Protein 6ESB (pdb70)

Foldseek 3Di:
DDDDDDDDDDDDDDDDDALVVLADDDDAFDKDKHKDKWFWAQQPPDPVDPFKAFFDDDDDDLQEAEDALRFFTWWTKDKRQHDQPPPDCPVAWHKWKFFWKKFKFFPDPCVQVPQQPQAAAPDDPHTHDTFFFKKKWKKKKALFFQWKFFAAARQNHDYYDQADHFPDDDPCSNDGDPRRIDGDDDTSHHTPRTIDGDPVPQPLMDMDMDIDGDGGHADDHDGDRVDMGTQADPVGGHRINPDSIMMMIIHIWGGWRQGHVRTTITGGTMMMIITIMHMDTHHDCVVPPPDADADSVPHRPDDPPQACDDPSHDPDDDDDDDDDDPDDPDPPKDWDQDPHHIDTDDD/DDDDDDDDDDDDDDDDDALVVLPDDDDAWDKDKDKDKWFWQQQCPDPVRPQWAPFDDDDDDLQAAEDALRFFTFKTKDKRFGDAPDDDDPPFKGKFKFQFWKDKFFPDPCVQVPFQDQAAAPDDPHTHDTFFFKKKKKKKKAQDFQKKFFAAASLNYHYDDQADAFDPDDPCSNDGDPSRIDTPPDGSHHGPRTIGGDPPPPPQMDMDMDIDGDPGDDQDGDGDRPDMGGQADPVGTHHTNPRRMMMMMIHIWRGWGQGHVRTIITGGTMMMMMTMMHMDIDGRPDDCCVVVVVVCVVPPDDDPDDACDDPRHDDDDDDDDDDDDPDDPDPPWDWDQDPHDIDTHD/DDDDDDDDPDDDDDDALVVQPDQDDQFDKDKDKDKWFWLQQPPDDVGPQWADFDDDDQDLQDAEDAQRAFTFKTKDKRFHDAHDDDAPAWKGKFKFWWWKDKFFPDPCVQVPQQPQAAAPDDPHTGDTFFFKKKKKKKKFLFFQKKFWAAASPNYDYDPQADAFPDDDNCSNDGDPSRIDGPPDGSHHGPRTIDGDPPPPPTMDMDMDTDGDGGDAQDGDGDRPDMDTQQDPVGTHRTNLDSIMMMMIHTWRGWGQGNVRRIITGGTMMMIITMMHMDMGTDPCHVVNVVVVVVVVVDDDDPDDACDDDNHDDDDDDDDDDDDDDDPDPPDDDDPDDPDPDDD/DDDDDDDDDDDDDDALVVLADDDDQFDKDKHKDKWFWLQQPPDDVDPQKADFDDDDADLQGAEDAQRQFTFKIKDKRFHDDQDDCDDQWKDKWKFWWKKDKFFPDPCVQVPFVPQAAAPDVVHTGDTFAFKKKKKKKKFLFFQKKFFAAPSQNYHYDPQADAFPPDDPCSNDGDPSRIDGPPDGSHHTPRTIDGDPPPPPTMDMDMDTDGDGGDAFDGDDDRPDMDTQADPVGTHRTNPDSIMMIMIHTWRGWRQGHVGTIITGGTMMMIITMMHIDIDTDPDDPVCVVVVVVVVVDDDDDDQACDDPRHPDDDDDDD/DDDDPDDDDLCVLVDDDDQFDKDKDKDKWFWQQQPPDDVDPQWAPFDDDDQDLQRAEDALRFFTFKTKDKRQGDADPPDDDQAWGKWKFQFWKDKFFPDPCVQVPQQPQAAAPDDHHTHDTFFFKKKKKKKKALFFQKKAWAAPSQNYDYDPQADAFPDDDPCSNDGDPRRIDGDDDGSHHTPRTIDGDPPPPPTMDMDMDIDGDGGHAQDGDDDDPDMGTQADPVGTHHTNPNRIMMIMIHTWRGWRQGRVRRTMTGGTMMMMITMMHMDTGHDPDDPVVVVVVVVVVVDDDDPDDACDDPNHPPDDDDDDDDDDPDDPDPQKDWDDDDHDIDIDHD/DDDDDDDDDDDDDDDDALVVQPDQDDAWDKDKDKDKWQWLQQQPDPVRGFWAPFDDDDDDLLGAEDELRFFTFKTKDKRFHDAHPDPDDPQWHKFKFWWWKDKFFPDPCVQVPQQPQAAADDDDHTHDTFFFKKKKKKKKALDFFKKFFAAPSQNYHYDPQADAFPDDDNCSNDGDPNRIDTPDDGSHHTPRTIDGDPPPPPGMDMDMDIDGDGGDAQDGDGDDPDMDTQADPVGTHHTNPRSIMMMMIHTWHGWGAGHVRRIITGGTMMMIITMMHMGIDGDPADVVNVVVVVVVVVDDDDDDDACDDDRHDPDDDDDDDDDDDDDPCPPPDDDPDDPNPPDDD/DDDPVCVCVVVVVD

Sequence (2051 aa):
PKKPKEPVQVPKLLIKGGVEVLEVKTGVDAITEVECFLNPEMGDPDENLRGFSLKLSAENDFSSDSPERKMLPCYSTARIPLPNLNEDLTCGNLLMWEAVTVQTEVIGITSMLNLHAGSQKVHEHGGGKPIQGSNFHFFAVGGDPLEMQGVLMNYRTKYPDGTITPKNPTAQSQVMNTDHKAYLDKNNAYPVECWVPDPSRNENTRYFGTFTGGENVPPVLHVTNTATTVLLDEQGVGPLCKADSLYVSAADICGLFTNSSGTQQWRGLARYFKIRLRKRSVKNPYPISFLLSDLINRRTQRVDGQPMYGMESQVEEVRVFDGTERLPGDPDMIRYIDKQGQLQTKMPKKPKEPVQVPKLLIKGGVEVLEVKTGVDAITEVECFLNPEMGDPDENLRGFSLKLSAENDFSSDSPERKMLPCYSTARIPLPNLNEDLTCGNLLMWEAVTVQTEVIGITSMLNLHAGSQKVHEHGGGKPIQGSNFHFFAVGGDPLEMQGVLMNYRTKYPDGTITPKNPTAQSQVMNTDHKAYLDKNNAYPVECWVPDPSRNENTRYFGTFTGGENVPPVLHVTNTATTVLLDEQGVGPLCKADSLYVSAADICGLFTNSSGTQQWRGLARYFKIRLRKRSVKNPYPISFLLSDLINRRTQRVDGQPMYGMESQVEEVRVFDGTERLPGDPDMIRYIDKQGQLQTKKPKEPVQVPKLLIKGGVEVLEVKTGVDAITEVECFLNPEMGDPDENLRGFSLKLSAENDFSSDSPERKMLPCYSTARIPLPNLNEDLTCGNLLMWEAVTVQTEVIGITSMLNLHAGSQKVHEHGGGKPIQGSNFHFFAVGGDPLEMQGVLMNYRTKYPDGTITPKNPTAQSQVMNTDHKAYLDKNNAYPVECWVPDPSRNENTRYFGTFTGGENVPPVLHVTNTATTVLLDEQGVGPLCKADSLYVSAADICGLFTNSSGTQQWRGLARYFKIRLRKRSVKNPYPISFLLSDLINRRTQRVDGQPMYGMESQVEEVRVFDGTERLPGDPDMIRYIDKQGQLQTPKEPVQVPKLLIKGGVEVLEVKTGVDAITEVECFLNPEMGDPDENLRGFSLKLSAENDFSSDSPERKMLPCYSTARIPLPNLNEDLTCGNLLMWEAVTVQTEVIGITSMLNLHAGSQKVHEHGGGKPIQGSNFHFFAVGGDPLEMQGVLMNYRTKYPDGTITPKNPTAQSQVMNTDHKAYLDKNNAYPVECWVPDPSRNENTRYFGTFTGGENVPPVLHVTNTATTVLLDEQGVGPLCKADSLYVSAADICGLFTNSSGTQQWRGLARYFKIRLRKRSVKNPYPISFLLSDLINRRTQRVDGQPMYGMESQVEEVRVFVPKLLIKGGVEVLEVKTGVDAITEVECFLNPEMGDPDENLRGFSLKLSAENDFSSDSPERKMLPCYSTARIPLPNLNEDLTCGNLLMWEAVTVQTEVIGITSMLNLHAGSQKVHEHGGGKPIQGSNFHFFAVGGDPLEMQGVLMNYRTKYPDGTITPKNPTAQSQVMNTDHKAYLDKNNAYPVECWVPDPSRNENTRYFGTFTGGENVPPVLHVTNTATTVLLDEQGVGPLCKADSLYVSAADICGLFTNSSGTQQWRGLARYFKIRLRKRSVKNPYPISFLLSDLINRRTQRVDGQPMYGMESQVEEVRVFDGTERLPGDPDMIRYIDKQGQLQTKMKKPKEPVQVPKLLIKGGVEVLEVKTGVDAITEVECFLNPEMGDPDENLRGFSLKLSAENDFSSDSPERKMLPCYSTARIPLPNLNEDLTCGNLLMWEAVTVQTEVIGITSMLNLHAGSQKVHEHGGGKPIQGSNFHFFAVGGDPLEMQGVLMNYRTKYPDGTITPKNPTAQSQVMNTDHKAYLDKNNAYPVECWVPDPSRNENTRYFGTFTGGENVPPVLHVTNTATTVLLDEQGVGPLCKADSLYVSAADICGLFTNSSGTQQWRGLARYFKIRLRKRSVKNPYPISFLLSDLINRRTQRVDGQPMYGMESQVEEVRVFDGTERLPGDPDMIRYIDKQGQLQTKTAPQWMLPLLLGLY

Structure (mmCIF, N/CA/C/O backbone):
data_6ESB
#
_entry.id   6ESB
#
loop_
_entity.id
_entity.type
_entity.pdbx_description
1 polymer 'Capsid protein VP1'
2 polymer 'Minor capsid protein VP2'
3 branched 'N-acetyl-alpha-neuraminic acid-(2-8)-N-acetyl-alpha-neuraminic acid'
4 non-polymer 'CALCIUM ION'
#
loop_
_atom_site.group_PDB
_atom_site.id
_atom_site.type_symbol
_atom_site.label_atom_id
_atom_site.label_alt_id
_atom_site.label_comp_id
_atom_site.label_asym_id
_atom_site.label_entity_id
_atom_site.label_seq_id
_atom_site.pdbx_PDB_ins_code
_atom_site.Cartn_x
_atom_site.Cartn_y
_atom_site.Cartn_z
_atom_site.occupancy
_atom_site.B_iso_or_equiv
_atom_site.auth_seq_id
_atom_site.auth_comp_id
_atom_site.auth_asym_id
_atom_site.auth_atom_id
_atom_site.pdbx_PDB_model_num
ATOM 1 N N . PRO A 1 14 ? 442.077 454.027 338.107 1.00 76.94 14 PRO 1 N 1
ATOM 2 C CA . PRO A 1 14 ? 443.334 453.793 337.388 1.00 76.94 14 PRO 1 CA 1
ATOM 3 C C . PRO A 1 14 ? 444.049 452.533 337.867 1.00 76.94 14 PRO 1 C 1
ATOM 4 O O . PRO A 1 14 ? 443.445 451.463 337.918 1.00 76.94 14 PRO 1 O 1
ATOM 8 N N . LYS A 1 15 ? 445.325 452.666 338.211 1.00 70.52 15 LYS 1 N 1
ATOM 9 C CA . LYS A 1 15 ? 446.115 451.581 338.773 1.00 70.52 15 LYS 1 CA 1
ATOM 10 C C . LYS A 1 15 ? 446.425 451.899 340.228 1.00 70.52 15 LYS 1 C 1
ATOM 11 O O . LYS A 1 15 ? 446.862 453.010 340.544 1.00 70.52 15 LYS 1 O 1
ATOM 17 N N . LYS A 1 16 ? 446.186 450.933 341.108 1.00 64.07 16 LYS 1 N 1
ATOM 18 C CA . LYS A 1 16 ? 446.503 451.233 342.497 1.00 64.07 16 LYS 1 CA 1
ATOM 19 C C . LYS A 1 16 ? 447.804 450.559 342.909 1.00 64.07 16 LYS 1 C 1
ATOM 20 O O . LYS A 1 16 ? 448.083 449.436 342.477 1.00 64.07 16 LYS 1 O 1
ATOM 26 N N . PRO A 1 17 ? 448.621 451.225 343.723 1.00 56.52 17 PRO 1 N 1
ATOM 27 C CA . PRO A 1 17 ? 449.854 450.598 344.205 1.00 56.52 17 PRO 1 CA 1
ATOM 28 C C . PRO A 1 17 ? 449.566 449.466 345.175 1.00 56.52 17 PRO 1 C 1
ATOM 29 O O . PRO A 1 17 ? 448.498 449.381 345.786 1.00 56.52 17 PRO 1 O 1
ATOM 33 N N . LYS A 1 18 ? 450.552 448.587 345.313 1.00 51.70 18 LYS 1 N 1
ATOM 34 C CA . LYS A 1 18 ? 450.385 447.378 346.099 1.00 51.70 18 LYS 1 CA 1
ATOM 35 C C . LYS A 1 18 ? 450.474 447.691 347.590 1.00 51.70 18 LYS 1 C 1
ATOM 36 O O . LYS A 1 18 ? 450.663 448.834 348.008 1.00 51.70 18 LYS 1 O 1
ATOM 42 N N . GLU A 1 19 ? 450.318 446.657 348.404 1.00 47.69 19 GLU 1 N 1
ATOM 43 C CA . GLU A 1 19 ? 450.552 446.804 349.826 1.00 47.69 19 GLU 1 CA 1
ATOM 44 C C . GLU A 1 19 ? 452.053 446.905 350.083 1.00 47.69 19 GLU 1 C 1
ATOM 45 O O . GLU A 1 19 ? 452.857 446.452 349.266 1.00 47.69 19 GLU 1 O 1
ATOM 51 N N . PRO A 1 20 ? 452.458 447.530 351.185 1.00 39.11 20 PRO 1 N 1
ATOM 52 C CA . PRO A 1 20 ? 453.881 447.558 351.529 1.00 39.11 20 PRO 1 CA 1
ATOM 53 C C . PRO A 1 20 ? 454.414 446.178 351.883 1.00 39.11 20 PRO 1 C 1
ATOM 54 O O . PRO A 1 20 ? 453.677 445.253 352.227 1.00 39.11 20 PRO 1 O 1
ATOM 58 N N . VAL A 1 21 ? 455.724 446.058 351.781 1.00 35.17 21 VAL 1 N 1
ATOM 59 C CA . VAL A 1 21 ? 456.409 444.792 351.991 1.00 35.17 21 VAL 1 CA 1
ATOM 60 C C . VAL A 1 21 ? 456.578 444.570 353.486 1.00 35.17 21 VAL 1 C 1
ATOM 61 O O . VAL A 1 21 ? 456.843 445.512 354.240 1.00 35.17 21 VAL 1 O 1
ATOM 65 N N . GLN A 1 22 ? 456.400 443.329 353.929 1.00 34.82 22 GLN 1 N 1
ATOM 66 C CA . GLN A 1 22 ? 456.565 442.990 355.337 1.00 34.82 22 GLN 1 CA 1
ATOM 67 C C . GLN A 1 22 ? 458.045 443.002 355.701 1.00 34.82 22 GLN 1 C 1
ATOM 68 O O . GLN A 1 22 ? 458.824 442.187 355.201 1.00 34.82 22 GLN 1 O 1
ATOM 74 N N . VAL A 1 23 ? 458.433 443.924 356.575 1.00 29.97 23 VAL 1 N 1
ATOM 75 C CA . VAL A 1 23 ? 459.805 444.039 357.057 1.00 29.97 23 VAL 1 CA 1
ATOM 76 C C . VAL A 1 23 ? 459.787 443.652 358.532 1.00 29.97 23 VAL 1 C 1
ATOM 77 O O . VAL A 1 23 ? 458.703 443.645 359.127 1.00 29.97 23 VAL 1 O 1
ATOM 81 N N . PRO A 1 24 ? 460.911 443.286 359.160 1.00 27.19 24 PRO 1 N 1
ATOM 82 C CA . PRO A 1 24 ? 460.870 442.971 360.594 1.00 27.19 24 PRO 1 CA 1
ATOM 83 C C . PRO A 1 24 ? 460.598 444.207 361.437 1.00 27.19 24 PRO 1 C 1
ATOM 84 O O . PRO A 1 24 ? 461.154 445.280 361.197 1.00 27.19 24 PRO 1 O 1
ATOM 88 N N . LYS A 1 25 ? 459.728 444.041 362.427 1.00 24.76 25 LYS 1 N 1
ATOM 89 C CA . LYS A 1 25 ? 459.236 445.151 363.233 1.00 24.76 25 LYS 1 CA 1
ATOM 90 C C . LYS A 1 25 ? 460.288 445.571 364.247 1.00 24.76 25 LYS 1 C 1
ATOM 91 O O . LYS A 1 25 ? 460.697 444.769 365.087 1.00 24.76 25 LYS 1 O 1
ATOM 97 N N . LEU A 1 26 ? 460.722 446.824 364.176 1.00 21.13 26 LEU 1 N 1
ATOM 98 C CA . LEU A 1 26 ? 461.545 447.380 365.238 1.00 21.13 26 LEU 1 CA 1
ATOM 99 C C . LEU A 1 26 ? 460.707 447.540 366.498 1.00 21.13 26 LEU 1 C 1
ATOM 100 O O . LEU A 1 26 ? 459.553 447.966 366.441 1.00 21.13 26 LEU 1 O 1
ATOM 105 N N . LEU A 1 27 ? 461.280 447.171 367.638 1.00 22.19 27 LEU 1 N 1
ATOM 106 C CA . LEU A 1 27 ? 460.587 447.276 368.914 1.00 22.19 27 LEU 1 CA 1
ATOM 107 C C . LEU A 1 27 ? 461.140 448.384 369.789 1.00 22.19 27 LEU 1 C 1
ATOM 108 O O . LEU A 1 27 ? 460.382 449.246 370.241 1.00 22.19 27 LEU 1 O 1
ATOM 113 N N . ILE A 1 28 ? 462.445 448.396 370.033 1.00 23.90 28 ILE 1 N 1
ATOM 114 C CA . ILE A 1 28 ? 463.041 449.346 370.957 1.00 23.90 28 ILE 1 CA 1
ATOM 115 C C . ILE A 1 28 ? 464.440 449.681 370.467 1.00 23.90 28 ILE 1 C 1
ATOM 116 O O . ILE A 1 28 ? 465.171 448.818 369.980 1.00 23.90 28 ILE 1 O 1
ATOM 121 N N . LYS A 1 29 ? 464.792 450.959 370.553 1.00 26.99 29 LYS 1 N 1
ATOM 122 C CA . LYS A 1 29 ? 466.110 451.414 370.142 1.00 26.99 29 LYS 1 CA 1
ATOM 123 C C . LYS A 1 29 ? 466.699 452.289 371.234 1.00 26.99 29 LYS 1 C 1
ATOM 124 O O . LYS A 1 29 ? 466.030 453.199 371.728 1.00 26.99 29 LYS 1 O 1
ATOM 130 N N . GLY A 1 30 ? 467.944 452.015 371.606 1.00 32.27 30 GLY 1 N 1
ATOM 131 C CA . GLY A 1 30 ? 468.631 452.834 372.579 1.00 32.27 30 GLY 1 CA 1
ATOM 132 C C . GLY A 1 30 ? 470.057 452.389 372.801 1.00 32.27 30 GLY 1 C 1
ATOM 133 O O . GLY A 1 30 ? 470.650 451.749 371.931 1.00 32.27 30 GLY 1 O 1
ATOM 134 N N . GLY A 1 31 ? 470.617 452.710 373.962 1.00 37.72 31 GLY 1 N 1
ATOM 135 C CA . GLY A 1 31 ? 472.005 452.400 374.234 1.00 37.72 31 GLY 1 CA 1
ATOM 136 C C . GLY A 1 31 ? 472.205 451.069 374.921 1.00 37.72 31 GLY 1 C 1
ATOM 137 O O . GLY A 1 31 ? 471.628 450.060 374.511 1.00 37.72 31 GLY 1 O 1
ATOM 138 N N . VAL A 1 32 ? 473.025 451.059 375.976 1.00 42.08 32 VAL 1 N 1
ATOM 139 C CA . VAL A 1 32 ? 473.323 449.831 376.701 1.00 42.08 32 VAL 1 CA 1
ATOM 140 C C . VAL A 1 32 ? 472.107 449.321 377.471 1.00 42.08 32 VAL 1 C 1
ATOM 141 O O . VAL A 1 32 ? 471.978 448.111 377.687 1.00 42.08 32 VAL 1 O 1
ATOM 145 N N . GLU A 1 33 ? 471.166 450.203 377.819 1.00 44.18 33 GLU 1 N 1
ATOM 146 C CA . GLU A 1 33 ? 470.037 449.850 378.670 1.00 44.18 33 GLU 1 CA 1
ATOM 147 C C . GLU A 1 33 ? 469.022 448.949 377.980 1.00 44.18 33 GLU 1 C 1
ATOM 148 O O . GLU A 1 33 ? 468.163 448.383 378.661 1.00 44.18 33 GLU 1 O 1
ATOM 154 N N . VAL A 1 34 ? 469.099 448.799 376.658 1.00 38.69 34 VAL 1 N 1
ATOM 155 C CA . VAL A 1 34 ? 468.225 447.867 375.959 1.00 38.69 34 VAL 1 CA 1
ATOM 156 C C . VAL A 1 34 ? 468.697 446.432 376.168 1.00 38.69 34 VAL 1 C 1
ATOM 157 O O . VAL A 1 34 ? 467.894 445.494 376.086 1.00 38.69 34 VAL 1 O 1
ATOM 161 N N . LEU A 1 35 ? 469.965 446.239 376.537 1.00 40.41 35 LEU 1 N 1
ATOM 162 C CA . LEU A 1 35 ? 470.505 444.925 376.870 1.00 40.41 35 LEU 1 CA 1
ATOM 163 C C . LEU A 1 35 ? 470.126 444.454 378.274 1.00 40.41 35 LEU 1 C 1
ATOM 164 O O . LEU A 1 35 ? 470.786 443.559 378.813 1.00 40.41 35 LEU 1 O 1
ATOM 169 N N . GLU A 1 36 ? 469.117 445.066 378.891 1.00 45.45 36 GLU 1 N 1
ATOM 170 C CA . GLU A 1 36 ? 468.486 444.564 380.098 1.00 45.45 36 GLU 1 CA 1
ATOM 171 C C . GLU A 1 36 ? 467.050 444.127 379.856 1.00 45.45 36 GLU 1 C 1
ATOM 172 O O . GLU A 1 36 ? 466.545 443.282 380.600 1.00 45.45 36 GLU 1 O 1
ATOM 178 N N . VAL A 1 37 ? 466.411 444.636 378.802 1.00 46.43 37 VAL 1 N 1
ATOM 179 C CA . VAL A 1 37 ? 464.989 444.419 378.560 1.00 46.43 37 VAL 1 CA 1
ATOM 180 C C . VAL A 1 37 ? 464.740 442.974 378.151 1.00 46.43 37 VAL 1 C 1
ATOM 181 O O . VAL A 1 37 ? 465.429 442.431 377.279 1.00 46.43 37 VAL 1 O 1
ATOM 185 N N . LYS A 1 38 ? 463.766 442.338 378.796 1.00 45.70 38 LYS 1 N 1
ATOM 186 C CA . LYS A 1 38 ? 463.342 441.008 378.389 1.00 45.70 38 LYS 1 CA 1
ATOM 187 C C . LYS A 1 38 ? 462.570 441.091 377.082 1.00 45.70 38 LYS 1 C 1
ATOM 188 O O . LYS A 1 38 ? 461.627 441.876 376.954 1.00 45.70 38 LYS 1 O 1
ATOM 194 N N . THR A 1 39 ? 462.970 440.282 376.114 1.00 45.16 39 THR 1 N 1
ATOM 195 C CA . THR A 1 39 ? 462.358 440.255 374.798 1.00 45.16 39 THR 1 CA 1
ATOM 196 C C . THR A 1 39 ? 461.710 438.896 374.566 1.00 45.16 39 THR 1 C 1
ATOM 197 O O . THR A 1 39 ? 461.738 438.013 375.425 1.00 45.16 39 THR 1 O 1
ATOM 201 N N . GLY A 1 40 ? 461.126 438.730 373.383 1.00 42.79 40 GLY 1 N 1
ATOM 202 C CA . GLY A 1 40 ? 460.491 437.484 373.022 1.00 42.79 40 GLY 1 CA 1
ATOM 203 C C . GLY A 1 40 ? 461.493 436.418 372.635 1.00 42.79 40 GLY 1 C 1
ATOM 204 O O . GLY A 1 40 ? 462.707 436.604 372.692 1.00 42.79 40 GLY 1 O 1
ATOM 205 N N . VAL A 1 41 ? 460.959 435.267 372.230 1.00 43.02 41 VAL 1 N 1
ATOM 206 C CA . VAL A 1 41 ? 461.815 434.160 371.818 1.00 43.02 41 VAL 1 CA 1
ATOM 207 C C . VAL A 1 41 ? 462.454 434.457 370.469 1.00 43.02 41 VAL 1 C 1
ATOM 208 O O . VAL A 1 41 ? 463.671 434.334 370.298 1.00 43.02 41 VAL 1 O 1
ATOM 212 N N . ASP A 1 42 ? 461.647 434.873 369.499 1.00 42.72 42 ASP 1 N 1
ATOM 213 C CA . ASP A 1 42 ? 462.131 435.150 368.149 1.00 42.72 42 ASP 1 CA 1
ATOM 214 C C . ASP A 1 42 ? 462.531 436.611 367.985 1.00 42.72 42 ASP 1 C 1
ATOM 215 O O . ASP A 1 42 ? 462.126 437.284 367.042 1.00 42.72 42 ASP 1 O 1
ATOM 220 N N . ALA A 1 43 ? 463.351 437.108 368.901 1.00 36.72 43 ALA 1 N 1
ATOM 221 C CA . ALA A 1 43 ? 463.798 438.492 368.883 1.00 36.72 43 ALA 1 CA 1
ATOM 222 C C . ALA A 1 43 ? 465.224 438.556 368.361 1.00 36.72 43 ALA 1 C 1
ATOM 223 O O . ALA A 1 43 ? 466.086 437.788 368.798 1.00 36.72 43 ALA 1 O 1
ATOM 225 N N . ILE A 1 44 ? 465.467 439.476 367.440 1.00 28.10 44 ILE 1 N 1
ATOM 226 C CA . ILE A 1 44 ? 466.741 439.592 366.749 1.00 28.10 44 ILE 1 CA 1
ATOM 227 C C . ILE A 1 44 ? 467.333 440.936 367.139 1.00 28.10 44 ILE 1 C 1
ATOM 228 O O . ILE A 1 44 ? 466.824 441.986 366.737 1.00 28.10 44 ILE 1 O 1
ATOM 233 N N . THR A 1 45 ? 468.401 440.918 367.924 1.00 24.96 45 THR 1 N 1
ATOM 234 C CA . THR A 1 45 ? 469.018 442.155 368.367 1.00 24.96 45 THR 1 CA 1
ATOM 235 C C . THR A 1 45 ? 470.249 442.469 367.530 1.00 24.96 45 THR 1 C 1
ATOM 236 O O . THR A 1 45 ? 470.871 441.580 366.948 1.00 24.96 45 THR 1 O 1
ATOM 240 N N . GLU A 1 46 ? 470.588 443.754 367.461 1.00 23.23 46 GLU 1 N 1
ATOM 241 C CA . GLU A 1 46 ? 471.760 444.226 366.733 1.00 23.23 46 GLU 1 CA 1
ATOM 242 C C . GLU A 1 46 ? 472.542 445.148 367.650 1.00 23.23 46 GLU 1 C 1
ATOM 243 O O . GLU A 1 46 ? 472.126 446.282 367.895 1.00 23.23 46 GLU 1 O 1
ATOM 249 N N . VAL A 1 47 ? 473.672 444.669 368.145 1.00 22.74 47 VAL 1 N 1
ATOM 250 C CA . VAL A 1 47 ? 474.512 445.420 369.063 1.00 22.74 47 VAL 1 CA 1
ATOM 251 C C . VAL A 1 47 ? 475.562 446.149 368.246 1.00 22.74 47 VAL 1 C 1
ATOM 252 O O . VAL A 1 47 ? 476.347 445.517 367.533 1.00 22.74 47 VAL 1 O 1
ATOM 256 N N . GLU A 1 48 ? 475.587 447.472 368.346 1.00 23.51 48 GLU 1 N 1
ATOM 257 C CA . GLU A 1 48 ? 476.540 448.295 367.620 1.00 23.51 48 GLU 1 CA 1
ATOM 258 C C . GLU A 1 48 ? 477.494 448.924 368.621 1.00 23.51 48 GLU 1 C 1
ATOM 259 O O . GLU A 1 48 ? 477.053 449.567 369.575 1.00 23.51 48 GLU 1 O 1
ATOM 265 N N . CYS A 1 49 ? 478.792 448.742 368.410 1.00 23.53 49 CYS 1 N 1
ATOM 266 C CA . CYS A 1 49 ? 479.775 449.173 369.392 1.00 23.53 49 CYS 1 CA 1
ATOM 267 C C . CYS A 1 49 ? 481.080 449.505 368.686 1.00 23.53 49 CYS 1 C 1
ATOM 268 O O . CYS A 1 49 ? 481.161 449.483 367.456 1.00 23.53 49 CYS 1 O 1
ATOM 271 N N . PHE A 1 50 ? 482.109 449.812 369.472 1.00 25.39 50 PHE 1 N 1
ATOM 272 C CA . PHE A 1 50 ? 483.428 450.096 368.931 1.00 25.39 50 PHE 1 CA 1
ATOM 273 C C . PHE A 1 50 ? 484.480 449.714 369.961 1.00 25.39 50 PHE 1 C 1
ATOM 274 O O . PHE A 1 50 ? 484.170 449.454 371.123 1.00 25.39 50 PHE 1 O 1
ATOM 282 N N . LEU A 1 51 ? 485.735 449.673 369.516 1.00 24.68 51 LEU 1 N 1
ATOM 283 C CA . LEU A 1 51 ? 486.882 449.433 370.386 1.00 24.68 51 LEU 1 CA 1
ATOM 284 C C . LEU A 1 51 ? 487.954 450.452 370.056 1.00 24.68 51 LEU 1 C 1
ATOM 285 O O . LEU A 1 51 ? 488.400 450.524 368.912 1.00 24.68 51 LEU 1 O 1
ATOM 290 N N . ASN A 1 52 ? 488.374 451.225 371.050 1.00 31.01 52 ASN 1 N 1
ATOM 291 C CA . ASN A 1 52 ? 489.443 452.186 370.840 1.00 31.01 52 ASN 1 CA 1
ATOM 292 C C . ASN A 1 52 ? 490.784 451.471 370.693 1.00 31.01 52 ASN 1 C 1
ATOM 293 O O . ASN A 1 52 ? 491.001 450.419 371.297 1.00 31.01 52 ASN 1 O 1
ATOM 298 N N . PRO A 1 53 ? 491.699 452.015 369.897 1.00 33.53 53 PRO 1 N 1
ATOM 299 C CA . PRO A 1 53 ? 493.017 451.397 369.775 1.00 33.53 53 PRO 1 CA 1
ATOM 300 C C . PRO A 1 53 ? 493.890 451.723 370.970 1.00 33.53 53 PRO 1 C 1
ATOM 301 O O . PRO A 1 53 ? 493.769 452.777 371.597 1.00 33.53 53 PRO 1 O 1
ATOM 305 N N . GLU A 1 54 ? 494.788 450.793 371.278 1.00 40.87 54 GLU 1 N 1
ATOM 306 C CA . GLU A 1 54 ? 495.670 450.888 372.437 1.00 40.87 54 GLU 1 CA 1
ATOM 307 C C . GLU A 1 54 ? 497.094 450.750 371.923 1.00 40.87 54 GLU 1 C 1
ATOM 308 O O . GLU A 1 54 ? 497.656 449.653 371.901 1.00 40.87 54 GLU 1 O 1
ATOM 314 N N . MET A 1 55 ? 497.669 451.875 371.514 1.00 41.22 55 MET 1 N 1
ATOM 315 C CA . MET A 1 55 ? 498.937 451.908 370.809 1.00 41.22 55 MET 1 CA 1
ATOM 316 C C . MET A 1 55 ? 500.091 452.299 371.715 1.00 41.22 55 MET 1 C 1
ATOM 317 O O . MET A 1 55 ? 501.191 452.562 371.226 1.00 41.22 55 MET 1 O 1
ATOM 322 N N . GLY A 1 56 ? 499.862 452.354 373.019 1.00 45.72 56 GLY 1 N 1
ATOM 323 C CA . GLY A 1 56 ? 500.909 452.679 373.960 1.00 45.72 56 GLY 1 CA 1
ATOM 324 C C . GLY A 1 56 ? 500.640 453.953 374.728 1.00 45.72 56 GLY 1 C 1
ATOM 325 O O . GLY A 1 56 ? 500.779 453.965 375.954 1.00 45.72 56 GLY 1 O 1
ATOM 326 N N . ASP A 1 57 ? 500.204 455.011 374.018 1.00 48.08 57 ASP 1 N 1
ATOM 327 C CA . ASP A 1 57 ? 499.821 456.319 374.547 1.00 48.08 57 ASP 1 CA 1
ATOM 328 C C . ASP A 1 57 ? 500.917 456.940 375.406 1.00 48.08 57 ASP 1 C 1
ATOM 329 O O . ASP A 1 57 ? 500.811 456.917 376.637 1.00 48.08 57 ASP 1 O 1
ATOM 334 N N . PRO A 1 58 ? 501.986 457.474 374.803 1.00 51.26 58 PRO 1 N 1
ATOM 335 C CA . PRO A 1 58 ? 503.160 457.884 375.596 1.00 51.26 58 PRO 1 CA 1
ATOM 336 C C . PRO A 1 58 ? 502.924 459.068 376.520 1.00 51.26 58 PRO 1 C 1
ATOM 337 O O . PRO A 1 58 ? 503.698 459.245 377.469 1.00 51.26 58 PRO 1 O 1
ATOM 341 N N . ASP A 1 59 ? 501.894 459.873 376.280 1.00 56.11 59 ASP 1 N 1
ATOM 342 C CA . ASP A 1 59 ? 501.446 460.871 377.240 1.00 56.11 59 ASP 1 CA 1
ATOM 343 C C . ASP A 1 59 ? 499.959 461.121 377.029 1.00 56.11 59 ASP 1 C 1
ATOM 344 O O . ASP A 1 59 ? 499.367 460.682 376.042 1.00 56.11 59 ASP 1 O 1
ATOM 349 N N . GLU A 1 60 ? 499.359 461.836 377.981 1.00 61.03 60 GLU 1 N 1
ATOM 350 C CA . GLU A 1 60 ? 497.917 462.042 377.981 1.00 61.03 60 GLU 1 CA 1
ATOM 351 C C . GLU A 1 60 ? 497.454 463.015 376.906 1.00 61.03 60 GLU 1 C 1
ATOM 352 O O . GLU A 1 60 ? 496.270 463.012 376.559 1.00 61.03 60 GLU 1 O 1
ATOM 358 N N . ASN A 1 61 ? 498.353 463.836 376.371 1.00 57.17 61 ASN 1 N 1
ATOM 359 C CA . ASN A 1 61 ? 498.005 464.835 375.373 1.00 57.17 61 ASN 1 CA 1
ATOM 360 C C . ASN A 1 61 ? 498.122 464.306 373.955 1.00 57.17 61 ASN 1 C 1
ATOM 361 O O . ASN A 1 61 ? 498.046 465.089 373.005 1.00 57.17 61 ASN 1 O 1
ATOM 366 N N . LEU A 1 62 ? 498.311 462.999 373.793 1.00 49.80 62 LEU 1 N 1
ATOM 367 C CA . LEU A 1 62 ? 498.594 462.415 372.483 1.00 49.80 62 LEU 1 CA 1
ATOM 368 C C . LEU A 1 62 ? 498.144 460.952 372.524 1.00 49.80 62 LEU 1 C 1
ATOM 369 O O . LEU A 1 62 ? 498.858 460.076 373.013 1.00 49.80 62 LEU 1 O 1
ATOM 374 N N . ARG A 1 63 ? 496.947 460.709 372.007 1.00 44.58 63 ARG 1 N 1
ATOM 375 C CA . ARG A 1 63 ? 496.256 459.437 372.135 1.00 44.58 63 ARG 1 CA 1
ATOM 376 C C . ARG A 1 63 ? 496.208 458.742 370.786 1.00 44.58 63 ARG 1 C 1
ATOM 377 O O . ARG A 1 63 ? 495.724 459.311 369.805 1.00 44.58 63 ARG 1 O 1
ATOM 385 N N . GLY A 1 64 ? 496.698 457.512 370.736 1.00 42.06 64 GLY 1 N 1
ATOM 386 C CA . GLY A 1 64 ? 496.668 456.743 369.514 1.00 42.06 64 GLY 1 CA 1
ATOM 387 C C . GLY A 1 64 ? 498.002 456.555 368.833 1.00 42.06 64 GLY 1 C 1
ATOM 388 O O . GLY A 1 64 ? 498.078 455.779 367.875 1.00 42.06 64 GLY 1 O 1
ATOM 389 N N . PHE A 1 65 ? 499.048 457.235 369.282 1.00 42.49 65 PHE 1 N 1
ATOM 390 C CA . PHE A 1 65 ? 500.394 456.985 368.796 1.00 42.49 65 PHE 1 CA 1
ATOM 391 C C . PHE A 1 65 ? 501.097 456.030 369.750 1.00 42.49 65 PHE 1 C 1
ATOM 392 O O . PHE A 1 65 ? 500.525 455.556 370.733 1.00 42.49 65 PHE 1 O 1
ATOM 400 N N . SER A 1 66 ? 502.359 455.761 369.455 1.00 45.31 66 SER 1 N 1
ATOM 401 C CA . SER A 1 66 ? 503.274 455.086 370.360 1.00 45.31 66 SER 1 CA 1
ATOM 402 C C . SER A 1 66 ? 504.391 456.055 370.719 1.00 45.31 66 SER 1 C 1
ATOM 403 O O . SER A 1 66 ? 504.361 457.230 370.355 1.00 45.31 66 SER 1 O 1
ATOM 406 N N . LEU A 1 67 ? 505.381 455.561 371.446 1.00 48.94 67 LEU 1 N 1
ATOM 407 C CA . LEU A 1 67 ? 506.565 456.355 371.708 1.00 48.94 67 LEU 1 CA 1
ATOM 408 C C . LEU A 1 67 ? 507.534 456.146 370.543 1.00 48.94 67 LEU 1 C 1
ATOM 409 O O . LEU A 1 67 ? 507.281 455.343 369.641 1.00 48.94 67 LEU 1 O 1
ATOM 414 N N . LYS A 1 68 ? 508.598 456.949 370.519 1.00 50.83 68 LYS 1 N 1
ATOM 415 C CA . LYS A 1 68 ? 509.718 456.764 369.604 1.00 50.83 68 LYS 1 CA 1
ATOM 416 C C . LYS A 1 68 ? 510.247 455.336 369.633 1.00 50.83 68 LYS 1 C 1
ATOM 417 O O . LYS A 1 68 ? 510.570 454.795 370.693 1.00 50.83 68 LYS 1 O 1
ATOM 423 N N . LEU A 1 69 ? 510.320 454.723 368.456 1.00 49.58 69 LEU 1 N 1
ATOM 424 C CA . LEU A 1 69 ? 510.817 453.362 368.347 1.00 49.58 69 LEU 1 CA 1
ATOM 425 C C . LEU A 1 69 ? 512.334 453.349 368.455 1.00 49.58 69 LEU 1 C 1
ATOM 426 O O . LEU A 1 69 ? 513.021 454.097 367.755 1.00 49.58 69 LEU 1 O 1
ATOM 431 N N . SER A 1 70 ? 512.853 452.504 369.339 1.00 54.94 70 SER 1 N 1
ATOM 432 C CA . SER A 1 70 ? 514.280 452.232 369.343 1.00 54.94 70 SER 1 CA 1
ATOM 433 C C . SER A 1 70 ? 514.631 451.360 368.145 1.00 54.94 70 SER 1 C 1
ATOM 434 O O . SER A 1 70 ? 513.843 450.519 367.710 1.00 54.94 70 SER 1 O 1
ATOM 437 N N . ALA A 1 71 ? 515.828 451.570 367.605 1.00 56.17 71 ALA 1 N 1
ATOM 438 C CA . ALA A 1 71 ? 516.166 451.050 366.286 1.00 56.17 71 ALA 1 CA 1
ATOM 439 C C . ALA A 1 71 ? 517.012 449.782 366.328 1.00 56.17 71 ALA 1 C 1
ATOM 440 O O . ALA A 1 71 ? 516.606 448.745 365.798 1.00 56.17 71 ALA 1 O 1
ATOM 442 N N . GLU A 1 72 ? 518.185 449.846 366.950 1.00 61.02 72 GLU 1 N 1
ATOM 443 C CA . GLU A 1 72 ? 519.223 448.838 366.771 1.00 61.02 72 GLU 1 CA 1
ATOM 444 C C . GLU A 1 72 ? 519.695 448.291 368.107 1.00 61.02 72 GLU 1 C 1
ATOM 445 O O . GLU A 1 72 ? 520.893 448.239 368.392 1.00 61.02 72 GLU 1 O 1
ATOM 451 N N . ASN A 1 73 ? 518.757 447.890 368.959 1.00 61.49 73 ASN 1 N 1
ATOM 452 C CA . ASN A 1 73 ? 519.133 447.182 370.172 1.00 61.49 73 ASN 1 CA 1
ATOM 453 C C . ASN A 1 73 ? 519.672 445.801 369.828 1.00 61.49 73 ASN 1 C 1
ATOM 454 O O . ASN A 1 73 ? 519.269 445.182 368.843 1.00 61.49 73 ASN 1 O 1
ATOM 459 N N . ASP A 1 74 ? 520.602 445.326 370.650 1.00 64.12 74 ASP 1 N 1
ATOM 460 C CA . ASP A 1 74 ? 521.163 443.996 370.481 1.00 64.12 74 ASP 1 CA 1
ATOM 461 C C . ASP A 1 74 ? 520.102 442.942 370.796 1.00 64.12 74 ASP 1 C 1
ATOM 462 O O . ASP A 1 74 ? 519.111 443.212 371.476 1.00 64.12 74 ASP 1 O 1
ATOM 467 N N . PHE A 1 75 ? 520.326 441.730 370.312 1.00 61.24 75 PHE 1 N 1
ATOM 468 C CA . PHE A 1 75 ? 519.379 440.662 370.562 1.00 61.24 75 PHE 1 CA 1
ATOM 469 C C . PHE A 1 75 ? 519.388 440.249 372.029 1.00 61.24 75 PHE 1 C 1
ATOM 470 O O . PHE A 1 75 ? 518.355 439.849 372.562 1.00 61.24 75 PHE 1 O 1
ATOM 478 N N . SER A 1 76 ? 520.540 440.345 372.691 1.00 63.23 76 SER 1 N 1
ATOM 479 C CA . SER A 1 76 ? 520.578 439.981 374.101 1.00 63.23 76 SER 1 CA 1
ATOM 480 C C . SER A 1 76 ? 520.140 441.141 374.985 1.00 63.23 76 SER 1 C 1
ATOM 481 O O . SER A 1 76 ? 519.315 440.966 375.887 1.00 63.23 76 SER 1 O 1
ATOM 484 N N . SER A 1 77 ? 520.677 442.332 374.739 1.00 64.42 77 SER 1 N 1
ATOM 485 C CA . SER A 1 77 ? 520.363 443.504 375.551 1.00 64.42 77 SER 1 CA 1
ATOM 486 C C . SER A 1 77 ? 519.248 444.310 374.886 1.00 64.42 77 SER 1 C 1
ATOM 487 O O . SER A 1 77 ? 519.435 445.430 374.414 1.00 64.42 77 SER 1 O 1
ATOM 490 N N . ASP A 1 78 ? 518.063 443.707 374.862 1.00 60.80 78 ASP 1 N 1
ATOM 491 C CA . ASP A 1 78 ? 516.880 444.312 374.262 1.00 60.80 78 ASP 1 CA 1
ATOM 492 C C . ASP A 1 78 ? 515.846 444.526 375.355 1.00 60.80 78 ASP 1 C 1
ATOM 493 O O . ASP A 1 78 ? 515.470 443.577 376.051 1.00 60.80 78 ASP 1 O 1
ATOM 498 N N . SER A 1 79 ? 515.378 445.761 375.497 1.00 58.20 79 SER 1 N 1
ATOM 499 C CA . SER A 1 79 ? 514.387 446.098 376.517 1.00 58.20 79 SER 1 CA 1
ATOM 500 C C . SER A 1 79 ? 513.577 447.298 376.048 1.00 58.20 79 SER 1 C 1
ATOM 501 O O . SER A 1 79 ? 514.021 448.446 376.178 1.00 58.20 79 SER 1 O 1
ATOM 504 N N . PRO A 1 80 ? 512.395 447.071 375.495 1.00 55.33 80 PRO 1 N 1
ATOM 505 C CA . PRO A 1 80 ? 511.477 448.174 375.204 1.00 55.33 80 PRO 1 CA 1
ATOM 506 C C . PRO A 1 80 ? 510.692 448.544 376.458 1.00 55.33 80 PRO 1 C 1
ATOM 507 O O . PRO A 1 80 ? 510.894 447.989 377.536 1.00 55.33 80 PRO 1 O 1
ATOM 511 N N . GLU A 1 81 ? 509.780 449.493 376.299 1.00 54.08 81 GLU 1 N 1
ATOM 512 C CA . GLU A 1 81 ? 508.864 449.892 377.358 1.00 54.08 81 GLU 1 CA 1
ATOM 513 C C . GLU A 1 81 ? 507.429 449.787 376.858 1.00 54.08 81 GLU 1 C 1
ATOM 514 O O . GLU A 1 81 ? 507.176 449.411 375.714 1.00 54.08 81 GLU 1 O 1
ATOM 520 N N . ARG A 1 82 ? 506.482 450.104 377.745 1.00 53.40 82 ARG 1 N 1
ATOM 521 C CA . ARG A 1 82 ? 505.070 449.923 377.422 1.00 53.40 82 ARG 1 CA 1
ATOM 522 C C . ARG A 1 82 ? 504.589 450.925 376.388 1.00 53.40 82 ARG 1 C 1
ATOM 523 O O . ARG A 1 82 ? 503.676 450.624 375.612 1.00 53.40 82 ARG 1 O 1
ATOM 531 N N . LYS A 1 83 ? 505.186 452.110 376.357 1.00 50.72 83 LYS 1 N 1
ATOM 532 C CA . LYS A 1 83 ? 504.660 453.190 375.541 1.00 50.72 83 LYS 1 CA 1
ATOM 533 C C . LYS A 1 83 ? 505.037 453.068 374.072 1.00 50.72 83 LYS 1 C 1
ATOM 534 O O . LYS A 1 83 ? 504.579 453.884 373.267 1.00 50.72 83 LYS 1 O 1
ATOM 540 N N . MET A 1 84 ? 505.852 452.083 373.699 1.00 50.46 84 MET 1 N 1
ATOM 541 C CA . MET A 1 84 ? 506.187 451.847 372.304 1.00 50.46 84 MET 1 CA 1
ATOM 542 C C . MET A 1 84 ? 505.697 450.503 371.793 1.00 50.46 84 MET 1 C 1
ATOM 543 O O . MET A 1 84 ? 506.023 450.132 370.663 1.00 50.46 84 MET 1 O 1
ATOM 548 N N . LEU A 1 85 ? 504.925 449.767 372.583 1.00 45.24 85 LEU 1 N 1
ATOM 549 C CA . LEU A 1 85 ? 504.425 448.466 372.158 1.00 45.24 85 LEU 1 CA 1
ATOM 550 C C . LEU A 1 85 ? 502.917 448.524 371.988 1.00 45.24 85 LEU 1 C 1
ATOM 551 O O . LEU A 1 85 ? 502.194 448.669 372.986 1.00 45.24 85 LEU 1 O 1
ATOM 556 N N . PRO A 1 86 ? 502.398 448.436 370.765 1.00 40.42 86 PRO 1 N 1
ATOM 557 C CA . PRO A 1 86 ? 500.947 448.334 370.586 1.00 40.42 86 PRO 1 CA 1
ATOM 558 C C . PRO A 1 86 ? 500.422 447.015 371.119 1.00 40.42 86 PRO 1 C 1
ATOM 559 O O . PRO A 1 86 ? 501.070 445.975 371.002 1.00 40.42 86 PRO 1 O 1
ATOM 563 N N . CYS A 1 87 ? 499.235 447.068 371.708 1.00 38.77 87 CYS 1 N 1
ATOM 564 C CA . CYS A 1 87 ? 498.643 445.922 372.370 1.00 38.77 87 CYS 1 CA 1
ATOM 565 C C . CYS A 1 87 ? 497.268 445.637 371.787 1.00 38.77 87 CYS 1 C 1
ATOM 566 O O . CYS A 1 87 ? 496.652 446.491 371.148 1.00 38.77 87 CYS 1 O 1
ATOM 569 N N . TYR A 1 88 ? 496.795 444.418 372.014 1.00 33.75 88 TYR 1 N 1
ATOM 570 C CA . TYR A 1 88 ? 495.464 444.032 371.572 1.00 33.75 88 TYR 1 CA 1
ATOM 571 C C . TYR A 1 88 ? 494.393 444.754 372.374 1.00 33.75 88 TYR 1 C 1
ATOM 572 O O . TYR A 1 88 ? 494.571 445.069 373.551 1.00 33.75 88 TYR 1 O 1
ATOM 581 N N . SER A 1 89 ? 493.269 445.011 371.719 1.00 30.37 89 SER 1 N 1
ATOM 582 C CA . SER A 1 89 ? 492.089 445.573 372.352 1.00 30.37 89 SER 1 CA 1
ATOM 583 C C . SER A 1 89 ? 491.037 444.484 372.472 1.00 30.37 89 SER 1 C 1
ATOM 584 O O . SER A 1 89 ? 490.889 443.659 371.569 1.00 30.37 89 SER 1 O 1
ATOM 587 N N . THR A 1 90 ? 490.312 444.481 373.584 1.00 29.63 90 THR 1 N 1
ATOM 588 C CA . THR A 1 90 ? 489.271 443.491 373.807 1.00 29.63 90 THR 1 CA 1
ATOM 589 C C . THR A 1 90 ? 488.239 444.072 374.755 1.00 29.63 90 THR 1 C 1
ATOM 590 O O . THR A 1 90 ? 488.506 445.048 375.455 1.00 29.63 90 THR 1 O 1
ATOM 594 N N . ALA A 1 91 ? 487.055 443.460 374.759 1.00 26.77 91 ALA 1 N 1
ATOM 595 C CA . ALA A 1 91 ? 485.937 443.848 375.610 1.00 26.77 91 ALA 1 CA 1
ATOM 596 C C . ALA A 1 91 ? 484.893 442.748 375.566 1.00 26.77 91 ALA 1 C 1
ATOM 597 O O . ALA A 1 91 ? 484.833 441.971 374.612 1.00 26.77 91 ALA 1 O 1
ATOM 599 N N . ARG A 1 92 ? 484.062 442.695 376.601 1.00 27.35 92 ARG 1 N 1
ATOM 600 C CA . ARG A 1 92 ? 482.917 441.801 376.613 1.00 27.35 92 ARG 1 CA 1
ATOM 601 C C . ARG A 1 92 ? 481.633 442.613 376.694 1.00 27.35 92 ARG 1 C 1
ATOM 602 O O . ARG A 1 92 ? 481.601 443.703 377.268 1.00 27.35 92 ARG 1 O 1
ATOM 610 N N . ILE A 1 93 ? 480.579 442.079 376.094 1.00 28.06 93 ILE 1 N 1
ATOM 611 C CA . ILE A 1 93 ? 479.292 442.756 375.991 1.00 28.06 93 ILE 1 CA 1
ATOM 612 C C . ILE A 1 93 ? 478.299 441.987 376.855 1.00 28.06 93 ILE 1 C 1
ATOM 613 O O . ILE A 1 93 ? 477.922 440.861 376.505 1.00 28.06 93 ILE 1 O 1
ATOM 618 N N . PRO A 1 94 ? 477.861 442.534 377.983 1.00 29.90 94 PRO 1 N 1
ATOM 619 C CA . PRO A 1 94 ? 476.979 441.776 378.875 1.00 29.90 94 PRO 1 CA 1
ATOM 620 C C . PRO A 1 94 ? 475.574 441.628 378.323 1.00 29.90 94 PRO 1 C 1
ATOM 621 O O . PRO A 1 94 ? 474.794 442.582 378.303 1.00 29.90 94 PRO 1 O 1
ATOM 625 N N . LEU A 1 95 ? 475.257 440.447 377.880 1.00 31.51 95 LEU 1 N 1
ATOM 626 C CA . LEU A 1 95 ? 473.954 440.104 377.349 1.00 31.51 95 LEU 1 CA 1
ATOM 627 C C . LEU A 1 95 ? 473.014 439.720 378.483 1.00 31.51 95 LEU 1 C 1
ATOM 628 O O . LEU A 1 95 ? 473.464 439.436 379.596 1.00 31.51 95 LEU 1 O 1
ATOM 633 N N . PRO A 1 96 ? 471.697 439.750 378.257 1.00 34.99 96 PRO 1 N 1
ATOM 634 C CA . PRO A 1 96 ? 470.771 439.269 379.286 1.00 34.99 96 PRO 1 CA 1
ATOM 635 C C . PRO A 1 96 ? 470.923 437.781 379.550 1.00 34.99 96 PRO 1 C 1
ATOM 636 O O . PRO A 1 96 ? 471.335 437.007 378.685 1.00 34.99 96 PRO 1 O 1
ATOM 640 N N . ASN A 1 97 ? 470.598 437.392 380.776 1.00 39.05 97 ASN 1 N 1
ATOM 641 C CA . ASN A 1 97 ? 470.523 435.983 381.140 1.00 39.05 97 ASN 1 CA 1
ATOM 642 C C . ASN A 1 97 ? 469.202 435.456 380.605 1.00 39.05 97 ASN 1 C 1
ATOM 643 O O . ASN A 1 97 ? 468.139 435.731 381.161 1.00 39.05 97 ASN 1 O 1
ATOM 648 N N . LEU A 1 98 ? 469.263 434.693 379.518 1.00 37.09 98 LEU 1 N 1
ATOM 649 C CA . LEU A 1 98 ? 468.057 434.141 378.922 1.00 37.09 98 LEU 1 CA 1
ATOM 650 C C . LEU A 1 98 ? 467.515 432.946 379.685 1.00 37.09 98 LEU 1 C 1
ATOM 651 O O . LEU A 1 98 ? 466.428 432.463 379.355 1.00 37.09 98 LEU 1 O 1
ATOM 656 N N . ASN A 1 99 ? 468.245 432.457 380.682 1.00 42.71 99 ASN 1 N 1
ATOM 657 C CA . ASN A 1 99 ? 467.892 431.250 381.416 1.00 42.71 99 ASN 1 CA 1
ATOM 658 C C . ASN A 1 99 ? 467.552 431.654 382.846 1.00 42.71 99 ASN 1 C 1
ATOM 659 O O . ASN A 1 99 ? 468.391 431.627 383.745 1.00 42.71 99 ASN 1 O 1
ATOM 664 N N . GLU A 1 100 ? 466.297 432.042 383.044 1.00 46.96 100 GLU 1 N 1
ATOM 665 C CA . GLU A 1 100 ? 465.776 432.386 384.352 1.00 46.96 100 GLU 1 CA 1
ATOM 666 C C . GLU A 1 100 ? 464.613 431.505 384.765 1.00 46.96 100 GLU 1 C 1
ATOM 667 O O . GLU A 1 100 ? 464.159 431.604 385.908 1.00 46.96 100 GLU 1 O 1
ATOM 673 N N . ASP A 1 101 ? 464.121 430.655 383.869 1.00 53.99 101 ASP 1 N 1
ATOM 674 C CA . ASP A 1 101 ? 462.984 429.775 384.118 1.00 53.99 101 ASP 1 CA 1
ATOM 675 C C . ASP A 1 101 ? 463.422 428.371 383.726 1.00 53.99 101 ASP 1 C 1
ATOM 676 O O . ASP A 1 101 ? 463.173 427.928 382.604 1.00 53.99 101 ASP 1 O 1
ATOM 681 N N . LEU A 1 102 ? 464.068 427.668 384.649 1.00 53.35 102 LEU 1 N 1
ATOM 682 C CA . LEU A 1 102 ? 464.523 426.308 384.371 1.00 53.35 102 LEU 1 CA 1
ATOM 683 C C . LEU A 1 102 ? 463.487 425.275 384.794 1.00 53.35 102 LEU 1 C 1
ATOM 684 O O . LEU A 1 102 ? 463.780 424.311 385.494 1.00 53.35 102 LEU 1 O 1
ATOM 689 N N . THR A 1 103 ? 462.255 425.481 384.345 1.00 57.10 103 THR 1 N 1
ATOM 690 C CA . THR A 1 103 ? 461.163 424.543 384.546 1.00 57.10 103 THR 1 CA 1
ATOM 691 C C . THR A 1 103 ? 460.891 423.717 383.299 1.00 57.10 103 THR 1 C 1
ATOM 692 O O . THR A 1 103 ? 460.697 422.501 383.388 1.00 57.10 103 THR 1 O 1
ATOM 696 N N . CYS A 1 104 ? 460.917 424.354 382.131 1.00 61.80 104 CYS 1 N 1
ATOM 697 C CA . CYS A 1 104 ? 460.659 423.694 380.860 1.00 61.80 104 CYS 1 CA 1
ATOM 698 C C . CYS A 1 104 ? 461.828 422.850 380.366 1.00 61.80 104 CYS 1 C 1
ATOM 699 O O . CYS A 1 104 ? 461.679 422.150 379.360 1.00 61.80 104 CYS 1 O 1
ATOM 702 N N . GLY A 1 105 ? 462.978 422.896 381.032 1.00 58.52 105 GLY 1 N 1
ATOM 703 C CA . GLY A 1 105 ? 464.018 421.919 380.778 1.00 58.52 105 GLY 1 CA 1
ATOM 704 C C . GLY A 1 105 ? 465.164 422.347 379.886 1.00 58.52 105 GLY 1 C 1
ATOM 705 O O . GLY A 1 105 ? 466.318 422.023 380.178 1.00 58.52 105 GLY 1 O 1
ATOM 706 N N . ASN A 1 106 ? 464.878 423.075 378.807 1.00 54.77 106 ASN 1 N 1
ATOM 707 C CA . ASN A 1 106 ? 465.893 423.388 377.807 1.00 54.77 106 ASN 1 CA 1
ATOM 708 C C . ASN A 1 106 ? 466.772 424.550 378.270 1.00 54.77 106 ASN 1 C 1
ATOM 709 O O . ASN A 1 106 ? 466.774 424.943 379.439 1.00 54.77 106 ASN 1 O 1
ATOM 714 N N . LEU A 1 107 ? 467.537 425.116 377.345 1.00 43.94 107 LEU 1 N 1
ATOM 715 C CA . LEU A 1 107 ? 468.510 426.146 377.685 1.00 43.94 107 LEU 1 CA 1
ATOM 716 C C . LEU A 1 107 ? 468.562 427.125 376.522 1.00 43.94 107 LEU 1 C 1
ATOM 717 O O . LEU A 1 107 ? 469.013 426.766 375.433 1.00 43.94 107 LEU 1 O 1
ATOM 722 N N . LEU A 1 108 ? 468.079 428.345 376.731 1.00 38.27 108 LEU 1 N 1
ATOM 723 C CA . LEU A 1 108 ? 468.214 429.370 375.709 1.00 38.27 108 LEU 1 CA 1
ATOM 724 C C . LEU A 1 108 ? 469.594 430.003 375.781 1.00 38.27 108 LEU 1 C 1
ATOM 725 O O . LEU A 1 108 ? 470.180 430.138 376.858 1.00 38.27 108 LEU 1 O 1
ATOM 730 N N . MET A 1 109 ? 470.110 430.401 374.621 1.00 35.31 109 MET 1 N 1
ATOM 731 C CA . MET A 1 109 ? 471.473 430.904 374.559 1.00 35.31 109 MET 1 CA 1
ATOM 732 C C . MET A 1 109 ? 471.636 431.793 373.334 1.00 35.31 109 MET 1 C 1
ATOM 733 O O . MET A 1 109 ? 471.096 431.490 372.269 1.00 35.31 109 MET 1 O 1
ATOM 738 N N . TRP A 1 110 ? 472.376 432.888 373.499 1.00 31.22 110 TRP 1 N 1
ATOM 739 C CA . TRP A 1 110 ? 472.590 433.835 372.417 1.00 31.22 110 TRP 1 CA 1
ATOM 740 C C . TRP A 1 110 ? 473.513 433.254 371.354 1.00 31.22 110 TRP 1 C 1
ATOM 741 O O . TRP A 1 110 ? 474.349 432.392 371.622 1.00 31.22 110 TRP 1 O 1
ATOM 752 N N . GLU A 1 111 ? 473.370 433.763 370.133 1.00 29.09 111 GLU 1 N 1
ATOM 753 C CA . GLU A 1 111 ? 474.199 433.334 369.014 1.00 29.09 111 GLU 1 CA 1
ATOM 754 C C . GLU A 1 111 ? 474.570 434.539 368.172 1.00 29.09 111 GLU 1 C 1
ATOM 755 O O . GLU A 1 111 ? 473.686 435.211 367.642 1.00 29.09 111 GLU 1 O 1
ATOM 761 N N . ALA A 1 112 ? 475.862 434.796 368.019 1.00 25.90 112 ALA 1 N 1
ATOM 762 C CA . ALA A 1 112 ? 476.319 435.805 367.075 1.00 25.90 112 ALA 1 CA 1
ATOM 763 C C . ALA A 1 112 ? 476.181 435.253 365.664 1.00 25.90 112 ALA 1 C 1
ATOM 764 O O . ALA A 1 112 ? 476.732 434.197 365.349 1.00 25.90 112 ALA 1 O 1
ATOM 766 N N . VAL A 1 113 ? 475.442 435.954 364.814 1.00 25.20 113 VAL 1 N 1
ATOM 767 C CA . VAL A 1 113 ? 475.083 435.453 363.499 1.00 25.20 113 VAL 1 CA 1
ATOM 768 C C . VAL A 1 113 ? 475.834 436.183 362.395 1.00 25.20 113 VAL 1 C 1
ATOM 769 O O . VAL A 1 113 ? 476.292 435.563 361.434 1.00 25.20 113 VAL 1 O 1
ATOM 773 N N . THR A 1 114 ? 476.011 437.489 362.539 1.00 24.23 114 THR 1 N 1
ATOM 774 C CA . THR A 1 114 ? 476.479 438.339 361.456 1.00 24.23 114 THR 1 CA 1
ATOM 775 C C . THR A 1 114 ? 477.222 439.523 362.043 1.00 24.23 114 THR 1 C 1
ATOM 776 O O . THR A 1 114 ? 476.657 440.264 362.848 1.00 24.23 114 THR 1 O 1
ATOM 780 N N . VAL A 1 115 ? 478.471 439.704 361.653 1.00 21.58 115 VAL 1 N 1
ATOM 781 C CA . VAL A 1 115 ? 479.226 440.883 362.049 1.00 21.58 115 VAL 1 CA 1
ATOM 782 C C . VAL A 1 115 ? 479.339 441.790 360.833 1.00 21.58 115 VAL 1 C 1
ATOM 783 O O . VAL A 1 115 ? 479.306 441.339 359.684 1.00 21.58 115 VAL 1 O 1
ATOM 787 N N . GLN A 1 116 ? 479.402 443.091 361.086 1.00 22.00 116 GLN 1 N 1
ATOM 788 C CA . GLN A 1 116 ? 479.524 444.108 360.046 1.00 22.00 116 GLN 1 CA 1
ATOM 789 C C . GLN A 1 116 ? 480.468 445.164 360.610 1.00 22.00 116 GLN 1 C 1
ATOM 790 O O . GLN A 1 116 ? 480.045 446.074 361.322 1.00 22.00 116 GLN 1 O 1
ATOM 796 N N . THR A 1 117 ? 481.750 445.022 360.305 1.00 21.26 117 THR 1 N 1
ATOM 797 C CA . THR A 1 117 ? 482.799 445.794 360.945 1.00 21.26 117 THR 1 CA 1
ATOM 798 C C . THR A 1 117 ? 483.397 446.810 359.984 1.00 21.26 117 THR 1 C 1
ATOM 799 O O . THR A 1 117 ? 483.257 446.702 358.763 1.00 21.26 117 THR 1 O 1
ATOM 803 N N . GLU A 1 118 ? 484.091 447.792 360.560 1.00 22.67 118 GLU 1 N 1
ATOM 804 C CA . GLU A 1 118 ? 484.514 448.990 359.850 1.00 22.67 118 GLU 1 CA 1
ATOM 805 C C . GLU A 1 118 ? 485.461 449.784 360.737 1.00 22.67 118 GLU 1 C 1
ATOM 806 O O . GLU A 1 118 ? 485.269 449.839 361.950 1.00 22.67 118 GLU 1 O 1
ATOM 812 N N . VAL A 1 119 ? 486.474 450.393 360.131 1.00 23.10 119 VAL 1 N 1
ATOM 813 C CA . VAL A 1 119 ? 487.493 451.152 360.849 1.00 23.10 119 VAL 1 CA 1
ATOM 814 C C . VAL A 1 119 ? 487.121 452.627 360.820 1.00 23.10 119 VAL 1 C 1
ATOM 815 O O . VAL A 1 119 ? 486.929 453.202 359.743 1.00 23.10 119 VAL 1 O 1
ATOM 819 N N . ILE A 1 120 ? 487.032 453.250 361.992 1.00 24.29 120 ILE 1 N 1
ATOM 820 C CA . ILE A 1 120 ? 486.654 454.656 362.080 1.00 24.29 120 ILE 1 CA 1
ATOM 821 C C . ILE A 1 120 ? 487.905 455.512 361.995 1.00 24.29 120 ILE 1 C 1
ATOM 822 O O . ILE A 1 120 ? 488.853 455.318 362.759 1.00 24.29 120 ILE 1 O 1
ATOM 827 N N . GLY A 1 121 ? 487.903 456.468 361.080 1.00 28.49 121 GLY 1 N 1
ATOM 828 C CA . GLY A 1 121 ? 488.914 457.493 361.046 1.00 28.49 121 GLY 1 CA 1
ATOM 829 C C . GLY A 1 121 ? 489.971 457.348 359.983 1.00 28.49 121 GLY 1 C 1
ATOM 830 O O . GLY A 1 121 ? 491.109 457.766 360.215 1.00 28.49 121 GLY 1 O 1
ATOM 831 N N . ILE A 1 122 ? 489.637 456.783 358.823 1.00 28.34 122 ILE 1 N 1
ATOM 832 C CA . ILE A 1 122 ? 490.674 456.479 357.848 1.00 28.34 122 ILE 1 CA 1
ATOM 833 C C . ILE A 1 122 ? 491.143 457.716 357.102 1.00 28.34 122 ILE 1 C 1
ATOM 834 O O . ILE A 1 122 ? 492.267 457.728 356.591 1.00 28.34 122 ILE 1 O 1
ATOM 839 N N . THR A 1 123 ? 490.336 458.768 357.041 1.00 31.10 123 THR 1 N 1
ATOM 840 C CA . THR A 1 123 ? 490.723 459.968 356.322 1.00 31.10 123 THR 1 CA 1
ATOM 841 C C . THR A 1 123 ? 491.450 460.953 357.212 1.00 31.10 123 THR 1 C 1
ATOM 842 O O . THR A 1 123 ? 491.840 462.022 356.739 1.00 31.10 123 THR 1 O 1
ATOM 846 N N . SER A 1 124 ? 491.647 460.612 358.486 1.00 34.67 124 SER 1 N 1
ATOM 847 C CA . SER A 1 124 ? 492.514 461.372 359.373 1.00 34.67 124 SER 1 CA 1
ATOM 848 C C . SER A 1 124 ? 493.969 461.339 358.939 1.00 34.67 124 SER 1 C 1
ATOM 849 O O . SER A 1 124 ? 494.746 462.196 359.367 1.00 34.67 124 SER 1 O 1
ATOM 852 N N . MET A 1 125 ? 494.345 460.373 358.104 1.00 34.12 125 MET 1 N 1
ATOM 853 C CA . MET A 1 125 ? 495.685 460.233 357.561 1.00 34.12 125 MET 1 CA 1
ATOM 854 C C . MET A 1 125 ? 495.988 461.243 356.465 1.00 34.12 125 MET 1 C 1
ATOM 855 O O . MET A 1 125 ? 497.131 461.303 356.005 1.00 34.12 125 MET 1 O 1
ATOM 860 N N . LEU A 1 126 ? 495.003 462.028 356.036 1.00 34.57 126 LEU 1 N 1
ATOM 861 C CA . LEU A 1 126 ? 495.214 463.113 355.090 1.00 34.57 126 LEU 1 CA 1
ATOM 862 C C . LEU A 1 126 ? 495.718 464.385 355.754 1.00 34.57 126 LEU 1 C 1
ATOM 863 O O . LEU A 1 126 ? 495.897 465.394 355.067 1.00 34.57 126 LEU 1 O 1
ATOM 868 N N . ASN A 1 127 ? 495.938 464.365 357.063 1.00 41.94 127 ASN 1 N 1
ATOM 869 C CA . ASN A 1 127 ? 496.544 465.480 357.782 1.00 41.94 127 ASN 1 CA 1
ATOM 870 C C . ASN A 1 127 ? 498.040 465.435 357.503 1.00 41.94 127 ASN 1 C 1
ATOM 871 O O . ASN A 1 127 ? 498.809 464.784 358.209 1.00 41.94 127 ASN 1 O 1
ATOM 876 N N . LEU A 1 128 ? 498.459 466.133 356.453 1.00 44.16 128 LEU 1 N 1
ATOM 877 C CA . LEU A 1 128 ? 499.863 466.196 356.081 1.00 44.16 128 LEU 1 CA 1
ATOM 878 C C . LEU A 1 128 ? 500.532 467.481 356.542 1.00 44.16 128 LEU 1 C 1
ATOM 879 O O . LEU A 1 128 ? 501.751 467.610 356.418 1.00 44.16 128 LEU 1 O 1
ATOM 884 N N . HIS A 1 129 ? 499.765 468.428 357.066 1.00 48.92 129 HIS 1 N 1
ATOM 885 C CA . HIS A 1 129 ? 500.297 469.668 357.606 1.00 48.92 129 HIS 1 CA 1
ATOM 886 C C . HIS A 1 129 ? 500.627 469.569 359.086 1.00 48.92 129 HIS 1 C 1
ATOM 887 O O . HIS A 1 129 ? 501.014 470.572 359.690 1.00 48.92 129 HIS 1 O 1
ATOM 894 N N . ALA A 1 130 ? 500.487 468.386 359.681 1.00 51.62 130 ALA 1 N 1
ATOM 895 C CA . ALA A 1 130 ? 500.838 468.151 361.075 1.00 51.62 130 ALA 1 CA 1
ATOM 896 C C . ALA A 1 130 ? 502.338 467.932 361.213 1.00 51.62 130 ALA 1 C 1
ATOM 897 O O . ALA A 1 130 ? 503.101 468.221 360.288 1.00 51.62 130 ALA 1 O 1
ATOM 899 N N . GLY A 1 131 ? 502.778 467.412 362.355 1.00 52.28 131 GLY 1 N 1
ATOM 900 C CA . GLY A 1 131 ? 504.198 467.242 362.617 1.00 52.28 131 GLY 1 CA 1
ATOM 901 C C . GLY A 1 131 ? 504.937 466.157 361.854 1.00 52.28 131 GLY 1 C 1
ATOM 902 O O . GLY A 1 131 ? 506.006 465.723 362.291 1.00 52.28 131 GLY 1 O 1
ATOM 903 N N . SER A 1 132 ? 504.396 465.711 360.723 1.00 50.93 132 SER 1 N 1
ATOM 904 C CA . SER A 1 132 ? 505.048 464.711 359.898 1.00 50.93 132 SER 1 CA 1
ATOM 905 C C . SER A 1 132 ? 506.242 465.311 359.162 1.00 50.93 132 SER 1 C 1
ATOM 906 O O . SER A 1 132 ? 506.398 466.530 359.066 1.00 50.93 132 SER 1 O 1
ATOM 909 N N . GLN A 1 133 ? 507.087 464.432 358.633 1.00 52.31 133 GLN 1 N 1
ATOM 910 C CA . GLN A 1 133 ? 508.339 464.856 358.026 1.00 52.31 133 GLN 1 CA 1
ATOM 911 C C . GLN A 1 133 ? 508.089 465.473 356.659 1.00 52.31 133 GLN 1 C 1
ATOM 912 O O . GLN A 1 133 ? 507.205 465.037 355.917 1.00 52.31 133 GLN 1 O 1
ATOM 918 N N . LYS A 1 134 ? 508.862 466.508 356.343 1.00 53.88 134 LYS 1 N 1
ATOM 919 C CA . LYS A 1 134 ? 508.852 467.120 355.023 1.00 53.88 134 LYS 1 CA 1
ATOM 920 C C . LYS A 1 134 ? 509.366 466.108 354.004 1.00 53.88 134 LYS 1 C 1
ATOM 921 O O . LYS A 1 134 ? 510.472 465.579 354.156 1.00 53.88 134 LYS 1 O 1
ATOM 927 N N . VAL A 1 135 ? 508.569 465.827 352.972 1.00 52.16 135 VAL 1 N 1
ATOM 928 C CA . VAL A 1 135 ? 508.856 464.678 352.115 1.00 52.16 135 VAL 1 CA 1
ATOM 929 C C . VAL A 1 135 ? 510.009 464.961 351.142 1.00 52.16 135 VAL 1 C 1
ATOM 930 O O . VAL A 1 135 ? 510.810 464.066 350.851 1.00 52.16 135 VAL 1 O 1
ATOM 934 N N . HIS A 1 136 ? 510.148 466.193 350.670 1.00 56.88 136 HIS 1 N 1
ATOM 935 C CA . HIS A 1 136 ? 511.294 466.620 349.873 1.00 56.88 136 HIS 1 CA 1
ATOM 936 C C . HIS A 1 136 ? 511.518 468.094 350.194 1.00 56.88 136 HIS 1 C 1
ATOM 937 O O . HIS A 1 136 ? 511.157 468.543 351.283 1.00 56.88 136 HIS 1 O 1
ATOM 944 N N . GLU A 1 137 ? 512.180 468.822 349.287 1.00 60.45 137 GLU 1 N 1
ATOM 945 C CA . GLU A 1 137 ? 512.743 470.137 349.612 1.00 60.45 137 GLU 1 CA 1
ATOM 946 C C . GLU A 1 137 ? 511.677 471.159 350.008 1.00 60.45 137 GLU 1 C 1
ATOM 947 O O . GLU A 1 137 ? 511.807 471.832 351.036 1.00 60.45 137 GLU 1 O 1
ATOM 953 N N . HIS A 1 138 ? 510.614 471.290 349.216 1.00 58.66 138 HIS 1 N 1
ATOM 954 C CA . HIS A 1 138 ? 509.546 472.224 349.555 1.00 58.66 138 HIS 1 CA 1
ATOM 955 C C . HIS A 1 138 ? 508.180 471.558 349.644 1.00 58.66 138 HIS 1 C 1
ATOM 956 O O . HIS A 1 138 ? 507.168 472.263 349.714 1.00 58.66 138 HIS 1 O 1
ATOM 963 N N . GLY A 1 139 ? 508.118 470.233 349.650 1.00 54.37 139 GLY 1 N 1
ATOM 964 C CA . GLY A 1 139 ? 506.858 469.530 349.569 1.00 54.37 139 GLY 1 CA 1
ATOM 965 C C . GLY A 1 139 ? 506.095 469.523 350.876 1.00 54.37 139 GLY 1 C 1
ATOM 966 O O . GLY A 1 139 ? 506.427 470.209 351.842 1.00 54.37 139 GLY 1 O 1
ATOM 967 N N . GLY A 1 140 ? 505.041 468.715 350.894 1.00 49.99 140 GLY 1 N 1
ATOM 968 C CA . GLY A 1 140 ? 504.189 468.584 352.058 1.00 49.99 140 GLY 1 CA 1
ATOM 969 C C . GLY A 1 140 ? 504.739 467.608 353.072 1.00 49.99 140 GLY 1 C 1
ATOM 970 O O . GLY A 1 140 ? 505.952 467.410 353.192 1.00 49.99 140 GLY 1 O 1
ATOM 971 N N . GLY A 1 141 ? 503.834 466.983 353.811 1.00 46.19 141 GLY 1 N 1
ATOM 972 C CA . GLY A 1 141 ? 504.223 466.044 354.837 1.00 46.19 141 GLY 1 CA 1
ATOM 973 C C . GLY A 1 141 ? 504.258 464.610 354.342 1.00 46.19 141 GLY 1 C 1
ATOM 974 O O . GLY A 1 141 ? 503.498 464.214 353.467 1.00 46.19 141 GLY 1 O 1
ATOM 975 N N . LYS A 1 142 ? 505.163 463.840 354.916 1.00 46.19 142 LYS 1 N 1
ATOM 976 C CA . LYS A 1 142 ? 505.261 462.424 354.603 1.00 46.19 142 LYS 1 CA 1
ATOM 977 C C . LYS A 1 142 ? 504.123 461.680 355.287 1.00 46.19 142 LYS 1 C 1
ATOM 978 O O . LYS A 1 142 ? 504.012 461.740 356.517 1.00 46.19 142 LYS 1 O 1
ATOM 984 N N . PRO A 1 143 ? 503.266 460.978 354.551 1.00 42.01 143 PRO 1 N 1
ATOM 985 C CA . PRO A 1 143 ? 502.091 460.359 355.175 1.00 42.01 143 PRO 1 CA 1
ATOM 986 C C . PRO A 1 143 ? 502.405 459.129 356.006 1.00 42.01 143 PRO 1 C 1
ATOM 987 O O . PRO A 1 143 ? 503.559 458.707 356.115 1.00 42.01 143 PRO 1 O 1
ATOM 991 N N . ILE A 1 144 ? 501.370 458.551 356.601 1.00 38.17 144 ILE 1 N 1
ATOM 992 C CA . ILE A 1 144 ? 501.508 457.367 357.438 1.00 38.17 144 ILE 1 CA 1
ATOM 993 C C . ILE A 1 144 ? 501.552 456.142 356.538 1.00 38.17 144 ILE 1 C 1
ATOM 994 O O . ILE A 1 144 ? 500.596 455.857 355.811 1.00 38.17 144 ILE 1 O 1
ATOM 999 N N . GLN A 1 145 ? 502.663 455.414 356.592 1.00 39.94 145 GLN 1 N 1
ATOM 1000 C CA . GLN A 1 145 ? 502.866 454.242 355.759 1.00 39.94 145 GLN 1 CA 1
ATOM 1001 C C . GLN A 1 145 ? 503.886 453.338 356.429 1.00 39.94 145 GLN 1 C 1
ATOM 1002 O O . GLN A 1 145 ? 504.722 453.788 357.214 1.00 39.94 145 GLN 1 O 1
ATOM 1008 N N . GLY A 1 146 ? 503.804 452.059 356.117 1.00 37.65 146 GLY 1 N 1
ATOM 1009 C CA . GLY A 1 146 ? 504.694 451.080 356.690 1.00 37.65 146 GLY 1 CA 1
ATOM 1010 C C . GLY A 1 146 ? 503.940 449.815 357.012 1.00 37.65 146 GLY 1 C 1
ATOM 1011 O O . GLY A 1 146 ? 502.900 449.537 356.421 1.00 37.65 146 GLY 1 O 1
ATOM 1012 N N . SER A 1 147 ? 504.482 449.055 357.959 1.00 34.31 147 SER 1 N 1
ATOM 1013 C CA . SER A 1 147 ? 503.855 447.810 358.376 1.00 34.31 147 SER 1 CA 1
ATOM 1014 C C . SER A 1 147 ? 502.537 448.091 359.078 1.00 34.31 147 SER 1 C 1
ATOM 1015 O O . SER A 1 147 ? 502.411 449.059 359.829 1.00 34.31 147 SER 1 O 1
ATOM 1018 N N . ASN A 1 148 ? 501.545 447.249 358.817 1.00 31.05 148 ASN 1 N 1
ATOM 1019 C CA . ASN A 1 148 ? 500.231 447.456 359.397 1.00 31.05 148 ASN 1 CA 1
ATOM 1020 C C . ASN A 1 148 ? 499.553 446.115 359.614 1.00 31.05 148 ASN 1 C 1
ATOM 1021 O O . ASN A 1 148 ? 499.900 445.113 358.991 1.00 31.05 148 ASN 1 O 1
ATOM 1026 N N . PHE A 1 149 ? 498.576 446.115 360.512 1.00 26.54 149 PHE 1 N 1
ATOM 1027 C CA . PHE A 1 149 ? 497.903 444.889 360.918 1.00 26.54 149 PHE 1 CA 1
ATOM 1028 C C . PHE A 1 149 ? 496.491 445.241 361.344 1.00 26.54 149 PHE 1 C 1
ATOM 1029 O O . PHE A 1 149 ? 496.304 445.992 362.303 1.00 26.54 149 PHE 1 O 1
ATOM 1037 N N . HIS A 1 150 ? 495.506 444.716 360.624 1.00 25.49 150 HIS 1 N 1
ATOM 1038 C CA . HIS A 1 150 ? 494.098 444.975 360.888 1.00 25.49 150 HIS 1 CA 1
ATOM 1039 C C . HIS A 1 150 ? 493.430 443.659 361.254 1.00 25.49 150 HIS 1 C 1
ATOM 1040 O O . HIS A 1 150 ? 493.397 442.733 360.442 1.00 25.49 150 HIS 1 O 1
ATOM 1047 N N . PHE A 1 151 ? 492.882 443.586 362.464 1.00 23.32 151 PHE 1 N 1
ATOM 1048 C CA . PHE A 1 151 ? 492.403 442.339 363.041 1.00 23.32 151 PHE 1 CA 1
ATOM 1049 C C . PHE A 1 151 ? 491.112 442.590 363.799 1.00 23.32 151 PHE 1 C 1
ATOM 1050 O O . PHE A 1 151 ? 490.931 443.653 364.392 1.00 23.32 151 PHE 1 O 1
ATOM 1058 N N . PHE A 1 152 ? 490.212 441.609 363.773 1.00 22.22 152 PHE 1 N 1
ATOM 1059 C CA . PHE A 1 152 ? 489.057 441.621 364.657 1.00 22.22 152 PHE 1 CA 1
ATOM 1060 C C . PHE A 1 152 ? 488.626 440.191 364.932 1.00 22.22 152 PHE 1 C 1
ATOM 1061 O O . PHE A 1 152 ? 488.978 439.265 364.202 1.00 22.22 152 PHE 1 O 1
ATOM 1069 N N . ALA A 1 153 ? 487.856 440.025 366.002 1.00 22.08 153 ALA 1 N 1
ATOM 1070 C CA . ALA A 1 153 ? 487.395 438.714 366.424 1.00 22.08 153 ALA 1 CA 1
ATOM 1071 C C . ALA A 1 153 ? 486.110 438.875 367.212 1.00 22.08 153 ALA 1 C 1
ATOM 1072 O O . ALA A 1 153 ? 486.001 439.771 368.049 1.00 22.08 153 ALA 1 O 1
ATOM 1074 N N . VAL A 1 154 ? 485.141 438.010 366.935 1.00 22.46 154 VAL 1 N 1
ATOM 1075 C CA . VAL A 1 154 ? 483.844 438.020 367.601 1.00 22.46 154 VAL 1 CA 1
ATOM 1076 C C . VAL A 1 154 ? 483.565 436.610 368.089 1.00 22.46 154 VAL 1 C 1
ATOM 1077 O O . VAL A 1 154 ? 483.485 435.680 367.281 1.00 22.46 154 VAL 1 O 1
ATOM 1081 N N . GLY A 1 155 ? 483.406 436.446 369.396 1.00 25.21 155 GLY 1 N 1
ATOM 1082 C CA . GLY A 1 155 ? 483.157 435.112 369.908 1.00 25.21 155 GLY 1 CA 1
ATOM 1083 C C . GLY A 1 155 ? 482.493 435.125 371.264 1.00 25.21 155 GLY 1 C 1
ATOM 1084 O O . GLY A 1 155 ? 482.419 436.152 371.941 1.00 25.21 155 GLY 1 O 1
ATOM 1085 N N . GLY A 1 156 ? 482.002 433.949 371.650 1.00 28.09 156 GLY 1 N 1
ATOM 1086 C CA . GLY A 1 156 ? 481.433 433.747 372.967 1.00 28.09 156 GLY 1 CA 1
ATOM 1087 C C . GLY A 1 156 ? 482.437 433.438 374.052 1.00 28.09 156 GLY 1 C 1
ATOM 1088 O O . GLY A 1 156 ? 482.063 433.363 375.224 1.00 28.09 156 GLY 1 O 1
ATOM 1089 N N . ASP A 1 157 ? 483.695 433.255 373.686 1.00 30.50 157 ASP 1 N 1
ATOM 1090 C CA . ASP A 1 157 ? 484.812 433.041 374.587 1.00 30.50 157 ASP 1 CA 1
ATOM 1091 C C . ASP A 1 157 ? 485.857 434.117 374.330 1.00 30.50 157 ASP 1 C 1
ATOM 1092 O O . ASP A 1 157 ? 485.828 434.768 373.280 1.00 30.50 157 ASP 1 O 1
ATOM 1097 N N . PRO A 1 158 ? 486.781 434.352 375.264 1.00 29.96 158 PRO 1 N 1
ATOM 1098 C CA . PRO A 1 158 ? 487.903 435.246 374.966 1.00 29.96 158 PRO 1 CA 1
ATOM 1099 C C . PRO A 1 158 ? 488.804 434.678 373.880 1.00 29.96 158 PRO 1 C 1
ATOM 1100 O O . PRO A 1 158 ? 488.760 433.491 373.547 1.00 29.96 158 PRO 1 O 1
ATOM 1104 N N . LEU A 1 159 ? 489.623 435.557 373.314 1.00 33.21 159 LEU 1 N 1
ATOM 1105 C CA . LEU A 1 159 ? 490.464 435.191 372.180 1.00 33.21 159 LEU 1 CA 1
ATOM 1106 C C . LEU A 1 159 ? 491.588 434.298 372.675 1.00 33.21 159 LEU 1 C 1
ATOM 1107 O O . LEU A 1 159 ? 492.589 434.770 373.214 1.00 33.21 159 LEU 1 O 1
ATOM 1112 N N . GLU A 1 160 ? 491.402 432.995 372.510 1.00 36.17 160 GLU 1 N 1
ATOM 1113 C CA . GLU A 1 160 ? 492.411 432.023 372.891 1.00 36.17 160 GLU 1 CA 1
ATOM 1114 C C . GLU A 1 160 ? 493.576 432.123 371.923 1.00 36.17 160 GLU 1 C 1
ATOM 1115 O O . GLU A 1 160 ? 493.449 431.775 370.747 1.00 36.17 160 GLU 1 O 1
ATOM 1121 N N . MET A 1 161 ? 494.706 432.625 372.411 1.00 36.62 161 MET 1 N 1
ATOM 1122 C CA . MET A 1 161 ? 495.809 432.979 371.529 1.00 36.62 161 MET 1 CA 1
ATOM 1123 C C . MET A 1 161 ? 497.081 432.179 371.777 1.00 36.62 161 MET 1 C 1
ATOM 1124 O O . MET A 1 161 ? 497.084 431.224 372.555 1.00 36.62 161 MET 1 O 1
ATOM 1129 N N . GLN A 1 162 ? 498.159 432.568 371.100 1.00 37.42 162 GLN 1 N 1
ATOM 1130 C CA . GLN A 1 162 ? 499.382 431.784 370.996 1.00 37.42 162 GLN 1 CA 1
ATOM 1131 C C . GLN A 1 162 ? 500.588 432.701 371.099 1.00 37.42 162 GLN 1 C 1
ATOM 1132 O O . GLN A 1 162 ? 500.646 433.727 370.417 1.00 37.42 162 GLN 1 O 1
ATOM 1138 N N . GLY A 1 163 ? 501.548 432.335 371.940 1.00 39.16 163 GLY 1 N 1
ATOM 1139 C CA . GLY A 1 163 ? 502.734 433.149 372.102 1.00 39.16 163 GLY 1 CA 1
ATOM 1140 C C . GLY A 1 163 ? 503.883 432.735 371.210 1.00 39.16 163 GLY 1 C 1
ATOM 1141 O O . GLY A 1 163 ? 504.597 431.775 371.507 1.00 39.16 163 GLY 1 O 1
ATOM 1142 N N . VAL A 1 164 ? 504.067 433.444 370.102 1.00 39.97 164 VAL 1 N 1
ATOM 1143 C CA . VAL A 1 164 ? 505.184 433.228 369.189 1.00 39.97 164 VAL 1 CA 1
ATOM 1144 C C . VAL A 1 164 ? 505.829 434.576 368.942 1.00 39.97 164 VAL 1 C 1
ATOM 1145 O O . VAL A 1 164 ? 505.168 435.500 368.458 1.00 39.97 164 VAL 1 O 1
ATOM 1149 N N . LEU A 1 165 ? 507.109 434.698 369.271 1.00 42.94 165 LEU 1 N 1
ATOM 1150 C CA . LEU A 1 165 ? 507.709 436.015 369.335 1.00 42.94 165 LEU 1 CA 1
ATOM 1151 C C . LEU A 1 165 ? 509.124 436.003 368.783 1.00 42.94 165 LEU 1 C 1
ATOM 1152 O O . LEU A 1 165 ? 509.852 435.018 368.896 1.00 42.94 165 LEU 1 O 1
ATOM 1157 N N . MET A 1 166 ? 509.485 437.123 368.170 1.00 47.93 166 MET 1 N 1
ATOM 1158 C CA . MET A 1 166 ? 510.862 437.403 367.800 1.00 47.93 166 MET 1 CA 1
ATOM 1159 C C . MET A 1 166 ? 511.698 437.633 369.051 1.00 47.93 166 MET 1 C 1
ATOM 1160 O O . MET A 1 166 ? 511.243 438.300 369.985 1.00 47.93 166 MET 1 O 1
ATOM 1165 N N . ASN A 1 167 ? 512.924 437.088 369.058 1.00 55.41 167 ASN 1 N 1
ATOM 1166 C CA . ASN A 1 167 ? 513.986 437.441 370.010 1.00 55.41 167 ASN 1 CA 1
ATOM 1167 C C . ASN A 1 167 ? 513.570 437.167 371.459 1.00 55.41 167 ASN 1 C 1
ATOM 1168 O O . ASN A 1 167 ? 513.251 438.081 372.215 1.00 55.41 167 ASN 1 O 1
ATOM 1173 N N . TYR A 1 168 ? 513.538 435.875 371.809 1.00 55.00 168 TYR 1 N 1
ATOM 1174 C CA . TYR A 1 168 ? 513.123 435.440 373.146 1.00 55.00 168 TYR 1 CA 1
ATOM 1175 C C . TYR A 1 168 ? 513.973 436.017 374.279 1.00 55.00 168 TYR 1 C 1
ATOM 1176 O O . TYR A 1 168 ? 513.525 436.016 375.429 1.00 55.00 168 TYR 1 O 1
ATOM 1185 N N . ARG A 1 169 ? 515.180 436.496 373.995 1.00 58.89 169 ARG 1 N 1
ATOM 1186 C CA . ARG A 1 169 ? 516.044 437.073 375.013 1.00 58.89 169 ARG 1 CA 1
ATOM 1187 C C . ARG A 1 169 ? 515.723 438.527 375.335 1.00 58.89 169 ARG 1 C 1
ATOM 1188 O O . ARG A 1 169 ? 516.501 439.162 376.054 1.00 58.89 169 ARG 1 O 1
ATOM 1196 N N . THR A 1 170 ? 514.624 439.079 374.834 1.00 58.80 170 THR 1 N 1
ATOM 1197 C CA . THR A 1 170 ? 514.325 440.464 375.156 1.00 58.80 170 THR 1 CA 1
ATOM 1198 C C . THR A 1 170 ? 513.646 440.558 376.519 1.00 58.80 170 THR 1 C 1
ATOM 1199 O O . THR A 1 170 ? 513.100 439.584 377.044 1.00 58.80 170 THR 1 O 1
ATOM 1203 N N . LYS A 1 171 ? 513.707 441.750 377.102 1.00 58.29 171 LYS 1 N 1
ATOM 1204 C CA . LYS A 1 171 ? 513.161 442.010 378.427 1.00 58.29 171 LYS 1 CA 1
ATOM 1205 C C . LYS A 1 171 ? 511.936 442.896 378.276 1.00 58.29 171 LYS 1 C 1
ATOM 1206 O O . LYS A 1 171 ? 512.044 444.039 377.821 1.00 58.29 171 LYS 1 O 1
ATOM 1212 N N . TYR A 1 172 ? 510.822 442.391 378.647 1.00 53.01 172 TYR 1 N 1
ATOM 1213 C CA . TYR A 1 172 ? 509.588 443.135 378.482 1.00 53.01 172 TYR 1 CA 1
ATOM 1214 C C . TYR A 1 172 ? 509.304 444.004 379.702 1.00 53.01 172 TYR 1 C 1
ATOM 1215 O O . TYR A 1 172 ? 509.740 443.686 380.813 1.00 53.01 172 TYR 1 O 1
ATOM 1224 N N . PRO A 1 173 ? 508.578 445.119 379.527 1.00 53.66 173 PRO 1 N 1
ATOM 1225 C CA . PRO A 1 173 ? 508.216 445.952 380.681 1.00 53.66 173 PRO 1 CA 1
ATOM 1226 C C . PRO A 1 173 ? 507.178 445.321 381.596 1.00 53.66 173 PRO 1 C 1
ATOM 1227 O O . PRO A 1 173 ? 506.734 444.189 381.380 1.00 53.66 173 PRO 1 O 1
ATOM 1231 N N . ASP A 1 174 ? 506.771 446.073 382.620 1.00 55.72 174 ASP 1 N 1
ATOM 1232 C CA . ASP A 1 174 ? 506.030 445.498 383.737 1.00 55.72 174 ASP 1 CA 1
ATOM 1233 C C . ASP A 1 174 ? 504.565 445.267 383.387 1.00 55.72 174 ASP 1 C 1
ATOM 1234 O O . ASP A 1 174 ? 504.041 444.167 383.592 1.00 55.72 174 ASP 1 O 1
ATOM 1239 N N . GLY A 1 175 ? 503.884 446.293 382.873 1.00 52.49 175 GLY 1 N 1
ATOM 1240 C CA . GLY A 1 175 ? 502.450 446.200 382.659 1.00 52.49 175 GLY 1 CA 1
ATOM 1241 C C . GLY A 1 175 ? 502.041 445.293 381.520 1.00 52.49 175 GLY 1 C 1
ATOM 1242 O O . GLY A 1 175 ? 500.944 444.729 381.558 1.00 52.49 175 GLY 1 O 1
ATOM 1243 N N . THR A 1 176 ? 502.894 445.134 380.512 1.00 49.30 176 THR 1 N 1
ATOM 1244 C CA . THR A 1 176 ? 502.582 444.268 379.385 1.00 49.30 176 THR 1 CA 1
ATOM 1245 C C . THR A 1 176 ? 502.808 442.821 379.786 1.00 49.30 176 THR 1 C 1
ATOM 1246 O O . THR A 1 176 ? 503.925 442.446 380.152 1.00 49.30 176 THR 1 O 1
ATOM 1250 N N . ILE A 1 177 ? 501.763 442.007 379.718 1.00 45.37 177 ILE 1 N 1
ATOM 1251 C CA . ILE A 1 177 ? 501.899 440.592 380.024 1.00 45.37 177 ILE 1 CA 1
ATOM 1252 C C . ILE A 1 177 ? 502.297 439.847 378.753 1.00 45.37 177 ILE 1 C 1
ATOM 1253 O O . ILE A 1 177 ? 501.767 440.099 377.665 1.00 45.37 177 ILE 1 O 1
ATOM 1258 N N . THR A 1 178 ? 503.308 438.999 378.882 1.00 47.30 178 THR 1 N 1
ATOM 1259 C CA . THR A 1 178 ? 504.062 438.329 377.839 1.00 47.30 178 THR 1 CA 1
ATOM 1260 C C . THR A 1 178 ? 504.260 436.883 378.270 1.00 47.30 178 THR 1 C 1
ATOM 1261 O O . THR A 1 178 ? 504.198 436.603 379.471 1.00 47.30 178 THR 1 O 1
ATOM 1265 N N . PRO A 1 179 ? 504.452 435.933 377.337 1.00 46.38 179 PRO 1 N 1
ATOM 1266 C CA . PRO A 1 179 ? 504.325 434.522 377.723 1.00 46.38 179 PRO 1 CA 1
ATOM 1267 C C . PRO A 1 179 ? 505.496 434.034 378.563 1.00 46.38 179 PRO 1 C 1
ATOM 1268 O O . PRO A 1 179 ? 506.647 434.424 378.356 1.00 46.38 179 PRO 1 O 1
ATOM 1272 N N . LYS A 1 180 ? 505.175 433.169 379.523 1.00 52.97 180 LYS 1 N 1
ATOM 1273 C CA . LYS A 1 180 ? 506.101 432.837 380.596 1.00 52.97 180 LYS 1 CA 1
ATOM 1274 C C . LYS A 1 180 ? 507.191 431.893 380.116 1.00 52.97 180 LYS 1 C 1
ATOM 1275 O O . LYS A 1 180 ? 506.927 430.959 379.353 1.00 52.97 180 LYS 1 O 1
ATOM 1281 N N . ASN A 1 181 ? 508.417 432.145 380.588 1.00 55.14 181 ASN 1 N 1
ATOM 1282 C CA . ASN A 1 181 ? 509.621 431.343 380.388 1.00 55.14 181 ASN 1 CA 1
ATOM 1283 C C . ASN A 1 181 ? 509.950 431.140 378.914 1.00 55.14 181 ASN 1 C 1
ATOM 1284 O O . ASN A 1 181 ? 509.755 430.035 378.394 1.00 55.14 181 ASN 1 O 1
ATOM 1289 N N . PRO A 1 182 ? 510.422 432.164 378.203 1.00 51.96 182 PRO 1 N 1
ATOM 1290 C CA . PRO A 1 182 ? 510.762 431.967 376.792 1.00 51.96 182 PRO 1 CA 1
ATOM 1291 C C . PRO A 1 182 ? 512.041 431.159 376.640 1.00 51.96 182 PRO 1 C 1
ATOM 1292 O O . PRO A 1 182 ? 513.024 431.366 377.354 1.00 51.96 182 PRO 1 O 1
ATOM 1296 N N . THR A 1 183 ? 512.012 430.218 375.709 1.00 50.60 183 THR 1 N 1
ATOM 1297 C CA . THR A 1 183 ? 513.141 429.351 375.421 1.00 50.60 183 THR 1 CA 1
ATOM 1298 C C . THR A 1 183 ? 513.611 429.610 373.996 1.00 50.60 183 THR 1 C 1
ATOM 1299 O O . THR A 1 183 ? 513.154 430.540 373.330 1.00 50.60 183 THR 1 O 1
ATOM 1303 N N . ALA A 1 184 ? 514.539 428.774 373.532 1.00 51.12 184 ALA 1 N 1
ATOM 1304 C CA . ALA A 1 184 ? 515.033 428.901 372.167 1.00 51.12 184 ALA 1 CA 1
ATOM 1305 C C . ALA A 1 184 ? 513.969 428.532 371.145 1.00 51.12 184 ALA 1 C 1
ATOM 1306 O O . ALA A 1 184 ? 513.961 429.077 370.040 1.00 51.12 184 ALA 1 O 1
ATOM 1308 N N . GLN A 1 185 ? 513.070 427.618 371.489 1.00 49.32 185 GLN 1 N 1
ATOM 1309 C CA . GLN A 1 185 ? 511.971 427.259 370.609 1.00 49.32 185 GLN 1 CA 1
ATOM 1310 C C . GLN A 1 185 ? 510.744 428.130 370.822 1.00 49.32 185 GLN 1 C 1
ATOM 1311 O O . GLN A 1 185 ? 509.725 427.901 370.168 1.00 49.32 185 GLN 1 O 1
ATOM 1317 N N . SER A 1 186 ? 510.806 429.102 371.736 1.00 48.03 186 SER 1 N 1
ATOM 1318 C CA . SER A 1 186 ? 509.790 430.146 371.813 1.00 48.03 186 SER 1 CA 1
ATOM 1319 C C . SER A 1 186 ? 509.949 431.159 370.700 1.00 48.03 186 SER 1 C 1
ATOM 1320 O O . SER A 1 186 ? 509.005 431.897 370.404 1.00 48.03 186 SER 1 O 1
ATOM 1323 N N . GLN A 1 187 ? 511.137 431.193 370.092 1.00 46.14 187 GLN 1 N 1
ATOM 1324 C CA . GLN A 1 187 ? 511.412 431.973 368.892 1.00 46.14 187 GLN 1 CA 1
ATOM 1325 C C . GLN A 1 187 ? 510.505 431.563 367.741 1.00 46.14 187 GLN 1 C 1
ATOM 1326 O O . GLN A 1 187 ? 510.216 432.370 366.856 1.00 46.14 187 GLN 1 O 1
ATOM 1332 N N . VAL A 1 188 ? 510.045 430.319 367.749 1.00 43.62 188 VAL 1 N 1
ATOM 1333 C CA . VAL A 1 188 ? 509.177 429.742 366.738 1.00 43.62 188 VAL 1 CA 1
ATOM 1334 C C . VAL A 1 188 ? 507.994 429.176 367.526 1.00 43.62 188 VAL 1 C 1
ATOM 1335 O O . VAL A 1 188 ? 507.850 429.498 368.711 1.00 43.62 188 VAL 1 O 1
ATOM 1339 N N . MET A 1 189 ? 507.091 428.430 366.877 1.00 41.92 189 MET 1 N 1
ATOM 1340 C CA . MET A 1 189 ? 505.948 427.794 367.529 1.00 41.92 189 MET 1 CA 1
ATOM 1341 C C . MET A 1 189 ? 506.302 426.917 368.721 1.00 41.92 189 MET 1 C 1
ATOM 1342 O O . MET A 1 189 ? 506.962 425.886 368.578 1.00 41.92 189 MET 1 O 1
ATOM 1347 N N . ASN A 1 190 ? 505.845 427.329 369.899 1.00 45.83 190 ASN 1 N 1
ATOM 1348 C CA . ASN A 1 190 ? 506.036 426.607 371.147 1.00 45.83 190 ASN 1 CA 1
ATOM 1349 C C . ASN A 1 190 ? 504.674 426.455 371.801 1.00 45.83 190 ASN 1 C 1
ATOM 1350 O O . ASN A 1 190 ? 503.953 427.441 371.973 1.00 45.83 190 ASN 1 O 1
ATOM 1355 N N . THR A 1 191 ? 504.328 425.224 372.168 1.00 48.46 191 THR 1 N 1
ATOM 1356 C CA . THR A 1 191 ? 502.989 424.924 372.654 1.00 48.46 191 THR 1 CA 1
ATOM 1357 C C . THR A 1 191 ? 502.772 425.422 374.082 1.00 48.46 191 THR 1 C 1
ATOM 1358 O O . THR A 1 191 ? 501.625 425.580 374.515 1.00 48.46 191 THR 1 O 1
ATOM 1362 N N . ASP A 1 192 ? 503.844 425.736 374.804 1.00 49.06 192 ASP 1 N 1
ATOM 1363 C CA . ASP A 1 192 ? 503.735 426.139 376.200 1.00 49.06 192 ASP 1 CA 1
ATOM 1364 C C . ASP A 1 192 ? 503.275 427.578 376.393 1.00 49.06 192 ASP 1 C 1
ATOM 1365 O O . ASP A 1 192 ? 503.096 427.995 377.541 1.00 49.06 192 ASP 1 O 1
ATOM 1370 N N . HIS A 1 193 ? 503.071 428.344 375.323 1.00 44.27 193 HIS 1 N 1
ATOM 1371 C CA . HIS A 1 193 ? 502.781 429.769 375.424 1.00 44.27 193 HIS 1 CA 1
ATOM 1372 C C . HIS A 1 193 ? 501.343 430.097 375.037 1.00 44.27 193 HIS 1 C 1
ATOM 1373 O O . HIS A 1 193 ? 501.084 431.060 374.316 1.00 44.27 193 HIS 1 O 1
ATOM 1380 N N . LYS A 1 194 ? 500.395 429.293 375.502 1.00 39.15 194 LYS 1 N 1
ATOM 1381 C CA . LYS A 1 194 ? 498.985 429.598 375.330 1.00 39.15 194 LYS 1 CA 1
ATOM 1382 C C . LYS A 1 194 ? 498.546 430.644 376.348 1.00 39.15 194 LYS 1 C 1
ATOM 1383 O O . LYS A 1 194 ? 499.133 430.769 377.425 1.00 39.15 194 LYS 1 O 1
ATOM 1389 N N . ALA A 1 195 ? 497.492 431.386 376.009 1.00 37.69 195 ALA 1 N 1
ATOM 1390 C CA . ALA A 1 195 ? 496.863 432.313 376.945 1.00 37.69 195 ALA 1 CA 1
ATOM 1391 C C . ALA A 1 195 ? 495.432 432.579 376.504 1.00 37.69 195 ALA 1 C 1
ATOM 1392 O O . ALA A 1 195 ? 494.936 431.997 375.539 1.00 37.69 195 ALA 1 O 1
ATOM 1394 N N . TYR A 1 196 ? 494.776 433.468 377.239 1.00 37.97 196 TYR 1 N 1
ATOM 1395 C CA . TYR A 1 196 ? 493.506 434.065 376.868 1.00 37.97 196 TYR 1 CA 1
ATOM 1396 C C . TYR A 1 196 ? 493.699 435.569 376.770 1.00 37.97 196 TYR 1 C 1
ATOM 1397 O O . TYR A 1 196 ? 494.572 436.143 377.423 1.00 37.97 196 TYR 1 O 1
ATOM 1406 N N . LEU A 1 197 ? 492.882 436.213 375.948 1.00 35.87 197 LEU 1 N 1
ATOM 1407 C CA . LEU A 1 197 ? 492.900 437.668 375.836 1.00 35.87 197 LEU 1 CA 1
ATOM 1408 C C . LEU A 1 197 ? 491.887 438.189 376.846 1.00 35.87 197 LEU 1 C 1
ATOM 1409 O O . LEU A 1 197 ? 490.692 438.277 376.566 1.00 35.87 197 LEU 1 O 1
ATOM 1414 N N . ASP A 1 198 ? 492.373 438.523 378.039 1.00 39.15 198 ASP 1 N 1
ATOM 1415 C CA . ASP A 1 198 ? 491.513 438.886 379.153 1.00 39.15 198 ASP 1 CA 1
ATOM 1416 C C . ASP A 1 198 ? 491.857 440.221 379.797 1.00 39.15 198 ASP 1 C 1
ATOM 1417 O O . ASP A 1 198 ? 491.243 440.576 380.808 1.00 39.15 198 ASP 1 O 1
ATOM 1422 N N . LYS A 1 199 ? 492.809 440.968 379.249 1.00 40.56 199 LYS 1 N 1
ATOM 1423 C CA . LYS A 1 199 ? 493.153 442.275 379.801 1.00 40.56 199 LYS 1 CA 1
ATOM 1424 C C . LYS A 1 199 ? 493.724 443.122 378.676 1.00 40.56 199 LYS 1 C 1
ATOM 1425 O O . LYS A 1 199 ? 494.841 442.861 378.221 1.00 40.56 199 LYS 1 O 1
ATOM 1431 N N . ASN A 1 200 ? 492.973 444.125 378.230 1.00 39.37 200 ASN 1 N 1
ATOM 1432 C CA . ASN A 1 200 ? 493.467 444.953 377.143 1.00 39.37 200 ASN 1 CA 1
ATOM 1433 C C . ASN A 1 200 ? 494.568 445.891 377.631 1.00 39.37 200 ASN 1 C 1
ATOM 1434 O O . ASN A 1 200 ? 494.715 446.145 378.830 1.00 39.37 200 ASN 1 O 1
ATOM 1439 N N . ASN A 1 201 ? 495.356 446.382 376.667 1.00 42.86 201 ASN 1 N 1
ATOM 1440 C CA . ASN A 1 201 ? 496.583 447.158 376.888 1.00 42.86 201 ASN 1 CA 1
ATOM 1441 C C . ASN A 1 201 ? 497.584 446.386 377.754 1.00 42.86 201 ASN 1 C 1
ATOM 1442 O O . ASN A 1 201 ? 498.341 446.967 378.534 1.00 42.86 201 ASN 1 O 1
ATOM 1447 N N . ALA A 1 202 ? 497.585 445.058 377.622 1.00 42.47 202 ALA 1 N 1
ATOM 1448 C CA . ALA A 1 202 ? 498.528 444.198 378.328 1.00 42.47 202 ALA 1 CA 1
ATOM 1449 C C . ALA A 1 202 ? 499.147 443.117 377.460 1.00 42.47 202 ALA 1 C 1
ATOM 1450 O O . ALA A 1 202 ? 500.227 442.628 377.803 1.00 42.47 202 ALA 1 O 1
ATOM 1452 N N . TYR A 1 203 ? 498.519 442.719 376.361 1.00 38.68 203 TYR 1 N 1
ATOM 1453 C CA . TYR A 1 203 ? 499.049 441.694 375.471 1.00 38.68 203 TYR 1 CA 1
ATOM 1454 C C . TYR A 1 203 ? 499.576 442.372 374.221 1.00 38.68 203 TYR 1 C 1
ATOM 1455 O O . TYR A 1 203 ? 498.780 442.773 373.359 1.00 38.68 203 TYR 1 O 1
ATOM 1464 N N . PRO A 1 204 ? 500.888 442.535 374.071 1.00 37.68 204 PRO 1 N 1
ATOM 1465 C CA . PRO A 1 204 ? 501.414 443.252 372.908 1.00 37.68 204 PRO 1 CA 1
ATOM 1466 C C . PRO A 1 204 ? 501.247 442.441 371.636 1.00 37.68 204 PRO 1 C 1
ATOM 1467 O O . PRO A 1 204 ? 501.137 441.215 371.666 1.00 37.68 204 PRO 1 O 1
ATOM 1471 N N . VAL A 1 205 ? 501.192 443.146 370.506 1.00 37.54 205 VAL 1 N 1
ATOM 1472 C CA . VAL A 1 205 ? 500.966 442.448 369.249 1.00 37.54 205 VAL 1 CA 1
ATOM 1473 C C . VAL A 1 205 ? 502.218 441.753 368.746 1.00 37.54 205 VAL 1 C 1
ATOM 1474 O O . VAL A 1 205 ? 502.105 440.756 368.032 1.00 37.54 205 VAL 1 O 1
ATOM 1478 N N . GLU A 1 206 ? 503.411 442.192 369.146 1.00 42.70 206 GLU 1 N 1
ATOM 1479 C CA . GLU A 1 206 ? 504.631 441.577 368.635 1.00 42.70 206 GLU 1 CA 1
ATOM 1480 C C . GLU A 1 206 ? 504.917 440.210 369.248 1.00 42.70 206 GLU 1 C 1
ATOM 1481 O O . GLU A 1 206 ? 505.939 439.604 368.914 1.00 42.70 206 GLU 1 O 1
ATOM 1487 N N . CYS A 1 207 ? 504.047 439.711 370.125 1.00 40.04 207 CYS 1 N 1
ATOM 1488 C CA . CYS A 1 207 ? 504.248 438.448 370.805 1.00 40.04 207 CYS 1 CA 1
ATOM 1489 C C . CYS A 1 207 ? 503.121 437.456 370.604 1.00 40.04 207 CYS 1 C 1
ATOM 1490 O O . CYS A 1 207 ? 503.343 436.257 370.787 1.00 40.04 207 CYS 1 O 1
ATOM 1493 N N . TRP A 1 208 ? 501.930 437.909 370.233 1.00 37.08 208 TRP 1 N 1
ATOM 1494 C CA . TRP A 1 208 ? 500.731 437.098 370.364 1.00 37.08 208 TRP 1 CA 1
ATOM 1495 C C . TRP A 1 208 ? 499.965 437.056 369.057 1.00 37.08 208 TRP 1 C 1
ATOM 1496 O O . TRP A 1 208 ? 499.598 438.100 368.513 1.00 37.08 208 TRP 1 O 1
ATOM 1507 N N . VAL A 1 209 ? 499.714 435.849 368.568 1.00 33.60 209 VAL 1 N 1
ATOM 1508 C CA . VAL A 1 209 ? 498.814 435.637 367.442 1.00 33.60 209 VAL 1 CA 1
ATOM 1509 C C . VAL A 1 209 ? 497.659 434.796 367.961 1.00 33.60 209 VAL 1 C 1
ATOM 1510 O O . VAL A 1 209 ? 497.840 434.070 368.946 1.00 33.60 209 VAL 1 O 1
ATOM 1514 N N . PRO A 1 210 ? 496.464 434.879 367.377 1.00 30.76 210 PRO 1 N 1
ATOM 1515 C CA . PRO A 1 210 ? 495.387 433.984 367.803 1.00 30.76 210 PRO 1 CA 1
ATOM 1516 C C . PRO A 1 210 ? 495.694 432.542 367.446 1.00 30.76 210 PRO 1 C 1
ATOM 1517 O O . PRO A 1 210 ? 496.280 432.250 366.403 1.00 30.76 210 PRO 1 O 1
ATOM 1521 N N . ASP A 1 211 ? 495.317 431.647 368.342 1.00 33.76 211 ASP 1 N 1
ATOM 1522 C CA . ASP A 1 211 ? 495.680 430.247 368.216 1.00 33.76 211 ASP 1 CA 1
ATOM 1523 C C . ASP A 1 211 ? 494.682 429.550 367.305 1.00 33.76 211 ASP 1 C 1
ATOM 1524 O O . ASP A 1 211 ? 493.499 429.485 367.645 1.00 33.76 211 ASP 1 O 1
ATOM 1529 N N . PRO A 1 212 ? 495.108 429.016 366.157 1.00 29.05 212 PRO 1 N 1
ATOM 1530 C CA . PRO A 1 212 ? 494.147 428.382 365.248 1.00 29.05 212 PRO 1 CA 1
ATOM 1531 C C . PRO A 1 212 ? 493.628 427.046 365.732 1.00 29.05 212 PRO 1 C 1
ATOM 1532 O O . PRO A 1 212 ? 492.590 426.591 365.239 1.00 29.05 212 PRO 1 O 1
ATOM 1536 N N . SER A 1 213 ? 494.297 426.404 366.681 1.00 30.90 213 SER 1 N 1
ATOM 1537 C CA . SER A 1 213 ? 493.823 425.134 367.204 1.00 30.90 213 SER 1 CA 1
ATOM 1538 C C . SER A 1 213 ? 492.785 425.291 368.302 1.00 30.90 213 SER 1 C 1
ATOM 1539 O O . SER A 1 213 ? 492.269 424.282 368.790 1.00 30.90 213 SER 1 O 1
ATOM 1542 N N . ARG A 1 214 ? 492.462 426.517 368.705 1.00 39.64 214 ARG 1 N 1
ATOM 1543 C CA . ARG A 1 214 ? 491.662 426.691 369.906 1.00 39.64 214 ARG 1 CA 1
ATOM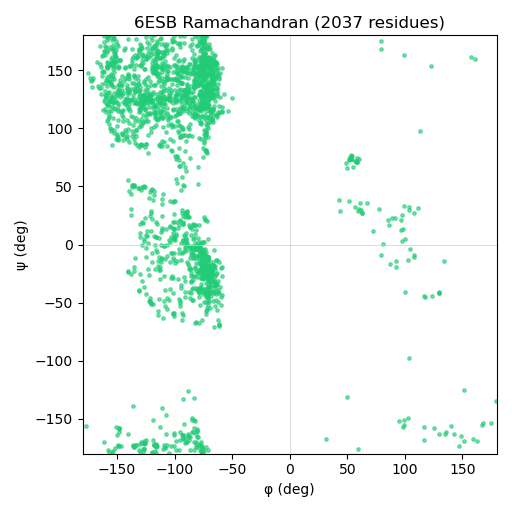 1544 C C . ARG A 1 214 ? 490.419 427.548 369.707 1.00 39.64 214 ARG 1 C 1
ATOM 1545 O O . ARG A 1 214 ? 489.381 427.270 370.311 1.00 39.64 214 ARG 1 O 1
ATOM 1553 N N . ASN A 1 215 ? 490.499 428.587 368.879 1.00 32.81 215 ASN 1 N 1
ATOM 1554 C CA . ASN A 1 215 ? 489.421 429.573 368.775 1.00 32.81 215 ASN 1 CA 1
ATOM 1555 C C . ASN A 1 215 ? 488.238 428.955 368.040 1.00 32.81 215 ASN 1 C 1
ATOM 1556 O O . ASN A 1 215 ? 487.998 429.192 366.855 1.00 32.81 215 ASN 1 O 1
ATOM 1561 N N . GLU A 1 216 ? 487.473 428.158 368.779 1.00 31.79 216 GLU 1 N 1
ATOM 1562 C CA . GLU A 1 216 ? 486.413 427.328 368.228 1.00 31.79 216 GLU 1 CA 1
ATOM 1563 C C . GLU A 1 216 ? 485.030 427.912 368.428 1.00 31.79 216 GLU 1 C 1
ATOM 1564 O O . GLU A 1 216 ? 484.134 427.640 367.626 1.00 31.79 216 GLU 1 O 1
ATOM 1570 N N . ASN A 1 217 ? 484.832 428.692 369.487 1.00 27.52 217 ASN 1 N 1
ATOM 1571 C CA . ASN A 1 217 ? 483.617 429.466 369.671 1.00 27.52 217 ASN 1 CA 1
ATOM 1572 C C . ASN A 1 217 ? 483.831 430.921 369.273 1.00 27.52 217 ASN 1 C 1
ATOM 1573 O O . ASN A 1 217 ? 483.145 431.811 369.777 1.00 27.52 217 ASN 1 O 1
ATOM 1578 N N . THR A 1 218 ? 484.783 431.174 368.380 1.00 26.11 218 THR 1 N 1
ATOM 1579 C CA . THR A 1 218 ? 485.242 432.512 368.046 1.00 26.11 218 THR 1 CA 1
ATOM 1580 C C . THR A 1 218 ? 485.599 432.536 366.570 1.00 26.11 218 THR 1 C 1
ATOM 1581 O O . THR A 1 218 ? 486.209 431.594 366.063 1.00 26.11 218 THR 1 O 1
ATOM 1585 N N . ARG A 1 219 ? 485.198 433.599 365.880 1.00 23.87 219 ARG 1 N 1
ATOM 1586 C CA . ARG A 1 219 ? 485.521 433.801 364.475 1.00 23.87 219 ARG 1 CA 1
ATOM 1587 C C . ARG A 1 219 ? 486.456 434.996 364.396 1.00 23.87 219 ARG 1 C 1
ATOM 1588 O O . ARG A 1 219 ? 486.059 436.115 364.731 1.00 23.87 219 ARG 1 O 1
ATOM 1596 N N . TYR A 1 220 ? 487.691 434.779 363.963 1.00 23.50 220 TYR 1 N 1
ATOM 1597 C CA . TYR A 1 220 ? 488.628 435.884 363.852 1.00 23.50 220 TYR 1 CA 1
ATOM 1598 C C . TYR A 1 220 ? 489.069 436.075 362.409 1.00 23.50 220 TYR 1 C 1
ATOM 1599 O O . TYR A 1 220 ? 489.093 435.133 361.617 1.00 23.50 220 TYR 1 O 1
ATOM 1608 N N . PHE A 1 221 ? 489.399 437.319 362.078 1.00 23.01 221 PHE 1 N 1
ATOM 1609 C CA . PHE A 1 221 ? 489.808 437.713 360.740 1.00 23.01 221 PHE 1 CA 1
ATOM 1610 C C . PHE A 1 221 ? 490.923 438.728 360.888 1.00 23.01 221 PHE 1 C 1
ATOM 1611 O O . PHE A 1 221 ? 490.787 439.675 361.664 1.00 23.01 221 PHE 1 O 1
ATOM 1619 N N . GLY A 1 222 ? 492.012 438.544 360.162 1.00 24.60 222 GLY 1 N 1
ATOM 1620 C CA . GLY A 1 222 ? 493.129 439.464 360.263 1.00 24.60 222 GLY 1 CA 1
ATOM 1621 C C . GLY A 1 222 ? 493.993 439.431 359.027 1.00 24.60 222 GLY 1 C 1
ATOM 1622 O O . GLY A 1 222 ? 494.159 438.386 358.393 1.00 24.60 222 GLY 1 O 1
ATOM 1623 N N . THR A 1 223 ? 494.534 440.595 358.669 1.00 27.88 223 THR 1 N 1
ATOM 1624 C CA . THR A 1 223 ? 495.461 440.729 357.555 1.00 27.88 223 THR 1 CA 1
ATOM 1625 C C . THR A 1 223 ? 496.714 441.432 358.045 1.00 27.88 223 THR 1 C 1
ATOM 1626 O O . THR A 1 223 ? 496.633 442.393 358.812 1.00 27.88 223 THR 1 O 1
ATOM 1630 N N . PHE A 1 224 ? 497.870 440.964 357.593 1.00 30.32 224 PHE 1 N 1
ATOM 1631 C CA . PHE A 1 224 ? 499.144 441.594 357.896 1.00 30.32 224 PHE 1 CA 1
ATOM 1632 C C . PHE A 1 224 ? 499.823 441.992 356.598 1.00 30.32 224 PHE 1 C 1
ATOM 1633 O O . PHE A 1 224 ? 499.762 441.261 355.609 1.00 30.32 224 PHE 1 O 1
ATOM 1641 N N . THR A 1 225 ? 500.466 443.155 356.598 1.00 32.77 225 THR 1 N 1
ATOM 1642 C CA . THR A 1 225 ? 501.224 443.619 355.436 1.00 32.77 225 THR 1 CA 1
ATOM 1643 C C . THR A 1 225 ? 502.474 444.308 355.972 1.00 32.77 225 THR 1 C 1
ATOM 1644 O O . THR A 1 225 ? 502.459 445.499 356.285 1.00 32.77 225 THR 1 O 1
ATOM 1648 N N . GLY A 1 226 ? 503.550 443.543 356.098 1.00 35.80 226 GLY 1 N 1
ATOM 1649 C CA . GLY A 1 226 ? 504.802 444.111 356.533 1.00 35.80 226 GLY 1 CA 1
ATOM 1650 C C . GLY A 1 226 ? 505.555 444.736 355.380 1.00 35.80 226 GLY 1 C 1
ATOM 1651 O O . GLY A 1 226 ? 505.400 444.355 354.226 1.00 35.80 226 GLY 1 O 1
ATOM 1652 N N . GLY A 1 227 ? 506.376 445.715 355.698 1.00 41.44 227 GLY 1 N 1
ATOM 1653 C CA . GLY A 1 227 ? 507.103 446.414 354.666 1.00 41.44 227 GLY 1 CA 1
ATOM 1654 C C . GLY A 1 227 ? 507.603 447.742 355.163 1.00 41.44 227 GLY 1 C 1
ATOM 1655 O O . GLY A 1 227 ? 507.121 448.294 356.151 1.00 41.44 227 GLY 1 O 1
ATOM 1656 N N . GLU A 1 228 ? 508.608 448.255 354.461 1.00 46.39 228 GLU 1 N 1
ATOM 1657 C CA . GLU A 1 228 ? 509.230 449.509 354.861 1.00 46.39 228 GLU 1 CA 1
ATOM 1658 C C . GLU A 1 228 ? 508.300 450.685 354.604 1.00 46.39 228 GLU 1 C 1
ATOM 1659 O O . GLU A 1 228 ? 508.033 451.490 355.503 1.00 46.39 228 GLU 1 O 1
ATOM 1665 N N . ASN A 1 229 ? 507.789 450.797 353.381 1.00 43.00 229 ASN 1 N 1
ATOM 1666 C CA . ASN A 1 229 ? 506.974 451.937 352.987 1.00 43.00 229 ASN 1 CA 1
ATOM 1667 C C . ASN A 1 229 ? 505.802 451.506 352.114 1.00 43.00 229 ASN 1 C 1
ATOM 1668 O O . ASN A 1 229 ? 505.522 452.117 351.079 1.00 43.00 229 ASN 1 O 1
ATOM 1673 N N . VAL A 1 230 ? 505.097 450.455 352.514 1.00 38.53 230 VAL 1 N 1
ATOM 1674 C CA . VAL A 1 230 ? 503.919 450.020 351.769 1.00 38.53 230 VAL 1 CA 1
ATOM 1675 C C . VAL A 1 230 ? 502.750 450.911 352.174 1.00 38.53 230 VAL 1 C 1
ATOM 1676 O O . VAL A 1 230 ? 502.767 451.484 353.272 1.00 38.53 230 VAL 1 O 1
ATOM 1680 N N . PRO A 1 231 ? 501.750 451.107 351.320 1.00 34.65 231 PRO 1 N 1
ATOM 1681 C CA . PRO A 1 231 ? 500.614 451.938 351.700 1.00 34.65 231 PRO 1 CA 1
ATOM 1682 C C . PRO A 1 231 ? 499.517 451.111 352.342 1.00 34.65 231 PRO 1 C 1
ATOM 1683 O O . PRO A 1 231 ? 499.344 449.927 352.016 1.00 34.65 231 PRO 1 O 1
ATOM 1687 N N . PRO A 1 232 ? 498.764 451.693 353.271 1.00 30.42 232 PRO 1 N 1
ATOM 1688 C CA . PRO A 1 232 ? 497.542 451.039 353.743 1.00 30.42 232 PRO 1 CA 1
ATOM 1689 C C . PRO A 1 232 ? 496.373 451.297 352.809 1.00 30.42 232 PRO 1 C 1
ATOM 1690 O O . PRO A 1 232 ? 496.182 452.404 352.302 1.00 30.42 232 PRO 1 O 1
ATOM 1694 N N . VAL A 1 233 ? 495.589 450.248 352.583 1.00 27.30 233 VAL 1 N 1
ATOM 1695 C CA . VAL A 1 233 ? 494.450 450.273 351.676 1.00 27.30 233 VAL 1 CA 1
ATOM 1696 C C . VAL A 1 233 ? 493.213 450.001 352.514 1.00 27.30 233 VAL 1 C 1
ATOM 1697 O O . VAL A 1 233 ? 493.005 448.874 352.976 1.00 27.30 233 VAL 1 O 1
ATOM 1701 N N . LEU A 1 234 ? 492.388 451.024 352.709 1.00 24.34 234 LEU 1 N 1
ATOM 1702 C CA . LEU A 1 234 ? 491.265 450.963 353.636 1.00 24.34 234 LEU 1 CA 1
ATOM 1703 C C . LEU A 1 234 ? 489.971 451.244 352.888 1.00 24.34 234 LEU 1 C 1
ATOM 1704 O O . LEU A 1 234 ? 489.744 452.366 352.429 1.00 24.34 234 LEU 1 O 1
ATOM 1709 N N . HIS A 1 235 ? 489.123 450.228 352.779 1.00 22.45 235 HIS 1 N 1
ATOM 1710 C CA . HIS A 1 235 ? 487.831 450.338 352.120 1.00 22.45 235 HIS 1 CA 1
ATOM 1711 C C . HIS A 1 235 ? 486.750 450.563 353.167 1.00 22.45 235 HIS 1 C 1
ATOM 1712 O O . HIS A 1 235 ? 486.683 449.834 354.158 1.00 22.45 235 HIS 1 O 1
ATOM 1719 N N . VAL A 1 236 ? 485.909 451.569 352.948 1.00 21.33 236 VAL 1 N 1
ATOM 1720 C CA . VAL A 1 236 ? 484.868 451.956 353.893 1.00 21.33 236 VAL 1 CA 1
ATOM 1721 C C . VAL A 1 236 ? 483.509 451.854 353.202 1.00 21.33 236 VAL 1 C 1
ATOM 1722 O O . VAL A 1 236 ? 483.325 452.371 352.095 1.00 21.33 236 VAL 1 O 1
ATOM 1726 N N . THR A 1 237 ? 482.579 451.127 353.828 1.00 22.62 237 THR 1 N 1
ATOM 1727 C CA . THR A 1 237 ? 481.347 450.660 353.192 1.00 22.62 237 THR 1 CA 1
ATOM 1728 C C . THR A 1 237 ? 480.367 450.169 354.252 1.00 22.62 237 THR 1 C 1
ATOM 1729 O O . THR A 1 237 ? 480.773 449.446 355.166 1.00 22.62 237 THR 1 O 1
ATOM 1733 N N . ASN A 1 238 ? 479.087 450.539 354.168 1.00 21.60 238 ASN 1 N 1
ATOM 1734 C CA . ASN A 1 238 ? 478.105 450.021 355.111 1.00 21.60 238 ASN 1 CA 1
ATOM 1735 C C . ASN A 1 238 ? 477.252 448.885 354.558 1.00 21.60 238 ASN 1 C 1
ATOM 1736 O O . ASN A 1 238 ? 476.329 448.439 355.242 1.00 21.60 238 ASN 1 O 1
ATOM 1741 N N . THR A 1 239 ? 477.523 448.412 353.348 1.00 23.34 239 THR 1 N 1
ATOM 1742 C CA . THR A 1 239 ? 476.800 447.271 352.809 1.00 23.34 239 THR 1 CA 1
ATOM 1743 C C . THR A 1 239 ? 477.588 445.975 352.898 1.00 23.34 239 THR 1 C 1
ATOM 1744 O O . THR A 1 239 ? 477.017 444.906 352.666 1.00 23.34 239 THR 1 O 1
ATOM 1748 N N . ALA A 1 240 ? 478.877 446.043 353.219 1.00 25.36 240 ALA 1 N 1
ATOM 1749 C CA . ALA A 1 240 ? 479.685 444.842 353.357 1.00 25.36 240 ALA 1 CA 1
ATOM 1750 C C . ALA A 1 240 ? 479.335 444.130 354.654 1.00 25.36 240 ALA 1 C 1
ATOM 1751 O O . ALA A 1 240 ? 479.201 444.765 355.702 1.00 25.36 240 ALA 1 O 1
ATOM 1753 N N . THR A 1 241 ? 479.205 442.809 354.586 1.00 26.75 241 THR 1 N 1
ATOM 1754 C CA . THR A 1 241 ? 478.567 442.028 355.640 1.00 26.75 241 THR 1 CA 1
ATOM 1755 C C . THR A 1 241 ? 479.222 440.661 355.729 1.00 26.75 241 THR 1 C 1
ATOM 1756 O O . THR A 1 241 ? 479.316 439.956 354.722 1.00 26.75 241 THR 1 O 1
ATOM 1760 N N . THR A 1 242 ? 479.663 440.282 356.926 1.00 24.00 242 THR 1 N 1
ATOM 1761 C CA . THR A 1 242 ? 480.331 439.007 357.156 1.00 24.00 242 THR 1 CA 1
ATOM 1762 C C . THR A 1 242 ? 479.397 438.077 357.916 1.00 24.00 242 THR 1 C 1
ATOM 1763 O O . THR A 1 242 ? 478.777 438.487 358.900 1.00 24.00 242 THR 1 O 1
ATOM 1767 N N . VAL A 1 243 ? 479.286 436.838 357.455 1.00 23.85 243 VAL 1 N 1
ATOM 1768 C CA . VAL A 1 243 ? 478.471 435.829 358.118 1.00 23.85 243 VAL 1 CA 1
ATOM 1769 C C . VAL A 1 243 ? 479.352 435.033 359.069 1.00 23.85 243 VAL 1 C 1
ATOM 1770 O O . VAL A 1 243 ? 480.406 434.525 358.673 1.00 23.85 243 VAL 1 O 1
ATOM 1774 N N . LEU A 1 244 ? 478.929 434.932 360.326 1.00 24.89 244 LEU 1 N 1
ATOM 1775 C CA . LEU A 1 244 ? 479.689 434.228 361.346 1.00 24.89 244 LEU 1 CA 1
ATOM 1776 C C . LEU A 1 244 ? 479.281 432.771 361.492 1.00 24.89 244 LEU 1 C 1
ATOM 1777 O O . LEU A 1 244 ? 479.797 432.086 362.378 1.00 24.89 244 LEU 1 O 1
ATOM 1782 N N . LEU A 1 245 ? 478.373 432.283 360.658 1.00 30.63 245 LEU 1 N 1
ATOM 1783 C CA . LEU A 1 245 ? 477.957 430.893 360.732 1.00 30.63 245 LEU 1 CA 1
ATOM 1784 C C . LEU A 1 245 ? 479.045 429.970 360.199 1.00 30.63 245 LEU 1 C 1
ATOM 1785 O O . LEU A 1 245 ? 479.806 430.325 359.297 1.00 30.63 245 LEU 1 O 1
ATOM 1790 N N . ASP A 1 246 ? 479.112 428.775 360.770 1.00 39.28 246 ASP 1 N 1
ATOM 1791 C CA . ASP A 1 246 ? 480.068 427.771 360.337 1.00 39.28 246 ASP 1 CA 1
ATOM 1792 C C . ASP A 1 246 ? 479.426 426.875 359.279 1.00 39.28 246 ASP 1 C 1
ATOM 1793 O O . ASP A 1 246 ? 478.361 427.184 358.740 1.00 39.28 246 ASP 1 O 1
ATOM 1798 N N . GLU A 1 247 ? 480.074 425.748 358.974 1.00 46.92 247 GLU 1 N 1
ATOM 1799 C CA . GLU A 1 247 ? 479.530 424.821 357.989 1.00 46.92 247 GLU 1 CA 1
ATOM 1800 C C . GLU A 1 247 ? 478.290 424.109 358.509 1.00 46.92 247 GLU 1 C 1
ATOM 1801 O O . GLU A 1 247 ? 477.418 423.727 357.722 1.00 46.92 247 GLU 1 O 1
ATOM 1807 N N . GLN A 1 248 ? 478.193 423.924 359.820 1.00 47.38 248 GLN 1 N 1
ATOM 1808 C CA . GLN A 1 248 ? 477.039 423.277 360.421 1.00 47.38 248 GLN 1 CA 1
ATOM 1809 C C . GLN A 1 248 ? 475.876 424.230 360.636 1.00 47.38 248 GLN 1 C 1
ATOM 1810 O O . GLN A 1 248 ? 474.770 423.772 360.937 1.00 47.38 248 GLN 1 O 1
ATOM 1816 N N . GLY A 1 249 ? 476.096 425.530 360.495 1.00 40.92 249 GLY 1 N 1
ATOM 1817 C CA . GLY A 1 249 ? 475.036 426.503 360.608 1.00 40.92 249 GLY 1 CA 1
ATOM 1818 C C . GLY A 1 249 ? 474.885 427.174 361.953 1.00 40.92 249 GLY 1 C 1
ATOM 1819 O O . GLY A 1 249 ? 473.800 427.685 362.241 1.00 40.92 249 GLY 1 O 1
ATOM 1820 N N . VAL A 1 250 ? 475.924 427.187 362.785 1.00 35.38 250 VAL 1 N 1
ATOM 1821 C CA . VAL A 1 250 ? 475.854 427.826 364.092 1.00 35.38 250 VAL 1 CA 1
ATOM 1822 C C . VAL A 1 250 ? 476.950 428.878 364.201 1.00 35.38 250 VAL 1 C 1
ATOM 1823 O O . VAL A 1 250 ? 478.052 428.725 363.665 1.00 35.38 250 VAL 1 O 1
ATOM 1827 N N . GLY A 1 251 ? 476.631 429.971 364.883 1.00 27.92 251 GLY 1 N 1
ATOM 1828 C CA . GLY A 1 251 ? 477.584 431.034 365.078 1.00 27.92 251 GLY 1 CA 1
ATOM 1829 C C . GLY A 1 251 ? 478.293 430.877 366.400 1.00 27.92 251 GLY 1 C 1
ATOM 1830 O O . GLY A 1 251 ? 478.207 429.829 367.044 1.00 27.92 251 GLY 1 O 1
ATOM 1831 N N . PRO A 1 252 ? 479.025 431.897 366.823 1.00 25.05 252 PRO 1 N 1
ATOM 1832 C CA . PRO A 1 252 ? 479.584 431.873 368.175 1.00 25.05 252 PRO 1 CA 1
ATOM 1833 C C . PRO A 1 252 ? 478.514 431.962 369.247 1.00 25.05 252 PRO 1 C 1
ATOM 1834 O O . PRO A 1 252 ? 477.917 433.020 369.451 1.00 25.05 252 PRO 1 O 1
ATOM 1838 N N . LEU A 1 253 ? 478.268 430.854 369.938 1.00 26.97 253 LEU 1 N 1
ATOM 1839 C CA . LEU A 1 253 ? 477.316 430.842 371.037 1.00 26.97 253 LEU 1 CA 1
ATOM 1840 C C . LEU A 1 253 ? 477.914 431.521 372.256 1.00 26.97 253 LEU 1 C 1
ATOM 1841 O O . LEU A 1 253 ? 479.106 431.385 372.540 1.00 26.97 253 LEU 1 O 1
ATOM 1846 N N . CYS A 1 254 ? 477.076 432.253 372.978 1.00 30.08 254 CYS 1 N 1
ATOM 1847 C CA . CYS A 1 254 ? 477.514 432.998 374.152 1.00 30.08 254 CYS 1 CA 1
ATOM 1848 C C . CYS A 1 254 ? 477.287 432.109 375.362 1.00 30.08 254 CYS 1 C 1
ATOM 1849 O O . CYS A 1 254 ? 476.202 432.076 375.940 1.00 30.08 254 CYS 1 O 1
ATOM 1852 N N . LYS A 1 255 ? 478.335 431.376 375.743 1.00 33.02 255 LYS 1 N 1
ATOM 1853 C CA . LYS A 1 255 ? 478.207 430.367 376.790 1.00 33.02 255 LYS 1 CA 1
ATOM 1854 C C . LYS A 1 255 ? 478.059 431.013 378.160 1.00 33.02 255 LYS 1 C 1
ATOM 1855 O O . LYS A 1 255 ? 477.195 430.621 378.952 1.00 33.02 255 LYS 1 O 1
ATOM 1861 N N . ALA A 1 256 ? 478.878 432.016 378.451 1.00 35.41 256 ALA 1 N 1
ATOM 1862 C CA . ALA A 1 256 ? 478.596 432.884 379.579 1.00 35.41 256 ALA 1 CA 1
ATOM 1863 C C . ALA A 1 256 ? 477.572 433.930 379.153 1.00 35.41 256 ALA 1 C 1
ATOM 1864 O O . ALA A 1 256 ? 477.039 433.901 378.042 1.00 35.41 256 ALA 1 O 1
ATOM 1866 N N . ASP A 1 257 ? 477.293 434.884 380.027 1.00 36.58 257 ASP 1 N 1
ATOM 1867 C CA . ASP A 1 257 ? 476.431 435.998 379.643 1.00 36.58 257 ASP 1 CA 1
ATOM 1868 C C . ASP A 1 257 ? 477.284 437.164 379.145 1.00 36.58 257 ASP 1 C 1
ATOM 1869 O O . ASP A 1 257 ? 477.246 438.277 379.664 1.00 36.58 257 ASP 1 O 1
ATOM 1874 N N . SER A 1 258 ? 478.074 436.877 378.114 1.00 30.57 258 SER 1 N 1
ATOM 1875 C CA . SER A 1 258 ? 478.975 437.858 377.538 1.00 30.57 258 SER 1 CA 1
ATOM 1876 C C . SER A 1 258 ? 479.214 437.523 376.075 1.00 30.57 258 SER 1 C 1
ATOM 1877 O O . SER A 1 258 ? 479.047 436.382 375.640 1.00 30.57 258 SER 1 O 1
ATOM 1880 N N . LEU A 1 259 ? 479.600 438.547 375.322 1.00 27.39 259 LEU 1 N 1
ATOM 1881 C CA . LEU A 1 259 ? 479.975 438.428 373.919 1.00 27.39 259 LEU 1 CA 1
ATOM 1882 C C . LEU A 1 259 ? 481.320 439.115 373.768 1.00 27.39 259 LEU 1 C 1
ATOM 1883 O O . LEU A 1 259 ? 481.400 440.343 373.833 1.00 27.39 259 LEU 1 O 1
ATOM 1888 N N . TYR A 1 260 ? 482.373 438.332 373.579 1.00 27.31 260 TYR 1 N 1
ATOM 1889 C CA . TYR A 1 260 ? 483.736 438.841 373.650 1.00 27.31 260 TYR 1 CA 1
ATOM 1890 C C . TYR A 1 260 ? 484.143 439.353 372.278 1.00 27.31 260 TYR 1 C 1
ATOM 1891 O O . TYR A 1 260 ? 484.275 438.576 371.330 1.00 27.31 260 TYR 1 O 1
ATOM 1900 N N . VAL A 1 261 ? 484.344 440.659 372.177 1.00 25.99 261 VAL 1 N 1
ATOM 1901 C CA . VAL A 1 261 ? 484.664 441.326 370.925 1.00 25.99 261 VAL 1 CA 1
ATOM 1902 C C . VAL A 1 261 ? 486.049 441.935 371.063 1.00 25.99 261 VAL 1 C 1
ATOM 1903 O O . VAL A 1 261 ? 486.275 442.788 371.927 1.00 25.99 261 VAL 1 O 1
ATOM 1907 N N . SER A 1 262 ? 486.976 441.504 370.216 1.00 25.08 262 SER 1 N 1
ATOM 1908 C CA . SER A 1 262 ? 488.364 441.917 370.320 1.00 25.08 262 SER 1 CA 1
ATOM 1909 C C . SER A 1 262 ? 488.908 442.278 368.948 1.00 25.08 262 SER 1 C 1
ATOM 1910 O O . SER A 1 262 ? 488.475 441.734 367.932 1.00 25.08 262 SER 1 O 1
ATOM 1913 N N . ALA A 1 263 ? 489.872 443.194 368.929 1.00 24.92 263 ALA 1 N 1
ATOM 1914 C CA . ALA A 1 263 ? 490.373 443.749 367.679 1.00 24.92 263 ALA 1 CA 1
ATOM 1915 C C . ALA A 1 263 ? 491.754 444.340 367.910 1.00 24.92 263 ALA 1 C 1
ATOM 1916 O O . ALA A 1 263 ? 492.178 444.554 369.045 1.00 24.92 263 ALA 1 O 1
ATOM 1918 N N . ALA A 1 264 ? 492.446 444.612 366.808 1.00 24.85 264 ALA 1 N 1
ATOM 1919 C CA . ALA A 1 264 ? 493.757 445.255 366.848 1.00 24.85 264 ALA 1 CA 1
ATOM 1920 C C . ALA A 1 264 ? 493.981 445.934 365.512 1.00 24.85 264 ALA 1 C 1
ATOM 1921 O O . ALA A 1 264 ? 493.919 445.275 364.472 1.00 24.85 264 ALA 1 O 1
ATOM 1923 N N . ASP A 1 265 ? 494.236 447.237 365.532 1.00 27.74 265 ASP 1 N 1
ATOM 1924 C CA . ASP A 1 265 ? 494.423 448.019 364.318 1.00 27.74 265 ASP 1 CA 1
ATOM 1925 C C . ASP A 1 265 ? 495.730 448.784 364.410 1.00 27.74 265 ASP 1 C 1
ATOM 1926 O O . ASP A 1 265 ? 495.854 449.706 365.218 1.00 27.74 265 ASP 1 O 1
ATOM 1931 N N . ILE A 1 266 ? 496.696 448.399 363.592 1.00 30.28 266 ILE 1 N 1
ATOM 1932 C CA . ILE A 1 266 ? 497.899 449.181 363.356 1.00 30.28 266 ILE 1 CA 1
ATOM 1933 C C . ILE A 1 266 ? 497.789 449.702 361.934 1.00 30.28 266 ILE 1 C 1
ATOM 1934 O O . ILE A 1 266 ? 497.438 448.943 361.027 1.00 30.28 266 ILE 1 O 1
ATOM 1939 N N . CYS A 1 267 ? 498.035 450.996 361.737 1.00 33.47 267 CYS 1 N 1
ATOM 1940 C CA . CYS A 1 267 ? 497.885 451.568 360.409 1.00 33.47 267 CYS 1 CA 1
ATOM 1941 C C . CYS A 1 267 ? 499.191 451.998 359.761 1.00 33.47 267 CYS 1 C 1
ATOM 1942 O O . CYS A 1 267 ? 499.207 452.223 358.550 1.00 33.47 267 CYS 1 O 1
ATOM 1945 N N . GLY A 1 268 ? 500.268 452.113 360.511 1.00 35.48 268 GLY 1 N 1
ATOM 1946 C CA . GLY A 1 268 ? 501.549 452.436 359.923 1.00 35.48 268 GLY 1 CA 1
ATOM 1947 C C . GLY A 1 268 ? 502.401 453.240 360.880 1.00 35.48 268 GLY 1 C 1
ATOM 1948 O O . GLY A 1 268 ? 502.125 453.325 362.070 1.00 35.48 268 GLY 1 O 1
ATOM 1949 N N . LEU A 1 269 ? 503.446 453.836 360.321 1.00 39.53 269 LEU 1 N 1
ATOM 1950 C CA . LEU A 1 269 ? 504.459 454.552 361.082 1.00 39.53 269 LEU 1 CA 1
ATOM 1951 C C . LEU A 1 269 ? 504.365 456.039 360.782 1.00 39.53 269 LEU 1 C 1
ATOM 1952 O O . LEU A 1 269 ? 504.620 456.466 359.652 1.00 39.53 269 LEU 1 O 1
ATOM 1957 N N . PHE A 1 270 ? 504.017 456.823 361.795 1.00 44.40 270 PHE 1 N 1
ATOM 1958 C CA . PHE A 1 270 ? 503.984 458.273 361.676 1.00 44.40 270 PHE 1 CA 1
ATOM 1959 C C . PHE A 1 270 ? 505.396 458.795 361.891 1.00 44.40 270 PHE 1 C 1
ATOM 1960 O O . PHE A 1 270 ? 505.918 458.745 363.006 1.00 44.40 270 PHE 1 O 1
ATOM 1968 N N . THR A 1 271 ? 506.018 459.284 360.828 1.00 48.98 271 THR 1 N 1
ATOM 1969 C CA . THR A 1 271 ? 507.388 459.773 360.897 1.00 48.98 271 THR 1 CA 1
ATOM 1970 C C . THR A 1 271 ? 507.378 461.255 361.241 1.00 48.98 271 THR 1 C 1
ATOM 1971 O O . THR A 1 271 ? 506.879 462.068 360.462 1.00 48.98 271 THR 1 O 1
ATOM 1975 N N . ASN A 1 272 ? 507.953 461.607 362.390 1.00 51.26 272 ASN 1 N 1
ATOM 1976 C CA . ASN A 1 272 ? 507.979 462.986 362.852 1.00 51.26 272 ASN 1 CA 1
ATOM 1977 C C . ASN A 1 272 ? 508.965 463.815 362.033 1.00 51.26 272 ASN 1 C 1
ATOM 1978 O O . ASN A 1 272 ? 509.658 463.315 361.145 1.00 51.26 272 ASN 1 O 1
ATOM 1983 N N . SER A 1 273 ? 509.040 465.108 362.355 1.00 54.22 273 SER 1 N 1
ATOM 1984 C CA . SER A 1 273 ? 509.890 466.024 361.605 1.00 54.22 273 SER 1 CA 1
ATOM 1985 C C . SER A 1 273 ? 511.370 465.779 361.854 1.00 54.22 273 SER 1 C 1
ATOM 1986 O O . SER A 1 273 ? 512.199 466.128 361.007 1.00 54.22 273 SER 1 O 1
ATOM 1989 N N . SER A 1 274 ? 511.720 465.188 362.993 1.00 55.50 274 SER 1 N 1
ATOM 1990 C CA . SER A 1 274 ? 513.102 464.890 363.329 1.00 55.50 274 SER 1 CA 1
ATOM 1991 C C . SER A 1 274 ? 513.515 463.484 362.918 1.00 55.50 274 SER 1 C 1
ATOM 1992 O O . SER A 1 274 ? 514.528 462.977 363.412 1.00 55.50 274 SER 1 O 1
ATOM 1995 N N . GLY A 1 275 ? 512.759 462.843 362.031 1.00 55.38 275 GLY 1 N 1
ATOM 1996 C CA . GLY A 1 275 ? 513.018 461.469 361.661 1.00 55.38 275 GLY 1 CA 1
ATOM 1997 C C . GLY A 1 275 ? 512.491 460.438 362.632 1.00 55.38 275 GLY 1 C 1
ATOM 1998 O O . GLY A 1 275 ? 512.668 459.239 362.393 1.00 55.38 275 GLY 1 O 1
ATOM 1999 N N . THR A 1 276 ? 511.847 460.868 363.711 1.00 53.39 276 THR 1 N 1
ATOM 2000 C CA . THR A 1 276 ? 511.328 459.974 364.736 1.00 53.39 276 THR 1 CA 1
ATOM 2001 C C . THR A 1 276 ? 510.066 459.275 364.246 1.00 53.39 276 THR 1 C 1
ATOM 2002 O O . THR A 1 276 ? 509.132 459.926 363.773 1.00 53.39 276 THR 1 O 1
ATOM 2006 N N . GLN A 1 277 ? 510.036 457.952 364.356 1.00 49.33 277 GLN 1 N 1
ATOM 2007 C CA . GLN A 1 277 ? 508.869 457.181 363.964 1.00 49.33 277 GLN 1 CA 1
ATOM 2008 C C . GLN A 1 277 ? 508.112 456.684 365.185 1.00 49.33 277 GLN 1 C 1
ATOM 2009 O O . GLN A 1 277 ? 508.686 456.485 366.257 1.00 49.33 277 GLN 1 O 1
ATOM 2015 N N . GLN A 1 278 ? 506.812 456.474 364.997 1.00 43.03 278 GLN 1 N 1
ATOM 2016 C CA . GLN A 1 278 ? 505.912 455.998 366.036 1.00 43.03 278 GLN 1 CA 1
ATOM 2017 C C . GLN A 1 278 ? 504.639 455.503 365.368 1.00 43.03 278 GLN 1 C 1
ATOM 2018 O O . GLN A 1 278 ? 504.280 455.957 364.281 1.00 43.03 278 GLN 1 O 1
ATOM 2024 N N . TRP A 1 279 ? 503.970 454.561 366.026 1.00 39.37 279 TRP 1 N 1
ATOM 2025 C CA . TRP A 1 279 ? 502.851 453.854 365.424 1.00 39.37 279 TRP 1 CA 1
ATOM 2026 C C . TRP A 1 279 ? 501.606 454.736 365.381 1.00 39.37 279 TRP 1 C 1
ATOM 2027 O O . TRP A 1 279 ? 501.583 455.856 365.893 1.00 39.37 279 TRP 1 O 1
ATOM 2038 N N . ARG A 1 280 ? 500.551 454.219 364.752 1.00 38.46 280 ARG 1 N 1
ATOM 2039 C CA . ARG A 1 280 ? 499.239 454.856 364.776 1.00 38.46 280 ARG 1 CA 1
ATOM 2040 C C . ARG A 1 280 ? 498.134 453.834 364.556 1.00 38.46 280 ARG 1 C 1
ATOM 2041 O O . ARG A 1 280 ? 498.157 453.086 363.577 1.00 38.46 280 ARG 1 O 1
ATOM 2049 N N . GLY A 1 281 ? 497.158 453.810 365.459 1.00 34.28 281 GLY 1 N 1
ATOM 2050 C CA . GLY A 1 281 ? 496.005 452.953 365.324 1.00 34.28 281 GLY 1 CA 1
ATOM 2051 C C . GLY A 1 281 ? 494.702 453.731 365.257 1.00 34.28 281 GLY 1 C 1
ATOM 2052 O O . GLY A 1 281 ? 494.643 454.930 365.508 1.00 34.28 281 GLY 1 O 1
ATOM 2053 N N . LEU A 1 282 ? 493.643 453.011 364.906 1.00 28.63 282 LEU 1 N 1
ATOM 2054 C CA . LEU A 1 282 ? 492.314 453.580 364.761 1.00 28.63 282 LEU 1 CA 1
ATOM 2055 C C . LEU A 1 282 ? 491.301 452.672 365.439 1.00 28.63 282 LEU 1 C 1
ATOM 2056 O O . LEU A 1 282 ? 491.571 451.503 365.716 1.00 28.63 282 LEU 1 O 1
ATOM 2061 N N . ALA A 1 283 ? 490.122 453.221 365.701 1.00 24.73 283 ALA 1 N 1
ATOM 2062 C CA . ALA A 1 283 ? 489.072 452.432 366.314 1.00 24.73 283 ALA 1 CA 1
ATOM 2063 C C . ALA A 1 283 ? 488.444 451.497 365.290 1.00 24.73 283 ALA 1 C 1
ATOM 2064 O O . ALA A 1 283 ? 488.725 451.562 364.095 1.00 24.73 283 ALA 1 O 1
ATOM 2066 N N . ARG A 1 284 ? 487.573 450.615 365.764 1.00 22.08 284 ARG 1 N 1
ATOM 2067 C CA . ARG A 1 284 ? 486.941 449.650 364.878 1.00 22.08 284 ARG 1 CA 1
ATOM 2068 C C . ARG A 1 284 ? 485.498 449.428 365.287 1.00 22.08 284 ARG 1 C 1
ATOM 2069 O O . ARG A 1 284 ? 485.226 449.003 366.410 1.00 22.08 284 ARG 1 O 1
ATOM 2077 N N . TYR A 1 285 ? 484.589 449.690 364.359 1.00 21.88 285 TYR 1 N 1
ATOM 2078 C CA . TYR A 1 285 ? 483.160 449.546 364.569 1.00 21.88 285 TYR 1 CA 1
ATOM 2079 C C . TYR A 1 285 ? 482.770 448.078 364.512 1.00 21.88 285 TYR 1 C 1
ATOM 2080 O O . TYR A 1 285 ? 483.394 447.280 363.818 1.00 21.88 285 TYR 1 O 1
ATOM 2089 N N . PHE A 1 286 ? 481.745 447.719 365.272 1.00 20.96 286 PHE 1 N 1
ATOM 2090 C CA . PHE A 1 286 ? 481.212 446.367 365.262 1.00 20.96 286 PHE 1 CA 1
ATOM 2091 C C . PHE A 1 286 ? 479.699 446.448 365.220 1.00 20.96 286 PHE 1 C 1
ATOM 2092 O O . PHE A 1 286 ? 479.109 447.352 365.810 1.00 20.96 286 PHE 1 O 1
ATOM 2100 N N . LYS A 1 287 ? 479.072 445.507 364.523 1.00 21.63 287 LYS 1 N 1
ATOM 2101 C CA . LYS A 1 287 ? 477.611 445.445 364.475 1.00 21.63 287 LYS 1 CA 1
ATOM 2102 C C . LYS A 1 287 ? 477.225 443.969 364.411 1.00 21.63 287 LYS 1 C 1
ATOM 2103 O O . LYS A 1 287 ? 477.191 443.371 363.336 1.00 21.63 287 LYS 1 O 1
ATOM 2109 N N . ILE A 1 288 ? 476.928 443.397 365.569 1.00 22.36 288 ILE 1 N 1
ATOM 2110 C CA . ILE A 1 288 ? 476.721 441.963 365.699 1.00 22.36 288 ILE 1 CA 1
ATOM 2111 C C . ILE A 1 288 ? 475.228 441.690 365.760 1.00 22.36 288 ILE 1 C 1
ATOM 2112 O O . ILE A 1 288 ? 474.553 442.101 366.708 1.00 22.36 288 ILE 1 O 1
ATOM 2117 N N . ARG A 1 289 ? 474.710 440.992 364.760 1.00 24.86 289 ARG 1 N 1
ATOM 2118 C CA . ARG A 1 289 ? 473.344 440.498 364.795 1.00 24.86 289 ARG 1 CA 1
ATOM 2119 C C . ARG A 1 289 ? 473.291 439.261 365.678 1.00 24.86 289 ARG 1 C 1
ATOM 2120 O O . ARG A 1 289 ? 474.117 438.358 365.532 1.00 24.86 289 ARG 1 O 1
ATOM 2128 N N . LEU A 1 290 ? 472.323 439.218 366.588 1.00 25.13 290 LEU 1 N 1
ATOM 2129 C CA . LEU A 1 290 ? 472.214 438.136 367.550 1.00 25.13 290 LEU 1 CA 1
ATOM 2130 C C . LEU A 1 290 ? 470.910 437.378 367.353 1.00 25.13 290 LEU 1 C 1
ATOM 2131 O O . LEU A 1 290 ? 469.958 437.880 366.756 1.00 25.13 290 LEU 1 O 1
ATOM 2136 N N . ARG A 1 291 ? 470.882 436.152 367.862 1.00 31.87 291 ARG 1 N 1
ATOM 2137 C CA . ARG A 1 291 ? 469.721 435.284 367.751 1.00 31.87 291 ARG 1 CA 1
ATOM 2138 C C . ARG A 1 291 ? 469.699 434.385 368.982 1.00 31.87 291 ARG 1 C 1
ATOM 2139 O O . ARG A 1 291 ? 470.735 434.119 369.595 1.00 31.87 291 ARG 1 O 1
ATOM 2147 N N . LYS A 1 292 ? 468.506 433.930 369.360 1.00 35.42 292 LYS 1 N 1
ATOM 2148 C CA . LYS A 1 292 ? 468.312 433.083 370.531 1.00 35.42 292 LYS 1 CA 1
ATOM 2149 C C . LYS A 1 292 ? 468.207 431.635 370.074 1.00 35.42 292 LYS 1 C 1
ATOM 2150 O O . LYS A 1 292 ? 467.345 431.299 369.257 1.00 35.42 292 LYS 1 O 1
ATOM 2156 N N . ARG A 1 293 ? 469.077 430.782 370.600 1.00 38.01 293 ARG 1 N 1
ATOM 2157 C CA . ARG A 1 293 ? 469.083 429.365 370.272 1.00 38.01 293 ARG 1 CA 1
ATOM 2158 C C . ARG A 1 293 ? 468.637 428.532 371.459 1.00 38.01 293 ARG 1 C 1
ATOM 2159 O O . ARG A 1 293 ? 469.011 428.809 372.599 1.00 38.01 293 ARG 1 O 1
ATOM 2167 N N . SER A 1 294 ? 467.852 427.498 371.181 1.00 40.73 294 SER 1 N 1
ATOM 2168 C CA . SER A 1 294 ? 467.430 426.544 372.200 1.00 40.73 294 SER 1 CA 1
ATOM 2169 C C . SER A 1 294 ? 468.372 425.353 372.128 1.00 40.73 294 SER 1 C 1
ATOM 2170 O O . SER A 1 294 ? 468.291 424.539 371.207 1.00 40.73 294 SER 1 O 1
ATOM 2173 N N . VAL A 1 295 ? 469.272 425.247 373.102 1.00 41.07 295 VAL 1 N 1
ATOM 2174 C CA . VAL A 1 295 ? 470.272 424.188 373.099 1.00 41.07 295 VAL 1 CA 1
ATOM 2175 C C . VAL A 1 295 ? 469.985 423.235 374.249 1.00 41.07 295 VAL 1 C 1
ATOM 2176 O O . VAL A 1 295 ? 469.061 423.458 375.036 1.00 41.07 295 VAL 1 O 1
ATOM 2180 N N . LYS A 1 296 ? 470.767 422.163 374.351 1.00 45.83 296 LYS 1 N 1
ATOM 2181 C CA . LYS A 1 296 ? 470.599 421.204 375.435 1.00 45.83 296 LYS 1 CA 1
ATOM 2182 C C . LYS A 1 296 ? 471.262 421.713 376.705 1.00 45.83 296 LYS 1 C 1
ATOM 2183 O O . LYS A 1 296 ? 471.876 422.783 376.706 1.00 45.83 296 LYS 1 O 1
ATOM 2189 N N . ASN A 1 297 ? 471.166 420.951 377.780 1.00 46.86 297 ASN 1 N 1
ATOM 2190 C CA . ASN A 1 297 ? 471.732 421.389 379.045 1.00 46.86 297 ASN 1 CA 1
ATOM 2191 C C . ASN A 1 297 ? 472.992 420.576 379.314 1.00 46.86 297 ASN 1 C 1
ATOM 2192 O O . ASN A 1 297 ? 472.927 419.347 379.430 1.00 46.86 297 ASN 1 O 1
ATOM 2197 N N . PRO A 1 298 ? 474.161 421.217 379.382 1.00 47.98 298 PRO 1 N 1
ATOM 2198 C CA . PRO A 1 298 ? 475.404 420.464 379.597 1.00 47.98 298 PRO 1 CA 1
ATOM 2199 C C . PRO A 1 298 ? 475.635 420.058 381.038 1.00 47.98 298 PRO 1 C 1
ATOM 2200 O O . PRO A 1 298 ? 476.397 419.116 381.281 1.00 47.98 298 PRO 1 O 1
ATOM 2204 N N . TYR A 1 299 ? 475.015 420.738 381.992 1.00 47.34 299 TYR 1 N 1
ATOM 2205 C CA . TYR A 1 299 ? 475.175 420.483 383.421 1.00 47.34 299 TYR 1 CA 1
ATOM 2206 C C . TYR A 1 299 ? 474.743 419.113 383.960 1.00 47.34 299 TYR 1 C 1
ATOM 2207 O O . TYR A 1 299 ? 475.335 418.691 384.962 1.00 47.34 299 TYR 1 O 1
ATOM 2216 N N . PRO A 1 300 ? 473.722 418.406 383.419 1.00 47.39 300 PRO 1 N 1
ATOM 2217 C CA . PRO A 1 300 ? 473.482 417.037 383.919 1.00 47.39 300 PRO 1 CA 1
ATOM 2218 C C . PRO A 1 300 ? 474.642 416.076 383.714 1.00 47.39 300 PRO 1 C 1
ATOM 2219 O O . PRO A 1 300 ? 474.958 415.303 384.627 1.00 47.39 300 PRO 1 O 1
ATOM 2223 N N . ILE A 1 301 ? 475.296 416.103 382.557 1.00 51.65 301 ILE 1 N 1
ATOM 2224 C CA . ILE A 1 301 ? 476.531 415.347 382.402 1.00 51.65 301 ILE 1 CA 1
ATOM 2225 C C . ILE A 1 301 ? 477.721 416.301 382.334 1.00 51.65 301 ILE 1 C 1
ATOM 2226 O O . ILE A 1 301 ? 478.157 416.732 381.261 1.00 51.65 301 ILE 1 O 1
ATOM 2231 N N . SER A 1 302 ? 478.263 416.624 383.499 1.00 58.40 302 SER 1 N 1
ATOM 2232 C CA . SER A 1 302 ? 479.442 417.463 383.634 1.00 58.40 302 SER 1 CA 1
ATOM 2233 C C . SER A 1 302 ? 480.558 416.668 384.288 1.00 58.40 302 SER 1 C 1
ATOM 2234 O O . SER A 1 302 ? 481.260 417.147 385.181 1.00 58.40 302 SER 1 O 1
ATOM 2237 N N . PHE A 1 303 ? 480.713 415.422 383.850 1.00 64.84 303 PHE 1 N 1
ATOM 2238 C CA . PHE A 1 303 ? 481.691 414.502 384.425 1.00 64.84 303 PHE 1 CA 1
ATOM 2239 C C . PHE A 1 303 ? 482.982 414.605 383.618 1.00 64.84 303 PHE 1 C 1
ATOM 2240 O O . PHE A 1 303 ? 483.379 413.712 382.870 1.00 64.84 303 PHE 1 O 1
ATOM 2248 N N . LEU A 1 304 ? 483.632 415.749 383.793 1.00 74.77 304 LEU 1 N 1
ATOM 2249 C CA . LEU A 1 304 ? 484.807 416.143 383.039 1.00 74.77 304 LEU 1 CA 1
ATOM 2250 C C . LEU A 1 304 ? 485.933 416.481 384.005 1.00 74.77 304 LEU 1 C 1
ATOM 2251 O O . LEU A 1 304 ? 485.693 416.925 385.132 1.00 74.77 304 LEU 1 O 1
ATOM 2256 N N . LEU A 1 305 ? 487.164 416.271 383.554 1.00 88.94 305 LEU 1 N 1
ATOM 2257 C CA . LEU A 1 305 ? 488.335 416.448 384.398 1.00 88.94 305 LEU 1 CA 1
ATOM 2258 C C . LEU A 1 305 ? 488.835 417.886 384.340 1.00 88.94 305 LEU 1 C 1
ATOM 2259 O O . LEU A 1 305 ? 488.798 418.530 383.288 1.00 88.94 305 LEU 1 O 1
ATOM 2264 N N . SER A 1 306 ? 489.306 418.380 385.482 1.00 95.33 306 SER 1 N 1
ATOM 2265 C CA . SER A 1 306 ? 489.820 419.744 385.597 1.00 95.33 306 SER 1 CA 1
ATOM 2266 C C . SER A 1 306 ? 491.173 419.823 384.903 1.00 95.33 306 SER 1 C 1
ATOM 2267 O O . SER A 1 306 ? 492.207 419.489 385.485 1.00 95.33 306 SER 1 O 1
ATOM 2270 N N . ASP A 1 307 ? 491.170 420.273 383.655 1.00 95.62 307 ASP 1 N 1
ATOM 2271 C CA . ASP A 1 307 ? 492.367 420.341 382.830 1.00 95.62 307 ASP 1 CA 1
ATOM 2272 C C . ASP A 1 307 ? 492.964 421.746 382.836 1.00 95.62 307 ASP 1 C 1
ATOM 2273 O O . ASP A 1 307 ? 492.263 422.739 383.042 1.00 95.62 307 ASP 1 O 1
ATOM 2278 N N . LEU A 1 308 ? 494.277 421.819 382.614 1.00 94.17 308 LEU 1 N 1
ATOM 2279 C CA . LEU A 1 308 ? 495.014 423.050 382.886 1.00 94.17 308 LEU 1 CA 1
ATOM 2280 C C . LEU A 1 308 ? 495.115 423.933 381.640 1.00 94.17 308 LEU 1 C 1
ATOM 2281 O O . LEU A 1 308 ? 494.651 425.077 381.646 1.00 94.17 308 LEU 1 O 1
ATOM 2286 N N . ILE A 1 309 ? 495.735 423.424 380.573 1.00 86.03 309 ILE 1 N 1
ATOM 2287 C CA . ILE A 1 309 ? 495.698 424.075 379.264 1.00 86.03 309 ILE 1 CA 1
ATOM 2288 C C . ILE A 1 309 ? 495.102 423.044 378.309 1.00 86.03 309 ILE 1 C 1
ATOM 2289 O O . ILE A 1 309 ? 495.637 422.792 377.224 1.00 86.03 309 ILE 1 O 1
ATOM 2294 N N . ASN A 1 310 ? 494.091 422.327 378.812 1.00 87.75 310 ASN 1 N 1
ATOM 2295 C CA . ASN A 1 310 ? 493.218 421.330 378.179 1.00 87.75 310 ASN 1 CA 1
ATOM 2296 C C . ASN A 1 310 ? 493.905 420.314 377.268 1.00 87.75 310 ASN 1 C 1
ATOM 2297 O O . ASN A 1 310 ? 493.286 419.805 376.329 1.00 87.75 310 ASN 1 O 1
ATOM 2302 N N . ARG A 1 311 ? 495.172 420.006 377.542 1.00 94.48 311 ARG 1 N 1
ATOM 2303 C CA . ARG A 1 311 ? 495.818 418.850 376.935 1.00 94.48 311 ARG 1 CA 1
ATOM 2304 C C . ARG A 1 311 ? 496.438 418.019 378.048 1.00 94.48 311 ARG 1 C 1
ATOM 2305 O O . ARG A 1 311 ? 496.513 416.788 377.956 1.00 94.48 311 ARG 1 O 1
ATOM 2313 N N . ARG A 1 312 ? 496.863 418.688 379.114 1.00 98.28 312 ARG 1 N 1
ATOM 2314 C CA . ARG A 1 312 ? 497.292 418.022 380.332 1.00 98.28 312 ARG 1 CA 1
ATOM 2315 C C . ARG A 1 312 ? 496.108 417.889 381.281 1.00 98.28 312 ARG 1 C 1
ATOM 2316 O O . ARG A 1 312 ? 495.189 418.713 381.279 1.00 98.28 312 ARG 1 O 1
ATOM 2324 N N . THR A 1 313 ? 496.132 416.832 382.085 1.00 99.85 313 THR 1 N 1
ATOM 2325 C CA . THR A 1 313 ? 494.996 416.439 382.909 1.00 99.85 313 THR 1 CA 1
ATOM 2326 C C . THR A 1 313 ? 495.271 416.664 384.390 1.00 99.85 313 THR 1 C 1
ATOM 2327 O O . THR A 1 313 ? 494.863 415.857 385.230 1.00 99.85 313 THR 1 O 1
ATOM 2331 N N . GLN A 1 314 ? 495.949 417.774 384.705 1.00 98.68 314 GLN 1 N 1
ATOM 2332 C CA . GLN A 1 314 ? 496.453 418.107 386.043 1.00 98.68 314 GLN 1 CA 1
ATOM 2333 C C . GLN A 1 314 ? 497.327 416.966 386.568 1.00 98.68 314 GLN 1 C 1
ATOM 2334 O O . GLN A 1 314 ? 496.972 416.229 387.491 1.00 98.68 314 GLN 1 O 1
ATOM 2340 N N . ARG A 1 315 ? 498.461 416.786 385.895 1.00 95.06 315 ARG 1 N 1
ATOM 2341 C CA . ARG A 1 315 ? 499.314 415.635 386.153 1.00 95.06 315 ARG 1 CA 1
ATOM 2342 C C . ARG A 1 315 ? 500.003 415.736 387.503 1.00 95.06 315 ARG 1 C 1
ATOM 2343 O O . ARG A 1 315 ? 500.523 416.788 387.883 1.00 95.06 315 ARG 1 O 1
ATOM 2351 N N . VAL A 1 316 ? 500.004 414.622 388.220 1.00 83.83 316 VAL 1 N 1
ATOM 2352 C CA . VAL A 1 316 ? 500.701 414.487 389.487 1.00 83.83 316 VAL 1 CA 1
ATOM 2353 C C . VAL A 1 316 ? 501.972 413.696 389.228 1.00 83.83 316 VAL 1 C 1
ATOM 2354 O O . VAL A 1 316 ? 501.930 412.646 388.574 1.00 83.83 316 VAL 1 O 1
ATOM 2358 N N . ASP A 1 317 ? 503.106 414.200 389.713 1.00 79.41 317 ASP 1 N 1
ATOM 2359 C CA . ASP A 1 317 ? 504.312 413.381 389.692 1.00 79.41 317 ASP 1 CA 1
ATOM 2360 C C . ASP A 1 317 ? 504.204 412.237 390.698 1.00 79.41 317 ASP 1 C 1
ATOM 2361 O O . ASP A 1 317 ? 504.440 411.073 390.356 1.00 79.41 317 ASP 1 O 1
ATOM 2366 N N . GLY A 1 318 ? 503.814 412.549 391.932 1.00 69.55 318 GLY 1 N 1
ATOM 2367 C CA . GLY A 1 318 ? 503.518 411.616 392.992 1.00 69.55 318 GLY 1 CA 1
ATOM 2368 C C . GLY A 1 318 ? 504.650 410.686 393.403 1.00 69.55 318 GLY 1 C 1
ATOM 2369 O O . GLY A 1 318 ? 505.788 410.783 392.952 1.00 69.55 318 GLY 1 O 1
ATOM 2370 N N . GLN A 1 319 ? 504.306 409.786 394.318 1.00 59.08 319 GLN 1 N 1
ATOM 2371 C CA . GLN A 1 319 ? 505.124 408.602 394.505 1.00 59.08 319 GLN 1 CA 1
ATOM 2372 C C . GLN A 1 319 ? 505.065 407.752 393.239 1.00 59.08 319 GLN 1 C 1
ATOM 2373 O O . GLN A 1 319 ? 504.012 407.672 392.597 1.00 59.08 319 GLN 1 O 1
ATOM 2379 N N . PRO A 1 320 ? 506.167 407.117 392.845 1.00 57.56 320 PRO 1 N 1
ATOM 2380 C CA . PRO A 1 320 ? 506.213 406.443 391.540 1.00 57.56 320 PRO 1 CA 1
ATOM 2381 C C . PRO A 1 320 ? 505.430 405.144 391.481 1.00 57.56 320 PRO 1 C 1
ATOM 2382 O O . PRO A 1 320 ? 505.963 404.090 391.815 1.00 57.56 320 PRO 1 O 1
ATOM 2386 N N . MET A 1 321 ? 504.165 405.196 391.077 1.00 57.01 321 MET 1 N 1
ATOM 2387 C CA . MET A 1 321 ? 503.285 404.034 391.116 1.00 57.01 321 MET 1 CA 1
ATOM 2388 C C . MET A 1 321 ? 503.431 403.101 389.917 1.00 57.01 321 MET 1 C 1
ATOM 2389 O O . MET A 1 321 ? 502.527 402.295 389.680 1.00 57.01 321 MET 1 O 1
ATOM 2394 N N . TYR A 1 322 ? 504.513 403.190 389.148 1.00 63.46 322 TYR 1 N 1
ATOM 2395 C CA . TYR A 1 322 ? 504.771 402.229 388.085 1.00 63.46 322 TYR 1 CA 1
ATOM 2396 C C . TYR A 1 322 ? 506.272 402.121 387.870 1.00 63.46 322 TYR 1 C 1
ATOM 2397 O O . TYR A 1 322 ? 507.051 402.955 388.336 1.00 63.46 322 TYR 1 O 1
ATOM 2406 N N . GLY A 1 323 ? 506.672 401.074 387.159 1.00 63.53 323 GLY 1 N 1
ATOM 2407 C CA . GLY A 1 323 ? 508.078 400.850 386.899 1.00 63.53 323 GLY 1 CA 1
ATOM 2408 C C . GLY A 1 323 ? 508.694 399.843 387.843 1.00 63.53 323 GLY 1 C 1
ATOM 2409 O O . GLY A 1 323 ? 507.990 399.003 388.410 1.00 63.53 323 GLY 1 O 1
ATOM 2410 N N . MET A 1 324 ? 510.013 399.910 388.018 1.00 67.97 324 MET 1 N 1
ATOM 2411 C CA . MET A 1 324 ? 510.674 398.978 388.922 1.00 67.97 324 MET 1 CA 1
ATOM 2412 C C . MET A 1 324 ? 510.647 399.481 390.360 1.00 67.97 324 MET 1 C 1
ATOM 2413 O O . MET A 1 324 ? 510.715 398.683 391.300 1.00 67.97 324 MET 1 O 1
ATOM 2418 N N . GLU A 1 325 ? 510.532 400.794 390.552 1.00 64.51 325 GLU 1 N 1
ATOM 2419 C CA . GLU A 1 325 ? 510.423 401.381 391.881 1.00 64.51 325 GLU 1 CA 1
ATOM 2420 C C . GLU A 1 325 ? 508.971 401.556 392.318 1.00 64.51 325 GLU 1 C 1
ATOM 2421 O O . GLU A 1 325 ? 508.677 402.381 393.195 1.00 64.51 325 GLU 1 O 1
ATOM 2427 N N . SER A 1 326 ? 508.067 400.756 391.757 1.00 55.91 326 SER 1 N 1
ATOM 2428 C CA . SER A 1 326 ? 506.634 400.937 391.912 1.00 55.91 326 SER 1 CA 1
ATOM 2429 C C . SER A 1 326 ? 506.174 400.615 393.328 1.00 55.91 326 SER 1 C 1
ATOM 2430 O O . SER A 1 326 ? 506.858 399.938 394.098 1.00 55.91 326 SER 1 O 1
ATOM 2433 N N . GLN A 1 327 ? 504.990 401.121 393.669 1.00 51.12 327 GLN 1 N 1
ATOM 2434 C CA . GLN A 1 327 ? 504.446 400.963 395.008 1.00 51.12 327 GLN 1 CA 1
ATOM 2435 C C . GLN A 1 327 ? 503.117 400.231 395.058 1.00 51.12 327 GLN 1 C 1
ATOM 2436 O O . GLN A 1 327 ? 502.713 399.816 396.146 1.00 51.12 327 GLN 1 O 1
ATOM 2442 N N . VAL A 1 328 ? 502.419 400.076 393.937 1.00 47.97 328 VAL 1 N 1
ATOM 2443 C CA . VAL A 1 328 ? 501.335 399.103 393.878 1.00 47.97 328 VAL 1 CA 1
ATOM 2444 C C . VAL A 1 328 ? 501.955 397.711 393.961 1.00 47.97 328 VAL 1 C 1
ATOM 2445 O O . VAL A 1 328 ? 502.748 397.314 393.104 1.00 47.97 328 VAL 1 O 1
ATOM 2449 N N . GLU A 1 329 ? 501.624 396.978 395.016 1.00 45.84 329 GLU 1 N 1
ATOM 2450 C CA . GLU A 1 329 ? 502.340 395.756 395.335 1.00 45.84 329 GLU 1 CA 1
ATOM 2451 C C . GLU A 1 329 ? 501.519 394.489 395.153 1.00 45.84 329 GLU 1 C 1
ATOM 2452 O O . GLU A 1 329 ? 502.104 393.402 395.147 1.00 45.84 329 GLU 1 O 1
ATOM 2458 N N . GLU A 1 330 ? 500.203 394.592 394.978 1.00 38.05 330 GLU 1 N 1
ATOM 2459 C CA . GLU A 1 330 ? 499.385 393.420 394.692 1.00 38.05 330 GLU 1 CA 1
ATOM 2460 C C . GLU A 1 330 ? 498.097 393.866 394.024 1.00 38.05 330 GLU 1 C 1
ATOM 2461 O O . GLU A 1 330 ? 497.431 394.779 394.513 1.00 38.05 330 GLU 1 O 1
ATOM 2467 N N . VAL A 1 331 ? 497.758 393.231 392.906 1.00 31.16 331 VAL 1 N 1
ATOM 2468 C CA . VAL A 1 331 ? 496.530 393.501 392.170 1.00 31.16 331 VAL 1 CA 1
ATOM 2469 C C . VAL A 1 331 ? 495.827 392.175 391.930 1.00 31.16 331 VAL 1 C 1
ATOM 2470 O O . VAL A 1 331 ? 496.424 391.246 391.379 1.00 31.16 331 VAL 1 O 1
ATOM 2474 N N . ARG A 1 332 ? 494.570 392.081 392.347 1.00 30.19 332 ARG 1 N 1
ATOM 2475 C CA . ARG A 1 332 ? 493.769 390.873 392.202 1.00 30.19 332 ARG 1 CA 1
ATOM 2476 C C . ARG A 1 332 ? 492.569 391.192 391.331 1.00 30.19 332 ARG 1 C 1
ATOM 2477 O O . ARG A 1 332 ? 491.873 392.173 391.584 1.00 30.19 332 ARG 1 O 1
ATOM 2485 N N . VAL A 1 333 ? 492.316 390.363 390.326 1.00 26.82 333 VAL 1 N 1
ATOM 2486 C CA . VAL A 1 333 ? 491.197 390.560 389.412 1.00 26.82 333 VAL 1 CA 1
ATOM 2487 C C . VAL A 1 333 ? 490.206 389.424 389.596 1.00 26.82 333 VAL 1 C 1
ATOM 2488 O O . VAL A 1 333 ? 490.559 388.252 389.435 1.00 26.82 333 VAL 1 O 1
ATOM 2492 N N . PHE A 1 334 ? 488.964 389.767 389.922 1.00 29.22 334 PHE 1 N 1
ATOM 2493 C CA . PHE A 1 334 ? 487.914 388.794 390.187 1.00 29.22 334 PHE 1 CA 1
ATOM 2494 C C . PHE A 1 334 ? 486.858 388.888 389.099 1.00 29.22 334 PHE 1 C 1
ATOM 2495 O O . PHE A 1 334 ? 486.389 389.984 388.785 1.00 29.22 334 PHE 1 O 1
ATOM 2503 N N . ASP A 1 335 ? 486.480 387.748 388.530 1.00 36.51 335 ASP 1 N 1
ATOM 2504 C CA . ASP A 1 335 ? 485.474 387.735 387.477 1.00 36.51 335 ASP 1 CA 1
ATOM 2505 C C . ASP A 1 335 ? 484.787 386.380 387.480 1.00 36.51 335 ASP 1 C 1
ATOM 2506 O O . ASP A 1 335 ? 485.447 385.350 387.341 1.00 36.51 335 ASP 1 O 1
ATOM 2511 N N . GLY A 1 336 ? 483.469 386.383 387.633 1.00 38.54 336 GLY 1 N 1
ATOM 2512 C CA . GLY A 1 336 ? 482.710 385.154 387.699 1.00 38.54 336 GLY 1 CA 1
ATOM 2513 C C . GLY A 1 336 ? 482.792 384.506 389.067 1.00 38.54 336 GLY 1 C 1
ATOM 2514 O O . GLY A 1 336 ? 483.510 384.946 389.962 1.00 38.54 336 GLY 1 O 1
ATOM 2515 N N . THR A 1 337 ? 482.032 383.427 389.228 1.00 40.90 337 THR 1 N 1
ATOM 2516 C CA . THR A 1 337 ? 481.941 382.718 390.496 1.00 40.90 337 THR 1 CA 1
ATOM 2517 C C . THR A 1 337 ? 482.384 381.275 390.324 1.00 40.90 337 THR 1 C 1
ATOM 2518 O O . THR A 1 337 ? 481.895 380.573 389.435 1.00 40.90 337 THR 1 O 1
ATOM 2522 N N . GLU A 1 338 ? 483.305 380.841 391.176 1.00 40.96 338 GLU 1 N 1
ATOM 2523 C CA . GLU A 1 338 ? 483.677 379.444 391.323 1.00 40.96 338 GLU 1 CA 1
ATOM 2524 C C . GLU A 1 338 ? 483.279 378.982 392.714 1.00 40.96 338 GLU 1 C 1
ATOM 2525 O O . GLU A 1 338 ? 482.985 379.791 393.593 1.00 40.96 338 GLU 1 O 1
ATOM 2531 N N . ARG A 1 339 ? 483.282 377.673 392.930 1.00 38.60 339 ARG 1 N 1
ATOM 2532 C CA . ARG A 1 339 ? 483.061 377.217 394.290 1.00 38.60 339 ARG 1 CA 1
ATOM 2533 C C . ARG A 1 339 ? 484.349 377.381 395.094 1.00 38.60 339 ARG 1 C 1
ATOM 2534 O O . ARG A 1 339 ? 485.423 377.623 394.541 1.00 38.60 339 ARG 1 O 1
ATOM 2542 N N . LEU A 1 340 ? 484.225 377.274 396.414 1.00 37.89 340 LEU 1 N 1
ATOM 2543 C CA . LEU A 1 340 ? 485.256 377.741 397.346 1.00 37.89 340 LEU 1 CA 1
ATOM 2544 C C . LEU A 1 340 ? 486.548 376.942 397.245 1.00 37.89 340 LEU 1 C 1
ATOM 2545 O O . LEU A 1 340 ? 486.551 375.745 397.554 1.00 37.89 340 LEU 1 O 1
ATOM 2550 N N . PRO A 1 341 ? 487.656 377.550 396.830 1.00 41.35 341 PRO 1 N 1
ATOM 2551 C CA . PRO A 1 341 ? 488.903 376.797 396.700 1.00 41.35 341 PRO 1 CA 1
ATOM 2552 C C . PRO A 1 341 ? 489.532 376.533 398.054 1.00 41.35 341 PRO 1 C 1
ATOM 2553 O O . PRO A 1 341 ? 489.404 377.319 398.994 1.00 41.35 341 PRO 1 O 1
ATOM 2557 N N . GLY A 1 342 ? 490.229 375.407 398.144 1.00 46.42 342 GLY 1 N 1
ATOM 2558 C CA . GLY A 1 342 ? 490.850 375.025 399.393 1.00 46.42 342 GLY 1 CA 1
ATOM 2559 C C . GLY A 1 342 ? 492.123 375.757 399.736 1.00 46.42 342 GLY 1 C 1
ATOM 2560 O O . GLY A 1 342 ? 492.673 375.536 400.817 1.00 46.42 342 GLY 1 O 1
ATOM 2561 N N . ASP A 1 343 ? 492.610 376.614 398.848 1.00 51.54 343 ASP 1 N 1
ATOM 2562 C CA . ASP A 1 343 ? 493.850 377.354 399.066 1.00 51.54 343 ASP 1 CA 1
ATOM 2563 C C . ASP A 1 343 ? 493.546 378.840 398.942 1.00 51.54 343 ASP 1 C 1
ATOM 2564 O O . ASP A 1 343 ? 493.205 379.310 397.837 1.00 51.54 343 ASP 1 O 1
ATOM 2569 N N . PRO A 1 344 ? 493.628 379.604 400.034 1.00 51.02 344 PRO 1 N 1
ATOM 2570 C CA . PRO A 1 344 ? 493.503 381.062 399.919 1.00 51.02 344 PRO 1 CA 1
ATOM 2571 C C . PRO A 1 344 ? 494.790 381.746 399.504 1.00 51.02 344 PRO 1 C 1
ATOM 2572 O O . PRO A 1 344 ? 494.736 382.891 399.036 1.00 51.02 344 PRO 1 O 1
ATOM 2576 N N . ASP A 1 345 ? 495.939 381.090 399.660 1.00 52.18 345 ASP 1 N 1
ATOM 2577 C CA . ASP A 1 345 ? 497.194 381.572 399.102 1.00 52.18 345 ASP 1 CA 1
ATOM 2578 C C . ASP A 1 345 ? 497.456 381.017 397.710 1.00 52.18 345 ASP 1 C 1
ATOM 2579 O O . ASP A 1 345 ? 498.615 380.926 397.292 1.00 52.18 345 ASP 1 O 1
ATOM 2584 N N . MET A 1 346 ? 496.400 380.620 397.008 1.00 49.36 346 MET 1 N 1
ATOM 2585 C CA . MET A 1 346 ? 496.484 380.217 395.614 1.00 49.36 346 MET 1 CA 1
ATOM 2586 C C . MET A 1 346 ? 496.898 381.391 394.742 1.00 49.36 346 MET 1 C 1
ATOM 2587 O O . MET A 1 346 ? 496.390 382.504 394.902 1.00 49.36 346 MET 1 O 1
ATOM 2592 N N . ILE A 1 347 ? 497.825 381.144 393.822 1.00 48.21 347 ILE 1 N 1
ATOM 2593 C CA . ILE A 1 347 ? 498.250 382.135 392.844 1.00 48.21 347 ILE 1 CA 1
ATOM 2594 C C . ILE A 1 347 ? 497.731 381.710 391.480 1.00 48.21 347 ILE 1 C 1
ATOM 2595 O O . ILE A 1 347 ? 498.038 380.610 391.006 1.00 48.21 347 ILE 1 O 1
ATOM 2600 N N . ARG A 1 348 ? 496.940 382.575 390.860 1.00 44.57 348 ARG 1 N 1
ATOM 2601 C CA . ARG A 1 348 ? 496.475 382.397 389.497 1.00 44.57 348 ARG 1 CA 1
ATOM 2602 C C . ARG A 1 348 ? 496.997 383.527 388.624 1.00 44.57 348 ARG 1 C 1
ATOM 2603 O O . ARG A 1 348 ? 497.344 384.606 389.109 1.00 44.57 348 ARG 1 O 1
ATOM 2611 N N . TYR A 1 349 ? 497.053 383.261 387.327 1.00 45.66 349 TYR 1 N 1
ATOM 2612 C CA . TYR A 1 349 ? 497.504 384.231 386.333 1.00 45.66 349 TYR 1 CA 1
ATOM 2613 C C . TYR A 1 349 ? 497.000 383.771 384.972 1.00 45.66 349 TYR 1 C 1
ATOM 2614 O O . TYR A 1 349 ? 496.326 382.741 384.854 1.00 45.66 349 TYR 1 O 1
ATOM 2623 N N . ILE A 1 350 ? 497.316 384.552 383.945 1.00 48.67 350 ILE 1 N 1
ATOM 2624 C CA . ILE A 1 350 ? 497.007 384.235 382.556 1.00 48.67 350 ILE 1 CA 1
ATOM 2625 C C . ILE A 1 350 ? 498.354 384.251 381.847 1.00 48.67 350 ILE 1 C 1
ATOM 2626 O O . ILE A 1 350 ? 498.939 385.324 381.660 1.00 48.67 350 ILE 1 O 1
ATOM 2631 N N . ASP A 1 351 ? 498.877 383.070 381.498 1.00 51.89 351 ASP 1 N 1
ATOM 2632 C CA . ASP A 1 351 ? 500.244 382.986 380.991 1.00 51.89 351 ASP 1 CA 1
ATOM 2633 C C . ASP A 1 351 ? 500.455 383.679 379.646 1.00 51.89 351 ASP 1 C 1
ATOM 2634 O O . ASP A 1 351 ? 501.064 384.749 379.603 1.00 51.89 351 ASP 1 O 1
ATOM 2639 N N . LYS A 1 352 ? 499.925 383.122 378.562 1.00 52.84 352 LYS 1 N 1
ATOM 2640 C CA . LYS A 1 352 ? 499.922 383.775 377.265 1.00 52.84 352 LYS 1 CA 1
ATOM 2641 C C . LYS A 1 352 ? 498.512 383.708 376.701 1.00 52.84 352 LYS 1 C 1
ATOM 2642 O O . LYS A 1 352 ? 498.042 384.670 376.098 1.00 52.84 352 LYS 1 O 1
ATOM 2648 N N . GLN A 1 353 ? 497.824 382.580 376.894 1.00 51.02 353 GLN 1 N 1
ATOM 2649 C CA . GLN A 1 353 ? 496.440 382.464 376.436 1.00 51.02 353 GLN 1 CA 1
ATOM 2650 C C . GLN A 1 353 ? 495.480 381.784 377.405 1.00 51.02 353 GLN 1 C 1
ATOM 2651 O O . GLN A 1 353 ? 494.278 382.055 377.323 1.00 51.02 353 GLN 1 O 1
ATOM 2657 N N . GLY A 1 354 ? 495.937 380.919 378.314 1.00 51.41 354 GLY 1 N 1
ATOM 2658 C CA . GLY A 1 354 ? 495.069 380.181 379.195 1.00 51.41 354 GLY 1 CA 1
ATOM 2659 C C . GLY A 1 354 ? 495.178 380.641 380.632 1.00 51.41 354 GLY 1 C 1
ATOM 2660 O O . GLY A 1 354 ? 495.902 381.589 380.958 1.00 51.41 354 GLY 1 O 1
ATOM 2661 N N . GLN A 1 355 ? 494.462 379.947 381.511 1.00 48.80 355 GLN 1 N 1
ATOM 2662 C CA . GLN A 1 355 ? 494.431 380.283 382.933 1.00 48.80 355 GLN 1 CA 1
ATOM 2663 C C . GLN A 1 355 ? 495.228 379.239 383.704 1.00 48.80 355 GLN 1 C 1
ATOM 2664 O O . GLN A 1 355 ? 494.719 378.166 384.035 1.00 48.80 355 GLN 1 O 1
ATOM 2670 N N . LEU A 1 356 ? 496.483 379.558 383.989 1.00 46.51 356 LEU 1 N 1
ATOM 2671 C CA . LEU A 1 356 ? 497.306 378.670 384.787 1.00 46.51 356 LEU 1 CA 1
ATOM 2672 C C . LEU A 1 356 ? 497.210 379.033 386.263 1.00 46.51 356 LEU 1 C 1
ATOM 2673 O O . LEU A 1 356 ? 496.606 380.031 386.657 1.00 46.51 356 LEU 1 O 1
ATOM 2678 N N . GLN A 1 357 ? 497.827 378.189 387.081 1.00 49.59 357 GLN 1 N 1
ATOM 2679 C CA . GLN A 1 357 ? 497.610 378.209 388.522 1.00 49.59 357 GLN 1 CA 1
ATOM 2680 C C . GLN A 1 357 ? 498.741 377.455 389.195 1.00 49.59 357 GLN 1 C 1
ATOM 2681 O O . GLN A 1 357 ? 498.878 376.245 388.994 1.00 49.59 357 GLN 1 O 1
ATOM 2687 N N . THR A 1 358 ? 499.534 378.155 389.990 1.00 55.69 358 THR 1 N 1
ATOM 2688 C CA . THR A 1 358 ? 500.643 377.569 390.719 1.00 55.69 358 THR 1 CA 1
ATOM 2689 C C . THR A 1 358 ? 500.303 377.516 392.206 1.00 55.69 358 THR 1 C 1
ATOM 2690 O O . THR A 1 358 ? 499.181 377.811 392.621 1.00 55.69 358 THR 1 O 1
ATOM 2694 N N . LYS A 1 359 ? 501.284 377.116 393.015 1.00 63.06 359 LYS 1 N 1
ATOM 2695 C CA . LYS A 1 359 ? 501.060 376.879 394.436 1.00 63.06 359 LYS 1 CA 1
ATOM 2696 C C . LYS A 1 359 ? 501.794 377.867 395.330 1.00 63.06 359 LYS 1 C 1
ATOM 2697 O O . LYS A 1 359 ? 501.205 378.392 396.278 1.00 63.06 359 LYS 1 O 1
ATOM 2703 N N . MET A 1 360 ? 503.073 378.114 395.055 1.00 72.29 360 MET 1 N 1
ATOM 2704 C CA . MET A 1 360 ? 503.915 378.952 395.908 1.00 72.29 360 MET 1 CA 1
ATOM 2705 C C . MET A 1 360 ? 503.487 380.413 395.933 1.00 72.29 360 MET 1 C 1
ATOM 2706 O O . MET A 1 360 ? 503.197 380.966 396.995 1.00 72.29 360 MET 1 O 1
ATOM 2711 N N . PRO B 1 14 ? 455.222 441.105 302.446 1.00 82.78 14 PRO 2 N 1
ATOM 2712 C CA . PRO B 1 14 ? 456.199 440.012 302.516 1.00 82.78 14 PRO 2 CA 1
ATOM 2713 C C . PRO B 1 14 ? 456.318 439.418 303.915 1.00 82.78 14 PRO 2 C 1
ATOM 2714 O O . PRO B 1 14 ? 455.364 439.466 304.690 1.00 82.78 14 PRO 2 O 1
ATOM 2718 N N . LYS B 1 15 ? 457.486 438.865 304.230 1.00 80.88 15 LYS 2 N 1
ATOM 2719 C CA . LYS B 1 15 ? 457.711 438.250 305.531 1.00 80.88 15 LYS 2 CA 1
ATOM 2720 C C . LYS B 1 15 ? 457.930 439.334 306.577 1.00 80.88 15 LYS 2 C 1
ATOM 2721 O O . LYS B 1 15 ? 458.901 440.094 306.498 1.00 80.88 15 LYS 2 O 1
ATOM 2727 N N . LYS B 1 16 ? 457.028 439.407 307.550 1.00 74.43 16 LYS 2 N 1
ATOM 2728 C CA . LYS B 1 16 ? 457.186 440.380 308.618 1.00 74.43 16 LYS 2 CA 1
ATOM 2729 C C . LYS B 1 16 ? 458.286 439.929 309.573 1.00 74.43 16 LYS 2 C 1
ATOM 2730 O O . LYS B 1 16 ? 458.443 438.730 309.813 1.00 74.43 16 LYS 2 O 1
ATOM 2736 N N . PRO B 1 17 ? 459.064 440.862 310.117 1.00 62.33 17 PRO 2 N 1
ATOM 2737 C CA . PRO B 1 17 ? 460.082 440.493 311.104 1.00 62.33 17 PRO 2 CA 1
ATOM 2738 C C . PRO B 1 17 ? 459.452 440.057 312.419 1.00 62.33 17 PRO 2 C 1
ATOM 2739 O O . PRO B 1 17 ? 458.251 440.198 312.657 1.00 62.33 17 PRO 2 O 1
ATOM 2743 N N . LYS B 1 18 ? 460.302 439.506 313.279 1.00 53.03 18 LYS 2 N 1
ATOM 2744 C CA . LY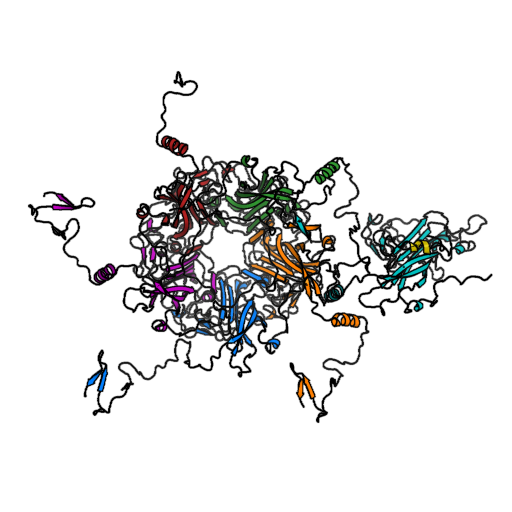S B 1 18 ? 459.896 439.117 314.619 1.00 53.03 18 LYS 2 CA 1
ATOM 2745 C C . LYS B 1 18 ? 459.553 440.365 315.432 1.00 53.03 18 LYS 2 C 1
ATOM 2746 O O . LYS B 1 18 ? 460.084 441.449 315.190 1.00 53.03 18 LYS 2 O 1
ATOM 2752 N N . GLU B 1 19 ? 458.612 440.219 316.359 1.00 49.62 19 GLU 2 N 1
ATOM 2753 C CA . GLU B 1 19 ? 458.139 441.362 317.128 1.00 49.62 19 GLU 2 CA 1
ATOM 2754 C C . GLU B 1 19 ? 459.225 441.851 318.082 1.00 49.62 19 GLU 2 C 1
ATOM 2755 O O . GLU B 1 19 ? 459.849 441.033 318.770 1.00 49.62 19 GLU 2 O 1
ATOM 2761 N N . PRO B 1 20 ? 459.493 443.154 318.139 1.00 40.04 20 PRO 2 N 1
ATOM 2762 C CA . PRO B 1 20 ? 460.546 443.659 319.025 1.00 40.04 20 PRO 2 CA 1
ATOM 2763 C C . PRO B 1 20 ? 460.186 443.495 320.491 1.00 40.04 20 PRO 2 C 1
ATOM 2764 O O . PRO B 1 20 ? 459.015 443.481 320.875 1.00 40.04 20 PRO 2 O 1
ATOM 2768 N N . VAL B 1 21 ? 461.225 443.352 321.311 1.00 37.13 21 VAL 2 N 1
ATOM 2769 C CA . VAL B 1 21 ? 461.042 443.078 322.728 1.00 37.13 21 VAL 2 CA 1
ATOM 2770 C C . VAL B 1 21 ? 460.556 444.342 323.422 1.00 37.13 21 VAL 2 C 1
ATOM 2771 O O . VAL B 1 21 ? 461.047 445.444 323.150 1.00 37.13 21 VAL 2 O 1
ATOM 2775 N N . GLN B 1 22 ? 459.553 444.187 324.286 1.00 34.89 22 GLN 2 N 1
ATOM 2776 C CA . GLN B 1 22 ? 458.964 445.310 325.001 1.00 34.89 22 GLN 2 CA 1
ATOM 2777 C C . GLN B 1 22 ? 459.960 445.895 325.993 1.00 34.89 22 GLN 2 C 1
ATOM 2778 O O . GLN B 1 22 ? 460.256 445.284 327.023 1.00 34.89 22 GLN 2 O 1
ATOM 2784 N N . VAL B 1 23 ? 460.475 447.077 325.679 1.00 30.52 23 VAL 2 N 1
ATOM 2785 C CA . VAL B 1 23 ? 461.374 447.814 326.558 1.00 30.52 23 VAL 2 CA 1
ATOM 2786 C C . VAL B 1 23 ? 460.527 448.853 327.284 1.00 30.52 23 VAL 2 C 1
ATOM 2787 O O . VAL B 1 23 ? 459.390 449.096 326.857 1.00 30.52 23 VAL 2 O 1
ATOM 2791 N N . PRO B 1 24 ? 460.986 449.448 328.392 1.00 29.05 24 PRO 2 N 1
ATOM 2792 C CA . PRO B 1 24 ? 460.205 450.525 329.011 1.00 29.05 24 PRO 2 CA 1
ATOM 2793 C C . PRO B 1 24 ? 460.114 451.764 328.134 1.00 29.05 24 PRO 2 C 1
ATOM 2794 O O . PRO B 1 24 ? 461.060 452.131 327.434 1.00 29.05 24 PRO 2 O 1
ATOM 2798 N N . LYS B 1 25 ? 458.952 452.406 328.188 1.00 27.77 25 LYS 2 N 1
ATOM 2799 C CA . LYS B 1 25 ? 458.591 453.482 327.277 1.00 27.77 25 LYS 2 CA 1
ATOM 2800 C C . LYS B 1 25 ? 459.052 454.820 327.833 1.00 27.77 25 LYS 2 C 1
ATOM 2801 O O . LYS B 1 25 ? 458.546 455.266 328.864 1.00 27.77 25 LYS 2 O 1
ATOM 2807 N N . LEU B 1 26 ? 459.990 455.464 327.144 1.00 23.93 26 LEU 2 N 1
ATOM 2808 C CA . LEU B 1 26 ? 460.445 456.788 327.549 1.00 23.93 26 LEU 2 CA 1
ATOM 2809 C C . LEU B 1 26 ? 459.332 457.800 327.345 1.00 23.93 26 LEU 2 C 1
ATOM 2810 O O . LEU B 1 26 ? 458.766 457.899 326.253 1.00 23.93 26 LEU 2 O 1
ATOM 2815 N N . LEU B 1 27 ? 459.013 458.544 328.399 1.00 24.18 27 LEU 2 N 1
ATOM 2816 C CA . LEU B 1 27 ? 457.931 459.515 328.343 1.00 24.18 27 LEU 2 CA 1
ATOM 2817 C C . LEU B 1 27 ? 458.478 460.889 327.970 1.00 24.18 27 LEU 2 C 1
ATOM 2818 O O . LEU B 1 27 ? 458.081 461.466 326.955 1.00 24.18 27 LEU 2 O 1
ATOM 2823 N N . ILE B 1 28 ? 459.403 461.412 328.767 1.00 23.83 28 ILE 2 N 1
ATOM 2824 C CA . ILE B 1 28 ? 460.095 462.653 328.434 1.00 23.83 28 ILE 2 CA 1
ATOM 2825 C C . ILE B 1 28 ? 461.511 462.613 328.993 1.00 23.83 28 ILE 2 C 1
ATOM 2826 O O . ILE B 1 28 ? 461.730 462.288 330.161 1.00 23.83 28 ILE 2 O 1
ATOM 2831 N N . LYS B 1 29 ? 462.474 462.914 328.130 1.00 24.32 29 LYS 2 N 1
ATOM 2832 C CA . LYS B 1 29 ? 463.851 463.177 328.509 1.00 24.32 29 LYS 2 CA 1
ATOM 2833 C C . LYS B 1 29 ? 464.029 464.679 328.670 1.00 24.32 29 LYS 2 C 1
ATOM 2834 O O . LYS B 1 29 ? 463.409 465.468 327.957 1.00 24.32 29 LYS 2 O 1
ATOM 2840 N N . GLY B 1 30 ? 464.863 465.077 329.615 1.00 24.27 30 GLY 2 N 1
ATOM 2841 C CA . GLY B 1 30 ? 465.195 466.487 329.721 1.00 24.27 30 GLY 2 CA 1
ATOM 2842 C C . GLY B 1 30 ? 465.893 466.776 331.035 1.00 24.27 30 GLY 2 C 1
ATOM 2843 O O . GLY B 1 30 ? 466.494 465.891 331.637 1.00 24.27 30 GLY 2 O 1
ATOM 2844 N N . GLY B 1 31 ? 465.786 468.026 331.462 1.00 25.16 31 GLY 2 N 1
ATOM 2845 C CA . GLY B 1 31 ? 466.450 468.490 332.663 1.00 25.16 31 GLY 2 CA 1
ATOM 2846 C C . GLY B 1 31 ? 465.654 468.223 333.919 1.00 25.16 31 GLY 2 C 1
ATOM 2847 O O . GLY B 1 31 ? 464.868 467.275 333.999 1.00 25.16 31 GLY 2 O 1
ATOM 2848 N N . VAL B 1 32 ? 465.855 469.082 334.920 1.00 27.68 32 VAL 2 N 1
ATOM 2849 C CA . VAL B 1 32 ? 465.234 468.871 336.223 1.00 27.68 32 VAL 2 CA 1
ATOM 2850 C C . VAL B 1 32 ? 463.748 469.220 336.207 1.00 27.68 32 VAL 2 C 1
ATOM 2851 O O . VAL B 1 32 ? 462.990 468.718 337.046 1.00 27.68 32 VAL 2 O 1
ATOM 2855 N N . GLU B 1 33 ? 463.293 470.007 335.228 1.00 30.32 33 GLU 2 N 1
ATOM 2856 C CA . GLU B 1 33 ? 461.888 470.376 335.095 1.00 30.32 33 GLU 2 CA 1
ATOM 2857 C C . GLU B 1 33 ? 461.012 469.221 334.631 1.00 30.32 33 GLU 2 C 1
ATOM 2858 O O . GLU B 1 33 ? 459.784 469.343 334.653 1.00 30.32 33 GLU 2 O 1
ATOM 2864 N N . VAL B 1 34 ? 461.620 468.114 334.212 1.00 27.70 34 VAL 2 N 1
ATOM 2865 C CA . VAL B 1 34 ? 460.914 466.957 333.692 1.00 27.70 34 VAL 2 CA 1
ATOM 2866 C C . VAL B 1 34 ? 460.304 466.112 334.805 1.00 27.70 34 VAL 2 C 1
ATOM 2867 O O . VAL B 1 34 ? 459.316 465.410 334.575 1.00 27.70 34 VAL 2 O 1
ATOM 2871 N N . LEU B 1 35 ? 460.806 466.245 336.034 1.00 29.57 35 LEU 2 N 1
ATOM 2872 C CA . LEU B 1 35 ? 460.359 465.425 337.158 1.00 29.57 35 LEU 2 CA 1
ATOM 2873 C C . LEU B 1 35 ? 458.897 465.656 337.535 1.00 29.57 35 LEU 2 C 1
ATOM 2874 O O . LEU B 1 35 ? 458.274 464.771 338.127 1.00 29.57 35 LEU 2 O 1
ATOM 2879 N N . GLU B 1 36 ? 458.328 466.795 337.157 1.00 34.47 36 GLU 2 N 1
ATOM 2880 C CA . GLU B 1 36 ? 456.995 467.249 337.526 1.00 34.47 36 GLU 2 CA 1
ATOM 2881 C C . GLU B 1 36 ? 455.863 466.490 336.811 1.00 34.47 36 GLU 2 C 1
ATOM 2882 O O . GLU B 1 36 ? 454.697 466.726 337.143 1.00 34.47 36 GLU 2 O 1
ATOM 2888 N N . VAL B 1 37 ? 456.162 465.570 335.886 1.00 32.78 37 VAL 2 N 1
ATOM 2889 C CA . VAL B 1 37 ? 455.129 464.907 335.085 1.00 32.78 37 VAL 2 CA 1
ATOM 2890 C C . VAL B 1 37 ? 454.265 464.017 335.966 1.00 32.78 37 VAL 2 C 1
ATOM 2891 O O . VAL B 1 37 ? 454.776 463.197 336.739 1.00 32.78 37 VAL 2 O 1
ATOM 2895 N N . LYS B 1 38 ? 452.950 464.180 335.857 1.00 35.14 38 LYS 2 N 1
ATOM 2896 C CA . LYS B 1 38 ? 452.017 463.256 336.485 1.00 35.14 38 LYS 2 CA 1
ATOM 2897 C C . LYS B 1 38 ? 452.036 461.938 335.723 1.00 35.14 38 LYS 2 C 1
ATOM 2898 O O . LYS B 1 38 ? 451.450 461.830 334.643 1.00 35.14 38 LYS 2 O 1
ATOM 2904 N N . THR B 1 39 ? 452.720 460.944 336.275 1.00 34.72 39 THR 2 N 1
ATOM 2905 C CA . THR B 1 39 ? 452.807 459.607 335.712 1.00 34.72 39 THR 2 CA 1
ATOM 2906 C C . THR B 1 39 ? 451.998 458.634 336.559 1.00 34.72 39 THR 2 C 1
ATOM 2907 O O . THR B 1 39 ? 451.316 459.021 337.512 1.00 34.72 39 THR 2 O 1
ATOM 2911 N N . GLY B 1 40 ? 452.083 457.359 336.214 1.00 34.18 40 GLY 2 N 1
ATOM 2912 C CA . GLY B 1 40 ? 451.356 456.328 336.919 1.00 34.18 40 GLY 2 CA 1
ATOM 2913 C C . GLY B 1 40 ? 452.093 455.846 338.148 1.00 34.18 40 GLY 2 C 1
ATOM 2914 O O . GLY B 1 40 ? 452.991 456.505 338.676 1.00 34.18 40 GLY 2 O 1
ATOM 2915 N N . VAL B 1 41 ? 451.697 454.662 338.608 1.00 39.51 41 VAL 2 N 1
ATOM 2916 C CA . VAL B 1 41 ? 452.304 454.076 339.796 1.00 39.51 41 VAL 2 CA 1
ATOM 2917 C C . VAL B 1 41 ? 453.650 453.448 339.463 1.00 39.51 41 VAL 2 C 1
ATOM 2918 O O . VAL B 1 41 ? 454.629 453.617 340.198 1.00 39.51 41 VAL 2 O 1
ATOM 2922 N N . ASP B 1 42 ? 453.737 452.755 338.329 1.00 36.41 42 ASP 2 N 1
ATOM 2923 C CA . ASP B 1 42 ? 454.916 451.980 337.969 1.00 36.41 42 ASP 2 CA 1
ATOM 2924 C C . ASP B 1 42 ? 455.936 452.789 337.183 1.00 36.41 42 ASP 2 C 1
ATOM 2925 O O . ASP B 1 42 ? 456.689 452.220 336.385 1.00 36.41 42 ASP 2 O 1
ATOM 2930 N N . ALA B 1 43 ? 455.976 454.100 337.376 1.00 29.00 43 ALA 2 N 1
ATOM 2931 C CA . ALA B 1 43 ? 456.956 454.924 336.696 1.00 29.00 43 ALA 2 CA 1
ATOM 2932 C C . ALA B 1 43 ? 458.312 454.825 337.375 1.00 29.00 43 ALA 2 C 1
ATOM 2933 O O . ALA B 1 43 ? 458.413 454.618 338.586 1.00 29.00 43 ALA 2 O 1
ATOM 2935 N N . ILE B 1 44 ? 459.362 454.971 336.575 1.00 22.09 44 ILE 2 N 1
ATOM 2936 C CA . ILE B 1 44 ? 460.735 454.975 337.058 1.00 22.09 44 ILE 2 CA 1
ATOM 2937 C C . ILE B 1 44 ? 461.479 456.126 336.400 1.00 22.09 44 ILE 2 C 1
ATOM 2938 O O . ILE B 1 44 ? 461.338 456.365 335.197 1.00 22.09 44 ILE 2 O 1
ATOM 2943 N N . THR B 1 45 ? 462.240 456.867 337.194 1.00 20.01 45 THR 2 N 1
ATOM 2944 C CA . THR B 1 45 ? 463.038 457.964 336.679 1.00 20.01 45 THR 2 CA 1
ATOM 2945 C C . THR B 1 45 ? 464.513 457.642 336.855 1.00 20.01 45 THR 2 C 1
ATOM 2946 O O . THR B 1 45 ? 464.887 456.770 337.639 1.00 20.01 45 THR 2 O 1
ATOM 2950 N N . GLU B 1 46 ? 465.353 458.350 336.104 1.00 19.27 46 GLU 2 N 1
ATOM 2951 C CA . GLU B 1 46 ? 466.804 458.179 336.160 1.00 19.27 46 GLU 2 CA 1
ATOM 2952 C C . GLU B 1 46 ? 467.451 459.557 336.159 1.00 19.27 46 GLU 2 C 1
ATOM 2953 O O . GLU B 1 46 ? 467.557 460.196 335.111 1.00 19.27 46 GLU 2 O 1
ATOM 2959 N N . VAL B 1 47 ? 467.904 460.000 337.322 1.00 17.71 47 VAL 2 N 1
ATOM 2960 C CA . VAL B 1 47 ? 468.510 461.315 337.476 1.00 17.71 47 VAL 2 CA 1
ATOM 2961 C C . VAL B 1 47 ? 470.007 461.190 337.236 1.00 17.71 47 VAL 2 C 1
ATOM 2962 O O . VAL B 1 47 ? 470.687 460.421 337.918 1.00 17.71 47 VAL 2 O 1
ATOM 2966 N N . GLU B 1 48 ? 470.526 461.949 336.276 1.00 20.72 48 GLU 2 N 1
ATOM 2967 C CA . GLU B 1 48 ? 471.949 461.962 335.964 1.00 20.72 48 GLU 2 CA 1
ATOM 2968 C C . GLU B 1 48 ? 472.503 463.324 336.342 1.00 20.72 48 GLU 2 C 1
ATOM 2969 O O . GLU B 1 48 ? 472.000 464.347 335.877 1.00 20.72 48 GLU 2 O 1
ATOM 2975 N N . CYS B 1 49 ? 473.534 463.341 337.175 1.00 18.85 49 CYS 2 N 1
ATOM 2976 C CA . CYS B 1 49 ? 474.027 464.594 337.716 1.00 18.85 49 CYS 2 CA 1
ATOM 2977 C C . CYS B 1 49 ? 475.523 464.469 337.958 1.00 18.85 49 CYS 2 C 1
ATOM 2978 O O . CYS B 1 49 ? 476.148 463.481 337.569 1.00 18.85 49 CYS 2 O 1
ATOM 2981 N N . PHE B 1 50 ? 476.103 465.481 338.599 1.00 20.58 50 PHE 2 N 1
ATOM 2982 C CA . PHE B 1 50 ? 477.514 465.448 338.945 1.00 20.58 50 PHE 2 CA 1
ATOM 2983 C C . PHE B 1 50 ? 477.753 466.326 340.162 1.00 20.58 50 PHE 2 C 1
ATOM 2984 O O . PHE B 1 50 ? 476.895 467.111 340.568 1.00 20.58 50 PHE 2 O 1
ATOM 2992 N N . LEU B 1 51 ? 478.939 466.181 340.745 1.00 20.45 51 LEU 2 N 1
ATOM 2993 C CA . LEU B 1 51 ? 479.383 467.017 341.848 1.00 20.45 51 LEU 2 CA 1
ATOM 2994 C C . LEU B 1 51 ? 480.788 467.511 341.570 1.00 20.45 51 LEU 2 C 1
ATOM 2995 O O . LEU B 1 51 ? 481.638 466.751 341.111 1.00 20.45 51 LEU 2 O 1
ATOM 3000 N N . ASN B 1 52 ? 481.027 468.775 341.858 1.00 26.29 52 ASN 2 N 1
ATOM 3001 C CA . ASN B 1 52 ? 482.390 469.251 341.697 1.00 26.29 52 ASN 2 CA 1
ATOM 3002 C C . ASN B 1 52 ? 483.157 469.074 343.001 1.00 26.29 52 ASN 2 C 1
ATOM 3003 O O . ASN B 1 52 ? 482.582 469.228 344.079 1.00 26.29 52 ASN 2 O 1
ATOM 3008 N N . PRO B 1 53 ? 484.439 468.739 342.940 1.00 29.55 53 PRO 2 N 1
ATOM 3009 C CA . PRO B 1 53 ? 485.227 468.643 344.165 1.00 29.55 53 PRO 2 CA 1
ATOM 3010 C C . PRO B 1 53 ? 485.521 470.015 344.730 1.00 29.55 53 PRO 2 C 1
ATOM 3011 O O . PRO B 1 53 ? 485.722 470.988 344.000 1.00 29.55 53 PRO 2 O 1
ATOM 3015 N N . GLU B 1 54 ? 485.547 470.082 346.048 1.00 33.90 54 GLU 2 N 1
ATOM 3016 C CA . GLU B 1 54 ? 485.833 471.315 346.759 1.00 33.90 54 GLU 2 CA 1
ATOM 3017 C C . GLU B 1 54 ? 487.199 471.125 347.406 1.00 33.90 54 GLU 2 C 1
ATOM 3018 O O . GLU B 1 54 ? 487.306 470.738 348.568 1.00 33.90 54 GLU 2 O 1
ATOM 3024 N N . MET B 1 55 ? 488.246 471.400 346.635 1.00 36.03 55 MET 2 N 1
ATOM 3025 C CA . MET B 1 55 ? 489.608 471.107 347.049 1.00 36.03 55 MET 2 CA 1
ATOM 3026 C C . MET B 1 55 ? 490.293 472.287 347.715 1.00 36.03 55 MET 2 C 1
ATOM 3027 O O . MET B 1 55 ? 491.401 472.127 348.232 1.00 36.03 55 MET 2 O 1
ATOM 3032 N N . GLY B 1 56 ? 489.670 473.457 347.713 1.00 42.26 56 GLY 2 N 1
ATOM 3033 C CA . GLY B 1 56 ? 490.209 474.611 348.401 1.00 42.26 56 GLY 2 CA 1
ATOM 3034 C C . GLY B 1 56 ? 490.254 475.843 347.525 1.00 42.26 56 GLY 2 C 1
ATOM 3035 O O . GLY B 1 56 ? 489.918 476.936 347.993 1.00 42.26 56 GLY 2 O 1
ATOM 3036 N N . ASP B 1 57 ? 490.632 475.662 346.248 1.00 43.47 57 ASP 2 N 1
ATOM 3037 C CA . ASP B 1 57 ? 490.615 476.655 345.177 1.00 43.47 57 ASP 2 CA 1
ATOM 3038 C C . ASP B 1 57 ? 491.357 477.934 345.548 1.00 43.47 57 ASP 2 C 1
ATOM 3039 O O . ASP B 1 57 ? 490.712 478.958 345.801 1.00 43.47 57 ASP 2 O 1
ATOM 3044 N N . PRO B 1 58 ? 492.695 477.916 345.581 1.00 46.06 58 PRO 2 N 1
ATOM 3045 C CA . PRO B 1 58 ? 493.444 479.002 346.243 1.00 46.06 58 PRO 2 CA 1
ATOM 3046 C C . PRO B 1 58 ? 493.352 480.362 345.565 1.00 46.06 58 PRO 2 C 1
ATOM 3047 O O . PRO B 1 58 ? 493.573 481.373 346.242 1.00 46.06 58 PRO 2 O 1
ATOM 3051 N N . ASP B 1 59 ? 493.049 480.429 344.271 1.00 51.40 59 ASP 2 N 1
ATOM 3052 C CA . ASP B 1 59 ? 492.611 481.676 343.654 1.00 51.40 59 ASP 2 CA 1
ATOM 3053 C C . ASP B 1 59 ? 491.663 481.341 342.507 1.00 51.40 59 ASP 2 C 1
ATOM 3054 O O . ASP B 1 59 ? 491.283 480.185 342.308 1.00 51.40 59 ASP 2 O 1
ATOM 3059 N N . GLU B 1 60 ? 491.275 482.367 341.749 1.00 55.56 60 GLU 2 N 1
ATOM 3060 C CA . GLU B 1 60 ? 490.261 482.206 340.716 1.00 55.56 60 GLU 2 CA 1
ATOM 3061 C C . GLU B 1 60 ? 490.775 481.477 339.484 1.00 55.56 60 GLU 2 C 1
ATOM 3062 O O . GLU B 1 60 ? 489.968 480.989 338.688 1.00 55.56 60 GLU 2 O 1
ATOM 3068 N N . ASN B 1 61 ? 492.089 481.386 339.310 1.00 51.53 61 ASN 2 N 1
ATOM 3069 C CA . ASN B 1 61 ? 492.671 480.761 338.134 1.00 51.53 61 ASN 2 CA 1
ATOM 3070 C C . ASN B 1 61 ? 492.926 479.276 338.307 1.00 51.53 61 ASN 2 C 1
ATOM 3071 O O . ASN B 1 61 ? 493.350 478.623 337.350 1.00 51.53 61 ASN 2 O 1
ATOM 3076 N N . LEU B 1 62 ? 492.685 478.727 339.490 1.00 44.65 62 LEU 2 N 1
ATOM 3077 C CA . LEU B 1 62 ? 493.264 477.446 339.857 1.00 44.65 62 LEU 2 CA 1
ATOM 3078 C C . LEU B 1 62 ? 492.216 476.560 340.520 1.00 44.65 62 LEU 2 C 1
ATOM 3079 O O . LEU B 1 62 ? 492.413 476.026 341.612 1.00 44.65 62 LEU 2 O 1
ATOM 3084 N N . ARG B 1 63 ? 491.063 476.435 339.865 1.00 39.78 63 ARG 2 N 1
ATOM 3085 C CA . ARG B 1 63 ? 489.969 475.598 340.346 1.00 39.78 63 ARG 2 CA 1
ATOM 3086 C C . ARG B 1 63 ? 490.364 474.127 340.325 1.00 39.78 63 ARG 2 C 1
ATOM 3087 O O . ARG B 1 63 ? 491.011 473.655 339.391 1.00 39.78 63 ARG 2 O 1
ATOM 3095 N N . GLY B 1 64 ? 489.965 473.396 341.359 1.00 37.70 64 GLY 2 N 1
ATOM 3096 C CA . GLY B 1 64 ? 490.264 471.983 341.431 1.00 37.70 64 GLY 2 CA 1
ATOM 3097 C C . GLY B 1 64 ? 491.534 471.634 342.165 1.00 37.70 64 GLY 2 C 1
ATOM 3098 O O . GLY B 1 64 ? 491.685 470.479 342.586 1.00 37.70 64 GLY 2 O 1
ATOM 3099 N N . PHE B 1 65 ? 492.450 472.582 342.334 1.00 40.21 65 PHE 2 N 1
ATOM 3100 C CA . PHE B 1 65 ? 493.643 472.373 343.137 1.00 40.21 65 PHE 2 CA 1
ATOM 3101 C C . PHE B 1 65 ? 493.403 472.895 344.542 1.00 40.21 65 PHE 2 C 1
ATOM 3102 O O . PHE B 1 65 ? 492.427 473.590 344.810 1.00 40.21 65 PHE 2 O 1
ATOM 3110 N N . SER B 1 66 ? 494.332 472.580 345.430 1.00 40.64 66 SER 2 N 1
ATOM 3111 C CA . SER B 1 66 ? 494.379 473.172 346.754 1.00 40.64 66 SER 2 CA 1
ATOM 3112 C C . SER B 1 66 ? 495.462 474.235 346.790 1.00 40.64 66 SER 2 C 1
ATOM 3113 O O . SER B 1 66 ? 496.187 474.454 345.819 1.00 40.64 66 SER 2 O 1
ATOM 3116 N N . LEU B 1 67 ? 495.567 474.905 347.928 1.00 43.86 67 LEU 2 N 1
ATOM 3117 C CA . LEU B 1 67 ? 496.753 475.704 348.162 1.00 43.86 67 LEU 2 CA 1
ATOM 3118 C C . LEU B 1 67 ? 497.891 474.765 348.550 1.00 43.86 67 LEU 2 C 1
ATOM 3119 O O . LEU B 1 67 ? 497.668 473.605 348.910 1.00 43.86 67 LEU 2 O 1
ATOM 3124 N N . LYS B 1 68 ? 499.117 475.262 348.419 1.00 45.55 68 LYS 2 N 1
ATOM 3125 C CA . LYS B 1 68 ? 500.308 474.473 348.687 1.00 45.55 68 LYS 2 CA 1
ATOM 3126 C C . LYS B 1 68 ? 500.374 474.038 350.148 1.00 45.55 68 LYS 2 C 1
ATOM 3127 O O . LYS B 1 68 ? 499.849 474.699 351.047 1.00 45.55 68 LYS 2 O 1
ATOM 3133 N N . LEU B 1 69 ? 501.004 472.892 350.378 1.00 45.64 69 LEU 2 N 1
ATOM 3134 C CA . LEU B 1 69 ? 500.939 472.261 351.685 1.00 45.64 69 LEU 2 CA 1
ATOM 3135 C C . LEU B 1 69 ? 501.957 472.860 352.642 1.00 45.64 69 LEU 2 C 1
ATOM 3136 O O . LEU B 1 69 ? 503.120 473.069 352.289 1.00 45.64 69 LEU 2 O 1
ATOM 3141 N N . SER B 1 70 ? 501.507 473.137 353.861 1.00 51.56 70 SER 2 N 1
ATOM 3142 C CA . SER B 1 70 ? 502.424 473.480 354.934 1.00 51.56 70 SER 2 CA 1
ATOM 3143 C C . SER B 1 70 ? 503.195 472.234 355.335 1.00 51.56 70 SER 2 C 1
ATOM 3144 O O . SER B 1 70 ? 502.605 471.179 355.580 1.00 51.56 70 SER 2 O 1
ATOM 3147 N N . ALA B 1 71 ? 504.518 472.351 355.396 1.00 53.47 71 ALA 2 N 1
ATOM 3148 C CA . ALA B 1 71 ? 505.358 471.161 355.412 1.00 53.47 71 ALA 2 CA 1
ATOM 3149 C C . ALA B 1 71 ? 505.462 470.545 356.801 1.00 53.47 71 ALA 2 C 1
ATOM 3150 O O . ALA B 1 71 ? 504.959 469.443 357.042 1.00 53.47 71 ALA 2 O 1
ATOM 3152 N N . GLU B 1 72 ? 506.101 471.248 357.732 1.00 57.20 72 GLU 2 N 1
ATOM 3153 C CA . GLU B 1 72 ? 506.362 470.725 359.071 1.00 57.20 72 GLU 2 CA 1
ATOM 3154 C C . GLU B 1 72 ? 505.913 471.766 360.085 1.00 57.20 72 GLU 2 C 1
ATOM 3155 O O . GLU B 1 72 ? 506.719 472.571 360.558 1.00 57.20 72 GLU 2 O 1
ATOM 3161 N N . ASN B 1 73 ? 504.634 471.744 360.426 1.00 57.65 73 ASN 2 N 1
ATOM 3162 C CA . ASN B 1 73 ? 504.176 472.514 361.566 1.00 57.65 73 ASN 2 CA 1
ATOM 3163 C C . ASN B 1 73 ? 504.439 471.723 362.834 1.00 57.65 73 ASN 2 C 1
ATOM 3164 O O . ASN B 1 73 ? 504.553 470.497 362.813 1.00 57.65 73 ASN 2 O 1
ATOM 3169 N N . ASP B 1 74 ? 504.563 472.445 363.941 1.00 61.78 74 ASP 2 N 1
ATOM 3170 C CA . ASP B 1 74 ? 504.694 471.791 365.227 1.00 61.78 74 ASP 2 CA 1
ATOM 3171 C C . ASP B 1 74 ? 503.378 471.109 365.579 1.00 61.78 74 ASP 2 C 1
ATOM 3172 O O . ASP B 1 74 ? 502.303 471.490 365.109 1.00 61.78 74 ASP 2 O 1
ATOM 3177 N N . PHE B 1 75 ? 503.452 470.060 366.382 1.00 57.43 75 PHE 2 N 1
ATOM 3178 C CA . PHE B 1 75 ? 502.230 469.360 366.732 1.00 57.43 75 PHE 2 CA 1
ATOM 3179 C C . PHE B 1 75 ? 501.347 470.191 367.647 1.00 57.43 75 PHE 2 C 1
ATOM 3180 O O . PHE B 1 75 ? 500.127 470.058 367.614 1.00 57.43 75 PHE 2 O 1
ATOM 3188 N N . SER B 1 76 ? 501.950 471.055 368.459 1.00 59.80 76 SER 2 N 1
ATOM 3189 C CA . SER B 1 76 ? 501.140 471.873 369.352 1.00 59.80 76 SER 2 CA 1
ATOM 3190 C C . SER B 1 76 ? 500.639 473.143 368.679 1.00 59.80 76 SER 2 C 1
ATOM 3191 O O . SER B 1 76 ? 499.480 473.524 368.866 1.00 59.80 76 SER 2 O 1
ATOM 3194 N N . SER B 1 77 ? 501.486 473.806 367.893 1.00 63.40 77 SER 2 N 1
ATOM 3195 C CA . SER B 1 77 ? 501.144 475.077 367.267 1.00 63.40 77 SER 2 CA 1
ATOM 3196 C C . SER B 1 77 ? 500.753 474.918 365.803 1.00 63.40 77 SER 2 C 1
ATOM 3197 O O . SER B 1 77 ? 501.094 475.770 364.975 1.00 63.40 77 SER 2 O 1
ATOM 3200 N N . ASP B 1 78 ? 500.056 473.840 365.460 1.00 57.96 78 ASP 2 N 1
ATOM 3201 C CA . ASP B 1 78 ? 499.606 473.633 364.090 1.00 57.96 78 ASP 2 CA 1
ATOM 3202 C C . ASP B 1 78 ? 498.387 474.507 363.828 1.00 57.96 78 ASP 2 C 1
ATOM 3203 O O . ASP B 1 78 ? 497.416 474.474 364.591 1.00 57.96 78 ASP 2 O 1
ATOM 3208 N N . SER B 1 79 ? 498.435 475.281 362.746 1.00 54.79 79 SER 2 N 1
ATOM 3209 C CA . SER B 1 79 ? 497.318 476.130 362.340 1.00 54.79 79 SER 2 CA 1
ATOM 3210 C C . SER B 1 79 ? 497.276 476.174 360.820 1.00 54.79 79 SER 2 C 1
ATOM 3211 O O . SER B 1 79 ? 497.986 476.980 360.197 1.00 54.79 79 SER 2 O 1
ATOM 3214 N N . PRO B 1 80 ? 496.471 475.330 360.189 1.00 50.74 80 PRO 2 N 1
ATOM 3215 C CA . PRO B 1 80 ? 496.340 475.362 358.732 1.00 50.74 80 PRO 2 CA 1
ATOM 3216 C C . PRO B 1 80 ? 495.464 476.532 358.302 1.00 50.74 80 PRO 2 C 1
ATOM 3217 O O . PRO B 1 80 ? 494.879 477.241 359.117 1.00 50.74 80 PRO 2 O 1
ATOM 3221 N N . GLU B 1 81 ? 495.384 476.723 356.991 1.00 49.45 81 GLU 2 N 1
ATOM 3222 C CA . GLU B 1 81 ? 494.518 477.727 356.400 1.00 49.45 81 GLU 2 CA 1
ATOM 3223 C C . GLU B 1 81 ? 493.444 477.038 355.574 1.00 49.45 81 GLU 2 C 1
ATOM 3224 O O . GLU B 1 81 ? 493.540 475.853 355.248 1.00 49.45 81 GLU 2 O 1
ATOM 3230 N N . ARG B 1 82 ? 492.407 477.805 355.245 1.00 46.77 82 ARG 2 N 1
ATOM 3231 C CA . ARG B 1 82 ? 491.178 477.268 354.680 1.00 46.77 82 ARG 2 CA 1
ATOM 3232 C C . ARG B 1 82 ? 491.337 476.816 353.238 1.00 46.77 82 ARG 2 C 1
ATOM 3233 O O . ARG B 1 82 ? 490.587 475.944 352.790 1.00 46.77 82 ARG 2 O 1
ATOM 3241 N N . LYS B 1 83 ? 492.308 477.354 352.515 1.00 45.81 83 LYS 2 N 1
ATOM 3242 C CA . LYS B 1 83 ? 492.416 477.094 351.092 1.00 45.81 83 LYS 2 CA 1
ATOM 3243 C C . LYS B 1 83 ? 493.166 475.810 350.780 1.00 45.81 83 LYS 2 C 1
ATOM 3244 O O . LYS B 1 83 ? 493.201 475.402 349.616 1.00 45.81 83 LYS 2 O 1
ATOM 3250 N N . MET B 1 84 ? 493.769 475.168 351.777 1.00 43.72 84 MET 2 N 1
ATOM 3251 C CA . MET B 1 84 ? 494.527 473.946 351.557 1.00 43.72 84 MET 2 CA 1
ATOM 3252 C C . MET B 1 84 ? 493.857 472.721 352.160 1.00 43.72 84 MET 2 C 1
ATOM 3253 O O . MET B 1 84 ? 494.490 471.667 352.252 1.00 43.72 84 MET 2 O 1
ATOM 3258 N N . LEU B 1 85 ? 492.598 472.826 352.570 1.00 38.26 85 LEU 2 N 1
ATOM 3259 C CA . LEU B 1 85 ? 491.891 471.684 353.123 1.00 38.26 85 LEU 2 CA 1
ATOM 3260 C C . LEU B 1 85 ? 490.833 471.218 352.140 1.00 38.26 85 LEU 2 C 1
ATOM 3261 O O . LEU B 1 85 ? 489.889 471.972 351.865 1.00 38.26 85 LEU 2 O 1
ATOM 3266 N N . PRO B 1 86 ? 490.956 470.020 351.572 1.00 33.50 86 PRO 2 N 1
ATOM 3267 C CA . PRO B 1 86 ? 489.861 469.477 350.764 1.00 33.50 86 PRO 2 CA 1
ATOM 3268 C C . PRO B 1 86 ? 488.654 469.174 351.631 1.00 33.50 86 PRO 2 C 1
ATOM 3269 O O . PRO B 1 86 ? 488.785 468.700 352.759 1.00 33.50 86 PRO 2 O 1
ATOM 3273 N N . CYS B 1 87 ? 487.475 469.465 351.100 1.00 31.17 87 CYS 2 N 1
ATOM 3274 C CA . CYS B 1 87 ? 486.237 469.299 351.837 1.00 31.17 87 CYS 2 CA 1
ATOM 3275 C C . CYS B 1 87 ? 485.331 468.314 351.113 1.00 31.17 87 CYS 2 C 1
ATOM 3276 O O . CYS B 1 87 ? 485.582 467.919 349.975 1.00 31.17 87 CYS 2 O 1
ATOM 3279 N N . TYR B 1 88 ? 484.271 467.904 351.795 1.00 26.49 88 TYR 2 N 1
ATOM 3280 C CA . TYR B 1 88 ? 483.269 467.059 351.173 1.00 26.49 88 TYR 2 CA 1
ATOM 3281 C C . TYR B 1 88 ? 482.361 467.875 350.271 1.00 26.49 88 TYR 2 C 1
ATOM 3282 O O . TYR B 1 88 ? 482.048 469.032 350.553 1.00 26.49 88 TYR 2 O 1
ATOM 3291 N N . SER B 1 89 ? 481.932 467.252 349.183 1.00 23.89 89 SER 2 N 1
ATOM 3292 C CA . SER B 1 89 ? 480.901 467.797 348.319 1.00 23.89 89 SER 2 CA 1
ATOM 3293 C C . SER B 1 89 ? 479.576 467.152 348.681 1.00 23.89 89 SER 2 C 1
ATOM 3294 O O . SER B 1 89 ? 479.527 465.966 349.007 1.00 23.89 89 SER 2 O 1
ATOM 3297 N N . THR B 1 90 ? 478.506 467.939 348.638 1.00 24.05 90 THR 2 N 1
ATOM 3298 C CA . THR B 1 90 ? 477.180 467.438 348.960 1.00 24.05 90 THR 2 CA 1
ATOM 3299 C C . THR B 1 90 ? 476.154 468.234 348.171 1.00 24.05 90 THR 2 C 1
ATOM 3300 O O . THR B 1 90 ? 476.417 469.357 347.735 1.00 24.05 90 THR 2 O 1
ATOM 3304 N N . ALA B 1 91 ? 474.984 467.630 347.977 1.00 21.96 91 ALA 2 N 1
ATOM 3305 C CA . ALA B 1 91 ? 473.919 468.247 347.203 1.00 21.96 91 ALA 2 CA 1
ATOM 3306 C C . ALA B 1 91 ? 472.599 467.563 347.506 1.00 21.96 91 ALA 2 C 1
ATOM 3307 O O . ALA B 1 91 ? 472.556 466.365 347.786 1.00 21.96 91 ALA 2 O 1
ATOM 3309 N N . ARG B 1 92 ? 471.522 468.335 347.422 1.00 22.40 92 ARG 2 N 1
ATOM 3310 C CA . ARG B 1 92 ? 470.167 467.829 347.578 1.00 22.40 92 ARG 2 CA 1
ATOM 3311 C C . ARG B 1 92 ? 469.421 467.993 346.269 1.00 22.40 92 ARG 2 C 1
ATOM 3312 O O . ARG B 1 92 ? 469.397 469.087 345.699 1.00 22.40 92 ARG 2 O 1
ATOM 3320 N N . ILE B 1 93 ? 468.795 466.916 345.808 1.00 21.45 93 ILE 2 N 1
ATOM 3321 C CA . ILE B 1 93 ? 468.018 466.928 344.576 1.00 21.45 93 ILE 2 CA 1
ATOM 3322 C C . ILE B 1 93 ? 466.541 466.966 344.971 1.00 21.45 93 ILE 2 C 1
ATOM 3323 O O . ILE B 1 93 ? 466.035 465.969 345.505 1.00 21.45 93 ILE 2 O 1
ATOM 3328 N N . PRO B 1 94 ? 465.840 468.078 344.761 1.00 22.87 94 PRO 2 N 1
ATOM 3329 C CA . PRO B 1 94 ? 464.420 468.141 345.133 1.00 22.87 94 PRO 2 CA 1
ATOM 3330 C C . PRO B 1 94 ? 463.582 467.274 344.209 1.00 22.87 94 PRO 2 C 1
ATOM 3331 O O . PRO B 1 94 ? 463.642 467.410 342.988 1.00 22.87 94 PRO 2 O 1
ATOM 3335 N N . LEU B 1 95 ? 462.820 466.376 344.793 1.00 24.11 95 LEU 2 N 1
ATOM 3336 C CA . LEU B 1 95 ? 461.921 465.528 344.041 1.00 24.11 95 LEU 2 CA 1
ATOM 3337 C C . LEU B 1 95 ? 460.481 465.989 344.240 1.00 24.11 95 LEU 2 C 1
ATOM 3338 O O . LEU B 1 95 ? 460.152 466.556 345.283 1.00 24.11 95 LEU 2 O 1
ATOM 3343 N N . PRO B 1 96 ? 459.605 465.807 343.259 1.00 29.02 96 PRO 2 N 1
ATOM 3344 C CA . PRO B 1 96 ? 458.204 466.172 343.462 1.00 29.02 96 PRO 2 CA 1
ATOM 3345 C C . PRO B 1 96 ? 457.503 465.161 344.347 1.00 29.02 96 PRO 2 C 1
ATOM 3346 O O . PRO B 1 96 ? 457.975 464.042 344.555 1.00 29.02 96 PRO 2 O 1
ATOM 3350 N N . ASN B 1 97 ? 456.353 465.567 344.870 1.00 34.75 97 ASN 2 N 1
ATOM 3351 C CA . ASN B 1 97 ? 455.607 464.691 345.752 1.00 34.75 97 ASN 2 CA 1
ATOM 3352 C C . ASN B 1 97 ? 454.732 463.750 344.941 1.00 34.75 97 ASN 2 C 1
ATOM 3353 O O . ASN B 1 97 ? 454.235 464.094 343.867 1.00 34.75 97 ASN 2 O 1
ATOM 3358 N N . LEU B 1 98 ? 454.551 462.547 345.478 1.00 36.63 98 LEU 2 N 1
ATOM 3359 C CA . LEU B 1 98 ? 453.701 461.533 344.868 1.00 36.63 98 LEU 2 CA 1
ATOM 3360 C C . LEU B 1 98 ? 452.296 461.709 345.434 1.00 36.63 98 LEU 2 C 1
ATOM 3361 O O . LEU B 1 98 ? 451.857 461.010 346.349 1.00 36.63 98 LEU 2 O 1
ATOM 3366 N N . ASN B 1 99 ? 451.586 462.682 344.874 1.00 48.64 99 ASN 2 N 1
ATOM 3367 C CA . ASN B 1 99 ? 450.288 463.107 345.384 1.00 48.64 99 ASN 2 CA 1
ATOM 3368 C C . ASN B 1 99 ? 449.234 462.071 345.018 1.00 48.64 99 ASN 2 C 1
ATOM 3369 O O . ASN B 1 99 ? 448.677 462.096 343.919 1.00 48.64 99 ASN 2 O 1
ATOM 3374 N N . GLU B 1 100 ? 448.951 461.153 345.940 1.00 56.85 100 GLU 2 N 1
ATOM 3375 C CA . GLU B 1 100 ? 447.996 460.089 345.660 1.00 56.85 100 GLU 2 CA 1
ATOM 3376 C C . GLU B 1 100 ? 446.900 460.019 346.713 1.00 56.85 100 GLU 2 C 1
ATOM 3377 O O . GLU B 1 100 ? 446.853 460.844 347.630 1.00 56.85 100 GLU 2 O 1
ATOM 3383 N N . ASP B 1 101 ? 446.027 459.022 346.597 1.00 61.80 101 ASP 2 N 1
ATOM 3384 C CA . ASP B 1 101 ? 444.828 458.885 347.417 1.00 61.80 101 ASP 2 CA 1
ATOM 3385 C C . ASP B 1 101 ? 444.788 457.514 348.074 1.00 61.80 101 ASP 2 C 1
ATOM 3386 O O . ASP B 1 101 ? 443.797 456.787 347.991 1.00 61.80 101 ASP 2 O 1
ATOM 3391 N N . LEU B 1 102 ? 445.887 457.135 348.721 1.00 57.60 102 LEU 2 N 1
ATOM 3392 C CA . LEU B 1 102 ? 445.991 455.813 349.321 1.00 57.60 102 LEU 2 CA 1
ATOM 3393 C C . LEU B 1 102 ? 445.114 455.695 350.561 1.00 57.60 102 LEU 2 C 1
ATOM 3394 O O . LEU B 1 102 ? 444.756 456.683 351.208 1.00 57.60 102 LEU 2 O 1
ATOM 3399 N N . THR B 1 103 ? 444.775 454.456 350.889 1.00 56.96 103 THR 2 N 1
ATOM 3400 C CA . THR B 1 103 ? 443.932 454.141 352.027 1.00 56.96 103 THR 2 CA 1
ATOM 3401 C C . THR B 1 103 ? 444.760 453.491 353.123 1.00 56.96 103 THR 2 C 1
ATOM 3402 O O . THR B 1 103 ? 445.926 453.145 352.924 1.00 56.96 103 THR 2 O 1
ATOM 3406 N N . CYS B 1 104 ? 444.114 453.344 354.287 1.00 54.78 104 CYS 2 N 1
ATOM 3407 C CA . CYS B 1 104 ? 444.614 452.762 355.535 1.00 54.78 104 CYS 2 CA 1
ATOM 3408 C C . CYS B 1 104 ? 446.031 453.188 355.910 1.00 54.78 104 CYS 2 C 1
ATOM 3409 O O . CYS B 1 104 ? 446.814 452.385 356.425 1.00 54.78 104 CYS 2 O 1
ATOM 3412 N N . GLY B 1 105 ? 446.359 454.454 355.671 1.00 47.94 105 GLY 2 N 1
ATOM 3413 C CA . GLY B 1 105 ? 447.635 454.985 356.098 1.00 47.94 105 GLY 2 CA 1
ATOM 3414 C C . GLY B 1 105 ? 448.815 454.602 355.240 1.00 47.94 105 GLY 2 C 1
ATOM 3415 O O . GLY B 1 105 ? 449.932 454.497 355.754 1.00 47.94 105 GLY 2 O 1
ATOM 3416 N N . ASN B 1 106 ? 448.609 454.390 353.946 1.00 45.58 106 ASN 2 N 1
ATOM 3417 C CA . ASN B 1 106 ? 449.711 454.129 353.036 1.00 45.58 106 ASN 2 CA 1
ATOM 3418 C C . ASN B 1 106 ? 450.135 455.410 352.334 1.00 45.58 106 ASN 2 C 1
ATOM 3419 O O . ASN B 1 106 ? 449.387 456.385 352.257 1.00 45.58 106 ASN 2 O 1
ATOM 3424 N N . LEU B 1 107 ? 451.365 455.396 351.831 1.00 38.56 107 LEU 2 N 1
ATOM 3425 C CA . LEU B 1 107 ? 451.948 456.539 351.150 1.00 38.56 107 LEU 2 CA 1
ATOM 3426 C C . LEU B 1 107 ? 452.595 456.046 349.865 1.00 38.56 107 LEU 2 C 1
ATOM 3427 O O . LEU B 1 107 ? 452.442 454.887 349.471 1.00 38.56 107 LEU 2 O 1
ATOM 3432 N N . LEU B 1 108 ? 453.312 456.949 349.204 1.00 32.18 108 LEU 2 N 1
ATOM 3433 C CA . LEU B 1 108 ? 454.290 456.602 348.187 1.00 32.18 108 LEU 2 CA 1
ATOM 3434 C C . LEU B 1 108 ? 455.487 457.516 348.365 1.00 32.18 108 LEU 2 C 1
ATOM 3435 O O . LEU B 1 108 ? 455.322 458.725 348.540 1.00 32.18 108 LEU 2 O 1
ATOM 3440 N N . MET B 1 109 ? 456.684 456.939 348.342 1.00 26.34 109 MET 2 N 1
ATOM 3441 C CA . MET B 1 109 ? 457.914 457.710 348.377 1.00 26.34 109 MET 2 CA 1
ATOM 3442 C C . MET B 1 109 ? 458.846 457.224 347.282 1.00 26.34 109 MET 2 C 1
ATOM 3443 O O . MET B 1 109 ? 458.660 456.152 346.705 1.00 26.34 109 MET 2 O 1
ATOM 3448 N N . TRP B 1 110 ? 459.866 458.024 347.010 1.00 23.35 110 TRP 2 N 1
ATOM 3449 C CA . TRP B 1 110 ? 460.872 457.639 346.042 1.00 23.35 110 TRP 2 CA 1
ATOM 3450 C C . TRP B 1 110 ? 461.878 456.695 346.679 1.00 23.35 110 TRP 2 C 1
ATOM 3451 O O . TRP B 1 110 ? 462.126 456.733 347.884 1.00 23.35 110 TRP 2 O 1
ATOM 3462 N N . GLU B 1 111 ? 462.472 455.844 345.852 1.00 21.12 111 GLU 2 N 1
ATOM 3463 C CA . GLU B 1 111 ? 463.428 454.858 346.340 1.00 21.12 111 GLU 2 CA 1
ATOM 3464 C C . GLU B 1 111 ? 464.642 454.877 345.430 1.00 21.12 111 GLU 2 C 1
ATOM 3465 O O . GLU B 1 111 ? 464.514 454.628 344.232 1.00 21.12 111 GLU 2 O 1
ATOM 3471 N N . ALA B 1 112 ? 465.816 455.136 345.988 1.00 17.32 112 ALA 2 N 1
ATOM 3472 C CA . ALA B 1 112 ? 467.031 455.036 345.196 1.00 17.32 112 ALA 2 CA 1
ATOM 3473 C C . ALA B 1 112 ? 467.375 453.573 344.966 1.00 17.32 112 ALA 2 C 1
ATOM 3474 O O . ALA B 1 112 ? 467.967 452.925 345.829 1.00 17.32 112 ALA 2 O 1
ATOM 3476 N N . VAL B 1 113 ? 467.012 453.040 343.806 1.00 17.36 113 VAL 2 N 1
ATOM 3477 C CA . VAL B 1 113 ? 467.200 451.617 343.551 1.00 17.36 113 VAL 2 CA 1
ATOM 3478 C C . VAL B 1 113 ? 468.645 451.314 343.186 1.00 17.36 113 VAL 2 C 1
ATOM 3479 O O . VAL B 1 113 ? 469.244 450.361 343.695 1.00 17.36 113 VAL 2 O 1
ATOM 3483 N N . THR B 1 114 ? 469.231 452.121 342.310 1.00 16.42 114 THR 2 N 1
ATOM 3484 C CA . THR B 1 114 ? 470.476 451.750 341.652 1.00 16.42 114 THR 2 CA 1
ATOM 3485 C C . THR B 1 114 ? 471.267 452.998 341.313 1.00 16.42 114 THR 2 C 1
ATOM 3486 O O . THR B 1 114 ? 470.759 453.875 340.613 1.00 16.42 114 THR 2 O 1
ATOM 3490 N N . VAL B 1 115 ? 472.503 453.075 341.792 1.00 15.59 115 VAL 2 N 1
ATOM 3491 C CA . VAL B 1 115 ? 473.404 454.162 341.438 1.00 15.59 115 VAL 2 CA 1
ATOM 3492 C C . VAL B 1 115 ? 474.409 453.627 340.430 1.00 15.59 115 VAL 2 C 1
ATOM 3493 O O . VAL B 1 115 ? 474.681 452.426 340.366 1.00 15.59 115 VAL 2 O 1
ATOM 3497 N N . GLN B 1 116 ? 474.925 454.521 339.594 1.00 16.32 116 GLN 2 N 1
ATOM 3498 C CA . GLN B 1 116 ? 475.915 454.193 338.573 1.00 16.32 116 GLN 2 CA 1
ATOM 3499 C C . GLN B 1 116 ? 476.848 455.396 338.480 1.00 16.32 116 GLN 2 C 1
ATOM 3500 O O . GLN B 1 116 ? 476.567 456.360 337.768 1.00 16.32 116 GLN 2 O 1
ATOM 3506 N N . THR B 1 117 ? 477.950 455.338 339.215 1.00 16.32 117 THR 2 N 1
ATOM 3507 C CA . THR B 1 117 ? 478.861 456.462 339.364 1.00 16.32 117 THR 2 CA 1
ATOM 3508 C C . THR B 1 117 ? 480.134 456.248 338.556 1.00 16.32 117 THR 2 C 1
ATOM 3509 O O . THR B 1 117 ? 480.421 455.144 338.090 1.00 16.32 117 THR 2 O 1
ATOM 3513 N N . GLU B 1 118 ? 480.907 457.326 338.424 1.00 18.67 118 GLU 2 N 1
ATOM 3514 C CA . GLU B 1 118 ? 482.069 457.409 337.549 1.00 18.67 118 GLU 2 CA 1
ATOM 3515 C C . GLU B 1 118 ? 482.787 458.724 337.811 1.00 18.67 118 GLU 2 C 1
ATOM 3516 O O . GLU B 1 118 ? 482.138 459.748 338.008 1.00 18.67 118 GLU 2 O 1
ATOM 3522 N N . VAL B 1 119 ? 484.114 458.698 337.809 1.00 19.76 119 VAL 2 N 1
ATOM 3523 C CA . VAL B 1 119 ? 484.905 459.907 338.020 1.00 19.76 119 VAL 2 CA 1
ATOM 3524 C C . VAL B 1 119 ? 485.123 460.577 336.671 1.00 19.76 119 VAL 2 C 1
ATOM 3525 O O . VAL B 1 119 ? 485.606 459.946 335.727 1.00 19.76 119 VAL 2 O 1
ATOM 3529 N N . ILE B 1 120 ? 484.772 461.853 336.577 1.00 21.54 120 ILE 2 N 1
ATOM 3530 C CA . ILE B 1 120 ? 484.856 462.592 335.324 1.00 21.54 120 ILE 2 CA 1
ATOM 3531 C C . ILE B 1 120 ? 486.206 463.288 335.248 1.00 21.54 120 ILE 2 C 1
ATOM 3532 O O . ILE B 1 120 ? 486.508 464.164 336.062 1.00 21.54 120 ILE 2 O 1
ATOM 3537 N N . GLY B 1 121 ? 487.015 462.902 334.269 1.00 25.88 121 GLY 2 N 1
ATOM 3538 C CA . GLY B 1 121 ? 488.205 463.657 333.951 1.00 25.88 121 GLY 2 CA 1
ATOM 3539 C C . GLY B 1 121 ? 489.498 462.957 334.282 1.00 25.88 121 GLY 2 C 1
ATOM 3540 O O . GLY B 1 121 ? 490.491 463.614 334.603 1.00 25.88 121 GLY 2 O 1
ATOM 3541 N N . ILE B 1 122 ? 489.512 461.627 334.190 1.00 27.12 122 ILE 2 N 1
ATOM 3542 C CA . ILE B 1 122 ? 490.649 460.879 334.708 1.00 27.12 122 ILE 2 CA 1
ATOM 3543 C C . ILE B 1 122 ? 491.860 460.947 333.790 1.00 27.12 122 ILE 2 C 1
ATOM 3544 O O . ILE B 1 122 ? 492.991 460.817 334.268 1.00 27.12 122 ILE 2 O 1
ATOM 3549 N N . THR B 1 123 ? 491.671 461.182 332.496 1.00 28.96 123 THR 2 N 1
ATOM 3550 C CA . THR B 1 123 ? 492.789 461.216 331.569 1.00 28.96 123 THR 2 CA 1
ATOM 3551 C C . THR B 1 123 ? 493.449 462.578 331.522 1.00 28.96 123 THR 2 C 1
ATOM 3552 O O . THR B 1 123 ? 494.424 462.755 330.790 1.00 28.96 123 THR 2 O 1
ATOM 3556 N N . SER B 1 124 ? 492.935 463.544 332.286 1.00 34.66 124 SER 2 N 1
ATOM 3557 C CA . SER B 1 124 ? 493.574 464.845 332.405 1.00 34.66 124 SER 2 CA 1
ATOM 3558 C C . SER B 1 124 ? 494.889 464.774 333.161 1.00 34.66 124 SER 2 C 1
ATOM 3559 O O . SER B 1 124 ? 495.692 465.708 333.076 1.00 34.66 124 SER 2 O 1
ATOM 3562 N N . MET B 1 125 ? 495.131 463.684 333.886 1.00 35.89 125 MET 2 N 1
ATOM 3563 C CA . MET B 1 125 ? 496.359 463.493 334.637 1.00 35.89 125 MET 2 CA 1
ATOM 3564 C C . MET B 1 125 ? 497.533 463.110 333.748 1.00 35.89 125 MET 2 C 1
ATOM 3565 O O . MET B 1 125 ? 498.652 462.990 334.254 1.00 35.89 125 MET 2 O 1
ATOM 3570 N N . LEU B 1 126 ? 497.307 462.912 332.448 1.00 34.48 126 LEU 2 N 1
ATOM 3571 C CA . LEU B 1 126 ? 498.381 462.698 331.489 1.00 34.48 126 LEU 2 CA 1
ATOM 3572 C C . LEU B 1 126 ? 499.034 463.994 331.034 1.00 34.48 126 LEU 2 C 1
ATOM 3573 O O . LEU B 1 126 ? 499.995 463.944 330.262 1.00 34.48 126 LEU 2 O 1
ATOM 3578 N N . ASN B 1 127 ? 498.535 465.143 331.478 1.00 42.29 127 ASN 2 N 1
ATOM 3579 C CA . ASN B 1 127 ? 499.176 466.419 331.187 1.00 42.29 127 ASN 2 CA 1
ATOM 3580 C C . ASN B 1 127 ? 500.444 466.527 332.023 1.00 42.29 127 ASN 2 C 1
ATOM 3581 O O . ASN B 1 127 ? 500.383 466.780 333.230 1.00 42.29 127 ASN 2 O 1
ATOM 3586 N N . LEU B 1 128 ? 501.598 466.334 331.386 1.00 45.49 128 LEU 2 N 1
ATOM 3587 C CA . LEU B 1 128 ? 502.870 466.350 332.087 1.00 45.49 128 LEU 2 CA 1
ATOM 3588 C C . LEU B 1 128 ? 503.715 467.575 331.787 1.00 45.49 128 LEU 2 C 1
ATOM 3589 O O . LEU B 1 128 ? 504.709 467.803 332.480 1.00 45.49 128 LEU 2 O 1
ATOM 3594 N N . HIS B 1 129 ? 503.360 468.350 330.771 1.00 48.40 129 HIS 2 N 1
ATOM 3595 C CA . HIS B 1 129 ? 504.062 469.584 330.430 1.00 48.40 129 HIS 2 CA 1
ATOM 3596 C C . HIS B 1 129 ? 503.415 470.813 331.064 1.00 48.40 129 HIS 2 C 1
ATOM 3597 O O . HIS B 1 129 ? 503.273 471.846 330.420 1.00 48.40 129 HIS 2 O 1
ATOM 3604 N N . ALA B 1 130 ? 503.088 470.756 332.350 1.00 51.04 130 ALA 2 N 1
ATOM 3605 C CA . ALA B 1 130 ? 502.223 471.764 332.958 1.00 51.04 130 ALA 2 CA 1
ATOM 3606 C C . ALA B 1 130 ? 502.767 472.212 334.303 1.00 51.04 130 ALA 2 C 1
ATOM 3607 O O . ALA B 1 130 ? 502.068 472.208 335.315 1.00 51.04 130 ALA 2 O 1
ATOM 3609 N N . GLY B 1 131 ? 504.038 472.596 334.337 1.00 53.20 131 GLY 2 N 1
ATOM 3610 C CA . GLY B 1 131 ? 504.637 473.068 335.568 1.00 53.20 131 GLY 2 CA 1
ATOM 3611 C C . GLY B 1 131 ? 504.890 472.000 336.601 1.00 53.20 131 GLY 2 C 1
ATOM 3612 O O . GLY B 1 131 ? 505.175 472.335 337.755 1.00 53.20 131 GLY 2 O 1
ATOM 3613 N N . SER B 1 132 ? 504.781 470.729 336.228 1.00 52.53 132 SER 2 N 1
ATOM 3614 C CA . SER B 1 132 ? 505.091 469.649 337.140 1.00 52.53 132 SER 2 CA 1
ATOM 3615 C C . SER B 1 132 ? 506.600 469.550 337.328 1.00 52.53 132 SER 2 C 1
ATOM 3616 O O . SER B 1 132 ? 507.384 470.103 336.554 1.00 52.53 132 SER 2 O 1
ATOM 3619 N N . GLN B 1 133 ? 507.005 468.843 338.379 1.00 54.94 133 GLN 2 N 1
ATOM 3620 C CA . GLN B 1 133 ? 508.425 468.700 338.663 1.00 54.94 133 GLN 2 CA 1
ATOM 3621 C C . GLN B 1 133 ? 509.072 467.812 337.611 1.00 54.94 133 GLN 2 C 1
ATOM 3622 O O . GLN B 1 133 ? 508.474 466.841 337.142 1.00 54.94 133 GLN 2 O 1
ATOM 3628 N N . LYS B 1 134 ? 510.285 468.176 337.213 1.00 56.73 134 LYS 2 N 1
ATOM 3629 C CA . LYS B 1 134 ? 510.998 467.420 336.198 1.00 56.73 134 LYS 2 CA 1
ATOM 3630 C C . LYS B 1 134 ? 511.449 466.090 336.792 1.00 56.73 134 LYS 2 C 1
ATOM 3631 O O . LYS B 1 134 ? 512.139 466.062 337.815 1.00 56.73 134 LYS 2 O 1
ATOM 3637 N N . VAL B 1 135 ? 511.042 464.990 336.151 1.00 54.95 135 VAL 2 N 1
ATOM 3638 C CA . VAL B 1 135 ? 511.131 463.663 336.759 1.00 54.95 135 VAL 2 CA 1
ATOM 3639 C C . VAL B 1 135 ? 512.582 463.195 336.898 1.00 54.95 135 VAL 2 C 1
ATOM 3640 O O . VAL B 1 135 ? 512.945 462.570 337.903 1.00 54.95 135 VAL 2 O 1
ATOM 3644 N N . HIS B 1 136 ? 513.439 463.530 335.942 1.00 58.12 136 HIS 2 N 1
ATOM 3645 C CA . HIS B 1 136 ? 514.880 463.337 336.061 1.00 58.12 136 HIS 2 CA 1
ATOM 3646 C C . HIS B 1 136 ? 515.535 464.461 335.269 1.00 58.12 136 HIS 2 C 1
ATOM 3647 O O . HIS B 1 136 ? 514.926 465.517 335.079 1.00 58.12 136 HIS 2 O 1
ATOM 3654 N N . GLU B 1 137 ? 516.795 464.261 334.866 1.00 63.63 137 GLU 2 N 1
ATOM 3655 C CA . GLU B 1 137 ? 517.630 465.358 334.373 1.00 63.63 137 GLU 2 CA 1
ATOM 3656 C C . GLU B 1 137 ? 517.081 465.978 333.091 1.00 63.63 137 GLU 2 C 1
ATOM 3657 O O . GLU B 1 137 ? 516.963 467.204 332.987 1.00 63.63 137 GLU 2 O 1
ATOM 3663 N N . HIS B 1 138 ? 516.724 465.154 332.109 1.00 60.99 138 HIS 2 N 1
ATOM 3664 C CA . HIS B 1 138 ? 516.125 465.644 330.873 1.00 60.99 138 HIS 2 CA 1
ATOM 3665 C C . HIS B 1 138 ? 514.739 465.050 330.649 1.00 60.99 138 HIS 2 C 1
ATOM 3666 O O . HIS B 1 138 ? 514.299 464.898 329.509 1.00 60.99 138 HIS 2 O 1
ATOM 3673 N N . GLY B 1 139 ? 514.037 464.719 331.727 1.00 58.24 139 GLY 2 N 1
ATOM 3674 C CA . GLY B 1 139 ? 512.772 464.026 331.635 1.00 58.24 139 GLY 2 CA 1
ATOM 3675 C C . GLY B 1 139 ? 511.606 464.955 331.375 1.00 58.24 139 GLY 2 C 1
ATOM 3676 O O . GLY B 1 139 ? 511.760 466.138 331.069 1.00 58.24 139 GLY 2 O 1
ATOM 3677 N N . GLY B 1 140 ? 510.409 464.390 331.501 1.00 54.34 140 GLY 2 N 1
ATOM 3678 C CA . GLY B 1 140 ? 509.187 465.150 331.336 1.00 54.34 140 GLY 2 CA 1
ATOM 3679 C C . GLY B 1 140 ? 508.724 465.779 332.632 1.00 54.34 140 GLY 2 C 1
ATOM 3680 O O . GLY B 1 140 ? 509.486 466.493 333.289 1.00 54.34 140 GLY 2 O 1
ATOM 3681 N N . GLY B 1 141 ? 507.478 465.524 333.013 1.00 51.01 141 GLY 2 N 1
ATOM 3682 C CA . GLY B 1 141 ? 506.930 466.043 334.249 1.00 51.01 141 GLY 2 CA 1
ATOM 3683 C C . GLY B 1 141 ? 506.512 464.914 335.168 1.00 51.01 141 GLY 2 C 1
ATOM 3684 O O . GLY B 1 141 ? 506.118 463.840 334.716 1.00 51.01 141 GLY 2 O 1
ATOM 3685 N N . LYS B 1 142 ? 506.609 465.164 336.462 1.00 49.05 142 LYS 2 N 1
ATOM 3686 C CA . LYS B 1 142 ? 506.213 464.162 337.439 1.00 49.05 142 LYS 2 CA 1
ATOM 3687 C C . LYS B 1 142 ? 504.694 464.085 337.507 1.00 49.05 142 LYS 2 C 1
ATOM 3688 O O . LYS B 1 142 ? 504.037 465.110 337.717 1.00 49.05 142 LYS 2 O 1
ATOM 3694 N N . PRO B 1 143 ? 504.101 462.910 337.331 1.00 44.11 143 PRO 2 N 1
ATOM 3695 C CA . PRO B 1 143 ? 502.641 462.804 337.323 1.00 44.11 143 PRO 2 CA 1
ATOM 3696 C C . PRO B 1 143 ? 502.059 462.875 338.728 1.00 44.11 143 PRO 2 C 1
ATOM 3697 O O . PRO B 1 143 ? 502.762 462.796 339.734 1.00 44.11 143 PRO 2 O 1
ATOM 3701 N N . ILE B 1 144 ? 500.740 463.027 338.773 1.00 39.10 144 ILE 2 N 1
ATOM 3702 C CA . ILE B 1 144 ? 500.021 463.195 340.031 1.00 39.10 144 ILE 2 CA 1
ATOM 3703 C C . ILE B 1 144 ? 499.913 461.846 340.726 1.00 39.10 144 ILE 2 C 1
ATOM 3704 O O . ILE B 1 144 ? 499.352 460.894 340.176 1.00 39.10 144 ILE 2 O 1
ATOM 3709 N N . GLN B 1 145 ? 500.447 461.769 341.941 1.00 40.14 145 GLN 2 N 1
ATOM 3710 C CA . GLN B 1 145 ? 500.461 460.542 342.718 1.00 40.14 145 GLN 2 CA 1
ATOM 3711 C C . GLN B 1 145 ? 500.632 460.903 344.184 1.00 40.14 145 GLN 2 C 1
ATOM 3712 O O . GLN B 1 145 ? 501.190 461.951 344.518 1.00 40.14 145 GLN 2 O 1
ATOM 3718 N N . GLY B 1 146 ? 500.138 460.037 345.049 1.00 35.74 146 GLY 2 N 1
ATOM 3719 C CA . GLY B 1 146 ? 500.137 460.279 346.471 1.00 35.74 146 GLY 2 CA 1
ATOM 3720 C C . GLY B 1 146 ? 498.865 459.746 347.080 1.00 35.74 146 GLY 2 C 1
ATOM 3721 O O . GLY B 1 146 ? 498.164 458.950 346.462 1.00 35.74 146 GLY 2 O 1
ATOM 3722 N N . SER B 1 147 ? 498.571 460.209 348.293 1.00 31.49 147 SER 2 N 1
ATOM 3723 C CA . SER B 1 147 ? 497.402 459.738 349.025 1.00 31.49 147 SER 2 CA 1
ATOM 3724 C C . SER B 1 147 ? 496.119 460.161 348.323 1.00 31.49 147 SER 2 C 1
ATOM 3725 O O . SER B 1 147 ? 495.924 461.341 348.020 1.00 31.49 147 SER 2 O 1
ATOM 3728 N N . ASN B 1 148 ? 495.253 459.194 348.050 1.00 27.90 148 ASN 2 N 1
ATOM 3729 C CA . ASN B 1 148 ? 494.014 459.450 347.339 1.00 27.90 148 ASN 2 CA 1
ATOM 3730 C C . ASN B 1 148 ? 492.838 458.857 348.101 1.00 27.90 148 ASN 2 C 1
ATOM 3731 O O . ASN B 1 148 ? 492.981 457.897 348.859 1.00 27.90 148 ASN 2 O 1
ATOM 3736 N N . PHE B 1 149 ? 491.669 459.453 347.896 1.00 22.58 149 PHE 2 N 1
ATOM 3737 C CA . PHE B 1 149 ? 490.461 459.048 348.603 1.00 22.58 149 PHE 2 CA 1
ATOM 3738 C C . PHE B 1 149 ? 489.270 459.294 347.698 1.00 22.58 149 PHE 2 C 1
ATOM 3739 O O . PHE B 1 149 ? 489.050 460.427 347.270 1.00 22.58 149 PHE 2 O 1
ATOM 3747 N N . HIS B 1 150 ? 488.513 458.243 347.402 1.00 21.10 150 HIS 2 N 1
ATOM 3748 C CA . HIS B 1 150 ? 487.390 458.317 346.479 1.00 21.10 150 HIS 2 CA 1
ATOM 3749 C C . HIS B 1 150 ? 486.133 457.849 347.191 1.00 21.10 150 HIS 2 C 1
ATOM 3750 O O . HIS B 1 150 ? 486.012 456.669 347.524 1.00 21.10 150 HIS 2 O 1
ATOM 3757 N N . PHE B 1 151 ? 485.194 458.765 347.398 1.00 18.25 151 PHE 2 N 1
ATOM 3758 C CA . PHE B 1 151 ? 484.024 458.525 348.227 1.00 18.25 151 PHE 2 CA 1
ATOM 3759 C C . PHE B 1 151 ? 482.772 458.978 347.498 1.00 18.25 151 PHE 2 C 1
ATOM 3760 O O . PHE B 1 151 ? 482.801 459.956 346.751 1.00 18.25 151 PHE 2 O 1
ATOM 3768 N N . PHE B 1 152 ? 481.675 458.250 347.704 1.00 17.06 152 PHE 2 N 1
ATOM 3769 C CA . PHE B 1 152 ? 480.366 458.716 347.271 1.00 17.06 152 PHE 2 CA 1
ATOM 3770 C C . PHE B 1 152 ? 479.296 458.100 348.153 1.00 17.06 152 PHE 2 C 1
ATOM 3771 O O . PHE B 1 152 ? 479.416 456.957 348.593 1.00 17.06 152 PHE 2 O 1
ATOM 3779 N N . ALA B 1 153 ? 478.242 458.872 348.400 1.00 17.23 153 ALA 2 N 1
ATOM 3780 C CA . ALA B 1 153 ? 477.166 458.464 349.289 1.00 17.23 153 ALA 2 CA 1
ATOM 3781 C C . ALA B 1 153 ? 475.842 458.911 348.703 1.00 17.23 153 ALA 2 C 1
ATOM 3782 O O . ALA B 1 153 ? 475.687 460.080 348.344 1.00 17.23 153 ALA 2 O 1
ATOM 3784 N N . VAL B 1 154 ? 474.892 457.986 348.611 1.00 17.49 154 VAL 2 N 1
ATOM 3785 C CA . VAL B 1 154 ? 473.584 458.237 348.020 1.00 17.49 154 VAL 2 CA 1
ATOM 3786 C C . VAL B 1 154 ? 472.524 457.802 349.016 1.00 17.49 154 VAL 2 C 1
ATOM 3787 O O . VAL B 1 154 ? 472.488 456.634 349.413 1.00 17.49 154 VAL 2 O 1
ATOM 3791 N N . GLY B 1 155 ? 471.659 458.729 349.416 1.00 19.66 155 GLY 2 N 1
ATOM 3792 C CA . GLY B 1 155 ? 470.617 458.376 350.362 1.00 19.66 155 GLY 2 CA 1
ATOM 3793 C C . GLY B 1 155 ? 469.529 459.419 350.418 1.00 19.66 155 GLY 2 C 1
ATOM 3794 O O . GLY B 1 155 ? 469.647 460.507 349.853 1.00 19.66 155 GLY 2 O 1
ATOM 3795 N N . GLY B 1 156 ? 468.458 459.067 351.117 1.00 21.04 156 GLY 2 N 1
ATOM 3796 C CA . GLY B 1 156 ? 467.309 459.927 351.285 1.00 21.04 156 GLY 2 CA 1
ATOM 3797 C C . GLY B 1 156 ? 467.390 460.891 352.440 1.00 21.04 156 GLY 2 C 1
ATOM 3798 O O . GLY B 1 156 ? 466.479 461.700 352.635 1.00 21.04 156 GLY 2 O 1
ATOM 3799 N N . ASP B 1 157 ? 468.462 460.831 353.210 1.00 24.06 157 ASP 2 N 1
ATOM 3800 C CA . ASP B 1 157 ? 468.741 461.701 354.338 1.00 24.06 157 ASP 2 CA 1
ATOM 3801 C C . ASP B 1 157 ? 470.138 462.258 354.138 1.00 24.06 157 ASP 2 C 1
ATOM 3802 O O . ASP B 1 157 ? 470.904 461.722 353.331 1.00 24.06 157 ASP 2 O 1
ATOM 3807 N N . PRO B 1 158 ? 470.493 463.357 354.814 1.00 23.16 158 PRO 2 N 1
ATOM 3808 C CA . PRO B 1 158 ? 471.872 463.848 354.719 1.00 23.16 158 PRO 2 CA 1
ATOM 3809 C C . PRO B 1 158 ? 472.865 462.857 355.306 1.00 23.16 158 PRO 2 C 1
ATOM 3810 O O . PRO B 1 158 ? 472.517 462.004 356.124 1.00 23.16 158 PRO 2 O 1
ATOM 3814 N N . LEU B 1 159 ? 474.108 462.958 354.848 1.00 23.57 159 LEU 2 N 1
ATOM 3815 C CA . LEU B 1 159 ? 475.151 462.032 355.269 1.00 23.57 159 LEU 2 CA 1
ATOM 3816 C C . LEU B 1 159 ? 475.522 462.316 356.714 1.00 23.57 159 LEU 2 C 1
ATOM 3817 O O . LEU B 1 159 ? 476.125 463.347 357.021 1.00 23.57 159 LEU 2 O 1
ATOM 3822 N N . GLU B 1 160 ? 475.156 461.407 357.602 1.00 27.93 160 GLU 2 N 1
ATOM 3823 C CA . GLU B 1 160 ? 475.462 461.544 359.014 1.00 27.93 160 GLU 2 CA 1
ATOM 3824 C C . GLU B 1 160 ? 476.868 461.012 359.226 1.00 27.93 160 GLU 2 C 1
ATOM 3825 O O . GLU B 1 160 ? 477.163 459.871 358.862 1.00 27.93 160 GLU 2 O 1
ATOM 3831 N N . MET B 1 161 ? 477.740 461.845 359.776 1.00 29.62 161 MET 2 N 1
ATOM 3832 C CA . MET B 1 161 ? 479.153 461.526 359.834 1.00 29.62 161 MET 2 CA 1
ATOM 3833 C C . MET B 1 161 ? 479.679 461.654 361.257 1.00 29.62 161 MET 2 C 1
ATOM 3834 O O . MET B 1 161 ? 478.940 461.937 362.200 1.00 29.62 161 MET 2 O 1
ATOM 3839 N N . GLN B 1 162 ? 480.980 461.415 361.390 1.00 32.26 162 GLN 2 N 1
ATOM 3840 C CA . GLN B 1 162 ? 481.659 461.246 362.665 1.00 32.26 162 GLN 2 CA 1
ATOM 3841 C C . GLN B 1 162 ? 482.945 462.049 362.657 1.00 32.26 162 GLN 2 C 1
ATOM 3842 O O . GLN B 1 162 ? 483.731 461.953 361.714 1.00 32.26 162 GLN 2 O 1
ATOM 3848 N N . GLY B 1 163 ? 483.159 462.832 363.705 1.00 35.44 163 GLY 2 N 1
ATOM 3849 C CA . GLY B 1 163 ? 484.367 463.620 363.799 1.00 35.44 163 GLY 2 CA 1
ATOM 3850 C C . GLY B 1 163 ? 485.502 462.860 364.441 1.00 35.44 163 GLY 2 C 1
ATOM 3851 O O . GLY B 1 163 ? 485.559 462.728 365.666 1.00 35.44 163 GLY 2 O 1
ATOM 3852 N N . VAL B 1 164 ? 486.405 462.330 363.626 1.00 35.24 164 VAL 2 N 1
ATOM 3853 C CA . VAL B 1 164 ? 487.611 461.677 364.115 1.00 35.24 164 VAL 2 CA 1
ATOM 3854 C C . VAL B 1 164 ? 488.787 462.272 363.369 1.00 35.24 164 VAL 2 C 1
ATOM 3855 O O . VAL B 1 164 ? 488.872 462.158 362.142 1.00 35.24 164 VAL 2 O 1
ATOM 3859 N N . LEU B 1 165 ? 489.684 462.910 364.104 1.00 38.60 165 LEU 2 N 1
ATOM 3860 C CA . LEU B 1 165 ? 490.824 463.561 363.488 1.00 38.60 165 LEU 2 CA 1
ATOM 3861 C C . LEU B 1 165 ? 492.115 463.102 364.145 1.00 38.60 165 LEU 2 C 1
ATOM 3862 O O . LEU B 1 165 ? 492.118 462.139 364.913 1.00 38.60 165 LEU 2 O 1
ATOM 3867 N N . MET B 1 166 ? 493.216 463.756 363.814 1.00 43.57 166 MET 2 N 1
ATOM 3868 C CA . MET B 1 166 ? 494.451 463.654 364.569 1.00 43.57 166 MET 2 CA 1
ATOM 3869 C C . MET B 1 166 ? 494.921 465.067 364.861 1.00 43.57 166 MET 2 C 1
ATOM 3870 O O . MET B 1 166 ? 494.566 466.001 364.132 1.00 43.57 166 MET 2 O 1
ATOM 3875 N N . ASN B 1 167 ? 495.697 465.213 365.941 1.00 51.03 167 ASN 2 N 1
ATOM 3876 C CA . ASN B 1 167 ? 496.176 466.503 366.444 1.00 51.03 167 ASN 2 CA 1
ATOM 3877 C C . ASN B 1 167 ? 494.998 467.427 366.767 1.00 51.03 167 ASN 2 C 1
ATOM 3878 O O . ASN B 1 167 ? 494.671 468.347 366.022 1.00 51.03 167 ASN 2 O 1
ATOM 3883 N N . TYR B 1 168 ? 494.331 467.113 367.883 1.00 50.58 168 TYR 2 N 1
ATOM 3884 C CA . TYR B 1 168 ? 493.214 467.930 368.356 1.00 50.58 168 TYR 2 CA 1
ATOM 3885 C C . TYR B 1 168 ? 493.602 469.377 368.654 1.00 50.58 168 TYR 2 C 1
ATOM 3886 O O . TYR B 1 168 ? 492.722 470.242 368.682 1.00 50.58 168 TYR 2 O 1
ATOM 3895 N N . ARG B 1 169 ? 494.884 469.668 368.860 1.00 54.38 169 ARG 2 N 1
ATOM 3896 C CA . ARG B 1 169 ? 495.345 471.031 369.071 1.00 54.38 169 ARG 2 CA 1
ATOM 3897 C C . ARG B 1 169 ? 495.576 471.807 367.775 1.00 54.38 169 ARG 2 C 1
ATOM 3898 O O . ARG B 1 169 ? 496.256 472.836 367.811 1.00 54.38 169 ARG 2 O 1
ATOM 3906 N N . THR B 1 170 ? 495.051 471.350 366.640 1.00 52.34 170 THR 2 N 1
ATOM 3907 C CA . THR B 1 170 ? 495.109 472.147 365.422 1.00 52.34 170 THR 2 CA 1
ATOM 3908 C C . THR B 1 170 ? 494.109 473.290 365.486 1.00 52.34 170 THR 2 C 1
ATOM 3909 O O . THR B 1 170 ? 492.957 473.105 365.886 1.00 52.34 170 THR 2 O 1
ATOM 3913 N N . LYS B 1 171 ? 494.554 474.470 365.073 1.00 52.94 171 LYS 2 N 1
ATOM 3914 C CA . LYS B 1 171 ? 493.720 475.667 365.070 1.00 52.94 171 LYS 2 CA 1
ATOM 3915 C C . LYS B 1 171 ? 493.165 475.834 363.663 1.00 52.94 171 LYS 2 C 1
ATOM 3916 O O . LYS B 1 171 ? 493.837 476.364 362.776 1.00 52.94 171 LYS 2 O 1
ATOM 3922 N N . TYR B 1 172 ? 491.944 475.374 363.455 1.00 47.57 172 TYR 2 N 1
ATOM 3923 C CA . TYR B 1 172 ? 491.331 475.476 362.145 1.00 47.57 172 TYR 2 CA 1
ATOM 3924 C C . TYR B 1 172 ? 490.840 476.896 361.886 1.00 47.57 172 TYR 2 C 1
ATOM 3925 O O . TYR B 1 172 ? 490.537 477.636 362.824 1.00 47.57 172 TYR 2 O 1
ATOM 3934 N N . PRO B 1 173 ? 490.762 477.306 360.618 1.00 49.33 173 PRO 2 N 1
ATOM 3935 C CA . PRO B 1 173 ? 490.187 478.621 360.312 1.00 49.33 173 PRO 2 CA 1
ATOM 3936 C C . PRO B 1 173 ? 488.672 478.658 360.436 1.00 49.33 173 PRO 2 C 1
ATOM 3937 O O . PRO B 1 173 ? 488.035 477.661 360.786 1.00 49.33 173 PRO 2 O 1
ATOM 3941 N N . ASP B 1 174 ? 488.085 479.815 360.129 1.00 53.04 174 ASP 2 N 1
ATOM 3942 C CA . ASP B 1 174 ? 486.682 480.059 360.438 1.00 53.04 174 ASP 2 CA 1
ATOM 3943 C C . ASP B 1 174 ? 485.723 479.438 359.428 1.00 53.04 174 ASP 2 C 1
ATOM 3944 O O . ASP B 1 174 ? 484.582 479.124 359.783 1.00 53.04 174 ASP 2 O 1
ATOM 3949 N N . GLY B 1 175 ? 486.150 479.272 358.175 1.00 49.26 175 GLY 2 N 1
ATOM 3950 C CA . GLY B 1 175 ? 485.237 478.788 357.154 1.00 49.26 175 GLY 2 CA 1
ATOM 3951 C C . GLY B 1 175 ? 484.900 477.317 357.287 1.00 49.26 175 GLY 2 C 1
ATOM 3952 O O . GLY B 1 175 ? 483.779 476.905 356.978 1.00 49.26 175 GLY 2 O 1
ATOM 3953 N N . THR B 1 176 ? 485.848 476.513 357.752 1.00 43.26 176 THR 2 N 1
ATOM 3954 C CA . THR B 1 176 ? 485.657 475.076 357.875 1.00 43.26 176 THR 2 CA 1
ATOM 3955 C C . THR B 1 176 ? 484.959 474.758 359.187 1.00 43.26 176 THR 2 C 1
ATOM 3956 O O . THR B 1 176 ? 485.365 475.245 360.245 1.00 43.26 176 THR 2 O 1
ATOM 3960 N N . ILE B 1 177 ? 483.918 473.937 359.120 1.00 38.55 177 ILE 2 N 1
ATOM 3961 C CA . ILE B 1 177 ? 483.222 473.514 360.328 1.00 38.55 177 ILE 2 CA 1
ATOM 3962 C C . ILE B 1 177 ? 483.841 472.211 360.827 1.00 38.55 177 ILE 2 C 1
ATOM 3963 O O . ILE B 1 177 ? 484.149 471.302 360.046 1.00 38.55 177 ILE 2 O 1
ATOM 3968 N N . THR B 1 178 ? 484.110 472.158 362.130 1.00 42.26 178 THR 2 N 1
ATOM 3969 C CA . THR B 1 178 ? 485.041 471.212 362.737 1.00 42.26 178 THR 2 CA 1
ATOM 3970 C C . THR B 1 178 ? 484.377 470.492 363.910 1.00 42.26 178 THR 2 C 1
ATOM 3971 O O . THR B 1 178 ? 483.268 470.878 364.304 1.00 42.26 178 THR 2 O 1
ATOM 3975 N N . PRO B 1 179 ? 484.974 469.429 364.462 1.00 39.98 179 PRO 2 N 1
ATOM 3976 C CA . PRO B 1 179 ? 484.450 468.870 365.718 1.00 39.98 179 PRO 2 CA 1
ATOM 3977 C C . PRO B 1 179 ? 484.542 469.857 366.873 1.00 39.98 179 PRO 2 C 1
ATOM 3978 O O . PRO B 1 179 ? 485.572 470.496 367.089 1.00 39.98 179 PRO 2 O 1
ATOM 3982 N N . LYS B 1 180 ? 483.444 469.971 367.618 1.00 44.48 180 LYS 2 N 1
ATOM 3983 C CA . LYS B 1 180 ? 483.345 470.957 368.685 1.00 44.48 180 LYS 2 CA 1
ATOM 3984 C C . LYS B 1 180 ? 484.081 470.484 369.926 1.00 44.48 180 LYS 2 C 1
ATOM 3985 O O . LYS B 1 180 ? 483.781 469.412 370.461 1.00 44.48 180 LYS 2 O 1
ATOM 3991 N N . ASN B 1 181 ? 485.025 471.309 370.392 1.00 47.80 181 ASN 2 N 1
ATOM 3992 C CA . ASN B 1 181 ? 485.856 471.117 371.580 1.00 47.80 181 ASN 2 CA 1
ATOM 3993 C C . ASN B 1 181 ? 486.552 469.762 371.595 1.00 47.80 181 ASN 2 C 1
ATOM 3994 O O . ASN B 1 181 ? 486.161 468.881 372.371 1.00 47.80 181 ASN 2 O 1
ATOM 3999 N N . PRO B 1 182 ? 487.564 469.547 370.762 1.00 46.95 182 PRO 2 N 1
ATOM 4000 C CA . PRO B 1 182 ? 488.210 468.238 370.728 1.00 46.95 182 PRO 2 CA 1
ATOM 4001 C C . PRO B 1 182 ? 489.114 468.028 371.929 1.00 46.95 182 PRO 2 C 1
ATOM 4002 O O . PRO B 1 182 ? 489.712 468.962 372.468 1.00 46.95 182 PRO 2 O 1
ATOM 4006 N N . THR B 1 183 ? 489.190 466.778 372.355 1.00 45.74 183 THR 2 N 1
ATOM 4007 C CA . THR B 1 183 ? 490.047 466.355 373.448 1.00 45.74 183 THR 2 CA 1
ATOM 4008 C C . THR B 1 183 ? 491.086 465.387 372.894 1.00 45.74 183 THR 2 C 1
ATOM 4009 O O . THR B 1 183 ? 491.200 465.203 371.682 1.00 45.74 183 THR 2 O 1
ATOM 4013 N N . ALA B 1 184 ? 491.854 464.772 373.795 1.00 45.36 184 ALA 2 N 1
ATOM 4014 C CA . ALA B 1 184 ? 492.738 463.690 373.380 1.00 45.36 184 ALA 2 CA 1
ATOM 4015 C C . ALA B 1 184 ? 491.946 462.487 372.897 1.00 45.36 184 ALA 2 C 1
ATOM 4016 O O . ALA B 1 184 ? 492.410 461.752 372.021 1.00 45.36 184 ALA 2 O 1
ATOM 4018 N N . GLN B 1 185 ? 490.745 462.290 373.441 1.00 42.08 185 GLN 2 N 1
ATOM 4019 C CA . GLN B 1 185 ? 489.834 461.251 372.982 1.00 42.08 185 GLN 2 CA 1
ATOM 4020 C C . GLN B 1 185 ? 489.392 461.466 371.538 1.00 42.08 185 GLN 2 C 1
ATOM 4021 O O . GLN B 1 185 ? 489.046 460.497 370.860 1.00 42.08 185 GLN 2 O 1
ATOM 4027 N N . SER B 1 186 ? 489.425 462.703 371.040 1.00 42.06 186 SER 2 N 1
ATOM 4028 C CA . SER B 1 186 ? 489.034 462.973 369.662 1.00 42.06 186 SER 2 CA 1
ATOM 4029 C C . SER B 1 186 ? 490.052 462.485 368.642 1.00 42.06 186 SER 2 C 1
ATOM 4030 O O . SER B 1 186 ? 489.717 462.410 367.458 1.00 42.06 186 SER 2 O 1
ATOM 4033 N N . GLN B 1 187 ? 491.276 462.151 369.057 1.00 42.28 187 GLN 2 N 1
ATOM 4034 C CA . GLN B 1 187 ? 492.230 461.543 368.139 1.00 42.28 187 GLN 2 CA 1
ATOM 4035 C C . GLN B 1 187 ? 491.921 460.080 367.857 1.00 42.28 187 GLN 2 C 1
ATOM 4036 O O . GLN B 1 187 ? 492.550 459.487 366.976 1.00 42.28 187 GLN 2 O 1
ATOM 4042 N N . VAL B 1 188 ? 490.984 459.491 368.595 1.00 39.10 188 VAL 2 N 1
ATOM 4043 C CA . VAL B 1 188 ? 490.392 458.190 368.317 1.00 39.10 188 VAL 2 CA 1
ATOM 4044 C C . VAL B 1 188 ? 488.889 458.431 368.312 1.00 39.10 188 VAL 2 C 1
ATOM 4045 O O . VAL B 1 188 ? 488.456 459.585 368.220 1.00 39.10 188 VAL 2 O 1
ATOM 4049 N N . MET B 1 189 ? 488.096 457.359 368.294 1.00 37.65 189 MET 2 N 1
ATOM 4050 C CA . MET B 1 189 ? 486.639 457.468 368.317 1.00 37.65 189 MET 2 CA 1
ATOM 4051 C C . MET B 1 189 ? 486.138 458.244 369.527 1.00 37.65 189 MET 2 C 1
ATOM 4052 O O . MET B 1 189 ? 486.524 457.969 370.665 1.00 37.65 189 MET 2 O 1
ATOM 4057 N N . ASN B 1 190 ? 485.284 459.230 369.267 1.00 39.66 190 ASN 2 N 1
ATOM 4058 C CA . ASN B 1 190 ? 484.660 460.042 370.303 1.00 39.66 190 ASN 2 CA 1
ATOM 4059 C C . ASN B 1 190 ? 483.208 460.241 369.908 1.00 39.66 190 ASN 2 C 1
ATOM 4060 O O . ASN B 1 190 ? 482.924 460.734 368.813 1.00 39.66 190 ASN 2 O 1
ATOM 4065 N N . THR B 1 191 ? 482.296 459.865 370.802 1.00 39.21 191 THR 2 N 1
ATOM 4066 C CA . THR B 1 191 ? 480.875 459.856 370.484 1.00 39.21 191 THR 2 CA 1
ATOM 4067 C C . THR B 1 191 ? 480.290 461.268 370.463 1.00 39.21 191 THR 2 C 1
ATOM 4068 O O . THR B 1 191 ? 479.220 461.484 369.885 1.00 39.21 191 THR 2 O 1
ATOM 4072 N N . ASP B 1 192 ? 480.991 462.245 371.036 1.00 40.97 192 ASP 2 N 1
ATOM 4073 C CA . ASP B 1 192 ? 480.473 463.605 371.103 1.00 40.97 192 ASP 2 CA 1
ATOM 4074 C C . ASP B 1 192 ? 480.500 464.337 369.769 1.00 40.97 192 ASP 2 C 1
ATOM 4075 O O . ASP B 1 192 ? 479.833 465.367 369.644 1.00 40.97 192 ASP 2 O 1
ATOM 4080 N N . HIS B 1 193 ? 481.236 463.846 368.775 1.00 38.20 193 HIS 2 N 1
ATOM 4081 C CA . HIS B 1 193 ? 481.457 464.596 367.541 1.00 38.20 193 HIS 2 CA 1
ATOM 4082 C C . HIS B 1 193 ? 480.547 464.149 366.406 1.00 38.20 193 HIS 2 C 1
ATOM 4083 O O . HIS B 1 193 ? 480.978 464.093 365.256 1.00 38.20 193 HIS 2 O 1
ATOM 4090 N N . LYS B 1 194 ? 479.295 463.814 366.692 1.00 31.59 194 LYS 2 N 1
ATOM 4091 C CA . LYS B 1 194 ? 478.344 463.524 365.630 1.00 31.59 194 LYS 2 CA 1
ATOM 4092 C C . LYS B 1 194 ? 477.937 464.817 364.939 1.00 31.59 194 LYS 2 C 1
ATOM 4093 O O . LYS B 1 194 ? 477.745 465.845 365.590 1.00 31.59 194 LYS 2 O 1
ATOM 4099 N N . ALA B 1 195 ? 477.798 464.761 363.617 1.00 30.58 195 ALA 2 N 1
ATOM 4100 C CA . ALA B 1 195 ? 477.270 465.880 362.846 1.00 30.58 195 ALA 2 CA 1
ATOM 4101 C C . ALA B 1 195 ? 476.684 465.342 361.554 1.00 30.58 195 ALA 2 C 1
ATOM 4102 O O . ALA B 1 195 ? 476.850 464.171 361.214 1.00 30.58 195 ALA 2 O 1
ATOM 4104 N N . TYR B 1 196 ? 475.986 466.217 360.840 1.00 30.23 196 TYR 2 N 1
ATOM 4105 C CA . TYR B 1 196 ? 475.476 465.933 359.510 1.00 30.23 196 TYR 2 CA 1
ATOM 4106 C C . TYR B 1 196 ? 476.457 466.459 358.471 1.00 30.23 196 TYR 2 C 1
ATOM 4107 O O . TYR B 1 196 ? 477.495 467.035 358.795 1.00 30.23 196 TYR 2 O 1
ATOM 4116 N N . LEU B 1 197 ? 476.127 466.251 357.206 1.00 28.05 197 LEU 2 N 1
ATOM 4117 C CA . LEU B 1 197 ? 476.812 466.902 356.097 1.00 28.05 197 LEU 2 CA 1
ATOM 4118 C C . LEU B 1 197 ? 475.775 467.837 355.495 1.00 28.05 197 LEU 2 C 1
ATOM 4119 O O . LEU B 1 197 ? 475.060 467.475 354.561 1.00 28.05 197 LEU 2 O 1
ATOM 4124 N N . ASP B 1 198 ? 475.684 469.043 356.054 1.00 32.50 198 ASP 2 N 1
ATOM 4125 C CA . ASP B 1 198 ? 474.614 469.980 355.734 1.00 32.50 198 ASP 2 CA 1
ATOM 4126 C C . ASP B 1 198 ? 475.129 471.253 355.078 1.00 32.50 198 ASP 2 C 1
ATOM 4127 O O . ASP B 1 198 ? 474.431 472.271 355.074 1.00 32.50 198 ASP 2 O 1
ATOM 4132 N N . LYS B 1 199 ? 476.334 471.215 354.523 1.00 31.96 199 LYS 2 N 1
ATOM 4133 C CA . LYS B 1 199 ? 476.948 472.401 353.950 1.00 31.96 199 LYS 2 CA 1
ATOM 4134 C C . LYS B 1 199 ? 478.029 471.951 352.985 1.00 31.96 199 LYS 2 C 1
ATOM 4135 O O . LYS B 1 199 ? 478.870 471.124 353.341 1.00 31.96 199 LYS 2 O 1
ATOM 4141 N N . ASN B 1 200 ? 477.994 472.474 351.768 1.00 32.48 200 ASN 2 N 1
ATOM 4142 C CA . ASN B 1 200 ? 479.061 472.214 350.821 1.00 32.48 200 ASN 2 CA 1
ATOM 4143 C C . ASN B 1 200 ? 480.305 472.995 351.214 1.00 32.48 200 ASN 2 C 1
ATOM 4144 O O . ASN B 1 200 ? 480.211 474.107 351.743 1.00 32.48 200 ASN 2 O 1
ATOM 4149 N N . ASN B 1 201 ? 481.471 472.388 350.960 1.00 34.18 201 ASN 2 N 1
ATOM 4150 C CA . ASN B 1 201 ? 482.786 473.034 351.036 1.00 34.18 201 ASN 2 CA 1
ATOM 4151 C C . ASN B 1 201 ? 483.092 473.532 352.452 1.00 34.18 201 ASN 2 C 1
ATOM 4152 O O . ASN B 1 201 ? 483.803 474.515 352.649 1.00 34.18 201 ASN 2 O 1
ATOM 4157 N N . ALA B 1 202 ? 482.548 472.871 353.465 1.00 33.01 202 ALA 2 N 1
ATOM 4158 C CA . ALA B 1 202 ? 482.825 473.256 354.840 1.00 33.01 202 ALA 2 CA 1
ATOM 4159 C C . ALA B 1 202 ? 483.503 472.152 355.626 1.00 33.01 202 ALA 2 C 1
ATOM 4160 O O . ALA B 1 202 ? 484.541 472.389 356.245 1.00 33.01 202 ALA 2 O 1
ATOM 4162 N N . TYR B 1 203 ? 482.943 470.958 355.611 1.00 30.50 203 TYR 2 N 1
ATOM 4163 C CA . TYR B 1 203 ? 483.424 469.805 356.354 1.00 30.50 203 TYR 2 CA 1
ATOM 4164 C C . TYR B 1 203 ? 484.670 469.246 355.691 1.00 30.50 203 TYR 2 C 1
ATOM 4165 O O . TYR B 1 203 ? 484.556 468.654 354.612 1.00 30.50 203 TYR 2 O 1
ATOM 4174 N N . PRO B 1 204 ? 485.857 469.392 356.275 1.00 30.79 204 PRO 2 N 1
ATOM 4175 C CA . PRO B 1 204 ? 487.062 468.882 355.621 1.00 30.79 204 PRO 2 CA 1
ATOM 4176 C C . PRO B 1 204 ? 487.117 467.368 355.700 1.00 30.79 204 PRO 2 C 1
ATOM 4177 O O . PRO B 1 204 ? 486.475 466.741 356.541 1.00 30.79 204 PRO 2 O 1
ATOM 4181 N N . VAL B 1 205 ? 487.879 466.775 354.784 1.00 31.10 205 VAL 2 N 1
ATOM 4182 C CA . VAL B 1 205 ? 487.956 465.322 354.765 1.00 31.10 205 VAL 2 CA 1
ATOM 4183 C C . VAL B 1 205 ? 488.834 464.807 355.894 1.00 31.10 205 VAL 2 C 1
ATOM 4184 O O . VAL B 1 205 ? 488.594 463.715 356.414 1.00 31.10 205 VAL 2 O 1
ATOM 4188 N N . GLU B 1 206 ? 489.820 465.589 356.333 1.00 36.49 206 GLU 2 N 1
ATOM 4189 C CA . GLU B 1 206 ? 490.770 465.109 357.325 1.00 36.49 206 GLU 2 CA 1
ATOM 4190 C C . GLU B 1 206 ? 490.187 465.047 358.727 1.00 36.49 206 GLU 2 C 1
ATOM 4191 O O . GLU B 1 206 ? 490.844 464.510 359.623 1.00 36.49 206 GLU 2 O 1
ATOM 4197 N N . CYS B 1 207 ? 488.985 465.581 358.942 1.00 34.52 207 CYS 2 N 1
ATOM 4198 C CA . CYS B 1 207 ? 488.357 465.595 360.251 1.00 34.52 207 CYS 2 CA 1
ATOM 4199 C C . CYS B 1 207 ? 487.121 464.723 360.342 1.00 34.52 207 CYS 2 C 1
ATOM 4200 O O . CYS B 1 207 ? 486.715 464.372 361.452 1.00 34.52 207 CYS 2 O 1
ATOM 4203 N N . TRP B 1 208 ? 486.519 464.366 359.216 1.00 30.29 208 TRP 2 N 1
ATOM 4204 C CA . TRP B 1 208 ? 485.166 463.837 359.198 1.00 30.29 208 TRP 2 CA 1
ATOM 4205 C C . TRP B 1 208 ? 485.132 462.558 358.383 1.00 30.29 208 TRP 2 C 1
ATOM 4206 O O . TRP B 1 208 ? 485.397 462.577 357.179 1.00 30.29 208 TRP 2 O 1
ATOM 4217 N N . VAL B 1 209 ? 484.811 461.451 359.036 1.00 28.20 209 VAL 2 N 1
ATOM 4218 C CA . VAL B 1 209 ? 484.549 460.203 358.334 1.00 28.20 209 VAL 2 CA 1
ATOM 4219 C C . VAL B 1 209 ? 483.056 459.949 358.460 1.00 28.20 209 VAL 2 C 1
ATOM 4220 O O . VAL B 1 209 ? 482.446 460.428 359.422 1.00 28.20 209 VAL 2 O 1
ATOM 4224 N N . PRO B 1 210 ? 482.421 459.263 357.511 1.00 24.81 210 PRO 2 N 1
ATOM 4225 C CA . PRO B 1 210 ? 480.996 458.962 357.662 1.00 24.81 210 PRO 2 CA 1
ATOM 4226 C C . PRO B 1 210 ? 480.751 457.994 358.804 1.00 24.81 210 PRO 2 C 1
ATOM 4227 O O . PRO B 1 210 ? 481.551 457.096 359.064 1.00 24.81 210 PRO 2 O 1
ATOM 4231 N N . ASP B 1 211 ? 479.640 458.204 359.491 1.00 27.07 211 ASP 2 N 1
ATOM 4232 C CA . ASP B 1 211 ? 479.370 457.532 360.750 1.00 27.07 211 ASP 2 CA 1
ATOM 4233 C C . ASP B 1 211 ? 478.897 456.115 360.472 1.00 27.07 211 ASP 2 C 1
ATOM 4234 O O . ASP B 1 211 ? 477.855 455.939 359.835 1.00 27.07 211 ASP 2 O 1
ATOM 4239 N N . PRO B 1 212 ? 479.614 455.084 360.926 1.00 24.68 212 PRO 2 N 1
ATOM 4240 C CA . PRO B 1 212 ? 479.170 453.713 360.658 1.00 24.68 212 PRO 2 CA 1
ATOM 4241 C C . PRO B 1 212 ? 477.969 453.289 361.471 1.00 24.68 212 PRO 2 C 1
ATOM 4242 O O . PRO B 1 212 ? 477.371 452.254 361.157 1.00 24.68 212 PRO 2 O 1
ATOM 4246 N N . SER B 1 213 ? 477.582 454.051 362.486 1.00 24.42 213 SER 2 N 1
ATOM 4247 C CA . SER B 1 213 ? 476.482 453.664 363.348 1.00 24.42 213 SER 2 CA 1
ATOM 4248 C C . SER B 1 213 ? 475.157 454.312 362.980 1.00 24.42 213 SER 2 C 1
ATOM 4249 O O . SER B 1 213 ? 474.119 453.858 363.462 1.00 24.42 213 SER 2 O 1
ATOM 4252 N N . ARG B 1 214 ? 475.150 455.347 362.138 1.00 26.89 214 ARG 2 N 1
ATOM 4253 C CA . ARG B 1 214 ? 473.944 456.145 361.980 1.00 26.89 214 ARG 2 CA 1
ATOM 4254 C C . ARG B 1 214 ? 473.459 456.355 360.553 1.00 26.89 214 ARG 2 C 1
ATOM 4255 O O . ARG B 1 214 ? 472.437 457.021 360.369 1.00 26.89 214 ARG 2 O 1
ATOM 4263 N N . ASN B 1 215 ? 474.131 455.822 359.541 1.00 23.52 215 ASN 2 N 1
ATOM 4264 C CA . ASN B 1 215 ? 473.659 456.020 358.172 1.00 23.52 215 ASN 2 CA 1
ATOM 4265 C C . ASN B 1 215 ? 472.717 454.881 357.787 1.00 23.52 215 ASN 2 C 1
ATOM 4266 O O . ASN B 1 215 ? 472.997 454.058 356.916 1.00 23.52 215 ASN 2 O 1
ATOM 4271 N N . GLU B 1 216 ? 471.565 454.852 358.461 1.00 25.52 216 GLU 2 N 1
ATOM 4272 C CA . GLU B 1 216 ? 470.594 453.797 358.205 1.00 25.52 216 GLU 2 CA 1
ATOM 4273 C C . GLU B 1 216 ? 469.855 453.975 356.892 1.00 25.52 216 GLU 2 C 1
ATOM 4274 O O . GLU B 1 216 ? 469.245 453.015 356.413 1.00 25.52 216 GLU 2 O 1
ATOM 4280 N N . ASN B 1 217 ? 469.892 455.166 356.300 1.00 21.45 217 ASN 2 N 1
ATOM 4281 C CA . ASN B 1 217 ? 469.139 455.435 355.086 1.00 21.45 217 ASN 2 CA 1
ATOM 4282 C C . ASN B 1 217 ? 470.029 455.699 353.882 1.00 21.45 217 ASN 2 C 1
ATOM 4283 O O . ASN B 1 217 ? 469.538 455.667 352.758 1.00 21.45 217 ASN 2 O 1
ATOM 4288 N N . THR B 1 218 ? 471.315 455.953 354.069 1.00 19.81 218 THR 2 N 1
ATOM 4289 C CA . THR B 1 218 ? 472.200 456.175 352.938 1.00 19.81 218 THR 2 CA 1
ATOM 4290 C C . THR B 1 218 ? 473.030 454.928 352.687 1.00 19.81 218 THR 2 C 1
ATOM 4291 O O . THR B 1 218 ? 473.056 453.994 353.488 1.00 19.81 218 THR 2 O 1
ATOM 4295 N N . ARG B 1 219 ? 473.703 454.922 351.544 1.00 18.43 219 ARG 2 N 1
ATOM 4296 C CA . ARG B 1 219 ? 474.594 453.838 351.143 1.00 18.43 219 ARG 2 CA 1
ATOM 4297 C C . ARG B 1 219 ? 475.899 454.512 350.748 1.00 18.43 219 ARG 2 C 1
ATOM 4298 O O . ARG B 1 219 ? 475.988 455.093 349.665 1.00 18.43 219 ARG 2 O 1
ATOM 4306 N N . TYR B 1 220 ? 476.903 454.470 351.613 1.00 19.31 220 TYR 2 N 1
ATOM 4307 C CA . TYR B 1 220 ? 478.151 455.166 351.346 1.00 19.31 220 TYR 2 CA 1
ATOM 4308 C C . TYR B 1 220 ? 479.254 454.165 351.045 1.00 19.31 220 TYR 2 C 1
ATOM 4309 O O . TYR B 1 220 ? 479.365 453.135 351.711 1.00 19.31 220 TYR 2 O 1
ATOM 4318 N N . PHE B 1 221 ? 480.067 454.488 350.048 1.00 19.07 221 PHE 2 N 1
ATOM 4319 C CA . PHE B 1 221 ? 481.110 453.633 349.511 1.00 19.07 221 PHE 2 CA 1
ATOM 4320 C C . PHE B 1 221 ? 482.374 454.464 349.399 1.00 19.07 221 PHE 2 C 1
ATOM 4321 O O . PHE B 1 221 ? 482.328 455.602 348.930 1.00 19.07 221 PHE 2 O 1
ATOM 4329 N N . GLY B 1 222 ? 483.496 453.912 349.826 1.00 19.36 222 GLY 2 N 1
ATOM 4330 C CA . GLY B 1 222 ? 484.729 454.668 349.771 1.00 19.36 222 GLY 2 CA 1
ATOM 4331 C C . GLY B 1 222 ? 485.932 453.775 349.939 1.00 19.36 222 GLY 2 C 1
ATOM 4332 O O . GLY B 1 222 ? 485.853 452.696 350.531 1.00 19.36 222 GLY 2 O 1
ATOM 4333 N N . THR B 1 223 ? 487.054 454.243 349.404 1.00 21.73 223 THR 2 N 1
ATOM 4334 C CA . THR B 1 223 ? 488.325 453.559 349.561 1.00 21.73 223 THR 2 CA 1
ATOM 4335 C C . THR B 1 223 ? 489.424 454.597 349.717 1.00 21.73 223 THR 2 C 1
ATOM 4336 O O . THR B 1 223 ? 489.308 455.729 349.245 1.00 21.73 223 THR 2 O 1
ATOM 4340 N N . PHE B 1 224 ? 490.476 454.211 350.424 1.00 26.21 224 PHE 2 N 1
ATOM 4341 C CA . PHE B 1 224 ? 491.562 455.111 350.765 1.00 26.21 224 PHE 2 CA 1
ATOM 4342 C C . PHE B 1 224 ? 492.875 454.382 350.561 1.00 26.21 224 PHE 2 C 1
ATOM 4343 O O . PHE B 1 224 ? 492.994 453.205 350.903 1.00 26.21 224 PHE 2 O 1
ATOM 4351 N N . THR B 1 225 ? 493.856 455.077 350.000 1.00 28.56 225 THR 2 N 1
ATOM 4352 C CA . THR B 1 225 ? 495.195 454.524 349.835 1.00 28.56 225 THR 2 CA 1
ATOM 4353 C C . THR B 1 225 ? 496.184 455.639 350.122 1.00 28.56 225 THR 2 C 1
ATOM 4354 O O . THR B 1 225 ? 496.203 456.647 349.413 1.00 28.56 225 THR 2 O 1
ATOM 4358 N N . GLY B 1 226 ? 496.991 455.465 351.161 1.00 33.76 226 GLY 2 N 1
ATOM 4359 C CA . GLY B 1 226 ? 497.878 456.522 351.592 1.00 33.76 226 GLY 2 CA 1
ATOM 4360 C C . GLY B 1 226 ? 499.341 456.168 351.477 1.00 33.76 226 GLY 2 C 1
ATOM 4361 O O . GLY B 1 226 ? 499.832 455.284 352.178 1.00 33.76 226 GLY 2 O 1
ATOM 4362 N N . GLY B 1 227 ? 500.055 456.859 350.602 1.00 39.45 227 GLY 2 N 1
ATOM 4363 C CA . GLY B 1 227 ? 501.473 456.599 350.467 1.00 39.45 227 GLY 2 CA 1
ATOM 4364 C C . GLY B 1 227 ? 502.182 457.818 349.934 1.00 39.45 227 GLY 2 C 1
ATOM 4365 O O . GLY B 1 227 ? 501.563 458.785 349.489 1.00 39.45 227 GLY 2 O 1
ATOM 4366 N N . GLU B 1 228 ? 503.510 457.759 350.017 1.00 46.93 228 GLU 2 N 1
ATOM 4367 C CA . GLU B 1 228 ? 504.346 458.810 349.457 1.00 46.93 228 GLU 2 CA 1
ATOM 4368 C C . GLU B 1 228 ? 504.195 458.879 347.944 1.00 46.93 228 GLU 2 C 1
ATOM 4369 O O . GLU B 1 228 ? 504.084 459.970 347.374 1.00 46.93 228 GLU 2 O 1
ATOM 4375 N N . ASN B 1 229 ? 504.173 457.724 347.280 1.00 43.71 229 ASN 2 N 1
ATOM 4376 C CA . ASN B 1 229 ? 503.962 457.665 345.833 1.00 43.71 229 ASN 2 CA 1
ATOM 4377 C C . ASN B 1 229 ? 503.261 456.346 345.489 1.00 43.71 229 ASN 2 C 1
ATOM 4378 O O . ASN B 1 229 ? 503.898 455.307 345.308 1.00 43.71 229 ASN 2 O 1
ATOM 4383 N N . VAL B 1 230 ? 501.937 456.404 345.386 1.00 39.11 230 VAL 2 N 1
ATOM 4384 C CA . VAL B 1 230 ? 501.163 455.229 344.990 1.00 39.11 230 VAL 2 CA 1
ATOM 4385 C C . VAL B 1 230 ? 500.496 455.542 343.655 1.00 39.11 230 VAL 2 C 1
ATOM 4386 O O . VAL B 1 230 ? 500.298 456.721 343.333 1.00 39.11 230 VAL 2 O 1
ATOM 4390 N N . PRO B 1 231 ? 500.173 454.549 342.831 1.00 37.29 231 PRO 2 N 1
ATOM 4391 C CA . PRO B 1 231 ? 499.498 454.834 341.571 1.00 37.29 231 PRO 2 CA 1
ATOM 4392 C C . PRO B 1 231 ? 498.019 455.096 341.780 1.00 37.29 231 PRO 2 C 1
ATOM 4393 O O . PRO B 1 231 ? 497.325 454.315 342.447 1.00 37.29 231 PRO 2 O 1
ATOM 4397 N N . PRO B 1 232 ? 497.497 456.185 341.239 1.00 34.23 232 PRO 2 N 1
ATOM 4398 C CA . PRO B 1 232 ? 496.040 456.330 341.177 1.00 34.23 232 PRO 2 CA 1
ATOM 4399 C C . PRO B 1 232 ? 495.441 455.486 340.065 1.00 34.23 232 PRO 2 C 1
ATOM 4400 O O . PRO B 1 232 ? 495.551 455.820 338.882 1.00 34.23 232 PRO 2 O 1
ATOM 4404 N N . VAL B 1 233 ? 494.803 454.382 340.435 1.00 30.49 233 VAL 2 N 1
ATOM 4405 C CA . VAL B 1 233 ? 494.189 453.464 339.484 1.00 30.49 233 VAL 2 CA 1
ATOM 4406 C C . VAL B 1 233 ? 492.719 453.823 339.358 1.00 30.49 233 VAL 2 C 1
ATOM 4407 O O . VAL B 1 233 ? 491.968 453.746 340.336 1.00 30.49 233 VAL 2 O 1
ATOM 4411 N N . LEU B 1 234 ? 492.304 454.215 338.158 1.00 26.27 234 LEU 2 N 1
ATOM 4412 C CA . LEU B 1 234 ? 490.948 454.681 337.911 1.00 26.27 234 LEU 2 CA 1
ATOM 4413 C C . LEU B 1 234 ? 490.368 453.945 336.715 1.00 26.27 234 LEU 2 C 1
ATOM 4414 O O . LEU B 1 234 ? 490.990 453.898 335.651 1.00 26.27 234 LEU 2 O 1
ATOM 4419 N N . HIS B 1 235 ? 489.181 453.382 336.891 1.00 22.73 235 HIS 2 N 1
ATOM 4420 C CA . HIS B 1 235 ? 488.485 452.642 335.851 1.00 22.73 235 HIS 2 CA 1
ATOM 4421 C C . HIS B 1 235 ? 487.316 453.475 335.344 1.00 22.73 235 HIS 2 C 1
ATOM 4422 O O . HIS B 1 235 ? 486.663 454.176 336.120 1.00 22.73 235 HIS 2 O 1
ATOM 4429 N N . VAL B 1 236 ? 487.057 453.409 334.041 1.00 20.58 236 VAL 2 N 1
ATOM 4430 C CA . VAL B 1 236 ? 486.028 454.223 333.403 1.00 20.58 236 VAL 2 CA 1
ATOM 4431 C C . VAL B 1 236 ? 485.197 453.329 332.482 1.00 20.58 236 VAL 2 C 1
ATOM 4432 O O . VAL B 1 236 ? 485.742 452.646 331.608 1.00 20.58 236 VAL 2 O 1
ATOM 4436 N N . THR B 1 237 ? 483.886 453.272 332.728 1.00 20.19 237 THR 2 N 1
ATOM 4437 C CA . THR B 1 237 ? 483.009 452.233 332.187 1.00 20.19 237 THR 2 CA 1
ATOM 4438 C C . THR B 1 237 ? 481.550 452.640 332.373 1.00 20.19 237 THR 2 C 1
ATOM 4439 O O . THR B 1 237 ? 481.189 453.143 333.438 1.00 20.19 237 THR 2 O 1
ATOM 4443 N N . ASN B 1 238 ? 480.706 452.443 331.354 1.00 18.48 238 ASN 2 N 1
ATOM 4444 C CA . ASN B 1 238 ? 479.281 452.718 331.487 1.00 18.48 238 ASN 2 CA 1
ATOM 4445 C C . ASN B 1 238 ? 478.420 451.468 331.631 1.00 18.48 238 ASN 2 C 1
ATOM 4446 O O . ASN B 1 238 ? 477.204 451.550 331.442 1.00 18.48 238 ASN 2 O 1
ATOM 4451 N N . THR B 1 239 ? 479.006 450.317 331.941 1.00 19.78 239 THR 2 N 1
ATOM 4452 C CA . THR B 1 239 ? 478.221 449.113 332.162 1.00 19.78 239 THR 2 CA 1
ATOM 4453 C C . THR B 1 239 ? 478.229 448.646 333.608 1.00 19.78 239 THR 2 C 1
ATOM 4454 O O . THR B 1 239 ? 477.443 447.759 333.953 1.00 19.78 239 THR 2 O 1
ATOM 4458 N N . ALA B 1 240 ? 479.097 449.200 334.450 1.00 18.81 240 ALA 2 N 1
ATOM 4459 C CA . ALA B 1 240 ? 479.086 448.864 335.865 1.00 18.81 240 ALA 2 CA 1
ATOM 4460 C C . ALA B 1 240 ? 477.859 449.466 336.529 1.00 18.81 240 ALA 2 C 1
ATOM 4461 O O . ALA B 1 240 ? 477.346 450.498 336.097 1.00 18.81 240 ALA 2 O 1
ATOM 4463 N N . THR B 1 241 ? 477.383 448.812 337.581 1.00 18.92 241 THR 2 N 1
ATOM 4464 C CA . THR B 1 241 ? 476.068 449.106 338.140 1.00 18.92 241 THR 2 CA 1
ATOM 4465 C C . THR B 1 241 ? 476.036 448.671 339.595 1.00 18.92 241 THR 2 C 1
ATOM 4466 O O . THR B 1 241 ? 476.282 447.500 339.895 1.00 18.92 241 THR 2 O 1
ATOM 4470 N N . THR B 1 242 ? 475.726 449.602 340.490 1.00 16.60 242 THR 2 N 1
ATOM 4471 C CA . THR B 1 242 ? 475.707 449.341 341.922 1.00 16.60 242 THR 2 CA 1
ATOM 4472 C C . THR B 1 242 ? 474.270 449.303 342.419 1.00 16.60 242 THR 2 C 1
ATOM 4473 O O . THR B 1 242 ? 473.512 450.252 342.209 1.00 16.60 242 THR 2 O 1
ATOM 4477 N N . VAL B 1 243 ? 473.903 448.213 343.079 1.00 16.59 243 VAL 2 N 1
ATOM 4478 C CA . VAL B 1 243 ? 472.557 448.037 343.607 1.00 16.59 243 VAL 2 CA 1
ATOM 4479 C C . VAL B 1 243 ? 472.516 448.580 345.028 1.00 16.59 243 VAL 2 C 1
ATOM 4480 O O . VAL B 1 243 ? 473.337 448.202 345.871 1.00 16.59 243 VAL 2 O 1
ATOM 4484 N N . LEU B 1 244 ? 471.561 449.468 345.297 1.00 16.81 244 LEU 2 N 1
ATOM 4485 C CA . LEU B 1 244 ? 471.471 450.166 346.570 1.00 16.81 244 LEU 2 CA 1
ATOM 4486 C C . LEU B 1 244 ? 470.488 449.517 347.534 1.00 16.81 244 LEU 2 C 1
ATOM 4487 O O . LEU B 1 244 ? 470.118 450.135 348.535 1.00 16.81 244 LEU 2 O 1
ATOM 4492 N N . LEU B 1 245 ? 470.065 448.289 347.266 1.00 22.59 245 LEU 2 N 1
ATOM 4493 C CA . LEU B 1 245 ? 469.073 447.634 348.102 1.00 22.59 245 LEU 2 CA 1
ATOM 4494 C C . LEU B 1 245 ? 469.734 446.973 349.306 1.00 22.59 245 LEU 2 C 1
ATOM 4495 O O . LEU B 1 245 ? 470.890 446.549 349.252 1.00 22.59 245 LEU 2 O 1
ATOM 4500 N N . ASP B 1 246 ? 468.985 446.887 350.400 1.00 29.98 246 ASP 2 N 1
ATOM 4501 C CA . ASP B 1 246 ? 469.476 446.287 351.633 1.00 29.98 246 ASP 2 CA 1
ATOM 4502 C C . ASP B 1 246 ? 469.100 444.803 351.665 1.00 29.98 246 ASP 2 C 1
ATOM 4503 O O . ASP B 1 246 ? 468.746 444.220 350.637 1.00 29.98 246 ASP 2 O 1
ATOM 4508 N N . GLU B 1 247 ? 469.181 444.177 352.843 1.00 37.52 247 GLU 2 N 1
ATOM 4509 C CA . GLU B 1 247 ? 468.787 442.781 352.996 1.00 37.52 247 GLU 2 CA 1
ATOM 4510 C C . GLU B 1 247 ? 467.295 442.564 352.790 1.00 37.52 247 GLU 2 C 1
ATOM 4511 O O . GLU B 1 247 ? 466.888 441.458 352.423 1.00 37.52 247 GLU 2 O 1
ATOM 4517 N N . GLN B 1 248 ? 466.476 443.582 353.018 1.00 34.22 248 GLN 2 N 1
ATOM 4518 C CA . GLN B 1 248 ? 465.034 443.464 352.876 1.00 34.22 248 GLN 2 CA 1
ATOM 4519 C C . GLN B 1 248 ? 464.547 443.810 351.481 1.00 34.22 248 GLN 2 C 1
ATOM 4520 O O . GLN B 1 248 ? 463.354 443.660 351.203 1.00 34.22 248 GLN 2 O 1
ATOM 4526 N N . GLY B 1 249 ? 465.430 444.270 350.605 1.00 29.35 249 GLY 2 N 1
ATOM 4527 C CA . GLY B 1 249 ? 465.032 444.635 349.266 1.00 29.35 249 GLY 2 CA 1
ATOM 4528 C C . GLY B 1 249 ? 464.528 446.046 349.106 1.00 29.35 249 GLY 2 C 1
ATOM 4529 O O . GLY B 1 249 ? 463.881 446.341 348.096 1.00 29.35 249 GLY 2 O 1
ATOM 4530 N N . VAL B 1 250 ? 464.791 446.930 350.064 1.00 26.28 250 VAL 2 N 1
ATOM 4531 C CA . VAL B 1 250 ? 464.429 448.334 349.940 1.00 26.28 250 VAL 2 CA 1
ATOM 4532 C C . VAL B 1 250 ? 465.707 449.150 349.805 1.00 26.28 250 VAL 2 C 1
ATOM 4533 O O . VAL B 1 250 ? 466.774 448.761 350.288 1.00 26.28 250 VAL 2 O 1
ATOM 4537 N N . GLY B 1 251 ? 465.605 450.274 349.112 1.00 21.03 251 GLY 2 N 1
ATOM 4538 C CA . GLY B 1 251 ? 466.742 451.141 348.937 1.00 21.03 251 GLY 2 CA 1
ATOM 4539 C C . GLY B 1 251 ? 466.681 452.317 349.882 1.00 21.03 251 GLY 2 C 1
ATOM 4540 O O . GLY B 1 251 ? 465.950 452.304 350.874 1.00 21.03 251 GLY 2 O 1
ATOM 4541 N N . PRO B 1 252 ? 467.472 453.340 349.614 1.00 18.25 252 PRO 2 N 1
ATOM 4542 C CA . PRO B 1 252 ? 467.275 454.620 350.297 1.00 18.25 252 PRO 2 CA 1
ATOM 4543 C C . PRO B 1 252 ? 465.926 455.250 350.002 1.00 18.25 252 PRO 2 C 1
ATOM 4544 O O . PRO B 1 252 ? 465.657 455.664 348.874 1.00 18.25 252 PRO 2 O 1
ATOM 4548 N N . LEU B 1 253 ? 465.069 455.321 351.014 1.00 21.24 253 LEU 2 N 1
ATOM 4549 C CA . LEU B 1 253 ? 463.787 455.995 350.885 1.00 21.24 253 LEU 2 CA 1
ATOM 4550 C C . LEU B 1 253 ? 463.970 457.485 351.098 1.00 21.24 253 LEU 2 C 1
ATOM 4551 O O . LEU B 1 253 ? 464.735 457.912 351.964 1.00 21.24 253 LEU 2 O 1
ATOM 4556 N N . CYS B 1 254 ? 463.259 458.279 350.308 1.00 24.09 254 CYS 2 N 1
ATOM 4557 C CA . CYS B 1 254 ? 463.348 459.732 350.393 1.00 24.09 254 CYS 2 CA 1
ATOM 4558 C C . CYS B 1 254 ? 462.199 460.216 351.266 1.00 24.09 254 CYS 2 C 1
ATOM 4559 O O . CYS B 1 254 ? 461.074 460.380 350.789 1.00 24.09 254 CYS 2 O 1
ATOM 4562 N N . LYS B 1 255 ? 462.486 460.431 352.555 1.00 26.20 255 LYS 2 N 1
ATOM 4563 C CA . LYS B 1 255 ? 461.498 460.807 353.564 1.00 26.20 255 LYS 2 CA 1
ATOM 4564 C C . LYS B 1 255 ? 460.829 462.132 353.249 1.00 26.20 255 LYS 2 C 1
ATOM 4565 O O . LYS B 1 255 ? 459.648 462.180 352.895 1.00 26.20 255 LYS 2 O 1
ATOM 4571 N N . ALA B 1 256 ? 461.590 463.209 353.375 1.00 27.77 256 ALA 2 N 1
ATOM 4572 C CA . ALA B 1 256 ? 461.271 464.417 352.652 1.00 27.77 256 ALA 2 CA 1
ATOM 4573 C C . ALA B 1 256 ? 461.606 464.158 351.199 1.00 27.77 256 ALA 2 C 1
ATOM 4574 O O . ALA B 1 256 ? 462.523 463.394 350.887 1.00 27.77 256 ALA 2 O 1
ATOM 4576 N N . ASP B 1 257 ? 460.847 464.778 350.304 1.00 27.96 257 ASP 2 N 1
ATOM 4577 C CA . ASP B 1 257 ? 460.998 464.514 348.876 1.00 27.96 257 ASP 2 CA 1
ATOM 4578 C C . ASP B 1 257 ? 462.290 465.173 348.406 1.00 27.96 257 ASP 2 C 1
ATOM 4579 O O . ASP B 1 257 ? 462.311 466.274 347.854 1.00 27.96 257 ASP 2 O 1
ATOM 4584 N N . SER B 1 258 ? 463.393 464.471 348.650 1.00 22.62 258 SER 2 N 1
ATOM 4585 C CA . SER B 1 258 ? 464.735 464.994 348.460 1.00 22.62 258 SER 2 CA 1
ATOM 4586 C C . SER B 1 258 ? 465.683 463.819 348.319 1.00 22.62 258 SER 2 C 1
ATOM 4587 O O . SER B 1 258 ? 465.531 462.813 349.009 1.00 22.62 258 SER 2 O 1
ATOM 4590 N N . LEU B 1 259 ? 466.653 463.955 347.427 1.00 20.89 259 LEU 2 N 1
ATOM 4591 C CA . LEU B 1 259 ? 467.666 462.936 347.198 1.00 20.89 259 LEU 2 CA 1
ATOM 4592 C C . LEU B 1 259 ? 469.014 463.560 347.511 1.00 20.89 259 LEU 2 C 1
ATOM 4593 O O . LEU B 1 259 ? 469.372 464.588 346.930 1.00 20.89 259 LEU 2 O 1
ATOM 4598 N N . TYR B 1 260 ? 469.745 462.961 348.439 1.00 20.54 260 TYR 2 N 1
ATOM 4599 C CA . TYR B 1 260 ? 470.974 463.546 348.950 1.00 20.54 260 TYR 2 CA 1
ATOM 4600 C C . TYR B 1 260 ? 472.158 462.800 348.364 1.00 20.54 260 TYR 2 C 1
ATOM 4601 O O . TYR B 1 260 ? 472.250 461.576 348.486 1.00 20.54 260 TYR 2 O 1
ATOM 4610 N N . VAL B 1 261 ? 473.056 463.543 347.732 1.00 19.22 261 VAL 2 N 1
ATOM 4611 C CA . VAL B 1 261 ? 474.175 462.990 346.988 1.00 19.22 261 VAL 2 CA 1
ATOM 4612 C C . VAL B 1 261 ? 475.446 463.644 347.504 1.00 19.22 261 VAL 2 C 1
ATOM 4613 O O . VAL B 1 261 ? 475.565 464.873 347.484 1.00 19.22 261 VAL 2 O 1
ATOM 4617 N N . SER B 1 262 ? 476.387 462.831 347.977 1.00 19.02 262 SER 2 N 1
ATOM 4618 C CA . SER B 1 262 ? 477.631 463.319 348.546 1.00 19.02 262 SER 2 CA 1
ATOM 4619 C C . SER B 1 262 ? 478.803 462.633 347.863 1.00 19.02 262 SER 2 C 1
ATOM 4620 O O . SER B 1 262 ? 478.663 461.538 347.319 1.00 19.02 262 SER 2 O 1
ATOM 4623 N N . ALA B 1 263 ? 479.966 463.284 347.903 1.00 19.80 263 ALA 2 N 1
ATOM 4624 C CA . ALA B 1 263 ? 481.164 462.744 347.273 1.00 19.80 263 ALA 2 CA 1
ATOM 4625 C C . ALA B 1 263 ? 482.401 463.425 347.833 1.00 19.80 263 ALA 2 C 1
ATOM 4626 O O . ALA B 1 263 ? 482.324 464.488 348.448 1.00 19.80 263 ALA 2 O 1
ATOM 4628 N N . ALA B 1 264 ? 483.544 462.785 347.600 1.00 20.71 264 ALA 2 N 1
ATOM 4629 C CA . ALA B 1 264 ? 484.863 463.341 347.896 1.00 20.71 264 ALA 2 CA 1
ATOM 4630 C C . ALA B 1 264 ? 485.870 462.563 347.072 1.00 20.71 264 ALA 2 C 1
ATOM 4631 O O . ALA B 1 264 ? 486.019 461.355 347.275 1.00 20.71 264 ALA 2 O 1
ATOM 4633 N N . ASP B 1 265 ? 486.558 463.235 346.151 1.00 23.29 265 ASP 2 N 1
ATOM 4634 C CA . ASP B 1 265 ? 487.513 462.576 345.258 1.00 23.29 265 ASP 2 CA 1
ATOM 4635 C C . ASP B 1 265 ? 488.852 463.302 345.278 1.00 23.29 265 ASP 2 C 1
ATOM 4636 O O . ASP B 1 265 ? 489.118 464.147 344.424 1.00 23.29 265 ASP 2 O 1
ATOM 4641 N N . ILE B 1 266 ? 489.703 462.954 346.232 1.00 27.13 266 ILE 2 N 1
ATOM 4642 C CA . ILE B 1 266 ? 491.109 463.332 346.191 1.00 27.13 266 ILE 2 CA 1
ATOM 4643 C C . ILE B 1 266 ? 491.825 462.335 345.295 1.00 27.13 266 ILE 2 C 1
ATOM 4644 O O . ILE B 1 266 ? 491.717 461.124 345.502 1.00 27.13 266 ILE 2 O 1
ATOM 4649 N N . CYS B 1 267 ? 492.549 462.830 344.295 1.00 31.06 267 CYS 2 N 1
ATOM 4650 C CA . CYS B 1 267 ? 493.244 461.945 343.369 1.00 31.06 267 CYS 2 CA 1
ATOM 4651 C C . CYS B 1 267 ? 494.737 461.839 343.632 1.00 31.06 267 CYS 2 C 1
ATOM 4652 O O . CYS B 1 267 ? 495.330 460.801 343.329 1.00 31.06 267 CYS 2 O 1
ATOM 4655 N N . GLY B 1 268 ? 495.361 462.866 344.183 1.00 35.40 268 GLY 2 N 1
ATOM 4656 C CA . GLY B 1 268 ? 496.770 462.787 344.501 1.00 35.40 268 GLY 2 CA 1
ATOM 4657 C C . GLY B 1 268 ? 497.351 464.169 344.718 1.00 35.40 268 GLY 2 C 1
ATOM 4658 O O . GLY B 1 268 ? 496.633 465.159 344.809 1.00 35.40 268 GLY 2 O 1
ATOM 4659 N N . LEU B 1 269 ? 498.674 464.205 344.796 1.00 39.16 269 LEU 2 N 1
ATOM 4660 C CA . LEU B 1 269 ? 499.414 465.439 344.996 1.00 39.16 269 LEU 2 CA 1
ATOM 4661 C C . LEU B 1 269 ? 500.068 465.874 343.696 1.00 39.16 269 LEU 2 C 1
ATOM 4662 O O . LEU B 1 269 ? 500.728 465.078 343.024 1.00 39.16 269 LEU 2 O 1
ATOM 4667 N N . PHE B 1 270 ? 499.886 467.140 343.352 1.00 45.09 270 PHE 2 N 1
ATOM 4668 C CA . PHE B 1 270 ? 500.492 467.739 342.172 1.00 45.09 270 PHE 2 CA 1
ATOM 4669 C C . PHE B 1 270 ? 501.752 468.465 342.618 1.00 45.09 270 PHE 2 C 1
ATOM 4670 O O . PHE B 1 270 ? 501.675 469.459 343.344 1.00 45.09 270 PHE 2 O 1
ATOM 4678 N N . THR B 1 271 ? 502.907 467.963 342.198 1.00 49.72 271 THR 2 N 1
ATOM 4679 C CA . THR B 1 271 ? 504.169 468.570 342.588 1.00 49.72 271 THR 2 CA 1
ATOM 4680 C C . THR B 1 271 ? 504.565 469.633 341.575 1.00 49.72 271 THR 2 C 1
ATOM 4681 O O . THR B 1 271 ? 504.692 469.344 340.384 1.00 49.72 271 THR 2 O 1
ATOM 4685 N N . ASN B 1 272 ? 504.772 470.858 342.049 1.00 51.88 272 ASN 2 N 1
ATOM 4686 C CA . ASN B 1 272 ? 505.110 471.964 341.168 1.00 51.88 272 ASN 2 CA 1
ATOM 4687 C C . ASN B 1 272 ? 506.571 471.882 340.735 1.00 51.88 272 ASN 2 C 1
ATOM 4688 O O . ASN B 1 272 ? 507.318 470.979 341.121 1.00 51.88 272 ASN 2 O 1
ATOM 4693 N N . SER B 1 273 ? 506.985 472.857 339.922 1.00 55.04 273 SER 2 N 1
ATOM 4694 C CA . SER B 1 273 ? 508.353 472.881 339.419 1.00 55.04 273 SER 2 CA 1
ATOM 4695 C C . SER B 1 273 ? 509.348 473.227 340.515 1.00 55.04 273 SER 2 C 1
ATOM 4696 O O . SER B 1 273 ? 510.492 472.763 340.481 1.00 55.04 273 SER 2 O 1
ATOM 4699 N N . SER B 1 274 ? 508.934 474.027 341.493 1.00 54.59 274 SER 2 N 1
ATOM 4700 C CA . SER B 1 274 ? 509.784 474.353 342.630 1.00 54.59 274 SER 2 CA 1
ATOM 4701 C C . SER B 1 274 ? 509.793 473.265 343.693 1.00 54.59 274 SER 2 C 1
ATOM 4702 O O . SER B 1 274 ? 510.482 473.417 344.705 1.00 54.59 274 SER 2 O 1
ATOM 4705 N N . GLY B 1 275 ? 509.051 472.180 343.492 1.00 53.71 275 GLY 2 N 1
ATOM 4706 C CA . GLY B 1 275 ? 509.004 471.112 344.462 1.00 53.71 275 GLY 2 CA 1
ATOM 4707 C C . GLY B 1 275 ? 507.943 471.276 345.519 1.00 53.71 275 GLY 2 C 1
ATOM 4708 O O . GLY B 1 275 ? 508.062 470.684 346.596 1.00 53.71 275 GLY 2 O 1
ATOM 4709 N N . THR B 1 276 ? 506.900 472.048 345.244 1.00 51.98 276 THR 2 N 1
ATOM 4710 C CA . THR B 1 276 ? 505.894 472.386 346.238 1.00 51.98 276 THR 2 CA 1
ATOM 4711 C C . THR B 1 276 ? 504.579 471.724 345.860 1.00 51.98 276 THR 2 C 1
ATOM 4712 O O . THR B 1 276 ? 504.044 471.970 344.776 1.00 51.98 276 THR 2 O 1
ATOM 4716 N N . GLN B 1 277 ? 504.056 470.906 346.761 1.00 48.09 277 GLN 2 N 1
ATOM 4717 C CA . GLN B 1 277 ? 502.945 470.017 346.473 1.00 48.09 277 GLN 2 CA 1
ATOM 4718 C C . GLN B 1 277 ? 501.608 470.660 346.808 1.00 48.09 277 GLN 2 C 1
ATOM 4719 O O . GLN B 1 277 ? 501.504 471.518 347.685 1.00 48.09 277 GLN 2 O 1
ATOM 4725 N N . GLN B 1 278 ? 500.578 470.210 346.098 1.00 41.42 278 GLN 2 N 1
ATOM 4726 C CA . GLN B 1 278 ? 499.209 470.645 346.323 1.00 41.42 278 GLN 2 CA 1
ATOM 4727 C C . GLN B 1 278 ? 498.280 469.588 345.750 1.00 41.42 278 GLN 2 C 1
ATOM 4728 O O . GLN B 1 278 ? 498.669 468.809 344.878 1.00 41.42 278 GLN 2 O 1
ATOM 4734 N N . TRP B 1 279 ? 497.048 469.568 346.253 1.00 36.81 279 TRP 2 N 1
ATOM 4735 C CA . TRP B 1 279 ? 496.137 468.470 345.973 1.00 36.81 279 TRP 2 CA 1
ATOM 4736 C C . TRP B 1 279 ? 495.550 468.581 344.566 1.00 36.81 279 TRP 2 C 1
ATOM 4737 O O . TRP B 1 279 ? 495.769 469.551 343.838 1.00 36.81 279 TRP 2 O 1
ATOM 4748 N N . ARG B 1 280 ? 494.790 467.553 344.190 1.00 33.39 280 ARG 2 N 1
ATOM 4749 C CA . ARG B 1 280 ? 494.099 467.482 342.910 1.00 33.39 280 ARG 2 CA 1
ATOM 4750 C C . ARG B 1 280 ? 492.816 466.685 343.069 1.00 33.39 280 ARG 2 C 1
ATOM 4751 O O . ARG B 1 280 ? 492.831 465.569 343.591 1.00 33.39 280 ARG 2 O 1
ATOM 4759 N N . GLY B 1 281 ? 491.716 467.257 342.606 1.00 30.00 281 GLY 2 N 1
ATOM 4760 C CA . GLY B 1 281 ? 490.431 466.593 342.682 1.00 30.00 281 GLY 2 CA 1
ATOM 4761 C C . GLY B 1 281 ? 489.730 466.617 341.344 1.00 30.00 281 GLY 2 C 1
ATOM 4762 O O . GLY B 1 281 ? 489.969 467.487 340.507 1.00 30.00 281 GLY 2 O 1
ATOM 4763 N N . LEU B 1 282 ? 488.858 465.634 341.148 1.00 26.16 282 LEU 2 N 1
ATOM 4764 C CA . LEU B 1 282 ? 488.076 465.503 339.931 1.00 26.16 282 LEU 2 CA 1
ATOM 4765 C C . LEU B 1 282 ? 486.605 465.385 340.294 1.00 26.16 282 LEU 2 C 1
ATOM 4766 O O . LEU B 1 282 ? 486.248 465.088 341.435 1.00 26.16 282 LEU 2 O 1
ATOM 4771 N N . ALA B 1 283 ? 485.749 465.613 339.304 1.00 21.39 283 ALA 2 N 1
ATOM 4772 C CA . ALA B 1 283 ? 484.315 465.561 339.520 1.00 21.39 283 ALA 2 CA 1
ATOM 4773 C C . ALA B 1 283 ? 483.843 464.120 339.644 1.00 21.39 283 ALA 2 C 1
ATOM 4774 O O . ALA B 1 283 ? 484.612 463.170 339.505 1.00 21.39 283 ALA 2 O 1
ATOM 4776 N N . ARG B 1 284 ? 482.554 463.943 339.905 1.00 17.56 284 ARG 2 N 1
ATOM 4777 C CA . ARG B 1 284 ? 482.008 462.605 340.065 1.00 17.56 284 ARG 2 CA 1
ATOM 4778 C C . ARG B 1 284 ? 480.601 462.548 339.504 1.00 17.56 284 ARG 2 C 1
ATOM 4779 O O . ARG B 1 284 ? 479.695 463.207 340.016 1.00 17.56 284 ARG 2 O 1
ATOM 4787 N N . TYR B 1 285 ? 480.434 461.753 338.456 1.00 16.84 285 TYR 2 N 1
ATOM 4788 C CA . TYR B 1 285 ? 479.138 461.508 337.851 1.00 16.84 285 TYR 2 CA 1
ATOM 4789 C C . TYR B 1 285 ? 478.286 460.624 338.750 1.00 16.84 285 TYR 2 C 1
ATOM 4790 O O . TYR B 1 285 ? 478.792 459.763 339.466 1.00 16.84 285 TYR 2 O 1
ATOM 4799 N N . PHE B 1 286 ? 476.978 460.857 338.722 1.00 15.58 286 PHE 2 N 1
ATOM 4800 C CA . PHE B 1 286 ? 476.011 460.052 339.452 1.00 15.58 286 PHE 2 CA 1
ATOM 4801 C C . PHE B 1 286 ? 474.845 459.734 338.536 1.00 15.58 286 PHE 2 C 1
ATOM 4802 O O . PHE B 1 286 ? 474.438 460.574 337.735 1.00 15.58 286 PHE 2 O 1
ATOM 4810 N N . LYS B 1 287 ? 474.302 458.529 338.662 1.00 15.68 287 LYS 2 N 1
ATOM 4811 C CA . LYS B 1 287 ? 473.108 458.157 337.909 1.00 15.68 287 LYS 2 CA 1
ATOM 4812 C C . LYS B 1 287 ? 472.243 457.291 338.816 1.00 15.68 287 LYS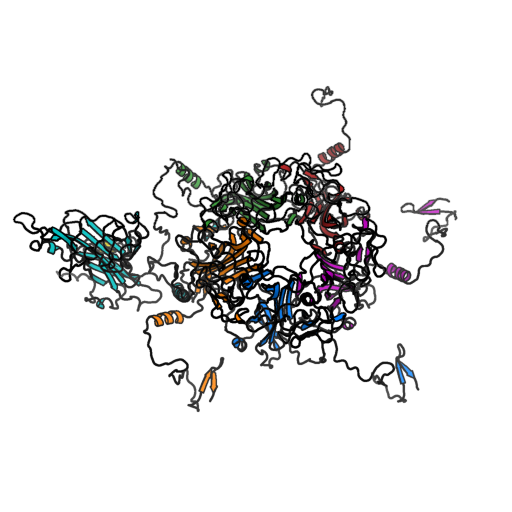 2 C 1
ATOM 4813 O O . LYS B 1 287 ? 472.463 456.084 338.912 1.00 15.68 287 LYS 2 O 1
ATOM 4819 N N . ILE B 1 288 ? 471.258 457.902 339.457 1.00 15.13 288 ILE 2 N 1
ATOM 4820 C CA . ILE B 1 288 ? 470.403 457.215 340.412 1.00 15.13 288 ILE 2 CA 1
ATOM 4821 C C . ILE B 1 288 ? 469.110 456.825 339.711 1.00 15.13 288 ILE 2 C 1
ATOM 4822 O O . ILE B 1 288 ? 468.470 457.658 339.063 1.00 15.13 288 ILE 2 O 1
ATOM 4827 N N . ARG B 1 289 ? 468.735 455.556 339.828 1.00 18.33 289 ARG 2 N 1
ATOM 4828 C CA . ARG B 1 289 ? 467.496 455.023 339.279 1.00 18.33 289 ARG 2 CA 1
ATOM 4829 C C . ARG B 1 289 ? 466.448 454.985 340.384 1.00 18.33 289 ARG 2 C 1
ATOM 4830 O O . ARG B 1 289 ? 466.675 454.369 341.427 1.00 18.33 289 ARG 2 O 1
ATOM 4838 N N . LEU B 1 290 ? 465.304 455.621 340.155 1.00 18.14 290 LEU 2 N 1
ATOM 4839 C CA . LEU B 1 290 ? 464.285 455.799 341.179 1.00 18.14 290 LEU 2 CA 1
ATOM 4840 C C . LEU B 1 290 ? 463.025 455.011 340.844 1.00 18.14 290 LEU 2 C 1
ATOM 4841 O O . LEU B 1 290 ? 462.799 454.628 339.697 1.00 18.14 290 LEU 2 O 1
ATOM 4846 N N . ARG B 1 291 ? 462.206 454.764 341.863 1.00 22.21 291 ARG 2 N 1
ATOM 4847 C CA . ARG B 1 291 ? 460.870 454.206 341.671 1.00 22.21 291 ARG 2 CA 1
ATOM 4848 C C . ARG B 1 291 ? 459.996 454.641 342.837 1.00 22.21 291 ARG 2 C 1
ATOM 4849 O O . ARG B 1 291 ? 460.448 455.324 343.755 1.00 22.21 291 ARG 2 O 1
ATOM 4857 N N . LYS B 1 292 ? 458.738 454.221 342.803 1.00 27.98 292 LYS 2 N 1
ATOM 4858 C CA . LYS B 1 292 ? 457.733 454.644 343.767 1.00 27.98 292 LYS 2 CA 1
ATOM 4859 C C . LYS B 1 292 ? 457.407 453.473 344.684 1.00 27.98 292 LYS 2 C 1
ATOM 4860 O O . LYS B 1 292 ? 456.952 452.427 344.213 1.00 27.98 292 LYS 2 O 1
ATOM 4866 N N . ARG B 1 293 ? 457.619 453.647 345.987 1.00 28.67 293 ARG 2 N 1
ATOM 4867 C CA . ARG B 1 293 ? 457.401 452.576 346.952 1.00 28.67 293 ARG 2 CA 1
ATOM 4868 C C . ARG B 1 293 ? 456.186 452.849 347.813 1.00 28.67 293 ARG 2 C 1
ATOM 4869 O O . ARG B 1 293 ? 456.097 453.900 348.451 1.00 28.67 293 ARG 2 O 1
ATOM 4877 N N . SER B 1 294 ? 455.284 451.880 347.872 1.00 35.13 294 SER 2 N 1
ATOM 4878 C CA . SER B 1 294 ? 454.198 451.934 348.832 1.00 35.13 294 SER 2 CA 1
ATOM 4879 C C . SER B 1 294 ? 454.744 451.623 350.215 1.00 35.13 294 SER 2 C 1
ATOM 4880 O O . SER B 1 294 ? 455.283 450.538 350.448 1.00 35.13 294 SER 2 O 1
ATOM 4883 N N . VAL B 1 295 ? 454.631 452.586 351.125 1.00 35.65 295 VAL 2 N 1
ATOM 4884 C CA . VAL B 1 295 ? 455.054 452.408 352.507 1.00 35.65 295 VAL 2 CA 1
ATOM 4885 C C . VAL B 1 295 ? 453.823 452.616 353.371 1.00 35.65 295 VAL 2 C 1
ATOM 4886 O O . VAL B 1 295 ? 452.730 452.833 352.844 1.00 35.65 295 VAL 2 O 1
ATOM 4890 N N . LYS B 1 296 ? 453.969 452.526 354.688 1.00 39.33 296 LYS 2 N 1
ATOM 4891 C CA . LYS B 1 296 ? 452.890 452.893 355.590 1.00 39.33 296 LYS 2 CA 1
ATOM 4892 C C . LYS B 1 296 ? 453.252 454.171 356.323 1.00 39.33 296 LYS 2 C 1
ATOM 4893 O O . LYS B 1 296 ? 454.412 454.586 356.344 1.00 39.33 296 LYS 2 O 1
ATOM 4899 N N . ASN B 1 297 ? 452.242 454.794 356.908 1.00 43.80 297 ASN 2 N 1
ATOM 4900 C CA . ASN B 1 297 ? 452.425 455.910 357.821 1.00 43.80 297 ASN 2 CA 1
ATOM 4901 C C . ASN B 1 297 ? 452.780 455.336 359.185 1.00 43.80 297 ASN 2 C 1
ATOM 4902 O O . ASN B 1 297 ? 451.931 454.721 359.840 1.00 43.80 297 ASN 2 O 1
ATOM 4907 N N . PRO B 1 298 ? 454.016 455.517 359.652 1.00 44.19 298 PRO 2 N 1
ATOM 4908 C CA . PRO B 1 298 ? 454.402 454.942 360.944 1.00 44.19 298 PRO 2 CA 1
ATOM 4909 C C . PRO B 1 298 ? 453.877 455.721 362.131 1.00 44.19 298 PRO 2 C 1
ATOM 4910 O O . PRO B 1 298 ? 453.904 455.201 363.253 1.00 44.19 298 PRO 2 O 1
ATOM 4914 N N . TYR B 1 299 ? 453.385 456.923 361.915 1.00 46.39 299 TYR 2 N 1
ATOM 4915 C CA . TYR B 1 299 ? 453.048 457.921 362.904 1.00 46.39 299 TYR 2 CA 1
ATOM 4916 C C . TYR B 1 299 ? 451.543 458.114 362.983 1.00 46.39 299 TYR 2 C 1
ATOM 4917 O O . TYR B 1 299 ? 450.862 458.065 361.953 1.00 46.39 299 TYR 2 O 1
ATOM 4926 N N . PRO B 1 300 ? 450.994 458.337 364.173 1.00 48.34 300 PRO 2 N 1
ATOM 4927 C CA . PRO B 1 300 ? 449.549 458.544 364.289 1.00 48.34 300 PRO 2 CA 1
ATOM 4928 C C . PRO B 1 300 ? 449.150 459.929 363.804 1.00 48.34 300 PRO 2 C 1
ATOM 4929 O O . PRO B 1 300 ? 449.982 460.785 363.499 1.00 48.34 300 PRO 2 O 1
ATOM 4933 N N . ILE B 1 301 ? 447.832 460.140 363.745 1.00 49.90 301 ILE 2 N 1
ATOM 4934 C CA . ILE B 1 301 ? 447.280 461.430 363.346 1.00 49.90 301 ILE 2 CA 1
ATOM 4935 C C . ILE B 1 301 ? 447.554 462.486 364.408 1.00 49.90 301 ILE 2 C 1
ATOM 4936 O O . ILE B 1 301 ? 447.651 463.678 364.095 1.00 49.90 301 ILE 2 O 1
ATOM 4941 N N . SER B 1 302 ? 447.781 462.067 365.653 1.00 48.14 302 SER 2 N 1
ATOM 4942 C CA . SER B 1 302 ? 448.078 462.960 366.765 1.00 48.14 302 SER 2 CA 1
ATOM 4943 C C . SER B 1 302 ? 449.459 463.608 366.692 1.00 48.14 302 SER 2 C 1
ATOM 4944 O O . SER B 1 302 ? 449.839 464.276 367.653 1.00 48.14 302 SER 2 O 1
ATOM 4947 N N . PHE B 1 303 ? 450.229 463.414 365.621 1.00 48.36 303 PHE 2 N 1
ATOM 4948 C CA . PHE B 1 303 ? 451.420 464.218 365.378 1.00 48.36 303 PHE 2 CA 1
ATOM 4949 C C . PHE B 1 303 ? 451.143 465.356 364.410 1.00 48.36 303 PHE 2 C 1
ATOM 4950 O O . PHE B 1 303 ? 451.792 466.403 364.487 1.00 48.36 303 PHE 2 O 1
ATOM 4958 N N . LEU B 1 304 ? 450.196 465.163 363.488 1.00 50.44 304 LEU 2 N 1
ATOM 4959 C CA . LEU B 1 304 ? 449.725 466.267 362.659 1.00 50.44 304 LEU 2 CA 1
ATOM 4960 C C . LEU B 1 304 ? 448.995 467.308 363.491 1.00 50.44 304 LEU 2 C 1
ATOM 4961 O O . LEU B 1 304 ? 449.274 468.507 363.382 1.00 50.44 304 LEU 2 O 1
ATOM 4966 N N . LEU B 1 305 ? 448.057 466.866 364.327 1.00 50.16 305 LEU 2 N 1
ATOM 4967 C CA . LEU B 1 305 ? 447.258 467.788 365.116 1.00 50.16 305 LEU 2 CA 1
ATOM 4968 C C . LEU B 1 305 ? 448.028 468.406 366.268 1.00 50.16 305 LEU 2 C 1
ATOM 4969 O O . LEU B 1 305 ? 447.705 469.525 366.668 1.00 50.16 305 LEU 2 O 1
ATOM 4974 N N . SER B 1 306 ? 449.036 467.720 366.807 1.00 51.19 306 SER 2 N 1
ATOM 4975 C CA . SER B 1 306 ? 449.832 468.327 367.866 1.00 51.19 306 SER 2 CA 1
ATOM 4976 C C . SER B 1 306 ? 450.710 469.445 367.330 1.00 51.19 306 SER 2 C 1
ATOM 4977 O O . SER B 1 306 ? 451.039 470.377 368.067 1.00 51.19 306 SER 2 O 1
ATOM 4980 N N . ASP B 1 307 ? 451.091 469.377 366.055 1.00 52.65 307 ASP 2 N 1
ATOM 4981 C CA . ASP B 1 307 ? 451.874 470.454 365.466 1.00 52.65 307 ASP 2 CA 1
ATOM 4982 C C . ASP B 1 307 ? 450.994 471.611 365.020 1.00 52.65 307 ASP 2 C 1
ATOM 4983 O O . ASP B 1 307 ? 451.456 472.755 364.990 1.00 52.65 307 ASP 2 O 1
ATOM 4988 N N . LEU B 1 308 ? 449.733 471.339 364.680 1.00 51.31 308 LEU 2 N 1
ATOM 4989 C CA . LEU B 1 308 ? 448.808 472.415 364.342 1.00 51.31 308 LEU 2 CA 1
ATOM 4990 C C . LEU B 1 308 ? 448.440 473.228 365.573 1.00 51.31 308 LEU 2 C 1
ATOM 4991 O O . LEU B 1 308 ? 448.390 474.461 365.519 1.00 51.31 308 LEU 2 O 1
ATOM 4996 N N . ILE B 1 309 ? 448.178 472.546 366.688 1.00 52.50 309 ILE 2 N 1
ATOM 4997 C CA . ILE B 1 309 ? 447.796 473.212 367.928 1.00 52.50 309 ILE 2 CA 1
ATOM 4998 C C . ILE B 1 309 ? 448.958 474.019 368.491 1.00 52.50 309 ILE 2 C 1
ATOM 4999 O O . ILE B 1 309 ? 448.784 475.165 368.922 1.00 52.50 309 ILE 2 O 1
ATOM 5004 N N . ASN B 1 310 ? 450.171 473.469 368.436 1.00 54.17 310 ASN 2 N 1
ATOM 5005 C CA . ASN B 1 310 ? 451.332 474.135 369.017 1.00 54.17 310 ASN 2 CA 1
ATOM 5006 C C . ASN B 1 310 ? 451.834 475.321 368.204 1.00 54.17 310 ASN 2 C 1
ATOM 5007 O O . ASN B 1 310 ? 452.843 475.915 368.594 1.00 54.17 310 ASN 2 O 1
ATOM 5012 N N . ARG B 1 311 ? 451.184 475.685 367.099 1.00 56.12 311 ARG 2 N 1
ATOM 5013 C CA . ARG B 1 311 ? 451.514 476.910 366.383 1.00 56.12 311 ARG 2 CA 1
ATOM 5014 C C . ARG B 1 311 ? 450.302 477.811 366.192 1.00 56.12 311 ARG 2 C 1
ATOM 5015 O O . ARG B 1 311 ? 450.391 478.808 365.468 1.00 56.12 311 ARG 2 O 1
ATOM 5023 N N . ARG B 1 312 ? 449.175 477.484 366.817 1.00 55.85 312 ARG 2 N 1
ATOM 5024 C CA . ARG B 1 312 ? 448.017 478.371 366.862 1.00 55.85 312 ARG 2 CA 1
ATOM 5025 C C . ARG B 1 312 ? 447.571 478.723 368.274 1.00 55.85 312 ARG 2 C 1
ATOM 5026 O O . ARG B 1 312 ? 446.977 479.789 368.461 1.00 55.85 312 ARG 2 O 1
ATOM 5034 N N . THR B 1 313 ? 447.835 477.884 369.269 1.00 57.97 313 THR 2 N 1
ATOM 5035 C CA . THR B 1 313 ? 447.525 478.206 370.652 1.00 57.97 313 THR 2 CA 1
ATOM 5036 C C . THR B 1 313 ? 448.635 479.090 371.211 1.00 57.97 313 THR 2 C 1
ATOM 5037 O O . THR B 1 313 ? 449.797 478.968 370.813 1.00 57.97 313 THR 2 O 1
ATOM 5041 N N . GLN B 1 314 ? 448.272 480.005 372.109 1.00 60.11 314 GLN 2 N 1
ATOM 5042 C CA . GLN B 1 314 ? 449.243 480.942 372.659 1.00 60.11 314 GLN 2 CA 1
ATOM 5043 C C . GLN B 1 314 ? 450.183 480.254 373.638 1.00 60.11 314 GLN 2 C 1
ATOM 5044 O O . GLN B 1 314 ? 449.786 479.341 374.367 1.00 60.11 314 GLN 2 O 1
ATOM 5050 N N . ARG B 1 315 ? 451.430 480.711 373.663 1.00 59.32 315 ARG 2 N 1
ATOM 5051 C CA . ARG B 1 315 ? 452.419 480.183 374.592 1.00 59.32 315 ARG 2 CA 1
ATOM 5052 C C . ARG B 1 315 ? 452.183 480.811 375.960 1.00 59.32 315 ARG 2 C 1
ATOM 5053 O O . ARG B 1 315 ? 452.273 482.032 376.116 1.00 59.32 315 ARG 2 O 1
ATOM 5061 N N . VAL B 1 316 ? 451.877 479.982 376.953 1.00 55.50 316 VAL 2 N 1
ATOM 5062 C CA . VAL B 1 316 ? 451.561 480.440 378.301 1.00 55.50 316 VAL 2 CA 1
ATOM 5063 C C . VAL B 1 316 ? 452.761 480.176 379.199 1.00 55.50 316 VAL 2 C 1
ATOM 5064 O O . VAL B 1 316 ? 453.230 479.037 379.304 1.00 55.50 316 VAL 2 O 1
ATOM 5068 N N . ASP B 1 317 ? 453.259 481.228 379.843 1.00 55.20 317 ASP 2 N 1
ATOM 5069 C CA . ASP B 1 317 ? 454.378 481.124 380.779 1.00 55.20 317 ASP 2 CA 1
ATOM 5070 C C . ASP B 1 317 ? 453.870 480.862 382.194 1.00 55.20 317 ASP 2 C 1
ATOM 5071 O O . ASP B 1 317 ? 454.063 481.654 383.113 1.00 55.20 317 ASP 2 O 1
ATOM 5076 N N . GLY B 1 318 ? 453.227 479.721 382.367 1.00 47.14 318 GLY 2 N 1
ATOM 5077 C CA . GLY B 1 318 ? 452.617 479.389 383.633 1.00 47.14 318 GLY 2 CA 1
ATOM 5078 C C . GLY B 1 318 ? 453.617 478.918 384.667 1.00 47.14 318 GLY 2 C 1
ATOM 5079 O O . GLY B 1 318 ? 454.834 478.988 384.489 1.00 47.14 318 GLY 2 O 1
ATOM 5080 N N . GLN B 1 319 ? 453.076 478.446 385.780 1.00 40.31 319 GLN 2 N 1
ATOM 5081 C CA . GLN B 1 319 ? 453.885 477.794 386.786 1.00 40.31 319 GLN 2 CA 1
ATOM 5082 C C . GLN B 1 319 ? 454.220 476.381 386.311 1.00 40.31 319 GLN 2 C 1
ATOM 5083 O O . GLN B 1 319 ? 453.461 475.797 385.536 1.00 40.31 319 GLN 2 O 1
ATOM 5089 N N . PRO B 1 320 ? 455.366 475.827 386.723 1.00 38.46 320 PRO 2 N 1
ATOM 5090 C CA . PRO B 1 320 ? 455.808 474.547 386.149 1.00 38.46 320 PRO 2 CA 1
ATOM 5091 C C . PRO B 1 320 ? 454.927 473.383 386.574 1.00 38.46 320 PRO 2 C 1
ATOM 5092 O O . PRO B 1 320 ? 454.837 473.047 387.754 1.00 38.46 320 PRO 2 O 1
ATOM 5096 N N . MET B 1 321 ? 454.265 472.779 385.591 1.00 38.41 321 MET 2 N 1
ATOM 5097 C CA . MET B 1 321 ? 453.432 471.606 385.810 1.00 38.41 321 MET 2 CA 1
ATOM 5098 C C . MET B 1 321 ? 454.024 470.345 385.196 1.00 38.41 321 MET 2 C 1
ATOM 5099 O O . MET B 1 321 ? 453.311 469.347 385.066 1.00 38.41 321 MET 2 O 1
ATOM 5104 N N . TYR B 1 322 ? 455.299 470.365 384.811 1.00 44.86 322 TYR 2 N 1
ATOM 5105 C CA . TYR B 1 322 ? 455.993 469.165 384.365 1.00 44.86 322 TYR 2 CA 1
ATOM 5106 C C . TYR B 1 322 ? 457.486 469.355 384.583 1.00 44.86 322 TYR 2 C 1
ATOM 5107 O O . TYR B 1 322 ? 458.005 470.468 384.478 1.00 44.86 322 TYR 2 O 1
ATOM 5116 N N . GLY B 1 323 ? 458.171 468.254 384.893 1.00 48.69 323 GLY 2 N 1
ATOM 5117 C CA . GLY B 1 323 ? 459.602 468.270 385.114 1.00 48.69 323 GLY 2 CA 1
ATOM 5118 C C . GLY B 1 323 ? 459.952 467.875 386.538 1.00 48.69 323 GLY 2 C 1
ATOM 5119 O O . GLY B 1 323 ? 459.179 467.192 387.220 1.00 48.69 323 GLY 2 O 1
ATOM 5120 N N . MET B 1 324 ? 461.132 468.307 386.977 1.00 57.43 324 MET 2 N 1
ATOM 5121 C CA . MET B 1 324 ? 461.573 468.032 388.336 1.00 57.43 324 MET 2 CA 1
ATOM 5122 C C . MET B 1 324 ? 461.007 469.014 389.348 1.00 57.43 324 MET 2 C 1
ATOM 5123 O O . MET B 1 324 ? 460.981 468.704 390.544 1.00 57.43 324 MET 2 O 1
ATOM 5128 N N . GLU B 1 325 ? 460.557 470.182 388.901 1.00 50.62 325 GLU 2 N 1
ATOM 5129 C CA . GLU B 1 325 ? 459.906 471.156 389.764 1.00 50.62 325 GLU 2 CA 1
ATOM 5130 C C . GLU B 1 325 ? 458.427 471.281 389.434 1.00 50.62 325 GLU 2 C 1
ATOM 5131 O O . GLU B 1 325 ? 457.856 472.370 389.514 1.00 50.62 325 GLU 2 O 1
ATOM 5137 N N . SER B 1 326 ? 457.808 470.168 389.053 1.00 39.80 326 SER 2 N 1
ATOM 5138 C CA . SER B 1 326 ? 456.400 470.132 388.706 1.00 39.80 326 SER 2 CA 1
ATOM 5139 C C . SER B 1 326 ? 455.537 470.404 389.928 1.00 39.80 326 SER 2 C 1
ATOM 5140 O O . SER B 1 326 ? 455.948 470.202 391.073 1.00 39.80 326 SER 2 O 1
ATOM 5143 N N . GLN B 1 327 ? 454.322 470.876 389.672 1.00 34.36 327 GLN 2 N 1
ATOM 5144 C CA . GLN B 1 327 ? 453.380 471.168 390.740 1.00 34.36 327 GLN 2 CA 1
ATOM 5145 C C . GLN B 1 327 ? 452.142 470.292 390.679 1.00 34.36 327 GLN 2 C 1
ATOM 5146 O O . GLN B 1 327 ? 451.211 470.507 391.456 1.00 34.36 327 GLN 2 O 1
ATOM 5152 N N . VAL B 1 328 ? 452.105 469.310 389.788 1.00 32.54 328 VAL 2 N 1
ATOM 5153 C CA . VAL B 1 328 ? 451.060 468.296 389.800 1.00 32.54 328 VAL 2 CA 1
ATOM 5154 C C . VAL B 1 328 ? 451.486 467.215 390.779 1.00 32.54 328 VAL 2 C 1
ATOM 5155 O O . VAL B 1 328 ? 452.543 466.598 390.615 1.00 32.54 328 VAL 2 O 1
ATOM 5159 N N . GLU B 1 329 ? 450.663 466.980 391.794 1.00 34.08 329 GLU 2 N 1
ATOM 5160 C CA . GLU B 1 329 ? 451.046 466.124 392.906 1.00 34.08 329 GLU 2 CA 1
ATOM 5161 C C . GLU B 1 329 ? 450.571 464.689 392.737 1.00 34.08 329 GLU 2 C 1
ATOM 5162 O O . GLU B 1 329 ? 451.370 463.755 392.840 1.00 34.08 329 GLU 2 O 1
ATOM 5168 N N . GLU B 1 330 ? 449.283 464.489 392.491 1.00 31.65 330 GLU 2 N 1
ATOM 5169 C CA . GLU B 1 330 ? 448.757 463.149 392.291 1.00 31.65 330 GLU 2 CA 1
ATOM 5170 C C . GLU B 1 330 ? 447.904 463.134 391.037 1.00 31.65 330 GLU 2 C 1
ATOM 5171 O O . GLU B 1 330 ? 447.144 464.072 390.792 1.00 31.65 330 GLU 2 O 1
ATOM 5177 N N . VAL B 1 331 ? 448.048 462.083 390.239 1.00 26.19 331 VAL 2 N 1
ATOM 5178 C CA . VAL B 1 331 ? 447.148 461.796 389.132 1.00 26.19 331 VAL 2 CA 1
ATOM 5179 C C . VAL B 1 331 ? 446.645 460.378 389.332 1.00 26.19 331 VAL 2 C 1
ATOM 5180 O O . VAL B 1 331 ? 447.446 459.457 389.518 1.00 26.19 331 VAL 2 O 1
ATOM 5184 N N . ARG B 1 332 ? 445.330 460.201 389.317 1.00 25.68 332 ARG 2 N 1
ATOM 5185 C CA . ARG B 1 332 ? 444.716 458.893 389.468 1.00 25.68 332 ARG 2 CA 1
ATOM 5186 C C . ARG B 1 332 ? 443.823 458.615 388.274 1.00 25.68 332 ARG 2 C 1
ATOM 5187 O O . ARG B 1 332 ? 443.052 459.481 387.861 1.00 25.68 332 ARG 2 O 1
ATOM 5195 N N . VAL B 1 333 ? 443.916 457.406 387.735 1.00 26.37 333 VAL 2 N 1
ATOM 5196 C CA . VAL B 1 333 ? 443.134 456.992 386.579 1.00 26.37 333 VAL 2 CA 1
ATOM 5197 C C . VAL B 1 333 ? 442.166 455.909 387.026 1.00 26.37 333 VAL 2 C 1
ATOM 5198 O O . VAL B 1 333 ? 442.584 454.881 387.567 1.00 26.37 333 VAL 2 O 1
ATOM 5202 N N . PHE B 1 334 ? 440.878 456.133 386.796 1.00 30.48 334 PHE 2 N 1
ATOM 5203 C CA . PHE B 1 334 ? 439.821 455.218 387.212 1.00 30.48 334 PHE 2 CA 1
ATOM 5204 C C . PHE B 1 334 ? 439.136 454.665 385.971 1.00 30.48 334 PHE 2 C 1
ATOM 5205 O O . PHE B 1 334 ? 438.519 455.419 385.216 1.00 30.48 334 PHE 2 O 1
ATOM 5213 N N . ASP B 1 335 ? 439.220 453.355 385.764 1.00 37.97 335 ASP 2 N 1
ATOM 5214 C CA . ASP B 1 335 ? 438.556 452.730 384.628 1.00 37.97 335 ASP 2 CA 1
ATOM 5215 C C . ASP B 1 335 ? 437.980 451.392 385.056 1.00 37.97 335 ASP 2 C 1
ATOM 5216 O O . ASP B 1 335 ? 438.701 450.541 385.579 1.00 37.97 335 ASP 2 O 1
ATOM 5221 N N . GLY B 1 336 ? 436.686 451.207 384.823 1.00 42.36 336 GLY 2 N 1
ATOM 5222 C CA . GLY B 1 336 ? 436.012 449.979 385.183 1.00 42.36 336 GLY 2 CA 1
ATOM 5223 C C . GLY B 1 336 ? 435.674 449.916 386.660 1.00 42.36 336 GLY 2 C 1
ATOM 5224 O O . GLY B 1 336 ? 436.140 450.707 387.477 1.00 42.36 336 GLY 2 O 1
ATOM 5225 N N . THR B 1 337 ? 434.845 448.939 387.006 1.00 44.16 337 THR 2 N 1
ATOM 5226 C CA . THR B 1 337 ? 434.387 448.755 388.374 1.00 44.16 337 THR 2 CA 1
ATOM 5227 C C . THR B 1 337 ? 435.062 447.547 389.005 1.00 44.16 337 THR 2 C 1
ATOM 5228 O O . THR B 1 337 ? 435.355 446.560 388.326 1.00 44.16 337 THR 2 O 1
ATOM 5232 N N . GLU B 1 338 ? 435.310 447.638 390.307 1.00 42.12 338 GLU 2 N 1
ATOM 5233 C CA . GLU B 1 338 ? 435.836 446.543 391.101 1.00 42.12 338 GLU 2 CA 1
ATOM 5234 C C . GLU B 1 338 ? 435.086 446.491 392.420 1.00 42.12 338 GLU 2 C 1
ATOM 5235 O O . GLU B 1 338 ? 434.351 447.414 392.774 1.00 42.12 338 GLU 2 O 1
ATOM 5241 N N . ARG B 1 339 ? 435.288 445.402 393.158 1.00 41.02 339 ARG 2 N 1
ATOM 5242 C CA . ARG B 1 339 ? 434.767 445.302 394.514 1.00 41.02 339 ARG 2 CA 1
ATOM 5243 C C . ARG B 1 339 ? 435.516 446.272 395.413 1.00 41.02 339 ARG 2 C 1
ATOM 5244 O O . ARG B 1 339 ? 436.634 446.674 395.087 1.00 41.02 339 ARG 2 O 1
ATOM 5252 N N . LEU B 1 340 ? 434.921 446.643 396.535 1.00 36.01 340 LEU 2 N 1
ATOM 5253 C CA . LEU B 1 340 ? 435.480 447.682 397.391 1.00 36.01 340 LEU 2 CA 1
ATOM 5254 C C . LEU B 1 340 ? 436.752 447.196 398.074 1.00 36.01 340 LEU 2 C 1
ATOM 5255 O O . LEU B 1 340 ? 436.708 446.197 398.797 1.00 36.01 340 LEU 2 O 1
ATOM 5260 N N . PRO B 1 341 ? 437.890 447.847 397.866 1.00 37.41 341 PRO 2 N 1
ATOM 5261 C CA . PRO B 1 341 ? 439.118 447.408 398.527 1.00 37.41 341 PRO 2 CA 1
ATOM 5262 C C . PRO B 1 341 ? 439.228 447.958 399.938 1.00 37.41 341 PRO 2 C 1
ATOM 5263 O O . PRO B 1 341 ? 438.743 449.046 400.253 1.00 37.41 341 PRO 2 O 1
ATOM 5267 N N . GLY B 1 342 ? 439.890 447.185 400.793 1.00 42.23 342 GLY 2 N 1
ATOM 5268 C CA . GLY B 1 342 ? 440.038 447.559 402.184 1.00 42.23 342 GLY 2 CA 1
ATOM 5269 C C . GLY B 1 342 ? 441.097 448.594 402.466 1.00 42.23 342 GLY 2 C 1
ATOM 5270 O O . GLY B 1 342 ? 441.157 449.107 403.586 1.00 42.23 342 GLY 2 O 1
ATOM 5271 N N . ASP B 1 343 ? 441.929 448.923 401.484 1.00 47.13 343 ASP 2 N 1
ATOM 5272 C CA . ASP B 1 343 ? 443.001 449.902 401.657 1.00 47.13 343 ASP 2 CA 1
ATOM 5273 C C . ASP B 1 343 ? 442.722 451.083 400.740 1.00 47.13 343 ASP 2 C 1
ATOM 5274 O O . ASP B 1 343 ? 442.920 450.984 399.517 1.00 47.13 343 ASP 2 O 1
ATOM 5279 N N . PRO B 1 344 ? 442.226 452.204 401.271 1.00 48.27 344 PRO 2 N 1
ATOM 5280 C CA . PRO B 1 344 ? 442.064 453.397 400.429 1.00 48.27 344 PRO 2 CA 1
ATOM 5281 C C . PRO B 1 344 ? 443.375 454.081 400.101 1.00 48.27 344 PRO 2 C 1
ATOM 5282 O O . PRO B 1 344 ? 443.473 454.733 399.054 1.00 48.27 344 PRO 2 O 1
ATOM 5286 N N . ASP B 1 345 ? 444.390 453.952 400.955 1.00 52.54 345 ASP 2 N 1
ATOM 5287 C CA . ASP B 1 345 ? 445.698 454.539 400.705 1.00 52.54 345 ASP 2 CA 1
ATOM 5288 C C . ASP B 1 345 ? 446.631 453.600 399.954 1.00 52.54 345 ASP 2 C 1
ATOM 5289 O O . ASP B 1 345 ? 447.851 453.708 400.099 1.00 52.54 345 ASP 2 O 1
ATOM 5294 N N . MET B 1 346 ? 446.086 452.684 399.165 1.00 50.40 346 MET 2 N 1
ATOM 5295 C CA . MET B 1 346 ? 446.878 451.756 398.382 1.00 50.40 346 MET 2 CA 1
ATOM 5296 C C . MET B 1 346 ? 447.564 452.473 397.223 1.00 50.40 346 MET 2 C 1
ATOM 5297 O O . MET B 1 346 ? 447.181 453.572 396.816 1.00 50.40 346 MET 2 O 1
ATOM 5302 N N . ILE B 1 347 ? 448.599 451.830 396.690 1.00 50.20 347 ILE 2 N 1
ATOM 5303 C CA . ILE B 1 347 ? 449.352 452.329 395.548 1.00 50.20 347 ILE 2 CA 1
ATOM 5304 C C . ILE B 1 347 ? 449.294 451.265 394.466 1.00 50.20 347 ILE 2 C 1
ATOM 5305 O O . ILE B 1 347 ? 449.558 450.089 394.736 1.00 50.20 347 ILE 2 O 1
ATOM 5310 N N . ARG B 1 348 ? 448.939 451.665 393.253 1.00 46.83 348 ARG 2 N 1
ATOM 5311 C CA . ARG B 1 348 ? 448.739 450.725 392.165 1.00 46.83 348 ARG 2 CA 1
ATOM 5312 C C . ARG B 1 348 ? 449.320 451.313 390.888 1.00 46.83 348 ARG 2 C 1
ATOM 5313 O O . ARG B 1 348 ? 449.245 452.524 390.681 1.00 46.83 348 ARG 2 O 1
ATOM 5321 N N . TYR B 1 349 ? 449.925 450.461 390.054 1.00 54.99 349 TYR 2 N 1
ATOM 5322 C CA . TYR B 1 349 ? 450.521 450.879 388.788 1.00 54.99 349 TYR 2 CA 1
ATOM 5323 C C . TYR B 1 349 ? 450.697 449.662 387.886 1.00 54.99 349 TYR 2 C 1
ATOM 5324 O O . TYR B 1 349 ? 450.175 448.579 388.159 1.00 54.99 349 TYR 2 O 1
ATOM 5333 N N . ILE B 1 350 ? 451.425 449.855 386.787 1.00 58.56 350 ILE 2 N 1
ATOM 5334 C CA . ILE B 1 350 ? 451.793 448.784 385.864 1.00 58.56 350 ILE 2 CA 1
ATOM 5335 C C . ILE B 1 350 ? 453.299 448.856 385.648 1.00 58.56 350 ILE 2 C 1
ATOM 5336 O O . ILE B 1 350 ? 453.816 449.899 385.233 1.00 58.56 350 ILE 2 O 1
ATOM 5341 N N . ASP B 1 351 ? 454.005 447.756 385.927 1.00 64.55 351 ASP 2 N 1
ATOM 5342 C CA . ASP B 1 351 ? 455.464 447.838 385.962 1.00 64.55 351 ASP 2 CA 1
ATOM 5343 C C . ASP B 1 351 ? 456.094 447.738 384.571 1.00 64.55 351 ASP 2 C 1
ATOM 5344 O O . ASP B 1 351 ? 456.657 448.715 384.069 1.00 64.55 351 ASP 2 O 1
ATOM 5349 N N . LYS B 1 352 ? 455.996 446.575 383.927 1.00 65.71 352 LYS 2 N 1
ATOM 5350 C CA . LYS B 1 352 ? 456.633 446.323 382.644 1.00 65.71 352 LYS 2 CA 1
ATOM 5351 C C . LYS B 1 352 ? 455.586 445.872 381.640 1.00 65.71 352 LYS 2 C 1
ATOM 5352 O O . LYS B 1 352 ? 455.614 446.284 380.480 1.00 65.71 352 LYS 2 O 1
ATOM 5358 N N . GLN B 1 353 ? 454.677 445.000 382.069 1.00 65.27 353 GLN 2 N 1
ATOM 5359 C CA . GLN B 1 353 ? 453.513 444.654 381.266 1.00 65.27 353 GLN 2 CA 1
ATOM 5360 C C . GLN B 1 353 ? 452.219 444.502 382.055 1.00 65.27 353 GLN 2 C 1
ATOM 5361 O O . GLN B 1 353 ? 451.144 444.645 381.459 1.00 65.27 353 GLN 2 O 1
ATOM 5367 N N . GLY B 1 354 ? 452.273 444.235 383.363 1.00 61.47 354 GLY 2 N 1
ATOM 5368 C CA . GLY B 1 354 ? 451.102 443.820 384.099 1.00 61.47 354 GLY 2 CA 1
ATOM 5369 C C . GLY B 1 354 ? 450.829 444.715 385.291 1.00 61.47 354 GLY 2 C 1
ATOM 5370 O O . GLY B 1 354 ? 451.708 445.409 385.798 1.00 61.47 354 GLY 2 O 1
ATOM 5371 N N . GLN B 1 355 ? 449.582 444.658 385.748 1.00 56.62 355 GLN 2 N 1
ATOM 5372 C CA . GLN B 1 355 ? 449.087 445.566 386.775 1.00 56.62 355 GLN 2 CA 1
ATOM 5373 C C . GLN B 1 355 ? 449.590 445.145 388.150 1.00 56.62 355 GLN 2 C 1
ATOM 5374 O O . GLN B 1 355 ? 449.262 444.056 388.633 1.00 56.62 355 GLN 2 O 1
ATOM 5380 N N . LEU B 1 356 ? 450.373 446.010 388.784 1.00 55.19 356 LEU 2 N 1
ATOM 5381 C CA . LEU B 1 356 ? 451.022 445.701 390.047 1.00 55.19 356 LEU 2 CA 1
ATOM 5382 C C . LEU B 1 356 ? 450.476 446.624 391.131 1.00 55.19 356 LEU 2 C 1
ATOM 5383 O O . LEU B 1 356 ? 449.852 447.648 390.851 1.00 55.19 356 LEU 2 O 1
ATOM 5388 N N . GLN B 1 357 ? 450.699 446.240 392.385 1.00 52.81 357 GLN 2 N 1
ATOM 5389 C CA . GLN B 1 357 ? 449.917 446.781 393.492 1.00 52.81 357 GLN 2 CA 1
ATOM 5390 C C . GLN B 1 357 ? 450.776 446.786 394.759 1.00 52.81 357 GLN 2 C 1
ATOM 5391 O O . GLN B 1 357 ? 450.794 445.812 395.511 1.00 52.81 357 GLN 2 O 1
ATOM 5397 N N . THR B 1 358 ? 451.471 447.896 394.993 1.00 52.84 358 THR 2 N 1
ATOM 5398 C CA . THR B 1 358 ? 452.308 448.049 396.173 1.00 52.84 358 THR 2 CA 1
ATOM 5399 C C . THR B 1 358 ? 451.489 448.631 397.321 1.00 52.84 358 THR 2 C 1
ATOM 5400 O O . THR B 1 358 ? 450.264 448.740 397.249 1.00 52.84 358 THR 2 O 1
ATOM 5404 N N . LYS B 1 359 ? 452.175 449.024 398.391 1.00 53.64 359 LYS 2 N 1
ATOM 5405 C CA . LYS B 1 359 ? 451.531 449.470 399.616 1.00 53.64 359 LYS 2 CA 1
ATOM 5406 C C . LYS B 1 359 ? 452.231 450.716 400.135 1.00 53.64 359 LYS 2 C 1
ATOM 5407 O O . LYS B 1 359 ? 453.451 450.853 400.005 1.00 53.64 359 LYS 2 O 1
ATOM 5413 N N . LYS C 1 16 ? 480.390 402.261 319.499 1.00 68.28 16 LYS 3 N 1
ATOM 5414 C CA . LYS C 1 16 ? 479.903 403.010 318.348 1.00 68.28 16 LYS 3 CA 1
ATOM 5415 C C . LYS C 1 16 ? 479.843 404.502 318.665 1.00 68.28 16 LYS 3 C 1
ATOM 5416 O O . LYS C 1 16 ? 479.174 404.910 319.614 1.00 68.28 16 LYS 3 O 1
ATOM 5422 N N . PRO C 1 17 ? 480.543 405.315 317.877 1.00 64.00 17 PRO 3 N 1
ATOM 5423 C CA . PRO C 1 17 ? 480.548 406.760 318.120 1.00 64.00 17 PRO 3 CA 1
ATOM 5424 C C . PRO C 1 17 ? 479.267 407.422 317.646 1.00 64.00 17 PRO 3 C 1
ATOM 5425 O O . PRO C 1 17 ? 478.549 406.911 316.785 1.00 64.00 17 PRO 3 O 1
ATOM 5429 N N . LYS C 1 18 ? 478.995 408.589 318.219 1.00 57.88 18 LYS 3 N 1
ATOM 5430 C CA . LYS C 1 18 ? 477.763 409.306 317.949 1.00 57.88 18 LYS 3 CA 1
ATOM 5431 C C . LYS C 1 18 ? 477.899 410.162 316.692 1.00 57.88 18 LYS 3 C 1
ATOM 5432 O O . LYS C 1 18 ? 478.954 410.235 316.061 1.00 57.88 18 LYS 3 O 1
ATOM 5438 N N . GLU C 1 19 ? 476.802 410.816 316.324 1.00 52.85 19 GLU 3 N 1
ATOM 5439 C CA . GLU C 1 19 ? 476.820 411.798 315.260 1.00 52.85 19 GLU 3 CA 1
ATOM 5440 C C . GLU C 1 19 ? 477.573 413.043 315.721 1.00 52.85 19 GLU 3 C 1
ATOM 5441 O O . GLU C 1 19 ? 477.705 413.284 316.923 1.00 52.85 19 GLU 3 O 1
ATOM 5447 N N . PRO C 1 20 ? 478.098 413.837 314.790 1.00 45.40 20 PRO 3 N 1
ATOM 5448 C CA . PRO C 1 20 ? 478.687 415.121 315.176 1.00 45.40 20 PRO 3 CA 1
ATOM 5449 C C . PRO C 1 20 ? 477.640 416.084 315.712 1.00 45.40 20 PRO 3 C 1
ATOM 5450 O O . PRO C 1 20 ? 476.448 415.972 315.420 1.00 45.40 20 PRO 3 O 1
ATOM 5454 N N . VAL C 1 21 ? 478.101 417.029 316.523 1.00 41.16 21 VAL 3 N 1
ATOM 5455 C CA . VAL C 1 21 ? 477.199 417.999 317.120 1.00 41.16 21 VAL 3 CA 1
ATOM 5456 C C . VAL C 1 21 ? 476.820 419.055 316.089 1.00 41.16 21 VAL 3 C 1
ATOM 5457 O O . VAL C 1 21 ? 477.497 419.255 315.080 1.00 41.16 21 VAL 3 O 1
ATOM 5461 N N . GLN C 1 22 ? 475.711 419.737 316.349 1.00 39.54 22 GLN 3 N 1
ATOM 5462 C CA . GLN C 1 22 ? 475.270 420.816 315.481 1.00 39.54 22 GLN 3 CA 1
ATOM 5463 C C . GLN C 1 22 ? 476.044 422.084 315.812 1.00 39.54 22 GLN 3 C 1
ATOM 5464 O O . GLN C 1 22 ? 475.947 422.612 316.923 1.00 39.54 22 GLN 3 O 1
ATOM 5470 N N . VAL C 1 23 ? 476.814 422.560 314.845 1.00 35.81 23 VAL 3 N 1
ATOM 5471 C CA . VAL C 1 23 ? 477.643 423.752 314.962 1.00 35.81 23 VAL 3 CA 1
ATOM 5472 C C . VAL C 1 23 ? 477.049 424.768 313.994 1.00 35.81 23 VAL 3 C 1
ATOM 5473 O O . VAL C 1 23 ? 476.552 424.359 312.936 1.00 35.81 23 VAL 3 O 1
ATOM 5477 N N . PRO C 1 24 ? 476.997 426.062 314.330 1.00 31.76 24 PRO 3 N 1
ATOM 5478 C CA . PRO C 1 24 ? 476.520 427.062 313.366 1.00 31.76 24 PRO 3 CA 1
ATOM 5479 C C . PRO C 1 24 ? 477.381 427.118 312.112 1.00 31.76 24 PRO 3 C 1
ATOM 5480 O O . PRO C 1 24 ? 478.602 427.264 312.177 1.00 31.76 24 PRO 3 O 1
ATOM 5484 N N . LYS C 1 25 ? 476.718 427.000 310.966 1.00 28.29 25 LYS 3 N 1
ATOM 5485 C CA . LYS C 1 25 ? 477.382 426.777 309.690 1.00 28.29 25 LYS 3 CA 1
ATOM 5486 C C . LYS C 1 25 ? 478.014 428.060 309.179 1.00 28.29 25 LYS 3 C 1
ATOM 5487 O O . LYS C 1 25 ? 477.322 429.062 308.989 1.00 28.29 25 LYS 3 O 1
ATOM 5493 N N . LEU C 1 26 ? 479.321 428.022 308.949 1.00 24.92 26 LEU 3 N 1
ATOM 5494 C CA . LEU C 1 26 ? 479.989 429.100 308.239 1.00 24.92 26 LEU 3 CA 1
ATOM 5495 C C . LEU C 1 26 ? 479.494 429.148 306.803 1.00 24.92 26 LEU 3 C 1
ATOM 5496 O O . LEU C 1 26 ? 479.297 428.113 306.169 1.00 24.92 26 LEU 3 O 1
ATOM 5501 N N . LEU C 1 27 ? 479.250 430.354 306.300 1.00 25.97 27 LEU 3 N 1
ATOM 5502 C CA . LEU C 1 27 ? 478.858 430.541 304.910 1.00 25.97 27 LEU 3 CA 1
ATOM 5503 C C . LEU C 1 27 ? 479.969 431.124 304.061 1.00 25.97 27 LEU 3 C 1
ATOM 5504 O O . LEU C 1 27 ? 480.347 430.537 303.044 1.00 25.97 27 LEU 3 O 1
ATOM 5509 N N . ILE C 1 28 ? 480.508 432.267 304.454 1.00 27.51 28 ILE 3 N 1
ATOM 5510 C CA . ILE C 1 28 ? 481.520 432.926 303.649 1.00 27.51 28 ILE 3 CA 1
ATOM 5511 C C . ILE C 1 28 ? 482.503 433.631 304.568 1.00 27.51 28 ILE 3 C 1
ATOM 5512 O O . ILE C 1 28 ? 482.116 434.356 305.486 1.00 27.51 28 ILE 3 O 1
ATOM 5517 N N . LYS C 1 29 ? 483.784 433.369 304.338 1.00 29.24 29 LYS 3 N 1
ATOM 5518 C CA . LYS C 1 29 ? 484.876 433.998 305.058 1.00 29.24 29 LYS 3 CA 1
ATOM 5519 C C . LYS C 1 29 ? 485.645 434.855 304.067 1.00 29.24 29 LYS 3 C 1
ATOM 5520 O O . LYS C 1 29 ? 485.774 434.490 302.897 1.00 29.24 29 LYS 3 O 1
ATOM 5526 N N . GLY C 1 30 ? 486.136 435.999 304.524 1.00 32.78 30 GLY 3 N 1
ATOM 5527 C CA . GLY C 1 30 ? 486.938 436.838 303.649 1.00 32.78 30 GLY 3 CA 1
ATOM 5528 C C . GLY C 1 30 ? 487.155 438.207 304.246 1.00 32.78 30 GLY 3 C 1
ATOM 5529 O O . GLY C 1 30 ? 487.121 438.379 305.465 1.00 32.78 30 GLY 3 O 1
ATOM 5530 N N . GLY C 1 31 ? 487.370 439.181 303.369 1.00 36.34 31 GLY 3 N 1
ATOM 5531 C CA . GLY C 1 31 ? 487.663 440.540 303.781 1.00 36.34 31 GLY 3 CA 1
ATOM 5532 C C . GLY C 1 31 ? 486.420 441.335 304.111 1.00 36.34 31 GLY 3 C 1
ATOM 5533 O O . GLY C 1 31 ? 485.386 440.787 304.503 1.00 36.34 31 GLY 3 O 1
ATOM 5534 N N . VAL C 1 32 ? 486.517 442.654 303.931 1.00 38.34 32 VAL 3 N 1
ATOM 5535 C CA . VAL C 1 32 ? 485.422 443.550 304.283 1.00 38.34 32 VAL 3 CA 1
ATOM 5536 C C . VAL C 1 32 ? 484.254 443.427 303.304 1.00 38.34 32 VAL 3 C 1
ATOM 5537 O O . VAL C 1 32 ? 483.113 443.750 303.653 1.00 38.34 32 VAL 3 O 1
ATOM 5541 N N . GLU C 1 33 ? 484.488 442.886 302.108 1.00 39.79 33 GLU 3 N 1
ATOM 5542 C CA . GLU C 1 33 ? 483.448 442.785 301.090 1.00 39.79 33 GLU 3 CA 1
ATOM 5543 C C . GLU C 1 33 ? 482.434 441.687 301.375 1.00 39.79 33 GLU 3 C 1
ATOM 5544 O O . GLU C 1 33 ? 481.459 441.558 300.631 1.00 39.79 33 GLU 3 O 1
ATOM 5550 N N . VAL C 1 34 ? 482.645 440.892 302.424 1.00 36.81 34 VAL 3 N 1
ATOM 5551 C CA . VAL C 1 34 ? 481.685 439.878 302.832 1.00 36.81 34 VAL 3 CA 1
ATOM 5552 C C . VAL C 1 34 ? 480.461 440.525 303.469 1.00 36.81 34 VAL 3 C 1
ATOM 5553 O O . VAL C 1 34 ? 479.368 439.942 303.457 1.00 36.81 34 VAL 3 O 1
ATOM 5557 N N . LEU C 1 35 ? 480.616 441.754 303.976 1.00 37.36 35 LEU 3 N 1
ATOM 5558 C CA . LEU C 1 35 ? 479.537 442.463 304.659 1.00 37.36 35 LEU 3 CA 1
ATOM 5559 C C . LEU C 1 35 ? 478.349 442.732 303.747 1.00 37.36 35 LEU 3 C 1
ATOM 5560 O O . LEU C 1 35 ? 477.201 442.557 304.166 1.00 37.36 35 LEU 3 O 1
ATOM 5565 N N . GLU C 1 36 ? 478.600 443.086 302.485 1.00 43.50 36 GLU 3 N 1
ATOM 5566 C CA . GLU C 1 36 ? 477.529 443.473 301.575 1.00 43.50 36 GLU 3 CA 1
ATOM 5567 C C . GLU C 1 36 ? 476.739 442.290 301.023 1.00 43.50 36 GLU 3 C 1
ATOM 5568 O O . GLU C 1 36 ? 475.836 442.503 300.210 1.00 43.50 36 GLU 3 O 1
ATOM 5574 N N . VAL C 1 37 ? 477.050 441.065 301.429 1.00 42.92 37 VAL 3 N 1
ATOM 5575 C CA . VAL C 1 37 ? 476.288 439.895 301.008 1.00 42.92 37 VAL 3 CA 1
ATOM 5576 C C . VAL C 1 37 ? 474.954 439.893 301.743 1.00 42.92 37 VAL 3 C 1
ATOM 5577 O O . VAL C 1 37 ? 474.912 440.001 302.972 1.00 42.92 37 VAL 3 O 1
ATOM 5581 N N . LYS C 1 38 ? 473.860 439.783 300.995 1.00 45.15 38 LYS 3 N 1
ATOM 5582 C CA . LYS C 1 38 ? 472.547 439.670 301.613 1.00 45.15 38 LYS 3 CA 1
ATOM 5583 C C . LYS C 1 38 ? 472.355 438.256 302.134 1.00 45.15 38 LYS 3 C 1
ATOM 5584 O O . LYS C 1 38 ? 472.401 437.291 301.366 1.00 45.15 38 LYS 3 O 1
ATOM 5590 N N . THR C 1 39 ? 472.139 438.131 303.436 1.00 42.14 39 THR 3 N 1
ATOM 5591 C CA . THR C 1 39 ? 472.076 436.846 304.113 1.00 42.14 39 THR 3 CA 1
ATOM 5592 C C . THR C 1 39 ? 470.680 436.642 304.696 1.00 42.14 39 THR 3 C 1
ATOM 5593 O O . THR C 1 39 ? 469.766 437.435 304.469 1.00 42.14 39 THR 3 O 1
ATOM 5597 N N . GLY C 1 40 ? 470.523 435.564 305.453 1.00 38.95 40 GLY 3 N 1
ATOM 5598 C CA . GLY C 1 40 ? 469.267 435.302 306.118 1.00 38.95 40 GLY 3 CA 1
ATOM 5599 C C . GLY C 1 40 ? 469.061 436.206 307.316 1.00 38.95 40 GLY 3 C 1
ATOM 5600 O O . GLY C 1 40 ? 469.941 436.956 307.735 1.00 38.95 40 GLY 3 O 1
ATOM 5601 N N . VAL C 1 41 ? 467.858 436.126 307.885 1.00 39.34 41 VAL 3 N 1
ATOM 5602 C CA . VAL C 1 41 ? 467.535 436.993 309.012 1.00 39.34 41 VAL 3 CA 1
ATOM 5603 C C . VAL C 1 41 ? 468.182 436.475 310.296 1.00 39.34 41 VAL 3 C 1
ATOM 5604 O O . VAL C 1 41 ? 468.521 437.261 311.189 1.00 39.34 41 VAL 3 O 1
ATOM 5608 N N . ASP C 1 42 ? 468.403 435.169 310.404 1.00 39.21 42 ASP 3 N 1
ATOM 5609 C CA . ASP C 1 42 ? 469.070 434.594 311.571 1.00 39.21 42 ASP 3 CA 1
ATOM 5610 C C . ASP C 1 42 ? 470.546 434.333 311.276 1.00 39.21 42 ASP 3 C 1
ATOM 5611 O O . ASP C 1 42 ? 471.049 433.222 311.420 1.00 39.21 42 ASP 3 O 1
ATOM 5616 N N . ALA C 1 43 ? 471.252 435.383 310.875 1.00 31.11 43 ALA 3 N 1
ATOM 5617 C CA . ALA C 1 43 ? 472.644 435.272 310.469 1.00 31.11 43 ALA 3 CA 1
ATOM 5618 C C . ALA C 1 43 ? 473.534 436.026 311.442 1.00 31.11 43 ALA 3 C 1
ATOM 5619 O O . ALA C 1 43 ? 473.191 437.120 311.895 1.00 31.11 43 ALA 3 O 1
ATOM 5621 N N . ILE C 1 44 ? 474.683 435.435 311.749 1.00 23.76 44 ILE 3 N 1
ATOM 5622 C CA . ILE C 1 44 ? 475.642 435.976 312.701 1.00 23.76 44 ILE 3 CA 1
ATOM 5623 C C . ILE C 1 44 ? 476.882 436.400 311.932 1.00 23.76 44 ILE 3 C 1
ATOM 5624 O O . ILE C 1 44 ? 477.450 435.603 311.180 1.00 23.76 44 ILE 3 O 1
ATOM 5629 N N . THR C 1 45 ? 477.308 437.642 312.123 1.00 22.13 45 THR 3 N 1
ATOM 5630 C CA . THR C 1 45 ? 478.452 438.198 311.417 1.00 22.13 45 THR 3 CA 1
ATOM 5631 C C . THR C 1 45 ? 479.525 438.583 312.423 1.00 22.13 45 THR 3 C 1
ATOM 5632 O O . THR C 1 45 ? 479.236 439.264 313.409 1.00 22.13 45 THR 3 O 1
ATOM 5636 N N . GLU C 1 46 ? 480.755 438.144 312.183 1.00 22.14 46 GLU 3 N 1
ATOM 5637 C CA . GLU C 1 46 ? 481.873 438.381 313.090 1.00 22.14 46 GLU 3 CA 1
ATOM 5638 C C . GLU C 1 46 ? 482.927 439.202 312.358 1.00 22.14 46 GLU 3 C 1
ATOM 5639 O O . GLU C 1 46 ? 483.709 438.662 311.573 1.00 22.14 46 GLU 3 O 1
ATOM 5645 N N . VAL C 1 47 ? 482.959 440.499 312.625 1.00 20.05 47 VAL 3 N 1
ATOM 5646 C CA . VAL C 1 47 ? 483.881 441.413 311.966 1.00 20.05 47 VAL 3 CA 1
ATOM 5647 C C . VAL C 1 47 ? 485.130 441.539 312.824 1.00 20.05 47 VAL 3 C 1
ATOM 5648 O O . VAL C 1 47 ? 485.037 441.711 314.042 1.00 20.05 47 VAL 3 O 1
ATOM 5652 N N . GLU C 1 48 ? 486.299 441.439 312.198 1.00 21.09 48 GLU 3 N 1
ATOM 5653 C CA . GLU C 1 48 ? 487.573 441.527 312.895 1.00 21.09 48 GLU 3 CA 1
ATOM 5654 C C . GLU C 1 48 ? 488.376 442.675 312.309 1.00 21.09 48 GLU 3 C 1
ATOM 5655 O O . GLU C 1 48 ? 488.609 442.712 311.099 1.00 21.09 48 GLU 3 O 1
ATOM 5661 N N . CYS C 1 49 ? 488.806 443.602 313.157 1.00 19.32 49 CYS 3 N 1
ATOM 5662 C CA . CYS C 1 49 ? 489.518 444.781 312.685 1.00 19.32 49 CYS 3 CA 1
ATOM 5663 C C . CYS C 1 49 ? 490.548 445.183 313.730 1.00 19.32 49 CYS 3 C 1
ATOM 5664 O O . CYS C 1 49 ? 490.760 444.476 314.716 1.00 19.32 49 CYS 3 O 1
ATOM 5667 N N . PHE C 1 50 ? 491.196 446.324 313.510 1.00 21.81 50 PHE 3 N 1
ATOM 5668 C CA . PHE C 1 50 ? 492.169 446.844 314.458 1.00 21.81 50 PHE 3 CA 1
ATOM 5669 C C . PHE C 1 50 ? 492.245 448.358 314.324 1.00 21.81 50 PHE 3 C 1
ATOM 5670 O O . PHE C 1 50 ? 491.674 448.950 313.409 1.00 21.81 50 PHE 3 O 1
ATOM 5678 N N . LEU C 1 51 ? 492.963 448.985 315.254 1.00 23.12 51 LEU 3 N 1
ATOM 5679 C CA . LEU C 1 51 ? 493.158 450.430 315.245 1.00 23.12 51 LEU 3 CA 1
ATOM 5680 C C . LEU C 1 51 ? 494.601 450.739 315.589 1.00 23.12 51 LEU 3 C 1
ATOM 5681 O O . LEU C 1 51 ? 495.078 450.341 316.650 1.00 23.12 51 LEU 3 O 1
ATOM 5686 N N . ASN C 1 52 ? 495.274 451.462 314.726 1.00 29.97 52 ASN 3 N 1
ATOM 5687 C CA . ASN C 1 52 ? 496.647 451.855 315.001 1.00 29.97 52 ASN 3 CA 1
ATOM 5688 C C . ASN C 1 52 ? 496.668 453.041 315.962 1.00 29.97 52 ASN 3 C 1
ATOM 5689 O O . ASN C 1 52 ? 495.788 453.901 315.900 1.00 29.97 52 ASN 3 O 1
ATOM 5694 N N . PRO C 1 53 ? 497.652 453.115 316.854 1.00 31.08 53 PRO 3 N 1
ATOM 5695 C CA . PRO C 1 53 ? 497.703 454.232 317.799 1.00 31.08 53 PRO 3 CA 1
ATOM 5696 C C . PRO C 1 53 ? 498.166 455.517 317.137 1.00 31.08 53 PRO 3 C 1
ATOM 5697 O O . PRO C 1 53 ? 499.138 455.540 316.380 1.00 31.08 53 PRO 3 O 1
ATOM 5701 N N . GLU C 1 54 ? 497.448 456.598 317.429 1.00 35.29 54 GLU 3 N 1
ATOM 5702 C CA . GLU C 1 54 ? 497.823 457.923 316.952 1.00 35.29 54 GLU 3 CA 1
ATOM 5703 C C . GLU C 1 54 ? 498.531 458.642 318.094 1.00 35.29 54 GLU 3 C 1
ATOM 5704 O O . GLU C 1 54 ? 497.984 459.523 318.752 1.00 35.29 54 GLU 3 O 1
ATOM 5710 N N . MET C 1 55 ? 499.781 458.251 318.320 1.00 38.06 55 MET 3 N 1
ATOM 5711 C CA . MET C 1 55 ? 500.548 458.731 319.457 1.00 38.06 55 MET 3 CA 1
ATOM 5712 C C . MET C 1 55 ? 501.260 460.043 319.184 1.00 38.06 55 MET 3 C 1
ATOM 5713 O O . MET C 1 55 ? 501.848 460.613 320.106 1.00 38.06 55 MET 3 O 1
ATOM 5718 N N . GLY C 1 56 ? 501.226 460.528 317.953 1.00 44.35 56 GLY 3 N 1
ATOM 5719 C CA . GLY C 1 56 ? 501.844 461.793 317.623 1.00 44.35 56 GLY 3 CA 1
ATOM 5720 C C . GLY C 1 56 ? 502.752 461.702 316.419 1.00 44.35 56 GLY 3 C 1
ATOM 5721 O O . GLY C 1 56 ? 502.710 462.588 315.560 1.00 44.35 56 GLY 3 O 1
ATOM 5722 N N . ASP C 1 57 ? 503.539 460.611 316.329 1.00 46.04 57 ASP 3 N 1
ATOM 5723 C CA . ASP C 1 57 ? 504.432 460.272 315.221 1.00 46.04 57 ASP 3 CA 1
ATOM 5724 C C . ASP C 1 57 ? 505.396 461.407 314.890 1.00 46.04 57 ASP 3 C 1
ATOM 5725 O O . ASP C 1 57 ? 505.163 462.137 313.920 1.00 46.04 57 ASP 3 O 1
ATOM 5730 N N . PRO C 1 58 ? 506.454 461.606 315.690 1.00 49.35 58 PRO 3 N 1
ATOM 5731 C CA . PRO C 1 58 ? 507.256 462.840 315.580 1.00 49.35 58 PRO 3 CA 1
ATOM 5732 C C . PRO C 1 58 ? 508.001 463.012 314.263 1.00 49.35 58 PRO 3 C 1
ATOM 5733 O O . PRO C 1 58 ? 508.268 464.155 313.875 1.00 49.35 58 PRO 3 O 1
ATOM 5737 N N . ASP C 1 59 ? 508.344 461.934 313.568 1.00 54.77 59 ASP 3 N 1
ATOM 5738 C CA . ASP C 1 59 ? 508.759 462.032 312.171 1.00 54.77 59 ASP 3 CA 1
ATOM 5739 C C . ASP C 1 59 ? 508.330 460.756 311.454 1.00 54.77 59 ASP 3 C 1
ATOM 5740 O O . ASP C 1 59 ? 507.639 459.906 312.024 1.00 54.77 59 ASP 3 O 1
ATOM 5745 N N . GLU C 1 60 ? 508.746 460.622 310.196 1.00 58.13 60 GLU 3 N 1
ATOM 5746 C CA . GLU C 1 60 ? 508.262 459.535 309.356 1.00 58.13 60 GLU 3 CA 1
ATOM 5747 C C . GLU C 1 60 ? 508.901 458.197 309.691 1.00 58.13 60 GLU 3 C 1
ATOM 5748 O O . GLU C 1 60 ? 508.345 457.153 309.334 1.00 58.13 60 GLU 3 O 1
ATOM 5754 N N . ASN C 1 61 ? 510.044 458.200 310.373 1.00 54.74 61 ASN 3 N 1
ATOM 5755 C CA . ASN C 1 61 ? 510.785 456.982 310.662 1.00 54.74 61 ASN 3 CA 1
ATOM 5756 C C . ASN C 1 61 ? 510.553 456.494 312.083 1.00 54.74 61 ASN 3 C 1
ATOM 5757 O O . ASN C 1 61 ? 511.295 455.637 312.570 1.00 54.74 61 ASN 3 O 1
ATOM 5762 N N . LEU C 1 62 ? 509.543 457.028 312.765 1.00 48.67 62 LEU 3 N 1
ATOM 5763 C CA . LEU C 1 62 ? 509.366 456.707 314.178 1.00 48.67 62 LEU 3 CA 1
ATOM 5764 C C . LEU C 1 62 ? 507.863 456.775 314.469 1.00 48.67 62 LEU 3 C 1
ATOM 5765 O O . LEU C 1 62 ? 507.344 457.828 314.835 1.00 48.67 62 LEU 3 O 1
ATOM 5770 N N . ARG C 1 63 ? 507.193 455.640 314.325 1.00 43.38 63 ARG 3 N 1
ATOM 5771 C CA . ARG C 1 63 ? 505.746 455.567 314.441 1.00 43.38 63 ARG 3 CA 1
ATOM 5772 C C . ARG C 1 63 ? 505.361 454.845 315.725 1.00 43.38 63 ARG 3 C 1
ATOM 5773 O O . ARG C 1 63 ? 505.987 453.861 316.116 1.00 43.38 63 ARG 3 O 1
ATOM 5781 N N . GLY C 1 64 ? 504.324 455.344 316.388 1.00 40.94 64 GLY 3 N 1
ATOM 5782 C CA . GLY C 1 64 ? 503.936 454.810 317.665 1.00 40.94 64 GLY 3 CA 1
ATOM 5783 C C . GLY C 1 64 ? 504.564 455.510 318.838 1.00 40.94 64 GLY 3 C 1
ATOM 5784 O O . GLY C 1 64 ? 504.105 455.321 319.968 1.00 40.94 64 GLY 3 O 1
ATOM 5785 N N . PHE C 1 65 ? 505.594 456.314 318.619 1.00 43.39 65 PHE 3 N 1
ATOM 5786 C CA . PHE C 1 65 ? 506.125 457.135 319.687 1.00 43.39 65 PHE 3 CA 1
ATOM 5787 C C . PHE C 1 65 ? 505.428 458.486 319.639 1.00 43.39 65 PHE 3 C 1
ATOM 5788 O O . PHE C 1 65 ? 504.585 458.753 318.783 1.00 43.39 65 PHE 3 O 1
ATOM 5796 N N . SER C 1 66 ? 505.796 459.349 320.567 1.00 44.10 66 SER 3 N 1
ATOM 5797 C CA . SER C 1 66 ? 505.446 460.755 320.527 1.00 44.10 66 SER 3 CA 1
ATOM 5798 C C . SER C 1 66 ? 506.731 461.559 320.432 1.00 44.10 66 SER 3 C 1
ATOM 5799 O O . SER C 1 66 ? 507.830 461.008 320.399 1.00 44.10 66 SER 3 O 1
ATOM 5802 N N . LEU C 1 67 ? 506.591 462.874 320.383 1.00 46.80 67 LEU 3 N 1
ATOM 5803 C CA . LEU C 1 67 ? 507.763 463.716 320.508 1.00 46.80 67 LEU 3 CA 1
ATOM 5804 C C . LEU C 1 67 ? 508.162 463.771 321.981 1.00 46.80 67 LEU 3 C 1
ATOM 5805 O O . LEU C 1 67 ? 507.377 463.419 322.866 1.00 46.80 67 LEU 3 O 1
ATOM 5810 N N . LYS C 1 68 ? 509.408 464.166 322.232 1.00 49.07 68 LYS 3 N 1
ATOM 5811 C CA . LYS C 1 68 ? 509.922 464.233 323.594 1.00 49.07 68 LYS 3 CA 1
ATOM 5812 C C . LYS C 1 68 ? 509.164 465.273 324.415 1.00 49.07 68 LYS 3 C 1
ATOM 5813 O O . LYS C 1 68 ? 508.684 466.284 323.896 1.00 49.07 68 LYS 3 O 1
ATOM 5819 N N . LEU C 1 69 ? 509.022 464.994 325.706 1.00 47.92 69 LEU 3 N 1
ATOM 5820 C CA . LEU C 1 69 ? 508.127 465.774 326.547 1.00 47.92 69 LEU 3 CA 1
ATOM 5821 C C . LEU C 1 69 ? 508.797 467.041 327.048 1.00 47.92 69 LEU 3 C 1
ATOM 5822 O O . LEU C 1 69 ? 509.970 467.035 327.431 1.00 47.92 69 LEU 3 O 1
ATOM 5827 N N . SER C 1 70 ? 508.037 468.129 327.053 1.00 52.05 70 SER 3 N 1
ATOM 5828 C CA . SER C 1 70 ? 508.453 469.339 327.737 1.00 52.05 70 SER 3 CA 1
ATOM 5829 C C . SER C 1 70 ? 508.151 469.208 329.223 1.00 52.05 70 SER 3 C 1
ATOM 5830 O O . SER C 1 70 ? 507.183 468.561 329.626 1.00 52.05 70 SER 3 O 1
ATOM 5833 N N . ALA C 1 71 ? 508.994 469.830 330.045 1.00 54.96 71 ALA 3 N 1
ATOM 5834 C CA . ALA C 1 71 ? 509.049 469.490 331.461 1.00 54.96 71 ALA 3 CA 1
ATOM 5835 C C . ALA C 1 71 ? 508.293 470.463 332.359 1.00 54.96 71 ALA 3 C 1
ATOM 5836 O O . ALA C 1 71 ? 507.345 470.067 333.041 1.00 54.96 71 ALA 3 O 1
ATOM 5838 N N . GLU C 1 72 ? 508.689 471.732 332.374 1.00 58.51 72 GLU 3 N 1
ATOM 5839 C CA . GLU C 1 72 ? 508.268 472.651 333.429 1.00 58.51 72 GLU 3 CA 1
ATOM 5840 C C . GLU C 1 72 ? 507.694 473.935 332.849 1.00 58.51 72 GLU 3 C 1
ATOM 5841 O O . GLU C 1 72 ? 508.032 475.041 333.273 1.00 58.51 72 GLU 3 O 1
ATOM 5847 N N . ASN C 1 73 ? 506.806 473.811 331.870 1.00 57.47 73 ASN 3 N 1
ATOM 5848 C CA . ASN C 1 73 ? 506.076 474.971 331.377 1.00 57.47 73 ASN 3 CA 1
ATOM 5849 C C . ASN C 1 73 ? 505.013 475.352 332.395 1.00 57.47 73 ASN 3 C 1
ATOM 5850 O O . ASN C 1 73 ? 504.132 474.545 332.705 1.00 57.47 73 ASN 3 O 1
ATOM 5855 N N . ASP C 1 74 ? 505.082 476.582 332.900 1.00 59.14 74 ASP 3 N 1
ATOM 5856 C CA . ASP C 1 74 ? 504.165 477.020 333.940 1.00 59.14 74 ASP 3 CA 1
ATOM 5857 C C . ASP C 1 74 ? 502.755 477.222 333.385 1.00 59.14 74 ASP 3 C 1
ATOM 5858 O O . ASP C 1 74 ? 502.504 477.119 332.183 1.00 59.14 74 ASP 3 O 1
ATOM 5863 N N . PHE C 1 75 ? 501.804 477.438 334.276 1.00 54.92 75 PHE 3 N 1
ATOM 5864 C CA . PHE C 1 75 ? 500.429 477.565 333.833 1.00 54.92 75 PHE 3 CA 1
ATOM 5865 C C . PHE C 1 75 ? 500.132 478.783 332.966 1.00 54.92 75 PHE 3 C 1
ATOM 5866 O O . PHE C 1 75 ? 499.275 478.717 332.087 1.00 54.92 75 PHE 3 O 1
ATOM 5874 N N . SER C 1 76 ? 500.842 479.884 333.179 1.00 58.38 76 SER 3 N 1
ATOM 5875 C CA . SER C 1 76 ? 500.550 481.074 332.386 1.00 58.38 76 SER 3 CA 1
ATOM 5876 C C . SER C 1 76 ? 500.961 480.880 330.931 1.00 58.38 76 SER 3 C 1
ATOM 5877 O O . SER C 1 76 ? 500.149 481.051 330.015 1.00 58.38 76 SER 3 O 1
ATOM 5880 N N . SER C 1 77 ? 502.217 480.514 330.701 1.00 60.21 77 SER 3 N 1
ATOM 5881 C CA . SER C 1 77 ? 502.765 480.333 329.359 1.00 60.21 77 SER 3 CA 1
ATOM 5882 C C . SER C 1 77 ? 503.033 478.846 329.147 1.00 60.21 77 SER 3 C 1
ATOM 5883 O O . SER C 1 77 ? 504.126 478.351 329.425 1.00 60.21 77 SER 3 O 1
ATOM 5886 N N . ASP C 1 78 ? 502.027 478.136 328.644 1.00 56.23 78 ASP 3 N 1
ATOM 5887 C CA . ASP C 1 78 ? 502.124 476.706 328.376 1.00 56.23 78 ASP 3 CA 1
ATOM 5888 C C . ASP C 1 78 ? 501.619 476.466 326.963 1.00 56.23 78 ASP 3 C 1
ATOM 5889 O O . ASP C 1 78 ? 500.432 476.658 326.684 1.00 56.23 78 ASP 3 O 1
ATOM 5894 N N . SER C 1 79 ? 502.513 476.040 326.077 1.00 55.05 79 SER 3 N 1
ATOM 5895 C CA . SER C 1 79 ? 502.167 475.788 324.681 1.00 55.05 79 SER 3 CA 1
ATOM 5896 C C . SER C 1 79 ? 502.786 474.470 324.241 1.00 55.05 79 SER 3 C 1
ATOM 5897 O O . SER C 1 79 ? 503.964 474.437 323.844 1.00 55.05 79 SER 3 O 1
ATOM 5900 N N . PRO C 1 80 ? 502.040 473.371 324.301 1.00 52.11 80 PRO 3 N 1
ATOM 5901 C CA . PRO C 1 80 ? 502.541 472.106 323.761 1.00 52.11 80 PRO 3 CA 1
ATOM 5902 C C . PRO C 1 80 ? 502.552 472.128 322.242 1.00 52.11 80 PRO 3 C 1
ATOM 5903 O O . PRO C 1 80 ? 501.988 473.009 321.592 1.00 52.11 80 PRO 3 O 1
ATOM 5907 N N . GLU C 1 81 ? 503.210 471.126 321.678 1.00 50.09 81 GLU 3 N 1
ATOM 5908 C CA . GLU C 1 81 ? 503.337 470.981 320.239 1.00 50.09 81 GLU 3 CA 1
ATOM 5909 C C . GLU C 1 81 ? 502.470 469.835 319.740 1.00 50.09 81 GLU 3 C 1
ATOM 5910 O O . GLU C 1 81 ? 501.964 469.023 320.517 1.00 50.09 81 GLU 3 O 1
ATOM 5916 N N . ARG C 1 82 ? 502.308 469.793 318.417 1.00 46.81 82 ARG 3 N 1
ATOM 5917 C CA . ARG C 1 82 ? 501.321 468.916 317.795 1.00 46.81 82 ARG 3 CA 1
ATOM 5918 C C . ARG C 1 82 ? 501.723 467.451 317.890 1.00 46.81 82 ARG 3 C 1
ATOM 5919 O O . ARG C 1 82 ? 500.887 466.589 318.179 1.00 46.81 82 ARG 3 O 1
ATOM 5927 N N . LYS C 1 83 ? 503.001 467.154 317.676 1.00 45.28 83 LYS 3 N 1
ATOM 5928 C CA . LYS C 1 83 ? 503.478 465.782 317.612 1.00 45.28 83 LYS 3 CA 1
ATOM 5929 C C . LYS C 1 83 ? 503.633 465.135 318.979 1.00 45.28 83 LYS 3 C 1
ATOM 5930 O O . LYS C 1 83 ? 503.927 463.940 319.047 1.00 45.28 83 LYS 3 O 1
ATOM 5936 N N . MET C 1 84 ? 503.445 465.883 320.063 1.00 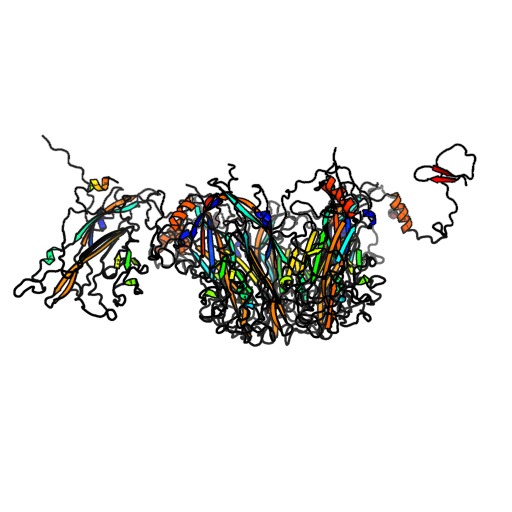44.69 84 MET 3 N 1
ATOM 5937 C CA . MET C 1 84 ? 503.685 465.369 321.403 1.00 44.69 84 MET 3 CA 1
ATOM 5938 C C . MET C 1 84 ? 502.442 464.766 322.039 1.00 44.69 84 MET 3 C 1
ATOM 5939 O O . MET C 1 84 ? 502.559 463.841 322.848 1.00 44.69 84 MET 3 O 1
ATOM 5944 N N . LEU C 1 85 ? 501.259 465.228 321.661 1.00 39.00 85 LEU 3 N 1
ATOM 5945 C CA . LEU C 1 85 ? 500.037 464.850 322.358 1.00 39.00 85 LEU 3 CA 1
ATOM 5946 C C . LEU C 1 85 ? 499.460 463.567 321.771 1.00 39.00 85 LEU 3 C 1
ATOM 5947 O O . LEU C 1 85 ? 499.165 463.521 320.575 1.00 39.00 85 LEU 3 O 1
ATOM 5952 N N . PRO C 1 86 ? 499.280 462.519 322.571 1.00 34.75 86 PRO 3 N 1
ATOM 5953 C CA . PRO C 1 86 ? 498.591 461.327 322.072 1.00 34.75 86 PRO 3 CA 1
ATOM 5954 C C . PRO C 1 86 ? 497.106 461.590 321.918 1.00 34.75 86 PRO 3 C 1
ATOM 5955 O O . PRO C 1 86 ? 496.472 462.188 322.788 1.00 34.75 86 PRO 3 O 1
ATOM 5959 N N . CYS C 1 87 ? 496.549 461.124 320.810 1.00 31.43 87 CYS 3 N 1
ATOM 5960 C CA . CYS C 1 87 ? 495.164 461.394 320.475 1.00 31.43 87 CYS 3 CA 1
ATOM 5961 C C . CYS C 1 87 ? 494.376 460.096 320.384 1.00 31.43 87 CYS 3 C 1
ATOM 5962 O O . CYS C 1 87 ? 494.940 459.004 320.309 1.00 31.43 87 CYS 3 O 1
ATOM 5965 N N . TYR C 1 88 ? 493.056 460.231 320.396 1.00 26.11 88 TYR 3 N 1
ATOM 5966 C CA . TYR C 1 88 ? 492.179 459.079 320.272 1.00 26.11 88 TYR 3 CA 1
ATOM 5967 C C . TYR C 1 88 ? 492.215 458.503 318.866 1.00 26.11 88 TYR 3 C 1
ATOM 5968 O O . TYR C 1 88 ? 492.375 459.219 317.878 1.00 26.11 88 TYR 3 O 1
ATOM 5977 N N . SER C 1 89 ? 492.056 457.189 318.787 1.00 24.57 89 SER 3 N 1
ATOM 5978 C CA . SER C 1 89 ? 491.878 456.497 317.523 1.00 24.57 89 SER 3 CA 1
ATOM 5979 C C . SER C 1 89 ? 490.408 456.165 317.347 1.00 24.57 89 SER 3 C 1
ATOM 5980 O O . SER C 1 89 ? 489.739 455.760 318.299 1.00 24.57 89 SER 3 O 1
ATOM 5983 N N . THR C 1 90 ? 489.904 456.346 316.131 1.00 23.69 90 THR 3 N 1
ATOM 5984 C CA . THR C 1 90 ? 488.522 456.010 315.835 1.00 23.69 90 THR 3 CA 1
ATOM 5985 C C . THR C 1 90 ? 488.424 455.548 314.393 1.00 23.69 90 THR 3 C 1
ATOM 5986 O O . THR C 1 90 ? 489.295 455.835 313.571 1.00 23.69 90 THR 3 O 1
ATOM 5990 N N . ALA C 1 91 ? 487.354 454.813 314.102 1.00 21.50 91 ALA 3 N 1
ATOM 5991 C CA . ALA C 1 91 ? 487.066 454.353 312.751 1.00 21.50 91 ALA 3 CA 1
ATOM 5992 C C . ALA C 1 91 ? 485.596 453.988 312.656 1.00 21.50 91 ALA 3 C 1
ATOM 5993 O O . ALA C 1 91 ? 484.888 453.906 313.659 1.00 21.50 91 ALA 3 O 1
ATOM 5995 N N . ARG C 1 92 ? 485.156 453.743 311.429 1.00 21.85 92 ARG 3 N 1
ATOM 5996 C CA . ARG C 1 92 ? 483.760 453.475 311.131 1.00 21.85 92 ARG 3 CA 1
ATOM 5997 C C . ARG C 1 92 ? 483.690 452.303 310.172 1.00 21.85 92 ARG 3 C 1
ATOM 5998 O O . ARG C 1 92 ? 484.364 452.310 309.139 1.00 21.85 92 ARG 3 O 1
ATOM 6006 N N . ILE C 1 93 ? 482.879 451.303 310.504 1.00 22.47 93 ILE 3 N 1
ATOM 6007 C CA . ILE C 1 93 ? 482.781 450.079 309.718 1.00 22.47 93 ILE 3 CA 1
ATOM 6008 C C . ILE C 1 93 ? 481.471 450.141 308.927 1.00 22.47 93 ILE 3 C 1
ATOM 6009 O O . ILE C 1 93 ? 480.398 450.031 309.533 1.00 22.47 93 ILE 3 O 1
ATOM 6014 N N . PRO C 1 94 ? 481.518 450.311 307.610 1.00 25.00 94 PRO 3 N 1
ATOM 6015 C CA . PRO C 1 94 ? 480.276 450.386 306.829 1.00 25.00 94 PRO 3 CA 1
ATOM 6016 C C . PRO C 1 94 ? 479.518 449.074 306.762 1.00 25.00 94 PRO 3 C 1
ATOM 6017 O O . PRO C 1 94 ? 479.982 448.106 306.155 1.00 25.00 94 PRO 3 O 1
ATOM 6021 N N . LEU C 1 95 ? 478.382 449.040 307.360 1.00 27.15 95 LEU 3 N 1
ATOM 6022 C CA . LEU C 1 95 ? 477.422 447.955 307.347 1.00 27.15 95 LEU 3 CA 1
ATOM 6023 C C . LEU C 1 95 ? 476.330 448.241 306.323 1.00 27.15 95 LEU 3 C 1
ATOM 6024 O O . LEU C 1 95 ? 476.065 449.401 306.008 1.00 27.15 95 LEU 3 O 1
ATOM 6029 N N . PRO C 1 96 ? 475.693 447.232 305.746 1.00 31.51 96 PRO 3 N 1
ATOM 6030 C CA . PRO C 1 96 ? 474.657 447.477 304.737 1.00 31.51 96 PRO 3 CA 1
ATOM 6031 C C . PRO C 1 96 ? 473.336 447.891 305.373 1.00 31.51 96 PRO 3 C 1
ATOM 6032 O O . PRO C 1 96 ? 473.171 447.888 306.587 1.00 31.51 96 PRO 3 O 1
ATOM 6036 N N . ASN C 1 97 ? 472.385 448.244 304.516 1.00 37.22 97 ASN 3 N 1
ATOM 6037 C CA . ASN C 1 97 ? 471.008 448.457 304.931 1.00 37.22 97 ASN 3 CA 1
ATOM 6038 C C . ASN C 1 97 ? 470.239 447.174 304.666 1.00 37.22 97 ASN 3 C 1
ATOM 6039 O O . ASN C 1 97 ? 470.463 446.504 303.655 1.00 37.22 97 ASN 3 O 1
ATOM 6044 N N . LEU C 1 98 ? 469.334 446.830 305.575 1.00 39.36 98 LEU 3 N 1
ATOM 6045 C CA . LEU C 1 98 ? 468.845 445.462 305.649 1.00 39.36 98 LEU 3 CA 1
ATOM 6046 C C . LEU C 1 98 ? 467.411 445.299 305.191 1.00 39.36 98 LEU 3 C 1
ATOM 6047 O O . LEU C 1 98 ? 467.044 444.211 304.745 1.00 39.36 98 LEU 3 O 1
ATOM 6052 N N . ASN C 1 99 ? 466.590 446.335 305.304 1.00 48.22 99 ASN 3 N 1
ATOM 6053 C CA . ASN C 1 99 ? 465.239 446.248 304.782 1.00 48.22 99 ASN 3 CA 1
ATOM 6054 C C . ASN C 1 99 ? 465.241 446.363 303.262 1.00 48.22 99 ASN 3 C 1
ATOM 6055 O O . ASN C 1 99 ? 466.124 446.980 302.664 1.00 48.22 99 ASN 3 O 1
ATOM 6060 N N . GLU C 1 100 ? 464.247 445.744 302.635 1.00 58.53 100 GLU 3 N 1
ATOM 6061 C CA . GLU C 1 100 ? 464.083 445.834 301.192 1.00 58.53 100 GLU 3 CA 1
ATOM 6062 C C . GLU C 1 100 ? 462.805 446.569 300.819 1.00 58.53 100 GLU 3 C 1
ATOM 6063 O O . GLU C 1 100 ? 462.854 447.576 300.109 1.00 58.53 100 GLU 3 O 1
ATOM 6069 N N . ASP C 1 101 ? 461.659 446.094 301.286 1.00 64.91 101 ASP 3 N 1
ATOM 6070 C CA . ASP C 1 101 ? 460.421 446.833 301.128 1.00 64.91 101 ASP 3 CA 1
ATOM 6071 C C . ASP C 1 101 ? 460.247 447.734 302.345 1.00 64.91 101 ASP 3 C 1
ATOM 6072 O O . ASP C 1 101 ? 461.165 447.902 303.152 1.00 64.91 101 ASP 3 O 1
ATOM 6077 N N . LEU C 1 102 ? 459.069 448.337 302.485 1.00 61.93 102 LEU 3 N 1
ATOM 6078 C CA . LEU C 1 102 ? 458.819 449.180 303.646 1.00 61.93 102 LEU 3 CA 1
ATOM 6079 C C . LEU C 1 102 ? 458.654 448.335 304.898 1.00 61.93 102 LEU 3 C 1
ATOM 6080 O O . LEU C 1 102 ? 459.457 448.441 305.833 1.00 61.93 102 LEU 3 O 1
ATOM 6085 N N . THR C 1 103 ? 457.654 447.446 304.891 1.00 63.31 103 THR 3 N 1
ATOM 6086 C CA . THR C 1 103 ? 457.212 446.645 306.040 1.00 63.31 103 THR 3 CA 1
ATOM 6087 C C . THR C 1 103 ? 457.008 447.538 307.260 1.00 63.31 103 THR 3 C 1
ATOM 6088 O O . THR C 1 103 ? 457.749 447.469 308.242 1.00 63.31 103 THR 3 O 1
ATOM 6092 N N . CYS C 1 104 ? 456.015 448.419 307.137 1.00 59.83 104 CYS 3 N 1
ATOM 6093 C CA . CYS C 1 104 ? 455.815 449.519 308.071 1.00 59.83 104 CYS 3 CA 1
ATOM 6094 C C . CYS C 1 104 ? 455.527 449.012 309.477 1.00 59.83 104 CYS 3 C 1
ATOM 6095 O O . CYS C 1 104 ? 454.919 447.957 309.673 1.00 59.83 104 CYS 3 O 1
ATOM 6098 N N . GLY C 1 105 ? 455.985 449.775 310.462 1.00 50.23 105 GLY 3 N 1
ATOM 6099 C CA . GLY C 1 105 ? 456.068 449.250 311.804 1.00 50.23 105 GLY 3 CA 1
ATOM 6100 C C . GLY C 1 105 ? 457.497 448.898 312.151 1.00 50.23 105 GLY 3 C 1
ATOM 6101 O O . GLY C 1 105 ? 458.276 449.763 312.557 1.00 50.23 105 GLY 3 O 1
ATOM 6102 N N . ASN C 1 106 ? 457.845 447.625 312.013 1.00 43.40 106 ASN 3 N 1
ATOM 6103 C CA . ASN C 1 106 ? 459.132 447.140 312.473 1.00 43.40 106 ASN 3 CA 1
ATOM 6104 C C . ASN C 1 106 ? 460.202 447.295 311.398 1.00 43.40 106 ASN 3 C 1
ATOM 6105 O O . ASN C 1 106 ? 459.924 447.333 310.200 1.00 43.40 106 ASN 3 O 1
ATOM 6110 N N . LEU C 1 107 ? 461.447 447.378 311.854 1.00 36.59 107 LEU 3 N 1
ATOM 6111 C CA . LEU C 1 107 ? 462.597 447.494 310.970 1.00 36.59 107 LEU 3 CA 1
ATOM 6112 C C . LEU C 1 107 ? 463.513 446.339 311.352 1.00 36.59 107 LEU 3 C 1
ATOM 6113 O O . LEU C 1 107 ? 463.081 445.440 312.076 1.00 36.59 107 LEU 3 O 1
ATOM 6118 N N . LEU C 1 108 ? 464.757 446.324 310.880 1.00 33.04 108 LEU 3 N 1
ATOM 6119 C CA . LEU C 1 108 ? 465.632 445.177 311.103 1.00 33.04 108 LEU 3 CA 1
ATOM 6120 C C . LEU C 1 108 ? 467.065 445.701 311.025 1.00 33.04 108 LEU 3 C 1
ATOM 6121 O O . LEU C 1 108 ? 467.592 445.896 309.929 1.00 33.04 108 LEU 3 O 1
ATOM 6126 N N . MET C 1 109 ? 467.679 445.942 312.183 1.00 30.87 109 MET 3 N 1
ATOM 6127 C CA . MET C 1 109 ? 468.995 446.563 312.283 1.00 30.87 109 MET 3 CA 1
ATOM 6128 C C . MET C 1 109 ? 470.047 445.556 312.724 1.00 30.87 109 MET 3 C 1
ATOM 6129 O O . MET C 1 109 ? 469.744 444.424 313.099 1.00 30.87 109 MET 3 O 1
ATOM 6134 N N . TRP C 1 110 ? 471.303 445.998 312.694 1.00 27.45 110 TRP 3 N 1
ATOM 6135 C CA . TRP C 1 110 ? 472.388 445.234 313.283 1.00 27.45 110 TRP 3 CA 1
ATOM 6136 C C . TRP C 1 110 ? 472.422 445.441 314.793 1.00 27.45 110 TRP 3 C 1
ATOM 6137 O O . TRP C 1 110 ? 471.746 446.309 315.346 1.00 27.45 110 TRP 3 O 1
ATOM 6148 N N . GLU C 1 111 ? 473.249 444.646 315.460 1.00 23.22 111 GLU 3 N 1
ATOM 6149 C CA . GLU C 1 111 ? 473.350 444.698 316.914 1.00 23.22 111 GLU 3 CA 1
ATOM 6150 C C . GLU C 1 111 ? 474.697 444.135 317.319 1.00 23.22 111 GLU 3 C 1
ATOM 6151 O O . GLU C 1 111 ? 474.945 442.945 317.117 1.00 23.22 111 GLU 3 O 1
ATOM 6157 N N . ALA C 1 112 ? 475.557 444.966 317.891 1.00 19.84 112 ALA 3 N 1
ATOM 6158 C CA . ALA C 1 112 ? 476.830 444.474 318.402 1.00 19.84 112 ALA 3 CA 1
ATOM 6159 C C . ALA C 1 112 ? 476.582 443.724 319.702 1.00 19.84 112 ALA 3 C 1
ATOM 6160 O O . ALA C 1 112 ? 476.225 444.325 320.715 1.00 19.84 112 ALA 3 O 1
ATOM 6162 N N . VAL C 1 113 ? 476.763 442.412 319.681 1.00 19.73 113 VAL 3 N 1
ATOM 6163 C CA . VAL C 1 113 ? 476.478 441.570 320.833 1.00 19.73 113 VAL 3 CA 1
ATOM 6164 C C . VAL C 1 113 ? 477.701 441.401 321.720 1.00 19.73 113 VAL 3 C 1
ATOM 6165 O O . VAL C 1 113 ? 477.618 441.525 322.941 1.00 19.73 113 VAL 3 O 1
ATOM 6169 N N . THR C 1 114 ? 478.856 441.146 321.118 1.00 18.85 114 THR 3 N 1
ATOM 6170 C CA . THR C 1 114 ? 480.030 440.705 321.853 1.00 18.85 114 THR 3 CA 1
ATOM 6171 C C . THR C 1 114 ? 481.279 441.283 321.217 1.00 18.85 114 THR 3 C 1
ATOM 6172 O O . THR C 1 114 ? 481.524 441.062 320.031 1.00 18.85 114 THR 3 O 1
ATOM 6176 N N . VAL C 1 115 ? 482.063 442.008 321.993 1.00 17.97 115 VAL 3 N 1
ATOM 6177 C CA . VAL C 1 115 ? 483.383 442.436 321.558 1.00 17.97 115 VAL 3 CA 1
ATOM 6178 C C . VAL C 1 115 ? 484.401 441.513 322.210 1.00 17.97 115 VAL 3 C 1
ATOM 6179 O O . VAL C 1 115 ? 484.176 440.959 323.290 1.00 17.97 115 VAL 3 O 1
ATOM 6183 N N . GLN C 1 116 ? 485.506 441.291 321.509 1.00 19.65 116 GLN 3 N 1
ATOM 6184 C CA . GLN C 1 116 ? 486.610 440.474 321.998 1.00 19.65 116 GLN 3 CA 1
ATOM 6185 C C . GLN C 1 116 ? 487.883 441.179 321.550 1.00 19.65 116 GLN 3 C 1
ATOM 6186 O O . GLN C 1 116 ? 488.289 441.059 320.394 1.00 19.65 116 GLN 3 O 1
ATOM 6192 N N . THR C 1 117 ? 488.493 441.928 322.458 1.00 18.33 117 THR 3 N 1
ATOM 6193 C CA . THR C 1 117 ? 489.566 442.848 322.126 1.00 18.33 117 THR 3 CA 1
ATOM 6194 C C . THR C 1 117 ? 490.876 442.417 322.771 1.00 18.33 117 THR 3 C 1
ATOM 6195 O O . THR C 1 117 ? 490.901 441.568 323.665 1.00 18.33 117 THR 3 O 1
ATOM 6199 N N . GLU C 1 118 ? 491.963 443.037 322.310 1.00 21.30 118 GLU 3 N 1
ATOM 6200 C CA . GLU C 1 118 ? 493.328 442.613 322.595 1.00 21.30 118 GLU 3 CA 1
ATOM 6201 C C . GLU C 1 118 ? 494.302 443.645 322.048 1.00 21.30 118 GLU 3 C 1
ATOM 6202 O O . GLU C 1 118 ? 494.068 444.213 320.985 1.00 21.30 118 GLU 3 O 1
ATOM 6208 N N . VAL C 1 119 ? 495.388 443.881 322.774 1.00 22.43 119 VAL 3 N 1
ATOM 6209 C CA . VAL C 1 119 ? 496.423 444.825 322.370 1.00 22.43 119 VAL 3 CA 1
ATOM 6210 C C . VAL C 1 119 ? 497.502 444.059 321.617 1.00 22.43 119 VAL 3 C 1
ATOM 6211 O O . VAL C 1 119 ? 498.063 443.092 322.143 1.00 22.43 119 VAL 3 O 1
ATOM 6215 N N . ILE C 1 120 ? 497.809 444.483 320.394 1.00 24.89 120 ILE 3 N 1
ATOM 6216 C CA . ILE C 1 120 ? 498.828 443.813 319.595 1.00 24.89 120 ILE 3 CA 1
ATOM 6217 C C . ILE C 1 120 ? 500.179 444.439 319.895 1.00 24.89 120 ILE 3 C 1
ATOM 6218 O O . ILE C 1 120 ? 500.336 445.662 319.830 1.00 24.89 120 ILE 3 O 1
ATOM 6223 N N . GLY C 1 121 ? 501.157 443.603 320.208 1.00 29.45 121 GLY 3 N 1
ATOM 6224 C CA . GLY C 1 121 ? 502.525 444.035 320.304 1.00 29.45 121 GLY 3 CA 1
ATOM 6225 C C . GLY C 1 121 ? 503.060 444.210 321.697 1.00 29.45 121 GLY 3 C 1
ATOM 6226 O O . GLY C 1 121 ? 503.953 445.040 321.893 1.00 29.45 121 GLY 3 O 1
ATOM 6227 N N . ILE C 1 122 ? 502.560 443.450 322.671 1.00 29.69 122 ILE 3 N 1
ATOM 6228 C CA . ILE C 1 122 ? 502.929 443.711 324.053 1.00 29.69 122 ILE 3 CA 1
ATOM 6229 C C . ILE C 1 122 ? 504.340 443.239 324.370 1.00 29.69 122 ILE 3 C 1
ATOM 6230 O O . ILE C 1 122 ? 504.981 443.798 325.266 1.00 29.69 122 ILE 3 O 1
ATOM 6235 N N . THR C 1 123 ? 504.862 442.262 323.636 1.00 32.85 123 THR 3 N 1
ATOM 6236 C CA . THR C 1 123 ? 506.198 441.751 323.884 1.00 32.85 123 THR 3 CA 1
ATOM 6237 C C . THR C 1 123 ? 507.257 442.547 323.148 1.00 32.85 123 THR 3 C 1
ATOM 6238 O O . THR C 1 123 ? 508.447 442.265 323.307 1.00 32.85 123 THR 3 O 1
ATOM 6242 N N . SER C 1 124 ? 506.851 443.540 322.356 1.00 36.77 124 SER 3 N 1
ATOM 6243 C CA . SER C 1 124 ? 507.788 444.498 321.786 1.00 36.77 124 SER 3 CA 1
ATOM 6244 C C . SER C 1 124 ? 508.453 445.359 322.846 1.00 36.77 124 SER 3 C 1
ATOM 6245 O O . SER C 1 124 ? 509.495 445.962 322.576 1.00 36.77 124 SER 3 O 1
ATOM 6248 N N . MET C 1 125 ? 507.870 445.432 324.038 1.00 35.87 125 MET 3 N 1
ATOM 6249 C CA . MET C 1 125 ? 508.405 446.200 325.145 1.00 35.87 125 MET 3 CA 1
ATOM 6250 C C . MET C 1 125 ? 509.540 445.482 325.856 1.00 35.87 125 MET 3 C 1
ATOM 6251 O O . MET C 1 125 ? 510.144 446.063 326.763 1.00 35.87 125 MET 3 O 1
ATOM 6256 N N . LEU C 1 126 ? 509.841 444.241 325.467 1.00 36.81 126 LEU 3 N 1
ATOM 6257 C CA . LEU C 1 126 ? 511.023 443.520 325.925 1.00 36.81 126 LEU 3 CA 1
ATOM 6258 C C . LEU C 1 126 ? 512.291 443.939 325.197 1.00 36.81 126 LEU 3 C 1
ATOM 6259 O O . LEU C 1 126 ? 513.369 443.444 325.536 1.00 36.81 126 LEU 3 O 1
ATOM 6264 N N . ASN C 1 127 ? 512.189 444.822 324.211 1.00 44.77 127 ASN 3 N 1
ATOM 6265 C CA . ASN C 1 127 ? 513.346 445.330 323.482 1.00 44.77 127 ASN 3 CA 1
ATOM 6266 C C . ASN C 1 127 ? 514.102 446.284 324.395 1.00 44.77 127 ASN 3 C 1
ATOM 6267 O O . ASN C 1 127 ? 513.771 447.466 324.492 1.00 44.77 127 ASN 3 O 1
ATOM 6272 N N . LEU C 1 128 ? 515.127 445.768 325.070 1.00 46.50 128 LEU 3 N 1
ATOM 6273 C CA . LEU C 1 128 ? 515.936 446.563 325.982 1.00 46.50 128 LEU 3 CA 1
ATOM 6274 C C . LEU C 1 128 ? 517.282 446.956 325.394 1.00 46.50 128 LEU 3 C 1
ATOM 6275 O O . LEU C 1 128 ? 518.008 447.734 326.017 1.00 46.50 128 LEU 3 O 1
ATOM 6280 N N . HIS C 1 129 ? 517.631 446.440 324.222 1.00 50.76 129 HIS 3 N 1
ATOM 6281 C CA . HIS C 1 129 ? 518.852 446.817 323.526 1.00 50.76 129 HIS 3 CA 1
ATOM 6282 C C . HIS C 1 129 ? 518.644 447.981 322.571 1.00 50.76 129 HIS 3 C 1
ATOM 6283 O O . HIS C 1 129 ? 519.560 448.324 321.818 1.00 50.76 129 HIS 3 O 1
ATOM 6290 N N . ALA C 1 130 ? 517.467 448.597 322.593 1.00 53.53 130 ALA 3 N 1
ATOM 6291 C CA . ALA C 1 130 ? 517.142 449.742 321.754 1.00 53.53 130 ALA 3 CA 1
ATOM 6292 C C . ALA C 1 130 ? 517.724 451.010 322.374 1.00 53.53 130 ALA 3 C 1
ATOM 6293 O O . ALA C 1 130 ? 518.635 450.970 323.204 1.00 53.53 130 ALA 3 O 1
ATOM 6295 N N . GLY C 1 131 ? 517.204 452.168 321.974 1.00 51.33 131 GLY 3 N 1
ATOM 6296 C CA . GLY C 1 131 ? 517.683 453.439 322.488 1.00 51.33 131 GLY 3 CA 1
ATOM 6297 C C . GLY C 1 131 ? 517.278 453.800 323.906 1.00 51.33 131 GLY 3 C 1
ATOM 6298 O O . GLY C 1 131 ? 517.255 454.983 324.253 1.00 51.33 131 GLY 3 O 1
ATOM 6299 N N . SER C 1 132 ? 516.954 452.803 324.727 1.00 51.27 132 SER 3 N 1
ATOM 6300 C CA . SER C 1 132 ? 516.613 453.010 326.123 1.00 51.27 132 SER 3 CA 1
ATOM 6301 C C . SER C 1 132 ? 517.822 453.509 326.904 1.00 51.27 132 SER 3 C 1
ATOM 6302 O O . SER C 1 132 ? 518.972 453.315 326.507 1.00 51.27 132 SER 3 O 1
ATOM 6305 N N . GLN C 1 133 ? 517.551 454.154 328.032 1.00 53.54 133 GLN 3 N 1
ATOM 6306 C CA . GLN C 1 133 ? 518.630 454.602 328.897 1.00 53.54 133 GLN 3 CA 1
ATOM 6307 C C . GLN C 1 133 ? 519.217 453.409 329.636 1.00 53.54 133 GLN 3 C 1
ATOM 6308 O O . GLN C 1 133 ? 518.501 452.472 329.999 1.00 53.54 133 GLN 3 O 1
ATOM 6314 N N . LYS C 1 134 ? 520.536 453.430 329.813 1.00 56.10 134 LYS 3 N 1
ATOM 6315 C CA . LYS C 1 134 ? 521.217 452.424 330.612 1.00 56.10 134 LYS 3 CA 1
ATOM 6316 C C . LYS C 1 134 ? 520.734 452.508 332.054 1.00 56.10 134 LYS 3 C 1
ATOM 6317 O O . LYS C 1 134 ? 520.741 453.582 332.659 1.00 56.10 134 LYS 3 O 1
ATOM 6323 N N . VAL C 1 135 ? 520.298 451.371 332.598 1.00 55.12 135 VAL 3 N 1
ATOM 6324 C CA . VAL C 1 135 ? 519.514 451.392 333.829 1.00 55.12 135 VAL 3 CA 1
ATOM 6325 C C . VAL C 1 135 ? 520.399 451.634 335.056 1.00 55.12 135 VAL 3 C 1
ATOM 6326 O O . VAL C 1 135 ? 520.005 452.349 335.984 1.00 55.12 135 VAL 3 O 1
ATOM 6330 N N . HIS C 1 136 ? 521.608 451.087 335.069 1.00 58.63 136 HIS 3 N 1
ATOM 6331 C CA . HIS C 1 136 ? 522.612 451.372 336.091 1.00 58.63 136 HIS 3 CA 1
ATOM 6332 C C . HIS C 1 136 ? 523.973 451.201 335.422 1.00 58.63 136 HIS 3 C 1
ATOM 6333 O O . HIS C 1 136 ? 524.078 451.359 334.205 1.00 58.63 136 HIS 3 O 1
ATOM 6340 N N . GLU C 1 137 ? 525.020 450.945 336.221 1.00 61.62 137 GLU 3 N 1
ATOM 6341 C CA . GLU C 1 137 ? 526.408 451.109 335.772 1.00 61.62 137 GLU 3 CA 1
ATOM 6342 C C . GLU C 1 137 ? 526.767 450.233 334.570 1.00 61.62 137 GLU 3 C 1
ATOM 6343 O O . GLU C 1 137 ? 527.388 450.713 333.615 1.00 61.62 137 GLU 3 O 1
ATOM 6349 N N . HIS C 1 138 ? 526.377 448.959 334.581 1.00 61.04 138 HIS 3 N 1
ATOM 6350 C CA . HIS C 1 138 ? 526.600 448.105 333.418 1.00 61.04 138 HIS 3 CA 1
ATOM 6351 C C . HIS C 1 138 ? 525.336 447.367 332.998 1.00 61.04 138 HIS 3 C 1
ATOM 6352 O O . HIS C 1 138 ? 525.419 446.383 332.258 1.00 61.04 138 HIS 3 O 1
ATOM 6359 N N . GLY C 1 139 ? 524.171 447.817 333.451 1.00 57.00 139 GLY 3 N 1
ATOM 6360 C CA . GLY C 1 139 ? 522.936 447.118 333.181 1.00 57.00 139 GLY 3 CA 1
ATOM 6361 C C . GLY C 1 139 ? 522.445 447.307 331.762 1.00 57.00 139 GLY 3 C 1
ATOM 6362 O O . GLY C 1 139 ? 523.085 447.929 330.915 1.00 57.00 139 GLY 3 O 1
ATOM 6363 N N . GLY C 1 140 ? 521.267 446.750 331.504 1.00 52.70 140 GLY 3 N 1
ATOM 6364 C CA . GLY C 1 140 ? 520.630 446.858 330.207 1.00 52.70 140 GLY 3 CA 1
ATOM 6365 C C . GLY C 1 140 ? 519.875 448.157 330.047 1.00 52.70 140 GLY 3 C 1
ATOM 6366 O O . GLY C 1 140 ? 520.143 449.153 330.726 1.00 52.70 140 GLY 3 O 1
ATOM 6367 N N . GLY C 1 141 ? 518.919 448.154 329.130 1.00 50.07 141 GLY 3 N 1
ATOM 6368 C CA . GLY C 1 141 ? 518.108 449.324 328.892 1.00 50.07 141 GLY 3 CA 1
ATOM 6369 C C . GLY C 1 141 ? 516.964 449.428 329.880 1.00 50.07 141 GLY 3 C 1
ATOM 6370 O O . GLY C 1 141 ? 516.544 448.446 330.482 1.00 50.07 141 GLY 3 O 1
ATOM 6371 N N . LYS C 1 142 ? 516.471 450.637 330.044 1.00 48.10 142 LYS 3 N 1
ATOM 6372 C CA . LYS C 1 142 ? 515.347 450.860 330.935 1.00 48.10 142 LYS 3 CA 1
ATOM 6373 C C . LYS C 1 142 ? 514.048 450.556 330.199 1.00 48.10 142 LYS 3 C 1
ATOM 6374 O O . LYS C 1 142 ? 513.823 451.092 329.111 1.00 48.10 142 LYS 3 O 1
ATOM 6380 N N . PRO C 1 143 ? 513.188 449.703 330.741 1.00 42.04 143 PRO 3 N 1
ATOM 6381 C CA . PRO C 1 143 ? 511.962 449.330 330.033 1.00 42.04 143 PRO 3 CA 1
ATOM 6382 C C . PRO C 1 143 ? 510.923 450.442 330.065 1.00 42.04 143 PRO 3 C 1
ATOM 6383 O O . PRO C 1 143 ? 511.039 451.431 330.786 1.00 42.04 143 PRO 3 O 1
ATOM 6387 N N . ILE C 1 144 ? 509.892 450.255 329.249 1.00 38.49 144 ILE 3 N 1
ATOM 6388 C CA . ILE C 1 144 ? 508.836 451.248 329.097 1.00 38.49 144 ILE 3 CA 1
ATOM 6389 C C . ILE C 1 144 ? 507.884 451.131 330.276 1.00 38.49 144 ILE 3 C 1
ATOM 6390 O O . ILE C 1 144 ? 507.217 450.108 330.452 1.00 38.49 144 ILE 3 O 1
ATOM 6395 N N . GLN C 1 145 ? 507.820 452.183 331.083 1.00 40.06 145 GLN 3 N 1
ATOM 6396 C CA . GLN C 1 145 ? 506.968 452.207 332.258 1.00 40.06 145 GLN 3 CA 1
ATOM 6397 C C . GLN C 1 145 ? 506.533 453.642 332.502 1.00 40.06 145 GLN 3 C 1
ATOM 6398 O O . GLN C 1 145 ? 507.031 454.578 331.873 1.00 40.06 145 GLN 3 O 1
ATOM 6404 N N . GLY C 1 146 ? 505.597 453.810 333.427 1.00 36.97 146 GLY 3 N 1
ATOM 6405 C CA . GLY C 1 146 ? 505.074 455.126 333.723 1.00 36.97 146 GLY 3 CA 1
ATOM 6406 C C . GLY C 1 146 ? 503.570 455.173 333.592 1.00 36.97 146 GLY 3 C 1
ATOM 6407 O O . GLY C 1 146 ? 502.915 454.132 333.661 1.00 36.97 146 GLY 3 O 1
ATOM 6408 N N . SER C 1 147 ? 503.014 456.363 333.384 1.00 32.85 147 SER 3 N 1
ATOM 6409 C CA . SER C 1 147 ? 501.569 456.516 333.294 1.00 32.85 147 SER 3 CA 1
ATOM 6410 C C . SER C 1 147 ? 501.047 455.898 332.006 1.00 32.85 147 SER 3 C 1
ATOM 6411 O O . SER C 1 147 ? 501.566 456.167 330.921 1.00 32.85 147 SER 3 O 1
ATOM 6414 N N . ASN C 1 148 ? 500.022 455.063 332.126 1.00 27.66 148 ASN 3 N 1
ATOM 6415 C CA . ASN C 1 148 ? 499.462 454.371 330.980 1.00 27.66 148 ASN 3 CA 1
ATOM 6416 C C . ASN C 1 148 ? 497.944 454.393 331.056 1.00 27.66 148 ASN 3 C 1
ATOM 6417 O O . ASN C 1 148 ? 497.359 454.586 332.121 1.00 27.66 148 ASN 3 O 1
ATOM 6422 N N . PHE C 1 149 ? 497.312 454.191 329.906 1.00 22.37 149 PHE 3 N 1
ATOM 6423 C CA . PHE C 1 149 ? 495.863 454.313 329.795 1.00 22.37 149 PHE 3 CA 1
ATOM 6424 C C . PHE C 1 149 ? 495.390 453.476 328.622 1.00 22.37 149 PHE 3 C 1
ATOM 6425 O O . PHE C 1 149 ? 495.735 453.773 327.477 1.00 22.37 149 PHE 3 O 1
ATOM 6433 N N . HIS C 1 150 ? 494.605 452.440 328.899 1.00 21.89 150 HIS 3 N 1
ATOM 6434 C CA . HIS C 1 150 ? 494.095 451.545 327.873 1.00 21.89 150 HIS 3 CA 1
ATOM 6435 C C . HIS C 1 150 ? 492.582 451.668 327.812 1.00 21.89 150 HIS 3 C 1
ATOM 6436 O O . HIS C 1 150 ? 491.904 451.493 328.825 1.00 21.89 150 HIS 3 O 1
ATOM 6443 N N . PHE C 1 151 ? 492.059 451.941 326.620 1.00 18.90 151 PHE 3 N 1
ATOM 6444 C CA . PHE C 1 151 ? 490.668 452.323 326.440 1.00 18.90 151 PHE 3 CA 1
ATOM 6445 C C . PHE C 1 151 ? 490.157 451.760 325.128 1.00 18.90 151 PHE 3 C 1
ATOM 6446 O O . PHE C 1 151 ? 490.897 451.693 324.147 1.00 18.90 151 PHE 3 O 1
ATOM 6454 N N . PHE C 1 152 ? 488.885 451.367 325.111 1.00 17.72 152 PHE 3 N 1
ATOM 6455 C CA . PHE C 1 152 ? 488.215 451.068 323.856 1.00 17.72 152 PHE 3 CA 1
ATOM 6456 C C . PHE C 1 152 ? 486.723 451.313 323.999 1.00 17.72 152 PHE 3 C 1
ATOM 6457 O O . PHE C 1 152 ? 486.178 451.322 325.103 1.00 17.72 152 PHE 3 O 1
ATOM 6465 N N . ALA C 1 153 ? 486.068 451.508 322.858 1.00 17.00 153 ALA 3 N 1
ATOM 6466 C CA . ALA C 1 153 ? 484.645 451.801 322.818 1.00 17.00 153 ALA 3 CA 1
ATOM 6467 C C . ALA C 1 153 ? 484.057 451.234 321.540 1.00 17.00 153 ALA 3 C 1
ATOM 6468 O O . ALA C 1 153 ? 484.658 451.354 320.474 1.00 17.00 153 ALA 3 O 1
ATOM 6470 N N . VAL C 1 154 ? 482.888 450.611 321.652 1.00 16.88 154 VAL 3 N 1
ATOM 6471 C CA . VAL C 1 154 ? 482.191 450.008 320.520 1.00 16.88 154 VAL 3 CA 1
ATOM 6472 C C . VAL C 1 154 ? 480.744 450.469 320.558 1.00 16.88 154 VAL 3 C 1
ATOM 6473 O O . VAL C 1 154 ? 480.041 450.220 321.542 1.00 16.88 154 VAL 3 O 1
ATOM 6477 N N . GLY C 1 155 ? 480.290 451.122 319.492 1.00 19.63 155 GLY 3 N 1
ATOM 6478 C CA . GLY C 1 155 ? 478.925 451.606 319.502 1.00 19.63 155 GLY 3 CA 1
ATOM 6479 C C . GLY C 1 155 ? 478.374 451.849 318.116 1.00 19.63 155 GLY 3 C 1
ATOM 6480 O O . GLY C 1 155 ? 479.057 451.671 317.107 1.00 19.63 155 GLY 3 O 1
ATOM 6481 N N . GLY C 1 156 ? 477.111 452.262 318.087 1.00 22.03 156 GLY 3 N 1
ATOM 6482 C CA . GLY C 1 156 ? 476.424 452.570 316.850 1.00 22.03 156 GLY 3 CA 1
ATOM 6483 C C . GLY C 1 156 ? 476.384 454.056 316.578 1.00 22.03 156 GLY 3 C 1
ATOM 6484 O O . GLY C 1 156 ? 475.764 454.511 315.615 1.00 22.03 156 GLY 3 O 1
ATOM 6485 N N . ASP C 1 157 ? 477.040 454.817 317.436 1.00 24.70 157 ASP 3 N 1
ATOM 6486 C CA . ASP C 1 157 ? 477.229 456.250 317.324 1.00 24.70 157 ASP 3 CA 1
ATOM 6487 C C . ASP C 1 157 ? 478.691 456.572 317.573 1.00 24.70 157 ASP 3 C 1
ATOM 6488 O O . ASP C 1 157 ? 479.424 455.740 318.120 1.00 24.70 157 ASP 3 O 1
ATOM 6493 N N . PRO C 1 158 ? 479.166 457.748 317.157 1.00 23.59 158 PRO 3 N 1
ATOM 6494 C CA . PRO C 1 158 ? 480.511 458.162 317.562 1.00 23.59 158 PRO 3 CA 1
ATOM 6495 C C . PRO C 1 158 ? 480.588 458.367 319.066 1.00 23.59 158 PRO 3 C 1
ATOM 6496 O O . PRO C 1 158 ? 479.584 458.620 319.735 1.00 23.59 158 PRO 3 O 1
ATOM 6500 N N . LEU C 1 159 ? 481.794 458.224 319.596 1.00 24.10 159 LEU 3 N 1
ATOM 6501 C CA . LEU C 1 159 ? 482.014 458.281 321.034 1.00 24.10 159 LEU 3 CA 1
ATOM 6502 C C . LEU C 1 159 ? 481.833 459.714 321.500 1.00 24.10 159 LEU 3 C 1
ATOM 6503 O O . LEU C 1 159 ? 482.692 460.568 321.281 1.00 24.10 159 LEU 3 O 1
ATOM 6508 N N . GLU C 1 160 ? 480.701 459.983 322.134 1.00 26.78 160 GLU 3 N 1
ATOM 6509 C CA . GLU C 1 160 ? 480.437 461.316 322.639 1.00 26.78 160 GLU 3 CA 1
ATOM 6510 C C . GLU C 1 160 ? 481.254 461.520 323.900 1.00 26.78 160 GLU 3 C 1
ATOM 6511 O O . GLU C 1 160 ? 481.261 460.668 324.790 1.00 26.78 160 GLU 3 O 1
ATOM 6517 N N . MET C 1 161 ? 481.974 462.634 323.967 1.00 27.43 161 MET 3 N 1
ATOM 6518 C CA . MET C 1 161 ? 482.979 462.775 325.006 1.00 27.43 161 MET 3 CA 1
ATOM 6519 C C . MET C 1 161 ? 482.948 464.164 325.623 1.00 27.43 161 MET 3 C 1
ATOM 6520 O O . MET C 1 161 ? 482.475 465.128 325.022 1.00 27.43 161 MET 3 O 1
ATOM 6525 N N . GLN C 1 162 ? 483.470 464.237 326.843 1.00 28.74 162 GLN 3 N 1
ATOM 6526 C CA . GLN C 1 162 ? 483.435 465.420 327.690 1.00 28.74 162 GLN 3 CA 1
ATOM 6527 C C . GLN C 1 162 ? 484.823 466.031 327.799 1.00 28.74 162 GLN 3 C 1
ATOM 6528 O O . GLN C 1 162 ? 485.808 465.322 328.009 1.00 28.74 162 GLN 3 O 1
ATOM 6534 N N . GLY C 1 163 ? 484.898 467.347 327.660 1.00 31.15 163 GLY 3 N 1
ATOM 6535 C CA . GLY C 1 163 ? 486.169 468.028 327.752 1.00 31.15 163 GLY 3 CA 1
ATOM 6536 C C . GLY C 1 163 ? 486.546 468.431 329.159 1.00 31.15 163 GLY 3 C 1
ATOM 6537 O O . GLY C 1 163 ? 486.046 469.429 329.683 1.00 31.15 163 GLY 3 O 1
ATOM 6538 N N . VAL C 1 164 ? 487.423 467.657 329.787 1.00 32.98 164 VAL 3 N 1
ATOM 6539 C CA . VAL C 1 164 ? 487.975 467.984 331.096 1.00 32.98 164 VAL 3 CA 1
ATOM 6540 C C . VAL C 1 164 ? 489.485 468.017 330.955 1.00 32.98 164 VAL 3 C 1
ATOM 6541 O O . VAL C 1 164 ? 490.088 467.056 330.465 1.00 32.98 164 VAL 3 O 1
ATOM 6545 N N . LEU C 1 165 ? 490.095 469.116 331.374 1.00 37.43 165 LEU 3 N 1
ATOM 6546 C CA . LEU C 1 165 ? 491.540 469.236 331.338 1.00 37.43 165 LEU 3 CA 1
ATOM 6547 C C . LEU C 1 165 ? 492.010 469.824 332.660 1.00 37.43 165 LEU 3 C 1
ATOM 6548 O O . LEU C 1 165 ? 491.234 469.976 333.606 1.00 37.43 165 LEU 3 O 1
ATOM 6553 N N . MET C 1 166 ? 493.302 470.110 332.735 1.00 41.03 166 MET 3 N 1
ATOM 6554 C CA . MET C 1 166 ? 493.844 471.045 333.703 1.00 41.03 166 MET 3 CA 1
ATOM 6555 C C . MET C 1 166 ? 494.613 472.096 332.924 1.00 41.03 166 MET 3 C 1
ATOM 6556 O O . MET C 1 166 ? 494.950 471.883 331.754 1.00 41.03 166 MET 3 O 1
ATOM 6561 N N . ASN C 1 167 ? 494.873 473.230 333.585 1.00 49.10 167 ASN 3 N 1
ATOM 6562 C CA . ASN C 1 167 ? 495.583 474.378 333.012 1.00 49.10 167 ASN 3 CA 1
ATOM 6563 C C . ASN C 1 167 ? 494.868 474.889 331.759 1.00 49.10 167 ASN 3 C 1
ATOM 6564 O O . ASN C 1 167 ? 495.310 474.675 330.634 1.00 49.10 167 ASN 3 O 1
ATOM 6569 N N . TYR C 1 168 ? 493.715 475.529 331.984 1.00 46.81 168 TYR 3 N 1
ATOM 6570 C CA . TYR C 1 168 ? 492.911 476.053 330.879 1.00 46.81 168 TYR 3 CA 1
ATOM 6571 C C . TYR C 1 168 ? 493.627 477.114 330.047 1.00 46.81 168 TYR 3 C 1
ATOM 6572 O O . TYR C 1 168 ? 493.166 477.421 328.944 1.00 46.81 168 TYR 3 O 1
ATOM 6581 N N . ARG C 1 169 ? 494.730 477.677 330.531 1.00 51.37 169 ARG 3 N 1
ATOM 6582 C CA . ARG C 1 169 ? 495.541 478.598 329.755 1.00 51.37 169 ARG 3 CA 1
ATOM 6583 C C . ARG C 1 169 ? 496.555 477.901 328.854 1.00 51.37 169 ARG 3 C 1
ATOM 6584 O O . ARG C 1 169 ? 497.467 478.569 328.360 1.00 51.37 169 ARG 3 O 1
ATOM 6592 N N . THR C 1 170 ? 496.444 476.593 328.641 1.00 51.38 170 THR 3 N 1
ATOM 6593 C CA . THR C 1 170 ? 497.301 475.925 327.670 1.00 51.38 170 THR 3 CA 1
ATOM 6594 C C . THR C 1 170 ? 496.902 476.304 326.253 1.00 51.38 170 THR 3 C 1
ATOM 6595 O O . THR C 1 170 ? 495.720 476.286 325.901 1.00 51.38 170 THR 3 O 1
ATOM 6599 N N . LYS C 1 171 ? 497.897 476.641 325.441 1.00 52.70 171 LYS 3 N 1
ATOM 6600 C CA . LYS C 1 171 ? 497.695 477.020 324.050 1.00 52.70 171 LYS 3 CA 1
ATOM 6601 C C . LYS C 1 171 ? 497.964 475.795 323.186 1.00 52.70 171 LYS 3 C 1
ATOM 6602 O O . LYS C 1 171 ? 499.118 475.398 323.005 1.00 52.70 171 LYS 3 O 1
ATOM 6608 N N . TYR C 1 172 ? 496.938 475.226 322.670 1.00 47.73 172 TYR 3 N 1
ATOM 6609 C CA . TYR C 1 172 ? 497.093 474.010 321.891 1.00 47.73 172 TYR 3 CA 1
ATOM 6610 C C . TYR C 1 172 ? 497.389 474.329 320.430 1.00 47.73 172 TYR 3 C 1
ATOM 6611 O O . TYR C 1 172 ? 497.057 475.416 319.947 1.00 47.73 172 TYR 3 O 1
ATOM 6620 N N . PRO C 1 173 ? 498.034 473.406 319.704 1.00 49.30 173 PRO 3 N 1
ATOM 6621 C CA . PRO C 1 173 ? 498.272 473.636 318.274 1.00 49.30 173 PRO 3 CA 1
ATOM 6622 C C . PRO C 1 173 ? 497.007 473.567 317.436 1.00 49.30 173 PRO 3 C 1
ATOM 6623 O O . PRO C 1 173 ? 495.938 473.190 317.925 1.00 49.30 173 PRO 3 O 1
ATOM 6627 N N . ASP C 1 174 ? 497.133 473.918 316.157 1.00 54.34 174 ASP 3 N 1
ATOM 6628 C CA . ASP C 1 174 ? 495.967 474.052 315.294 1.00 54.34 174 ASP 3 CA 1
ATOM 6629 C C . ASP C 1 174 ? 495.435 472.711 314.807 1.00 54.34 174 ASP 3 C 1
ATOM 6630 O O . ASP C 1 174 ? 494.260 472.617 314.439 1.00 54.34 174 ASP 3 O 1
ATOM 6635 N N . GLY C 1 175 ? 496.278 471.679 314.776 1.00 47.68 175 GLY 3 N 1
ATOM 6636 C CA . GLY C 1 175 ? 495.822 470.381 314.313 1.00 47.68 175 GLY 3 CA 1
ATOM 6637 C C . GLY C 1 175 ? 494.886 469.692 315.284 1.00 47.68 175 GLY 3 C 1
ATOM 6638 O O . GLY C 1 175 ? 494.029 468.907 314.872 1.00 47.68 175 GLY 3 O 1
ATOM 6639 N N . THR C 1 176 ? 495.028 469.977 316.575 1.00 42.12 176 THR 3 N 1
ATOM 6640 C CA . THR C 1 176 ? 494.218 469.322 317.589 1.00 42.12 176 THR 3 CA 1
ATOM 6641 C C . THR C 1 176 ? 492.931 470.095 317.818 1.00 42.12 176 THR 3 C 1
ATOM 6642 O O . THR C 1 176 ? 492.949 471.323 317.938 1.00 42.12 176 THR 3 O 1
ATOM 6646 N N . ILE C 1 177 ? 491.816 469.380 317.882 1.00 35.38 177 ILE 3 N 1
ATOM 6647 C CA . ILE C 1 177 ? 490.550 469.978 318.278 1.00 35.38 177 ILE 3 CA 1
ATOM 6648 C C . ILE C 1 177 ? 490.363 469.772 319.777 1.00 35.38 177 ILE 3 C 1
ATOM 6649 O O . ILE C 1 177 ? 490.511 468.661 320.299 1.00 35.38 177 ILE 3 O 1
ATOM 6654 N N . THR C 1 178 ? 490.112 470.866 320.478 1.00 37.76 178 THR 3 N 1
ATOM 6655 C CA . THR C 1 178 ? 490.183 470.967 321.929 1.00 37.76 178 THR 3 CA 1
ATOM 6656 C C . THR C 1 178 ? 488.842 471.473 322.453 1.00 37.76 178 THR 3 C 1
ATOM 6657 O O . THR C 1 178 ? 487.990 471.854 321.640 1.00 37.76 178 THR 3 O 1
ATOM 6661 N N . PRO C 1 179 ? 488.574 471.453 323.766 1.00 36.20 179 PRO 3 N 1
ATOM 6662 C CA . PRO C 1 179 ? 487.357 472.111 324.259 1.00 36.20 179 PRO 3 CA 1
ATOM 6663 C C . PRO C 1 179 ? 487.422 473.621 324.081 1.00 36.20 179 PRO 3 C 1
ATOM 6664 O O . PRO C 1 179 ? 488.397 474.270 324.467 1.00 36.20 179 PRO 3 O 1
ATOM 6668 N N . LYS C 1 180 ? 486.365 474.170 323.489 1.00 40.47 180 LYS 3 N 1
ATOM 6669 C CA . LYS C 1 180 ? 486.368 475.552 323.034 1.00 40.47 180 LYS 3 CA 1
ATOM 6670 C C . LYS C 1 180 ? 486.032 476.511 324.168 1.00 40.47 180 LYS 3 C 1
ATOM 6671 O O . LYS C 1 180 ? 485.087 476.288 324.929 1.00 40.47 180 LYS 3 O 1
ATOM 6677 N N . ASN C 1 181 ? 486.802 477.605 324.245 1.00 42.61 181 ASN 3 N 1
ATOM 6678 C CA . ASN C 1 181 ? 486.725 478.679 325.234 1.00 42.61 181 ASN 3 CA 1
ATOM 6679 C C . ASN C 1 181 ? 486.769 478.159 326.665 1.00 42.61 181 ASN 3 C 1
ATOM 6680 O O . ASN C 1 181 ? 485.739 478.162 327.349 1.00 42.61 181 ASN 3 O 1
ATOM 6685 N N . PRO C 1 182 ? 487.918 477.709 327.156 1.00 41.46 182 PRO 3 N 1
ATOM 6686 C CA . PRO C 1 182 ? 487.965 477.163 328.511 1.00 41.46 182 PRO 3 CA 1
ATOM 6687 C C . PRO C 1 182 ? 488.044 478.253 329.566 1.00 41.46 182 PRO 3 C 1
ATOM 6688 O O . PRO C 1 182 ? 488.613 479.325 329.356 1.00 41.46 182 PRO 3 O 1
ATOM 6692 N N . THR C 1 183 ? 487.446 477.961 330.712 1.00 40.47 183 THR 3 N 1
ATOM 6693 C CA . THR C 1 183 ? 487.526 478.796 331.901 1.00 40.47 183 THR 3 CA 1
ATOM 6694 C C . THR C 1 183 ? 488.195 477.992 333.011 1.00 40.47 183 THR 3 C 1
ATOM 6695 O O . THR C 1 183 ? 488.677 476.884 332.790 1.00 40.47 183 THR 3 O 1
ATOM 6699 N N . ALA C 1 184 ? 488.217 478.554 334.222 1.00 40.53 184 ALA 3 N 1
ATOM 6700 C CA . ALA C 1 184 ? 488.665 477.771 335.368 1.00 40.53 184 ALA 3 CA 1
ATOM 6701 C C . ALA C 1 184 ? 487.671 476.671 335.703 1.00 40.53 184 ALA 3 C 1
ATOM 6702 O O . ALA C 1 184 ? 488.049 475.643 336.270 1.00 40.53 184 ALA 3 O 1
ATOM 6704 N N . GLN C 1 185 ? 486.405 476.862 335.338 1.00 38.28 185 GLN 3 N 1
ATOM 6705 C CA . GLN C 1 185 ? 485.409 475.805 335.418 1.00 38.28 185 GLN 3 CA 1
ATOM 6706 C C . GLN C 1 185 ? 485.702 474.672 334.438 1.00 38.28 185 GLN 3 C 1
ATOM 6707 O O . GLN C 1 185 ? 485.232 473.552 334.644 1.00 38.28 185 GLN 3 O 1
ATOM 6713 N N . SER C 1 186 ? 486.488 474.924 333.389 1.00 37.52 186 SER 3 N 1
ATOM 6714 C CA . SER C 1 186 ? 486.887 473.858 332.480 1.00 37.52 186 SER 3 CA 1
ATOM 6715 C C . SER C 1 186 ? 488.011 472.995 333.029 1.00 37.52 186 SER 3 C 1
ATOM 6716 O O . SER C 1 186 ? 488.259 471.921 332.478 1.00 37.52 186 SER 3 O 1
ATOM 6719 N N . GLN C 1 187 ? 488.682 473.419 334.103 1.00 37.60 187 GLN 3 N 1
ATOM 6720 C CA . GLN C 1 187 ? 489.626 472.552 334.800 1.00 37.60 187 GLN 3 CA 1
ATOM 6721 C C . GLN C 1 187 ? 488.933 471.482 335.625 1.00 37.60 187 GLN 3 C 1
ATOM 6722 O O . GLN C 1 187 ? 489.604 470.608 336.179 1.00 37.60 187 GLN 3 O 1
ATOM 6728 N N . VAL C 1 188 ? 487.614 471.551 335.727 1.00 34.16 188 VAL 3 N 1
ATOM 6729 C CA . VAL C 1 188 ? 486.776 470.600 336.433 1.00 34.16 188 VAL 3 CA 1
ATOM 6730 C C . VAL C 1 188 ? 485.639 470.329 335.449 1.00 34.16 188 VAL 3 C 1
ATOM 6731 O O . VAL C 1 188 ? 485.744 470.722 334.283 1.00 34.16 188 VAL 3 O 1
ATOM 6735 N N . MET C 1 189 ? 484.601 469.595 335.853 1.00 30.33 189 MET 3 N 1
ATOM 6736 C CA . MET C 1 189 ? 483.437 469.368 335.000 1.00 30.33 189 MET 3 CA 1
ATOM 6737 C C . MET C 1 189 ? 482.739 470.652 334.566 1.00 30.33 189 MET 3 C 1
ATOM 6738 O O . MET C 1 189 ? 482.185 471.383 335.392 1.00 30.33 189 MET 3 O 1
ATOM 6743 N N . ASN C 1 190 ? 482.775 470.928 333.266 1.00 33.20 190 ASN 3 N 1
ATOM 6744 C CA . ASN C 1 190 ? 482.066 472.037 332.646 1.00 33.20 190 ASN 3 CA 1
ATOM 6745 C C . ASN C 1 190 ? 481.188 471.463 331.548 1.00 33.20 190 ASN 3 C 1
ATOM 6746 O O . ASN C 1 190 ? 481.682 470.766 330.657 1.00 33.20 190 ASN 3 O 1
ATOM 6751 N N . THR C 1 191 ? 479.890 471.761 331.609 1.00 31.95 191 THR 3 N 1
ATOM 6752 C CA . THR C 1 191 ? 478.917 471.126 330.728 1.00 31.95 191 THR 3 CA 1
ATOM 6753 C C . THR C 1 191 ? 479.018 471.648 329.295 1.00 31.95 191 THR 3 C 1
ATOM 6754 O O . THR C 1 191 ? 478.538 470.998 328.362 1.00 31.95 191 THR 3 O 1
ATOM 6758 N N . ASP C 1 192 ? 479.692 472.774 329.089 1.00 33.99 192 ASP 3 N 1
ATOM 6759 C CA . ASP C 1 192 ? 479.754 473.422 327.790 1.00 33.99 192 ASP 3 CA 1
ATOM 6760 C C . ASP C 1 192 ? 480.888 472.905 326.912 1.00 33.99 192 ASP 3 C 1
ATOM 6761 O O . ASP C 1 192 ? 481.335 473.626 326.014 1.00 33.99 192 ASP 3 O 1
ATOM 6766 N N . HIS C 1 193 ? 481.371 471.688 327.146 1.00 32.46 193 HIS 3 N 1
ATOM 6767 C CA . HIS C 1 193 ? 482.454 471.116 326.351 1.00 32.46 193 HIS 3 CA 1
ATOM 6768 C C . HIS C 1 193 ? 482.073 469.739 325.837 1.00 32.46 193 HIS 3 C 1
ATOM 6769 O O . HIS C 1 193 ? 482.822 468.770 325.964 1.00 32.46 193 HIS 3 O 1
ATOM 6776 N N . LYS C 1 194 ? 480.892 469.636 325.247 1.00 28.07 194 LYS 3 N 1
ATOM 6777 C CA . LYS C 1 194 ? 480.439 468.396 324.638 1.00 28.07 194 LYS 3 CA 1
ATOM 6778 C C . LYS C 1 194 ? 480.915 468.341 323.193 1.00 28.07 194 LYS 3 C 1
ATOM 6779 O O . LYS C 1 194 ? 480.780 469.322 322.456 1.00 28.07 194 LYS 3 O 1
ATOM 6785 N N . ALA C 1 195 ? 481.463 467.197 322.790 1.00 27.20 195 ALA 3 N 1
ATOM 6786 C CA . ALA C 1 195 ? 481.833 466.972 321.400 1.00 27.20 195 ALA 3 CA 1
ATOM 6787 C C . ALA C 1 195 ? 481.826 465.479 321.131 1.00 27.20 195 ALA 3 C 1
ATOM 6788 O O . ALA C 1 195 ? 481.918 464.666 322.051 1.00 27.20 195 ALA 3 O 1
ATOM 6790 N N . TYR C 1 196 ? 481.717 465.126 319.854 1.00 27.98 196 TYR 3 N 1
ATOM 6791 C CA . TYR C 1 196 ? 481.732 463.727 319.465 1.00 27.98 196 TYR 3 CA 1
ATOM 6792 C C . TYR C 1 196 ? 483.148 463.355 319.048 1.00 27.98 196 TYR 3 C 1
ATOM 6793 O O . TYR C 1 196 ? 484.031 464.206 318.944 1.00 27.98 196 TYR 3 O 1
ATOM 6802 N N . LEU C 1 197 ? 483.378 462.075 318.800 1.00 26.88 197 LEU 3 N 1
ATOM 6803 C CA . LEU C 1 197 ? 484.665 461.605 318.296 1.00 26.88 197 LEU 3 CA 1
ATOM 6804 C C . LEU C 1 197 ? 484.444 461.250 316.832 1.00 26.88 197 LEU 3 C 1
ATOM 6805 O O . LEU C 1 197 ? 484.179 460.098 316.491 1.00 26.88 197 LEU 3 O 1
ATOM 6810 N N . ASP C 1 198 ? 484.542 462.255 315.962 1.00 30.74 198 ASP 3 N 1
ATOM 6811 C CA . ASP C 1 198 ? 484.318 462.060 314.535 1.00 30.74 198 ASP 3 CA 1
ATOM 6812 C C . ASP C 1 198 ? 485.541 462.435 313.710 1.00 30.74 198 ASP 3 C 1
ATOM 6813 O O . ASP C 1 198 ? 485.406 462.811 312.543 1.00 30.74 198 ASP 3 O 1
ATOM 6818 N N . LYS C 1 199 ? 486.729 462.334 314.293 1.00 32.12 199 LYS 3 N 1
ATOM 6819 C CA . LYS C 1 199 ? 487.952 462.731 313.616 1.00 32.12 199 LYS 3 CA 1
ATOM 6820 C C . LYS C 1 199 ? 489.107 461.991 314.264 1.00 32.12 199 LYS 3 C 1
ATOM 6821 O O . LYS C 1 199 ? 489.267 462.048 315.485 1.00 32.12 199 LYS 3 O 1
ATOM 6827 N N . ASN C 1 200 ? 489.896 461.292 313.459 1.00 34.48 200 ASN 3 N 1
ATOM 6828 C CA . ASN C 1 200 ? 491.061 460.603 313.985 1.00 34.48 200 ASN 3 CA 1
ATOM 6829 C C . ASN C 1 200 ? 492.207 461.583 314.189 1.00 34.48 200 ASN 3 C 1
ATOM 6830 O O . ASN C 1 200 ? 492.367 462.533 313.417 1.00 34.48 200 ASN 3 O 1
ATOM 6835 N N . ASN C 1 201 ? 492.988 461.341 315.249 1.00 35.86 201 ASN 3 N 1
ATOM 6836 C CA . ASN C 1 201 ? 494.271 462.000 315.514 1.00 35.86 201 ASN 3 CA 1
ATOM 6837 C C . ASN C 1 201 ? 494.105 463.512 315.680 1.00 35.86 201 ASN 3 C 1
ATOM 6838 O O . ASN C 1 201 ? 494.951 464.306 315.266 1.00 35.86 201 ASN 3 O 1
ATOM 6843 N N . ALA C 1 202 ? 492.992 463.921 316.278 1.00 33.91 202 ALA 3 N 1
ATOM 6844 C CA . ALA C 1 202 ? 492.763 465.328 316.563 1.00 33.91 202 ALA 3 CA 1
ATOM 6845 C C . ALA C 1 202 ? 492.226 465.601 317.955 1.00 33.91 202 ALA 3 C 1
ATOM 6846 O O . ALA C 1 202 ? 492.326 466.742 318.414 1.00 33.91 202 ALA 3 O 1
ATOM 6848 N N . TYR C 1 203 ? 491.658 464.611 318.635 1.00 31.15 203 TYR 3 N 1
ATOM 6849 C CA . TYR C 1 203 ? 491.150 464.756 319.989 1.00 31.15 203 TYR 3 CA 1
ATOM 6850 C C . TYR C 1 203 ? 492.190 464.200 320.943 1.00 31.15 203 TYR 3 C 1
ATOM 6851 O O . TYR C 1 203 ? 492.291 462.974 321.084 1.00 31.15 203 TYR 3 O 1
ATOM 6860 N N . PRO C 1 204 ? 492.985 465.035 321.611 1.00 30.22 204 PRO 3 N 1
ATOM 6861 C CA . PRO C 1 204 ? 494.036 464.510 322.486 1.00 30.22 204 PRO 3 CA 1
ATOM 6862 C C . PRO C 1 204 ? 493.450 463.872 323.731 1.00 30.22 204 PRO 3 C 1
ATOM 6863 O O . PRO C 1 204 ? 492.343 464.200 324.160 1.00 30.22 204 PRO 3 O 1
ATOM 6867 N N . VAL C 1 205 ? 494.192 462.920 324.296 1.00 30.36 205 VAL 3 N 1
ATOM 6868 C CA . VAL C 1 205 ? 493.667 462.205 325.451 1.00 30.36 205 VAL 3 CA 1
ATOM 6869 C C . VAL C 1 205 ? 493.760 463.033 326.721 1.00 30.36 205 VAL 3 C 1
ATOM 6870 O O . VAL C 1 205 ? 492.997 462.792 327.658 1.00 30.36 205 VAL 3 O 1
ATOM 6874 N N . GLU C 1 206 ? 494.632 464.035 326.771 1.00 36.28 206 GLU 3 N 1
ATOM 6875 C CA . GLU C 1 206 ? 494.740 464.844 327.974 1.00 36.28 206 GLU 3 CA 1
ATOM 6876 C C . GLU C 1 206 ? 493.648 465.897 328.078 1.00 36.28 206 GLU 3 C 1
ATOM 6877 O O . GLU C 1 206 ? 493.657 466.681 329.032 1.00 36.28 206 GLU 3 O 1
ATOM 6883 N N . CYS C 1 207 ? 492.714 465.939 327.130 1.00 33.93 207 CYS 3 N 1
ATOM 6884 C CA . CYS C 1 207 ? 491.659 466.932 327.121 1.00 33.93 207 CYS 3 CA 1
ATOM 6885 C C . CYS C 1 207 ? 490.264 466.343 327.068 1.00 33.93 207 CYS 3 C 1
ATOM 6886 O O . CYS C 1 207 ? 489.298 467.083 327.262 1.00 33.93 207 CYS 3 O 1
ATOM 6889 N N . TRP C 1 208 ? 490.119 465.049 326.812 1.00 29.66 208 TRP 3 N 1
ATOM 6890 C CA . TRP C 1 208 ? 488.819 464.485 326.482 1.00 29.66 208 TRP 3 CA 1
ATOM 6891 C C . TRP C 1 208 ? 488.648 463.143 327.169 1.00 29.66 208 TRP 3 C 1
ATOM 6892 O O . TRP C 1 208 ? 489.402 462.205 326.898 1.00 29.66 208 TRP 3 O 1
ATOM 6903 N N . VAL C 1 209 ? 487.661 463.051 328.052 1.00 26.37 209 VAL 3 N 1
ATOM 6904 C CA . VAL C 1 209 ? 487.239 461.771 328.609 1.00 26.37 209 VAL 3 CA 1
ATOM 6905 C C . VAL C 1 209 ? 485.897 461.444 327.975 1.00 26.37 209 VAL 3 C 1
ATOM 6906 O O . VAL C 1 209 ? 485.183 462.369 327.571 1.00 26.37 209 VAL 3 O 1
ATOM 6910 N N . PRO C 1 210 ? 485.524 460.171 327.836 1.00 22.78 210 PRO 3 N 1
ATOM 6911 C CA . PRO C 1 210 ? 484.202 459.855 327.288 1.00 22.78 210 PRO 3 CA 1
ATOM 6912 C C . PRO C 1 210 ? 483.091 460.282 328.229 1.00 22.78 210 PRO 3 C 1
ATOM 6913 O O . PRO C 1 210 ? 483.214 460.184 329.451 1.00 22.78 210 PRO 3 O 1
ATOM 6917 N N . ASP C 1 211 ? 482.014 460.772 327.640 1.00 23.97 211 ASP 3 N 1
ATOM 6918 C CA . ASP C 1 211 ? 480.958 461.438 328.385 1.00 23.97 211 ASP 3 CA 1
ATOM 6919 C C . ASP C 1 211 ? 480.135 460.402 329.132 1.00 23.97 211 ASP 3 C 1
ATOM 6920 O O . ASP C 1 211 ? 479.522 459.540 328.491 1.00 23.97 211 ASP 3 O 1
ATOM 6925 N N . PRO C 1 212 ? 480.100 460.433 330.467 1.00 20.67 212 PRO 3 N 1
ATOM 6926 C CA . PRO C 1 212 ? 479.389 459.383 331.208 1.00 20.67 212 PRO 3 CA 1
ATOM 6927 C C . PRO C 1 212 ? 477.886 459.444 331.083 1.00 20.67 212 PRO 3 C 1
ATOM 6928 O O . PRO C 1 212 ? 477.223 458.446 331.379 1.00 20.67 212 PRO 3 O 1
ATOM 6932 N N . SER C 1 213 ? 477.325 460.566 330.648 1.00 22.04 213 SER 3 N 1
ATOM 6933 C CA . SER C 1 213 ? 475.885 460.712 330.505 1.00 22.04 213 SER 3 CA 1
ATOM 6934 C C . SER C 1 213 ? 475.396 460.445 329.090 1.00 22.04 213 SER 3 C 1
ATOM 6935 O O . SER C 1 213 ? 474.422 459.715 328.898 1.00 22.04 213 SER 3 O 1
ATOM 6938 N N . ARG C 1 214 ? 476.055 461.007 328.099 1.00 24.37 214 ARG 3 N 1
ATOM 6939 C CA . ARG C 1 214 ? 475.462 461.028 326.773 1.00 24.37 214 ARG 3 CA 1
ATOM 6940 C C . ARG C 1 214 ? 475.806 459.813 325.911 1.00 24.37 214 ARG 3 C 1
ATOM 6941 O O . ARG C 1 214 ? 475.393 459.815 324.749 1.00 24.37 214 ARG 3 O 1
ATOM 6949 N N . ASN C 1 215 ? 476.507 458.771 326.348 1.00 22.51 215 ASN 3 N 1
ATOM 6950 C CA . ASN C 1 215 ? 476.804 457.630 325.481 1.00 22.51 215 ASN 3 CA 1
ATOM 6951 C C . ASN C 1 215 ? 475.778 456.521 325.698 1.00 22.51 215 ASN 3 C 1
ATOM 6952 O O . ASN C 1 215 ? 476.059 455.477 326.277 1.00 22.51 215 ASN 3 O 1
ATOM 6957 N N . GLU C 1 216 ? 474.569 456.758 325.200 1.00 23.91 216 GLU 3 N 1
ATOM 6958 C CA . GLU C 1 216 ? 473.503 455.779 325.359 1.00 23.91 216 GLU 3 CA 1
ATOM 6959 C C . GLU C 1 216 ? 473.543 454.660 324.331 1.00 23.91 216 GLU 3 C 1
ATOM 6960 O O . GLU C 1 216 ? 472.731 453.735 324.423 1.00 23.91 216 GLU 3 O 1
ATOM 6966 N N . ASN C 1 217 ? 474.455 454.709 323.362 1.00 22.70 217 ASN 3 N 1
ATOM 6967 C CA . ASN C 1 217 ? 474.493 453.709 322.305 1.00 22.70 217 ASN 3 CA 1
ATOM 6968 C C . ASN C 1 217 ? 475.892 453.136 322.108 1.00 22.70 217 ASN 3 C 1
ATOM 6969 O O . ASN C 1 217 ? 476.113 452.373 321.168 1.00 22.70 217 ASN 3 O 1
ATOM 6974 N N . THR C 1 218 ? 476.849 453.485 322.954 1.00 20.11 218 THR 3 N 1
ATOM 6975 C CA . THR C 1 218 ? 478.159 452.859 322.914 1.00 20.11 218 THR 3 CA 1
ATOM 6976 C C . THR C 1 218 ? 478.380 452.097 324.206 1.00 20.11 218 THR 3 C 1
ATOM 6977 O O . THR C 1 218 ? 477.572 452.155 325.132 1.00 20.11 218 THR 3 O 1
ATOM 6981 N N . ARG C 1 219 ? 479.486 451.356 324.254 1.00 18.33 219 ARG 3 N 1
ATOM 6982 C CA . ARG C 1 219 ? 479.902 450.621 325.450 1.00 18.33 219 ARG 3 CA 1
ATOM 6983 C C . ARG C 1 219 ? 481.405 450.853 325.572 1.00 18.33 219 ARG 3 C 1
ATOM 6984 O O . ARG C 1 219 ? 482.196 450.131 324.965 1.00 18.33 219 ARG 3 O 1
ATOM 6992 N N . TYR C 1 220 ? 481.797 451.860 326.342 1.00 18.29 220 TYR 3 N 1
ATOM 6993 C CA . TYR C 1 220 ? 483.206 452.197 326.465 1.00 18.29 220 TYR 3 CA 1
ATOM 6994 C C . TYR C 1 220 ? 483.791 451.607 327.737 1.00 18.29 220 TYR 3 C 1
ATOM 6995 O O . TYR C 1 220 ? 483.147 451.604 328.786 1.00 18.29 220 TYR 3 O 1
ATOM 7004 N N . PHE C 1 221 ? 485.027 451.130 327.633 1.00 18.72 221 PHE 3 N 1
ATOM 7005 C CA . PHE C 1 221 ? 485.739 450.425 328.690 1.00 18.72 221 PHE 3 CA 1
ATOM 7006 C C . PHE C 1 221 ? 487.141 451.000 328.763 1.00 18.72 221 PHE 3 C 1
ATOM 7007 O O . PHE C 1 221 ? 487.795 451.147 327.730 1.00 18.72 221 PHE 3 O 1
ATOM 7015 N N . GLY C 1 222 ? 487.608 451.330 329.960 1.00 19.61 222 GLY 3 N 1
ATOM 7016 C CA . GLY C 1 222 ? 488.913 451.951 330.079 1.00 19.61 222 GLY 3 CA 1
ATOM 7017 C C . GLY C 1 222 ? 489.457 451.880 331.484 1.00 19.61 222 GLY 3 C 1
ATOM 7018 O O . GLY C 1 222 ? 488.708 451.951 332.460 1.00 19.61 222 GLY 3 O 1
ATOM 7019 N N . THR C 1 223 ? 490.778 451.728 331.584 1.00 22.88 223 THR 3 N 1
ATOM 7020 C CA . THR C 1 223 ? 491.494 451.739 332.853 1.00 22.88 223 THR 3 CA 1
ATOM 7021 C C . THR C 1 223 ? 492.611 452.762 332.769 1.00 22.88 223 THR 3 C 1
ATOM 7022 O O . THR C 1 223 ? 493.409 452.732 331.830 1.00 22.88 223 THR 3 O 1
ATOM 7026 N N . PHE C 1 224 ? 492.685 453.647 333.751 1.00 27.34 224 PHE 3 N 1
ATOM 7027 C CA . PHE C 1 224 ? 493.806 454.560 333.889 1.00 27.34 224 PHE 3 CA 1
ATOM 7028 C C . PHE C 1 224 ? 494.666 454.108 335.057 1.00 27.34 224 PHE 3 C 1
ATOM 7029 O O . PHE C 1 224 ? 494.149 453.631 336.069 1.00 27.34 224 PHE 3 O 1
ATOM 7037 N N . THR C 1 225 ? 495.979 454.247 334.912 1.00 30.92 225 THR 3 N 1
ATOM 7038 C CA . THR C 1 225 ? 496.910 453.914 335.988 1.00 30.92 225 THR 3 CA 1
ATOM 7039 C C . THR C 1 225 ? 498.038 454.935 335.936 1.00 30.92 225 THR 3 C 1
ATOM 7040 O O . THR C 1 225 ? 498.962 454.810 335.129 1.00 30.92 225 THR 3 O 1
ATOM 7044 N N . GLY C 1 226 ? 497.954 455.946 336.790 1.00 35.19 226 GLY 3 N 1
ATOM 7045 C CA . GLY C 1 226 ? 498.978 456.959 336.871 1.00 35.19 226 GLY 3 CA 1
ATOM 7046 C C . GLY C 1 226 ? 500.176 456.469 337.654 1.00 35.19 226 GLY 3 C 1
ATOM 7047 O O . GLY C 1 226 ? 500.285 455.303 338.031 1.00 35.19 226 GLY 3 O 1
ATOM 7048 N N . GLY C 1 227 ? 501.095 457.389 337.901 1.00 39.71 227 GLY 3 N 1
ATOM 7049 C CA . GLY C 1 227 ? 502.276 457.026 338.649 1.00 39.71 227 GLY 3 CA 1
ATOM 7050 C C . GLY C 1 227 ? 503.558 457.307 337.904 1.00 39.71 227 GLY 3 C 1
ATOM 7051 O O . GLY C 1 227 ? 503.580 457.342 336.672 1.00 39.71 227 GLY 3 O 1
ATOM 7052 N N . GLU C 1 228 ? 504.634 457.524 338.655 1.00 44.74 228 GLU 3 N 1
ATOM 7053 C CA . GLU C 1 228 ? 505.908 457.886 338.050 1.00 44.74 228 GLU 3 CA 1
ATOM 7054 C C . GLU C 1 228 ? 506.552 456.688 337.370 1.00 44.74 228 GLU 3 C 1
ATOM 7055 O O . GLU C 1 228 ? 507.092 456.813 336.265 1.00 44.74 228 GLU 3 O 1
ATOM 7061 N N . ASN C 1 229 ? 506.500 455.518 338.007 1.00 42.09 229 ASN 3 N 1
ATOM 7062 C CA . ASN C 1 229 ? 507.040 454.298 337.402 1.00 42.09 229 ASN 3 CA 1
ATOM 7063 C C . ASN C 1 229 ? 506.227 453.092 337.890 1.00 42.09 229 ASN 3 C 1
ATOM 7064 O O . ASN C 1 229 ? 506.530 452.486 338.920 1.00 42.09 229 ASN 3 O 1
ATOM 7069 N N . VAL C 1 230 ? 505.210 452.732 337.113 1.00 37.85 230 VAL 3 N 1
ATOM 7070 C CA . VAL C 1 230 ? 504.366 451.580 337.425 1.00 37.85 230 VAL 3 CA 1
ATOM 7071 C C . VAL C 1 230 ? 504.473 450.589 336.269 1.00 37.85 230 VAL 3 C 1
ATOM 7072 O O . VAL C 1 230 ? 504.736 451.003 335.132 1.00 37.85 230 VAL 3 O 1
ATOM 7076 N N . PRO C 1 231 ? 504.321 449.288 336.499 1.00 33.82 231 PRO 3 N 1
ATOM 7077 C CA . PRO C 1 231 ? 504.471 448.331 335.408 1.00 33.82 231 PRO 3 CA 1
ATOM 7078 C C . PRO C 1 231 ? 503.247 448.305 334.516 1.00 33.82 231 PRO 3 C 1
ATOM 7079 O O . PRO C 1 231 ? 502.108 448.405 334.993 1.00 33.82 231 PRO 3 O 1
ATOM 7083 N N . PRO C 1 232 ? 503.443 448.183 333.201 1.00 30.42 232 PRO 3 N 1
ATOM 7084 C CA . PRO C 1 232 ? 502.335 447.803 332.316 1.00 30.42 232 PRO 3 CA 1
ATOM 7085 C C . PRO C 1 232 ? 502.060 446.311 332.424 1.00 30.42 232 PRO 3 C 1
ATOM 7086 O O . PRO C 1 232 ? 502.942 445.485 332.183 1.00 30.42 232 PRO 3 O 1
ATOM 7090 N N . VAL C 1 233 ? 500.840 445.962 332.807 1.00 28.07 233 VAL 3 N 1
ATOM 7091 C CA . VAL C 1 233 ? 500.431 444.573 332.965 1.00 28.07 233 VAL 3 CA 1
ATOM 7092 C C . VAL C 1 233 ? 499.415 444.276 331.874 1.00 28.07 233 VAL 3 C 1
ATOM 7093 O O . VAL C 1 233 ? 498.277 444.759 331.922 1.00 28.07 233 VAL 3 O 1
ATOM 7097 N N . LEU C 1 234 ? 499.816 443.475 330.892 1.00 25.65 234 LEU 3 N 1
ATOM 7098 C CA . LEU C 1 234 ? 499.019 443.236 329.697 1.00 25.65 234 LEU 3 CA 1
ATOM 7099 C C . LEU C 1 234 ? 498.814 441.743 329.517 1.00 25.65 234 LEU 3 C 1
ATOM 7100 O O . LEU C 1 234 ? 499.780 441.004 329.317 1.00 25.65 234 LEU 3 O 1
ATOM 7105 N N . HIS C 1 235 ? 497.565 441.306 329.588 1.00 25.79 235 HIS 3 N 1
ATOM 7106 C CA . HIS C 1 235 ? 497.215 439.919 329.337 1.00 25.79 235 HIS 3 CA 1
ATOM 7107 C C . HIS C 1 235 ? 496.930 439.734 327.855 1.00 25.79 235 HIS 3 C 1
ATOM 7108 O O . HIS C 1 235 ? 496.473 440.655 327.177 1.00 25.79 235 HIS 3 O 1
ATOM 7115 N N . VAL C 1 236 ? 497.207 438.536 327.349 1.00 23.11 236 VAL 3 N 1
ATOM 7116 C CA . VAL C 1 236 ? 497.013 438.237 325.934 1.00 23.11 236 VAL 3 CA 1
ATOM 7117 C C . VAL C 1 236 ? 496.380 436.847 325.804 1.00 23.11 236 VAL 3 C 1
ATOM 7118 O O . VAL C 1 236 ? 496.992 435.837 326.169 1.00 23.11 236 VAL 3 O 1
ATOM 7122 N N . THR C 1 237 ? 495.119 436.802 325.374 1.00 22.85 237 THR 3 N 1
ATOM 7123 C CA . THR C 1 237 ? 494.318 435.586 325.446 1.00 22.85 237 THR 3 CA 1
ATOM 7124 C C . THR C 1 237 ? 493.230 435.659 324.381 1.00 22.85 237 THR 3 C 1
ATOM 7125 O O . THR C 1 237 ? 492.659 436.728 324.161 1.00 22.85 237 THR 3 O 1
ATOM 7129 N N . ASN C 1 238 ? 492.939 434.532 323.727 1.00 21.83 238 ASN 3 N 1
ATOM 7130 C CA . ASN C 1 238 ? 491.836 434.463 322.778 1.00 21.83 238 ASN 3 CA 1
ATOM 7131 C C . ASN C 1 238 ? 490.604 433.750 323.322 1.00 21.83 238 ASN 3 C 1
ATOM 7132 O O . ASN C 1 238 ? 489.741 433.355 322.534 1.00 21.83 238 ASN 3 O 1
ATOM 7137 N N . THR C 1 239 ? 490.506 433.546 324.632 1.00 22.67 239 THR 3 N 1
ATOM 7138 C CA . THR C 1 239 ? 489.303 432.969 325.215 1.00 22.67 239 THR 3 CA 1
ATOM 7139 C C . THR C 1 239 ? 488.506 433.978 326.023 1.00 22.67 239 THR 3 C 1
ATOM 7140 O O . THR C 1 239 ? 487.458 433.624 326.569 1.00 22.67 239 THR 3 O 1
ATOM 7144 N N . ALA C 1 240 ? 488.978 435.215 326.125 1.00 23.42 240 ALA 3 N 1
ATOM 7145 C CA . ALA C 1 240 ? 488.213 436.255 326.792 1.00 23.42 240 ALA 3 CA 1
ATOM 7146 C C . ALA C 1 240 ? 487.065 436.709 325.902 1.00 23.42 240 ALA 3 C 1
ATOM 7147 O O . ALA C 1 240 ? 487.111 436.582 324.679 1.00 23.42 240 ALA 3 O 1
ATOM 7149 N N . THR C 1 241 ? 486.023 437.241 326.533 1.00 24.37 241 THR 3 N 1
ATOM 7150 C CA . THR C 1 241 ? 484.777 437.566 325.847 1.00 24.37 241 THR 3 CA 1
ATOM 7151 C C . THR C 1 241 ? 484.048 438.624 326.653 1.00 24.37 241 THR 3 C 1
ATOM 7152 O O . THR C 1 241 ? 483.765 438.409 327.834 1.00 24.37 241 THR 3 O 1
ATOM 7156 N N . THR C 1 242 ? 483.739 439.755 326.029 1.00 20.98 242 THR 3 N 1
ATOM 7157 C CA . THR C 1 242 ? 483.053 440.853 326.698 1.00 20.98 242 THR 3 CA 1
ATOM 7158 C C . THR C 1 242 ? 481.662 441.014 326.105 1.00 20.98 242 THR 3 C 1
ATOM 7159 O O . THR C 1 242 ? 481.521 441.225 324.898 1.00 20.98 242 THR 3 O 1
ATOM 7163 N N . VAL C 1 243 ? 480.647 440.929 326.950 1.00 19.16 243 VAL 3 N 1
ATOM 7164 C CA . VAL C 1 243 ? 479.261 440.980 326.507 1.00 19.16 243 VAL 3 CA 1
ATOM 7165 C C . VAL C 1 243 ? 478.803 442.429 326.478 1.00 19.16 243 VAL 3 C 1
ATOM 7166 O O . VAL C 1 243 ? 478.875 443.133 327.490 1.00 19.16 243 VAL 3 O 1
ATOM 7170 N N . LEU C 1 244 ? 478.323 442.874 325.319 1.00 19.01 244 LEU 3 N 1
ATOM 7171 C CA . LEU C 1 244 ? 477.917 444.255 325.120 1.00 19.01 244 LEU 3 CA 1
ATOM 7172 C C . LEU C 1 244 ? 476.427 444.473 325.330 1.00 19.01 244 LEU 3 C 1
ATOM 7173 O O . LEU C 1 244 ? 475.887 445.470 324.848 1.00 19.01 244 LEU 3 O 1
ATOM 7178 N N . LEU C 1 245 ? 475.751 443.572 326.029 1.00 21.94 245 LEU 3 N 1
ATOM 7179 C CA . LEU C 1 245 ? 474.327 443.727 326.266 1.00 21.94 245 LEU 3 CA 1
ATOM 7180 C C . LEU C 1 245 ? 474.081 444.594 327.493 1.00 21.94 245 LEU 3 C 1
ATOM 7181 O O . LEU C 1 245 ? 474.854 444.582 328.454 1.00 21.94 245 LEU 3 O 1
ATOM 7186 N N . ASP C 1 246 ? 473.000 445.361 327.451 1.00 25.89 246 ASP 3 N 1
ATOM 7187 C CA . ASP C 1 246 ? 472.625 446.207 328.574 1.00 25.89 246 ASP 3 CA 1
ATOM 7188 C C . ASP C 1 246 ? 471.649 445.442 329.471 1.00 25.89 246 ASP 3 C 1
ATOM 7189 O O . ASP C 1 246 ? 471.482 444.229 329.329 1.00 25.89 246 ASP 3 O 1
ATOM 7194 N N . GLU C 1 247 ? 470.985 446.143 330.394 1.00 30.52 247 GLU 3 N 1
ATOM 7195 C CA . GLU C 1 247 ? 470.055 445.484 331.305 1.00 30.52 247 GLU 3 CA 1
ATOM 7196 C C . GLU C 1 247 ? 468.734 445.142 330.629 1.00 30.52 247 GLU 3 C 1
ATOM 7197 O O . GLU C 1 247 ? 467.906 444.439 331.215 1.00 30.52 247 GLU 3 O 1
ATOM 7203 N N . GLN C 1 248 ? 468.518 445.625 329.408 1.00 29.43 248 GLN 3 N 1
ATOM 7204 C CA . GLN C 1 248 ? 467.356 445.249 328.619 1.00 29.43 248 GLN 3 CA 1
ATOM 7205 C C . GLN C 1 248 ? 467.636 444.098 327.667 1.00 29.43 248 GLN 3 C 1
ATOM 7206 O O . GLN C 1 248 ? 466.690 443.523 327.122 1.00 29.43 248 GLN 3 O 1
ATOM 7212 N N . GLY C 1 249 ? 468.898 443.750 327.458 1.00 25.55 249 GLY 3 N 1
ATOM 7213 C CA . GLY C 1 249 ? 469.253 442.658 326.586 1.00 25.55 249 GLY 3 CA 1
ATOM 7214 C C . GLY C 1 249 ? 469.630 443.044 325.178 1.00 25.55 249 GLY 3 C 1
ATOM 7215 O O . GLY C 1 249 ? 469.712 442.162 324.319 1.00 25.55 249 GLY 3 O 1
ATOM 7216 N N . VAL C 1 250 ? 469.862 444.325 324.908 1.00 23.71 250 VAL 3 N 1
ATOM 7217 C CA . VAL C 1 250 ? 470.198 444.781 323.568 1.00 23.71 250 VAL 3 CA 1
ATOM 7218 C C . VAL C 1 250 ? 471.612 445.344 323.573 1.00 23.71 250 VAL 3 C 1
ATOM 7219 O O . VAL C 1 250 ? 472.088 445.890 324.571 1.00 23.71 250 VAL 3 O 1
ATOM 7223 N N . GLY C 1 251 ? 472.304 445.166 322.457 1.00 21.13 251 GLY 3 N 1
ATOM 7224 C CA . GLY C 1 251 ? 473.627 445.709 322.307 1.00 21.13 251 GLY 3 CA 1
ATOM 7225 C C . GLY C 1 251 ? 473.553 447.085 321.692 1.00 21.13 251 GLY 3 C 1
ATOM 7226 O O . GLY C 1 251 ? 472.474 447.668 321.577 1.00 21.13 251 GLY 3 O 1
ATOM 7227 N N . PRO C 1 252 ? 474.696 447.645 321.313 1.00 20.36 252 PRO 3 N 1
ATOM 7228 C CA . PRO C 1 252 ? 474.679 448.877 320.520 1.00 20.36 252 PRO 3 CA 1
ATOM 7229 C C . PRO C 1 252 ? 474.026 448.693 319.162 1.00 20.36 252 PRO 3 C 1
ATOM 7230 O O . PRO C 1 252 ? 474.580 448.031 318.283 1.00 20.36 252 PRO 3 O 1
ATOM 7234 N N . LEU C 1 253 ? 472.847 449.280 318.986 1.00 24.08 253 LEU 3 N 1
ATOM 7235 C CA . LEU C 1 253 ? 472.173 449.255 317.700 1.00 24.08 253 LEU 3 CA 1
ATOM 7236 C C . LEU C 1 253 ? 472.847 450.218 316.738 1.00 24.08 253 LEU 3 C 1
ATOM 7237 O O . LEU C 1 253 ? 473.289 451.303 317.119 1.00 24.08 253 LEU 3 O 1
ATOM 7242 N N . CYS C 1 254 ? 472.921 449.809 315.481 1.00 27.56 254 CYS 3 N 1
ATOM 7243 C CA . CYS C 1 254 ? 473.512 450.628 314.433 1.00 27.56 254 CYS 3 CA 1
ATOM 7244 C C . CYS C 1 254 ? 472.390 451.383 313.738 1.00 27.56 254 CYS 3 C 1
ATOM 7245 O O . CYS C 1 254 ? 471.770 450.861 312.806 1.00 27.56 254 CYS 3 O 1
ATOM 7248 N N . LYS C 1 255 ? 472.113 452.599 314.215 1.00 31.68 255 LYS 3 N 1
ATOM 7249 C CA . LYS C 1 255 ? 471.085 453.468 313.655 1.00 31.68 255 LYS 3 CA 1
ATOM 7250 C C . LYS C 1 255 ? 471.423 453.824 312.220 1.00 31.68 255 LYS 3 C 1
ATOM 7251 O O . LYS C 1 255 ? 470.714 453.446 311.283 1.00 31.68 255 LYS 3 O 1
ATOM 7257 N N . ALA C 1 256 ? 472.518 454.558 312.058 1.00 30.32 256 ALA 3 N 1
ATOM 7258 C CA . ALA C 1 256 ? 473.167 454.667 310.774 1.00 30.32 256 ALA 3 CA 1
ATOM 7259 C C . ALA C 1 256 ? 473.691 453.300 310.367 1.00 30.32 256 ALA 3 C 1
ATOM 7260 O O . ALA C 1 256 ? 473.950 452.429 311.198 1.00 30.32 256 ALA 3 O 1
ATOM 7262 N N . ASP C 1 257 ? 473.884 453.116 309.070 1.00 30.41 257 ASP 3 N 1
ATOM 7263 C CA . ASP C 1 257 ? 474.404 451.849 308.565 1.00 30.41 257 ASP 3 CA 1
ATOM 7264 C C . ASP C 1 257 ? 475.923 451.796 308.743 1.00 30.41 257 ASP 3 C 1
ATOM 7265 O O . ASP C 1 257 ? 476.696 451.796 307.788 1.00 30.41 257 ASP 3 O 1
ATOM 7270 N N . SER C 1 258 ? 476.339 451.753 310.007 1.00 24.72 258 SER 3 N 1
ATOM 7271 C CA . SER C 1 258 ? 477.733 451.918 310.383 1.00 24.72 258 SER 3 CA 1
ATOM 7272 C C . SER C 1 258 ? 477.938 451.411 311.798 1.00 24.72 258 SER 3 C 1
ATOM 7273 O O . SER C 1 258 ? 477.040 451.488 312.636 1.00 24.72 258 SER 3 O 1
ATOM 7276 N N . LEU C 1 259 ? 479.139 450.900 312.049 1.00 20.99 259 LEU 3 N 1
ATOM 7277 C CA . LEU C 1 259 ? 479.580 450.480 313.369 1.00 20.99 259 LEU 3 CA 1
ATOM 7278 C C . LEU C 1 259 ? 480.830 451.265 313.718 1.00 20.99 259 LEU 3 C 1
ATOM 7279 O O . LEU C 1 259 ? 481.776 451.311 312.928 1.00 20.99 259 LEU 3 O 1
ATOM 7284 N N . TYR C 1 260 ? 480.833 451.884 314.888 1.00 19.88 260 TYR 3 N 1
ATOM 7285 C CA . TYR C 1 260 ? 481.897 452.792 315.281 1.00 19.88 260 TYR 3 CA 1
ATOM 7286 C C . TYR C 1 260 ? 482.799 452.113 316.295 1.00 19.88 260 TYR 3 C 1
ATOM 7287 O O . TYR C 1 260 ? 482.319 451.476 317.234 1.00 19.88 260 TYR 3 O 1
ATOM 7296 N N . VAL C 1 261 ? 484.104 452.245 316.093 1.00 19.44 261 VAL 3 N 1
ATOM 7297 C CA . VAL C 1 261 ? 485.116 451.560 316.881 1.00 19.44 261 VAL 3 CA 1
ATOM 7298 C C . VAL C 1 261 ? 486.149 452.590 317.306 1.00 19.44 261 VAL 3 C 1
ATOM 7299 O O . VAL C 1 261 ? 486.770 453.232 316.454 1.00 19.44 261 VAL 3 O 1
ATOM 7303 N N . SER C 1 262 ? 486.332 452.752 318.611 1.00 19.87 262 SER 3 N 1
ATOM 7304 C CA . SER C 1 262 ? 487.264 453.729 319.151 1.00 19.87 262 SER 3 CA 1
ATOM 7305 C C . SER C 1 262 ? 488.214 453.044 320.115 1.00 19.87 262 SER 3 C 1
ATOM 7306 O O . SER C 1 262 ? 487.855 452.052 320.749 1.00 19.87 262 SER 3 O 1
ATOM 7309 N N . ALA C 1 263 ? 489.426 453.583 320.225 1.00 21.35 263 ALA 3 N 1
ATOM 7310 C CA . ALA C 1 263 ? 490.407 453.076 321.174 1.00 21.35 263 ALA 3 CA 1
ATOM 7311 C C . ALA C 1 263 ? 491.457 454.140 321.426 1.00 21.35 263 ALA 3 C 1
ATOM 7312 O O . ALA C 1 263 ? 491.600 455.092 320.657 1.00 21.35 263 ALA 3 O 1
ATOM 7314 N N . ALA C 1 264 ? 492.194 453.951 322.517 1.00 21.59 264 ALA 3 N 1
ATOM 7315 C CA . ALA C 1 264 ? 493.329 454.805 322.855 1.00 21.59 264 ALA 3 CA 1
ATOM 7316 C C . ALA C 1 264 ? 494.232 453.994 323.770 1.00 21.59 264 ALA 3 C 1
ATOM 7317 O O . ALA C 1 264 ? 493.865 453.729 324.916 1.00 21.59 264 ALA 3 O 1
ATOM 7319 N N . ASP C 1 265 ? 495.396 453.599 323.273 1.00 25.03 265 ASP 3 N 1
ATOM 7320 C CA . ASP C 1 265 ? 496.336 452.789 324.033 1.00 25.03 265 ASP 3 CA 1
ATOM 7321 C C . ASP C 1 265 ? 497.610 453.577 324.273 1.00 25.03 265 ASP 3 C 1
ATOM 7322 O O . ASP C 1 265 ? 498.388 453.802 323.345 1.00 25.03 265 ASP 3 O 1
ATOM 7327 N N . ILE C 1 266 ? 497.815 453.992 325.513 1.00 26.99 266 ILE 3 N 1
ATOM 7328 C CA . ILE C 1 266 ? 499.099 454.476 325.992 1.00 26.99 266 ILE 3 CA 1
ATOM 7329 C C . ILE C 1 266 ? 499.669 453.382 326.876 1.00 26.99 266 ILE 3 C 1
ATOM 7330 O O . ILE C 1 266 ? 498.993 452.922 327.801 1.00 26.99 266 ILE 3 O 1
ATOM 7335 N N . CYS C 1 267 ? 500.887 452.937 326.580 1.00 31.14 267 CYS 3 N 1
ATOM 7336 C CA . CYS C 1 267 ? 501.481 451.845 327.334 1.00 31.14 267 CYS 3 CA 1
ATOM 7337 C C . CYS C 1 267 ? 502.588 452.283 328.277 1.00 31.14 267 CYS 3 C 1
ATOM 7338 O O . CYS C 1 267 ? 503.032 451.473 329.095 1.00 31.14 267 CYS 3 O 1
ATOM 7341 N N . GLY C 1 268 ? 503.040 453.519 328.197 1.00 35.06 268 GLY 3 N 1
ATOM 7342 C CA . GLY C 1 268 ? 504.039 454.012 329.117 1.00 35.06 268 GLY 3 CA 1
ATOM 7343 C C . GLY C 1 268 ? 504.944 455.015 328.436 1.00 35.06 268 GLY 3 C 1
ATOM 7344 O O . GLY C 1 268 ? 504.723 455.408 327.297 1.00 35.06 268 GLY 3 O 1
ATOM 7345 N N . LEU C 1 269 ? 505.976 455.414 329.167 1.00 40.00 269 LEU 3 N 1
ATOM 7346 C CA . LEU C 1 269 ? 506.960 456.379 328.705 1.00 40.00 269 LEU 3 CA 1
ATOM 7347 C C . LEU C 1 269 ? 508.250 455.668 328.335 1.00 40.00 269 LEU 3 C 1
ATOM 7348 O O . LEU C 1 269 ? 508.784 454.888 329.128 1.00 40.00 269 LEU 3 O 1
ATOM 7353 N N . PHE C 1 270 ? 508.747 455.943 327.136 1.00 46.02 270 PHE 3 N 1
ATOM 7354 C CA . PHE C 1 270 ? 510.014 455.396 326.670 1.00 46.02 270 PHE 3 CA 1
ATOM 7355 C C . PHE C 1 270 ? 511.118 456.390 327.003 1.00 46.02 270 PHE 3 C 1
ATOM 7356 O O . PHE C 1 270 ? 511.142 457.500 326.467 1.00 46.02 270 PHE 3 O 1
ATOM 7364 N N . THR C 1 271 ? 512.031 455.995 327.882 1.00 49.85 271 THR 3 N 1
ATOM 7365 C CA . THR C 1 271 ? 513.121 456.865 328.302 1.00 49.85 271 THR 3 CA 1
ATOM 7366 C C . THR C 1 271 ? 514.292 456.709 327.342 1.00 49.85 271 THR 3 C 1
ATOM 7367 O O . THR C 1 271 ? 514.882 455.630 327.250 1.00 49.85 271 THR 3 O 1
ATOM 7371 N N . ASN C 1 272 ? 514.636 457.788 326.642 1.00 52.15 272 ASN 3 N 1
ATOM 7372 C CA . ASN C 1 272 ? 515.735 457.759 325.690 1.00 52.15 272 ASN 3 CA 1
ATOM 7373 C C . ASN C 1 272 ? 517.077 457.721 326.417 1.00 52.15 272 ASN 3 C 1
ATOM 7374 O O . ASN C 1 272 ? 517.159 457.840 327.641 1.00 52.15 272 ASN 3 O 1
ATOM 7379 N N . SER C 1 273 ? 518.145 457.561 325.632 1.00 54.93 273 SER 3 N 1
ATOM 7380 C CA . SER C 1 273 ? 519.488 457.534 326.202 1.00 54.93 273 SER 3 CA 1
ATOM 7381 C C . SER C 1 273 ? 519.900 458.898 326.734 1.00 54.93 273 SER 3 C 1
ATOM 7382 O O . SER C 1 273 ? 520.666 458.980 327.700 1.00 54.93 273 SER 3 O 1
ATOM 7385 N N . SER C 1 274 ? 519.403 459.973 326.127 1.00 56.12 274 SER 3 N 1
ATOM 7386 C CA . SER C 1 274 ? 519.653 461.309 326.646 1.00 56.12 274 SER 3 CA 1
ATOM 7387 C C . SER C 1 274 ? 518.805 461.624 327.868 1.00 56.12 274 SER 3 C 1
ATOM 7388 O O . SER C 1 274 ? 519.124 462.565 328.600 1.00 56.12 274 SER 3 O 1
ATOM 7391 N N . GLY C 1 275 ? 517.741 460.861 328.102 1.00 55.27 275 GLY 3 N 1
ATOM 7392 C CA . GLY C 1 275 ? 516.819 461.119 329.186 1.00 55.27 275 GLY 3 CA 1
ATOM 7393 C C . GLY C 1 275 ? 515.505 461.732 328.760 1.00 55.27 275 GLY 3 C 1
ATOM 7394 O O . GLY C 1 275 ? 514.629 461.924 329.609 1.00 55.27 275 GLY 3 O 1
ATOM 7395 N N . THR C 1 276 ? 515.336 462.043 327.478 1.00 53.27 276 THR 3 N 1
ATOM 7396 C CA . THR C 1 276 ? 514.112 462.663 326.984 1.00 53.27 276 THR 3 CA 1
ATOM 7397 C C . THR C 1 276 ? 513.039 461.595 326.840 1.00 53.27 276 THR 3 C 1
ATOM 7398 O O . THR C 1 276 ? 513.091 460.775 325.920 1.00 53.27 276 THR 3 O 1
ATOM 7402 N N . GLN C 1 277 ? 512.062 461.609 327.739 1.00 49.24 277 GLN 3 N 1
ATOM 7403 C CA . GLN C 1 277 ? 510.992 460.627 327.699 1.00 49.24 277 GLN 3 CA 1
ATOM 7404 C C . GLN C 1 277 ? 510.009 460.938 326.578 1.00 49.24 277 GLN 3 C 1
ATOM 7405 O O . GLN C 1 277 ? 509.840 462.089 326.171 1.00 49.24 277 GLN 3 O 1
ATOM 7411 N N . GLN C 1 278 ? 509.353 459.891 326.087 1.00 43.97 278 GLN 3 N 1
ATOM 7412 C CA . GLN C 1 278 ? 508.356 460.014 325.035 1.00 43.97 278 GLN 3 CA 1
ATOM 7413 C C . GLN C 1 278 ? 507.453 458.794 325.085 1.00 43.97 278 GLN 3 C 1
ATOM 7414 O O . GLN C 1 278 ? 507.863 457.726 325.542 1.00 43.97 278 GLN 3 O 1
ATOM 7420 N N . TRP C 1 279 ? 506.220 458.969 324.618 1.00 37.79 279 TRP 3 N 1
ATOM 7421 C CA . TRP C 1 279 ? 505.174 457.991 324.867 1.00 37.79 279 TRP 3 CA 1
ATOM 7422 C C . TRP C 1 279 ? 505.340 456.766 323.970 1.00 37.79 279 TRP 3 C 1
ATOM 7423 O O . TRP C 1 279 ? 506.123 456.750 323.020 1.00 37.79 279 TRP 3 O 1
ATOM 7434 N N . ARG C 1 280 ? 504.576 455.720 324.288 1.00 34.90 280 ARG 3 N 1
ATOM 7435 C CA . ARG C 1 280 ? 504.589 454.495 323.492 1.00 34.90 280 ARG 3 CA 1
ATOM 7436 C C . ARG C 1 280 ? 503.157 453.973 323.444 1.00 34.90 280 ARG 3 C 1
ATOM 7437 O O . ARG C 1 280 ? 502.540 453.767 324.491 1.00 34.90 280 ARG 3 O 1
ATOM 7445 N N . GLY C 1 281 ? 502.648 453.767 322.240 1.00 31.83 281 GLY 3 N 1
ATOM 7446 C CA . GLY C 1 281 ? 501.346 453.177 322.056 1.00 31.83 281 GLY 3 CA 1
ATOM 7447 C C . GLY C 1 281 ? 501.398 451.955 321.166 1.00 31.83 281 GLY 3 C 1
ATOM 7448 O O . GLY C 1 281 ? 502.323 451.753 320.389 1.00 31.83 281 GLY 3 O 1
ATOM 7449 N N . LEU C 1 282 ? 500.369 451.130 321.293 1.00 27.93 282 LEU 3 N 1
ATOM 7450 C CA . LEU C 1 282 ? 500.264 449.904 320.528 1.00 27.93 282 LEU 3 CA 1
ATOM 7451 C C . LEU C 1 282 ? 498.886 449.843 319.888 1.00 27.93 282 LEU 3 C 1
ATOM 7452 O O . LEU C 1 282 ? 497.987 450.617 320.221 1.00 27.93 282 LEU 3 O 1
ATOM 7457 N N . ALA C 1 283 ? 498.722 448.917 318.953 1.00 24.19 283 ALA 3 N 1
ATOM 7458 C CA . ALA C 1 283 ? 497.447 448.772 318.277 1.00 24.19 283 ALA 3 CA 1
ATOM 7459 C C . ALA C 1 283 ? 496.467 448.010 319.158 1.00 24.19 283 ALA 3 C 1
ATOM 7460 O O . ALA C 1 283 ? 496.807 447.534 320.241 1.00 24.19 283 ALA 3 O 1
ATOM 7462 N N . ARG C 1 284 ? 495.228 447.891 318.698 1.00 19.55 284 ARG 3 N 1
ATOM 7463 C CA . ARG C 1 284 ? 494.216 447.197 319.482 1.00 19.55 284 ARG 3 CA 1
ATOM 7464 C C . ARG C 1 284 ? 493.306 446.407 318.566 1.00 19.55 284 ARG 3 C 1
ATOM 7465 O O . ARG C 1 284 ? 492.668 446.977 317.683 1.00 19.55 284 ARG 3 O 1
ATOM 7473 N N . TYR C 1 285 ? 493.233 445.108 318.808 1.00 19.73 285 TYR 3 N 1
ATOM 7474 C CA . TYR C 1 285 ? 492.416 444.200 318.028 1.00 19.73 285 TYR 3 CA 1
ATOM 7475 C C . TYR C 1 285 ? 490.959 444.339 318.435 1.00 19.73 285 TYR 3 C 1
ATOM 7476 O O . TYR C 1 285 ? 490.644 444.674 319.575 1.00 19.73 285 TYR 3 O 1
ATOM 7485 N N . PHE C 1 286 ? 490.066 444.113 317.482 1.00 17.70 286 PHE 3 N 1
ATOM 7486 C CA . PHE C 1 286 ? 488.637 444.125 317.748 1.00 17.70 286 PHE 3 CA 1
ATOM 7487 C C . PHE C 1 286 ? 488.014 442.948 317.028 1.00 17.70 286 PHE 3 C 1
ATOM 7488 O O . PHE C 1 286 ? 488.318 442.712 315.860 1.00 17.70 286 PHE 3 O 1
ATOM 7496 N N . LYS C 1 287 ? 487.160 442.207 317.722 1.00 18.27 287 LYS 3 N 1
ATOM 7497 C CA . LYS C 1 287 ? 486.385 441.137 317.105 1.00 18.27 287 LYS 3 CA 1
ATOM 7498 C C . LYS C 1 287 ? 484.956 441.279 317.594 1.00 18.27 287 LYS 3 C 1
ATOM 7499 O O . LYS C 1 287 ? 484.662 440.955 318.745 1.00 18.27 287 LYS 3 O 1
ATOM 7505 N N . ILE C 1 288 ? 484.072 441.748 316.725 1.00 18.53 288 ILE 3 N 1
ATOM 7506 C CA . ILE C 1 288 ? 482.734 442.162 317.116 1.00 18.53 288 ILE 3 CA 1
ATOM 7507 C C . ILE C 1 288 ? 481.730 441.222 316.476 1.00 18.53 288 ILE 3 C 1
ATOM 7508 O O . ILE C 1 288 ? 481.758 441.011 315.261 1.00 18.53 288 ILE 3 O 1
ATOM 7513 N N . ARG C 1 289 ? 480.856 440.653 317.292 1.00 20.59 289 ARG 3 N 1
ATOM 7514 C CA . ARG C 1 289 ? 479.777 439.832 316.780 1.00 20.59 289 ARG 3 CA 1
ATOM 7515 C C . ARG C 1 289 ? 478.549 440.688 316.519 1.00 20.59 289 ARG 3 C 1
ATOM 7516 O O . ARG C 1 289 ? 478.144 441.497 317.354 1.00 20.59 289 ARG 3 O 1
ATOM 7524 N N . LEU C 1 290 ? 477.954 440.502 315.346 1.00 21.40 290 LEU 3 N 1
ATOM 7525 C CA . LEU C 1 290 ? 476.827 441.309 314.901 1.00 21.40 290 LEU 3 CA 1
ATOM 7526 C C . LEU C 1 290 ? 475.686 440.379 314.533 1.00 21.40 290 LEU 3 C 1
ATOM 7527 O O . LEU C 1 290 ? 475.865 439.487 313.703 1.00 21.40 290 LEU 3 O 1
ATOM 7532 N N . ARG C 1 291 ? 474.525 440.574 315.140 1.00 23.65 291 ARG 3 N 1
ATOM 7533 C CA . ARG C 1 291 ? 473.334 439.853 314.726 1.00 23.65 291 ARG 3 CA 1
ATOM 7534 C C . ARG C 1 291 ? 472.286 440.834 314.227 1.00 23.65 291 ARG 3 C 1
ATOM 7535 O O . ARG C 1 291 ? 472.418 442.050 314.366 1.00 23.65 291 ARG 3 O 1
ATOM 7543 N N . LYS C 1 292 ? 471.232 440.285 313.642 1.00 30.45 292 LYS 3 N 1
ATOM 7544 C CA . LYS C 1 292 ? 470.165 441.074 313.041 1.00 30.45 292 LYS 3 CA 1
ATOM 7545 C C . LYS C 1 292 ? 469.014 441.157 314.032 1.00 30.45 292 LYS 3 C 1
ATOM 7546 O O . LYS C 1 292 ? 468.407 440.137 314.370 1.00 30.45 292 LYS 3 O 1
ATOM 7552 N N . ARG C 1 293 ? 468.705 442.364 314.488 1.00 29.06 293 ARG 3 N 1
ATOM 7553 C CA . ARG C 1 293 ? 467.664 442.559 315.483 1.00 29.06 293 ARG 3 CA 1
ATOM 7554 C C . ARG C 1 293 ? 466.545 443.410 314.905 1.00 29.06 293 ARG 3 C 1
ATOM 7555 O O . ARG C 1 293 ? 466.797 444.406 314.223 1.00 29.06 293 ARG 3 O 1
ATOM 7563 N N . SER C 1 294 ? 465.311 443.008 315.187 1.00 34.29 294 SER 3 N 1
ATOM 7564 C CA . SER C 1 294 ? 464.128 443.712 314.719 1.00 34.29 294 SER 3 CA 1
ATOM 7565 C C . SER C 1 294 ? 463.761 444.815 315.700 1.00 34.29 294 SER 3 C 1
ATOM 7566 O O . SER C 1 294 ? 463.457 444.541 316.865 1.00 34.29 294 SER 3 O 1
ATOM 7569 N N . VAL C 1 295 ? 463.781 446.056 315.228 1.00 32.82 295 VAL 3 N 1
ATOM 7570 C CA . VAL C 1 295 ? 463.452 447.213 316.043 1.00 32.82 295 VAL 3 CA 1
ATOM 7571 C C . VAL C 1 295 ? 462.272 447.932 315.411 1.00 32.82 295 VAL 3 C 1
ATOM 7572 O O . VAL C 1 295 ? 461.933 447.716 314.248 1.00 32.82 295 VAL 3 O 1
ATOM 7576 N N . LYS C 1 296 ? 461.632 448.787 316.203 1.00 35.03 296 LYS 3 N 1
ATOM 7577 C CA . LYS C 1 296 ? 460.634 449.698 315.663 1.00 35.03 296 LYS 3 CA 1
ATOM 7578 C C . LYS C 1 296 ? 461.330 450.723 314.780 1.00 35.03 296 LYS 3 C 1
ATOM 7579 O O . LYS C 1 296 ? 462.404 451.217 315.130 1.00 35.03 296 LYS 3 O 1
ATOM 7585 N N . ASN C 1 297 ? 460.728 451.025 313.632 1.00 37.66 297 ASN 3 N 1
ATOM 7586 C CA . ASN C 1 297 ? 461.340 451.866 312.609 1.00 37.66 297 ASN 3 CA 1
ATOM 7587 C C . ASN C 1 297 ? 461.497 453.294 313.111 1.00 37.66 297 ASN 3 C 1
ATOM 7588 O O . ASN C 1 297 ? 460.489 453.959 313.382 1.00 37.66 297 ASN 3 O 1
ATOM 7593 N N . PRO C 1 298 ? 462.722 453.805 313.250 1.00 36.89 298 PRO 3 N 1
ATOM 7594 C CA . PRO C 1 298 ? 462.885 455.202 313.651 1.00 36.89 298 PRO 3 CA 1
ATOM 7595 C C . PRO C 1 298 ? 462.671 456.172 312.511 1.00 36.89 298 PRO 3 C 1
ATOM 7596 O O . PRO C 1 298 ? 462.484 457.368 312.765 1.00 36.89 298 PRO 3 O 1
ATOM 7600 N N . TYR C 1 299 ? 462.687 455.693 311.264 1.00 38.36 299 TYR 3 N 1
ATOM 7601 C CA . TYR C 1 299 ? 462.512 456.526 310.079 1.00 38.36 299 TYR 3 CA 1
ATOM 7602 C C . TYR C 1 299 ? 461.338 455.979 309.275 1.00 38.36 299 TYR 3 C 1
ATOM 7603 O O . TYR C 1 299 ? 461.543 455.286 308.270 1.00 38.36 299 TYR 3 O 1
ATOM 7612 N N . PRO C 1 300 ? 460.087 456.260 309.685 1.00 38.79 300 PRO 3 N 1
ATOM 7613 C CA . PRO C 1 300 ? 458.945 455.804 308.886 1.00 38.79 300 PRO 3 CA 1
ATOM 7614 C C . PRO C 1 300 ? 458.673 456.739 307.723 1.00 38.79 300 PRO 3 C 1
ATOM 7615 O O . PRO C 1 300 ? 459.490 457.614 307.421 1.00 38.79 300 PRO 3 O 1
ATOM 7619 N N . ILE C 1 301 ? 457.539 456.539 307.044 1.00 41.79 301 ILE 3 N 1
ATOM 7620 C CA . ILE C 1 301 ? 457.140 457.426 305.954 1.00 41.79 301 ILE 3 CA 1
ATOM 7621 C C . ILE C 1 301 ? 456.875 458.833 306.471 1.00 41.79 301 ILE 3 C 1
ATOM 7622 O O . ILE C 1 301 ? 457.189 459.823 305.797 1.00 41.79 301 ILE 3 O 1
ATOM 7627 N N . SER C 1 302 ? 456.342 458.945 307.688 1.00 41.47 302 SER 3 N 1
ATOM 7628 C CA . SER C 1 302 ? 456.039 460.250 308.259 1.00 41.47 302 SER 3 CA 1
ATOM 7629 C C . SER C 1 302 ? 457.293 461.047 308.583 1.00 41.47 302 SER 3 C 1
ATOM 7630 O O . SER C 1 302 ? 457.263 462.281 308.540 1.00 41.47 302 SER 3 O 1
ATOM 7633 N N . PHE C 1 303 ? 458.391 460.378 308.931 1.00 39.28 303 PHE 3 N 1
ATOM 7634 C CA . PHE C 1 303 ? 459.645 461.100 309.094 1.00 39.28 303 PHE 3 CA 1
ATOM 7635 C C . PHE C 1 303 ? 460.166 461.564 307.745 1.00 39.28 303 PHE 3 C 1
ATOM 7636 O O . PHE C 1 303 ? 460.739 462.651 307.631 1.00 39.28 303 PHE 3 O 1
ATOM 7644 N N . LEU C 1 304 ? 459.976 460.743 306.715 1.00 39.72 304 LEU 3 N 1
ATOM 7645 C CA . LEU C 1 304 ? 460.412 461.094 305.372 1.00 39.72 304 LEU 3 CA 1
ATOM 7646 C C . LEU C 1 304 ? 459.563 462.210 304.783 1.00 39.72 304 LEU 3 C 1
ATOM 7647 O O . LEU C 1 304 ? 460.061 463.010 303.984 1.00 39.72 304 LEU 3 O 1
ATOM 7652 N N . LEU C 1 305 ? 458.282 462.268 305.155 1.00 41.07 305 LEU 3 N 1
ATOM 7653 C CA . LEU C 1 305 ? 457.442 463.407 304.803 1.00 41.07 305 LEU 3 CA 1
ATOM 7654 C C . LEU C 1 305 ? 457.931 464.682 305.474 1.00 41.07 305 LEU 3 C 1
ATOM 7655 O O . LEU C 1 305 ? 458.149 465.700 304.810 1.00 41.07 305 LEU 3 O 1
ATOM 7660 N N . SER C 1 306 ? 458.109 464.638 306.794 1.00 39.65 306 SER 3 N 1
ATOM 7661 C CA . SER C 1 306 ? 458.386 465.848 307.553 1.00 39.65 306 SER 3 CA 1
ATOM 7662 C C . SER C 1 306 ? 459.797 466.363 307.309 1.00 39.65 306 SER 3 C 1
ATOM 7663 O O . SER C 1 306 ? 460.048 467.560 307.468 1.00 39.65 306 SER 3 O 1
ATOM 7666 N N . ASP C 1 307 ? 460.723 465.486 306.923 1.00 40.36 307 ASP 3 N 1
ATOM 7667 C CA . ASP C 1 307 ? 462.065 465.926 306.559 1.00 40.36 307 ASP 3 CA 1
ATOM 7668 C C . ASP C 1 307 ? 462.088 466.552 305.174 1.00 40.36 307 ASP 3 C 1
ATOM 7669 O O . ASP C 1 307 ? 462.953 467.383 304.882 1.00 40.36 307 ASP 3 O 1
ATOM 7674 N N . LEU C 1 308 ? 461.148 466.156 304.318 1.00 39.87 308 LEU 3 N 1
ATOM 7675 C CA . LEU C 1 308 ? 461.024 466.747 302.992 1.00 39.87 308 LEU 3 CA 1
ATOM 7676 C C . LEU C 1 308 ? 460.500 468.173 303.063 1.00 39.87 308 LEU 3 C 1
ATOM 7677 O O . LEU C 1 308 ? 461.029 469.069 302.398 1.00 39.87 308 LEU 3 O 1
ATOM 7682 N N . ILE C 1 309 ? 459.462 468.403 303.869 1.00 39.18 309 ILE 3 N 1
ATOM 7683 C CA . ILE C 1 309 ? 458.915 469.740 304.040 1.00 39.18 309 ILE 3 CA 1
ATOM 7684 C C . ILE C 1 309 ? 459.858 470.600 304.874 1.00 39.18 309 ILE 3 C 1
ATOM 7685 O O . ILE C 1 309 ? 459.823 471.833 304.786 1.00 39.18 309 ILE 3 O 1
ATOM 7690 N N . ASN C 1 310 ? 460.712 469.962 305.675 1.00 40.93 310 ASN 3 N 1
ATOM 7691 C CA . ASN C 1 310 ? 461.750 470.660 306.425 1.00 40.93 310 ASN 3 CA 1
ATOM 7692 C C . ASN C 1 310 ? 462.703 471.395 305.494 1.00 40.93 310 ASN 3 C 1
ATOM 7693 O O . ASN C 1 310 ? 462.945 472.595 305.655 1.00 40.93 310 ASN 3 O 1
ATOM 7698 N N . ARG C 1 311 ? 463.246 470.688 304.507 1.00 41.00 311 ARG 3 N 1
ATOM 7699 C CA . ARG C 1 311 ? 464.253 471.241 303.616 1.00 41.00 311 ARG 3 CA 1
ATOM 7700 C C . ARG C 1 311 ? 463.687 472.246 302.631 1.00 41.00 311 ARG 3 C 1
ATOM 7701 O O . ARG C 1 311 ? 464.452 473.031 302.065 1.00 41.00 311 ARG 3 O 1
ATOM 7709 N N . ARG C 1 312 ? 462.376 472.238 302.411 1.00 39.39 312 ARG 3 N 1
ATOM 7710 C CA . ARG C 1 312 ? 461.732 473.144 301.476 1.00 39.39 312 ARG 3 CA 1
ATOM 7711 C C . ARG C 1 312 ? 461.078 474.331 302.172 1.00 39.39 312 ARG 3 C 1
ATOM 7712 O O . ARG C 1 312 ? 460.297 475.053 301.548 1.00 39.39 312 ARG 3 O 1
ATOM 7720 N N . THR C 1 313 ? 461.389 474.547 303.445 1.00 39.11 313 THR 3 N 1
ATOM 7721 C CA . THR C 1 313 ? 460.836 475.635 304.234 1.00 39.11 313 THR 3 CA 1
ATOM 7722 C C . THR C 1 313 ? 461.904 476.708 304.399 1.00 39.11 313 THR 3 C 1
ATOM 7723 O O . THR C 1 313 ? 463.088 476.394 304.531 1.00 39.11 313 THR 3 O 1
ATOM 7727 N N . GLN C 1 314 ? 461.484 477.969 304.355 1.00 40.96 314 GLN 3 N 1
ATOM 7728 C CA . GLN C 1 314 ? 462.398 479.092 304.495 1.00 40.96 314 GLN 3 CA 1
ATOM 7729 C C . GLN C 1 314 ? 462.996 479.137 305.899 1.00 40.96 314 GLN 3 C 1
ATOM 7730 O O . GLN C 1 314 ? 462.282 478.996 306.894 1.00 40.96 314 GLN 3 O 1
ATOM 7736 N N . ARG C 1 315 ? 464.312 479.320 305.976 1.00 42.83 315 ARG 3 N 1
ATOM 7737 C CA . ARG C 1 315 ? 464.983 479.449 307.262 1.00 42.83 315 ARG 3 CA 1
ATOM 7738 C C . ARG C 1 315 ? 464.707 480.821 307.859 1.00 42.83 315 ARG 3 C 1
ATOM 7739 O O . ARG C 1 315 ? 464.901 481.845 307.199 1.00 42.83 315 ARG 3 O 1
ATOM 7747 N N . VAL C 1 316 ? 464.272 480.845 309.114 1.00 38.42 316 VAL 3 N 1
ATOM 7748 C CA . VAL C 1 316 ? 463.932 482.077 309.813 1.00 38.42 316 VAL 3 CA 1
ATOM 7749 C C . VAL C 1 316 ? 464.928 482.284 310.942 1.00 38.42 316 VAL 3 C 1
ATOM 7750 O O . VAL C 1 316 ? 465.026 481.454 311.853 1.00 38.42 316 VAL 3 O 1
ATOM 7754 N N . ASP C 1 317 ? 465.669 483.388 310.883 1.00 37.52 317 ASP 3 N 1
ATOM 7755 C CA . ASP C 1 317 ? 466.550 483.789 311.974 1.00 37.52 317 ASP 3 CA 1
ATOM 7756 C C . ASP C 1 317 ? 465.807 484.807 312.832 1.00 37.52 317 ASP 3 C 1
ATOM 7757 O O . ASP C 1 317 ? 465.966 486.018 312.698 1.00 37.52 317 ASP 3 O 1
ATOM 7762 N N . GLY C 1 318 ? 464.979 484.288 313.738 1.00 32.37 318 GLY 3 N 1
ATOM 7763 C CA . GLY C 1 318 ? 464.154 485.096 314.589 1.00 32.37 318 GLY 3 CA 1
ATOM 7764 C C . GLY C 1 318 ? 464.633 485.123 316.024 1.00 32.37 318 GLY 3 C 1
ATOM 7765 O O . GLY C 1 318 ? 465.777 484.770 316.338 1.00 32.37 318 GLY 3 O 1
ATOM 7766 N N . GLN C 1 319 ? 463.741 485.556 316.910 1.00 27.31 319 GLN 3 N 1
ATOM 7767 C CA . GLN C 1 319 ? 464.061 485.664 318.320 1.00 27.31 319 GLN 3 CA 1
ATOM 7768 C C . GLN C 1 319 ? 464.128 484.273 318.944 1.00 27.31 319 GLN 3 C 1
ATOM 7769 O O . GLN C 1 319 ? 463.428 483.361 318.502 1.00 27.31 319 GLN 3 O 1
ATOM 7775 N N . PRO C 1 320 ? 464.989 484.079 319.947 1.00 26.57 320 PRO 3 N 1
ATOM 7776 C CA . PRO C 1 320 ? 465.243 482.723 320.453 1.00 26.57 320 PRO 3 CA 1
ATOM 7777 C C . PRO C 1 320 ? 464.049 482.150 321.198 1.00 26.57 320 PRO 3 C 1
ATOM 7778 O O . PRO C 1 320 ? 463.541 482.751 322.144 1.00 26.57 320 PRO 3 O 1
ATOM 7782 N N . MET C 1 321 ? 463.606 480.976 320.757 1.00 26.80 321 MET 3 N 1
ATOM 7783 C CA . MET C 1 321 ? 462.504 480.268 321.392 1.00 26.80 321 MET 3 CA 1
ATOM 7784 C C . MET C 1 321 ? 462.931 478.904 321.914 1.00 26.80 321 MET 3 C 1
ATOM 7785 O O . MET C 1 321 ? 462.085 478.025 322.089 1.00 26.80 321 MET 3 O 1
ATOM 7790 N N . TYR C 1 322 ? 464.225 478.712 322.154 1.00 33.74 322 TYR 3 N 1
ATOM 7791 C CA . TYR C 1 322 ? 464.746 477.509 322.787 1.00 33.74 322 TYR 3 CA 1
ATOM 7792 C C . TYR C 1 322 ? 466.096 477.845 323.398 1.00 33.74 322 TYR 3 C 1
ATOM 7793 O O . TYR C 1 322 ? 466.767 478.792 322.980 1.00 33.74 322 TYR 3 O 1
ATOM 7802 N N . GLY C 1 323 ? 466.486 477.058 324.394 1.00 34.97 323 GLY 3 N 1
ATOM 7803 C CA . GLY C 1 323 ? 467.795 477.213 324.992 1.00 34.97 323 GLY 3 CA 1
ATOM 7804 C C . GLY C 1 323 ? 467.804 478.001 326.283 1.00 34.97 323 GLY 3 C 1
ATOM 7805 O O . GLY C 1 323 ? 466.823 477.998 327.028 1.00 34.97 323 GLY 3 O 1
ATOM 7806 N N . MET C 1 324 ? 468.918 478.678 326.560 1.00 39.19 324 MET 3 N 1
ATOM 7807 C CA . MET C 1 324 ? 469.036 479.431 327.802 1.00 39.19 324 MET 3 CA 1
ATOM 7808 C C . MET C 1 324 ? 468.404 480.809 327.677 1.00 39.19 324 MET 3 C 1
ATOM 7809 O O . MET C 1 324 ? 467.765 481.292 328.617 1.00 39.19 324 MET 3 O 1
ATOM 7814 N N . GLU C 1 325 ? 468.550 481.445 326.514 1.00 34.60 325 GLU 3 N 1
ATOM 7815 C CA . GLU C 1 325 ? 467.985 482.763 326.256 1.00 34.60 325 GLU 3 CA 1
ATOM 7816 C C . GLU C 1 325 ? 466.580 482.693 325.662 1.00 34.60 325 GLU 3 C 1
ATOM 7817 O O . GLU C 1 325 ? 466.151 483.630 324.976 1.00 34.60 325 GLU 3 O 1
ATOM 7823 N N . SER C 1 326 ? 465.846 481.618 325.950 1.00 28.70 326 SER 3 N 1
ATOM 7824 C CA . SER C 1 326 ? 464.546 481.344 325.358 1.00 28.70 326 SER 3 CA 1
ATOM 7825 C C . SER C 1 326 ? 463.508 482.371 325.785 1.00 28.70 326 SER 3 C 1
ATOM 7826 O O . SER C 1 326 ? 463.651 483.064 326.794 1.00 28.70 326 SER 3 O 1
ATOM 7829 N N . GLN C 1 327 ? 462.449 482.466 324.986 1.00 24.05 327 GLN 3 N 1
ATOM 7830 C CA . GLN C 1 327 ? 461.377 483.410 325.239 1.00 24.05 327 GLN 3 CA 1
ATOM 7831 C C . GLN C 1 327 ? 460.016 482.750 325.363 1.00 24.05 327 GLN 3 C 1
ATOM 7832 O O . GLN C 1 327 ? 459.023 483.456 325.556 1.00 24.05 327 GLN 3 O 1
ATOM 7838 N N . VAL C 1 328 ? 459.936 481.430 325.260 1.00 25.12 328 VAL 3 N 1
ATOM 7839 C CA . VAL C 1 328 ? 458.727 480.715 325.649 1.00 25.12 328 VAL 3 CA 1
ATOM 7840 C C . VAL C 1 328 ? 458.713 480.629 327.168 1.00 25.12 328 VAL 3 C 1
ATOM 7841 O O . VAL C 1 328 ? 459.650 480.107 327.779 1.00 25.12 328 VAL 3 O 1
ATOM 7845 N N . GLU C 1 329 ? 457.654 481.141 327.780 1.00 28.02 329 GLU 3 N 1
ATOM 7846 C CA . GLU C 1 329 ? 457.588 481.296 329.224 1.00 28.02 329 GLU 3 CA 1
ATOM 7847 C C . GLU C 1 329 ? 456.920 480.133 329.929 1.00 28.02 329 GLU 3 C 1
ATOM 7848 O O . GLU C 1 329 ? 457.341 479.754 331.025 1.00 28.02 329 GLU 3 O 1
ATOM 7854 N N . GLU C 1 330 ? 455.886 479.560 329.330 1.00 25.96 330 GLU 3 N 1
ATOM 7855 C CA . GLU C 1 330 ? 455.063 478.593 330.033 1.00 25.96 330 GLU 3 CA 1
ATOM 7856 C C . GLU C 1 330 ? 454.368 477.717 329.010 1.00 25.96 330 GLU 3 C 1
ATOM 7857 O O . GLU C 1 330 ? 453.790 478.229 328.051 1.00 25.96 330 GLU 3 O 1
ATOM 7863 N N . VAL C 1 331 ? 454.441 476.406 329.204 1.00 22.89 331 VAL 3 N 1
ATOM 7864 C CA . VAL C 1 331 ? 453.805 475.436 328.325 1.00 22.89 331 VAL 3 CA 1
ATOM 7865 C C . VAL C 1 331 ? 452.930 474.539 329.185 1.00 22.89 331 VAL 3 C 1
ATOM 7866 O O . VAL C 1 331 ? 453.430 473.833 330.068 1.00 22.89 331 VAL 3 O 1
ATOM 7870 N N . ARG C 1 332 ? 451.627 474.570 328.936 1.00 23.13 332 ARG 3 N 1
ATOM 7871 C CA . ARG C 1 332 ? 450.669 473.726 329.640 1.00 23.13 332 ARG 3 CA 1
ATOM 7872 C C . ARG C 1 332 ? 450.298 472.575 328.721 1.00 23.13 332 ARG 3 C 1
ATOM 7873 O O . ARG C 1 332 ? 449.478 472.734 327.821 1.00 23.13 332 ARG 3 O 1
ATOM 7881 N N . VAL C 1 333 ? 450.884 471.410 328.940 1.00 21.46 333 VAL 3 N 1
ATOM 7882 C CA . VAL C 1 333 ? 450.506 470.213 328.205 1.00 21.46 333 VAL 3 CA 1
ATOM 7883 C C . VAL C 1 333 ? 449.441 469.511 329.029 1.00 21.46 333 VAL 3 C 1
ATOM 7884 O O . VAL C 1 333 ? 449.697 469.112 330.167 1.00 21.46 333 VAL 3 O 1
ATOM 7888 N N . PHE C 1 334 ? 448.238 469.372 328.482 1.00 25.70 334 PHE 3 N 1
ATOM 7889 C CA . PHE C 1 334 ? 447.157 468.722 329.205 1.00 25.70 334 PHE 3 CA 1
ATOM 7890 C C . PHE C 1 334 ? 446.215 468.000 328.259 1.00 25.70 334 PHE 3 C 1
ATOM 7891 O O . PHE C 1 334 ? 445.785 468.546 327.244 1.00 25.70 334 PHE 3 O 1
ATOM 7899 N N . ASP C 1 335 ? 445.906 466.750 328.608 1.00 33.94 335 ASP 3 N 1
ATOM 7900 C CA . ASP C 1 335 ? 445.188 465.861 327.704 1.00 33.94 335 ASP 3 CA 1
ATOM 7901 C C . ASP C 1 335 ? 443.856 465.326 328.231 1.00 33.94 335 ASP 3 C 1
ATOM 7902 O O . ASP C 1 335 ? 442.837 465.425 327.541 1.00 33.94 335 ASP 3 O 1
ATOM 7907 N N . GLY C 1 336 ? 443.835 464.768 329.435 1.00 37.05 336 GLY 3 N 1
ATOM 7908 C CA . GLY C 1 336 ? 442.677 464.038 329.906 1.00 37.05 336 GLY 3 CA 1
ATOM 7909 C C . GLY C 1 336 ? 441.628 464.946 330.507 1.00 37.05 336 GLY 3 C 1
ATOM 7910 O O . GLY C 1 336 ? 441.596 466.154 330.269 1.00 37.05 336 GLY 3 O 1
ATOM 7911 N N . THR C 1 337 ? 440.742 464.341 331.291 1.00 42.24 337 THR 3 N 1
ATOM 7912 C CA . THR C 1 337 ? 439.794 465.077 332.112 1.00 42.24 337 THR 3 CA 1
ATOM 7913 C C . THR C 1 337 ? 440.077 464.792 333.578 1.00 42.24 337 THR 3 C 1
ATOM 7914 O O . THR C 1 337 ? 440.635 463.751 333.931 1.00 42.24 337 THR 3 O 1
ATOM 7918 N N . GLU C 1 338 ? 439.678 465.728 334.428 1.00 41.11 338 GLU 3 N 1
ATOM 7919 C CA . GLU C 1 338 ? 440.023 465.696 335.836 1.00 41.11 338 GLU 3 CA 1
ATOM 7920 C C . GLU C 1 338 ? 438.885 466.309 336.625 1.00 41.11 338 GLU 3 C 1
ATOM 7921 O O . GLU C 1 338 ? 438.267 467.277 336.182 1.00 41.11 338 GLU 3 O 1
ATOM 7927 N N . ARG C 1 339 ? 438.606 465.731 337.785 1.00 37.41 339 ARG 3 N 1
ATOM 7928 C CA . ARG C 1 339 ? 437.735 466.374 338.752 1.00 37.41 339 ARG 3 CA 1
ATOM 7929 C C . ARG 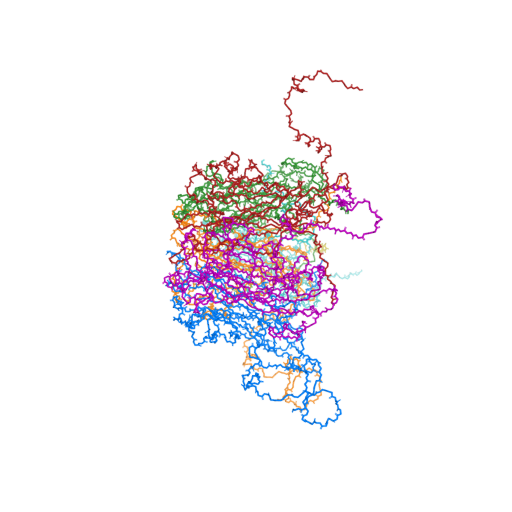C 1 339 ? 438.365 467.691 339.188 1.00 37.41 339 ARG 3 C 1
ATOM 7930 O O . ARG C 1 339 ? 439.581 467.775 339.370 1.00 37.41 339 ARG 3 O 1
ATOM 7938 N N . LEU C 1 340 ? 437.530 468.730 339.307 1.00 31.37 340 LEU 3 N 1
ATOM 7939 C CA . LEU C 1 340 ? 437.989 470.115 339.506 1.00 31.37 340 LEU 3 CA 1
ATOM 7940 C C . LEU C 1 340 ? 438.829 470.278 340.764 1.00 31.37 340 LEU 3 C 1
ATOM 7941 O O . LEU C 1 340 ? 438.332 470.024 341.866 1.00 31.37 340 LEU 3 O 1
ATOM 7946 N N . PRO C 1 341 ? 440.089 470.677 340.649 1.00 33.51 341 PRO 3 N 1
ATOM 7947 C CA . PRO C 1 341 ? 440.955 470.748 341.824 1.00 33.51 341 PRO 3 CA 1
ATOM 7948 C C . PRO C 1 341 ? 440.615 471.935 342.707 1.00 33.51 341 PRO 3 C 1
ATOM 7949 O O . PRO C 1 341 ? 440.055 472.940 342.271 1.00 33.51 341 PRO 3 O 1
ATOM 7953 N N . GLY C 1 342 ? 440.976 471.800 343.974 1.00 34.64 342 GLY 3 N 1
ATOM 7954 C CA . GLY C 1 342 ? 440.876 472.886 344.917 1.00 34.64 342 GLY 3 CA 1
ATOM 7955 C C . GLY C 1 342 ? 442.081 473.792 344.934 1.00 34.64 342 GLY 3 C 1
ATOM 7956 O O . GLY C 1 342 ? 442.247 474.577 345.872 1.00 34.64 342 GLY 3 O 1
ATOM 7957 N N . ASP C 1 343 ? 442.927 473.700 343.928 1.00 37.57 343 ASP 3 N 1
ATOM 7958 C CA . ASP C 1 343 ? 444.171 474.441 343.855 1.00 37.57 343 ASP 3 CA 1
ATOM 7959 C C . ASP C 1 343 ? 444.540 474.549 342.383 1.00 37.57 343 ASP 3 C 1
ATOM 7960 O O . ASP C 1 343 ? 445.019 473.571 341.797 1.00 37.57 343 ASP 3 O 1
ATOM 7965 N N . PRO C 1 344 ? 444.276 475.698 341.742 1.00 36.06 344 PRO 3 N 1
ATOM 7966 C CA . PRO C 1 344 ? 444.646 475.874 340.331 1.00 36.06 344 PRO 3 CA 1
ATOM 7967 C C . PRO C 1 344 ? 446.145 475.804 340.096 1.00 36.06 344 PRO 3 C 1
ATOM 7968 O O . PRO C 1 344 ? 446.616 474.980 339.307 1.00 36.06 344 PRO 3 O 1
ATOM 7972 N N . ASP C 1 345 ? 446.903 476.653 340.788 1.00 40.12 345 ASP 3 N 1
ATOM 7973 C CA . ASP C 1 345 ? 448.360 476.562 340.787 1.00 40.12 345 ASP 3 CA 1
ATOM 7974 C C . ASP C 1 345 ? 448.756 475.576 341.876 1.00 40.12 345 ASP 3 C 1
ATOM 7975 O O . ASP C 1 345 ? 449.221 475.948 342.954 1.00 40.12 345 ASP 3 O 1
ATOM 7980 N N . MET C 1 346 ? 448.541 474.294 341.586 1.00 41.52 346 MET 3 N 1
ATOM 7981 C CA . MET C 1 346 ? 448.847 473.224 342.524 1.00 41.52 346 MET 3 CA 1
ATOM 7982 C C . MET C 1 346 ? 450.352 473.125 342.688 1.00 41.52 346 MET 3 C 1
ATOM 7983 O O . MET C 1 346 ? 451.086 473.077 341.697 1.00 41.52 346 MET 3 O 1
ATOM 7988 N N . ILE C 1 347 ? 450.816 473.119 343.934 1.00 38.64 347 ILE 3 N 1
ATOM 7989 C CA . ILE C 1 347 ? 452.246 473.016 344.156 1.00 38.64 347 ILE 3 CA 1
ATOM 7990 C C . ILE C 1 347 ? 452.657 471.558 344.000 1.00 38.64 347 ILE 3 C 1
ATOM 7991 O O . ILE C 1 347 ? 451.891 470.631 344.302 1.00 38.64 347 ILE 3 O 1
ATOM 7996 N N . ARG C 1 348 ? 453.838 471.349 343.432 1.00 34.86 348 ARG 3 N 1
ATOM 7997 C CA . ARG C 1 348 ? 454.352 470.019 343.156 1.00 34.86 348 ARG 3 CA 1
ATOM 7998 C C . ARG C 1 348 ? 455.510 469.674 344.078 1.00 34.86 348 ARG 3 C 1
ATOM 7999 O O . ARG C 1 348 ? 455.530 468.603 344.687 1.00 34.86 348 ARG 3 O 1
ATOM 8007 N N . TYR C 1 349 ? 456.476 470.568 344.201 1.00 31.98 349 TYR 3 N 1
ATOM 8008 C CA . TYR C 1 349 ? 457.531 470.409 345.183 1.00 31.98 349 TYR 3 CA 1
ATOM 8009 C C . TYR C 1 349 ? 457.054 470.978 346.507 1.00 31.98 349 TYR 3 C 1
ATOM 8010 O O . TYR C 1 349 ? 456.610 472.126 346.565 1.00 31.98 349 TYR 3 O 1
ATOM 8019 N N . ILE C 1 350 ? 457.120 470.168 347.565 1.00 35.66 350 ILE 3 N 1
ATOM 8020 C CA . ILE C 1 350 ? 456.772 470.654 348.897 1.00 35.66 350 ILE 3 CA 1
ATOM 8021 C C . ILE C 1 350 ? 457.765 471.715 349.343 1.00 35.66 350 ILE 3 C 1
ATOM 8022 O O . ILE C 1 350 ? 457.394 472.717 349.965 1.00 35.66 350 ILE 3 O 1
ATOM 8027 N N . ASP C 1 351 ? 459.034 471.528 349.003 1.00 36.86 351 ASP 3 N 1
ATOM 8028 C CA . ASP C 1 351 ? 460.066 472.506 349.322 1.00 36.86 351 ASP 3 CA 1
ATOM 8029 C C . ASP C 1 351 ? 461.214 472.285 348.343 1.00 36.86 351 ASP 3 C 1
ATOM 8030 O O . ASP C 1 351 ? 461.992 471.343 348.508 1.00 36.86 351 ASP 3 O 1
ATOM 8035 N N . LYS C 1 352 ? 461.324 473.152 347.345 1.00 32.95 352 LYS 3 N 1
ATOM 8036 C CA . LYS C 1 352 ? 462.443 473.030 346.426 1.00 32.95 352 LYS 3 CA 1
ATOM 8037 C C . LYS C 1 352 ? 463.679 473.763 346.933 1.00 32.95 352 LYS 3 C 1
ATOM 8038 O O . LYS C 1 352 ? 464.781 473.213 346.912 1.00 32.95 352 LYS 3 O 1
ATOM 8044 N N . GLN C 1 353 ? 463.514 474.997 347.403 1.00 34.86 353 GLN 3 N 1
ATOM 8045 C CA . GLN C 1 353 ? 464.674 475.821 347.727 1.00 34.86 353 GLN 3 CA 1
ATOM 8046 C C . GLN C 1 353 ? 465.200 475.519 349.124 1.00 34.86 353 GLN 3 C 1
ATOM 8047 O O . GLN C 1 353 ? 466.398 475.657 349.389 1.00 34.86 353 GLN 3 O 1
ATOM 8053 N N . GLY C 1 354 ? 464.320 475.116 350.034 1.00 36.53 354 GLY 3 N 1
ATOM 8054 C CA . GLY C 1 354 ? 464.731 474.793 351.384 1.00 36.53 354 GLY 3 CA 1
ATOM 8055 C C . GLY C 1 354 ? 464.218 475.738 352.452 1.00 36.53 354 GLY 3 C 1
ATOM 8056 O O . GLY C 1 354 ? 464.786 476.806 352.697 1.00 36.53 354 GLY 3 O 1
ATOM 8057 N N . GLN C 1 355 ? 463.131 475.333 353.097 1.00 39.00 355 GLN 3 N 1
ATOM 8058 C CA . GLN C 1 355 ? 462.594 475.922 354.317 1.00 39.00 355 GLN 3 CA 1
ATOM 8059 C C . GLN C 1 355 ? 462.607 474.867 355.410 1.00 39.00 355 GLN 3 C 1
ATOM 8060 O O . GLN C 1 355 ? 461.689 474.754 356.227 1.00 39.00 355 GLN 3 O 1
ATOM 8066 N N . LEU C 1 356 ? 463.671 474.070 355.401 1.00 38.94 356 LEU 3 N 1
ATOM 8067 C CA . LEU C 1 356 ? 463.931 472.972 356.310 1.00 38.94 356 LEU 3 CA 1
ATOM 8068 C C . LEU C 1 356 ? 464.496 473.534 357.617 1.00 38.94 356 LEU 3 C 1
ATOM 8069 O O . LEU C 1 356 ? 464.592 474.748 357.807 1.00 38.94 356 LEU 3 O 1
ATOM 8074 N N . GLN C 1 357 ? 464.900 472.655 358.530 1.00 42.85 357 GLN 3 N 1
ATOM 8075 C CA . GLN C 1 357 ? 465.380 473.108 359.830 1.00 42.85 357 GLN 3 CA 1
ATOM 8076 C C . GLN C 1 357 ? 466.870 473.411 359.814 1.00 42.85 357 GLN 3 C 1
ATOM 8077 O O . GLN C 1 357 ? 467.648 472.756 359.118 1.00 42.85 357 GLN 3 O 1
ATOM 8083 N N . THR C 1 358 ? 467.251 474.401 360.623 1.00 45.68 358 THR 3 N 1
ATOM 8084 C CA . THR C 1 358 ? 468.628 474.873 360.827 1.00 45.68 358 THR 3 CA 1
ATOM 8085 C C . THR C 1 358 ? 469.318 475.282 359.528 1.00 45.68 358 THR 3 C 1
ATOM 8086 O O . THR C 1 358 ? 469.666 476.448 359.343 1.00 45.68 358 THR 3 O 1
ATOM 8090 N N . PRO D 1 17 ? 480.144 398.270 355.408 1.00 66.61 17 PRO 4 N 1
ATOM 8091 C CA . PRO D 1 17 ? 480.661 399.450 354.708 1.00 66.61 17 PRO 4 CA 1
ATOM 8092 C C . PRO D 1 17 ? 479.998 399.660 353.351 1.00 66.61 17 PRO 4 C 1
ATOM 8093 O O . PRO D 1 17 ? 479.231 398.811 352.899 1.00 66.61 17 PRO 4 O 1
ATOM 8097 N N . LYS D 1 18 ? 480.295 400.786 352.713 1.00 62.96 18 LYS 4 N 1
ATOM 8098 C CA . LYS D 1 18 ? 479.725 401.090 351.413 1.00 62.96 18 LYS 4 CA 1
ATOM 8099 C C . LYS D 1 18 ? 480.458 400.328 350.314 1.00 62.96 18 LYS 4 C 1
ATOM 8100 O O . LYS D 1 18 ? 481.494 399.698 350.534 1.00 62.96 18 LYS 4 O 1
ATOM 8106 N N . GLU D 1 19 ? 479.903 400.397 349.116 1.00 58.41 19 GLU 4 N 1
ATOM 8107 C CA . GLU D 1 19 ? 480.589 399.915 347.933 1.00 58.41 19 GLU 4 CA 1
ATOM 8108 C C . GLU D 1 19 ? 481.484 401.020 347.378 1.00 58.41 19 GLU 4 C 1
ATOM 8109 O O . GLU D 1 19 ? 481.200 402.204 347.569 1.00 58.41 19 GLU 4 O 1
ATOM 8115 N N . PRO D 1 20 ? 482.586 400.662 346.720 1.00 48.92 20 PRO 4 N 1
ATOM 8116 C CA . PRO D 1 20 ? 483.474 401.688 346.165 1.00 48.92 20 PRO 4 CA 1
ATOM 8117 C C . PRO D 1 20 ? 482.847 402.454 345.010 1.00 48.92 20 PRO 4 C 1
ATOM 8118 O O . PRO D 1 20 ? 481.965 401.962 344.303 1.00 48.92 20 PRO 4 O 1
ATOM 8122 N N . VAL D 1 21 ? 483.318 403.679 344.835 1.00 44.43 21 VAL 4 N 1
ATOM 8123 C CA . VAL D 1 21 ? 482.802 404.585 343.818 1.00 44.43 21 VAL 4 CA 1
ATOM 8124 C C . VAL D 1 21 ? 483.467 404.274 342.485 1.00 44.43 21 VAL 4 C 1
ATOM 8125 O O . VAL D 1 21 ? 484.683 404.060 342.421 1.00 44.43 21 VAL 4 O 1
ATOM 8129 N N . GLN D 1 22 ? 482.666 404.228 341.419 1.00 42.86 22 GLN 4 N 1
ATOM 8130 C CA . GLN D 1 22 ? 483.179 403.967 340.079 1.00 42.86 22 GLN 4 CA 1
ATOM 8131 C C . GLN D 1 22 ? 484.054 405.118 339.597 1.00 42.86 22 GLN 4 C 1
ATOM 8132 O O . GLN D 1 22 ? 483.630 406.276 339.592 1.00 42.86 22 GLN 4 O 1
ATOM 8138 N N . VAL D 1 23 ? 485.274 404.794 339.193 1.00 36.45 23 VAL 4 N 1
ATOM 8139 C CA . VAL D 1 23 ? 486.247 405.769 338.708 1.00 36.45 23 VAL 4 CA 1
ATOM 8140 C C . VAL D 1 23 ? 486.654 405.335 337.304 1.00 36.45 23 VAL 4 C 1
ATOM 8141 O O . VAL D 1 23 ? 486.360 404.201 336.897 1.00 36.45 23 VAL 4 O 1
ATOM 8145 N N . PRO D 1 24 ? 487.287 406.213 336.520 1.00 34.28 24 PRO 4 N 1
ATOM 8146 C CA . PRO D 1 24 ? 487.820 405.782 335.215 1.00 34.28 24 PRO 4 CA 1
ATOM 8147 C C . PRO D 1 24 ? 488.905 404.722 335.332 1.00 34.28 24 PRO 4 C 1
ATOM 8148 O O . PRO D 1 24 ? 489.876 404.877 336.073 1.00 34.28 24 PRO 4 O 1
ATOM 8152 N N . LYS D 1 25 ? 488.734 403.645 334.565 1.00 29.87 25 LYS 4 N 1
ATOM 8153 C CA . LYS D 1 25 ? 489.552 402.441 334.673 1.00 29.87 25 LYS 4 CA 1
ATOM 8154 C C . LYS D 1 25 ? 490.819 402.596 333.849 1.00 29.87 25 LYS 4 C 1
ATOM 8155 O O . LYS D 1 25 ? 490.761 402.566 332.618 1.00 29.87 25 LYS 4 O 1
ATOM 8161 N N . LEU D 1 26 ? 491.964 402.702 334.518 1.00 27.21 26 LEU 4 N 1
ATOM 8162 C CA . LEU D 1 26 ? 493.237 402.886 333.832 1.00 27.21 26 LEU 4 CA 1
ATOM 8163 C C . LEU D 1 26 ? 493.623 401.639 333.047 1.00 27.21 26 LEU 4 C 1
ATOM 8164 O O . LEU D 1 26 ? 493.610 400.528 333.580 1.00 27.21 26 LEU 4 O 1
ATOM 8169 N N . LEU D 1 27 ? 493.955 401.826 331.770 1.00 28.89 27 LEU 4 N 1
ATOM 8170 C CA . LEU D 1 27 ? 494.352 400.737 330.885 1.00 28.89 27 LEU 4 CA 1
ATOM 8171 C C . LEU D 1 27 ? 495.857 400.553 330.801 1.00 28.89 27 LEU 4 C 1
ATOM 8172 O O . LEU D 1 27 ? 496.348 399.432 330.945 1.00 28.89 27 LEU 4 O 1
ATOM 8177 N N . ILE D 1 28 ? 496.598 401.624 330.549 1.00 29.17 28 ILE 4 N 1
ATOM 8178 C CA . ILE D 1 28 ? 498.032 401.527 330.331 1.00 29.17 28 ILE 4 CA 1
ATOM 8179 C C . ILE D 1 28 ? 498.685 402.857 330.679 1.00 29.17 28 ILE 4 C 1
ATOM 8180 O O . ILE D 1 28 ? 498.156 403.931 330.386 1.00 29.17 28 ILE 4 O 1
ATOM 8185 N N . LYS D 1 29 ? 499.826 402.772 331.354 1.00 28.75 29 LYS 4 N 1
ATOM 8186 C CA . LYS D 1 29 ? 500.573 403.929 331.816 1.00 28.75 29 LYS 4 CA 1
ATOM 8187 C C . LYS D 1 29 ? 502.018 403.763 331.384 1.00 28.75 29 LYS 4 C 1
ATOM 8188 O O . LYS D 1 29 ? 502.597 402.690 331.563 1.00 28.75 29 LYS 4 O 1
ATOM 8194 N N . GLY D 1 30 ? 502.599 404.816 330.822 1.00 30.94 30 GLY 4 N 1
ATOM 8195 C CA . GLY D 1 30 ? 504.001 404.752 330.440 1.00 30.94 30 GLY 4 CA 1
ATOM 8196 C C . GLY D 1 30 ? 504.435 406.004 329.716 1.00 30.94 30 GLY 4 C 1
ATOM 8197 O O . GLY D 1 30 ? 503.858 407.077 329.901 1.00 30.94 30 GLY 4 O 1
ATOM 8198 N N . GLY D 1 31 ? 505.454 405.850 328.888 1.00 33.85 31 GLY 4 N 1
ATOM 8199 C CA . GLY D 1 31 ? 506.030 406.949 328.141 1.00 33.85 31 GLY 4 CA 1
ATOM 8200 C C . GLY D 1 31 ? 505.297 407.226 326.850 1.00 33.85 31 GLY 4 C 1
ATOM 8201 O O . GLY D 1 31 ? 504.089 407.005 326.732 1.00 33.85 31 GLY 4 O 1
ATOM 8202 N N . VAL D 1 32 ? 506.047 407.703 325.855 1.00 36.30 32 VAL 4 N 1
ATOM 8203 C CA . VAL D 1 32 ? 505.449 408.134 324.598 1.00 36.30 32 VAL 4 CA 1
ATOM 8204 C C . VAL D 1 32 ? 504.986 406.947 323.754 1.00 36.30 32 VAL 4 C 1
ATOM 8205 O O . VAL D 1 32 ? 504.128 407.107 322.878 1.00 36.30 32 VAL 4 O 1
ATOM 8209 N N . GLU D 1 33 ? 505.477 405.738 324.041 1.00 39.13 33 GLU 4 N 1
ATOM 8210 C CA . GLU D 1 33 ? 505.096 404.559 323.269 1.00 39.13 33 GLU 4 CA 1
ATOM 8211 C C . GLU D 1 33 ? 503.659 404.123 323.529 1.00 39.13 33 GLU 4 C 1
ATOM 8212 O O . GLU D 1 33 ? 503.151 403.255 322.813 1.00 39.13 33 GLU 4 O 1
ATOM 8218 N N . VAL D 1 34 ? 503.007 404.687 324.546 1.00 37.46 34 VAL 4 N 1
ATOM 8219 C CA . VAL D 1 34 ? 501.612 404.377 324.827 1.00 37.46 34 VAL 4 CA 1
ATOM 8220 C C . VAL D 1 34 ? 500.714 404.980 323.756 1.00 37.46 34 VAL 4 C 1
ATOM 8221 O O . VAL D 1 34 ? 499.654 404.428 323.431 1.00 37.46 34 VAL 4 O 1
ATOM 8225 N N . LEU D 1 35 ? 501.152 406.082 323.142 1.00 38.75 35 LEU 4 N 1
ATOM 8226 C CA . LEU D 1 35 ? 500.393 406.760 322.097 1.00 38.75 35 LEU 4 CA 1
ATOM 8227 C C . LEU D 1 35 ? 500.244 405.938 320.823 1.00 38.75 35 LEU 4 C 1
ATOM 8228 O O . LEU D 1 35 ? 499.398 406.273 319.993 1.00 38.75 35 LEU 4 O 1
ATOM 8233 N N . GLU D 1 36 ? 501.024 404.876 320.646 1.00 43.61 36 GLU 4 N 1
ATOM 8234 C CA . GLU D 1 36 ? 500.884 404.006 319.491 1.00 43.61 36 GLU 4 CA 1
ATOM 8235 C C . GLU D 1 36 ? 499.765 402.987 319.642 1.00 43.61 36 GLU 4 C 1
ATOM 8236 O O . GLU D 1 36 ? 499.345 402.401 318.641 1.00 43.61 36 GLU 4 O 1
ATOM 8242 N N . VAL D 1 37 ? 499.267 402.775 320.854 1.00 44.22 37 VAL 4 N 1
ATOM 8243 C CA . VAL D 1 37 ? 498.330 401.691 321.128 1.00 44.22 37 VAL 4 CA 1
ATOM 8244 C C . VAL D 1 37 ? 496.948 402.066 320.613 1.00 44.22 37 VAL 4 C 1
ATOM 8245 O O . VAL D 1 37 ? 496.430 403.146 320.916 1.00 44.22 37 VAL 4 O 1
ATOM 8249 N N . LYS D 1 38 ? 496.348 401.177 319.826 1.00 45.85 38 LYS 4 N 1
ATOM 8250 C CA . LYS D 1 38 ? 494.986 401.380 319.357 1.00 45.85 38 LYS 4 CA 1
ATOM 8251 C C . LYS D 1 38 ? 494.002 401.100 320.482 1.00 45.85 38 LYS 4 C 1
ATOM 8252 O O . LYS D 1 38 ? 493.965 399.993 321.025 1.00 45.85 38 LYS 4 O 1
ATOM 8258 N N . THR D 1 39 ? 493.203 402.099 320.826 1.00 44.80 39 THR 4 N 1
ATOM 8259 C CA . THR D 1 39 ? 492.275 402.025 321.945 1.00 44.80 39 THR 4 CA 1
ATOM 8260 C C . THR D 1 39 ? 490.842 402.162 321.443 1.00 44.80 39 THR 4 C 1
ATOM 8261 O O . THR D 1 39 ? 490.586 402.282 320.244 1.00 44.80 39 THR 4 O 1
ATOM 8265 N N . GLY D 1 40 ? 489.901 402.151 322.383 1.00 43.65 40 GLY 4 N 1
ATOM 8266 C CA . GLY D 1 40 ? 488.495 402.209 322.055 1.00 43.65 40 GLY 4 CA 1
ATOM 8267 C C . GLY D 1 40 ? 488.039 403.597 321.654 1.00 43.65 40 GLY 4 C 1
ATOM 8268 O O . GLY D 1 40 ? 488.810 404.551 321.586 1.00 43.65 40 GLY 4 O 1
ATOM 8269 N N . VAL D 1 41 ? 486.738 403.699 321.381 1.00 47.21 41 VAL 4 N 1
ATOM 8270 C CA . VAL D 1 41 ? 486.160 404.973 320.966 1.00 47.21 41 VAL 4 CA 1
ATOM 8271 C C . VAL D 1 41 ? 486.081 405.934 322.144 1.00 47.21 41 VAL 4 C 1
ATOM 8272 O O . VAL D 1 41 ? 486.423 407.116 322.026 1.00 47.21 41 VAL 4 O 1
ATOM 8276 N N . ASP D 1 42 ? 485.662 405.438 323.308 1.00 44.36 42 ASP 4 N 1
ATOM 8277 C CA . ASP D 1 42 ? 485.485 406.265 324.495 1.00 44.36 42 ASP 4 CA 1
ATOM 8278 C C . ASP D 1 42 ? 486.746 406.361 325.340 1.00 44.36 42 ASP 4 C 1
ATOM 8279 O O . ASP D 1 42 ? 486.659 406.613 326.548 1.00 44.36 42 ASP 4 O 1
ATOM 8284 N N . ALA D 1 43 ? 487.915 406.168 324.743 1.00 36.55 43 ALA 4 N 1
ATOM 8285 C CA . ALA D 1 43 ? 489.169 406.130 325.477 1.00 36.55 43 ALA 4 CA 1
ATOM 8286 C C . ALA D 1 43 ? 489.810 407.505 325.460 1.00 36.55 43 ALA 4 C 1
ATOM 8287 O O . ALA D 1 43 ? 490.168 408.014 324.395 1.00 36.55 43 ALA 4 O 1
ATOM 8289 N N . ILE D 1 44 ? 489.963 408.093 326.636 1.00 27.76 44 ILE 4 N 1
ATOM 8290 C CA . ILE D 1 44 ? 490.556 409.412 326.763 1.00 27.76 44 ILE 4 CA 1
ATOM 8291 C C . ILE D 1 44 ? 491.952 409.271 327.346 1.00 27.76 44 ILE 4 C 1
ATOM 8292 O O . ILE D 1 44 ? 492.223 408.386 328.163 1.00 27.76 44 ILE 4 O 1
ATOM 8297 N N . THR D 1 45 ? 492.860 410.119 326.881 1.00 24.02 45 THR 4 N 1
ATOM 8298 C CA . THR D 1 45 ? 494.255 410.039 327.275 1.00 24.02 45 THR 4 CA 1
ATOM 8299 C C . THR D 1 45 ? 494.661 411.300 328.020 1.00 24.02 45 THR 4 C 1
ATOM 8300 O O . THR D 1 45 ? 493.941 412.297 328.042 1.00 24.02 45 THR 4 O 1
ATOM 8304 N N . GLU D 1 46 ? 495.836 411.240 328.641 1.00 23.21 46 GLU 4 N 1
ATOM 8305 C CA . GLU D 1 46 ? 496.407 412.368 329.371 1.00 23.21 46 GLU 4 CA 1
ATOM 8306 C C . GLU D 1 46 ? 497.898 412.397 329.079 1.00 23.21 46 GLU 4 C 1
ATOM 8307 O O . GLU D 1 46 ? 498.650 411.589 329.627 1.00 23.21 46 GLU 4 O 1
ATOM 8313 N N . VAL D 1 47 ? 498.327 413.323 328.232 1.00 20.80 47 VAL 4 N 1
ATOM 8314 C CA . VAL D 1 47 ? 499.720 413.432 327.816 1.00 20.80 47 VAL 4 CA 1
ATOM 8315 C C . VAL D 1 47 ? 500.411 414.439 328.719 1.00 20.80 47 VAL 4 C 1
ATOM 8316 O O . VAL D 1 47 ? 499.919 415.557 328.900 1.00 20.80 47 VAL 4 O 1
ATOM 8320 N N . GLU D 1 48 ? 501.545 414.052 329.291 1.00 22.01 48 GLU 4 N 1
ATOM 8321 C CA . GLU D 1 48 ? 502.297 414.916 330.190 1.00 22.01 48 GLU 4 CA 1
ATOM 8322 C C . GLU D 1 48 ? 503.672 415.153 329.592 1.00 22.01 48 GLU 4 C 1
ATOM 8323 O O . GLU D 1 48 ? 504.448 414.209 329.428 1.00 22.01 48 GLU 4 O 1
ATOM 8329 N N . CYS D 1 49 ? 503.976 416.405 329.273 1.00 21.46 49 CYS 4 N 1
ATOM 8330 C CA . CYS D 1 49 ? 505.237 416.747 328.637 1.00 21.46 49 CYS 4 CA 1
ATOM 8331 C C . CYS D 1 49 ? 505.788 417.996 329.307 1.00 21.46 49 CYS 4 C 1
ATOM 8332 O O . CYS D 1 49 ? 505.255 418.468 330.313 1.00 21.46 49 CYS 4 O 1
ATOM 8335 N N . PHE D 1 50 ? 506.869 418.536 328.751 1.00 23.99 50 PHE 4 N 1
ATOM 8336 C CA . PHE D 1 50 ? 507.387 419.816 329.202 1.00 23.99 50 PHE 4 CA 1
ATOM 8337 C C . PHE D 1 50 ? 508.072 420.515 328.038 1.00 23.99 50 PHE 4 C 1
ATOM 8338 O O . PHE D 1 50 ? 508.250 419.947 326.960 1.00 23.99 50 PHE 4 O 1
ATOM 8346 N N . LEU D 1 51 ? 508.450 421.768 328.271 1.00 24.67 51 LEU 4 N 1
ATOM 8347 C CA . LEU D 1 51 ? 509.175 422.567 327.297 1.00 24.67 51 LEU 4 CA 1
ATOM 8348 C C . LEU D 1 51 ? 510.319 423.288 327.984 1.00 24.67 51 LEU 4 C 1
ATOM 8349 O O . LEU D 1 51 ? 510.158 423.799 329.091 1.00 24.67 51 LEU 4 O 1
ATOM 8354 N N . ASN D 1 52 ? 511.466 423.335 327.321 1.00 31.87 52 ASN 4 N 1
ATOM 8355 C CA . ASN D 1 52 ? 512.578 424.063 327.907 1.00 31.87 52 ASN 4 CA 1
ATOM 8356 C C . ASN D 1 52 ? 512.660 425.464 327.323 1.00 31.87 52 ASN 4 C 1
ATOM 8357 O O . ASN D 1 52 ? 512.425 425.648 326.127 1.00 31.87 52 ASN 4 O 1
ATOM 8362 N N . PRO D 1 53 ? 512.975 426.471 328.134 1.00 34.19 53 PRO 4 N 1
ATOM 8363 C CA . PRO D 1 53 ? 513.123 427.826 327.599 1.00 34.19 53 PRO 4 CA 1
ATOM 8364 C C . PRO D 1 53 ? 514.383 427.969 326.771 1.00 34.19 53 PRO 4 C 1
ATOM 8365 O O . PRO D 1 53 ? 515.457 427.497 327.147 1.00 34.19 53 PRO 4 O 1
ATOM 8369 N N . GLU D 1 54 ? 514.241 428.636 325.632 1.00 40.47 54 GLU 4 N 1
ATOM 8370 C CA . GLU D 1 54 ? 515.371 428.919 324.762 1.00 40.47 54 GLU 4 CA 1
ATOM 8371 C C . GLU D 1 54 ? 515.741 430.383 324.958 1.00 40.47 54 GLU 4 C 1
ATOM 8372 O O . GLU D 1 54 ? 515.368 431.263 324.185 1.00 40.47 54 GLU 4 O 1
ATOM 8378 N N . MET D 1 55 ? 516.494 430.636 326.020 1.00 41.63 55 MET 4 N 1
ATOM 8379 C CA . MET D 1 55 ? 516.808 431.991 326.438 1.00 41.63 55 MET 4 CA 1
ATOM 8380 C C . MET D 1 55 ? 518.044 432.542 325.752 1.00 41.63 55 MET 4 C 1
ATOM 8381 O O . MET D 1 55 ? 518.419 433.687 326.006 1.00 41.63 55 MET 4 O 1
ATOM 8386 N N . GLY D 1 56 ? 518.681 431.755 324.900 1.00 45.44 56 GLY 4 N 1
ATOM 8387 C CA . GLY D 1 56 ? 519.821 432.208 324.137 1.00 45.44 56 GLY 4 CA 1
ATOM 8388 C C . GLY D 1 56 ? 521.045 431.348 324.353 1.00 45.44 56 GLY 4 C 1
ATOM 8389 O O . GLY D 1 56 ? 521.684 430.954 323.374 1.00 45.44 56 GLY 4 O 1
ATOM 8390 N N . ASP D 1 57 ? 521.335 431.001 325.622 1.00 47.01 57 ASP 4 N 1
ATOM 8391 C CA . ASP D 1 57 ? 522.381 430.075 326.056 1.00 47.01 57 ASP 4 CA 1
ATOM 8392 C C . ASP D 1 57 ? 523.748 430.424 325.478 1.00 47.01 57 ASP 4 C 1
ATOM 8393 O O . ASP D 1 57 ? 524.188 429.772 324.524 1.00 47.01 57 ASP 4 O 1
ATOM 8398 N N . PRO D 1 58 ? 524.422 431.458 325.993 1.00 49.44 58 PRO 4 N 1
ATOM 8399 C CA . PRO D 1 58 ? 525.634 431.955 325.321 1.00 49.44 58 PRO 4 CA 1
ATOM 8400 C C . PRO D 1 58 ? 526.815 431.002 325.369 1.00 49.44 58 PRO 4 C 1
ATOM 8401 O O . PRO D 1 58 ? 527.703 431.101 324.513 1.00 49.44 58 PRO 4 O 1
ATOM 8405 N N . ASP D 1 59 ? 526.858 430.088 326.333 1.00 53.79 59 ASP 4 N 1
ATOM 8406 C CA . ASP D 1 59 ? 527.825 429.001 326.315 1.00 53.79 59 ASP 4 CA 1
ATOM 8407 C C . ASP D 1 59 ? 527.225 427.798 327.031 1.00 53.79 59 ASP 4 C 1
ATOM 8408 O O . ASP D 1 59 ? 526.133 427.866 327.599 1.00 53.79 59 ASP 4 O 1
ATOM 8413 N N . GLU D 1 60 ? 527.960 426.688 326.996 1.00 56.65 60 GLU 4 N 1
ATOM 8414 C CA . GLU D 1 60 ? 527.462 425.414 327.492 1.00 56.65 60 GLU 4 CA 1
ATOM 8415 C C . GLU D 1 60 ? 527.373 425.358 329.010 1.00 56.65 60 GLU 4 C 1
ATOM 8416 O O . GLU D 1 60 ? 526.624 424.535 329.541 1.00 56.65 60 GLU 4 O 1
ATOM 8422 N N . ASN D 1 61 ? 528.105 426.211 329.714 1.00 54.42 61 ASN 4 N 1
ATOM 8423 C CA . ASN D 1 61 ? 528.131 426.192 331.167 1.00 54.42 61 ASN 4 CA 1
ATOM 8424 C C . ASN D 1 61 ? 526.975 426.950 331.794 1.00 54.42 61 ASN 4 C 1
ATOM 8425 O O . ASN D 1 61 ? 526.782 426.861 333.009 1.00 54.42 61 ASN 4 O 1
ATOM 8430 N N . LEU D 1 62 ? 526.210 427.689 331.003 1.00 47.50 62 LEU 4 N 1
ATOM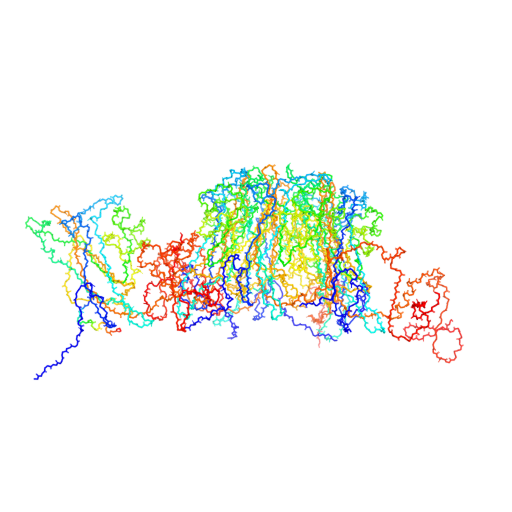 8431 C CA . LEU D 1 62 ? 525.344 428.734 331.524 1.00 47.50 62 LEU 4 CA 1
ATOM 8432 C C . LEU D 1 62 ? 523.989 428.667 330.820 1.00 47.50 62 LEU 4 C 1
ATOM 8433 O O . LEU D 1 62 ? 523.492 429.641 330.256 1.00 47.50 62 LEU 4 O 1
ATOM 8438 N N . ARG D 1 63 ? 523.418 427.463 330.811 1.00 44.00 63 ARG 4 N 1
ATOM 8439 C CA . ARG D 1 63 ? 522.091 427.192 330.271 1.00 44.00 63 ARG 4 CA 1
ATOM 8440 C C . ARG D 1 63 ? 521.021 427.986 331.014 1.00 44.00 63 ARG 4 C 1
ATOM 8441 O O . ARG D 1 63 ? 521.138 428.266 332.208 1.00 44.00 63 ARG 4 O 1
ATOM 8449 N N . GLY D 1 64 ? 519.974 428.375 330.291 1.00 41.10 64 GLY 4 N 1
ATOM 8450 C CA . GLY D 1 64 ? 518.839 429.036 330.889 1.00 41.10 64 GLY 4 CA 1
ATOM 8451 C C . GLY D 1 64 ? 518.962 430.534 331.009 1.00 41.10 64 GLY 4 C 1
ATOM 8452 O O . GLY D 1 64 ? 517.944 431.202 331.227 1.00 41.10 64 GLY 4 O 1
ATOM 8453 N N . PHE D 1 65 ? 520.166 431.079 330.888 1.00 42.09 65 PHE 4 N 1
ATOM 8454 C CA . PHE D 1 65 ? 520.385 432.514 330.894 1.00 42.09 65 PHE 4 CA 1
ATOM 8455 C C . PHE D 1 65 ? 520.507 432.995 329.458 1.00 42.09 65 PHE 4 C 1
ATOM 8456 O O . PHE D 1 65 ? 520.564 432.205 328.516 1.00 42.09 65 PHE 4 O 1
ATOM 8464 N N . SER D 1 66 ? 520.569 434.305 329.300 1.00 43.92 66 SER 4 N 1
ATOM 8465 C CA . SER D 1 66 ? 520.916 434.914 328.033 1.00 43.92 66 SER 4 CA 1
ATOM 8466 C C . SER D 1 66 ? 522.357 435.399 328.103 1.00 43.92 66 SER 4 C 1
ATOM 8467 O O . SER D 1 66 ? 523.076 435.143 329.069 1.00 43.92 66 SER 4 O 1
ATOM 8470 N N . LEU D 1 67 ? 522.793 436.103 327.072 1.00 46.51 67 LEU 4 N 1
ATOM 8471 C CA . LEU D 1 67 ? 524.052 436.821 327.143 1.00 46.51 67 LEU 4 CA 1
ATOM 8472 C C . LEU D 1 67 ? 523.780 438.179 327.791 1.00 46.51 67 LEU 4 C 1
ATOM 8473 O O . LEU D 1 67 ? 522.626 438.565 327.988 1.00 46.51 67 LEU 4 O 1
ATOM 8478 N N . LYS D 1 68 ? 524.851 438.871 328.186 1.00 48.92 68 LYS 4 N 1
ATOM 8479 C CA . LYS D 1 68 ? 524.729 440.192 328.794 1.00 48.92 68 LYS 4 CA 1
ATOM 8480 C C . LYS D 1 68 ? 524.077 441.174 327.828 1.00 48.92 68 LYS 4 C 1
ATOM 8481 O O . LYS D 1 68 ? 524.253 441.087 326.611 1.00 48.92 68 LYS 4 O 1
ATOM 8487 N N . LEU D 1 69 ? 523.272 442.078 328.373 1.00 47.23 69 LEU 4 N 1
ATOM 8488 C CA . LEU D 1 69 ? 522.419 442.916 327.547 1.00 47.23 69 LEU 4 CA 1
ATOM 8489 C C . LEU D 1 69 ? 523.138 444.187 327.129 1.00 47.23 69 LEU 4 C 1
ATOM 8490 O O . LEU D 1 69 ? 523.827 444.823 327.931 1.00 47.23 69 LEU 4 O 1
ATOM 8495 N N . SER D 1 70 ? 522.974 444.547 325.862 1.00 51.86 70 SER 4 N 1
ATOM 8496 C CA . SER D 1 70 ? 523.439 445.831 325.374 1.00 51.86 70 SER 4 CA 1
ATOM 8497 C C . SER D 1 70 ? 522.479 446.925 325.819 1.00 51.86 70 SER 4 C 1
ATOM 8498 O O . SER D 1 70 ? 521.269 446.714 325.921 1.00 51.86 70 SER 4 O 1
ATOM 8501 N N . ALA D 1 71 ? 523.032 448.104 326.091 1.00 53.69 71 ALA 4 N 1
ATOM 8502 C CA . ALA D 1 71 ? 522.306 449.124 326.835 1.00 53.69 71 ALA 4 CA 1
ATOM 8503 C C . ALA D 1 71 ? 521.729 450.230 325.957 1.00 53.69 71 ALA 4 C 1
ATOM 8504 O O . ALA D 1 71 ? 520.512 450.429 325.932 1.00 53.69 71 ALA 4 O 1
ATOM 8506 N N . GLU D 1 72 ? 522.576 450.953 325.233 1.00 57.48 72 GLU 4 N 1
ATOM 8507 C CA . GLU D 1 72 ? 522.183 452.223 324.628 1.00 57.48 72 GLU 4 CA 1
ATOM 8508 C C . GLU D 1 72 ? 522.568 452.279 323.159 1.00 57.48 72 GLU 4 C 1
ATOM 8509 O O . GLU D 1 72 ? 523.159 453.252 322.687 1.00 57.48 72 GLU 4 O 1
ATOM 8515 N N . ASN D 1 73 ? 522.243 451.232 322.408 1.00 57.95 73 ASN 4 N 1
ATOM 8516 C CA . ASN D 1 73 ? 522.392 451.301 320.962 1.00 57.95 73 ASN 4 CA 1
ATOM 8517 C C . ASN D 1 73 ? 521.336 452.228 320.381 1.00 57.95 73 ASN 4 C 1
ATOM 8518 O O . ASN D 1 73 ? 520.172 452.187 320.779 1.00 57.95 73 ASN 4 O 1
ATOM 8523 N N . ASP D 1 74 ? 521.747 453.063 319.431 1.00 61.55 74 ASP 4 N 1
ATOM 8524 C CA . ASP D 1 74 ? 520.820 453.985 318.795 1.00 61.55 74 ASP 4 CA 1
ATOM 8525 C C . ASP D 1 74 ? 519.846 453.232 317.893 1.00 61.55 74 ASP 4 C 1
ATOM 8526 O O . ASP D 1 74 ? 520.008 452.046 317.603 1.00 61.55 74 ASP 4 O 1
ATOM 8531 N N . PHE D 1 75 ? 518.823 453.939 317.437 1.00 56.62 75 PHE 4 N 1
ATOM 8532 C CA . PHE D 1 75 ? 517.831 453.322 316.578 1.00 56.62 75 PHE 4 CA 1
ATOM 8533 C C . PHE D 1 75 ? 518.392 452.996 315.199 1.00 56.62 75 PHE 4 C 1
ATOM 8534 O O . PHE D 1 75 ? 517.940 452.050 314.559 1.00 56.62 75 PHE 4 O 1
ATOM 8542 N N . SER D 1 76 ? 519.376 453.764 314.739 1.00 59.87 76 SER 4 N 1
ATOM 8543 C CA . SER D 1 76 ? 519.955 453.484 313.432 1.00 59.87 76 SER 4 CA 1
ATOM 8544 C C . SER D 1 76 ? 521.037 452.416 313.499 1.00 59.87 76 SER 4 C 1
ATOM 8545 O O . SER D 1 76 ? 521.267 451.713 312.510 1.00 59.87 76 SER 4 O 1
ATOM 8548 N N . SER D 1 77 ? 521.705 452.273 314.642 1.00 60.53 77 SER 4 N 1
ATOM 8549 C CA . SER D 1 77 ? 522.827 451.349 314.744 1.00 60.53 77 SER 4 CA 1
ATOM 8550 C C . SER D 1 77 ? 522.596 450.295 315.816 1.00 60.53 77 SER 4 C 1
ATOM 8551 O O . SER D 1 77 ? 523.496 450.010 316.612 1.00 60.53 77 SER 4 O 1
ATOM 8554 N N . ASP D 1 78 ? 521.403 449.713 315.853 1.00 57.89 78 ASP 4 N 1
ATOM 8555 C CA . ASP D 1 78 ? 521.083 448.664 316.810 1.00 57.89 78 ASP 4 CA 1
ATOM 8556 C C . ASP D 1 78 ? 521.256 447.316 316.124 1.00 57.89 78 ASP 4 C 1
ATOM 8557 O O . ASP D 1 78 ? 520.503 446.982 315.205 1.00 57.89 78 ASP 4 O 1
ATOM 8562 N N . SER D 1 79 ? 522.241 446.545 316.576 1.00 56.28 79 SER 4 N 1
ATOM 8563 C CA . SER D 1 79 ? 522.524 445.230 316.008 1.00 56.28 79 SER 4 CA 1
ATOM 8564 C C . SER D 1 79 ? 522.735 444.243 317.144 1.00 56.28 79 SER 4 C 1
ATOM 8565 O O . SER D 1 79 ? 523.867 444.026 317.596 1.00 56.28 79 SER 4 O 1
ATOM 8568 N N . PRO D 1 80 ? 521.666 443.630 317.638 1.00 53.57 80 PRO 4 N 1
ATOM 8569 C CA . PRO D 1 80 ? 521.806 442.614 318.681 1.00 53.57 80 PRO 4 CA 1
ATOM 8570 C C . PRO D 1 80 ? 522.342 441.316 318.097 1.00 53.57 80 PRO 4 C 1
ATOM 8571 O O . PRO D 1 80 ? 522.317 441.083 316.890 1.00 53.57 80 PRO 4 O 1
ATOM 8575 N N . GLU D 1 81 ? 522.839 440.468 318.986 1.00 52.87 81 GLU 4 N 1
ATOM 8576 C CA . GLU D 1 81 ? 523.335 439.153 318.618 1.00 52.87 81 GLU 4 CA 1
ATOM 8577 C C . GLU D 1 81 ? 522.314 438.086 318.984 1.00 52.87 81 GLU 4 C 1
ATOM 8578 O O . GLU D 1 81 ? 521.283 438.361 319.599 1.00 52.87 81 GLU 4 O 1
ATOM 8584 N N . ARG D 1 82 ? 522.618 436.854 318.579 1.00 49.69 82 ARG 4 N 1
ATOM 8585 C CA . ARG D 1 82 ? 521.712 435.730 318.766 1.00 49.69 82 ARG 4 CA 1
ATOM 8586 C C . ARG D 1 82 ? 521.516 435.361 320.228 1.00 49.69 82 ARG 4 C 1
ATOM 8587 O O . ARG D 1 82 ? 520.383 435.102 320.644 1.00 49.69 82 ARG 4 O 1
ATOM 8595 N N . LYS D 1 83 ? 522.584 435.372 321.020 1.00 47.47 83 LYS 4 N 1
ATOM 8596 C CA . LYS D 1 83 ? 522.556 434.767 322.343 1.00 47.47 83 LYS 4 CA 1
ATOM 8597 C C . LYS D 1 83 ? 521.818 435.603 323.379 1.00 47.47 83 LYS 4 C 1
ATOM 8598 O O . LYS D 1 83 ? 521.502 435.084 324.453 1.00 47.47 83 LYS 4 O 1
ATOM 8604 N N . MET D 1 84 ? 521.527 436.870 323.092 1.00 48.40 84 MET 4 N 1
ATOM 8605 C CA . MET D 1 84 ? 520.842 437.734 324.043 1.00 48.40 84 MET 4 CA 1
ATOM 8606 C C . MET D 1 84 ? 519.358 437.880 323.746 1.00 48.40 84 MET 4 C 1
ATOM 8607 O O . MET D 1 84 ? 518.679 438.661 324.417 1.00 48.40 84 MET 4 O 1
ATOM 8612 N N . LEU D 1 85 ? 518.838 437.152 322.766 1.00 42.58 85 LEU 4 N 1
ATOM 8613 C CA . LEU D 1 85 ? 517.435 437.275 322.397 1.00 42.58 85 LEU 4 CA 1
ATOM 8614 C C . LEU D 1 85 ? 516.697 436.009 322.794 1.00 42.58 85 LEU 4 C 1
ATOM 8615 O O . LEU D 1 85 ? 516.920 434.956 322.178 1.00 42.58 85 LEU 4 O 1
ATOM 8620 N N . PRO D 1 86 ? 515.843 436.046 323.813 1.00 37.98 86 PRO 4 N 1
ATOM 8621 C CA . PRO D 1 86 ? 515.018 434.878 324.127 1.00 37.98 86 PRO 4 CA 1
ATOM 8622 C C . PRO D 1 86 ? 514.002 434.618 323.032 1.00 37.98 86 PRO 4 C 1
ATOM 8623 O O . PRO D 1 86 ? 513.552 435.534 322.344 1.00 37.98 86 PRO 4 O 1
ATOM 8627 N N . CYS D 1 87 ? 513.641 433.349 322.875 1.00 36.59 87 CYS 4 N 1
ATOM 8628 C CA . CYS D 1 87 ? 512.813 432.921 321.762 1.00 36.59 87 CYS 4 CA 1
ATOM 8629 C C . CYS D 1 87 ? 511.675 432.038 322.251 1.00 36.59 87 CYS 4 C 1
ATOM 8630 O O . CYS D 1 87 ? 511.700 431.515 323.366 1.00 36.59 87 CYS 4 O 1
ATOM 8633 N N . TYR D 1 88 ? 510.667 431.884 321.399 1.00 32.26 88 TYR 4 N 1
ATOM 8634 C CA . TYR D 1 88 ? 509.550 431.002 321.702 1.00 32.26 88 TYR 4 CA 1
ATOM 8635 C C . TYR D 1 88 ? 509.981 429.546 321.637 1.00 32.26 88 TYR 4 C 1
ATOM 8636 O O . TYR D 1 88 ? 510.726 429.143 320.743 1.00 32.26 88 TYR 4 O 1
ATOM 8645 N N . SER D 1 89 ? 509.500 428.755 322.587 1.00 27.81 89 SER 4 N 1
ATOM 8646 C CA . SER D 1 89 ? 509.672 427.312 322.566 1.00 27.81 89 SER 4 CA 1
ATOM 8647 C C . SER D 1 89 ? 508.421 426.682 321.978 1.00 27.81 89 SER 4 C 1
ATOM 8648 O O . SER D 1 89 ? 507.320 427.203 322.159 1.00 27.81 89 SER 4 O 1
ATOM 8651 N N . THR D 1 90 ? 508.588 425.570 321.271 1.00 25.15 90 THR 4 N 1
ATOM 8652 C CA . THR D 1 90 ? 507.453 424.903 320.650 1.00 25.15 90 THR 4 CA 1
ATOM 8653 C C . THR D 1 90 ? 507.754 423.421 320.506 1.00 25.15 90 THR 4 C 1
ATOM 8654 O O . THR D 1 90 ? 508.900 422.985 320.615 1.00 25.15 90 THR 4 O 1
ATOM 8658 N N . ALA D 1 91 ? 506.706 422.645 320.257 1.00 23.35 91 ALA 4 N 1
ATOM 8659 C CA . ALA D 1 91 ? 506.838 421.201 320.133 1.00 23.35 91 ALA 4 CA 1
ATOM 8660 C C . ALA D 1 91 ? 505.703 420.673 319.271 1.00 23.35 91 ALA 4 C 1
ATOM 8661 O O . ALA D 1 91 ? 504.856 421.432 318.793 1.00 23.35 91 ALA 4 O 1
ATOM 8663 N N . ARG D 1 92 ? 505.681 419.358 319.090 1.00 24.77 92 ARG 4 N 1
ATOM 8664 C CA . ARG D 1 92 ? 504.729 418.707 318.197 1.00 24.77 92 ARG 4 CA 1
ATOM 8665 C C . ARG D 1 92 ? 504.633 417.256 318.639 1.00 24.77 92 ARG 4 C 1
ATOM 8666 O O . ARG D 1 92 ? 505.572 416.487 318.429 1.00 24.77 92 ARG 4 O 1
ATOM 8674 N N . ILE D 1 93 ? 503.521 416.894 319.275 1.00 25.37 93 ILE 4 N 1
ATOM 8675 C CA . ILE D 1 93 ? 503.344 415.566 319.856 1.00 25.37 93 ILE 4 CA 1
ATOM 8676 C C . ILE D 1 93 ? 502.687 414.682 318.815 1.00 25.37 93 ILE 4 C 1
ATOM 8677 O O . ILE D 1 93 ? 501.568 414.982 318.370 1.00 25.37 93 ILE 4 O 1
ATOM 8682 N N . PRO D 1 94 ? 503.325 413.590 318.379 1.00 26.63 94 PRO 4 N 1
ATOM 8683 C CA . PRO D 1 94 ? 502.702 412.698 317.398 1.00 26.63 94 PRO 4 CA 1
ATOM 8684 C C . PRO D 1 94 ? 501.618 411.845 318.040 1.00 26.63 94 PRO 4 C 1
ATOM 8685 O O . PRO D 1 94 ? 501.888 411.047 318.937 1.00 26.63 94 PRO 4 O 1
ATOM 8689 N N . LEU D 1 95 ? 500.401 412.016 317.570 1.00 28.29 95 LEU 4 N 1
ATOM 8690 C CA . LEU D 1 95 ? 499.221 411.259 317.944 1.00 28.29 95 LEU 4 CA 1
ATOM 8691 C C . LEU D 1 95 ? 498.938 410.197 316.887 1.00 28.29 95 LEU 4 C 1
ATOM 8692 O O . LEU D 1 95 ? 499.351 410.345 315.734 1.00 28.29 95 LEU 4 O 1
ATOM 8697 N N . PRO D 1 96 ? 498.266 409.094 317.234 1.00 33.29 96 PRO 4 N 1
ATOM 8698 C CA . PRO D 1 96 ? 498.083 408.019 316.253 1.00 33.29 96 PRO 4 CA 1
ATOM 8699 C C . PRO D 1 96 ? 497.055 408.370 315.191 1.00 33.29 96 PRO 4 C 1
ATOM 8700 O O . PRO D 1 96 ? 496.274 409.311 315.334 1.00 33.29 96 PRO 4 O 1
ATOM 8704 N N . ASN D 1 97 ? 497.064 407.596 314.111 1.00 39.10 97 ASN 4 N 1
ATOM 8705 C CA . ASN D 1 97 ? 496.074 407.753 313.048 1.00 39.10 97 ASN 4 CA 1
ATOM 8706 C C . ASN D 1 97 ? 494.820 407.005 313.468 1.00 39.10 97 ASN 4 C 1
ATOM 8707 O O . ASN D 1 97 ? 494.819 405.788 313.634 1.00 39.10 97 ASN 4 O 1
ATOM 8712 N N . LEU D 1 98 ? 493.733 407.747 313.640 1.00 40.70 98 LEU 4 N 1
ATOM 8713 C CA . LEU D 1 98 ? 492.485 407.146 314.088 1.00 40.70 98 LEU 4 CA 1
ATOM 8714 C C . LEU D 1 98 ? 491.627 406.750 312.897 1.00 40.70 98 LEU 4 C 1
ATOM 8715 O O . LEU D 1 98 ? 490.856 407.557 312.371 1.00 40.70 98 LEU 4 O 1
ATOM 8720 N N . ASN D 1 99 ? 491.752 405.493 312.485 1.00 54.68 99 ASN 4 N 1
ATOM 8721 C CA . ASN D 1 99 ? 491.145 404.981 311.265 1.00 54.68 99 ASN 4 CA 1
ATOM 8722 C C . ASN D 1 99 ? 490.027 404.028 311.648 1.00 54.68 99 ASN 4 C 1
ATOM 8723 O O . ASN D 1 99 ? 490.290 402.872 311.991 1.00 54.68 99 ASN 4 O 1
ATOM 8728 N N . GLU D 1 100 ? 488.788 404.502 311.583 1.00 61.60 100 GLU 4 N 1
ATOM 8729 C CA . GLU D 1 100 ? 487.643 403.635 311.810 1.00 61.60 100 GLU 4 CA 1
ATOM 8730 C C . GLU D 1 100 ? 486.642 403.845 310.686 1.00 61.60 100 GLU 4 C 1
ATOM 8731 O O . GLU D 1 100 ? 486.744 404.788 309.898 1.00 61.60 100 GLU 4 O 1
ATOM 8737 N N . ASP D 1 101 ? 485.669 402.943 310.619 1.00 68.53 101 ASP 4 N 1
ATOM 8738 C CA . ASP D 1 101 ? 484.626 402.974 309.603 1.00 68.53 101 ASP 4 CA 1
ATOM 8739 C C . ASP D 1 101 ? 483.345 403.458 310.270 1.00 68.53 101 ASP 4 C 1
ATOM 8740 O O . ASP D 1 101 ? 482.721 402.716 311.036 1.00 68.53 101 ASP 4 O 1
ATOM 8745 N N . LEU D 1 102 ? 482.947 404.696 309.980 1.00 63.52 102 LEU 4 N 1
ATOM 8746 C CA . LEU D 1 102 ? 481.741 405.257 310.570 1.00 63.52 102 LEU 4 CA 1
ATOM 8747 C C . LEU D 1 102 ? 480.637 405.422 309.536 1.00 63.52 102 LEU 4 C 1
ATOM 8748 O O . LEU D 1 102 ? 479.608 404.746 309.617 1.00 63.52 102 LEU 4 O 1
ATOM 8753 N N . THR D 1 103 ? 480.867 406.257 308.530 1.00 62.59 103 THR 4 N 1
ATOM 8754 C CA . THR D 1 103 ? 480.050 406.426 307.329 1.00 62.59 103 THR 4 CA 1
ATOM 8755 C C . THR D 1 103 ? 481.012 406.795 306.208 1.00 62.59 103 THR 4 C 1
ATOM 8756 O O . THR D 1 103 ? 482.221 406.561 306.311 1.00 62.59 103 THR 4 O 1
ATOM 8760 N N . CYS D 1 104 ? 480.480 407.369 305.132 1.00 65.51 104 CYS 4 N 1
ATOM 8761 C CA . CYS D 1 104 ? 481.342 408.029 304.160 1.00 65.51 104 CYS 4 CA 1
ATOM 8762 C C . CYS D 1 104 ? 481.887 409.334 304.732 1.00 65.51 104 CYS 4 C 1
ATOM 8763 O O . CYS D 1 104 ? 483.104 409.538 304.799 1.00 65.51 104 CYS 4 O 1
ATOM 8766 N N . GLY D 1 105 ? 480.996 410.228 305.156 1.00 56.97 105 GLY 4 N 1
ATOM 8767 C CA . GLY D 1 105 ? 481.402 411.525 305.663 1.00 56.97 105 GLY 4 CA 1
ATOM 8768 C C . GLY D 1 105 ? 481.492 411.682 307.168 1.00 56.97 105 GLY 4 C 1
ATOM 8769 O O . GLY D 1 105 ? 480.896 412.609 307.720 1.00 56.97 105 GLY 4 O 1
ATOM 8770 N N . ASN D 1 106 ? 482.222 410.805 307.850 1.00 51.79 106 ASN 4 N 1
ATOM 8771 C CA . ASN D 1 106 ? 482.485 410.976 309.273 1.00 51.79 106 ASN 4 CA 1
ATOM 8772 C C . ASN D 1 106 ? 483.908 410.559 309.593 1.00 51.79 106 ASN 4 C 1
ATOM 8773 O O . ASN D 1 106 ? 484.428 409.602 309.018 1.00 51.79 106 ASN 4 O 1
ATOM 8778 N N . LEU D 1 107 ? 484.530 411.284 310.510 1.00 42.45 107 LEU 4 N 1
ATOM 8779 C CA . LEU D 1 107 ? 485.876 411.003 310.977 1.00 42.45 107 LEU 4 CA 1
ATOM 8780 C C . LEU D 1 107 ? 485.873 410.902 312.495 1.00 42.45 107 LEU 4 C 1
ATOM 8781 O O . LEU D 1 107 ? 484.828 410.951 313.141 1.00 42.45 107 LEU 4 O 1
ATOM 8786 N N . LEU D 1 108 ? 487.059 410.724 313.062 1.00 39.36 108 LEU 4 N 1
ATOM 8787 C CA . LEU D 1 108 ? 487.200 410.541 314.500 1.00 39.36 108 LEU 4 CA 1
ATOM 8788 C C . LEU D 1 108 ? 488.431 411.289 315.015 1.00 39.36 108 LEU 4 C 1
ATOM 8789 O O . LEU D 1 108 ? 489.350 410.691 315.568 1.00 39.36 108 LEU 4 O 1
ATOM 8794 N N . MET D 1 109 ? 488.520 412.593 314.753 1.00 33.59 109 MET 4 N 1
ATOM 8795 C CA . MET D 1 109 ? 489.693 413.363 315.166 1.00 33.59 109 MET 4 CA 1
ATOM 8796 C C . MET D 1 109 ? 489.824 413.464 316.685 1.00 33.59 109 MET 4 C 1
ATOM 8797 O O . MET D 1 109 ? 488.874 413.248 317.437 1.00 33.59 109 MET 4 O 1
ATOM 8802 N N . TRP D 1 110 ? 491.032 413.813 317.129 1.00 28.91 110 TRP 4 N 1
ATOM 8803 C CA . TRP D 1 110 ? 491.298 414.070 318.537 1.00 28.91 110 TRP 4 CA 1
ATOM 8804 C C . TRP D 1 110 ? 490.720 415.415 318.957 1.00 28.91 110 TRP 4 C 1
ATOM 8805 O O . TRP D 1 110 ? 490.212 416.189 318.144 1.00 28.91 110 TRP 4 O 1
ATOM 8816 N N . GLU D 1 111 ? 490.830 415.711 320.249 1.00 26.78 111 GLU 4 N 1
ATOM 8817 C CA . GLU D 1 111 ? 490.365 416.982 320.790 1.00 26.78 111 GLU 4 CA 1
ATOM 8818 C C . GLU D 1 111 ? 491.097 417.261 322.087 1.00 26.78 111 GLU 4 C 1
ATOM 8819 O O . GLU D 1 111 ? 490.952 416.496 323.040 1.00 26.78 111 GLU 4 O 1
ATOM 8825 N N . ALA D 1 112 ? 491.839 418.358 322.150 1.00 22.88 112 ALA 4 N 1
ATOM 8826 C CA . ALA D 1 112 ? 492.378 418.811 323.422 1.00 22.88 112 ALA 4 CA 1
ATOM 8827 C C . ALA D 1 112 ? 491.245 419.400 324.250 1.00 22.88 112 ALA 4 C 1
ATOM 8828 O O . ALA D 1 112 ? 490.557 420.319 323.805 1.00 22.88 112 ALA 4 O 1
ATOM 8830 N N . VAL D 1 113 ? 491.040 418.868 325.444 1.00 21.60 113 VAL 4 N 1
ATOM 8831 C CA . VAL D 1 113 ? 489.928 419.254 326.300 1.00 21.60 113 VAL 4 CA 1
ATOM 8832 C C . VAL D 1 113 ? 490.393 420.131 327.452 1.00 21.60 113 VAL 4 C 1
ATOM 8833 O O . VAL D 1 113 ? 489.817 421.185 327.716 1.00 21.60 113 VAL 4 O 1
ATOM 8837 N N . THR D 1 114 ? 491.452 419.719 328.136 1.00 20.74 114 THR 4 N 1
ATOM 8838 C CA . THR D 1 114 ? 491.877 420.367 329.366 1.00 20.74 114 THR 4 CA 1
ATOM 8839 C C . THR D 1 114 ? 493.392 420.385 329.427 1.00 20.74 114 THR 4 C 1
ATOM 8840 O O . THR D 1 114 ? 494.023 419.327 329.398 1.00 20.74 114 THR 4 O 1
ATOM 8844 N N . VAL D 1 115 ? 493.973 421.570 329.512 1.00 19.88 115 VAL 4 N 1
ATOM 8845 C CA . VAL D 1 115 ? 495.395 421.712 329.783 1.00 19.88 115 VAL 4 CA 1
ATOM 8846 C C . VAL D 1 115 ? 495.555 422.075 331.252 1.00 19.88 115 VAL 4 C 1
ATOM 8847 O O . VAL D 1 115 ? 494.717 422.775 331.834 1.00 19.88 115 VAL 4 O 1
ATOM 8851 N N . GLN D 1 116 ? 496.589 421.528 331.876 1.00 20.66 116 GLN 4 N 1
ATOM 8852 C CA . GLN D 1 116 ? 496.915 421.796 333.268 1.00 20.66 116 GLN 4 CA 1
ATOM 8853 C C . GLN D 1 116 ? 498.407 422.074 333.327 1.00 20.66 116 GLN 4 C 1
ATOM 8854 O O . GLN D 1 116 ? 499.214 421.143 333.332 1.00 20.66 116 GLN 4 O 1
ATOM 8860 N N . THR D 1 117 ? 498.772 423.347 333.355 1.00 21.55 117 THR 4 N 1
ATOM 8861 C CA . THR D 1 117 ? 500.147 423.765 333.157 1.00 21.55 117 THR 4 CA 1
ATOM 8862 C C . THR D 1 117 ? 500.712 424.407 334.416 1.00 21.55 117 THR 4 C 1
ATOM 8863 O O . THR D 1 117 ? 499.976 424.784 335.333 1.00 21.55 117 THR 4 O 1
ATOM 8867 N N . GLU D 1 118 ? 502.039 424.539 334.436 1.00 26.15 118 GLU 4 N 1
ATOM 8868 C CA . GLU D 1 118 ? 502.792 424.880 335.633 1.00 26.15 118 GLU 4 CA 1
ATOM 8869 C C . GLU D 1 118 ? 504.241 425.154 335.260 1.00 26.15 118 GLU 4 C 1
ATOM 8870 O O . GLU D 1 118 ? 504.832 424.399 334.492 1.00 26.15 118 GLU 4 O 1
ATOM 8876 N N . VAL D 1 119 ? 504.808 426.220 335.810 1.00 26.73 119 VAL 4 N 1
ATOM 8877 C CA . VAL D 1 119 ? 506.204 426.570 335.567 1.00 26.73 119 VAL 4 CA 1
ATOM 8878 C C . VAL D 1 119 ? 507.075 425.791 336.544 1.00 26.73 119 VAL 4 C 1
ATOM 8879 O O . VAL D 1 119 ? 506.874 425.863 337.760 1.00 26.73 119 VAL 4 O 1
ATOM 8883 N N . ILE D 1 120 ? 508.048 425.056 336.016 1.00 28.53 120 ILE 4 N 1
ATOM 8884 C CA . ILE D 1 120 ? 508.890 424.167 336.808 1.00 28.53 120 ILE 4 CA 1
ATOM 8885 C C . ILE D 1 120 ? 510.161 424.909 337.186 1.00 28.53 120 ILE 4 C 1
ATOM 8886 O O . ILE D 1 120 ? 510.886 425.398 336.313 1.00 28.53 120 ILE 4 O 1
ATOM 8891 N N . GLY D 1 121 ? 510.443 424.990 338.481 1.00 32.39 121 GLY 4 N 1
ATOM 8892 C CA . GLY D 1 121 ? 511.723 425.501 338.919 1.00 32.39 121 GLY 4 CA 1
ATOM 8893 C C . GLY D 1 121 ? 511.675 426.875 339.542 1.00 32.39 121 GLY 4 C 1
ATOM 8894 O O . GLY D 1 121 ? 512.675 427.598 339.520 1.00 32.39 121 GLY 4 O 1
ATOM 8895 N N . ILE D 1 122 ? 510.531 427.240 340.124 1.00 33.41 122 ILE 4 N 1
ATOM 8896 C CA . ILE D 1 122 ? 510.340 428.615 340.566 1.00 33.41 122 ILE 4 CA 1
ATOM 8897 C C . ILE D 1 122 ? 511.112 428.930 341.835 1.00 33.41 122 ILE 4 C 1
ATOM 8898 O O . ILE D 1 122 ? 511.372 430.105 342.112 1.00 33.41 122 ILE 4 O 1
ATOM 8903 N N . THR D 1 123 ? 511.514 427.923 342.603 1.00 35.19 123 THR 4 N 1
ATOM 8904 C CA . THR D 1 123 ? 512.206 428.156 343.857 1.00 35.19 123 THR 4 CA 1
ATOM 8905 C C . THR D 1 123 ? 513.708 428.216 343.673 1.00 35.19 123 THR 4 C 1
ATOM 8906 O O . THR D 1 123 ? 514.431 428.436 344.645 1.00 35.19 123 THR 4 O 1
ATOM 8910 N N . SER D 1 124 ? 514.191 428.039 342.445 1.00 38.32 124 SER 4 N 1
ATOM 8911 C CA . SER D 1 124 ? 515.595 428.246 342.127 1.00 38.32 124 SER 4 CA 1
ATOM 8912 C C . SER D 1 124 ? 515.992 429.712 342.157 1.00 38.32 124 SER 4 C 1
ATOM 8913 O O . SER D 1 124 ? 517.185 430.018 342.099 1.00 38.32 124 SER 4 O 1
ATOM 8916 N N . MET D 1 125 ? 515.023 430.616 342.244 1.00 39.55 125 MET 4 N 1
ATOM 8917 C CA . MET D 1 125 ? 515.253 432.045 342.350 1.00 39.55 125 MET 4 CA 1
ATOM 8918 C C . MET D 1 125 ? 515.583 432.477 343.771 1.00 39.55 125 MET 4 C 1
ATOM 8919 O O . MET D 1 125 ? 515.804 433.669 344.003 1.00 39.55 125 MET 4 O 1
ATOM 8924 N N . LEU D 1 126 ? 515.606 431.544 344.721 1.00 39.83 126 LEU 4 N 1
ATOM 8925 C CA . LEU D 1 126 ? 516.080 431.801 346.072 1.00 39.83 126 LEU 4 CA 1
ATOM 8926 C C . LEU D 1 126 ? 517.589 431.658 346.199 1.00 39.83 126 LEU 4 C 1
ATOM 8927 O O . LEU D 1 126 ? 518.130 431.906 347.281 1.00 39.83 126 LEU 4 O 1
ATOM 8932 N N . ASN D 1 127 ? 518.276 431.263 345.131 1.00 44.86 127 ASN 4 N 1
ATOM 8933 C CA . ASN D 1 127 ? 519.728 431.188 345.142 1.00 44.86 127 ASN 4 CA 1
ATOM 8934 C C . ASN D 1 127 ? 520.292 432.598 345.077 1.00 44.86 127 ASN 4 C 1
ATOM 8935 O O . ASN D 1 127 ? 520.536 433.130 343.991 1.00 44.86 127 ASN 4 O 1
ATOM 8940 N N . LEU D 1 128 ? 520.495 433.211 346.240 1.00 48.57 128 LEU 4 N 1
ATOM 8941 C CA . LEU D 1 128 ? 521.046 434.553 346.319 1.00 48.57 128 LEU 4 CA 1
ATOM 8942 C C . LEU D 1 128 ? 522.547 434.560 346.563 1.00 48.57 128 LEU 4 C 1
ATOM 8943 O O . LEU D 1 128 ? 523.162 435.628 346.509 1.00 48.57 128 LEU 4 O 1
ATOM 8948 N N . HIS D 1 129 ? 523.146 433.404 346.828 1.00 52.12 129 HIS 4 N 1
ATOM 8949 C CA . HIS D 1 129 ? 524.579 433.289 347.050 1.00 52.12 129 HIS 4 CA 1
ATOM 8950 C C . HIS D 1 129 ? 525.353 432.979 345.777 1.00 52.12 129 HIS 4 C 1
ATOM 8951 O O . HIS D 1 129 ? 526.557 432.715 345.846 1.00 52.12 129 HIS 4 O 1
ATOM 8958 N N . ALA D 1 130 ? 524.692 433.015 344.622 1.00 53.62 130 ALA 4 N 1
ATOM 8959 C CA . ALA D 1 130 ? 525.330 432.850 343.322 1.00 53.62 130 ALA 4 CA 1
ATOM 8960 C C . ALA D 1 130 ? 525.976 434.154 342.873 1.00 53.62 130 ALA 4 C 1
ATOM 8961 O O . ALA D 1 130 ? 526.229 435.043 343.691 1.00 53.62 130 ALA 4 O 1
ATOM 8963 N N . GLY D 1 131 ? 526.250 434.288 341.577 1.00 54.58 131 GLY 4 N 1
ATOM 8964 C CA . GLY D 1 131 ? 526.912 435.472 341.054 1.00 54.58 131 GLY 4 CA 1
ATOM 8965 C C . GLY D 1 131 ? 526.093 436.746 340.965 1.00 54.58 131 GLY 4 C 1
ATOM 8966 O O . GLY D 1 131 ? 526.434 437.646 340.192 1.00 54.58 131 GLY 4 O 1
ATOM 8967 N N . SER D 1 132 ? 525.023 436.844 341.750 1.00 54.31 132 SER 4 N 1
ATOM 8968 C CA . SER D 1 132 ? 524.185 438.028 341.773 1.00 54.31 132 SER 4 CA 1
ATOM 8969 C C . SER D 1 132 ? 524.902 439.191 342.449 1.00 54.31 132 SER 4 C 1
ATOM 8970 O O . SER D 1 132 ? 525.856 439.013 343.209 1.00 54.31 132 SER 4 O 1
ATOM 8973 N N . GLN D 1 133 ? 524.418 440.396 342.165 1.00 55.03 133 GLN 4 N 1
ATOM 8974 C CA . GLN D 1 133 ? 525.043 441.599 342.690 1.00 55.03 133 GLN 4 CA 1
ATOM 8975 C C . GLN D 1 133 ? 524.725 441.752 344.170 1.00 55.03 133 GLN 4 C 1
ATOM 8976 O O . GLN D 1 133 ? 523.633 441.406 344.626 1.00 55.03 133 GLN 4 O 1
ATOM 8982 N N . LYS D 1 134 ? 525.701 442.246 344.924 1.00 57.17 134 LYS 4 N 1
ATOM 8983 C CA . LYS D 1 134 ? 525.500 442.546 346.332 1.00 57.17 134 LYS 4 CA 1
ATOM 8984 C C . LYS D 1 134 ? 524.544 443.723 346.468 1.00 57.17 134 LYS 4 C 1
ATOM 8985 O O . LYS D 1 134 ? 524.740 444.767 345.840 1.00 57.17 134 LYS 4 O 1
ATOM 8991 N N . VAL D 1 135 ? 523.505 443.557 347.285 1.00 54.63 135 VAL 4 N 1
ATOM 8992 C CA . VAL D 1 135 ? 522.407 444.520 347.275 1.00 54.63 135 VAL 4 CA 1
ATOM 8993 C C . VAL D 1 135 ? 522.760 445.787 348.060 1.00 54.63 135 VAL 4 C 1
ATOM 8994 O O . VAL D 1 135 ? 522.459 446.901 347.619 1.00 54.63 135 VAL 4 O 1
ATOM 8998 N N . HIS D 1 136 ? 523.433 445.656 349.197 1.00 58.93 136 HIS 4 N 1
ATOM 8999 C CA . HIS D 1 136 ? 523.930 446.803 349.949 1.00 58.93 136 HIS 4 CA 1
ATOM 9000 C C . HIS D 1 136 ? 525.187 446.347 350.680 1.00 58.93 136 HIS 4 C 1
ATOM 9001 O O . HIS D 1 136 ? 525.757 445.305 350.349 1.00 58.93 136 HIS 4 O 1
ATOM 9008 N N . GLU D 1 137 ? 525.626 447.116 351.671 1.00 63.69 137 GLU 4 N 1
ATOM 9009 C CA . GLU D 1 137 ? 526.880 446.810 352.350 1.00 63.69 137 GLU 4 CA 1
ATOM 9010 C C . GLU D 1 137 ? 526.729 445.566 353.217 1.00 63.69 137 GLU 4 C 1
ATOM 9011 O O . GLU D 1 137 ? 525.886 445.531 354.120 1.00 63.69 137 GLU 4 O 1
ATOM 9017 N N . HIS D 1 138 ? 527.536 444.543 352.904 1.00 61.83 138 HIS 4 N 1
ATOM 9018 C CA . HIS D 1 138 ? 527.547 443.232 353.566 1.00 61.83 138 HIS 4 CA 1
ATOM 9019 C C . HIS D 1 138 ? 526.199 442.523 353.477 1.00 61.83 138 HIS 4 C 1
ATOM 9020 O O . HIS D 1 138 ? 525.857 441.716 354.341 1.00 61.83 138 HIS 4 O 1
ATOM 9027 N N . GLY D 1 139 ? 525.431 442.792 352.425 1.00 56.04 139 GLY 4 N 1
ATOM 9028 C CA . GLY D 1 139 ? 524.103 442.239 352.282 1.00 56.04 139 GLY 4 CA 1
ATOM 9029 C C . GLY D 1 139 ? 524.101 440.916 351.545 1.00 56.04 139 GLY 4 C 1
ATOM 9030 O O . GLY D 1 139 ? 525.131 440.270 351.350 1.00 56.04 139 GLY 4 O 1
ATOM 9031 N N . GLY D 1 140 ? 522.906 440.507 351.139 1.00 51.72 140 GLY 4 N 1
ATOM 9032 C CA . GLY D 1 140 ? 522.723 439.321 350.331 1.00 51.72 140 GLY 4 CA 1
ATOM 9033 C C . GLY D 1 140 ? 522.829 439.625 348.853 1.00 51.72 140 GLY 4 C 1
ATOM 9034 O O . GLY D 1 140 ? 523.310 440.681 348.438 1.00 51.72 140 GLY 4 O 1
ATOM 9035 N N . GLY D 1 141 ? 522.371 438.677 348.047 1.00 49.43 141 GLY 4 N 1
ATOM 9036 C CA . GLY D 1 141 ? 522.380 438.845 346.611 1.00 49.43 141 GLY 4 CA 1
ATOM 9037 C C . GLY D 1 141 ? 521.065 439.394 346.092 1.00 49.43 141 GLY 4 C 1
ATOM 9038 O O . GLY D 1 141 ? 520.003 439.143 346.650 1.00 49.43 141 GLY 4 O 1
ATOM 9039 N N . LYS D 1 142 ? 521.152 440.151 345.009 1.00 46.32 142 LYS 4 N 1
ATOM 9040 C CA . LYS D 1 142 ? 519.970 440.766 344.426 1.00 46.32 142 LYS 4 CA 1
ATOM 9041 C C . LYS D 1 142 ? 519.176 439.717 343.660 1.00 46.32 142 LYS 4 C 1
ATOM 9042 O O . LYS D 1 142 ? 519.737 439.052 342.783 1.00 46.32 142 LYS 4 O 1
ATOM 9048 N N . PRO D 1 143 ? 517.895 439.532 343.953 1.00 40.01 143 PRO 4 N 1
ATOM 9049 C CA . PRO D 1 143 ? 517.130 438.461 343.313 1.00 40.01 143 PRO 4 CA 1
ATOM 9050 C C . PRO D 1 143 ? 516.744 438.812 341.883 1.00 40.01 143 PRO 4 C 1
ATOM 9051 O O . PRO D 1 143 ? 516.888 439.942 341.421 1.00 40.01 143 PRO 4 O 1
ATOM 9055 N N . ILE D 1 144 ? 516.247 437.798 341.183 1.00 39.32 144 ILE 4 N 1
ATOM 9056 C CA . ILE D 1 144 ? 515.884 437.928 339.777 1.00 39.32 144 ILE 4 CA 1
ATOM 9057 C C . ILE D 1 144 ? 514.557 438.670 339.695 1.00 39.32 144 ILE 4 C 1
ATOM 9058 O O . ILE D 1 144 ? 513.525 438.172 340.149 1.00 39.32 144 ILE 4 O 1
ATOM 9063 N N . GLN D 1 145 ? 514.582 439.862 339.111 1.00 38.14 145 GLN 4 N 1
ATOM 9064 C CA . GLN D 1 145 ? 513.395 440.692 339.018 1.00 38.14 145 GLN 4 CA 1
ATOM 9065 C C . GLN D 1 145 ? 513.509 441.566 337.781 1.00 38.14 145 GLN 4 C 1
ATOM 9066 O O . GLN D 1 145 ? 514.604 441.826 337.280 1.00 38.14 145 GLN 4 O 1
ATOM 9072 N N . GLY D 1 146 ? 512.372 442.009 337.291 1.00 34.44 146 GLY 4 N 1
ATOM 9073 C CA . GLY D 1 146 ? 512.327 442.819 336.099 1.00 34.44 146 GLY 4 CA 1
ATOM 9074 C C . GLY D 1 146 ? 511.236 442.334 335.178 1.00 34.44 146 GLY 4 C 1
ATOM 9075 O O . GLY D 1 146 ? 510.351 441.582 335.581 1.00 34.44 146 GLY 4 O 1
ATOM 9076 N N . SER D 1 147 ? 511.329 442.759 333.919 1.00 31.24 147 SER 4 N 1
ATOM 9077 C CA . SER D 1 147 ? 510.275 442.544 332.932 1.00 31.24 147 SER 4 CA 1
ATOM 9078 C C . SER D 1 147 ? 510.151 441.063 332.607 1.00 31.24 147 SER 4 C 1
ATOM 9079 O O . SER D 1 147 ? 511.007 440.496 331.925 1.00 31.24 147 SER 4 O 1
ATOM 9082 N N . ASN D 1 148 ? 509.090 440.434 333.093 1.00 27.66 148 ASN 4 N 1
ATOM 9083 C CA . ASN D 1 148 ? 508.850 439.022 332.857 1.00 27.66 148 ASN 4 CA 1
ATOM 9084 C C . ASN D 1 148 ? 507.674 438.827 331.912 1.00 27.66 148 ASN 4 C 1
ATOM 9085 O O . ASN D 1 148 ? 506.904 439.748 331.645 1.00 27.66 148 ASN 4 O 1
ATOM 9090 N N . PHE D 1 149 ? 507.552 437.605 331.405 1.00 24.55 149 PHE 4 N 1
ATOM 9091 C CA . PHE D 1 149 ? 506.530 437.273 330.418 1.00 24.55 149 PHE 4 CA 1
ATOM 9092 C C . PHE D 1 149 ? 506.317 435.771 330.439 1.00 24.55 149 PHE 4 C 1
ATOM 9093 O O . PHE D 1 149 ? 507.255 435.014 330.185 1.00 24.55 149 PHE 4 O 1
ATOM 9101 N N . HIS D 1 150 ? 505.098 435.338 330.743 1.00 24.30 150 HIS 4 N 1
ATOM 9102 C CA . HIS D 1 150 ? 504.762 433.922 330.809 1.00 24.30 150 HIS 4 CA 1
ATOM 9103 C C . HIS D 1 150 ? 503.658 433.634 329.807 1.00 24.30 150 HIS 4 C 1
ATOM 9104 O O . HIS D 1 150 ? 502.582 434.230 329.879 1.00 24.30 150 HIS 4 O 1
ATOM 9111 N N . PHE D 1 151 ? 503.919 432.710 328.889 1.00 21.18 151 PHE 4 N 1
ATOM 9112 C CA . PHE D 1 151 ? 503.029 432.420 327.777 1.00 21.18 151 PHE 4 CA 1
ATOM 9113 C C . PHE D 1 151 ? 502.970 430.920 327.560 1.00 21.18 151 PHE 4 C 1
ATOM 9114 O O . PHE D 1 151 ? 503.961 430.220 327.757 1.00 21.18 151 PHE 4 O 1
ATOM 9122 N N . PHE D 1 152 ? 501.800 430.429 327.160 1.00 19.57 152 PHE 4 N 1
ATOM 9123 C CA . PHE D 1 152 ? 501.694 429.076 326.639 1.00 19.57 152 PHE 4 CA 1
ATOM 9124 C C . PHE D 1 152 ? 500.537 429.010 325.658 1.00 19.57 152 PHE 4 C 1
ATOM 9125 O O . PHE D 1 152 ? 499.667 429.880 325.635 1.00 19.57 152 PHE 4 O 1
ATOM 9133 N N . ALA D 1 153 ? 500.538 427.959 324.848 1.00 19.48 153 ALA 4 N 1
ATOM 9134 C CA . ALA D 1 153 ? 499.500 427.755 323.854 1.00 19.48 153 ALA 4 CA 1
ATOM 9135 C C . ALA D 1 153 ? 499.368 426.268 323.589 1.00 19.48 153 ALA 4 C 1
ATOM 9136 O O . ALA D 1 153 ? 500.364 425.545 323.592 1.00 19.48 153 ALA 4 O 1
ATOM 9138 N N . VAL D 1 154 ? 498.137 425.814 323.386 1.00 19.99 154 VAL 4 N 1
ATOM 9139 C CA . VAL D 1 154 ? 497.835 424.413 323.119 1.00 19.99 154 VAL 4 CA 1
ATOM 9140 C C . VAL D 1 154 ? 496.843 424.366 321.970 1.00 19.99 154 VAL 4 C 1
ATOM 9141 O O . VAL D 1 154 ? 495.754 424.940 322.068 1.00 19.99 154 VAL 4 O 1
ATOM 9145 N N . GLY D 1 155 ? 497.207 423.686 320.889 1.00 22.31 155 GLY 4 N 1
ATOM 9146 C CA . GLY D 1 155 ? 496.287 423.596 319.772 1.00 22.31 155 GLY 4 CA 1
ATOM 9147 C C . GLY D 1 155 ? 496.618 422.457 318.841 1.00 22.31 155 GLY 4 C 1
ATOM 9148 O O . GLY D 1 155 ? 497.633 421.777 318.986 1.00 22.31 155 GLY 4 O 1
ATOM 9149 N N . GLY D 1 156 ? 495.728 422.258 317.875 1.00 25.70 156 GLY 4 N 1
ATOM 9150 C CA . GLY D 1 156 ? 495.878 421.259 316.843 1.00 25.70 156 GLY 4 CA 1
ATOM 9151 C C . GLY D 1 156 ? 496.574 421.735 315.595 1.00 25.70 156 GLY 4 C 1
ATOM 9152 O O . GLY D 1 156 ? 496.786 420.947 314.671 1.00 25.70 156 GLY 4 O 1
ATOM 9153 N N . ASP D 1 157 ? 496.942 423.005 315.547 1.00 26.90 157 ASP 4 N 1
ATOM 9154 C CA . ASP D 1 157 ? 497.653 423.646 314.456 1.00 26.90 157 ASP 4 CA 1
ATOM 9155 C C . ASP D 1 157 ? 498.789 424.448 315.066 1.00 26.90 157 ASP 4 C 1
ATOM 9156 O O . ASP D 1 157 ? 498.781 424.702 316.275 1.00 26.90 157 ASP 4 O 1
ATOM 9161 N N . PRO D 1 158 ? 499.811 424.815 314.280 1.00 26.00 158 PRO 4 N 1
ATOM 9162 C CA . PRO D 1 158 ? 500.889 425.647 314.830 1.00 26.00 158 PRO 4 CA 1
ATOM 9163 C C . PRO D 1 158 ? 500.396 427.016 315.270 1.00 26.00 158 PRO 4 C 1
ATOM 9164 O O . PRO D 1 158 ? 499.372 427.514 314.800 1.00 26.00 158 PRO 4 O 1
ATOM 9168 N N . LEU D 1 159 ? 501.128 427.607 316.209 1.00 28.81 159 LEU 4 N 1
ATOM 9169 C CA . LEU D 1 159 ? 500.796 428.932 316.715 1.00 28.81 159 LEU 4 CA 1
ATOM 9170 C C . LEU D 1 159 ? 501.048 429.954 315.622 1.00 28.81 159 LEU 4 C 1
ATOM 9171 O O . LEU D 1 159 ? 502.190 430.161 315.204 1.00 28.81 159 LEU 4 O 1
ATOM 9176 N N . GLU D 1 160 ? 499.985 430.578 315.145 1.00 32.01 160 GLU 4 N 1
ATOM 9177 C CA . GLU D 1 160 ? 500.097 431.579 314.103 1.00 32.01 160 GLU 4 CA 1
ATOM 9178 C C . GLU D 1 160 ? 500.293 432.921 314.782 1.00 32.01 160 GLU 4 C 1
ATOM 9179 O O . GLU D 1 160 ? 499.597 433.237 315.749 1.00 32.01 160 GLU 4 O 1
ATOM 9185 N N . MET D 1 161 ? 501.265 433.684 314.309 1.00 32.64 161 MET 4 N 1
ATOM 9186 C CA . MET D 1 161 ? 501.726 434.846 315.043 1.00 32.64 161 MET 4 CA 1
ATOM 9187 C C . MET D 1 161 ? 501.805 436.066 314.138 1.00 32.64 161 MET 4 C 1
ATOM 9188 O O . MET D 1 161 ? 501.440 436.029 312.963 1.00 32.64 161 MET 4 O 1
ATOM 9193 N N . GLN D 1 162 ? 502.281 437.160 314.719 1.00 33.44 162 GLN 4 N 1
ATOM 9194 C CA . GLN D 1 162 ? 502.197 438.488 314.135 1.00 33.44 162 GLN 4 CA 1
ATOM 9195 C C . GLN D 1 162 ? 503.447 439.266 314.499 1.00 33.44 162 GLN 4 C 1
ATOM 9196 O O . GLN D 1 162 ? 503.834 439.309 315.667 1.00 33.44 162 GLN 4 O 1
ATOM 9202 N N . GLY D 1 163 ? 504.074 439.879 313.506 1.00 35.62 163 GLY 4 N 1
ATOM 9203 C CA . GLY D 1 163 ? 505.321 440.566 313.747 1.00 35.62 163 GLY 4 CA 1
ATOM 9204 C C . GLY D 1 163 ? 505.159 442.032 314.066 1.00 35.62 163 GLY 4 C 1
ATOM 9205 O O . GLY D 1 163 ? 504.980 442.857 313.167 1.00 35.62 163 GLY 4 O 1
ATOM 9206 N N . VAL D 1 164 ? 505.214 442.370 315.347 1.00 36.12 164 VAL 4 N 1
ATOM 9207 C CA . VAL D 1 164 ? 505.168 443.752 315.801 1.00 36.12 164 VAL 4 CA 1
ATOM 9208 C C . VAL D 1 164 ? 506.418 444.002 316.620 1.00 36.12 164 VAL 4 C 1
ATOM 9209 O O . VAL D 1 164 ? 506.658 443.313 317.618 1.00 36.12 164 VAL 4 O 1
ATOM 9213 N N . LEU D 1 165 ? 507.214 444.976 316.201 1.00 40.02 165 LEU 4 N 1
ATOM 9214 C CA . LEU D 1 165 ? 508.464 445.254 316.882 1.00 40.02 165 LEU 4 CA 1
ATOM 9215 C C . LEU D 1 165 ? 508.753 446.742 316.828 1.00 40.02 165 LEU 4 C 1
ATOM 9216 O O . LEU D 1 165 ? 508.548 447.383 315.797 1.00 40.02 165 LEU 4 O 1
ATOM 9221 N N . MET D 1 166 ? 509.212 447.286 317.946 1.00 43.85 166 MET 4 N 1
ATOM 9222 C CA . MET D 1 166 ? 509.735 448.637 317.942 1.00 43.85 166 MET 4 CA 1
ATOM 9223 C C . MET D 1 166 ? 511.134 448.639 317.344 1.00 43.85 166 MET 4 C 1
ATOM 9224 O O . MET D 1 166 ? 511.827 447.618 317.348 1.00 43.85 166 MET 4 O 1
ATOM 9229 N N . ASN D 1 167 ? 511.530 449.802 316.809 1.00 50.32 167 ASN 4 N 1
ATOM 9230 C CA . ASN D 1 167 ? 512.825 450.028 316.155 1.00 50.32 167 ASN 4 CA 1
ATOM 9231 C C . ASN D 1 167 ? 513.022 449.066 314.979 1.00 50.32 167 ASN 4 C 1
ATOM 9232 O O . ASN D 1 167 ? 513.806 448.123 315.036 1.00 50.32 167 ASN 4 O 1
ATOM 9237 N N . TYR D 1 168 ? 512.256 449.318 313.914 1.00 49.41 168 TYR 4 N 1
ATOM 9238 C CA . TYR D 1 168 ? 512.315 448.492 312.709 1.00 49.41 168 TYR 4 CA 1
ATOM 9239 C C . TYR D 1 168 ? 513.673 448.522 312.006 1.00 49.41 168 TYR 4 C 1
ATOM 9240 O O . TYR D 1 168 ? 513.915 447.680 311.137 1.00 49.41 168 TYR 4 O 1
ATOM 9249 N N . ARG D 1 169 ? 514.561 449.451 312.354 1.00 53.69 169 ARG 4 N 1
ATOM 9250 C CA . ARG D 1 169 ? 515.899 449.498 311.786 1.00 53.69 169 ARG 4 CA 1
ATOM 9251 C C . ARG D 1 169 ? 516.904 448.632 312.535 1.00 53.69 169 ARG 4 C 1
ATOM 9252 O O . ARG D 1 169 ? 518.110 448.814 312.342 1.00 53.69 169 ARG 4 O 1
ATOM 9260 N N . THR D 1 170 ? 516.454 447.717 313.389 1.00 52.82 170 THR 4 N 1
ATOM 9261 C CA . THR D 1 170 ? 517.373 446.778 314.014 1.00 52.82 170 THR 4 CA 1
ATOM 9262 C C . THR D 1 170 ? 517.862 445.753 313.001 1.00 52.82 170 THR 4 C 1
ATOM 9263 O O . THR D 1 170 ? 517.184 445.440 312.020 1.00 52.82 170 THR 4 O 1
ATOM 9267 N N . LYS D 1 171 ? 519.057 445.229 313.252 1.00 54.67 171 LYS 4 N 1
ATOM 9268 C CA . LYS D 1 171 ? 519.695 444.243 312.386 1.00 54.67 171 LYS 4 CA 1
ATOM 9269 C C . LYS D 1 171 ? 519.810 442.942 313.166 1.00 54.67 171 LYS 4 C 1
ATOM 9270 O O . LYS D 1 171 ? 520.624 442.836 314.089 1.00 54.67 171 LYS 4 O 1
ATOM 9276 N N . TYR D 1 172 ? 519.013 441.971 312.802 1.00 50.72 172 TYR 4 N 1
ATOM 9277 C CA . TYR D 1 172 ? 519.040 440.721 313.538 1.00 50.72 172 TYR 4 CA 1
ATOM 9278 C C . TYR D 1 172 ? 519.953 439.709 312.856 1.00 50.72 172 TYR 4 C 1
ATOM 9279 O O . TYR D 1 172 ? 520.139 439.758 311.636 1.00 50.72 172 TYR 4 O 1
ATOM 9288 N N . PRO D 1 173 ? 520.548 438.789 313.615 1.00 51.98 173 PRO 4 N 1
ATOM 9289 C CA . PRO D 1 173 ? 521.399 437.763 313.005 1.00 51.98 173 PRO 4 CA 1
ATOM 9290 C C . PRO D 1 173 ? 520.584 436.743 312.224 1.00 51.98 173 PRO 4 C 1
ATOM 9291 O O . PRO D 1 173 ? 519.358 436.677 312.307 1.00 51.98 173 PRO 4 O 1
ATOM 9295 N N . ASP D 1 174 ? 521.309 435.928 311.453 1.00 53.81 174 ASP 4 N 1
ATOM 9296 C CA . ASP D 1 174 ? 520.681 434.955 310.565 1.00 53.81 174 ASP 4 CA 1
ATOM 9297 C C . ASP D 1 174 ? 520.094 433.762 311.305 1.00 53.81 174 ASP 4 C 1
ATOM 9298 O O . ASP D 1 174 ? 519.290 433.026 310.726 1.00 53.81 174 ASP 4 O 1
ATOM 9303 N N . GLY D 1 175 ? 520.489 433.545 312.559 1.00 50.39 175 GLY 4 N 1
ATOM 9304 C CA . GLY D 1 175 ? 519.909 432.464 313.331 1.00 50.39 175 GLY 4 CA 1
ATOM 9305 C C . GLY D 1 175 ? 518.473 432.704 313.738 1.00 50.39 175 GLY 4 C 1
ATOM 9306 O O . GLY D 1 175 ? 517.715 431.742 313.896 1.00 50.39 175 GLY 4 O 1
ATOM 9307 N N . THR D 1 176 ? 518.080 433.962 313.901 1.00 46.62 176 THR 4 N 1
ATOM 9308 C CA . THR D 1 176 ? 516.712 434.338 314.219 1.00 46.62 176 THR 4 CA 1
ATOM 9309 C C . THR D 1 176 ? 515.930 434.539 312.933 1.00 46.62 176 THR 4 C 1
ATOM 9310 O O . THR D 1 176 ? 516.442 435.127 311.976 1.00 46.62 176 THR 4 O 1
ATOM 9314 N N . ILE D 1 177 ? 514.699 434.056 312.910 1.00 41.90 177 ILE 4 N 1
ATOM 9315 C CA . ILE D 1 177 ? 513.782 434.369 311.825 1.00 41.90 177 ILE 4 CA 1
ATOM 9316 C C . ILE D 1 177 ? 512.866 435.498 312.289 1.00 41.90 177 ILE 4 C 1
ATOM 9317 O O . ILE D 1 177 ? 512.332 435.476 313.404 1.00 41.90 177 ILE 4 O 1
ATOM 9322 N N . THR D 1 178 ? 512.771 436.538 311.471 1.00 44.73 178 THR 4 N 1
ATOM 9323 C CA . THR D 1 178 ? 512.265 437.850 311.864 1.00 44.73 178 THR 4 CA 1
ATOM 9324 C C . THR D 1 178 ? 511.180 438.291 310.883 1.00 44.73 178 THR 4 C 1
ATOM 9325 O O . THR D 1 178 ? 510.986 437.614 309.863 1.00 44.73 178 THR 4 O 1
ATOM 9329 N N . PRO D 1 179 ? 510.412 439.354 311.161 1.00 42.69 179 PRO 4 N 1
ATOM 9330 C CA . PRO D 1 179 ? 509.478 439.859 310.147 1.00 42.69 179 PRO 4 CA 1
ATOM 9331 C C . PRO D 1 179 ? 510.195 440.371 308.907 1.00 42.69 179 PRO 4 C 1
ATOM 9332 O O . PRO D 1 179 ? 511.192 441.087 308.993 1.00 42.69 179 PRO 4 O 1
ATOM 9336 N N . LYS D 1 180 ? 509.670 439.986 307.747 1.00 45.94 180 LYS 4 N 1
ATOM 9337 C CA . LYS D 1 180 ? 510.312 440.300 306.480 1.00 45.94 180 LYS 4 CA 1
ATOM 9338 C C . LYS D 1 180 ? 510.063 441.747 306.098 1.00 45.94 180 LYS 4 C 1
ATOM 9339 O O . LYS D 1 180 ? 508.913 442.193 306.060 1.00 45.94 180 LYS 4 O 1
ATOM 9345 N N . ASN D 1 181 ? 511.150 442.463 305.791 1.00 48.51 181 ASN 4 N 1
ATOM 9346 C CA . ASN D 1 181 ? 511.187 443.842 305.309 1.00 48.51 181 ASN 4 CA 1
ATOM 9347 C C . ASN D 1 181 ? 510.418 444.796 306.214 1.00 48.51 181 ASN 4 C 1
ATOM 9348 O O . ASN D 1 181 ? 509.317 445.228 305.851 1.00 48.51 181 ASN 4 O 1
ATOM 9353 N N . PRO D 1 182 ? 510.937 445.126 307.393 1.00 46.26 182 PRO 4 N 1
ATOM 9354 C CA . PRO D 1 182 ? 510.181 445.986 308.305 1.00 46.26 182 PRO 4 CA 1
ATOM 9355 C C . PRO D 1 182 ? 510.154 447.432 307.837 1.00 46.26 182 PRO 4 C 1
ATOM 9356 O O . PRO D 1 182 ? 511.184 448.031 307.519 1.00 46.26 182 PRO 4 O 1
ATOM 9360 N N . THR D 1 183 ? 508.953 447.985 307.780 1.00 46.12 183 THR 4 N 1
ATOM 9361 C CA . THR D 1 183 ? 508.741 449.381 307.450 1.00 46.12 183 THR 4 CA 1
ATOM 9362 C C . THR D 1 183 ? 508.493 450.158 308.736 1.00 46.12 183 THR 4 C 1
ATOM 9363 O O . THR D 1 183 ? 508.607 449.619 309.841 1.00 46.12 183 THR 4 O 1
ATOM 9367 N N . ALA D 1 184 ? 508.145 451.438 308.595 1.00 45.86 184 ALA 4 N 1
ATOM 9368 C CA . ALA D 1 184 ? 507.739 452.218 309.756 1.00 45.86 184 ALA 4 CA 1
ATOM 9369 C C . ALA D 1 184 ? 506.395 451.765 310.303 1.00 45.86 184 ALA 4 C 1
ATOM 9370 O O . ALA D 1 184 ? 506.112 451.991 311.482 1.00 45.86 184 ALA 4 O 1
ATOM 9372 N N . GLN D 1 185 ? 505.573 451.114 309.477 1.00 44.58 185 GLN 4 N 1
ATOM 9373 C CA . GLN D 1 185 ? 504.307 450.560 309.935 1.00 44.58 185 GLN 4 CA 1
ATOM 9374 C C . GLN D 1 185 ? 504.488 449.302 310.769 1.00 44.58 185 GLN 4 C 1
ATOM 9375 O O . GLN D 1 185 ? 503.511 448.814 311.340 1.00 44.58 185 GLN 4 O 1
ATOM 9381 N N . SER D 1 186 ? 505.700 448.746 310.830 1.00 42.90 186 SER 4 N 1
ATOM 9382 C CA . SER D 1 186 ? 505.933 447.556 311.638 1.00 42.90 186 SER 4 CA 1
ATOM 9383 C C . SER D 1 186 ? 505.973 447.868 313.123 1.00 42.90 186 SER 4 C 1
ATOM 9384 O O . SER D 1 186 ? 505.761 446.966 313.936 1.00 42.90 186 SER 4 O 1
ATOM 9387 N N . GLN D 1 187 ? 506.220 449.125 313.494 1.00 41.94 187 GLN 4 N 1
ATOM 9388 C CA . GLN D 1 187 ? 506.195 449.534 314.893 1.00 41.94 187 GLN 4 CA 1
ATOM 9389 C C . GLN D 1 187 ? 504.783 449.608 315.458 1.00 41.94 187 GLN 4 C 1
ATOM 9390 O O . GLN D 1 187 ? 504.622 449.783 316.669 1.00 41.94 187 GLN 4 O 1
ATOM 9396 N N . VAL D 1 188 ? 503.769 449.482 314.610 1.00 38.38 188 VAL 4 N 1
ATOM 9397 C CA . VAL D 1 188 ? 502.382 449.282 314.997 1.00 38.38 188 VAL 4 CA 1
ATOM 9398 C C . VAL D 1 188 ? 501.945 448.032 314.247 1.00 38.38 188 VAL 4 C 1
ATOM 9399 O O . VAL D 1 188 ? 502.790 447.314 313.704 1.00 38.38 188 VAL 4 O 1
ATOM 9403 N N . MET D 1 189 ? 500.652 447.718 314.279 1.00 35.82 189 MET 4 N 1
ATOM 9404 C CA . MET D 1 189 ? 500.100 446.597 313.524 1.00 35.82 189 MET 4 CA 1
ATOM 9405 C C . MET D 1 189 ? 500.347 446.719 312.026 1.00 35.82 189 MET 4 C 1
ATOM 9406 O O . MET D 1 189 ? 499.835 447.632 311.374 1.00 35.82 189 MET 4 O 1
ATOM 9411 N N . ASN D 1 190 ? 501.144 445.806 311.482 1.00 40.25 190 ASN 4 N 1
ATOM 9412 C CA . ASN D 1 190 ? 501.345 445.660 310.047 1.00 40.25 190 ASN 4 CA 1
ATOM 9413 C C . ASN D 1 190 ? 500.892 444.258 309.678 1.00 40.25 190 ASN 4 C 1
ATOM 9414 O O . ASN D 1 190 ? 501.380 443.278 310.247 1.00 40.25 190 ASN 4 O 1
ATOM 9419 N N . THR D 1 191 ? 499.966 444.165 308.728 1.00 41.09 191 THR 4 N 1
ATOM 9420 C CA . THR D 1 191 ? 499.344 442.887 308.414 1.00 41.09 191 THR 4 CA 1
ATOM 9421 C C . THR D 1 191 ? 500.275 441.998 307.593 1.00 41.09 191 THR 4 C 1
ATOM 9422 O O . THR D 1 191 ? 500.049 440.788 307.492 1.00 41.09 191 THR 4 O 1
ATOM 9426 N N . ASP D 1 192 ? 501.357 442.557 307.056 1.00 43.36 192 ASP 4 N 1
ATOM 9427 C CA . ASP D 1 192 ? 502.286 441.812 306.219 1.00 43.36 192 ASP 4 CA 1
ATOM 9428 C C . ASP D 1 192 ? 503.399 441.146 307.016 1.00 43.36 192 ASP 4 C 1
ATOM 9429 O O . ASP D 1 192 ? 504.501 440.962 306.489 1.00 43.36 192 ASP 4 O 1
ATOM 9434 N N . HIS D 1 193 ? 503.155 440.793 308.274 1.00 38.23 193 HIS 4 N 1
ATOM 9435 C CA . HIS D 1 193 ? 504.142 440.087 309.080 1.00 38.23 193 HIS 4 CA 1
ATOM 9436 C C . HIS D 1 193 ? 503.509 438.889 309.769 1.00 38.23 193 HIS 4 C 1
ATOM 9437 O O . HIS D 1 193 ? 503.662 438.678 310.972 1.00 38.23 193 HIS 4 O 1
ATOM 9444 N N . LYS D 1 194 ? 502.780 438.085 309.005 1.00 33.22 194 LYS 4 N 1
ATOM 9445 C CA . LYS D 1 194 ? 502.237 436.837 309.513 1.00 33.22 194 LYS 4 CA 1
ATOM 9446 C C . LYS D 1 194 ? 503.302 435.748 309.469 1.00 33.22 194 LYS 4 C 1
ATOM 9447 O O . LYS D 1 194 ? 504.222 435.789 308.649 1.00 33.22 194 LYS 4 O 1
ATOM 9453 N N . ALA D 1 195 ? 503.166 434.765 310.355 1.00 34.03 195 ALA 4 N 1
ATOM 9454 C CA . ALA D 1 195 ? 504.079 433.629 310.389 1.00 34.03 195 ALA 4 CA 1
ATOM 9455 C C . ALA D 1 195 ? 503.392 432.458 311.070 1.00 34.03 195 ALA 4 C 1
ATOM 9456 O O . ALA D 1 195 ? 502.242 432.547 311.500 1.00 34.03 195 ALA 4 O 1
ATOM 9458 N N . TYR D 1 196 ? 504.121 431.351 311.154 1.00 35.20 196 TYR 4 N 1
ATOM 9459 C CA . TYR D 1 196 ? 503.764 430.188 311.947 1.00 35.20 196 TYR 4 CA 1
ATOM 9460 C C . TYR D 1 196 ? 504.920 429.900 312.883 1.00 35.20 196 TYR 4 C 1
ATOM 9461 O O . TYR D 1 196 ? 506.082 430.041 312.497 1.00 35.20 196 TYR 4 O 1
ATOM 9470 N N . LEU D 1 197 ? 504.616 429.491 314.106 1.00 31.91 197 LEU 4 N 1
ATOM 9471 C CA . LEU D 1 197 ? 505.676 429.054 315.008 1.00 31.91 197 LEU 4 CA 1
ATOM 9472 C C . LEU D 1 197 ? 506.037 427.636 314.595 1.00 31.91 197 LEU 4 C 1
ATOM 9473 O O . LEU D 1 197 ? 505.437 426.659 315.043 1.00 31.91 197 LEU 4 O 1
ATOM 9478 N N . ASP D 1 198 ? 507.019 427.528 313.699 1.00 35.77 198 ASP 4 N 1
ATOM 9479 C CA . ASP D 1 198 ? 507.394 426.258 313.089 1.00 35.77 198 ASP 4 CA 1
ATOM 9480 C C . ASP D 1 198 ? 508.846 425.884 313.360 1.00 35.77 198 ASP 4 C 1
ATOM 9481 O O . ASP D 1 198 ? 509.369 424.957 312.738 1.00 35.77 198 ASP 4 O 1
ATOM 9486 N N . LYS D 1 199 ? 509.509 426.590 314.267 1.00 37.59 199 LYS 4 N 1
ATOM 9487 C CA . LYS D 1 199 ? 510.918 426.339 314.537 1.00 37.59 199 LYS 4 CA 1
ATOM 9488 C C . LYS D 1 199 ? 511.216 426.757 315.965 1.00 37.59 199 LYS 4 C 1
ATOM 9489 O O . LYS D 1 199 ? 510.917 427.891 316.349 1.00 37.59 199 LYS 4 O 1
ATOM 9495 N N . ASN D 1 200 ? 511.789 425.850 316.747 1.00 39.25 200 ASN 4 N 1
ATOM 9496 C CA . ASN D 1 200 ? 512.248 426.200 318.081 1.00 39.25 200 ASN 4 CA 1
ATOM 9497 C C . ASN D 1 200 ? 513.452 427.129 317.998 1.00 39.25 200 ASN 4 C 1
ATOM 9498 O O . ASN D 1 200 ? 514.258 427.043 317.068 1.00 39.25 200 ASN 4 O 1
ATOM 9503 N N . ASN D 1 201 ? 513.546 428.038 318.976 1.00 40.35 201 ASN 4 N 1
ATOM 9504 C CA . ASN D 1 201 ? 514.729 428.861 319.253 1.00 40.35 201 ASN 4 CA 1
ATOM 9505 C C . ASN D 1 201 ? 515.071 429.789 318.084 1.00 40.35 201 ASN 4 C 1
ATOM 9506 O O . ASN D 1 201 ? 516.226 430.176 317.889 1.00 40.35 201 ASN 4 O 1
ATOM 9511 N N . ALA D 1 202 ? 514.079 430.159 317.283 1.00 40.13 202 ALA 4 N 1
ATOM 9512 C CA . ALA D 1 202 ? 514.318 431.022 316.136 1.00 40.13 202 ALA 4 CA 1
ATOM 9513 C C . ALA D 1 202 ? 513.512 432.305 316.188 1.00 40.13 202 ALA 4 C 1
ATOM 9514 O O . ALA D 1 202 ? 514.059 433.378 315.935 1.00 40.13 202 ALA 4 O 1
ATOM 9516 N N . TYR D 1 203 ? 512.227 432.221 316.492 1.00 36.25 203 TYR 4 N 1
ATOM 9517 C CA . TYR D 1 203 ? 511.351 433.378 316.605 1.00 36.25 203 TYR 4 CA 1
ATOM 9518 C C . TYR D 1 203 ? 511.572 434.076 317.937 1.00 36.25 203 TYR 4 C 1
ATOM 9519 O O . TYR D 1 203 ? 511.175 433.534 318.973 1.00 36.25 203 TYR 4 O 1
ATOM 9528 N N . PRO D 1 204 ? 512.170 435.263 317.965 1.00 35.95 204 PRO 4 N 1
ATOM 9529 C CA . PRO D 1 204 ? 512.410 435.937 319.241 1.00 35.95 204 PRO 4 CA 1
ATOM 9530 C C . PRO D 1 204 ? 511.116 436.473 319.830 1.00 35.95 204 PRO 4 C 1
ATOM 9531 O O . PRO D 1 204 ? 510.120 436.671 319.137 1.00 35.95 204 PRO 4 O 1
ATOM 9535 N N . VAL D 1 205 ? 511.134 436.679 321.145 1.00 35.82 205 VAL 4 N 1
ATOM 9536 C CA . VAL D 1 205 ? 509.917 437.148 321.795 1.00 35.82 205 VAL 4 CA 1
ATOM 9537 C C . VAL D 1 205 ? 509.708 438.635 321.555 1.00 35.82 205 VAL 4 C 1
ATOM 9538 O O . VAL D 1 205 ? 508.567 439.093 321.486 1.00 35.82 205 VAL 4 O 1
ATOM 9542 N N . GLU D 1 206 ? 510.773 439.404 321.361 1.00 40.79 206 GLU 4 N 1
ATOM 9543 C CA . GLU D 1 206 ? 510.623 440.844 321.214 1.00 40.79 206 GLU 4 CA 1
ATOM 9544 C C . GLU D 1 206 ? 510.146 441.256 319.829 1.00 40.79 206 GLU 4 C 1
ATOM 9545 O O . GLU D 1 206 ? 509.984 442.455 319.581 1.00 40.79 206 GLU 4 O 1
ATOM 9551 N N . CYS D 1 207 ? 509.926 440.305 318.924 1.00 37.91 207 CYS 4 N 1
ATOM 9552 C CA . CYS D 1 207 ? 509.467 440.594 317.579 1.00 37.91 207 CYS 4 CA 1
ATOM 9553 C C . CYS D 1 207 ? 508.112 440.003 317.256 1.00 37.91 207 CYS 4 C 1
ATOM 9554 O O . CYS D 1 207 ? 507.454 440.491 316.334 1.00 37.91 207 CYS 4 O 1
ATOM 9557 N N . TRP D 1 208 ? 507.673 438.980 317.977 1.00 34.33 208 TRP 4 N 1
ATOM 9558 C CA . TRP D 1 208 ? 506.521 438.195 317.572 1.00 34.33 208 TRP 4 CA 1
ATOM 9559 C C . TRP D 1 208 ? 505.516 438.110 318.706 1.00 34.33 208 TRP 4 C 1
ATOM 9560 O O . TRP D 1 208 ? 505.873 437.759 319.834 1.00 34.33 208 TRP 4 O 1
ATOM 9571 N N . VAL D 1 209 ? 504.266 438.427 318.400 1.00 30.16 209 VAL 4 N 1
ATOM 9572 C CA . VAL D 1 209 ? 503.155 438.249 319.326 1.00 30.16 209 VAL 4 CA 1
ATOM 9573 C C . VAL D 1 209 ? 502.205 437.246 318.687 1.00 30.16 209 VAL 4 C 1
ATOM 9574 O O . VAL D 1 209 ? 502.182 437.139 317.457 1.00 30.16 209 VAL 4 O 1
ATOM 9578 N N . PRO D 1 210 ? 501.445 436.469 319.459 1.00 26.20 210 PRO 4 N 1
ATOM 9579 C CA . PRO D 1 210 ? 500.485 435.547 318.844 1.00 26.20 210 PRO 4 CA 1
ATOM 9580 C C . PRO D 1 210 ? 499.351 436.292 318.166 1.00 26.20 210 PRO 4 C 1
ATOM 9581 O O . PRO D 1 210 ? 498.846 437.291 318.676 1.00 26.20 210 PRO 4 O 1
ATOM 9585 N N . ASP D 1 211 ? 498.970 435.797 316.999 1.00 28.16 211 ASP 4 N 1
ATOM 9586 C CA . ASP D 1 211 ? 498.054 436.514 316.123 1.00 28.16 211 ASP 4 CA 1
ATOM 9587 C C . ASP D 1 211 ? 496.630 436.339 316.626 1.00 28.16 211 ASP 4 C 1
ATOM 9588 O O . ASP D 1 211 ? 496.126 435.213 316.636 1.00 28.16 211 ASP 4 O 1
ATOM 9593 N N . PRO D 1 212 ? 495.950 437.410 317.041 1.00 24.91 212 PRO 4 N 1
ATOM 9594 C CA . PRO D 1 212 ? 494.586 437.251 317.555 1.00 24.91 212 PRO 4 CA 1
ATOM 9595 C C . PRO D 1 212 ? 493.564 436.997 316.477 1.00 24.91 212 PRO 4 C 1
ATOM 9596 O O . PRO D 1 212 ? 492.469 436.516 316.786 1.00 24.91 212 PRO 4 O 1
ATOM 9600 N N . SER D 1 213 ? 493.887 437.289 315.225 1.00 26.24 213 SER 4 N 1
ATOM 9601 C CA . SER D 1 213 ? 492.932 437.196 314.136 1.00 26.24 213 SER 4 CA 1
ATOM 9602 C C . SER D 1 213 ? 492.892 435.831 313.473 1.00 26.24 213 SER 4 C 1
ATOM 9603 O O . SER D 1 213 ? 491.938 435.552 312.743 1.00 26.24 213 SER 4 O 1
ATOM 9606 N N . ARG D 1 214 ? 493.890 434.970 313.700 1.00 29.74 214 ARG 4 N 1
ATOM 9607 C CA . ARG D 1 214 ? 494.021 433.760 312.901 1.00 29.74 214 ARG 4 CA 1
ATOM 9608 C C . ARG D 1 214 ? 494.202 432.484 313.710 1.00 29.74 214 ARG 4 C 1
ATOM 9609 O O . ARG D 1 214 ? 494.514 431.444 313.124 1.00 29.74 214 ARG 4 O 1
ATOM 9617 N N . ASN D 1 215 ? 494.036 432.516 315.024 1.00 26.77 215 ASN 4 N 1
ATOM 9618 C CA . ASN D 1 215 ? 494.262 431.319 315.831 1.00 26.77 215 ASN 4 CA 1
ATOM 9619 C C . ASN D 1 215 ? 492.931 430.640 316.142 1.00 26.77 215 ASN 4 C 1
ATOM 9620 O O . ASN D 1 215 ? 492.421 430.674 317.256 1.00 26.77 215 ASN 4 O 1
ATOM 9625 N N . GLU D 1 216 ? 492.375 429.996 315.120 1.00 30.02 216 GLU 4 N 1
ATOM 9626 C CA . GLU D 1 216 ? 491.061 429.386 315.254 1.00 30.02 216 GLU 4 CA 1
ATOM 9627 C C . GLU D 1 216 ? 491.096 427.977 315.814 1.00 30.02 216 GLU 4 C 1
ATOM 9628 O O . GLU D 1 216 ? 490.041 427.454 316.175 1.00 30.02 216 GLU 4 O 1
ATOM 9634 N N . ASN D 1 217 ? 492.265 427.347 315.897 1.00 25.74 217 ASN 4 N 1
ATOM 9635 C CA . ASN D 1 217 ? 492.343 425.974 316.377 1.00 25.74 217 ASN 4 CA 1
ATOM 9636 C C . ASN D 1 217 ? 493.354 425.846 317.511 1.00 25.74 217 ASN 4 C 1
ATOM 9637 O O . ASN D 1 217 ? 493.815 424.745 317.809 1.00 25.74 217 ASN 4 O 1
ATOM 9642 N N . THR D 1 218 ? 493.712 426.952 318.148 1.00 23.65 218 THR 4 N 1
ATOM 9643 C CA . THR D 1 218 ? 494.629 426.936 319.272 1.00 23.65 218 THR 4 CA 1
ATOM 9644 C C . THR D 1 218 ? 494.208 427.994 320.276 1.00 23.65 218 THR 4 C 1
ATOM 9645 O O . THR D 1 218 ? 493.760 429.079 319.899 1.00 23.65 218 THR 4 O 1
ATOM 9649 N N . ARG D 1 219 ? 494.310 427.652 321.555 1.00 22.16 219 ARG 4 N 1
ATOM 9650 C CA . ARG D 1 219 ? 494.002 428.568 322.642 1.00 22.16 219 ARG 4 CA 1
ATOM 9651 C C . ARG D 1 219 ? 495.312 428.934 323.315 1.00 22.16 219 ARG 4 C 1
ATOM 9652 O O . ARG D 1 219 ? 496.069 428.051 323.721 1.00 22.16 219 ARG 4 O 1
ATOM 9660 N N . TYR D 1 220 ? 495.589 430.225 323.409 1.00 21.23 220 TYR 4 N 1
ATOM 9661 C CA . TYR D 1 220 ? 496.814 430.698 324.022 1.00 21.23 220 TYR 4 CA 1
ATOM 9662 C C . TYR D 1 220 ? 496.490 431.564 325.227 1.00 21.23 220 TYR 4 C 1
ATOM 9663 O O . TYR D 1 220 ? 495.416 432.163 325.311 1.00 21.23 220 TYR 4 O 1
ATOM 9672 N N . PHE D 1 221 ? 497.426 431.603 326.167 1.00 20.65 221 PHE 4 N 1
ATOM 9673 C CA . PHE D 1 221 ? 497.276 432.342 327.409 1.00 20.65 221 PHE 4 CA 1
ATOM 9674 C C . PHE D 1 221 ? 498.605 433.006 327.702 1.00 20.65 221 PHE 4 C 1
ATOM 9675 O O . PHE D 1 221 ? 499.643 432.347 327.645 1.00 20.65 221 PHE 4 O 1
ATOM 9683 N N . GLY D 1 222 ? 498.585 434.293 328.010 1.00 22.68 222 GLY 4 N 1
ATOM 9684 C CA . GLY D 1 222 ? 499.837 434.979 328.249 1.00 22.68 222 GLY 4 CA 1
ATOM 9685 C C . GLY D 1 222 ? 499.711 436.228 329.087 1.00 22.68 222 GLY 4 C 1
ATOM 9686 O O . GLY D 1 222 ? 498.757 436.990 328.929 1.00 22.68 222 GLY 4 O 1
ATOM 9687 N N . THR D 1 223 ? 500.660 436.441 329.995 1.00 24.22 223 THR 4 N 1
ATOM 9688 C CA . THR D 1 223 ? 500.684 437.613 330.861 1.00 24.22 223 THR 4 CA 1
ATOM 9689 C C . THR D 1 223 ? 502.024 438.311 330.694 1.00 24.22 223 THR 4 C 1
ATOM 9690 O O . THR D 1 223 ? 503.075 437.689 330.867 1.00 24.22 223 THR 4 O 1
ATOM 9694 N N . PHE D 1 224 ? 501.987 439.595 330.374 1.00 26.92 224 PHE 4 N 1
ATOM 9695 C CA . PHE D 1 224 ? 503.179 440.424 330.339 1.00 26.92 224 PHE 4 CA 1
ATOM 9696 C C . PHE D 1 224 ? 503.171 441.361 331.534 1.00 26.92 224 PHE 4 C 1
ATOM 9697 O O . PHE D 1 224 ? 502.114 441.836 331.951 1.00 26.92 224 PHE 4 O 1
ATOM 9705 N N . THR D 1 225 ? 504.349 441.614 332.092 1.00 27.99 225 THR 4 N 1
ATOM 9706 C CA . THR D 1 225 ? 504.491 442.598 333.159 1.00 27.99 225 THR 4 CA 1
ATOM 9707 C C . THR D 1 225 ? 505.838 443.275 332.973 1.00 27.99 225 THR 4 C 1
ATOM 9708 O O . THR D 1 225 ? 506.876 442.670 333.248 1.00 27.99 225 THR 4 O 1
ATOM 9712 N N . GLY D 1 226 ? 505.826 444.515 332.511 1.00 30.85 226 GLY 4 N 1
ATOM 9713 C CA . GLY D 1 226 ? 507.048 445.257 332.290 1.00 30.85 226 GLY 4 CA 1
ATOM 9714 C C . GLY D 1 226 ? 507.582 445.853 333.573 1.00 30.85 226 GLY 4 C 1
ATOM 9715 O O . GLY D 1 226 ? 507.267 445.412 334.679 1.00 30.85 226 GLY 4 O 1
ATOM 9716 N N . GLY D 1 227 ? 508.409 446.871 333.420 1.00 36.12 227 GLY 4 N 1
ATOM 9717 C CA . GLY D 1 227 ? 508.910 447.574 334.578 1.00 36.12 227 GLY 4 CA 1
ATOM 9718 C C . GLY D 1 227 ? 510.307 447.127 334.971 1.00 36.12 227 GLY 4 C 1
ATOM 9719 O O . GLY D 1 227 ? 510.802 446.077 334.562 1.00 36.12 227 GLY 4 O 1
ATOM 9720 N N . GLU D 1 228 ? 510.949 447.956 335.788 1.00 42.53 228 GLU 4 N 1
ATOM 9721 C CA . GLU D 1 228 ? 512.335 447.729 336.175 1.00 42.53 228 GLU 4 CA 1
ATOM 9722 C C . GLU D 1 228 ? 512.448 446.779 337.360 1.00 42.53 228 GLU 4 C 1
ATOM 9723 O O . GLU D 1 228 ? 513.249 445.840 337.337 1.00 42.53 228 GLU 4 O 1
ATOM 9729 N N . ASN D 1 229 ? 511.656 447.004 338.402 1.00 40.83 229 ASN 4 N 1
ATOM 9730 C CA . ASN D 1 229 ? 511.840 446.350 339.691 1.00 40.83 229 ASN 4 CA 1
ATOM 9731 C C . ASN D 1 229 ? 510.564 445.660 340.134 1.00 40.83 229 ASN 4 C 1
ATOM 9732 O O . ASN D 1 229 ? 510.108 445.822 341.266 1.00 40.83 229 ASN 4 O 1
ATOM 9737 N N . VAL D 1 230 ? 509.959 444.875 339.253 1.00 36.34 230 VAL 4 N 1
ATOM 9738 C CA . VAL D 1 230 ? 508.683 444.262 339.606 1.00 36.34 230 VAL 4 CA 1
ATOM 9739 C C . VAL D 1 230 ? 508.909 442.868 340.179 1.00 36.34 230 VAL 4 C 1
ATOM 9740 O O . VAL D 1 230 ? 509.849 442.168 339.779 1.00 36.34 230 VAL 4 O 1
ATOM 9744 N N . PRO D 1 231 ? 508.112 442.451 341.156 1.00 34.79 231 PRO 4 N 1
ATOM 9745 C CA . PRO D 1 231 ? 508.251 441.111 341.703 1.00 34.79 231 PRO 4 CA 1
ATOM 9746 C C . PRO D 1 231 ? 507.649 440.070 340.779 1.00 34.79 231 PRO 4 C 1
ATOM 9747 O O . PRO D 1 231 ? 506.525 440.237 340.284 1.00 34.79 231 PRO 4 O 1
ATOM 9751 N N . PRO D 1 232 ? 508.371 438.985 340.508 1.00 32.47 232 PRO 4 N 1
ATOM 9752 C CA . PRO D 1 232 ? 507.748 437.831 339.851 1.00 32.47 232 PRO 4 CA 1
ATOM 9753 C C . PRO D 1 232 ? 506.912 437.037 340.845 1.00 32.47 232 PRO 4 C 1
ATOM 9754 O O . PRO D 1 232 ? 507.392 436.653 341.912 1.00 32.47 232 PRO 4 O 1
ATOM 9758 N N . VAL D 1 233 ? 505.653 436.803 340.494 1.00 31.60 233 VAL 4 N 1
ATOM 9759 C CA . VAL D 1 233 ? 504.709 436.091 341.347 1.00 31.60 233 VAL 4 CA 1
ATOM 9760 C C . VAL D 1 233 ? 504.343 434.795 340.642 1.00 31.60 233 VAL 4 C 1
ATOM 9761 O O . VAL D 1 233 ? 503.606 434.804 339.650 1.00 31.60 233 VAL 4 O 1
ATOM 9765 N N . LEU D 1 234 ? 504.846 433.676 341.152 1.00 29.34 234 LEU 4 N 1
ATOM 9766 C CA . LEU D 1 234 ? 504.666 432.376 340.522 1.00 29.34 234 LEU 4 CA 1
ATOM 9767 C C . LEU D 1 234 ? 503.992 431.429 341.500 1.00 29.34 234 LEU 4 C 1
ATOM 9768 O O . LEU D 1 234 ? 504.540 431.142 342.568 1.00 29.34 234 LEU 4 O 1
ATOM 9773 N N . HIS D 1 235 ? 502.813 430.947 341.137 1.00 28.76 235 HIS 4 N 1
ATOM 9774 C CA . HIS D 1 235 ? 502.113 429.955 341.932 1.00 28.76 235 HIS 4 CA 1
ATOM 9775 C C . HIS D 1 235 ? 502.468 428.555 341.452 1.00 28.76 235 HIS 4 C 1
ATOM 9776 O O . HIS D 1 235 ? 502.905 428.352 340.319 1.00 28.76 235 HIS 4 O 1
ATOM 9783 N N . VAL D 1 236 ? 502.276 427.581 342.336 1.00 24.76 236 VAL 4 N 1
ATOM 9784 C CA . VAL D 1 236 ? 502.625 426.191 342.065 1.00 24.76 236 VAL 4 CA 1
ATOM 9785 C C . VAL D 1 236 ? 501.602 425.299 342.770 1.00 24.76 236 VAL 4 C 1
ATOM 9786 O O . VAL D 1 236 ? 501.471 425.340 343.997 1.00 24.76 236 VAL 4 O 1
ATOM 9790 N N . THR D 1 237 ? 500.816 424.558 341.987 1.00 23.56 237 THR 4 N 1
ATOM 9791 C CA . THR D 1 237 ? 499.587 423.924 342.460 1.00 23.56 237 THR 4 CA 1
ATOM 9792 C C . THR D 1 237 ? 499.172 422.861 341.452 1.00 23.56 237 THR 4 C 1
ATOM 9793 O O . THR D 1 237 ? 499.189 423.126 340.249 1.00 23.56 237 THR 4 O 1
ATOM 9797 N N . ASN D 1 238 ? 498.800 421.670 341.928 1.00 22.52 238 ASN 4 N 1
ATOM 9798 C CA . ASN D 1 238 ? 498.348 420.607 341.039 1.00 22.52 238 ASN 4 CA 1
ATOM 9799 C C . ASN D 1 238 ? 496.835 420.443 341.010 1.00 22.52 238 ASN 4 C 1
ATOM 9800 O O . ASN D 1 238 ? 496.346 419.379 340.619 1.00 22.52 238 ASN 4 O 1
ATOM 9805 N N . THR D 1 239 ? 496.082 421.451 341.433 1.00 23.82 239 THR 4 N 1
ATOM 9806 C CA . THR D 1 239 ? 494.634 421.397 341.335 1.00 23.82 239 THR 4 CA 1
ATOM 9807 C C . THR D 1 239 ? 494.061 422.463 340.417 1.00 23.82 239 THR 4 C 1
ATOM 9808 O O . THR D 1 239 ? 492.848 422.470 340.189 1.00 23.82 239 THR 4 O 1
ATOM 9812 N N . ALA D 1 240 ? 494.887 423.363 339.893 1.00 24.18 240 ALA 4 N 1
ATOM 9813 C CA . ALA D 1 240 ? 494.427 424.295 338.878 1.00 24.18 240 ALA 4 CA 1
ATOM 9814 C C . ALA D 1 240 ? 494.140 423.548 337.583 1.00 24.18 240 ALA 4 C 1
ATOM 9815 O O . ALA D 1 240 ? 494.678 422.469 337.334 1.00 24.18 240 ALA 4 O 1
ATOM 9817 N N . THR D 1 241 ? 493.269 424.122 336.758 1.00 24.93 241 THR 4 N 1
ATOM 9818 C CA . THR D 1 241 ? 492.754 423.433 335.579 1.00 24.93 241 THR 4 CA 1
ATOM 9819 C C . THR D 1 241 ? 492.222 424.459 334.592 1.00 24.93 241 THR 4 C 1
ATOM 9820 O O . THR D 1 241 ? 491.399 425.298 334.962 1.00 24.93 241 THR 4 O 1
ATOM 9824 N N . THR D 1 242 ? 492.685 424.392 333.348 1.00 21.87 242 THR 4 N 1
ATOM 9825 C CA . THR D 1 242 ? 492.230 425.279 332.285 1.00 21.87 242 THR 4 CA 1
ATOM 9826 C C . THR D 1 242 ? 491.380 424.485 331.305 1.00 21.87 242 THR 4 C 1
ATOM 9827 O O . THR D 1 242 ? 491.818 423.447 330.803 1.00 21.87 242 THR 4 O 1
ATOM 9831 N N . VAL D 1 243 ? 490.175 424.968 331.035 1.00 20.36 243 VAL 4 N 1
ATOM 9832 C CA . VAL D 1 243 ? 489.283 424.334 330.074 1.00 20.36 243 VAL 4 CA 1
ATOM 9833 C C . VAL D 1 243 ? 489.561 424.924 328.698 1.00 20.36 243 VAL 4 C 1
ATOM 9834 O O . VAL D 1 243 ? 489.642 426.147 328.542 1.00 20.36 243 VAL 4 O 1
ATOM 9838 N N . LEU D 1 244 ? 489.723 424.055 327.700 1.00 21.58 244 LEU 4 N 1
ATOM 9839 C CA . LEU D 1 244 ? 490.042 424.471 326.343 1.00 21.58 244 LEU 4 CA 1
ATOM 9840 C C . LEU D 1 244 ? 488.832 424.458 325.419 1.00 21.58 244 LEU 4 C 1
ATOM 9841 O O . LEU D 1 244 ? 488.980 424.705 324.220 1.00 21.58 244 LEU 4 O 1
ATOM 9846 N N . LEU D 1 245 ? 487.645 424.182 325.943 1.00 25.32 245 LEU 4 N 1
ATOM 9847 C CA . LEU D 1 245 ? 486.441 424.175 325.130 1.00 25.32 245 LEU 4 CA 1
ATOM 9848 C C . LEU D 1 245 ? 486.008 425.599 324.802 1.00 25.32 245 LEU 4 C 1
ATOM 9849 O O . LEU D 1 245 ? 486.182 426.523 325.600 1.00 25.32 245 LEU 4 O 1
ATOM 9854 N N . ASP D 1 246 ? 485.443 425.773 323.613 1.00 31.33 246 ASP 4 N 1
ATOM 9855 C CA . ASP D 1 246 ? 485.004 427.082 323.149 1.00 31.33 246 ASP 4 CA 1
ATOM 9856 C C . ASP D 1 246 ? 483.534 427.297 323.509 1.00 31.33 246 ASP 4 C 1
ATOM 9857 O O . ASP D 1 246 ? 482.978 426.595 324.357 1.00 31.33 246 ASP 4 O 1
ATOM 9862 N N . GLU D 1 247 ? 482.902 428.287 322.874 1.00 37.60 247 GLU 4 N 1
ATOM 9863 C CA . GLU D 1 247 ? 481.489 428.567 323.102 1.00 37.60 247 GLU 4 CA 1
ATOM 9864 C C . GLU D 1 247 ? 480.598 427.446 322.589 1.00 37.60 247 GLU 4 C 1
ATOM 9865 O O . GLU D 1 247 ? 479.497 427.248 323.110 1.00 37.60 247 GLU 4 O 1
ATOM 9871 N N . GLN D 1 248 ? 481.049 426.708 321.579 1.00 36.11 248 GLN 4 N 1
ATOM 9872 C CA . GLN D 1 248 ? 480.278 425.607 321.023 1.00 36.11 248 GLN 4 CA 1
ATOM 9873 C C . GLN D 1 248 ? 480.638 424.268 321.642 1.00 36.11 248 GLN 4 C 1
ATOM 9874 O O . GLN D 1 248 ? 480.075 423.247 321.240 1.00 36.11 248 GLN 4 O 1
ATOM 9880 N N . GLY D 1 249 ? 481.562 424.247 322.596 1.00 31.83 249 GLY 4 N 1
ATOM 9881 C CA . GLY D 1 249 ? 481.876 423.025 323.302 1.00 31.83 249 GLY 4 CA 1
ATOM 9882 C C . GLY D 1 249 ? 482.886 422.125 322.636 1.00 31.83 249 GLY 4 C 1
ATOM 9883 O O . GLY D 1 249 ? 482.920 420.932 322.944 1.00 31.83 249 GLY 4 O 1
ATOM 9884 N N . VAL D 1 250 ? 483.714 422.648 321.732 1.00 28.96 250 VAL 4 N 1
ATOM 9885 C CA . VAL D 1 250 ? 484.734 421.858 321.056 1.00 28.96 250 VAL 4 CA 1
ATOM 9886 C C . VAL D 1 250 ? 486.106 422.456 321.343 1.00 28.96 250 VAL 4 C 1
ATOM 9887 O O . VAL D 1 250 ? 486.283 423.678 321.344 1.00 28.96 250 VAL 4 O 1
ATOM 9891 N N . GLY D 1 251 ? 487.073 421.592 321.624 1.00 25.56 251 GLY 4 N 1
ATOM 9892 C CA . GLY D 1 251 ? 488.415 422.038 321.904 1.00 25.56 251 GLY 4 CA 1
ATOM 9893 C C . GLY D 1 251 ? 489.211 422.179 320.628 1.00 25.56 251 GLY 4 C 1
ATOM 9894 O O . GLY D 1 251 ? 488.651 422.228 319.529 1.00 25.56 251 GLY 4 O 1
ATOM 9895 N N . PRO D 1 252 ? 490.526 422.269 320.742 1.00 22.94 252 PRO 4 N 1
ATOM 9896 C CA . PRO D 1 252 ? 491.357 422.192 319.540 1.00 22.94 252 PRO 4 CA 1
ATOM 9897 C C . PRO D 1 252 ? 491.320 420.817 318.898 1.00 22.94 252 PRO 4 C 1
ATOM 9898 O O . PRO D 1 252 ? 491.888 419.860 319.427 1.00 22.94 252 PRO 4 O 1
ATOM 9902 N N . LEU D 1 253 ? 490.646 420.714 317.756 1.00 24.56 253 LEU 4 N 1
ATOM 9903 C CA . LEU D 1 253 ? 490.643 419.474 316.995 1.00 24.56 253 LEU 4 CA 1
ATOM 9904 C C . LEU D 1 253 ? 492.006 419.261 316.363 1.00 24.56 253 LEU 4 C 1
ATOM 9905 O O . LEU D 1 253 ? 492.594 420.189 315.804 1.00 24.56 253 LEU 4 O 1
ATOM 9910 N N . CYS D 1 254 ? 492.510 418.039 316.457 1.00 27.45 254 CYS 4 N 1
ATOM 9911 C CA . CYS D 1 254 ? 493.810 417.697 315.892 1.00 27.45 254 CYS 4 CA 1
ATOM 9912 C C . CYS D 1 254 ? 493.585 417.265 314.451 1.00 27.45 254 CYS 4 C 1
ATOM 9913 O O . CYS D 1 254 ? 493.281 416.107 314.166 1.00 27.45 254 CYS 4 O 1
ATOM 9916 N N . LYS D 1 255 ? 493.716 418.230 313.537 1.00 28.47 255 LYS 4 N 1
ATOM 9917 C CA . LYS D 1 255 ? 493.496 418.053 312.106 1.00 28.47 255 LYS 4 CA 1
ATOM 9918 C C . LYS D 1 255 ? 494.449 417.033 311.510 1.00 28.47 255 LYS 4 C 1
ATOM 9919 O O . LYS D 1 255 ? 494.038 415.946 311.097 1.00 28.47 255 LYS 4 O 1
ATOM 9925 N N . ALA D 1 256 ? 495.727 417.379 311.469 1.00 29.56 256 ALA 4 N 1
ATOM 9926 C CA . ALA D 1 256 ? 496.752 416.367 311.353 1.00 29.56 256 ALA 4 CA 1
ATOM 9927 C C . ALA D 1 256 ? 496.880 415.687 312.702 1.00 29.56 256 ALA 4 C 1
ATOM 9928 O O . ALA D 1 256 ? 496.550 416.265 313.741 1.00 29.56 256 ALA 4 O 1
ATOM 9930 N N . ASP D 1 257 ? 497.363 414.450 312.691 1.00 31.62 257 ASP 4 N 1
ATOM 9931 C CA . ASP D 1 257 ? 497.459 413.666 313.920 1.00 31.62 257 ASP 4 CA 1
ATOM 9932 C C . ASP D 1 257 ? 498.637 414.170 314.751 1.00 31.62 257 ASP 4 C 1
ATOM 9933 O O . ASP D 1 257 ? 499.703 413.562 314.830 1.00 31.62 257 ASP 4 O 1
ATOM 9938 N N . SER D 1 258 ? 498.417 415.320 315.380 1.00 27.37 258 SER 4 N 1
ATOM 9939 C CA . SER D 1 258 ? 499.480 416.119 315.964 1.00 27.37 258 SER 4 CA 1
ATOM 9940 C C . SER D 1 258 ? 498.888 416.943 317.090 1.00 27.37 258 SER 4 C 1
ATOM 9941 O O . SER D 1 258 ? 497.688 417.208 317.106 1.00 27.37 258 SER 4 O 1
ATOM 9944 N N . LEU D 1 259 ? 499.739 417.363 318.017 1.00 24.11 259 LEU 4 N 1
ATOM 9945 C CA . LEU D 1 259 ? 499.337 418.284 319.069 1.00 24.11 259 LEU 4 CA 1
ATOM 9946 C C . LEU D 1 259 ? 500.452 419.293 319.251 1.00 24.11 259 LEU 4 C 1
ATOM 9947 O O . LEU D 1 259 ? 501.558 418.930 319.655 1.00 24.11 259 LEU 4 O 1
ATOM 9952 N N . TYR D 1 260 ? 500.167 420.548 318.946 1.00 22.80 260 TYR 4 N 1
ATOM 9953 C CA . TYR D 1 260 ? 501.182 421.589 318.900 1.00 22.80 260 TYR 4 CA 1
ATOM 9954 C C . TYR D 1 260 ? 501.174 422.333 320.223 1.00 22.80 260 TYR 4 C 1
ATOM 9955 O O . TYR D 1 260 ? 500.194 422.997 320.567 1.00 22.80 260 TYR 4 O 1
ATOM 9964 N N . VAL D 1 261 ? 502.272 422.225 320.956 1.00 22.07 261 VAL 4 N 1
ATOM 9965 C CA . VAL D 1 261 ? 502.406 422.793 322.286 1.00 22.07 261 VAL 4 CA 1
ATOM 9966 C C . VAL D 1 261 ? 503.550 423.786 322.253 1.00 22.07 261 VAL 4 C 1
ATOM 9967 O O . VAL D 1 261 ? 504.670 423.434 321.873 1.00 22.07 261 VAL 4 O 1
ATOM 9971 N N . SER D 1 262 ? 503.270 425.023 322.636 1.00 21.32 262 SER 4 N 1
ATOM 9972 C CA . SER D 1 262 ? 504.257 426.083 322.566 1.00 21.32 262 SER 4 CA 1
ATOM 9973 C C . SER D 1 262 ? 504.156 426.948 323.807 1.00 21.32 262 SER 4 C 1
ATOM 9974 O O . SER D 1 262 ? 503.094 427.041 324.422 1.00 21.32 262 SER 4 O 1
ATOM 9977 N N . ALA D 1 263 ? 505.269 427.582 324.166 1.00 22.54 263 ALA 4 N 1
ATOM 9978 C CA . ALA D 1 263 ? 505.340 428.364 325.391 1.00 22.54 263 ALA 4 CA 1
ATOM 9979 C C . ALA D 1 263 ? 506.520 429.317 325.318 1.00 22.54 263 ALA 4 C 1
ATOM 9980 O O . ALA D 1 263 ? 507.395 429.193 324.462 1.00 22.54 263 ALA 4 O 1
ATOM 9982 N N . ALA D 1 264 ? 506.531 430.269 326.246 1.00 22.84 264 ALA 4 N 1
ATOM 9983 C CA . ALA D 1 264 ? 507.646 431.193 326.427 1.00 22.84 264 ALA 4 CA 1
ATOM 9984 C C . ALA D 1 264 ? 507.568 431.717 327.848 1.00 22.84 264 ALA 4 C 1
ATOM 9985 O O . ALA D 1 264 ? 506.555 432.307 328.226 1.00 22.84 264 ALA 4 O 1
ATOM 9987 N N . ASP D 1 265 ? 508.619 431.505 328.632 1.00 26.92 265 ASP 4 N 1
ATOM 9988 C CA . ASP D 1 265 ? 508.628 431.878 330.042 1.00 26.92 265 ASP 4 CA 1
ATOM 9989 C C . ASP D 1 265 ? 509.897 432.654 330.352 1.00 26.92 265 ASP 4 C 1
ATOM 9990 O O . ASP D 1 265 ? 510.960 432.059 330.538 1.00 26.92 265 ASP 4 O 1
ATOM 9995 N N . ILE D 1 266 ? 509.784 433.973 330.426 1.00 28.62 266 ILE 4 N 1
ATOM 9996 C CA . ILE D 1 266 ? 510.839 434.840 330.932 1.00 28.62 266 ILE 4 CA 1
ATOM 9997 C C . ILE D 1 266 ? 510.521 435.128 332.389 1.00 28.62 266 ILE 4 C 1
ATOM 9998 O O . ILE D 1 266 ? 509.391 435.503 332.709 1.00 28.62 266 ILE 4 O 1
ATOM 10003 N N . CYS D 1 267 ? 511.496 434.928 333.276 1.00 32.87 267 CYS 4 N 1
ATOM 10004 C CA . CYS D 1 267 ? 511.255 435.099 334.704 1.00 32.87 267 CYS 4 CA 1
ATOM 10005 C C . CYS D 1 267 ? 512.046 436.243 335.324 1.00 32.87 267 CYS 4 C 1
ATOM 10006 O O . CYS D 1 267 ? 512.177 436.287 336.550 1.00 32.87 267 CYS 4 O 1
ATOM 10009 N N . GLY D 1 268 ? 512.574 437.166 334.525 1.00 35.11 268 GLY 4 N 1
ATOM 10010 C CA . GLY D 1 268 ? 513.166 438.362 335.078 1.00 35.11 268 GLY 4 CA 1
ATOM 10011 C C . GLY D 1 268 ? 514.546 438.602 334.522 1.00 35.11 268 GLY 4 C 1
ATOM 10012 O O . GLY D 1 268 ? 514.928 438.044 333.490 1.00 35.11 268 GLY 4 O 1
ATOM 10013 N N . LEU D 1 269 ? 515.297 439.449 335.219 1.00 39.12 269 LEU 4 N 1
ATOM 10014 C CA . LEU D 1 269 ? 516.654 439.829 334.843 1.00 39.12 269 LEU 4 CA 1
ATOM 10015 C C . LEU D 1 269 ? 517.603 439.470 335.976 1.00 39.12 269 LEU 4 C 1
ATOM 10016 O O . LEU D 1 269 ? 517.546 440.072 337.053 1.00 39.12 269 LEU 4 O 1
ATOM 10021 N N . PHE D 1 270 ? 518.485 438.508 335.730 1.00 45.72 270 PHE 4 N 1
ATOM 10022 C CA . PHE D 1 270 ? 519.529 438.162 336.686 1.00 45.72 270 PHE 4 CA 1
ATOM 10023 C C . PHE D 1 270 ? 520.670 439.159 336.541 1.00 45.72 270 PHE 4 C 1
ATOM 10024 O O . PHE D 1 270 ? 521.358 439.179 335.519 1.00 45.72 270 PHE 4 O 1
ATOM 10032 N N . THR D 1 271 ? 520.870 439.992 337.556 1.00 49.73 271 THR 4 N 1
ATOM 10033 C CA . THR D 1 271 ? 521.921 440.999 337.532 1.00 49.73 271 THR 4 CA 1
ATOM 10034 C C . THR D 1 271 ? 523.201 440.395 338.089 1.00 49.73 271 THR 4 C 1
ATOM 10035 O O . THR D 1 271 ? 523.225 439.937 339.234 1.00 49.73 271 THR 4 O 1
ATOM 10039 N N . ASN D 1 272 ? 524.263 440.406 337.287 1.00 51.90 272 ASN 4 N 1
ATOM 10040 C CA . ASN D 1 272 ? 525.531 439.821 337.692 1.00 51.90 272 ASN 4 CA 1
ATOM 10041 C C . ASN D 1 272 ? 526.235 440.720 338.702 1.00 51.90 272 ASN 4 C 1
ATOM 10042 O O . ASN D 1 272 ? 525.796 441.832 339.005 1.00 51.90 272 ASN 4 O 1
ATOM 10047 N N . SER D 1 273 ? 527.358 440.227 339.224 1.00 56.25 273 SER 4 N 1
ATOM 10048 C CA . SER D 1 273 ? 528.102 440.969 340.233 1.00 56.25 273 SER 4 CA 1
ATOM 10049 C C . SER D 1 273 ? 528.781 442.200 339.651 1.00 56.25 273 SER 4 C 1
ATOM 10050 O O . SER D 1 273 ? 528.928 443.211 340.346 1.00 56.25 273 SER 4 O 1
ATOM 10053 N N . SER D 1 274 ? 529.188 442.142 338.387 1.00 56.79 274 SER 4 N 1
ATOM 10054 C CA . SER D 1 274 ? 529.845 443.274 337.750 1.00 56.79 274 SER 4 CA 1
ATOM 10055 C C . SER D 1 274 ? 528.871 444.353 337.303 1.00 56.79 274 SER 4 C 1
ATOM 10056 O O . SER D 1 274 ? 529.313 445.436 336.908 1.00 56.79 274 SER 4 O 1
ATOM 10059 N N . GLY D 1 275 ? 527.570 444.090 337.354 1.00 55.82 275 GLY 4 N 1
ATOM 10060 C CA . GLY D 1 275 ? 526.566 445.023 336.891 1.00 55.82 275 GLY 4 CA 1
ATOM 10061 C C . GLY D 1 275 ? 525.887 444.612 335.608 1.00 55.82 275 GLY 4 C 1
ATOM 10062 O O . GLY D 1 275 ? 524.890 445.231 335.231 1.00 55.82 275 GLY 4 O 1
ATOM 10063 N N . THR D 1 276 ? 526.389 443.596 334.919 1.00 52.50 276 THR 4 N 1
ATOM 10064 C CA . THR D 1 276 ? 525.756 443.156 333.688 1.00 52.50 276 THR 4 CA 1
ATOM 10065 C C . THR D 1 276 ? 524.478 442.393 334.003 1.00 52.50 276 THR 4 C 1
ATOM 10066 O O . THR D 1 276 ? 524.364 441.729 335.034 1.00 52.50 276 THR 4 O 1
ATOM 10070 N N . GLN D 1 277 ? 523.508 442.507 333.108 1.00 48.03 277 GLN 4 N 1
ATOM 10071 C CA . GLN D 1 277 ? 522.221 441.861 333.281 1.00 48.03 277 GLN 4 CA 1
ATOM 10072 C C . GLN D 1 277 ? 521.991 440.859 332.168 1.00 48.03 277 GLN 4 C 1
ATOM 10073 O O . GLN D 1 277 ? 522.438 441.051 331.037 1.00 48.03 277 GLN 4 O 1
ATOM 10079 N N . GLN D 1 278 ? 521.270 439.797 332.499 1.00 42.32 278 GLN 4 N 1
ATOM 10080 C CA . GLN D 1 278 ? 520.949 438.768 331.529 1.00 42.32 278 GLN 4 CA 1
ATOM 10081 C C . GLN D 1 278 ? 519.680 438.071 331.982 1.00 42.32 278 GLN 4 C 1
ATOM 10082 O O . GLN D 1 278 ? 519.339 438.086 333.165 1.00 42.32 278 GLN 4 O 1
ATOM 10088 N N . TRP D 1 279 ? 518.980 437.472 331.025 1.00 39.39 279 TRP 4 N 1
ATOM 10089 C CA . TRP D 1 279 ? 517.636 436.976 331.258 1.00 39.39 279 TRP 4 CA 1
ATOM 10090 C C . TRP D 1 279 ? 517.666 435.667 332.043 1.00 39.39 279 TRP 4 C 1
ATOM 10091 O O . TRP D 1 279 ? 518.723 435.122 332.366 1.00 39.39 279 TRP 4 O 1
ATOM 10102 N N . ARG D 1 280 ? 516.477 435.149 332.347 1.00 36.91 280 ARG 4 N 1
ATOM 10103 C CA . ARG D 1 280 ? 516.352 433.904 333.099 1.00 36.91 280 ARG 4 CA 1
ATOM 10104 C C . ARG D 1 280 ? 515.019 433.264 332.719 1.00 36.91 280 ARG 4 C 1
ATOM 10105 O O . ARG D 1 280 ? 513.965 433.877 332.895 1.00 36.91 280 ARG 4 O 1
ATOM 10113 N N . GLY D 1 281 ? 515.081 432.046 332.202 1.00 33.65 281 GLY 4 N 1
ATOM 10114 C CA . GLY D 1 281 ? 513.882 431.314 331.879 1.00 33.65 281 GLY 4 CA 1
ATOM 10115 C C . GLY D 1 281 ? 513.764 430.018 332.648 1.00 33.65 281 GLY 4 C 1
ATOM 10116 O O . GLY D 1 281 ? 514.750 429.449 333.100 1.00 33.65 281 GLY 4 O 1
ATOM 10117 N N . LEU D 1 282 ? 512.531 429.552 332.793 1.00 30.23 282 LEU 4 N 1
ATOM 10118 C CA . LEU D 1 282 ? 512.240 428.295 333.459 1.00 30.23 282 LEU 4 CA 1
ATOM 10119 C C . LEU D 1 282 ? 511.362 427.442 332.557 1.00 30.23 282 LEU 4 C 1
ATOM 10120 O O . LEU D 1 282 ? 510.770 427.930 331.593 1.00 30.23 282 LEU 4 O 1
ATOM 10125 N N . ALA D 1 283 ? 511.279 426.155 332.876 1.00 27.13 283 ALA 4 N 1
ATOM 10126 C CA . ALA D 1 283 ? 510.538 425.220 332.048 1.00 27.13 283 ALA 4 CA 1
ATOM 10127 C C . ALA D 1 283 ? 509.038 425.366 332.281 1.00 27.13 283 ALA 4 C 1
ATOM 10128 O O . ALA D 1 283 ? 508.582 426.199 333.065 1.00 27.13 283 ALA 4 O 1
ATOM 10130 N N . ARG D 1 284 ? 508.250 424.543 331.597 1.00 21.99 284 ARG 4 N 1
ATOM 10131 C CA . ARG D 1 284 ? 506.802 424.631 331.728 1.00 21.99 284 ARG 4 CA 1
ATOM 10132 C C . ARG D 1 284 ? 506.172 423.264 331.537 1.00 21.99 284 ARG 4 C 1
ATOM 10133 O O . ARG D 1 284 ? 506.258 422.683 330.456 1.00 21.99 284 ARG 4 O 1
ATOM 10141 N N . TYR D 1 285 ? 505.527 422.775 332.584 1.00 22.26 285 TYR 4 N 1
ATOM 10142 C CA . TYR D 1 285 ? 504.811 421.514 332.541 1.00 22.26 285 TYR 4 CA 1
ATOM 10143 C C . TYR D 1 285 ? 503.518 421.655 331.748 1.00 22.26 285 TYR 4 C 1
ATOM 10144 O O . TYR D 1 285 ? 502.900 422.717 331.722 1.00 22.26 285 TYR 4 O 1
ATOM 10153 N N . PHE D 1 286 ? 503.128 420.575 331.072 1.00 20.18 286 PHE 4 N 1
ATOM 10154 C CA . PHE D 1 286 ? 501.872 420.499 330.342 1.00 20.18 286 PHE 4 CA 1
ATOM 10155 C C . PHE D 1 286 ? 501.204 419.173 330.649 1.00 20.18 286 PHE 4 C 1
ATOM 10156 O O . PHE D 1 286 ? 501.853 418.131 330.603 1.00 20.18 286 PHE 4 O 1
ATOM 10164 N N . LYS D 1 287 ? 499.913 419.207 330.959 1.00 19.72 287 LYS 4 N 1
ATOM 10165 C CA . LYS D 1 287 ? 499.130 417.990 331.161 1.00 19.72 287 LYS 4 CA 1
ATOM 10166 C C . LYS D 1 287 ? 497.834 418.142 330.388 1.00 19.72 287 LYS 4 C 1
ATOM 10167 O O . LYS D 1 287 ? 496.963 418.917 330.784 1.00 19.72 287 LYS 4 O 1
ATOM 10173 N N . ILE D 1 288 ? 497.697 417.395 329.301 1.00 19.76 288 ILE 4 N 1
ATOM 10174 C CA . ILE D 1 288 ? 496.688 417.661 328.288 1.00 19.76 288 ILE 4 CA 1
ATOM 10175 C C . ILE D 1 288 ? 495.769 416.460 328.191 1.00 19.76 288 ILE 4 C 1
ATOM 10176 O O . ILE D 1 288 ? 496.218 415.357 327.863 1.00 19.76 288 ILE 4 O 1
ATOM 10181 N N . ARG D 1 289 ? 494.490 416.669 328.468 1.00 22.08 289 ARG 4 N 1
ATOM 10182 C CA . ARG D 1 289 ? 493.494 415.626 328.303 1.00 22.08 289 ARG 4 CA 1
ATOM 10183 C C . ARG D 1 289 ? 492.999 415.632 326.866 1.00 22.08 289 ARG 4 C 1
ATOM 10184 O O . ARG D 1 289 ? 492.741 416.691 326.293 1.00 22.08 289 ARG 4 O 1
ATOM 10192 N N . LEU D 1 290 ? 492.876 414.445 326.285 1.00 23.46 290 LEU 4 N 1
ATOM 10193 C CA . LEU D 1 290 ? 492.527 414.284 324.884 1.00 23.46 290 LEU 4 CA 1
ATOM 10194 C C . LEU D 1 290 ? 491.387 413.292 324.758 1.00 23.46 290 LEU 4 C 1
ATOM 10195 O O . LEU D 1 290 ? 491.403 412.247 325.404 1.00 23.46 290 LEU 4 O 1
ATOM 10200 N N . ARG D 1 291 ? 490.398 413.611 323.930 1.00 28.00 291 ARG 4 N 1
ATOM 10201 C CA . ARG D 1 291 ? 489.355 412.639 323.629 1.00 28.00 291 ARG 4 CA 1
ATOM 10202 C C . ARG D 1 291 ? 489.154 412.537 322.127 1.00 28.00 291 ARG 4 C 1
ATOM 10203 O O . ARG D 1 291 ? 489.927 413.110 321.357 1.00 28.00 291 ARG 4 O 1
ATOM 10211 N N . LYS D 1 292 ? 488.124 411.817 321.698 1.00 35.13 292 LYS 4 N 1
ATOM 10212 C CA . LYS D 1 292 ? 487.896 411.528 320.288 1.00 35.13 292 LYS 4 CA 1
ATOM 10213 C C . LYS D 1 292 ? 486.567 412.140 319.870 1.00 35.13 292 LYS 4 C 1
ATOM 10214 O O . LYS D 1 292 ? 485.508 411.690 320.317 1.00 35.13 292 LYS 4 O 1
ATOM 10220 N N . ARG D 1 293 ? 486.610 413.143 319.001 1.00 35.17 293 ARG 4 N 1
ATOM 10221 C CA . ARG D 1 293 ? 485.398 413.758 318.482 1.00 35.17 293 ARG 4 CA 1
ATOM 10222 C C . ARG D 1 293 ? 485.034 413.139 317.148 1.00 35.17 293 ARG 4 C 1
ATOM 10223 O O . ARG D 1 293 ? 485.891 412.984 316.275 1.00 35.17 293 ARG 4 O 1
ATOM 10231 N N . SER D 1 294 ? 483.763 412.799 316.994 1.00 41.37 294 SER 4 N 1
ATOM 10232 C CA . SER D 1 294 ? 483.230 412.437 315.694 1.00 41.37 294 SER 4 CA 1
ATOM 10233 C C . SER D 1 294 ? 482.918 413.716 314.937 1.00 41.37 294 SER 4 C 1
ATOM 10234 O O . SER D 1 294 ? 482.009 414.459 315.312 1.00 41.37 294 SER 4 O 1
ATOM 10237 N N . VAL D 1 295 ? 483.686 413.990 313.889 1.00 40.69 295 VAL 4 N 1
ATOM 10238 C CA . VAL D 1 295 ? 483.470 415.161 313.051 1.00 40.69 295 VAL 4 CA 1
ATOM 10239 C C . VAL D 1 295 ? 483.004 414.670 311.691 1.00 40.69 295 VAL 4 C 1
ATOM 10240 O O . VAL D 1 295 ? 482.905 413.461 311.466 1.00 40.69 295 VAL 4 O 1
ATOM 10244 N N . LYS D 1 296 ? 482.699 415.584 310.780 1.00 43.62 296 LYS 4 N 1
ATOM 10245 C CA . LYS D 1 296 ? 482.409 415.208 309.406 1.00 43.62 296 LYS 4 CA 1
ATOM 10246 C C . LYS D 1 296 ? 483.550 415.660 308.509 1.00 43.62 296 LYS 4 C 1
ATOM 10247 O O . LYS D 1 296 ? 484.386 416.478 308.893 1.00 43.62 296 LYS 4 O 1
ATOM 10253 N N . ASN D 1 297 ? 483.582 415.103 307.300 1.00 46.32 297 ASN 4 N 1
ATOM 10254 C CA . ASN D 1 297 ? 484.568 415.496 306.305 1.00 46.32 297 ASN 4 CA 1
ATOM 10255 C C . ASN D 1 297 ? 484.041 416.722 305.577 1.00 46.32 297 ASN 4 C 1
ATOM 10256 O O . ASN D 1 297 ? 483.031 416.617 304.866 1.00 46.32 297 ASN 4 O 1
ATOM 10261 N N . PRO D 1 298 ? 484.675 417.886 305.709 1.00 45.54 298 PRO 4 N 1
ATOM 10262 C CA . PRO D 1 298 ? 484.138 419.071 305.037 1.00 45.54 298 PRO 4 CA 1
ATOM 10263 C C . PRO D 1 298 ? 484.395 419.081 303.540 1.00 45.54 298 PRO 4 C 1
ATOM 10264 O O . PRO D 1 298 ? 483.584 419.636 302.792 1.00 45.54 298 PRO 4 O 1
ATOM 10268 N N . TYR D 1 299 ? 485.460 418.467 303.081 1.00 48.13 299 TYR 4 N 1
ATOM 10269 C CA . TYR D 1 299 ? 485.925 418.461 301.703 1.00 48.13 299 TYR 4 CA 1
ATOM 10270 C C . TYR D 1 299 ? 485.387 417.247 300.955 1.00 48.13 299 TYR 4 C 1
ATOM 10271 O O . TYR D 1 299 ? 485.072 416.224 301.571 1.00 48.13 299 TYR 4 O 1
ATOM 10280 N N . PRO D 1 300 ? 485.248 417.318 299.632 1.00 49.82 300 PRO 4 N 1
ATOM 10281 C CA . PRO D 1 300 ? 484.884 416.119 298.876 1.00 49.82 300 PRO 4 CA 1
ATOM 10282 C C . PRO D 1 300 ? 486.055 415.157 298.784 1.00 49.82 300 PRO 4 C 1
ATOM 10283 O O . PRO D 1 300 ? 487.221 415.538 298.889 1.00 49.82 300 PRO 4 O 1
ATOM 10287 N N . ILE D 1 301 ? 485.715 413.881 298.593 1.00 50.52 301 ILE 4 N 1
ATOM 10288 C CA . ILE D 1 301 ? 486.723 412.833 298.474 1.00 50.52 301 ILE 4 CA 1
ATOM 10289 C C . ILE D 1 301 ? 487.507 413.009 297.179 1.00 50.52 301 ILE 4 C 1
ATOM 10290 O O . ILE D 1 301 ? 488.714 412.734 297.125 1.00 50.52 301 ILE 4 O 1
ATOM 10295 N N . SER D 1 302 ? 486.850 413.538 296.145 1.00 49.78 302 SER 4 N 1
ATOM 10296 C CA . SER D 1 302 ? 487.482 413.779 294.855 1.00 49.78 302 SER 4 CA 1
ATOM 10297 C C . SER D 1 302 ? 488.585 414.823 294.940 1.00 49.78 302 SER 4 C 1
ATOM 10298 O O . SER D 1 302 ? 489.589 414.718 294.231 1.00 49.78 302 SER 4 O 1
ATOM 10301 N N . PHE D 1 303 ? 488.423 415.828 295.796 1.00 51.28 303 PHE 4 N 1
ATOM 10302 C CA . PHE D 1 303 ? 489.466 416.833 295.949 1.00 51.28 303 PHE 4 CA 1
ATOM 10303 C C . PHE D 1 303 ? 490.605 416.335 296.821 1.00 51.28 303 PHE 4 C 1
ATOM 10304 O O . PHE D 1 303 ? 491.767 416.661 296.563 1.00 51.28 303 PHE 4 O 1
ATOM 10312 N N . LEU D 1 304 ? 490.290 415.564 297.864 1.00 49.95 304 LEU 4 N 1
ATOM 10313 C CA . LEU D 1 304 ? 491.318 415.116 298.798 1.00 49.95 304 LEU 4 CA 1
ATOM 10314 C C . LEU D 1 304 ? 492.254 414.113 298.151 1.00 49.95 304 LEU 4 C 1
ATOM 10315 O O . LEU D 1 304 ? 493.465 414.148 298.385 1.00 49.95 304 LEU 4 O 1
ATOM 10320 N N . LEU D 1 305 ? 491.714 413.217 297.330 1.00 51.37 305 LEU 4 N 1
ATOM 10321 C CA . LEU D 1 305 ? 492.547 412.207 296.694 1.00 51.37 305 LEU 4 CA 1
ATOM 10322 C C . LEU D 1 305 ? 493.370 412.795 295.558 1.00 51.37 305 LEU 4 C 1
ATOM 10323 O O . LEU D 1 305 ? 494.557 412.487 295.432 1.00 51.37 305 LEU 4 O 1
ATOM 10328 N N . SER D 1 306 ? 492.767 413.658 294.739 1.00 53.01 306 SER 4 N 1
ATOM 10329 C CA . SER D 1 306 ? 493.463 414.177 293.567 1.00 53.01 306 SER 4 CA 1
ATOM 10330 C C . SER D 1 306 ? 494.541 415.188 293.933 1.00 53.01 306 SER 4 C 1
ATOM 10331 O O . SER D 1 306 ? 495.532 415.317 293.208 1.00 53.01 306 SER 4 O 1
ATOM 10334 N N . ASP D 1 307 ? 494.376 415.911 295.037 1.00 55.72 307 ASP 4 N 1
ATOM 10335 C CA . ASP D 1 307 ? 495.370 416.898 295.430 1.00 55.72 307 ASP 4 CA 1
ATOM 10336 C C . ASP D 1 307 ? 496.476 416.301 296.287 1.00 55.72 307 ASP 4 C 1
ATOM 10337 O O . ASP D 1 307 ? 497.569 416.874 296.355 1.00 55.72 307 ASP 4 O 1
ATOM 10342 N N . LEU D 1 308 ? 496.227 415.160 296.929 1.00 55.96 308 LEU 4 N 1
ATOM 10343 C CA . LEU D 1 308 ? 497.280 414.505 297.696 1.00 55.96 308 LEU 4 CA 1
ATOM 10344 C C . LEU D 1 308 ? 498.312 413.865 296.778 1.00 55.96 308 LEU 4 C 1
ATOM 10345 O O . LEU D 1 308 ? 499.514 413.905 297.066 1.00 55.96 308 LEU 4 O 1
ATOM 10350 N N . ILE D 1 309 ? 497.860 413.280 295.664 1.00 57.26 309 ILE 4 N 1
ATOM 10351 C CA . ILE D 1 309 ? 498.767 412.750 294.648 1.00 57.26 309 ILE 4 CA 1
ATOM 10352 C C . ILE D 1 309 ? 499.570 413.881 294.019 1.00 57.26 309 ILE 4 C 1
ATOM 10353 O O . ILE D 1 309 ? 500.736 413.699 293.644 1.00 57.26 309 ILE 4 O 1
ATOM 10358 N N . ASN D 1 310 ? 498.969 415.068 293.920 1.00 61.11 310 ASN 4 N 1
ATOM 10359 C CA . ASN D 1 310 ? 499.655 416.244 293.402 1.00 61.11 310 ASN 4 CA 1
ATOM 10360 C C . ASN D 1 310 ? 500.807 416.669 294.309 1.00 61.11 310 ASN 4 C 1
ATOM 10361 O O . ASN D 1 310 ? 501.848 417.116 293.816 1.00 61.11 310 ASN 4 O 1
ATOM 10366 N N . ARG D 1 311 ? 500.659 416.512 295.626 1.00 60.90 311 ARG 4 N 1
ATOM 10367 C CA . ARG D 1 311 ? 501.709 416.956 296.535 1.00 60.90 311 ARG 4 CA 1
ATOM 10368 C C . ARG D 1 311 ? 502.792 415.906 296.734 1.00 60.90 311 ARG 4 C 1
ATOM 10369 O O . ARG D 1 311 ? 503.934 416.260 297.044 1.00 60.90 311 ARG 4 O 1
ATOM 10377 N N . ARG D 1 312 ? 502.461 414.621 296.579 1.00 63.72 312 ARG 4 N 1
ATOM 10378 C CA . ARG D 1 312 ? 503.478 413.580 296.700 1.00 63.72 312 ARG 4 CA 1
ATOM 10379 C C . ARG D 1 312 ? 504.421 413.586 295.506 1.00 63.72 312 ARG 4 C 1
ATOM 10380 O O . ARG D 1 312 ? 505.641 413.477 295.669 1.00 63.72 312 ARG 4 O 1
ATOM 10388 N N . THR D 1 313 ? 503.873 413.711 294.304 1.00 68.12 313 THR 4 N 1
ATOM 10389 C CA . THR D 1 313 ? 504.674 413.723 293.090 1.00 68.12 313 THR 4 CA 1
ATOM 10390 C C . THR D 1 313 ? 505.317 415.089 292.898 1.00 68.12 313 THR 4 C 1
ATOM 10391 O O . THR D 1 313 ? 504.637 416.118 292.960 1.00 68.12 313 THR 4 O 1
ATOM 10395 N N . GLN D 1 314 ? 506.631 415.098 292.691 1.00 72.39 314 GLN 4 N 1
ATOM 10396 C CA . GLN D 1 314 ? 507.312 416.315 292.273 1.00 72.39 314 GLN 4 CA 1
ATOM 10397 C C . GLN D 1 314 ? 506.870 416.678 290.862 1.00 72.39 314 GLN 4 C 1
ATOM 10398 O O . GLN D 1 314 ? 506.812 415.816 289.980 1.00 72.39 314 GLN 4 O 1
ATOM 10404 N N . ARG D 1 315 ? 506.549 417.954 290.659 1.00 69.48 315 ARG 4 N 1
ATOM 10405 C CA . ARG D 1 315 ? 505.955 418.400 289.407 1.00 69.48 315 ARG 4 CA 1
ATOM 10406 C C . ARG D 1 315 ? 506.958 418.329 288.267 1.00 69.48 315 ARG 4 C 1
ATOM 10407 O O . ARG D 1 315 ? 508.094 418.797 288.392 1.00 69.48 315 ARG 4 O 1
ATOM 10415 N N . VAL D 1 316 ? 506.536 417.734 287.159 1.00 65.74 316 VAL 4 N 1
ATOM 10416 C CA . VAL D 1 316 ? 507.408 417.601 286.002 1.00 65.74 316 VAL 4 CA 1
ATOM 10417 C C . VAL D 1 316 ? 507.490 418.944 285.290 1.00 65.74 316 VAL 4 C 1
ATOM 10418 O O . VAL D 1 316 ? 506.598 419.794 285.399 1.00 65.74 316 VAL 4 O 1
ATOM 10422 N N . ASP D 1 317 ? 508.593 419.152 284.578 1.00 62.05 317 ASP 4 N 1
ATOM 10423 C CA . ASP D 1 317 ? 508.814 420.357 283.785 1.00 62.05 317 ASP 4 CA 1
ATOM 10424 C C . ASP D 1 317 ? 509.222 419.898 282.393 1.00 62.05 317 ASP 4 C 1
ATOM 10425 O O . ASP D 1 317 ? 510.412 419.790 282.089 1.00 62.05 317 ASP 4 O 1
ATOM 10430 N N . GLY D 1 318 ? 508.231 419.635 281.542 1.00 52.29 318 GLY 4 N 1
ATOM 10431 C CA . GLY D 1 318 ? 508.465 419.090 280.236 1.00 52.29 318 GLY 4 CA 1
ATOM 10432 C C . GLY D 1 318 ? 508.125 420.056 279.122 1.00 52.29 318 GLY 4 C 1
ATOM 10433 O O . GLY D 1 318 ? 508.098 421.280 279.302 1.00 52.29 318 GLY 4 O 1
ATOM 10434 N N . GLN D 1 319 ? 507.870 419.498 277.956 1.00 45.25 319 GLN 4 N 1
ATOM 10435 C CA . GLN D 1 319 ? 507.525 420.283 276.786 1.00 45.25 319 GLN 4 CA 1
ATOM 10436 C C . GLN D 1 319 ? 506.082 420.770 276.898 1.00 45.25 319 GLN 4 C 1
ATOM 10437 O O . GLN D 1 319 ? 505.234 420.058 277.438 1.00 45.25 319 GLN 4 O 1
ATOM 10443 N N . PRO D 1 320 ? 505.790 421.987 276.432 1.00 45.79 320 PRO 4 N 1
ATOM 10444 C CA . PRO D 1 320 ? 504.487 422.607 276.721 1.00 45.79 320 PRO 4 CA 1
ATOM 10445 C C . PRO D 1 320 ? 503.349 421.938 275.968 1.00 45.79 320 PRO 4 C 1
ATOM 10446 O O . PRO D 1 320 ? 503.342 421.890 274.739 1.00 45.79 320 PRO 4 O 1
ATOM 10450 N N . MET D 1 321 ? 502.382 421.418 276.723 1.00 47.27 321 MET 4 N 1
ATOM 10451 C CA . MET D 1 321 ? 501.187 420.802 276.165 1.00 47.27 321 MET 4 CA 1
ATOM 10452 C C . MET D 1 321 ? 499.937 421.630 276.430 1.00 47.27 321 MET 4 C 1
ATOM 10453 O O . MET D 1 321 ? 498.832 421.084 276.450 1.00 47.27 321 MET 4 O 1
ATOM 10458 N N . TYR D 1 322 ? 500.093 422.935 276.642 1.00 54.32 322 TYR 4 N 1
ATOM 10459 C CA . TYR D 1 322 ? 498.974 423.856 276.777 1.00 54.32 322 TYR 4 CA 1
ATOM 10460 C C . TYR D 1 322 ? 499.470 425.254 276.449 1.00 54.32 322 TYR 4 C 1
ATOM 10461 O O . TYR D 1 322 ? 500.649 425.563 276.633 1.00 54.32 322 TYR 4 O 1
ATOM 10470 N N . GLY D 1 323 ? 498.560 426.097 275.974 1.00 53.57 323 GLY 4 N 1
ATOM 10471 C CA . GLY D 1 323 ? 498.906 427.478 275.711 1.00 53.57 323 GLY 4 CA 1
ATOM 10472 C C . GLY D 1 323 ? 499.201 427.778 274.258 1.00 53.57 323 GLY 4 C 1
ATOM 10473 O O . GLY D 1 323 ? 498.719 427.079 273.364 1.00 53.57 323 GLY 4 O 1
ATOM 10474 N N . MET D 1 324 ? 499.987 428.826 274.010 1.00 58.17 324 MET 4 N 1
ATOM 10475 C CA . MET D 1 324 ? 500.266 429.227 272.637 1.00 58.17 324 MET 4 CA 1
ATOM 10476 C C . MET D 1 324 ? 501.258 428.296 271.963 1.00 58.17 324 MET 4 C 1
ATOM 10477 O O . MET D 1 324 ? 501.211 428.125 270.741 1.00 58.17 324 MET 4 O 1
ATOM 10482 N N . GLU D 1 325 ? 502.154 427.690 272.735 1.00 54.95 325 GLU 4 N 1
ATOM 10483 C CA . GLU D 1 325 ? 503.135 426.748 272.209 1.00 54.95 325 GLU 4 CA 1
ATOM 10484 C C . GLU D 1 325 ? 502.729 425.320 272.560 1.00 54.95 325 GLU 4 C 1
ATOM 10485 O O . GLU D 1 325 ? 503.549 424.462 272.890 1.00 54.95 325 GLU 4 O 1
ATOM 10491 N N . SER D 1 326 ? 501.425 425.059 272.517 1.00 48.22 326 SER 4 N 1
ATOM 10492 C CA . SER D 1 326 ? 500.894 423.754 272.882 1.00 48.22 326 SER 4 CA 1
ATOM 10493 C C . SER D 1 326 ? 501.249 422.727 271.822 1.00 48.22 326 SER 4 C 1
ATOM 10494 O O . SER D 1 326 ? 500.935 422.904 270.642 1.00 48.22 326 SER 4 O 1
ATOM 10497 N N . GLN D 1 327 ? 501.911 421.657 272.242 1.00 41.95 327 GLN 4 N 1
ATOM 10498 C CA . GLN D 1 327 ? 502.319 420.607 271.327 1.00 41.95 327 GLN 4 CA 1
ATOM 10499 C C . GLN D 1 327 ? 501.272 419.516 271.170 1.00 41.95 327 GLN 4 C 1
ATOM 10500 O O . GLN D 1 327 ? 501.525 418.538 270.464 1.00 41.95 327 GLN 4 O 1
ATOM 10506 N N . VAL D 1 328 ? 500.111 419.656 271.805 1.00 38.99 328 VAL 4 N 1
ATOM 10507 C CA . VAL D 1 328 ? 498.971 418.809 271.475 1.00 38.99 328 VAL 4 CA 1
ATOM 10508 C C . VAL D 1 328 ? 498.395 419.280 270.149 1.00 38.99 328 VAL 4 C 1
ATOM 10509 O O . VAL D 1 328 ? 498.021 420.448 269.998 1.00 38.99 328 VAL 4 O 1
ATOM 10513 N N . GLU D 1 329 ? 498.314 418.371 269.184 1.00 37.66 329 GLU 4 N 1
ATOM 10514 C CA . GLU D 1 329 ? 497.930 418.728 267.828 1.00 37.66 329 GLU 4 CA 1
ATOM 10515 C C . GLU D 1 329 ? 496.448 418.563 267.540 1.00 37.66 329 GLU 4 C 1
ATOM 10516 O O . GLU D 1 329 ? 495.895 419.371 266.789 1.00 37.66 329 GLU 4 O 1
ATOM 10522 N N . GLU D 1 330 ? 495.789 417.561 268.118 1.00 31.76 330 GLU 4 N 1
ATOM 10523 C CA . GLU D 1 330 ? 494.400 417.290 267.773 1.00 31.76 330 GLU 4 CA 1
ATOM 10524 C C . GLU D 1 330 ? 493.770 416.395 268.826 1.00 31.76 330 GLU 4 C 1
ATOM 10525 O O . GLU D 1 330 ? 494.330 415.354 269.173 1.00 31.76 330 GLU 4 O 1
ATOM 10531 N N . VAL D 1 331 ? 492.606 416.796 269.322 1.00 26.10 331 VAL 4 N 1
ATOM 10532 C CA . VAL D 1 331 ? 491.832 416.010 270.272 1.00 26.10 331 VAL 4 CA 1
ATOM 10533 C C . VAL D 1 331 ? 490.468 415.750 269.654 1.00 26.10 331 VAL 4 C 1
ATOM 10534 O O . VAL D 1 331 ? 489.811 416.685 269.188 1.00 26.10 331 VAL 4 O 1
ATOM 10538 N N . ARG D 1 332 ? 490.050 414.487 269.635 1.00 25.46 332 ARG 4 N 1
ATOM 10539 C CA . ARG D 1 332 ? 488.765 414.100 269.068 1.00 25.46 332 ARG 4 CA 1
ATOM 10540 C C . ARG D 1 332 ? 488.015 413.230 270.058 1.00 25.46 332 ARG 4 C 1
ATOM 10541 O O . ARG D 1 332 ? 488.466 412.128 270.372 1.00 25.46 332 ARG 4 O 1
ATOM 10549 N N . VAL D 1 333 ? 486.874 413.687 270.513 1.00 22.04 333 VAL 4 N 1
ATOM 10550 C CA . VAL D 1 333 ? 486.050 412.851 271.376 1.00 22.04 333 VAL 4 CA 1
ATOM 10551 C C . VAL D 1 333 ? 485.030 412.123 270.512 1.00 22.04 333 VAL 4 C 1
ATOM 10552 O O . VAL D 1 333 ? 484.660 412.582 269.430 1.00 22.04 333 VAL 4 O 1
ATOM 10556 N N . PHE D 1 334 ? 484.589 410.961 270.979 1.00 21.78 334 PHE 4 N 1
ATOM 10557 C CA . PHE D 1 334 ? 483.720 410.092 270.189 1.00 21.78 334 PHE 4 CA 1
ATOM 10558 C C . PHE D 1 334 ? 482.420 409.790 270.912 1.00 21.78 334 PHE 4 C 1
ATOM 10559 O O . PHE D 1 334 ? 481.716 408.842 270.571 1.00 21.78 334 PHE 4 O 1
ATOM 10567 N N . VAL E 1 23 ? 474.284 419.928 364.658 1.00 49.63 23 VAL 5 N 1
ATOM 10568 C CA . VAL E 1 23 ? 475.671 419.732 365.054 1.00 49.63 23 VAL 5 CA 1
ATOM 10569 C C . VAL E 1 23 ? 476.053 418.255 364.945 1.00 49.63 23 VAL 5 C 1
ATOM 10570 O O . VAL E 1 23 ? 475.206 417.377 365.115 1.00 49.63 23 VAL 5 O 1
ATOM 10574 N N . PRO E 1 24 ? 477.316 417.973 364.622 1.00 48.48 24 PRO 5 N 1
ATOM 10575 C CA . PRO E 1 24 ? 477.773 416.581 364.618 1.00 48.48 24 PRO 5 CA 1
ATOM 10576 C C . PRO E 1 24 ? 478.166 416.143 366.018 1.00 48.48 24 PRO 5 C 1
ATOM 10577 O O . PRO E 1 24 ? 478.739 416.907 366.798 1.00 48.48 24 PRO 5 O 1
ATOM 10581 N N . LYS E 1 25 ? 477.842 414.898 366.335 1.00 41.97 25 LYS 5 N 1
ATOM 10582 C CA . LYS E 1 25 ? 478.007 414.384 367.687 1.00 41.97 25 LYS 5 CA 1
ATOM 10583 C C . LYS E 1 25 ? 479.478 414.063 367.923 1.00 41.97 25 LYS 5 C 1
ATOM 10584 O O . LYS E 1 25 ? 479.990 413.061 367.417 1.00 41.97 25 LYS 5 O 1
ATOM 10590 N N . LEU E 1 26 ? 480.162 414.925 368.672 1.00 36.14 26 LEU 5 N 1
ATOM 10591 C CA . LEU E 1 26 ? 481.558 414.710 369.043 1.00 36.14 26 LEU 5 CA 1
ATOM 10592 C C . LEU E 1 26 ? 481.664 413.511 369.974 1.00 36.14 26 LEU 5 C 1
ATOM 10593 O O . LEU E 1 26 ? 481.204 413.566 371.116 1.00 36.14 26 LEU 5 O 1
ATOM 10598 N N . LEU E 1 27 ? 482.268 412.425 369.494 1.00 34.55 27 LEU 5 N 1
ATOM 10599 C CA . LEU E 1 27 ? 482.434 411.241 370.329 1.00 34.55 27 LEU 5 CA 1
ATOM 10600 C C . LEU E 1 27 ? 483.497 411.453 371.398 1.00 34.55 27 LEU 5 C 1
ATOM 10601 O O . LEU E 1 27 ? 483.223 411.311 372.592 1.00 34.55 27 LEU 5 O 1
ATOM 10606 N N . ILE E 1 28 ? 484.720 411.790 370.989 1.00 33.64 28 ILE 5 N 1
ATOM 10607 C CA . ILE E 1 28 ? 485.825 411.964 371.922 1.00 33.64 28 ILE 5 CA 1
ATOM 10608 C C . ILE E 1 28 ? 486.818 412.937 371.299 1.00 33.64 28 ILE 5 C 1
ATOM 10609 O O . ILE E 1 28 ? 486.872 413.107 370.081 1.00 33.64 28 ILE 5 O 1
ATOM 10614 N N . LYS E 1 29 ? 487.565 413.630 372.151 1.00 35.12 29 LYS 5 N 1
ATOM 10615 C CA . LYS E 1 29 ? 488.623 414.532 371.734 1.00 35.12 29 LYS 5 CA 1
ATOM 10616 C C . LYS E 1 29 ? 489.853 414.268 372.590 1.00 35.12 29 LYS 5 C 1
ATOM 10617 O O . LYS E 1 29 ? 489.827 413.446 373.507 1.00 35.12 29 LYS 5 O 1
ATOM 10623 N N . GLY E 1 30 ? 490.944 414.965 372.290 1.00 36.29 30 GLY 5 N 1
ATOM 10624 C CA . GLY E 1 30 ? 492.147 414.784 373.075 1.00 36.29 30 GLY 5 CA 1
ATOM 10625 C C . GLY E 1 30 ? 493.444 415.038 372.340 1.00 36.29 30 GLY 5 C 1
ATOM 10626 O O . GLY E 1 30 ? 493.649 416.118 371.783 1.00 36.29 30 GLY 5 O 1
ATOM 10627 N N . GLY E 1 31 ? 494.340 414.055 372.354 1.00 39.11 31 GLY 5 N 1
ATOM 10628 C CA . GLY E 1 31 ? 495.642 414.208 371.738 1.00 39.11 31 GLY 5 CA 1
ATOM 10629 C C . GLY E 1 31 ? 495.889 413.221 370.619 1.00 39.11 31 GLY 5 C 1
ATOM 10630 O O . GLY E 1 31 ? 494.947 412.776 369.964 1.00 39.11 31 GLY 5 O 1
ATOM 10631 N N . VAL E 1 32 ? 497.156 412.863 370.397 1.00 40.80 32 VAL 5 N 1
ATOM 10632 C CA . VAL E 1 32 ? 497.504 411.967 369.300 1.00 40.80 32 VAL 5 CA 1
ATOM 10633 C C . VAL E 1 32 ? 497.064 410.532 369.585 1.00 40.80 32 VAL 5 C 1
ATOM 10634 O O . VAL E 1 32 ? 496.842 409.753 368.651 1.00 40.80 32 VAL 5 O 1
ATOM 10638 N N . GLU E 1 33 ? 496.858 410.179 370.854 1.00 43.19 33 GLU 5 N 1
ATOM 10639 C CA . GLU E 1 33 ? 496.400 408.849 371.233 1.00 43.19 33 GLU 5 CA 1
ATOM 10640 C C . GLU E 1 33 ? 494.933 408.600 370.909 1.00 43.19 33 GLU 5 C 1
ATOM 10641 O O . GLU E 1 33 ? 494.461 407.475 371.092 1.00 43.19 33 GLU 5 O 1
ATOM 10647 N N . VAL E 1 34 ? 494.201 409.620 370.458 1.00 41.26 34 VAL 5 N 1
ATOM 10648 C CA . VAL E 1 34 ? 492.810 409.437 370.066 1.00 41.26 34 VAL 5 CA 1
ATOM 10649 C C . VAL E 1 34 ? 492.735 408.689 368.739 1.00 41.26 34 VAL 5 C 1
ATOM 10650 O O . VAL E 1 34 ? 491.749 407.993 368.461 1.00 41.26 34 VAL 5 O 1
ATOM 10654 N N . LEU E 1 35 ? 493.787 408.785 367.920 1.00 40.58 35 LEU 5 N 1
ATOM 10655 C CA . LEU E 1 35 ? 493.855 408.025 366.676 1.00 40.58 35 LEU 5 CA 1
ATOM 10656 C C . LEU E 1 35 ? 493.875 406.525 366.930 1.00 40.58 35 LEU 5 C 1
ATOM 10657 O O . LEU E 1 35 ? 493.290 405.758 366.161 1.00 40.58 35 LEU 5 O 1
ATOM 10662 N N . GLU E 1 36 ? 494.503 406.097 368.024 1.00 45.19 36 GLU 5 N 1
ATOM 10663 C CA . GLU E 1 36 ? 494.549 404.685 368.378 1.00 45.19 36 GLU 5 CA 1
ATOM 10664 C C . GLU E 1 36 ? 493.186 404.156 368.824 1.00 45.19 36 GLU 5 C 1
ATOM 10665 O O . GLU E 1 36 ? 492.958 402.943 368.776 1.00 45.19 36 GLU 5 O 1
ATOM 10671 N N . VAL E 1 37 ? 492.264 405.037 369.212 1.00 44.17 37 VAL 5 N 1
ATOM 10672 C CA . VAL E 1 37 ? 490.917 404.622 369.588 1.00 44.17 37 VAL 5 CA 1
ATOM 10673 C C . VAL E 1 37 ? 490.139 404.213 368.345 1.00 44.17 37 VAL 5 C 1
ATOM 10674 O O . VAL E 1 37 ? 490.084 404.954 367.356 1.00 44.17 37 VAL 5 O 1
ATOM 10678 N N . LYS E 1 38 ? 489.533 403.029 368.391 1.00 43.71 38 LYS 5 N 1
ATOM 10679 C CA . LYS E 1 38 ? 488.724 402.534 367.287 1.00 43.71 38 LYS 5 CA 1
ATOM 10680 C C . LYS E 1 38 ? 487.350 403.190 367.303 1.00 43.71 38 LYS 5 C 1
ATOM 10681 O O . LYS E 1 38 ? 486.732 403.343 368.358 1.00 43.71 38 LYS 5 O 1
ATOM 10687 N N . THR E 1 39 ? 486.872 403.574 366.118 1.00 43.79 39 THR 5 N 1
ATOM 10688 C CA . THR E 1 39 ? 485.581 404.240 365.966 1.00 43.79 39 THR 5 CA 1
ATOM 10689 C C . THR E 1 39 ? 484.687 403.522 364.963 1.00 43.79 39 THR 5 C 1
ATOM 10690 O O . THR E 1 39 ? 485.003 402.415 364.520 1.00 43.79 39 THR 5 O 1
ATOM 10694 N N . GLY E 1 40 ? 483.567 404.145 364.604 1.00 41.85 40 GLY 5 N 1
ATOM 10695 C CA . GLY E 1 40 ? 482.646 403.566 363.651 1.00 41.85 40 GLY 5 CA 1
ATOM 10696 C C . GLY E 1 40 ? 483.070 403.799 362.214 1.00 41.85 40 GLY 5 C 1
ATOM 10697 O O . GLY E 1 40 ? 484.077 404.441 361.921 1.00 41.85 40 GLY 5 O 1
ATOM 10698 N N . VAL E 1 41 ? 482.262 403.266 361.294 1.00 42.80 41 VAL 5 N 1
ATOM 10699 C CA . VAL E 1 41 ? 482.584 403.361 359.873 1.00 42.80 41 VAL 5 CA 1
ATOM 10700 C C . VAL E 1 41 ? 482.298 404.756 359.316 1.00 42.80 41 VAL 5 C 1
ATOM 10701 O O . VAL E 1 41 ? 482.920 405.163 358.327 1.00 42.80 41 VAL 5 O 1
ATOM 10705 N N . ASP E 1 42 ? 481.418 405.527 359.953 1.00 43.96 42 ASP 5 N 1
ATOM 10706 C CA . ASP E 1 42 ? 481.051 406.850 359.472 1.00 43.96 42 ASP 5 CA 1
ATOM 10707 C C . ASP E 1 42 ? 481.691 407.976 360.266 1.00 43.96 42 ASP 5 C 1
ATOM 10708 O O . ASP E 1 42 ? 481.424 409.145 359.978 1.00 43.96 42 ASP 5 O 1
ATOM 10713 N N . ALA E 1 43 ? 482.517 407.661 361.256 1.00 37.94 43 ALA 5 N 1
ATOM 10714 C CA . ALA E 1 43 ? 483.121 408.688 362.090 1.00 37.94 43 ALA 5 CA 1
ATOM 10715 C C . ALA E 1 43 ? 484.238 409.391 361.336 1.00 37.94 43 ALA 5 C 1
ATOM 10716 O O . ALA E 1 43 ? 485.154 408.745 360.822 1.00 37.94 43 ALA 5 O 1
ATOM 10718 N N . ILE E 1 44 ? 484.163 410.708 361.273 1.00 31.53 44 ILE 5 N 1
ATOM 10719 C CA . ILE E 1 44 ? 485.205 411.508 360.649 1.00 31.53 44 ILE 5 CA 1
ATOM 10720 C C . ILE E 1 44 ? 486.085 412.098 361.739 1.00 31.53 44 ILE 5 C 1
ATOM 10721 O O . ILE E 1 44 ? 485.616 412.454 362.825 1.00 31.53 44 ILE 5 O 1
ATOM 10726 N N . THR E 1 45 ? 487.382 412.161 361.474 1.00 26.97 45 THR 5 N 1
ATOM 10727 C CA . THR E 1 45 ? 488.329 412.650 362.460 1.00 26.97 45 THR 5 CA 1
ATOM 10728 C C . THR E 1 45 ? 488.808 414.038 362.066 1.00 26.97 45 THR 5 C 1
ATOM 10729 O O . THR E 1 45 ? 488.497 414.547 360.990 1.00 26.97 45 THR 5 O 1
ATOM 10733 N N . GLU E 1 46 ? 489.567 414.659 362.964 1.00 24.83 46 GLU 5 N 1
ATOM 10734 C CA . GLU E 1 46 ? 489.989 416.047 362.788 1.00 24.83 46 GLU 5 CA 1
ATOM 10735 C C . GLU E 1 46 ? 491.393 416.170 363.375 1.00 24.83 46 GLU 5 C 1
ATOM 10736 O O . GLU E 1 46 ? 491.552 416.487 364.555 1.00 24.83 46 GLU 5 O 1
ATOM 10742 N N . VAL E 1 47 ? 492.408 415.949 362.552 1.00 22.54 47 VAL 5 N 1
ATOM 10743 C CA . VAL E 1 47 ? 493.783 415.962 363.036 1.00 22.54 47 VAL 5 CA 1
ATOM 10744 C C . VAL E 1 47 ? 494.331 417.376 362.922 1.00 22.54 47 VAL 5 C 1
ATOM 10745 O O . VAL E 1 47 ? 494.211 418.013 361.872 1.00 22.54 47 VAL 5 O 1
ATOM 10749 N N . GLU E 1 48 ? 494.928 417.877 363.999 1.00 23.70 48 GLU 5 N 1
ATOM 10750 C CA . GLU E 1 48 ? 495.454 419.239 364.043 1.00 23.70 48 GLU 5 CA 1
ATOM 10751 C C . GLU E 1 48 ? 496.921 419.163 364.441 1.00 23.70 48 GLU 5 C 1
ATOM 10752 O O . GLU E 1 48 ? 497.235 418.843 365.589 1.00 23.70 48 GLU 5 O 1
ATOM 10758 N N . CYS E 1 49 ? 497.821 419.459 363.512 1.00 24.54 49 CYS 5 N 1
ATOM 10759 C CA . CYS E 1 49 ? 499.250 419.405 363.782 1.00 24.54 49 CYS 5 CA 1
ATOM 10760 C C . CYS E 1 49 ? 499.903 420.704 363.333 1.00 24.54 49 CYS 5 C 1
ATOM 10761 O O . CYS E 1 49 ? 499.239 421.623 362.854 1.00 24.54 49 CYS 5 O 1
ATOM 10764 N N . PHE E 1 50 ? 501.220 420.783 363.499 1.00 27.47 50 PHE 5 N 1
ATOM 10765 C CA . PHE E 1 50 ? 501.962 421.952 363.059 1.00 27.47 50 PHE 5 CA 1
ATOM 10766 C C . PHE E 1 50 ? 503.352 421.524 362.618 1.00 27.47 50 PHE 5 C 1
ATOM 10767 O O . PHE E 1 50 ? 503.846 420.465 363.003 1.00 27.47 50 PHE 5 O 1
ATOM 10775 N N . LEU E 1 51 ? 503.983 422.368 361.807 1.00 27.55 51 LEU 5 N 1
ATOM 10776 C CA . LEU E 1 51 ? 505.314 422.096 361.281 1.00 27.55 51 LEU 5 CA 1
ATOM 10777 C C . LEU E 1 51 ? 506.209 423.298 361.512 1.00 27.55 51 LEU 5 C 1
ATOM 10778 O O . LEU E 1 51 ? 505.972 424.364 360.940 1.00 27.55 51 LEU 5 O 1
ATOM 10783 N N . ASN E 1 52 ? 507.234 423.125 362.334 1.00 32.09 52 ASN 5 N 1
ATOM 10784 C CA . ASN E 1 52 ? 508.227 424.172 362.491 1.00 32.09 52 ASN 5 CA 1
ATOM 10785 C C . ASN E 1 52 ? 509.080 424.262 361.230 1.00 32.09 52 ASN 5 C 1
ATOM 10786 O O . ASN E 1 52 ? 509.339 423.244 360.585 1.00 32.09 52 ASN 5 O 1
ATOM 10791 N N . PRO E 1 53 ? 509.517 425.456 360.847 1.00 34.68 53 PRO 5 N 1
ATOM 10792 C CA . PRO E 1 53 ? 510.414 425.577 359.701 1.00 34.68 53 PRO 5 CA 1
ATOM 10793 C C . PRO E 1 53 ? 511.816 425.122 360.052 1.00 34.68 53 PRO 5 C 1
ATOM 10794 O O . PRO E 1 53 ? 512.195 425.010 361.219 1.00 34.68 53 PRO 5 O 1
ATOM 10798 N N . GLU E 1 54 ? 512.592 424.861 359.008 1.00 40.30 54 GLU 5 N 1
ATOM 10799 C CA . GLU E 1 54 ? 513.988 424.472 359.138 1.00 40.30 54 GLU 5 CA 1
ATOM 10800 C C . GLU E 1 54 ? 514.791 425.451 358.294 1.00 40.30 54 GLU 5 C 1
ATOM 10801 O O . GLU E 1 54 ? 515.084 425.190 357.127 1.00 40.30 54 GLU 5 O 1
ATOM 10807 N N . MET E 1 55 ? 515.145 426.583 358.892 1.00 41.61 55 MET 5 N 1
ATOM 10808 C CA . MET E 1 55 ? 515.752 427.686 358.166 1.00 41.61 55 MET 5 CA 1
ATOM 10809 C C . MET E 1 55 ? 517.270 427.684 358.243 1.00 41.61 55 MET 5 C 1
ATOM 10810 O O . MET E 1 55 ? 517.910 428.524 357.609 1.00 41.61 55 MET 5 O 1
ATOM 10815 N N . GLY E 1 56 ? 517.858 426.769 359.002 1.00 47.63 56 GLY 5 N 1
ATOM 10816 C CA . GLY E 1 56 ? 519.297 426.636 359.064 1.00 47.63 56 GLY 5 CA 1
ATOM 10817 C C . GLY E 1 56 ? 519.827 426.607 360.481 1.00 47.63 56 GLY 5 C 1
ATOM 10818 O O . GLY E 1 56 ? 520.694 425.784 360.789 1.00 47.63 56 GLY 5 O 1
ATOM 10819 N N . ASP E 1 57 ? 519.278 427.475 361.352 1.00 49.84 57 ASP 5 N 1
ATOM 10820 C CA . ASP E 1 57 ? 519.495 427.534 362.797 1.00 49.84 57 ASP 5 CA 1
ATOM 10821 C C . ASP E 1 57 ? 520.971 427.556 363.177 1.00 49.84 57 ASP 5 C 1
ATOM 10822 O O . ASP E 1 57 ? 521.490 426.535 363.644 1.00 49.84 57 ASP 5 O 1
ATOM 10827 N N . PRO E 1 58 ? 521.682 428.670 362.971 1.00 53.07 58 PRO 5 N 1
ATOM 10828 C CA . PRO E 1 58 ? 523.144 428.643 363.135 1.00 53.07 58 PRO 5 CA 1
ATOM 10829 C C . PRO E 1 58 ? 523.621 428.477 364.570 1.00 53.07 58 PRO 5 C 1
ATOM 10830 O O . PRO E 1 58 ? 524.722 427.953 364.778 1.00 53.07 58 PRO 5 O 1
ATOM 10834 N N . ASP E 1 59 ? 522.832 428.890 365.558 1.00 57.35 59 ASP 5 N 1
ATOM 10835 C CA . ASP E 1 59 ? 523.117 428.589 366.955 1.00 57.35 59 ASP 5 CA 1
ATOM 10836 C C . ASP E 1 59 ? 521.809 428.605 367.735 1.00 57.35 59 ASP 5 C 1
ATOM 10837 O O . ASP E 1 59 ? 520.746 428.918 367.194 1.00 57.35 59 ASP 5 O 1
ATOM 10842 N N . GLU E 1 60 ? 521.895 428.258 369.021 1.00 59.32 60 GLU 5 N 1
ATOM 10843 C CA . GLU E 1 60 ? 520.694 428.075 369.827 1.00 59.32 60 GLU 5 CA 1
ATOM 10844 C C . GLU E 1 60 ? 520.008 429.393 370.164 1.00 59.32 60 GLU 5 C 1
ATOM 10845 O O . GLU E 1 60 ? 518.791 429.414 370.375 1.00 59.32 60 GLU 5 O 1
ATOM 10851 N N . ASN E 1 61 ? 520.750 430.497 370.198 1.00 58.60 61 ASN 5 N 1
ATOM 10852 C CA . ASN E 1 61 ? 520.158 431.787 370.518 1.00 58.60 61 ASN 5 CA 1
ATOM 10853 C C . ASN E 1 61 ? 519.344 432.364 369.373 1.00 58.60 61 ASN 5 C 1
ATOM 10854 O O . ASN E 1 61 ? 518.569 433.300 369.592 1.00 58.60 61 ASN 5 O 1
ATOM 10859 N N . LEU E 1 62 ? 519.496 431.829 368.170 1.00 51.06 62 LEU 5 N 1
ATOM 10860 C CA . LEU E 1 62 ? 519.016 432.465 366.956 1.00 51.06 62 LEU 5 CA 1
ATOM 10861 C C . LEU E 1 62 ? 518.311 431.430 366.084 1.00 51.06 62 LEU 5 C 1
ATOM 10862 O O . LEU E 1 62 ? 518.601 431.242 364.902 1.00 51.06 62 LEU 5 O 1
ATOM 10867 N N . ARG E 1 63 ? 517.394 430.705 366.725 1.00 46.56 63 ARG 5 N 1
ATOM 10868 C CA . ARG E 1 63 ? 516.498 429.749 366.086 1.00 46.56 63 ARG 5 CA 1
ATOM 10869 C C . ARG E 1 63 ? 515.638 430.430 365.025 1.00 46.56 63 ARG 5 C 1
ATOM 10870 O O . ARG E 1 63 ? 515.372 431.630 365.086 1.00 46.56 63 ARG 5 O 1
ATOM 10878 N N . GLY E 1 64 ? 515.240 429.665 364.012 1.00 43.49 64 GLY 5 N 1
ATOM 10879 C CA . GLY E 1 64 ? 514.309 430.149 363.021 1.00 43.49 64 GLY 5 CA 1
ATOM 10880 C C . GLY E 1 64 ? 514.903 431.032 361.952 1.00 43.49 64 GLY 5 C 1
ATOM 10881 O O . GLY E 1 64 ? 514.208 431.347 360.982 1.00 43.49 64 GLY 5 O 1
ATOM 10882 N N . PHE E 1 65 ? 516.155 431.449 362.089 1.00 44.11 65 PHE 5 N 1
ATOM 10883 C CA . PHE E 1 65 ? 516.820 432.232 361.065 1.00 44.11 65 PHE 5 CA 1
ATOM 10884 C C . PHE E 1 65 ? 517.726 431.328 360.249 1.00 44.11 65 PHE 5 C 1
ATOM 10885 O O . PHE E 1 65 ? 517.840 430.127 360.500 1.00 44.11 65 PHE 5 O 1
ATOM 10893 N N . SER E 1 66 ? 518.374 431.929 359.267 1.00 45.57 66 SER 5 N 1
ATOM 10894 C CA . SER E 1 66 ? 519.487 431.303 358.580 1.00 45.57 66 SER 5 CA 1
ATOM 10895 C C . SER E 1 66 ? 520.773 431.951 359.074 1.00 45.57 66 SER 5 C 1
ATOM 10896 O O . SER E 1 66 ? 520.755 432.848 359.919 1.00 45.57 66 SER 5 O 1
ATOM 10899 N N . LEU E 1 67 ? 521.907 431.510 358.553 1.00 48.34 67 LEU 5 N 1
ATOM 10900 C CA . LEU E 1 67 ? 523.141 432.249 358.732 1.00 48.34 67 LEU 5 CA 1
ATOM 10901 C C . LEU E 1 67 ? 523.114 433.401 357.737 1.00 48.34 67 LEU 5 C 1
ATOM 10902 O O . LEU E 1 67 ? 522.318 433.393 356.794 1.00 48.34 67 LEU 5 O 1
ATOM 10907 N N . LYS E 1 68 ? 523.946 434.412 357.981 1.00 49.63 68 LYS 5 N 1
ATOM 10908 C CA . LYS E 1 68 ? 523.982 435.578 357.108 1.00 49.63 68 LYS 5 CA 1
ATOM 10909 C C . LYS E 1 68 ? 524.437 435.187 355.705 1.00 49.63 68 LYS 5 C 1
ATOM 10910 O O . LYS E 1 68 ? 525.231 434.263 355.516 1.00 49.63 68 LYS 5 O 1
ATOM 10916 N N . LEU E 1 69 ? 523.877 435.865 354.711 1.00 49.45 69 LEU 5 N 1
ATOM 10917 C CA . LEU E 1 69 ? 524.025 435.425 353.334 1.00 49.45 69 LEU 5 CA 1
ATOM 10918 C C . LEU E 1 69 ? 525.339 435.907 352.740 1.00 49.45 69 LEU 5 C 1
ATOM 10919 O O . LEU E 1 69 ? 525.722 437.069 352.899 1.00 49.45 69 LEU 5 O 1
ATOM 10924 N N . SER E 1 70 ? 526.029 435.002 352.053 1.00 53.51 70 SER 5 N 1
ATOM 10925 C CA . SER E 1 70 ? 527.141 435.389 351.203 1.00 53.51 70 SER 5 CA 1
ATOM 10926 C C . SER E 1 70 ? 526.594 435.939 349.895 1.00 53.51 70 SER 5 C 1
ATOM 10927 O O . SER E 1 70 ? 525.605 435.434 349.362 1.00 53.51 70 SER 5 O 1
ATOM 10930 N N . ALA E 1 71 ? 527.234 436.984 349.380 1.00 54.93 71 ALA 5 N 1
ATOM 10931 C CA . ALA E 1 71 ? 526.639 437.782 348.315 1.00 54.93 71 ALA 5 CA 1
ATOM 10932 C C . ALA E 1 71 ? 527.190 437.455 346.931 1.00 54.93 71 ALA 5 C 1
ATOM 10933 O O . ALA E 1 71 ? 526.434 437.069 346.035 1.00 54.93 71 ALA 5 O 1
ATOM 10935 N N . GLU E 1 72 ? 528.498 437.596 346.738 1.00 59.32 72 GLU 5 N 1
ATOM 10936 C CA . GLU E 1 72 ? 529.042 437.621 345.387 1.00 59.32 72 GLU 5 CA 1
ATOM 10937 C C . GLU E 1 72 ? 530.012 436.481 345.115 1.00 59.32 72 GLU 5 C 1
ATOM 10938 O O . GLU E 1 72 ? 531.098 436.706 344.572 1.00 59.32 72 GLU 5 O 1
ATOM 10944 N N . ASN E 1 73 ? 529.640 435.263 345.495 1.00 59.09 73 ASN 5 N 1
ATOM 10945 C CA . ASN E 1 73 ? 530.387 434.095 345.055 1.00 59.09 73 ASN 5 CA 1
ATOM 10946 C C . ASN E 1 73 ? 530.206 433.913 343.557 1.00 59.09 73 ASN 5 C 1
ATOM 10947 O O . ASN E 1 73 ? 529.147 434.215 343.010 1.00 59.09 73 ASN 5 O 1
ATOM 10952 N N . ASP E 1 74 ? 531.243 433.415 342.891 1.00 62.61 74 ASP 5 N 1
ATOM 10953 C CA . ASP E 1 74 ? 531.178 433.242 341.450 1.00 62.61 74 ASP 5 CA 1
ATOM 10954 C C . ASP E 1 74 ? 530.318 432.033 341.088 1.00 62.61 74 ASP 5 C 1
ATOM 10955 O O . ASP E 1 74 ? 529.805 431.314 341.947 1.00 62.61 74 ASP 5 O 1
ATOM 10960 N N . PHE E 1 75 ? 530.168 431.785 339.796 1.00 58.41 75 PHE 5 N 1
ATOM 10961 C CA . PHE E 1 75 ? 529.362 430.649 339.383 1.00 58.41 75 PHE 5 CA 1
ATOM 10962 C C . PHE E 1 75 ? 530.106 429.331 339.553 1.00 58.41 75 PHE 5 C 1
ATOM 10963 O O . PHE E 1 75 ? 529.507 428.333 339.949 1.00 58.41 75 PHE 5 O 1
ATOM 10971 N N . SER E 1 76 ? 531.405 429.317 339.260 1.00 60.94 76 SER 5 N 1
ATOM 10972 C CA . SER E 1 76 ? 532.171 428.092 339.447 1.00 60.94 76 SER 5 CA 1
ATOM 10973 C C . SER E 1 76 ? 532.686 427.947 340.871 1.00 60.94 76 SER 5 C 1
ATOM 10974 O O . SER E 1 76 ? 532.813 426.822 341.367 1.00 60.94 76 SER 5 O 1
ATOM 10977 N N . SER E 1 77 ? 532.971 429.058 341.545 1.00 62.98 77 SER 5 N 1
ATOM 10978 C CA . SER E 1 77 ? 533.596 429.047 342.864 1.00 62.98 77 SER 5 CA 1
ATOM 10979 C C . SER E 1 77 ? 532.590 429.284 343.980 1.00 62.98 77 SER 5 C 1
ATOM 10980 O O . SER E 1 77 ? 532.903 429.941 344.975 1.00 62.98 77 SER 5 O 1
ATOM 10983 N N . ASP E 1 78 ? 531.376 428.760 343.846 1.00 59.00 78 ASP 5 N 1
ATOM 10984 C CA . ASP E 1 78 ? 530.348 428.955 344.856 1.00 59.00 78 ASP 5 CA 1
ATOM 10985 C C . ASP E 1 78 ? 530.340 427.778 345.821 1.00 59.00 78 ASP 5 C 1
ATOM 10986 O O . ASP E 1 78 ? 530.466 426.621 345.414 1.00 59.00 78 ASP 5 O 1
ATOM 10991 N N . SER E 1 79 ? 530.177 428.086 347.102 1.00 57.00 79 SER 5 N 1
ATOM 10992 C CA . SER E 1 79 ? 530.192 427.066 348.140 1.00 57.00 79 SER 5 CA 1
ATOM 10993 C C . SER E 1 79 ? 529.390 427.545 349.339 1.00 57.00 79 SER 5 C 1
ATOM 10994 O O . SER E 1 79 ? 529.954 428.121 350.277 1.00 57.00 79 SER 5 O 1
ATOM 10997 N N . PRO E 1 80 ? 528.076 427.341 349.341 1.00 53.43 80 PRO 5 N 1
ATOM 10998 C CA . PRO E 1 80 ? 527.280 427.704 350.512 1.00 53.43 80 PRO 5 CA 1
ATOM 10999 C C . PRO E 1 80 ? 527.522 426.720 351.641 1.00 53.43 80 PRO 5 C 1
ATOM 11000 O O . PRO E 1 80 ? 527.990 425.599 351.435 1.00 53.43 80 PRO 5 O 1
ATOM 11004 N N . GLU E 1 81 ? 527.199 427.153 352.850 1.00 51.21 81 GLU 5 N 1
ATOM 11005 C CA . GLU E 1 81 ? 527.318 426.285 354.004 1.00 51.21 81 GLU 5 CA 1
ATOM 11006 C C . GLU E 1 81 ? 525.952 425.725 354.387 1.00 51.21 81 GLU 5 C 1
ATOM 11007 O O . GLU E 1 81 ? 524.919 426.068 353.811 1.00 51.21 81 GLU 5 O 1
ATOM 11013 N N . ARG E 1 82 ? 525.967 424.828 355.371 1.00 48.60 82 ARG 5 N 1
ATOM 11014 C CA . ARG E 1 82 ? 524.767 424.106 355.779 1.00 48.60 82 ARG 5 CA 1
ATOM 11015 C C . ARG E 1 82 ? 523.754 425.027 356.449 1.00 48.60 82 ARG 5 C 1
ATOM 11016 O O . ARG E 1 82 ? 522.541 424.838 356.307 1.00 48.60 82 ARG 5 O 1
ATOM 11024 N N . LYS E 1 83 ? 524.232 426.052 357.145 1.00 49.94 83 LYS 5 N 1
ATOM 11025 C CA . LYS E 1 83 ? 523.383 426.846 358.019 1.00 49.94 83 LYS 5 CA 1
ATOM 11026 C C . LYS E 1 83 ? 522.769 428.066 357.343 1.00 49.94 83 LYS 5 C 1
ATOM 11027 O O . LYS E 1 83 ? 522.065 428.826 358.013 1.00 49.94 83 LYS 5 O 1
ATOM 11033 N N . MET E 1 84 ? 523.013 428.289 356.052 1.00 48.24 84 MET 5 N 1
ATOM 11034 C CA . MET E 1 84 ? 522.409 429.413 355.349 1.00 48.24 84 MET 5 CA 1
ATOM 11035 C C . MET E 1 84 ? 521.390 428.978 354.306 1.00 48.24 84 MET 5 C 1
ATOM 11036 O O . MET E 1 84 ? 520.941 429.807 353.509 1.00 48.24 84 MET 5 O 1
ATOM 11041 N N . LEU E 1 85 ? 521.004 427.711 354.298 1.00 42.77 85 LEU 5 N 1
ATOM 11042 C CA . LEU E 1 85 ? 520.099 427.190 353.277 1.00 42.77 85 LEU 5 CA 1
ATOM 11043 C C . LEU E 1 85 ? 518.804 426.727 353.920 1.00 42.77 85 LEU 5 C 1
ATOM 11044 O O . LEU E 1 85 ? 518.813 425.732 354.668 1.00 42.77 85 LEU 5 O 1
ATOM 11049 N N . PRO E 1 86 ? 517.686 427.410 353.683 1.00 38.16 86 PRO 5 N 1
ATOM 11050 C CA . PRO E 1 86 ? 516.398 426.921 354.181 1.00 38.16 86 PRO 5 CA 1
ATOM 11051 C C . PRO E 1 86 ? 515.996 425.628 353.497 1.00 38.16 86 PRO 5 C 1
ATOM 11052 O O . PRO E 1 86 ? 516.333 425.381 352.339 1.00 38.16 86 PRO 5 O 1
ATOM 11056 N N . CYS E 1 87 ? 515.263 424.798 354.229 1.00 35.44 87 CYS 5 N 1
ATOM 11057 C CA . CYS E 1 87 ? 514.925 423.463 353.769 1.00 35.44 87 CYS 5 CA 1
ATOM 11058 C C . CYS E 1 87 ? 513.432 423.217 353.924 1.00 35.44 87 CYS 5 C 1
ATOM 11059 O O . CYS E 1 87 ? 512.700 424.022 354.501 1.00 35.44 87 CYS 5 O 1
ATOM 11062 N N . TYR E 1 88 ? 512.986 422.085 353.394 1.00 31.27 88 TYR 5 N 1
ATOM 11063 C CA . TYR E 1 88 ? 511.600 421.671 353.525 1.00 31.27 88 TYR 5 CA 1
ATOM 11064 C C . TYR E 1 88 ? 511.351 421.047 354.890 1.00 31.27 88 TYR 5 C 1
ATOM 11065 O O . TYR E 1 88 ? 512.269 420.583 355.568 1.00 31.27 88 TYR 5 O 1
ATOM 11074 N N . SER E 1 89 ? 510.085 421.033 355.286 1.00 29.81 89 SER 5 N 1
ATOM 11075 C CA . SER E 1 89 ? 509.661 420.517 356.583 1.00 29.81 89 SER 5 CA 1
ATOM 11076 C C . SER E 1 89 ? 508.573 419.485 356.340 1.00 29.81 89 SER 5 C 1
ATOM 11077 O O . SER E 1 89 ? 507.440 419.843 356.018 1.00 29.81 89 SER 5 O 1
ATOM 11080 N N . THR E 1 90 ? 508.905 418.212 356.500 1.00 29.93 90 THR 5 N 1
ATOM 11081 C CA . THR E 1 90 ? 507.968 417.126 356.275 1.00 29.93 90 THR 5 CA 1
ATOM 11082 C C . THR E 1 90 ? 507.678 416.403 357.581 1.00 29.93 90 THR 5 C 1
ATOM 11083 O O . THR E 1 90 ? 508.391 416.562 358.573 1.00 29.93 90 THR 5 O 1
ATOM 11087 N N . ALA E 1 91 ? 506.614 415.607 357.571 1.00 28.38 91 ALA 5 N 1
ATOM 11088 C CA . ALA E 1 91 ? 506.230 414.822 358.735 1.00 28.38 91 ALA 5 CA 1
ATOM 11089 C C . ALA E 1 91 ? 505.385 413.645 358.278 1.00 28.38 91 ALA 5 C 1
ATOM 11090 O O . ALA E 1 91 ? 505.133 413.458 357.087 1.00 28.38 91 ALA 5 O 1
ATOM 11092 N N . ARG E 1 92 ? 504.934 412.861 359.248 1.00 30.43 92 ARG 5 N 1
ATOM 11093 C CA . ARG E 1 92 ? 504.194 411.638 358.990 1.00 30.43 92 ARG 5 CA 1
ATOM 11094 C C . ARG E 1 92 ? 503.314 411.360 360.192 1.00 30.43 92 ARG 5 C 1
ATOM 11095 O O . ARG E 1 92 ? 503.821 411.166 361.297 1.00 30.43 92 ARG 5 O 1
ATOM 11103 N N . ILE E 1 93 ? 502.003 411.344 359.973 1.00 30.29 93 ILE 5 N 1
ATOM 11104 C CA . ILE E 1 93 ? 501.027 411.193 361.044 1.00 30.29 93 ILE 5 CA 1
ATOM 11105 C C . ILE E 1 93 ? 500.590 409.724 361.065 1.00 30.29 93 ILE 5 C 1
ATOM 11106 O O . ILE E 1 93 ? 499.921 409.284 360.123 1.00 30.29 93 ILE 5 O 1
ATOM 11111 N N . PRO E 1 94 ? 500.937 408.963 362.096 1.00 31.27 94 PRO 5 N 1
ATOM 11112 C CA . PRO E 1 94 ? 500.672 407.519 362.073 1.00 31.27 94 PRO 5 CA 1
ATOM 11113 C C . PRO E 1 94 ? 499.212 407.164 362.287 1.00 31.27 94 PRO 5 C 1
ATOM 11114 O O . PRO E 1 94 ? 498.781 406.931 363.418 1.00 31.27 94 PRO 5 O 1
ATOM 11118 N N . LEU E 1 95 ? 498.446 407.140 361.205 1.00 32.97 95 LEU 5 N 1
ATOM 11119 C CA . LEU E 1 95 ? 497.043 406.773 361.270 1.00 32.97 95 LEU 5 CA 1
ATOM 11120 C C . LEU E 1 95 ? 496.896 405.278 361.568 1.00 32.97 95 LEU 5 C 1
ATOM 11121 O O . LEU E 1 95 ? 497.778 404.486 361.236 1.00 32.97 95 LEU 5 O 1
ATOM 11126 N N . PRO E 1 96 ? 495.802 404.865 362.207 1.00 36.79 96 PRO 5 N 1
ATOM 11127 C CA . PRO E 1 96 ? 495.623 403.451 362.550 1.00 36.79 96 PRO 5 CA 1
ATOM 11128 C C . PRO E 1 96 ? 495.273 402.610 361.329 1.00 36.79 96 PRO 5 C 1
ATOM 11129 O O . PRO E 1 96 ? 495.107 403.107 360.221 1.00 36.79 96 PRO 5 O 1
ATOM 11133 N N . ASN E 1 97 ? 495.149 401.309 361.561 1.00 43.03 97 ASN 5 N 1
ATOM 11134 C CA . ASN E 1 97 ? 494.829 400.347 360.515 1.00 43.03 97 ASN 5 CA 1
ATOM 11135 C C . ASN E 1 97 ? 493.345 400.021 360.600 1.00 43.03 97 ASN 5 C 1
ATOM 11136 O O . ASN E 1 97 ? 492.857 399.577 361.642 1.00 43.03 97 ASN 5 O 1
ATOM 11141 N N . LEU E 1 98 ? 492.636 400.234 359.499 1.00 42.64 98 LEU 5 N 1
ATOM 11142 C CA . LEU E 1 98 ? 491.209 399.952 359.437 1.00 42.64 98 LEU 5 CA 1
ATOM 11143 C C . LEU E 1 98 ? 490.919 398.549 358.950 1.00 42.64 98 LEU 5 C 1
ATOM 11144 O O . LEU E 1 98 ? 489.911 397.959 359.347 1.00 42.64 98 LEU 5 O 1
ATOM 11149 N N . ASN E 1 99 ? 491.773 398.015 358.091 1.00 50.17 99 ASN 5 N 1
ATOM 11150 C CA . ASN E 1 99 ? 491.547 396.726 357.463 1.00 50.17 99 ASN 5 CA 1
ATOM 11151 C C . ASN E 1 99 ? 492.054 395.646 358.406 1.00 50.17 99 ASN 5 C 1
ATOM 11152 O O . ASN E 1 99 ? 493.247 395.328 358.416 1.00 50.17 99 ASN 5 O 1
ATOM 11157 N N . GLU E 1 100 ? 491.153 395.117 359.225 1.00 65.88 100 GLU 5 N 1
ATOM 11158 C CA . GLU E 1 100 ? 491.458 394.002 360.109 1.00 65.88 100 GLU 5 CA 1
ATOM 11159 C C . GLU E 1 100 ? 490.640 392.757 359.816 1.00 65.88 100 GLU 5 C 1
ATOM 11160 O O . GLU E 1 100 ? 490.713 391.801 360.597 1.00 65.88 100 GLU 5 O 1
ATOM 11166 N N . ASP E 1 101 ? 489.870 392.731 358.733 1.00 76.18 101 ASP 5 N 1
ATOM 11167 C CA . ASP E 1 101 ? 488.947 391.637 358.491 1.00 76.18 101 ASP 5 CA 1
ATOM 11168 C C . ASP E 1 101 ? 489.526 390.612 357.521 1.00 76.18 101 ASP 5 C 1
ATOM 11169 O O . ASP E 1 101 ? 490.665 390.718 357.058 1.00 76.18 101 ASP 5 O 1
ATOM 11174 N N . LEU E 1 102 ? 488.700 389.614 357.212 1.00 82.64 102 LEU 5 N 1
ATOM 11175 C CA . LEU E 1 102 ? 489.085 388.408 356.490 1.00 82.64 102 LEU 5 CA 1
ATOM 11176 C C . LEU E 1 102 ? 488.861 388.632 354.993 1.00 82.64 102 LEU 5 C 1
ATOM 11177 O O . LEU E 1 102 ? 488.905 389.780 354.541 1.00 82.64 102 LEU 5 O 1
ATOM 11182 N N . THR E 1 103 ? 488.644 387.535 354.271 1.00 83.22 103 THR 5 N 1
ATOM 11183 C CA . THR E 1 103 ? 488.384 387.525 352.833 1.00 83.22 103 THR 5 CA 1
ATOM 11184 C C . THR E 1 103 ? 489.051 388.632 352.031 1.00 83.22 103 THR 5 C 1
ATOM 11185 O O . THR E 1 103 ? 489.943 389.325 352.514 1.00 83.22 103 THR 5 O 1
ATOM 11189 N N . CYS E 1 104 ? 488.607 388.766 350.785 1.00 75.28 104 CYS 5 N 1
ATOM 11190 C CA . CYS E 1 104 ? 489.105 389.788 349.881 1.00 75.28 104 CYS 5 CA 1
ATOM 11191 C C . CYS E 1 104 ? 488.164 390.973 350.009 1.00 75.28 104 CYS 5 C 1
ATOM 11192 O O . CYS E 1 104 ? 488.555 392.046 350.464 1.00 75.28 104 CYS 5 O 1
ATOM 11195 N N . GLY E 1 105 ? 486.913 390.769 349.610 1.00 65.52 105 GLY 5 N 1
ATOM 11196 C CA . GLY E 1 105 ? 485.900 391.811 349.718 1.00 65.52 105 GLY 5 CA 1
ATOM 11197 C C . GLY E 1 105 ? 486.343 393.139 349.140 1.00 65.52 105 GLY 5 C 1
ATOM 11198 O O . GLY E 1 105 ? 486.864 393.220 348.022 1.00 65.52 105 GLY 5 O 1
ATOM 11199 N N . ASN E 1 106 ? 486.139 394.197 349.920 1.00 53.67 106 ASN 5 N 1
ATOM 11200 C CA . ASN E 1 106 ? 486.674 395.520 349.667 1.00 53.67 106 ASN 5 CA 1
ATOM 11201 C C . ASN E 1 106 ? 487.639 395.871 350.800 1.00 53.67 106 ASN 5 C 1
ATOM 11202 O O . ASN E 1 106 ? 487.948 395.027 351.649 1.00 53.67 106 ASN 5 O 1
ATOM 11207 N N . LEU E 1 107 ? 488.130 397.105 350.803 1.00 44.39 107 LEU 5 N 1
ATOM 11208 C CA . LEU E 1 107 ? 489.014 397.583 351.854 1.00 44.39 107 LEU 5 CA 1
ATOM 11209 C C . LEU E 1 107 ? 488.450 398.877 352.418 1.00 44.39 107 LEU 5 C 1
ATOM 11210 O O . LEU E 1 107 ? 487.361 399.316 352.045 1.00 44.39 107 LEU 5 O 1
ATOM 11215 N N . LEU E 1 108 ? 489.196 399.480 353.338 1.00 41.56 108 LEU 5 N 1
ATOM 11216 C CA . LEU E 1 108 ? 488.878 400.792 353.885 1.00 41.56 108 LEU 5 CA 1
ATOM 11217 C C . LEU E 1 108 ? 490.171 401.564 354.078 1.00 41.56 108 LEU 5 C 1
ATOM 11218 O O . LEU E 1 108 ? 491.146 401.021 354.605 1.00 41.56 108 LEU 5 O 1
ATOM 11223 N N . MET E 1 109 ? 490.184 402.821 353.641 1.00 36.18 109 MET 5 N 1
ATOM 11224 C CA . MET E 1 109 ? 491.358 403.671 353.761 1.00 36.18 109 MET 5 CA 1
ATOM 11225 C C . MET E 1 109 ? 490.941 405.051 354.237 1.00 36.18 109 MET 5 C 1
ATOM 11226 O O . MET E 1 109 ? 489.778 405.439 354.134 1.00 36.18 109 MET 5 O 1
ATOM 11231 N N . TRP E 1 110 ? 491.910 405.793 354.760 1.00 31.92 110 TRP 5 N 1
ATOM 11232 C CA . TRP E 1 110 ? 491.660 407.171 355.133 1.00 31.92 110 TRP 5 CA 1
ATOM 11233 C C . TRP E 1 110 ? 491.588 408.051 353.889 1.00 31.92 110 TRP 5 C 1
ATOM 11234 O O . TRP E 1 110 ? 492.012 407.669 352.799 1.00 31.92 110 TRP 5 O 1
ATOM 11245 N N . GLU E 1 111 ? 491.048 409.254 354.063 1.00 29.59 111 GLU 5 N 1
ATOM 11246 C CA . GLU E 1 111 ? 490.899 410.177 352.942 1.00 29.59 111 GLU 5 CA 1
ATOM 11247 C C . GLU E 1 111 ? 491.016 411.593 353.490 1.00 29.59 111 GLU 5 C 1
ATOM 11248 O O . GLU E 1 111 ? 490.144 412.034 354.237 1.00 29.59 111 GLU 5 O 1
ATOM 11254 N N . ALA E 1 112 ? 492.059 412.308 353.092 1.00 25.28 112 ALA 5 N 1
ATOM 11255 C CA . ALA E 1 112 ? 492.157 413.705 353.482 1.00 25.28 112 ALA 5 CA 1
ATOM 11256 C C . ALA E 1 112 ? 491.159 414.533 352.691 1.00 25.28 112 ALA 5 C 1
ATOM 11257 O O . ALA E 1 112 ? 491.459 414.989 351.588 1.00 25.28 112 ALA 5 O 1
ATOM 11259 N N . VAL E 1 113 ? 489.969 414.741 353.246 1.00 24.45 113 VAL 5 N 1
ATOM 11260 C CA . VAL E 1 113 ? 488.933 415.467 352.521 1.00 24.45 113 VAL 5 CA 1
ATOM 11261 C C . VAL E 1 113 ? 489.240 416.956 352.485 1.00 24.45 113 VAL 5 C 1
ATOM 11262 O O . VAL E 1 113 ? 489.218 417.586 351.424 1.00 24.45 113 VAL 5 O 1
ATOM 11266 N N . THR E 1 114 ? 489.553 417.537 353.635 1.00 23.77 114 THR 5 N 1
ATOM 11267 C CA . THR E 1 114 ? 489.563 418.982 353.774 1.00 23.77 114 THR 5 CA 1
ATOM 11268 C C . THR E 1 114 ? 490.700 419.414 354.681 1.00 23.77 114 THR 5 C 1
ATOM 11269 O O . THR E 1 114 ? 490.794 418.951 355.818 1.00 23.77 114 THR 5 O 1
ATOM 11273 N N . VAL E 1 115 ? 491.551 420.301 354.183 1.00 21.84 115 VAL 5 N 1
ATOM 11274 C CA . VAL E 1 115 ? 492.648 420.850 354.959 1.00 21.84 115 VAL 5 CA 1
ATOM 11275 C C . VAL E 1 115 ? 492.315 422.304 355.274 1.00 21.84 115 VAL 5 C 1
ATOM 11276 O O . VAL E 1 115 ? 491.477 422.932 354.623 1.00 21.84 115 VAL 5 O 1
ATOM 11280 N N . GLN E 1 116 ? 492.951 422.828 356.319 1.00 21.78 116 GLN 5 N 1
ATOM 11281 C CA . GLN E 1 116 ? 492.796 424.224 356.711 1.00 21.78 116 GLN 5 CA 1
ATOM 11282 C C . GLN E 1 116 ? 494.106 424.655 357.360 1.00 21.78 116 GLN 5 C 1
ATOM 11283 O O . GLN E 1 116 ? 494.363 424.318 358.516 1.00 21.78 116 GLN 5 O 1
ATOM 11289 N N . THR E 1 117 ? 494.924 425.390 356.617 1.00 22.44 117 THR 5 N 1
ATOM 11290 C CA . THR E 1 117 ? 496.260 425.749 357.061 1.00 22.44 117 THR 5 CA 1
ATOM 11291 C C . THR E 1 117 ? 496.352 427.237 357.345 1.00 22.44 117 THR 5 C 1
ATOM 11292 O O . THR E 1 117 ? 495.501 428.023 356.926 1.00 22.44 117 THR 5 O 1
ATOM 11296 N N . GLU E 1 118 ? 497.435 427.610 358.026 1.00 25.19 118 GLU 5 N 1
ATOM 11297 C CA . GLU E 1 118 ? 497.605 428.935 358.601 1.00 25.19 118 GLU 5 CA 1
ATOM 11298 C C . GLU E 1 118 ? 499.025 429.064 359.129 1.00 25.19 118 GLU 5 C 1
ATOM 11299 O O . GLU E 1 118 ? 499.569 428.108 359.678 1.00 25.19 118 GLU 5 O 1
ATOM 11305 N N . VAL E 1 119 ? 499.617 430.236 358.954 1.00 25.87 119 VAL 5 N 1
ATOM 11306 C CA . VAL E 1 119 ? 500.974 430.506 359.415 1.00 25.87 119 VAL 5 CA 1
ATOM 11307 C C . VAL E 1 119 ? 500.907 431.063 360.830 1.00 25.87 119 VAL 5 C 1
ATOM 11308 O O . VAL E 1 119 ? 500.170 432.020 361.092 1.00 25.87 119 VAL 5 O 1
ATOM 11312 N N . ILE E 1 120 ? 501.670 430.475 361.747 1.00 27.65 120 ILE 5 N 1
ATOM 11313 C CA . ILE E 1 120 ? 501.688 430.936 363.131 1.00 27.65 120 ILE 5 CA 1
ATOM 11314 C C . ILE E 1 120 ? 502.794 431.966 363.294 1.00 27.65 120 ILE 5 C 1
ATOM 11315 O O . ILE E 1 120 ? 503.943 431.721 362.919 1.00 27.65 120 ILE 5 O 1
ATOM 11320 N N . GLY E 1 121 ? 502.452 433.113 363.859 1.00 33.18 121 GLY 5 N 1
ATOM 11321 C CA . GLY E 1 121 ? 503.437 434.082 364.266 1.00 33.18 121 GLY 5 CA 1
ATOM 11322 C C . GLY E 1 121 ? 503.653 435.230 363.318 1.00 33.18 121 GLY 5 C 1
ATOM 11323 O O . GLY E 1 121 ? 504.782 435.722 363.224 1.00 33.18 121 GLY 5 O 1
ATOM 11324 N N . ILE E 1 122 ? 502.614 435.682 362.620 1.00 31.99 122 ILE 5 N 1
ATOM 11325 C CA . ILE E 1 122 ? 502.816 436.696 361.598 1.00 31.99 122 ILE 5 CA 1
ATOM 11326 C C . ILE E 1 122 ? 503.021 438.077 362.202 1.00 31.99 122 ILE 5 C 1
ATOM 11327 O O . ILE E 1 122 ? 503.668 438.925 361.580 1.00 31.99 122 ILE 5 O 1
ATOM 11332 N N . THR E 1 123 ? 502.525 438.315 363.411 1.00 35.49 123 THR 5 N 1
ATOM 11333 C CA . THR E 1 123 ? 502.649 439.610 364.056 1.00 35.49 123 THR 5 CA 1
ATOM 11334 C C . THR E 1 123 ? 503.950 439.739 364.822 1.00 35.49 123 THR 5 C 1
ATOM 11335 O O . THR E 1 123 ? 504.238 440.812 365.358 1.00 35.49 123 THR 5 O 1
ATOM 11339 N N . SER E 1 124 ? 504.747 438.670 364.871 1.00 39.49 124 SER 5 N 1
ATOM 11340 C CA . SER E 1 124 ? 506.103 438.741 365.395 1.00 39.49 124 SER 5 CA 1
ATOM 11341 C C . SER E 1 124 ? 507.015 439.595 364.529 1.00 39.49 124 SER 5 C 1
ATOM 11342 O O . SER E 1 124 ? 508.080 440.012 364.991 1.00 39.49 124 SER 5 O 1
ATOM 11345 N N . MET E 1 125 ? 506.617 439.861 363.286 1.00 37.74 125 MET 5 N 1
ATOM 11346 C CA . MET E 1 125 ? 507.368 440.686 362.357 1.00 37.74 125 MET 5 CA 1
ATOM 11347 C C . MET E 1 125 ? 507.271 442.169 362.681 1.00 37.74 125 MET 5 C 1
ATOM 11348 O O . MET E 1 125 ? 507.993 442.964 362.073 1.00 37.74 125 MET 5 O 1
ATOM 11353 N N . LEU E 1 126 ? 506.405 442.556 363.616 1.00 40.19 126 LEU 5 N 1
ATOM 11354 C CA . LEU E 1 126 ? 506.294 443.935 364.072 1.00 40.19 126 LEU 5 CA 1
ATOM 11355 C C . LEU E 1 126 ? 507.350 444.310 365.102 1.00 40.19 126 LEU 5 C 1
ATOM 11356 O O . LEU E 1 126 ? 507.372 445.460 365.549 1.00 40.19 126 LEU 5 O 1
ATOM 11361 N N . ASN E 1 127 ? 508.212 443.378 365.494 1.00 46.71 127 ASN 5 N 1
ATOM 11362 C CA . ASN E 1 127 ? 509.308 443.663 366.413 1.00 46.71 127 ASN 5 CA 1
ATOM 11363 C C . ASN E 1 127 ? 510.357 444.468 365.660 1.00 46.71 127 ASN 5 C 1
ATOM 11364 O O . ASN E 1 127 ? 511.226 443.911 364.988 1.00 46.71 127 ASN 5 O 1
ATOM 11369 N N . LEU E 1 128 ? 510.284 445.791 365.779 1.00 49.09 128 LEU 5 N 1
ATOM 11370 C CA . LEU E 1 128 ? 511.206 446.687 365.101 1.00 49.09 128 LEU 5 CA 1
ATOM 11371 C C . LEU E 1 128 ? 512.240 447.283 366.042 1.00 49.09 128 LEU 5 C 1
ATOM 11372 O O . LEU E 1 128 ? 513.036 448.125 365.619 1.00 49.09 128 LEU 5 O 1
ATOM 11377 N N . HIS E 1 129 ? 512.241 446.874 367.307 1.00 52.37 129 HIS 5 N 1
ATOM 11378 C CA . HIS E 1 129 ? 513.240 447.304 368.272 1.00 52.37 129 HIS 5 CA 1
ATOM 11379 C C . HIS E 1 129 ? 514.324 446.262 368.497 1.00 52.37 129 HIS 5 C 1
ATOM 11380 O O . HIS E 1 129 ? 515.161 446.437 369.385 1.00 52.37 129 HIS 5 O 1
ATOM 11387 N N . ALA E 1 130 ? 514.326 445.190 367.711 1.00 56.05 130 ALA 5 N 1
ATOM 11388 C CA . ALA E 1 130 ? 515.356 444.159 367.756 1.00 56.05 130 ALA 5 CA 1
ATOM 11389 C C . ALA E 1 130 ? 516.581 444.604 366.967 1.00 56.05 130 ALA 5 C 1
ATOM 11390 O O . ALA E 1 130 ? 516.746 445.790 366.671 1.00 56.05 130 ALA 5 O 1
ATOM 11392 N N . GLY E 1 131 ? 517.452 443.661 366.613 1.00 55.90 131 GLY 5 N 1
ATOM 11393 C CA . GLY E 1 131 ? 518.672 443.980 365.892 1.00 55.90 131 GLY 5 CA 1
ATOM 11394 C C . GLY E 1 131 ? 518.541 444.342 364.425 1.00 55.90 131 GLY 5 C 1
ATOM 11395 O O . GLY E 1 131 ? 519.519 444.251 363.678 1.00 55.90 131 GLY 5 O 1
ATOM 11396 N N . SER E 1 132 ? 517.353 444.761 363.998 1.00 55.10 132 SER 5 N 1
ATOM 11397 C CA . SER E 1 132 ? 517.139 445.188 362.629 1.00 55.10 132 SER 5 CA 1
ATOM 11398 C C . SER E 1 132 ? 517.816 446.527 362.371 1.00 55.10 132 SER 5 C 1
ATOM 11399 O O . SER E 1 132 ? 518.136 447.281 363.292 1.00 55.10 132 SER 5 O 1
ATOM 11402 N N . GLN E 1 133 ? 518.034 446.815 361.093 1.00 56.50 133 GLN 5 N 1
ATOM 11403 C CA . GLN E 1 133 ? 518.776 448.006 360.710 1.00 56.50 133 GLN 5 CA 1
ATOM 11404 C C . GLN E 1 133 ? 517.913 449.246 360.894 1.00 56.50 133 GLN 5 C 1
ATOM 11405 O O . GLN E 1 133 ? 516.697 449.213 360.690 1.00 56.50 133 GLN 5 O 1
ATOM 11411 N N . LYS E 1 134 ? 518.549 450.334 361.319 1.00 58.66 134 LYS 5 N 1
ATOM 11412 C CA . LYS E 1 134 ? 517.882 451.623 361.409 1.00 58.66 134 LYS 5 CA 1
ATOM 11413 C C . LYS E 1 134 ? 517.522 452.106 360.009 1.00 58.66 134 LYS 5 C 1
ATOM 11414 O O . LYS E 1 134 ? 518.367 452.114 359.110 1.00 58.66 134 LYS 5 O 1
ATOM 11420 N N . VAL E 1 135 ? 516.262 452.498 359.820 1.00 57.30 135 VAL 5 N 1
ATOM 11421 C CA . VAL E 1 135 ? 515.740 452.709 358.472 1.00 57.30 135 VAL 5 CA 1
ATOM 11422 C C . VAL E 1 135 ? 516.212 454.042 357.883 1.00 57.30 135 VAL 5 C 1
ATOM 11423 O O . VAL E 1 135 ? 516.533 454.123 356.692 1.00 57.30 135 VAL 5 O 1
ATOM 11427 N N . HIS E 1 136 ? 516.314 455.088 358.693 1.00 60.84 136 HIS 5 N 1
ATOM 11428 C CA . HIS E 1 136 ? 516.860 456.371 358.253 1.00 60.84 136 HIS 5 CA 1
ATOM 11429 C C . HIS E 1 136 ? 517.543 457.007 359.459 1.00 60.84 136 HIS 5 C 1
ATOM 11430 O O . HIS E 1 136 ? 517.976 456.294 360.368 1.00 60.84 136 HIS 5 O 1
ATOM 11437 N N . GLU E 1 137 ? 517.706 458.337 359.427 1.00 65.44 137 GLU 5 N 1
ATOM 11438 C CA . GLU E 1 137 ? 518.606 459.040 360.347 1.00 65.44 137 GLU 5 CA 1
ATOM 11439 C C . GLU E 1 137 ? 518.216 458.862 361.815 1.00 65.44 137 GLU 5 C 1
ATOM 11440 O O . GLU E 1 137 ? 519.088 458.737 362.682 1.00 65.44 137 GLU 5 O 1
ATOM 11446 N N . HIS E 1 138 ? 516.918 458.821 362.116 1.00 63.27 138 HIS 5 N 1
ATOM 11447 C CA . HIS E 1 138 ? 516.484 458.541 363.481 1.00 63.27 138 HIS 5 CA 1
ATOM 11448 C C . HIS E 1 138 ? 515.293 457.595 363.508 1.00 63.27 138 HIS 5 C 1
ATOM 11449 O O . HIS E 1 138 ? 514.515 457.601 364.467 1.00 63.27 138 HIS 5 O 1
ATOM 11456 N N . GLY E 1 139 ? 515.141 456.771 362.478 1.00 57.37 139 GLY 5 N 1
ATOM 11457 C CA . GLY E 1 139 ? 513.957 455.958 362.320 1.00 57.37 139 GLY 5 CA 1
ATOM 11458 C C . GLY E 1 139 ? 513.941 454.746 363.226 1.00 57.37 139 GLY 5 C 1
ATOM 11459 O O . GLY E 1 139 ? 514.792 454.556 364.095 1.00 57.37 139 GLY 5 O 1
ATOM 11460 N N . GLY E 1 140 ? 512.936 453.907 363.006 1.00 54.89 140 GLY 5 N 1
ATOM 11461 C CA . GLY E 1 140 ? 512.803 452.678 363.757 1.00 54.89 140 GLY 5 CA 1
ATOM 11462 C C . GLY E 1 140 ? 513.657 451.573 363.180 1.00 54.89 140 GLY 5 C 1
ATOM 11463 O O . GLY E 1 140 ? 514.837 451.780 362.891 1.00 54.89 140 GLY 5 O 1
ATOM 11464 N N . GLY E 1 141 ? 513.080 450.393 363.001 1.00 53.10 141 GLY 5 N 1
ATOM 11465 C CA . GLY E 1 141 ? 513.793 449.255 362.457 1.00 53.10 141 GLY 5 CA 1
ATOM 11466 C C . GLY E 1 141 ? 513.290 448.911 361.070 1.00 53.10 141 GLY 5 C 1
ATOM 11467 O O . GLY E 1 141 ? 512.118 449.116 360.754 1.00 53.10 141 GLY 5 O 1
ATOM 11468 N N . LYS E 1 142 ? 514.182 448.395 360.241 1.00 50.90 142 LYS 5 N 1
ATOM 11469 C CA . LYS E 1 142 ? 513.791 447.944 358.915 1.00 50.90 142 LYS 5 CA 1
ATOM 11470 C C . LYS E 1 142 ? 513.125 446.579 359.028 1.00 50.90 142 LYS 5 C 1
ATOM 11471 O O . LYS E 1 142 ? 513.771 445.623 359.470 1.00 50.90 142 LYS 5 O 1
ATOM 11477 N N . PRO E 1 143 ? 511.858 446.442 358.655 1.00 47.62 143 PRO 5 N 1
ATOM 11478 C CA . PRO E 1 143 ? 511.142 445.186 358.885 1.00 47.62 143 PRO 5 CA 1
ATOM 11479 C C . PRO E 1 143 ? 511.567 444.097 357.911 1.00 47.62 143 PRO 5 C 1
ATOM 11480 O O . PRO E 1 143 ? 512.345 444.312 356.982 1.00 47.62 143 PRO 5 O 1
ATOM 11484 N N . ILE E 1 144 ? 511.033 442.903 358.153 1.00 44.15 144 ILE 5 N 1
ATOM 11485 C CA . ILE E 1 144 ? 511.327 441.752 357.310 1.00 44.15 144 ILE 5 CA 1
ATOM 11486 C C . ILE E 1 144 ? 510.611 441.916 355.979 1.00 44.15 144 ILE 5 C 1
ATOM 11487 O O . ILE E 1 144 ? 509.378 441.986 355.923 1.00 44.15 144 ILE 5 O 1
ATOM 11492 N N . GLN E 1 145 ? 511.384 441.981 354.901 1.00 43.89 145 GLN 5 N 1
ATOM 11493 C CA . GLN E 1 145 ? 510.832 442.092 353.563 1.00 43.89 145 GLN 5 CA 1
ATOM 11494 C C . GLN E 1 145 ? 511.827 441.491 352.584 1.00 43.89 145 GLN 5 C 1
ATOM 11495 O O . GLN E 1 145 ? 513.024 441.396 352.865 1.00 43.89 145 GLN 5 O 1
ATOM 11501 N N . GLY E 1 146 ? 511.323 441.077 351.441 1.00 39.31 146 GLY 5 N 1
ATOM 11502 C CA . GLY E 1 146 ? 512.145 440.445 350.442 1.00 39.31 146 GLY 5 CA 1
ATOM 11503 C C . GLY E 1 146 ? 511.444 439.231 349.889 1.00 39.31 146 GLY 5 C 1
ATOM 11504 O O . GLY E 1 146 ? 510.233 439.086 350.037 1.00 39.31 146 GLY 5 O 1
ATOM 11505 N N . SER E 1 147 ? 512.231 438.360 349.261 1.00 34.68 147 SER 5 N 1
ATOM 11506 C CA . SER E 1 147 ? 511.693 437.181 348.596 1.00 34.68 147 SER 5 CA 1
ATOM 11507 C C . SER E 1 147 ? 511.095 436.219 349.610 1.00 34.68 147 SER 5 C 1
ATOM 11508 O O . SER E 1 147 ? 511.749 435.839 350.582 1.00 34.68 147 SER 5 O 1
ATOM 11511 N N . ASN E 1 148 ? 509.846 435.833 349.388 1.00 31.34 148 ASN 5 N 1
ATOM 11512 C CA . ASN E 1 148 ? 509.153 434.928 350.284 1.00 31.34 148 ASN 5 CA 1
ATOM 11513 C C . ASN E 1 148 ? 508.556 433.772 349.496 1.00 31.34 148 ASN 5 C 1
ATOM 11514 O O . ASN E 1 148 ? 508.336 433.864 348.288 1.00 31.34 148 ASN 5 O 1
ATOM 11519 N N . PHE E 1 149 ? 508.311 432.670 350.196 1.00 27.45 149 PHE 5 N 1
ATOM 11520 C CA . PHE E 1 149 ? 507.827 431.446 349.569 1.00 27.45 149 PHE 5 CA 1
ATOM 11521 C C . PHE E 1 149 ? 507.031 430.661 350.594 1.00 27.45 149 PHE 5 C 1
ATOM 11522 O O . PHE E 1 149 ? 507.585 430.237 351.610 1.00 27.45 149 PHE 5 O 1
ATOM 11530 N N . HIS E 1 150 ? 505.743 430.465 350.334 1.00 25.93 150 HIS 5 N 1
ATOM 11531 C CA . HIS E 1 150 ? 504.861 429.759 351.250 1.00 25.93 150 HIS 5 CA 1
ATOM 11532 C C . HIS E 1 150 ? 504.270 428.551 350.543 1.00 25.93 150 HIS 5 C 1
ATOM 11533 O O . HIS E 1 150 ? 503.655 428.684 349.484 1.00 25.93 150 HIS 5 O 1
ATOM 11540 N N . PHE E 1 151 ? 504.446 427.380 351.144 1.00 23.15 151 PHE 5 N 1
ATOM 11541 C CA . PHE E 1 151 ? 504.158 426.110 350.502 1.00 23.15 151 PHE 5 CA 1
ATOM 11542 C C . PHE E 1 151 ? 503.583 425.160 351.534 1.00 23.15 151 PHE 5 C 1
ATOM 11543 O O . PHE E 1 151 ? 504.000 425.182 352.691 1.00 23.15 151 PHE 5 O 1
ATOM 11551 N N . PHE E 1 152 ? 502.625 424.337 351.117 1.00 20.46 152 PHE 5 N 1
ATOM 11552 C CA . PHE E 1 152 ? 502.208 423.200 351.921 1.00 20.46 152 PHE 5 CA 1
ATOM 11553 C C . PHE E 1 152 ? 501.651 422.126 351.004 1.00 20.46 152 PHE 5 C 1
ATOM 11554 O O . PHE E 1 152 ? 501.174 422.411 349.906 1.00 20.46 152 PHE 5 O 1
ATOM 11562 N N . ALA E 1 153 ? 501.719 420.885 351.472 1.00 20.83 153 ALA 5 N 1
ATOM 11563 C CA . ALA E 1 153 ? 501.254 419.745 350.703 1.00 20.83 153 ALA 5 CA 1
ATOM 11564 C C . ALA E 1 153 ? 500.722 418.700 351.663 1.00 20.83 153 ALA 5 C 1
ATOM 11565 O O . ALA E 1 153 ? 501.326 418.448 352.706 1.00 20.83 153 ALA 5 O 1
ATOM 11567 N N . VAL E 1 154 ? 499.589 418.101 351.311 1.00 22.13 154 VAL 5 N 1
ATOM 11568 C CA . VAL E 1 154 ? 498.938 417.081 352.123 1.00 22.13 154 VAL 5 CA 1
ATOM 11569 C C . VAL E 1 154 ? 498.656 415.887 351.230 1.00 22.13 154 VAL 5 C 1
ATOM 11570 O O . VAL E 1 154 ? 497.977 416.024 350.207 1.00 22.13 154 VAL 5 O 1
ATOM 11574 N N . GLY E 1 155 ? 499.163 414.719 351.610 1.00 24.80 155 GLY 5 N 1
ATOM 11575 C CA . GLY E 1 155 ? 498.902 413.546 350.799 1.00 24.80 155 GLY 5 CA 1
ATOM 11576 C C . GLY E 1 155 ? 499.071 412.255 351.562 1.00 24.80 155 GLY 5 C 1
ATOM 11577 O O . GLY E 1 155 ? 499.464 412.236 352.729 1.00 24.80 155 GLY 5 O 1
ATOM 11578 N N . GLY E 1 156 ? 498.756 411.165 350.874 1.00 25.70 156 GLY 5 N 1
ATOM 11579 C CA . GLY E 1 156 ? 498.959 409.823 351.367 1.00 25.70 156 GLY 5 CA 1
ATOM 11580 C C . GLY E 1 156 ? 500.277 409.206 350.979 1.00 25.70 156 GLY 5 C 1
ATOM 11581 O O . GLY E 1 156 ? 500.530 408.038 351.283 1.00 25.70 156 GLY 5 O 1
ATOM 11582 N N . ASP E 1 157 ? 501.126 409.964 350.308 1.00 27.73 157 ASP 5 N 1
ATOM 11583 C CA . ASP E 1 157 ? 502.456 409.566 349.886 1.00 27.73 157 ASP 5 CA 1
ATOM 11584 C C . ASP E 1 157 ? 503.412 410.693 350.231 1.00 27.73 157 ASP 5 C 1
ATOM 11585 O O . ASP E 1 157 ? 502.975 411.823 350.471 1.00 27.73 157 ASP 5 O 1
ATOM 11590 N N . PRO E 1 158 ? 504.715 410.418 350.308 1.00 26.35 158 PRO 5 N 1
ATOM 11591 C CA . PRO E 1 158 ? 505.678 411.511 350.460 1.00 26.35 158 PRO 5 CA 1
ATOM 11592 C C . PRO E 1 158 ? 505.667 412.427 349.247 1.00 26.35 158 PRO 5 C 1
ATOM 11593 O O . PRO E 1 158 ? 505.256 412.044 348.150 1.00 26.35 158 PRO 5 O 1
ATOM 11597 N N . LEU E 1 159 ? 506.106 413.662 349.462 1.00 28.52 159 LEU 5 N 1
ATOM 11598 C CA . LEU E 1 159 ? 506.070 414.674 348.413 1.00 28.52 159 LEU 5 CA 1
ATOM 11599 C C . LEU E 1 159 ? 507.115 414.322 347.372 1.00 28.52 159 LEU 5 C 1
ATOM 11600 O O . LEU E 1 159 ? 508.307 414.564 347.560 1.00 28.52 159 LEU 5 O 1
ATOM 11605 N N . GLU E 1 160 ? 506.665 413.728 346.275 1.00 32.01 160 GLU 5 N 1
ATOM 11606 C CA . GLU E 1 160 ? 507.557 413.368 345.189 1.00 32.01 160 GLU 5 CA 1
ATOM 11607 C C . GLU E 1 160 ? 507.925 414.642 344.452 1.00 32.01 160 GLU 5 C 1
ATOM 11608 O O . GLU E 1 160 ? 507.042 415.367 343.987 1.00 32.01 160 GLU 5 O 1
ATOM 11614 N N . MET E 1 161 ? 509.217 414.940 344.380 1.00 32.08 161 MET 5 N 1
ATOM 11615 C CA . MET E 1 161 ? 509.635 416.243 343.888 1.00 32.08 161 MET 5 CA 1
ATOM 11616 C C . MET E 1 161 ? 510.648 416.182 342.753 1.00 32.08 161 MET 5 C 1
ATOM 11617 O O . MET E 1 161 ? 510.910 415.116 342.195 1.00 32.08 161 MET 5 O 1
ATOM 11622 N N . GLN E 1 162 ? 511.206 417.339 342.405 1.00 34.20 162 GLN 5 N 1
ATOM 11623 C CA . GLN E 1 162 ? 511.974 417.540 341.185 1.00 34.20 162 GLN 5 CA 1
ATOM 11624 C C . GLN E 1 162 ? 513.092 418.534 341.447 1.00 34.20 162 GLN 5 C 1
ATOM 11625 O O . GLN E 1 162 ? 512.860 419.584 342.048 1.00 34.20 162 GLN 5 O 1
ATOM 11631 N N . GLY E 1 163 ? 514.299 418.205 340.997 1.00 36.83 163 GLY 5 N 1
ATOM 11632 C CA . GLY E 1 163 ? 515.446 419.056 341.235 1.00 36.83 163 GLY 5 CA 1
ATOM 11633 C C . GLY E 1 163 ? 515.783 419.996 340.099 1.00 36.83 163 GLY 5 C 1
ATOM 11634 O O . GLY E 1 163 ? 516.349 419.581 339.085 1.00 36.83 163 GLY 5 O 1
ATOM 11635 N N . VAL E 1 164 ? 515.434 421.267 340.253 1.00 38.99 164 VAL 5 N 1
ATOM 11636 C CA . VAL E 1 164 ? 515.780 422.310 339.294 1.00 38.99 164 VAL 5 CA 1
ATOM 11637 C C . VAL E 1 164 ? 516.572 423.361 340.046 1.00 38.99 164 VAL 5 C 1
ATOM 11638 O O . VAL E 1 164 ? 516.094 423.896 341.053 1.00 38.99 164 VAL 5 O 1
ATOM 11642 N N . LEU E 1 165 ? 517.777 423.658 339.574 1.00 42.52 165 LEU 5 N 1
ATOM 11643 C CA . LEU E 1 165 ? 518.624 424.589 340.300 1.00 42.52 165 LEU 5 CA 1
ATOM 11644 C C . LEU E 1 165 ? 519.510 425.360 339.338 1.00 42.52 165 LEU 5 C 1
ATOM 11645 O O . LEU E 1 165 ? 520.116 424.776 338.442 1.00 42.52 165 LEU 5 O 1
ATOM 11650 N N . MET E 1 166 ? 519.575 426.670 339.525 1.00 46.38 166 MET 5 N 1
ATOM 11651 C CA . MET E 1 166 ? 520.578 427.457 338.833 1.00 46.38 166 MET 5 CA 1
ATOM 11652 C C . MET E 1 166 ? 521.944 427.205 339.462 1.00 46.38 166 MET 5 C 1
ATOM 11653 O O . MET E 1 166 ? 522.040 426.789 340.620 1.00 46.38 166 MET 5 O 1
ATOM 11658 N N . ASN E 1 167 ? 522.999 427.444 338.670 1.00 51.85 167 ASN 5 N 1
ATOM 11659 C CA . ASN E 1 167 ? 524.403 427.277 339.070 1.00 51.85 167 ASN 5 CA 1
ATOM 11660 C C . ASN E 1 167 ? 524.679 425.838 339.522 1.00 51.85 167 ASN 5 C 1
ATOM 11661 O O . ASN E 1 167 ? 524.853 425.556 340.705 1.00 51.85 167 ASN 5 O 1
ATOM 11666 N N . TYR E 1 168 ? 524.685 424.927 338.545 1.00 50.87 168 TYR 5 N 1
ATOM 11667 C CA . TYR E 1 168 ? 524.924 423.513 338.830 1.00 50.87 168 TYR 5 CA 1
ATOM 11668 C C . TYR E 1 168 ? 526.320 423.221 339.379 1.00 50.87 168 TYR 5 C 1
ATOM 11669 O O . TYR E 1 168 ? 526.539 422.120 339.893 1.00 50.87 168 TYR 5 O 1
ATOM 11678 N N . ARG E 1 169 ? 527.255 424.160 339.297 1.00 54.37 169 ARG 5 N 1
ATOM 11679 C CA . ARG E 1 169 ? 528.583 423.988 339.861 1.00 54.37 169 ARG 5 CA 1
ATOM 11680 C C . ARG E 1 169 ? 528.667 424.370 341.333 1.00 54.37 169 ARG 5 C 1
ATOM 11681 O O . ARG E 1 169 ? 529.774 424.425 341.876 1.00 54.37 169 ARG 5 O 1
ATOM 11689 N N . THR E 1 170 ? 527.543 424.653 341.985 1.00 54.24 170 THR 5 N 1
ATOM 11690 C CA . THR E 1 170 ? 527.563 424.891 343.421 1.00 54.24 170 THR 5 CA 1
ATOM 11691 C C . THR E 1 170 ? 527.811 423.593 344.171 1.00 54.24 170 THR 5 C 1
ATOM 11692 O O . THR E 1 170 ? 527.267 422.542 343.825 1.00 54.24 170 THR 5 O 1
ATOM 11696 N N . LYS E 1 171 ? 528.638 423.672 345.205 1.00 54.05 171 LYS 5 N 1
ATOM 11697 C CA . LYS E 1 171 ? 528.997 422.519 346.018 1.00 54.05 171 LYS 5 CA 1
ATOM 11698 C C . LYS E 1 171 ? 528.281 422.644 347.353 1.00 54.05 171 LYS 5 C 1
ATOM 11699 O O . LYS E 1 171 ? 528.579 423.545 348.144 1.00 54.05 171 LYS 5 O 1
ATOM 11705 N N . TYR E 1 172 ? 527.375 421.773 347.589 1.00 50.38 172 TYR 5 N 1
ATOM 11706 C CA . TYR E 1 172 ? 526.589 421.830 348.806 1.00 50.38 172 TYR 5 CA 1
ATOM 11707 C C . TYR E 1 172 ? 527.197 420.942 349.883 1.00 50.38 172 TYR 5 C 1
ATOM 11708 O O . TYR E 1 172 ? 527.853 419.942 349.572 1.00 50.38 172 TYR 5 O 1
ATOM 11717 N N . PRO E 1 173 ? 527.016 421.301 351.153 1.00 51.64 173 PRO 5 N 1
ATOM 11718 C CA . PRO E 1 173 ? 527.554 420.475 352.234 1.00 51.64 173 PRO 5 CA 1
ATOM 11719 C C . PRO E 1 173 ? 526.825 419.148 352.349 1.00 51.64 173 PRO 5 C 1
ATOM 11720 O O . PRO E 1 173 ? 525.702 418.971 351.874 1.00 51.64 173 PRO 5 O 1
ATOM 11724 N N . ASP E 1 174 ? 527.498 418.207 353.013 1.00 55.47 174 ASP 5 N 1
ATOM 11725 C CA . ASP E 1 174 ? 527.048 416.824 353.100 1.00 55.47 174 ASP 5 CA 1
ATOM 11726 C C . ASP E 1 174 ? 525.812 416.634 353.971 1.00 55.47 174 ASP 5 C 1
ATOM 11727 O O . ASP E 1 174 ? 525.206 415.559 353.919 1.00 55.47 174 ASP 5 O 1
ATOM 11732 N N . GLY E 1 175 ? 525.429 417.636 354.766 1.00 49.85 175 GLY 5 N 1
ATOM 11733 C CA . GLY E 1 175 ? 524.194 417.547 355.523 1.00 49.85 175 GLY 5 CA 1
ATOM 11734 C C . GLY E 1 175 ? 522.947 417.592 354.669 1.00 49.85 175 GLY 5 C 1
ATOM 11735 O O . GLY E 1 175 ? 521.906 417.073 355.081 1.00 49.85 175 GLY 5 O 1
ATOM 11736 N N . THR E 1 176 ? 523.029 418.192 353.491 1.00 46.81 176 THR 5 N 1
ATOM 11737 C CA . THR E 1 176 ? 521.897 418.292 352.589 1.00 46.81 176 THR 5 CA 1
ATOM 11738 C C . THR E 1 176 ? 521.775 417.029 351.745 1.00 46.81 176 THR 5 C 1
ATOM 11739 O O . THR E 1 176 ? 522.641 416.151 351.756 1.00 46.81 176 THR 5 O 1
ATOM 11743 N N . ILE E 1 177 ? 520.678 416.947 350.999 1.00 40.82 177 ILE 5 N 1
ATOM 11744 C CA . ILE E 1 177 ? 520.541 416.017 349.883 1.00 40.82 177 ILE 5 CA 1
ATOM 11745 C C . ILE E 1 177 ? 519.953 416.801 348.711 1.00 40.82 177 ILE 5 C 1
ATOM 11746 O O . ILE E 1 177 ? 518.745 417.060 348.646 1.00 40.82 177 ILE 5 O 1
ATOM 11751 N N . THR E 1 178 ? 520.781 417.200 347.847 1.00 42.88 178 THR 5 N 1
ATOM 11752 C CA . THR E 1 178 ? 520.807 417.903 346.584 1.00 42.88 178 THR 5 CA 1
ATOM 11753 C C . THR E 1 178 ? 520.913 416.892 345.450 1.00 42.88 178 THR 5 C 1
ATOM 11754 O O . THR E 1 178 ? 521.467 415.808 345.649 1.00 42.88 178 THR 5 O 1
ATOM 11758 N N . PRO E 1 179 ? 520.368 417.173 344.261 1.00 42.90 179 PRO 5 N 1
ATOM 11759 C CA . PRO E 1 179 ? 520.176 416.098 343.282 1.00 42.90 179 PRO 5 CA 1
ATOM 11760 C C . PRO E 1 179 ? 521.480 415.648 342.641 1.00 42.90 179 PRO 5 C 1
ATOM 11761 O O . PRO E 1 179 ? 522.410 416.433 342.450 1.00 42.90 179 PRO 5 O 1
ATOM 11765 N N . LYS E 1 180 ? 521.530 414.358 342.323 1.00 48.57 180 LYS 5 N 1
ATOM 11766 C CA . LYS E 1 180 ? 522.786 413.703 341.994 1.00 48.57 180 LYS 5 CA 1
ATOM 11767 C C . LYS E 1 180 ? 523.227 414.029 340.579 1.00 48.57 180 LYS 5 C 1
ATOM 11768 O O . LYS E 1 180 ? 522.417 414.024 339.647 1.00 48.57 180 LYS 5 O 1
ATOM 11774 N N . ASN E 1 181 ? 524.531 414.277 340.431 1.00 50.44 181 ASN 5 N 1
ATOM 11775 C CA . ASN E 1 181 ? 525.243 414.572 339.192 1.00 50.44 181 ASN 5 CA 1
ATOM 11776 C C . ASN E 1 181 ? 524.612 415.728 338.426 1.00 50.44 181 ASN 5 C 1
ATOM 11777 O O . ASN E 1 181 ? 523.943 415.497 337.412 1.00 50.44 181 ASN 5 O 1
ATOM 11782 N N . PRO E 1 182 ? 524.773 416.969 338.881 1.00 47.47 182 PRO 5 N 1
ATOM 11783 C CA . PRO E 1 182 ? 524.189 418.093 338.147 1.00 47.47 182 PRO 5 CA 1
ATOM 11784 C C . PRO E 1 182 ? 524.951 418.379 336.864 1.00 47.47 182 PRO 5 C 1
ATOM 11785 O O . PRO E 1 182 ? 526.184 418.402 336.833 1.00 47.47 182 PRO 5 O 1
ATOM 11789 N N . THR E 1 183 ? 524.197 418.587 335.795 1.00 46.21 183 THR 5 N 1
ATOM 11790 C CA . THR E 1 183 ? 524.736 418.946 334.495 1.00 46.21 183 THR 5 CA 1
ATOM 11791 C C . THR E 1 183 ? 524.245 420.345 334.143 1.00 46.21 183 THR 5 C 1
ATOM 11792 O O . THR E 1 183 ? 523.618 421.024 334.957 1.00 46.21 183 THR 5 O 1
ATOM 11796 N N . ALA E 1 184 ? 524.530 420.777 332.914 1.00 46.37 184 ALA 5 N 1
ATOM 11797 C CA . ALA E 1 184 ? 523.980 422.037 332.433 1.00 46.37 184 ALA 5 CA 1
ATOM 11798 C C . ALA E 1 184 ? 522.472 421.972 332.262 1.00 46.37 184 ALA 5 C 1
ATOM 11799 O O . ALA E 1 184 ? 521.809 423.010 332.316 1.00 46.37 184 ALA 5 O 1
ATOM 11801 N N . GLN E 1 185 ? 521.918 420.777 332.078 1.00 44.88 185 GLN 5 N 1
ATOM 11802 C CA . GLN E 1 185 ? 520.477 420.608 332.025 1.00 44.88 185 GLN 5 CA 1
ATOM 11803 C C . GLN E 1 185 ? 519.827 420.639 333.400 1.00 44.88 185 GLN 5 C 1
ATOM 11804 O O . GLN E 1 185 ? 518.601 420.574 333.483 1.00 44.88 185 GLN 5 O 1
ATOM 11810 N N . SER E 1 186 ? 520.608 420.715 334.478 1.00 43.60 186 SER 5 N 1
ATOM 11811 C CA . SER E 1 186 ? 520.019 420.897 335.797 1.00 43.60 186 SER 5 CA 1
ATOM 11812 C C . SER E 1 186 ? 519.594 422.336 336.035 1.00 43.60 186 SER 5 C 1
ATOM 11813 O O . SER E 1 186 ? 518.798 422.592 336.941 1.00 43.60 186 SER 5 O 1
ATOM 11816 N N . GLN E 1 187 ? 520.097 423.276 335.236 1.00 43.27 187 GLN 5 N 1
ATOM 11817 C CA . GLN E 1 187 ? 519.648 424.661 335.252 1.00 43.27 187 GLN 5 CA 1
ATOM 11818 C C . GLN E 1 187 ? 518.337 424.856 334.514 1.00 43.27 187 GLN 5 C 1
ATOM 11819 O O . GLN E 1 187 ? 517.815 425.973 334.476 1.00 43.27 187 GLN 5 O 1
ATOM 11825 N N . VAL E 1 188 ? 517.806 423.791 333.936 1.00 41.45 188 VAL 5 N 1
ATOM 11826 C CA . VAL E 1 188 ? 516.552 423.773 333.208 1.00 41.45 188 VAL 5 CA 1
ATOM 11827 C C . VAL E 1 188 ? 515.886 422.497 333.715 1.00 41.45 188 VAL 5 C 1
ATOM 11828 O O . VAL E 1 188 ? 516.362 421.913 334.693 1.00 41.45 188 VAL 5 O 1
ATOM 11832 N N . MET E 1 189 ? 514.756 422.094 333.141 1.00 40.26 189 MET 5 N 1
ATOM 11833 C CA . MET E 1 189 ? 514.167 420.804 333.477 1.00 40.26 189 MET 5 CA 1
ATOM 11834 C C . MET E 1 189 ? 515.097 419.661 333.090 1.00 40.26 189 MET 5 C 1
ATOM 11835 O O . MET E 1 189 ? 515.624 419.623 331.976 1.00 40.26 189 MET 5 O 1
ATOM 11840 N N . ASN E 1 190 ? 515.307 418.738 334.023 1.00 42.17 190 ASN 5 N 1
ATOM 11841 C CA . ASN E 1 190 ? 516.051 417.509 333.787 1.00 42.17 190 ASN 5 CA 1
ATOM 11842 C C . ASN E 1 190 ? 515.323 416.387 334.505 1.00 42.17 190 ASN 5 C 1
ATOM 11843 O O . ASN E 1 190 ? 515.106 416.461 335.717 1.00 42.17 190 ASN 5 O 1
ATOM 11848 N N . THR E 1 191 ? 514.956 415.349 333.757 1.00 43.15 191 THR 5 N 1
ATOM 11849 C CA . THR E 1 191 ? 514.137 414.273 334.296 1.00 43.15 191 THR 5 CA 1
ATOM 11850 C C . THR E 1 191 ? 514.925 413.390 335.260 1.00 43.15 191 THR 5 C 1
ATOM 11851 O O . THR E 1 191 ? 514.332 412.715 336.107 1.00 43.15 191 THR 5 O 1
ATOM 11855 N N . ASP E 1 192 ? 516.251 413.426 335.197 1.00 45.43 192 ASP 5 N 1
ATOM 11856 C CA . ASP E 1 192 ? 517.087 412.578 336.033 1.00 45.43 192 ASP 5 CA 1
ATOM 11857 C C . ASP E 1 192 ? 517.340 413.153 337.422 1.00 45.43 192 ASP 5 C 1
ATOM 11858 O O . ASP E 1 192 ? 518.287 412.715 338.079 1.00 45.43 192 ASP 5 O 1
ATOM 11863 N N . HIS E 1 193 ? 516.545 414.113 337.889 1.00 39.55 193 HIS 5 N 1
ATOM 11864 C CA . HIS E 1 193 ? 516.680 414.648 339.237 1.00 39.55 193 HIS 5 CA 1
ATOM 11865 C C . HIS E 1 193 ? 515.398 414.460 340.037 1.00 39.55 193 HIS 5 C 1
ATOM 11866 O O . HIS E 1 193 ? 514.911 415.383 340.686 1.00 39.55 193 HIS 5 O 1
ATOM 11873 N N . LYS E 1 194 ? 514.835 413.261 339.990 1.00 33.48 194 LYS 5 N 1
ATOM 11874 C CA . LYS E 1 194 ? 513.673 412.934 340.796 1.00 33.48 194 LYS 5 CA 1
ATOM 11875 C C . LYS E 1 194 ? 514.101 412.531 342.201 1.00 33.48 194 LYS 5 C 1
ATOM 11876 O O . LYS E 1 194 ? 515.201 412.015 342.411 1.00 33.48 194 LYS 5 O 1
ATOM 11882 N N . ALA E 1 195 ? 513.219 412.775 343.168 1.00 31.88 195 ALA 5 N 1
ATOM 11883 C CA . ALA E 1 195 ? 513.417 412.329 344.542 1.00 31.88 195 ALA 5 CA 1
ATOM 11884 C C . ALA E 1 195 ? 512.063 412.262 345.227 1.00 31.88 195 ALA 5 C 1
ATOM 11885 O O . ALA E 1 195 ? 511.032 412.584 344.635 1.00 31.88 195 ALA 5 O 1
ATOM 11887 N N . TYR E 1 196 ? 512.074 411.827 346.479 1.00 32.00 196 TYR 5 N 1
ATOM 11888 C CA . TYR E 1 196 ? 510.943 412.005 347.374 1.00 32.00 196 TYR 5 CA 1
ATOM 11889 C C . TYR E 1 196 ? 511.349 412.984 348.462 1.00 32.00 196 TYR 5 C 1
ATOM 11890 O O . TYR E 1 196 ? 512.512 413.373 348.575 1.00 32.00 196 TYR 5 O 1
ATOM 11899 N N . LEU E 1 197 ? 510.381 413.379 349.273 1.00 32.69 197 LEU 5 N 1
ATOM 11900 C CA . LEU E 1 197 ? 510.641 414.209 350.444 1.00 32.69 197 LEU 5 CA 1
ATOM 11901 C C . LEU E 1 197 ? 510.560 413.279 351.646 1.00 32.69 197 LEU 5 C 1
ATOM 11902 O O . LEU E 1 197 ? 509.489 413.067 352.213 1.00 32.69 197 LEU 5 O 1
ATOM 11907 N N . ASP E 1 198 ? 511.705 412.709 352.022 1.00 35.82 198 ASP 5 N 1
ATOM 11908 C CA . ASP E 1 198 ? 511.756 411.676 353.047 1.00 35.82 198 ASP 5 CA 1
ATOM 11909 C C . ASP E 1 198 ? 512.719 412.011 354.178 1.00 35.82 198 ASP 5 C 1
ATOM 11910 O O . ASP E 1 198 ? 513.184 411.106 354.877 1.00 35.82 198 ASP 5 O 1
ATOM 11915 N N . LYS E 1 199 ? 513.019 413.289 354.379 1.00 37.19 199 LYS 5 N 1
ATOM 11916 C CA . LYS E 1 199 ? 513.955 413.692 355.417 1.00 37.19 199 LYS 5 CA 1
ATOM 11917 C C . LYS E 1 199 ? 513.725 415.158 355.730 1.00 37.19 199 LYS 5 C 1
ATOM 11918 O O . LYS E 1 199 ? 513.756 415.997 354.826 1.00 37.19 199 LYS 5 O 1
ATOM 11924 N N . ASN E 1 200 ? 513.488 415.461 356.998 1.00 39.10 200 ASN 5 N 1
ATOM 11925 C CA . ASN E 1 200 ? 513.375 416.847 357.412 1.00 39.10 200 ASN 5 CA 1
ATOM 11926 C C . ASN E 1 200 ? 514.743 417.513 357.396 1.00 39.10 200 ASN 5 C 1
ATOM 11927 O O . ASN E 1 200 ? 515.766 416.871 357.644 1.00 39.10 200 ASN 5 O 1
ATOM 11932 N N . ASN E 1 201 ? 514.744 418.812 357.072 1.00 40.58 201 ASN 5 N 1
ATOM 11933 C CA . ASN E 1 201 ? 515.889 419.716 357.227 1.00 40.58 201 ASN 5 CA 1
ATOM 11934 C C . ASN E 1 201 ? 517.076 419.283 356.364 1.00 40.58 201 ASN 5 C 1
ATOM 11935 O O . ASN E 1 201 ? 518.233 419.542 356.689 1.00 40.58 201 ASN 5 O 1
ATOM 11940 N N . ALA E 1 202 ? 516.815 418.597 355.258 1.00 40.00 202 ALA 5 N 1
ATOM 11941 C CA . ALA E 1 202 ? 517.893 418.177 354.374 1.00 40.00 202 ALA 5 CA 1
ATOM 11942 C C . ALA E 1 202 ? 517.740 418.707 352.961 1.00 40.00 202 ALA 5 C 1
ATOM 11943 O O . ALA E 1 202 ? 518.693 419.265 352.412 1.00 40.00 202 ALA 5 O 1
ATOM 11945 N N . TYR E 1 203 ? 516.575 418.545 352.362 1.00 35.28 203 TYR 5 N 1
ATOM 11946 C CA . TYR E 1 203 ? 516.308 419.001 351.009 1.00 35.28 203 TYR 5 CA 1
ATOM 11947 C C . TYR E 1 203 ? 516.177 420.513 350.995 1.00 35.28 203 TYR 5 C 1
ATOM 11948 O O . TYR E 1 203 ? 515.196 421.028 351.542 1.00 35.28 203 TYR 5 O 1
ATOM 11957 N N . PRO E 1 204 ? 517.103 421.258 350.395 1.00 35.51 204 PRO 5 N 1
ATOM 11958 C CA . PRO E 1 204 ? 516.989 422.717 350.407 1.00 35.51 204 PRO 5 CA 1
ATOM 11959 C C . PRO E 1 204 ? 515.881 423.186 349.482 1.00 35.51 204 PRO 5 C 1
ATOM 11960 O O . PRO E 1 204 ? 515.478 422.492 348.549 1.00 35.51 204 PRO 5 O 1
ATOM 11964 N N . VAL E 1 205 ? 515.366 424.381 349.765 1.00 36.32 205 VAL 5 N 1
ATOM 11965 C CA . VAL E 1 205 ? 514.295 424.898 348.925 1.00 36.32 205 VAL 5 CA 1
ATOM 11966 C C . VAL E 1 205 ? 514.824 425.485 347.627 1.00 36.32 205 VAL 5 C 1
ATOM 11967 O O . VAL E 1 205 ? 514.090 425.524 346.638 1.00 36.32 205 VAL 5 O 1
ATOM 11971 N N . GLU E 1 206 ? 516.085 425.905 347.575 1.00 41.85 206 GLU 5 N 1
ATOM 11972 C CA . GLU E 1 206 ? 516.601 426.514 346.357 1.00 41.85 206 GLU 5 CA 1
ATOM 11973 C C . GLU E 1 206 ? 516.985 425.492 345.298 1.00 41.85 206 GLU 5 C 1
ATOM 11974 O O . GLU E 1 206 ? 517.433 425.887 344.217 1.00 41.85 206 GLU 5 O 1
ATOM 11980 N N . CYS E 1 207 ? 516.823 424.201 345.574 1.00 37.48 207 CYS 5 N 1
ATOM 11981 C CA . CYS E 1 207 ? 517.190 423.154 344.639 1.00 37.48 207 CYS 5 CA 1
ATOM 11982 C C . CYS E 1 207 ? 516.050 422.209 344.317 1.00 37.48 207 CYS 5 C 1
ATOM 11983 O O . CYS E 1 207 ? 516.236 421.303 343.502 1.00 37.48 207 CYS 5 O 1
ATOM 11986 N N . TRP E 1 208 ? 514.885 422.375 344.929 1.00 34.25 208 TRP 5 N 1
ATOM 11987 C CA . TRP E 1 208 ? 513.833 421.380 344.804 1.00 34.25 208 TRP 5 CA 1
ATOM 11988 C C . TRP E 1 208 ? 512.481 422.053 344.662 1.00 34.25 208 TRP 5 C 1
ATOM 11989 O O . TRP E 1 208 ? 512.091 422.859 345.508 1.00 34.25 208 TRP 5 O 1
ATOM 12000 N N . VAL E 1 209 ? 511.773 421.714 343.593 1.00 31.73 209 VAL 5 N 1
ATOM 12001 C CA . VAL E 1 209 ? 510.373 422.082 343.425 1.00 31.73 209 VAL 5 CA 1
ATOM 12002 C C . VAL E 1 209 ? 509.572 420.789 343.461 1.00 31.73 209 VAL 5 C 1
ATOM 12003 O O . VAL E 1 209 ? 510.129 419.729 343.155 1.00 31.73 209 VAL 5 O 1
ATOM 12007 N N . PRO E 1 210 ? 508.303 420.809 343.859 1.00 27.62 210 PRO 5 N 1
ATOM 12008 C CA . PRO E 1 210 ? 507.497 419.590 343.781 1.00 27.62 210 PRO 5 CA 1
ATOM 12009 C C . PRO E 1 210 ? 507.245 419.179 342.342 1.00 27.62 210 PRO 5 C 1
ATOM 12010 O O . PRO E 1 210 ? 507.155 420.012 341.439 1.00 27.62 210 PRO 5 O 1
ATOM 12014 N N . ASP E 1 211 ? 507.150 417.877 342.136 1.00 30.04 211 ASP 5 N 1
ATOM 12015 C CA . ASP E 1 211 ? 507.062 417.325 340.793 1.00 30.04 211 ASP 5 CA 1
ATOM 12016 C C . ASP E 1 211 ? 505.624 417.411 340.308 1.00 30.04 211 ASP 5 C 1
ATOM 12017 O O . ASP E 1 211 ? 504.741 416.807 340.923 1.00 30.04 211 ASP 5 O 1
ATOM 12022 N N . PRO E 1 212 ? 505.342 418.135 339.222 1.00 27.17 212 PRO 5 N 1
ATOM 12023 C CA . PRO E 1 212 ? 503.962 418.219 338.737 1.00 27.17 212 PRO 5 CA 1
ATOM 12024 C C . PRO E 1 212 ? 503.491 416.986 337.998 1.00 27.17 212 PRO 5 C 1
ATOM 12025 O O . PRO E 1 212 ? 502.294 416.887 337.703 1.00 27.17 212 PRO 5 O 1
ATOM 12029 N N . SER E 1 213 ? 504.375 416.044 337.697 1.00 27.22 213 SER 5 N 1
ATOM 12030 C CA . SER E 1 213 ? 503.994 414.852 336.965 1.00 27.22 213 SER 5 CA 1
ATOM 12031 C C . SER E 1 213 ? 503.778 413.633 337.848 1.00 27.22 213 SER 5 C 1
ATOM 12032 O O . SER E 1 213 ? 503.163 412.670 337.390 1.00 27.22 213 SER 5 O 1
ATOM 12035 N N . ARG E 1 214 ? 504.249 413.643 339.097 1.00 30.93 214 ARG 5 N 1
ATOM 12036 C CA . ARG E 1 214 ? 504.227 412.432 339.906 1.00 30.93 214 ARG 5 CA 1
ATOM 12037 C C . ARG E 1 214 ? 503.500 412.581 341.236 1.00 30.93 214 ARG 5 C 1
ATOM 12038 O O . ARG E 1 214 ? 503.542 411.655 342.051 1.00 30.93 214 ARG 5 O 1
ATOM 12046 N N . ASN E 1 215 ? 502.838 413.699 341.491 1.00 27.66 215 ASN 5 N 1
ATOM 12047 C CA . ASN E 1 215 ? 502.117 413.861 342.747 1.00 27.66 215 ASN 5 CA 1
ATOM 12048 C C . ASN E 1 215 ? 500.648 413.500 342.547 1.00 27.66 215 ASN 5 C 1
ATOM 12049 O O . ASN E 1 215 ? 499.746 414.332 342.619 1.00 27.66 215 ASN 5 O 1
ATOM 12054 N N . GLU E 1 216 ? 500.421 412.213 342.288 1.00 29.81 216 GLU 5 N 1
ATOM 12055 C CA . GLU E 1 216 ? 499.060 411.740 342.093 1.00 29.81 216 GLU 5 CA 1
ATOM 12056 C C . GLU E 1 216 ? 498.280 411.633 343.389 1.00 29.81 216 GLU 5 C 1
ATOM 12057 O O . GLU E 1 216 ? 497.047 411.661 343.352 1.00 29.81 216 GLU 5 O 1
ATOM 12063 N N . ASN E 1 217 ? 498.958 411.509 344.525 1.00 27.09 217 ASN 5 N 1
ATOM 12064 C CA . ASN E 1 217 ? 498.273 411.293 345.786 1.00 27.09 217 ASN 5 CA 1
ATOM 12065 C C . ASN E 1 217 ? 498.494 412.425 346.778 1.00 27.09 217 ASN 5 C 1
ATOM 12066 O O . ASN E 1 217 ? 497.958 412.370 347.882 1.00 27.09 217 ASN 5 O 1
ATOM 12071 N N . THR E 1 218 ? 499.262 413.449 346.430 1.00 25.09 218 THR 5 N 1
ATOM 12072 C CA . THR E 1 218 ? 499.371 414.628 347.271 1.00 25.09 218 THR 5 CA 1
ATOM 12073 C C . THR E 1 218 ? 498.737 415.813 346.563 1.00 25.09 218 THR 5 C 1
ATOM 12074 O O . THR E 1 218 ? 498.457 415.771 345.365 1.00 25.09 218 THR 5 O 1
ATOM 12078 N N . ARG E 1 219 ? 498.504 416.875 347.333 1.00 23.31 219 ARG 5 N 1
ATOM 12079 C CA . ARG E 1 219 ? 497.849 418.093 346.862 1.00 23.31 219 ARG 5 CA 1
ATOM 12080 C C . ARG E 1 219 ? 498.698 419.251 347.367 1.00 23.31 219 ARG 5 C 1
ATOM 12081 O O . ARG E 1 219 ? 498.508 419.703 348.496 1.00 23.31 219 ARG 5 O 1
ATOM 12089 N N . TYR E 1 220 ? 499.633 419.730 346.556 1.00 21.94 220 TYR 5 N 1
ATOM 12090 C CA . TYR E 1 220 ? 500.524 420.796 346.990 1.00 21.94 220 TYR 5 CA 1
ATOM 12091 C C . TYR E 1 220 ? 499.984 422.149 346.552 1.00 21.94 220 TYR 5 C 1
ATOM 12092 O O . TYR E 1 220 ? 499.486 422.292 345.434 1.00 21.94 220 TYR 5 O 1
ATOM 12101 N N . PHE E 1 221 ? 500.087 423.136 347.441 1.00 20.84 221 PHE 5 N 1
ATOM 12102 C CA . PHE E 1 221 ? 499.503 424.465 347.270 1.00 20.84 221 PHE 5 CA 1
ATOM 12103 C C . PHE E 1 221 ? 500.579 425.485 347.609 1.00 20.84 221 PHE 5 C 1
ATOM 12104 O O . PHE E 1 221 ? 500.644 425.970 348.738 1.00 20.84 221 PHE 5 O 1
ATOM 12112 N N . GLY E 1 222 ? 501.411 425.832 346.642 1.00 23.71 222 GLY 5 N 1
ATOM 12113 C CA . GLY E 1 222 ? 502.488 426.752 346.931 1.00 23.71 222 GLY 5 CA 1
ATOM 12114 C C . GLY E 1 222 ? 502.392 428.068 346.195 1.00 23.71 222 GLY 5 C 1
ATOM 12115 O O . GLY E 1 222 ? 501.707 428.165 345.177 1.00 23.71 222 GLY 5 O 1
ATOM 12116 N N . THR E 1 223 ? 503.076 429.088 346.701 1.00 26.96 223 THR 5 N 1
ATOM 12117 C CA . THR E 1 223 ? 503.134 430.373 346.028 1.00 26.96 223 THR 5 CA 1
ATOM 12118 C C . THR E 1 223 ? 504.475 431.024 346.328 1.00 26.96 223 THR 5 C 1
ATOM 12119 O O . THR E 1 223 ? 505.096 430.755 347.358 1.00 26.96 223 THR 5 O 1
ATOM 12123 N N . PHE E 1 224 ? 504.923 431.867 345.406 1.00 30.75 224 PHE 5 N 1
ATOM 12124 C CA . PHE E 1 224 ? 506.246 432.465 345.463 1.00 30.75 224 PHE 5 CA 1
ATOM 12125 C C . PHE E 1 224 ? 506.148 433.904 345.000 1.00 30.75 224 PHE 5 C 1
ATOM 12126 O O . PHE E 1 224 ? 505.454 434.195 344.025 1.00 30.75 224 PHE 5 O 1
ATOM 12134 N N . THR E 1 225 ? 506.830 434.808 345.704 1.00 33.06 225 THR 5 N 1
ATOM 12135 C CA . THR E 1 225 ? 506.892 436.213 345.295 1.00 33.06 225 THR 5 CA 1
ATOM 12136 C C . THR E 1 225 ? 508.320 436.690 345.543 1.00 33.06 225 THR 5 C 1
ATOM 12137 O O . THR E 1 225 ? 508.639 437.214 346.611 1.00 33.06 225 THR 5 O 1
ATOM 12141 N N . GLY E 1 226 ? 509.177 436.509 344.553 1.00 34.17 226 GLY 5 N 1
ATOM 12142 C CA . GLY E 1 226 ? 510.539 436.966 344.684 1.00 34.17 226 GLY 5 CA 1
ATOM 12143 C C . GLY E 1 226 ? 510.648 438.457 344.489 1.00 34.17 226 GLY 5 C 1
ATOM 12144 O O . GLY E 1 226 ? 509.804 439.085 343.870 1.00 34.17 226 GLY 5 O 1
ATOM 12145 N N . GLY E 1 227 ? 511.700 439.038 345.031 1.00 39.59 227 GLY 5 N 1
ATOM 12146 C CA . GLY E 1 227 ? 511.879 440.467 344.901 1.00 39.59 227 GLY 5 CA 1
ATOM 12147 C C . GLY E 1 227 ? 512.766 441.015 345.987 1.00 39.59 227 GLY 5 C 1
ATOM 12148 O O . GLY E 1 227 ? 512.981 440.399 347.031 1.00 39.59 227 GLY 5 O 1
ATOM 12149 N N . GLU E 1 228 ? 513.291 442.208 345.722 1.00 45.12 228 GLU 5 N 1
ATOM 12150 C CA . GLU E 1 228 ? 514.275 442.829 346.599 1.00 45.12 228 GLU 5 CA 1
ATOM 12151 C C . GLU E 1 228 ? 513.643 443.316 347.897 1.00 45.12 228 GLU 5 C 1
ATOM 12152 O O . GLU E 1 228 ? 514.089 442.956 348.991 1.00 45.12 228 GLU 5 O 1
ATOM 12158 N N . ASN E 1 229 ? 512.606 444.140 347.793 1.00 44.50 229 ASN 5 N 1
ATOM 12159 C CA . ASN E 1 229 ? 511.959 444.771 348.939 1.00 44.50 229 ASN 5 CA 1
ATOM 12160 C C . ASN E 1 229 ? 510.443 444.718 348.806 1.00 44.50 229 ASN 5 C 1
ATOM 12161 O O . ASN E 1 229 ? 509.744 445.726 348.922 1.00 44.50 229 ASN 5 O 1
ATOM 12166 N N . VAL E 1 230 ? 509.913 443.527 348.553 1.00 39.69 230 VAL 5 N 1
ATOM 12167 C CA . VAL E 1 230 ? 508.482 443.349 348.333 1.00 39.69 230 VAL 5 CA 1
ATOM 12168 C C . VAL E 1 230 ? 507.802 443.070 349.671 1.00 39.69 230 VAL 5 C 1
ATOM 12169 O O . VAL E 1 230 ? 508.455 442.578 350.602 1.00 39.69 230 VAL 5 O 1
ATOM 12173 N N . PRO E 1 231 ? 506.524 443.404 349.839 1.00 38.38 231 PRO 5 N 1
ATOM 12174 C CA . PRO E 1 231 ? 505.865 443.177 351.124 1.00 38.38 231 PRO 5 CA 1
ATOM 12175 C C . PRO E 1 231 ? 505.444 441.729 351.293 1.00 38.38 231 PRO 5 C 1
ATOM 12176 O O . PRO E 1 231 ? 504.938 441.101 350.352 1.00 38.38 231 PRO 5 O 1
ATOM 12180 N N . PRO E 1 232 ? 505.657 441.155 352.472 1.00 34.62 232 PRO 5 N 1
ATOM 12181 C CA . PRO E 1 232 ? 505.008 439.886 352.829 1.00 34.62 232 PRO 5 CA 1
ATOM 12182 C C . PRO E 1 232 ? 503.592 440.114 353.339 1.00 34.62 232 PRO 5 C 1
ATOM 12183 O O . PRO E 1 232 ? 503.384 440.614 354.448 1.00 34.62 232 PRO 5 O 1
ATOM 12187 N N . VAL E 1 233 ? 502.612 439.733 352.529 1.00 32.45 233 VAL 5 N 1
ATOM 12188 C CA . VAL E 1 233 ? 501.204 439.928 352.850 1.00 32.45 233 VAL 5 CA 1
ATOM 12189 C C . VAL E 1 233 ? 500.642 438.607 353.350 1.00 32.45 233 VAL 5 C 1
ATOM 12190 O O . VAL E 1 233 ? 500.595 437.622 352.604 1.00 32.45 233 VAL 5 O 1
ATOM 12194 N N . LEU E 1 234 ? 500.203 438.584 354.603 1.00 29.76 234 LEU 5 N 1
ATOM 12195 C CA . LEU E 1 234 ? 499.771 437.363 355.266 1.00 29.76 234 LEU 5 CA 1
ATOM 12196 C C . LEU E 1 234 ? 498.379 437.544 355.848 1.00 29.76 234 LEU 5 C 1
ATOM 12197 O O . LEU E 1 234 ? 498.054 438.607 356.379 1.00 29.76 234 LEU 5 O 1
ATOM 12202 N N . HIS E 1 235 ? 497.565 436.501 355.749 1.00 28.99 235 HIS 5 N 1
ATOM 12203 C CA . HIS E 1 235 ? 496.230 436.479 356.322 1.00 28.99 235 HIS 5 CA 1
ATOM 12204 C C . HIS E 1 235 ? 496.186 435.505 357.488 1.00 28.99 235 HIS 5 C 1
ATOM 12205 O O . HIS E 1 235 ? 496.995 434.580 357.584 1.00 28.99 235 HIS 5 O 1
ATOM 12212 N N . VAL E 1 236 ? 495.232 435.728 358.386 1.00 25.54 236 VAL 5 N 1
ATOM 12213 C CA . VAL E 1 236 ? 495.069 434.908 359.580 1.00 25.54 236 VAL 5 CA 1
ATOM 12214 C C . VAL E 1 236 ? 493.570 434.802 359.879 1.00 25.54 236 VAL 5 C 1
ATOM 12215 O O . VAL E 1 236 ? 492.921 435.797 360.213 1.00 25.54 236 VAL 5 O 1
ATOM 12219 N N . THR E 1 237 ? 493.001 433.613 359.674 1.00 24.08 237 THR 5 N 1
ATOM 12220 C CA . THR E 1 237 ? 491.549 433.452 359.608 1.00 24.08 237 THR 5 CA 1
ATOM 12221 C C . THR E 1 237 ? 491.189 431.992 359.844 1.00 24.08 237 THR 5 C 1
ATOM 12222 O O . THR E 1 237 ? 491.773 431.110 359.211 1.00 24.08 237 THR 5 O 1
ATOM 12226 N N . ASN E 1 238 ? 490.221 431.732 360.730 1.00 22.88 238 ASN 5 N 1
ATOM 12227 C CA . ASN E 1 238 ? 489.785 430.369 361.010 1.00 22.88 238 ASN 5 CA 1
ATOM 12228 C C . ASN E 1 238 ? 488.498 429.979 360.291 1.00 22.88 238 ASN 5 C 1
ATOM 12229 O O . ASN E 1 238 ? 487.832 429.030 360.712 1.00 22.88 238 ASN 5 O 1
ATOM 12234 N N . THR E 1 239 ? 488.119 430.692 359.236 1.00 24.11 239 THR 5 N 1
ATOM 12235 C CA . THR E 1 239 ? 486.953 430.304 358.454 1.00 24.11 239 THR 5 CA 1
ATOM 12236 C C . THR E 1 239 ? 487.295 429.882 357.038 1.00 24.11 239 THR 5 C 1
ATOM 12237 O O . THR E 1 239 ? 486.487 429.213 356.397 1.00 24.11 239 THR 5 O 1
ATOM 12241 N N . ALA E 1 240 ? 488.468 430.254 356.541 1.00 24.85 240 ALA 5 N 1
ATOM 12242 C CA . ALA E 1 240 ? 488.864 429.876 355.195 1.00 24.85 240 ALA 5 CA 1
ATOM 12243 C C . ALA E 1 240 ? 489.269 428.412 355.162 1.00 24.85 240 ALA 5 C 1
ATOM 12244 O O . ALA E 1 240 ? 490.097 427.967 355.958 1.00 24.85 240 ALA 5 O 1
ATOM 12246 N N . THR E 1 241 ? 488.693 427.667 354.235 1.00 26.51 241 THR 5 N 1
ATOM 12247 C CA . THR E 1 241 ? 488.924 426.239 354.131 1.00 26.51 241 THR 5 CA 1
ATOM 12248 C C . THR E 1 241 ? 489.532 425.910 352.770 1.00 26.51 241 THR 5 C 1
ATOM 12249 O O . THR E 1 241 ? 489.701 426.779 351.914 1.00 26.51 241 THR 5 O 1
ATOM 12253 N N . THR E 1 242 ? 489.870 424.635 352.576 1.00 24.30 242 THR 5 N 1
ATOM 12254 C CA . THR E 1 242 ? 490.463 424.181 351.316 1.00 24.30 242 THR 5 CA 1
ATOM 12255 C C . THR E 1 242 ? 490.032 422.732 351.087 1.00 24.30 242 THR 5 C 1
ATOM 12256 O O . THR E 1 242 ? 490.328 421.851 351.893 1.00 24.30 242 THR 5 O 1
ATOM 12260 N N . VAL E 1 243 ? 489.332 422.501 349.976 1.00 23.35 243 VAL 5 N 1
ATOM 12261 C CA . VAL E 1 243 ? 488.879 421.155 349.652 1.00 23.35 243 VAL 5 CA 1
ATOM 12262 C C . VAL E 1 243 ? 489.982 420.424 348.905 1.00 23.35 243 VAL 5 C 1
ATOM 12263 O O . VAL E 1 243 ? 490.547 420.942 347.935 1.00 23.35 243 VAL 5 O 1
ATOM 12267 N N . LEU E 1 244 ? 490.298 419.211 349.354 1.00 24.19 244 LEU 5 N 1
ATOM 12268 C CA . LEU E 1 244 ? 491.370 418.416 348.775 1.00 24.19 244 LEU 5 CA 1
ATOM 12269 C C . LEU E 1 244 ? 490.872 417.372 347.788 1.00 24.19 244 LEU 5 C 1
ATOM 12270 O O . LEU E 1 244 ? 491.658 416.529 347.351 1.00 24.19 244 LEU 5 O 1
ATOM 12275 N N . LEU E 1 245 ? 489.596 417.406 347.421 1.00 27.65 245 LEU 5 N 1
ATOM 12276 C CA . LEU E 1 245 ? 489.056 416.423 346.500 1.00 27.65 245 LEU 5 CA 1
ATOM 12277 C C . LEU E 1 245 ? 489.541 416.696 345.077 1.00 27.65 245 LEU 5 C 1
ATOM 12278 O O . LEU E 1 245 ? 490.134 417.735 344.780 1.00 27.65 245 LEU 5 O 1
ATOM 12283 N N . ASP E 1 246 ? 489.282 415.745 344.187 1.00 34.15 246 ASP 5 N 1
ATOM 12284 C CA . ASP E 1 246 ? 489.694 415.847 342.794 1.00 34.15 246 ASP 5 CA 1
ATOM 12285 C C . ASP E 1 246 ? 488.464 415.817 341.887 1.00 34.15 246 ASP 5 C 1
ATOM 12286 O O . ASP E 1 246 ? 487.326 415.924 342.346 1.00 34.15 246 ASP 5 O 1
ATOM 12291 N N . GLU E 1 247 ? 488.713 415.664 340.582 1.00 40.75 247 GLU 5 N 1
ATOM 12292 C CA . GLU E 1 247 ? 487.647 415.658 339.586 1.00 40.75 247 GLU 5 CA 1
ATOM 12293 C C . GLU E 1 247 ? 486.718 414.458 339.709 1.00 40.75 247 GLU 5 C 1
ATOM 12294 O O . GLU E 1 247 ? 485.615 414.490 339.156 1.00 40.75 247 GLU 5 O 1
ATOM 12300 N N . GLN E 1 248 ? 487.133 413.404 340.406 1.00 37.83 248 GLN 5 N 1
ATOM 12301 C CA . GLN E 1 248 ? 486.279 412.252 340.644 1.00 37.83 248 GLN 5 CA 1
ATOM 12302 C C . GLN E 1 248 ? 485.685 412.232 342.042 1.00 37.83 248 GLN 5 C 1
ATOM 12303 O O . GLN E 1 248 ? 484.842 411.378 342.324 1.00 37.83 248 GLN 5 O 1
ATOM 12309 N N . GLY E 1 249 ? 486.099 413.142 342.915 1.00 33.84 249 GLY 5 N 1
ATOM 12310 C CA . GLY E 1 249 ? 485.535 413.219 344.244 1.00 33.84 249 GLY 5 CA 1
ATOM 12311 C C . GLY E 1 249 ? 486.248 412.418 345.306 1.00 33.84 249 GLY 5 C 1
ATOM 12312 O O . GLY E 1 249 ? 485.625 412.075 346.316 1.00 33.84 249 GLY 5 O 1
ATOM 12313 N N . VAL E 1 250 ? 487.527 412.103 345.117 1.00 30.99 250 VAL 5 N 1
ATOM 12314 C CA . VAL E 1 250 ? 488.308 411.407 346.129 1.00 30.99 250 VAL 5 CA 1
ATOM 12315 C C . VAL E 1 250 ? 489.448 412.312 346.570 1.00 30.99 250 VAL 5 C 1
ATOM 12316 O O . VAL E 1 250 ? 489.941 413.148 345.808 1.00 30.99 250 VAL 5 O 1
ATOM 12320 N N . GLY E 1 251 ? 489.848 412.166 347.825 1.00 27.69 251 GLY 5 N 1
ATOM 12321 C CA . GLY E 1 251 ? 490.947 412.935 348.347 1.00 27.69 251 GLY 5 CA 1
ATOM 12322 C C . GLY E 1 251 ? 492.222 412.126 348.325 1.00 27.69 251 GLY 5 C 1
ATOM 12323 O O . GLY E 1 251 ? 492.295 411.066 347.701 1.00 27.69 251 GLY 5 O 1
ATOM 12324 N N . PRO E 1 252 ? 493.256 412.624 348.975 1.00 25.31 252 PRO 5 N 1
ATOM 12325 C CA . PRO E 1 252 ? 494.455 411.808 349.181 1.00 25.31 252 PRO 5 CA 1
ATOM 12326 C C . PRO E 1 252 ? 494.209 410.590 350.054 1.00 25.31 252 PRO 5 C 1
ATOM 12327 O O . PRO E 1 252 ? 493.980 410.716 351.258 1.00 25.31 252 PRO 5 O 1
ATOM 12331 N N . LEU E 1 253 ? 494.272 409.405 349.455 1.00 26.38 253 LEU 5 N 1
ATOM 12332 C CA . LEU E 1 253 ? 494.105 408.165 350.195 1.00 26.38 253 LEU 5 CA 1
ATOM 12333 C C . LEU E 1 253 ? 495.404 407.795 350.887 1.00 26.38 253 LEU 5 C 1
ATOM 12334 O O . LEU E 1 253 ? 496.484 407.892 350.301 1.00 26.38 253 LEU 5 O 1
ATOM 12339 N N . CYS E 1 254 ? 495.296 407.363 352.139 1.00 30.96 254 CYS 5 N 1
ATOM 12340 C CA . CYS E 1 254 ? 496.453 406.942 352.924 1.00 30.96 254 CYS 5 CA 1
ATOM 12341 C C . CYS E 1 254 ? 496.606 405.436 352.761 1.00 30.96 254 CYS 5 C 1
ATOM 12342 O O . CYS E 1 254 ? 495.890 404.656 353.392 1.00 30.96 254 CYS 5 O 1
ATOM 12345 N N . LYS E 1 255 ? 497.547 405.024 351.910 1.00 34.04 255 LYS 5 N 1
ATOM 12346 C CA . LYS E 1 255 ? 497.666 403.614 351.539 1.00 34.04 255 LYS 5 CA 1
ATOM 12347 C C . LYS E 1 255 ? 498.375 402.822 352.629 1.00 34.04 255 LYS 5 C 1
ATOM 12348 O O . LYS E 1 255 ? 497.779 401.960 353.282 1.00 34.04 255 LYS 5 O 1
ATOM 12354 N N . ALA E 1 256 ? 499.659 403.101 352.824 1.00 35.98 256 ALA 5 N 1
ATOM 12355 C CA . ALA E 1 256 ? 500.275 402.819 354.103 1.00 35.98 256 ALA 5 CA 1
ATOM 12356 C C . ALA E 1 256 ? 499.714 403.824 355.084 1.00 35.98 256 ALA 5 C 1
ATOM 12357 O O . ALA E 1 256 ? 499.668 405.022 354.795 1.00 35.98 256 ALA 5 O 1
ATOM 12359 N N . ASP E 1 257 ? 499.273 403.336 356.240 1.00 37.29 257 ASP 5 N 1
ATOM 12360 C CA . ASP E 1 257 ? 498.344 404.075 357.093 1.00 37.29 257 ASP 5 CA 1
ATOM 12361 C C . ASP E 1 257 ? 499.081 405.240 357.746 1.00 37.29 257 ASP 5 C 1
ATOM 12362 O O . ASP E 1 257 ? 499.498 405.197 358.905 1.00 37.29 257 ASP 5 O 1
ATOM 12367 N N . SER E 1 258 ? 499.257 406.298 356.958 1.00 31.74 258 SER 5 N 1
ATOM 12368 C CA . SER E 1 258 ? 500.021 407.469 357.350 1.00 31.74 258 SER 5 CA 1
ATOM 12369 C C . SER E 1 258 ? 499.597 408.637 356.477 1.00 31.74 258 SER 5 C 1
ATOM 12370 O O . SER E 1 258 ? 499.357 408.469 355.281 1.00 31.74 258 SER 5 O 1
ATOM 12373 N N . LEU E 1 259 ? 499.508 409.811 357.084 1.00 29.17 259 LEU 5 N 1
ATOM 12374 C CA . LEU E 1 259 ? 499.154 411.040 356.390 1.00 29.17 259 LEU 5 CA 1
ATOM 12375 C C . LEU E 1 259 ? 500.400 411.907 356.327 1.00 29.17 259 LEU 5 C 1
ATOM 12376 O O . LEU E 1 259 ? 500.861 412.414 357.352 1.00 29.17 259 LEU 5 O 1
ATOM 12381 N N . TYR E 1 260 ? 500.946 412.072 355.133 1.00 26.49 260 TYR 5 N 1
ATOM 12382 C CA . TYR E 1 260 ? 502.184 412.812 354.954 1.00 26.49 260 TYR 5 CA 1
ATOM 12383 C C . TYR E 1 260 ? 501.866 414.289 354.793 1.00 26.49 260 TYR 5 C 1
ATOM 12384 O O . TYR E 1 260 ? 501.167 414.682 353.856 1.00 26.49 260 TYR 5 O 1
ATOM 12393 N N . VAL E 1 261 ? 502.389 415.098 355.703 1.00 24.90 261 VAL 5 N 1
ATOM 12394 C CA . VAL E 1 261 ? 502.124 416.526 355.764 1.00 24.90 261 VAL 5 CA 1
ATOM 12395 C C . VAL E 1 261 ? 503.453 417.248 355.645 1.00 24.90 261 VAL 5 C 1
ATOM 12396 O O . VAL E 1 261 ? 504.370 417.002 356.436 1.00 24.90 261 VAL 5 O 1
ATOM 12400 N N . SER E 1 262 ? 503.566 418.124 354.654 1.00 24.16 262 SER 5 N 1
ATOM 12401 C CA . SER E 1 262 ? 504.821 418.796 354.371 1.00 24.16 262 SER 5 CA 1
ATOM 12402 C C . SER E 1 262 ? 504.554 420.254 354.046 1.00 24.16 262 SER 5 C 1
ATOM 12403 O O . SER E 1 262 ? 503.474 420.607 353.572 1.00 24.16 262 SER 5 O 1
ATOM 12406 N N . ALA E 1 263 ? 505.552 421.094 354.301 1.00 23.77 263 ALA 5 N 1
ATOM 12407 C CA . ALA E 1 263 ? 505.391 422.533 354.167 1.00 23.77 263 ALA 5 CA 1
ATOM 12408 C C . ALA E 1 263 ? 506.759 423.179 354.047 1.00 23.77 263 ALA 5 C 1
ATOM 12409 O O . ALA E 1 263 ? 507.787 422.559 354.323 1.00 23.77 263 ALA 5 O 1
ATOM 12411 N N . ALA E 1 264 ? 506.749 424.445 353.634 1.00 25.27 264 ALA 5 N 1
ATOM 12412 C CA . ALA E 1 264 ? 507.964 425.249 353.535 1.00 25.27 264 ALA 5 CA 1
ATOM 12413 C C . ALA E 1 264 ? 507.558 426.715 353.586 1.00 25.27 264 ALA 5 C 1
ATOM 12414 O O . ALA E 1 264 ? 507.002 427.232 352.615 1.00 25.27 264 ALA 5 O 1
ATOM 12416 N N . ASP E 1 265 ? 507.842 427.383 354.698 1.00 28.78 265 ASP 5 N 1
ATOM 12417 C CA . ASP E 1 265 ? 507.562 428.804 354.853 1.00 28.78 265 ASP 5 CA 1
ATOM 12418 C C . ASP E 1 265 ? 508.866 429.575 354.894 1.00 28.78 265 ASP 5 C 1
ATOM 12419 O O . ASP E 1 265 ? 509.712 429.321 355.753 1.00 28.78 265 ASP 5 O 1
ATOM 12424 N N . ILE E 1 266 ? 509.017 430.510 353.968 1.00 31.76 266 ILE 5 N 1
ATOM 12425 C CA . ILE E 1 266 ? 510.077 431.505 353.993 1.00 31.76 266 ILE 5 CA 1
ATOM 12426 C C . ILE E 1 266 ? 509.387 432.852 353.913 1.00 31.76 266 ILE 5 C 1
ATOM 12427 O O . ILE E 1 266 ? 508.609 433.091 352.986 1.00 31.76 266 ILE 5 O 1
ATOM 12432 N N . CYS E 1 267 ? 509.632 433.719 354.892 1.00 34.71 267 CYS 5 N 1
ATOM 12433 C CA . CYS E 1 267 ? 508.875 434.962 354.969 1.00 34.71 267 CYS 5 CA 1
ATOM 12434 C C . CYS E 1 267 ? 509.637 436.179 354.474 1.00 34.71 267 CYS 5 C 1
ATOM 12435 O O . CYS E 1 267 ? 509.010 437.142 354.023 1.00 34.71 267 CYS 5 O 1
ATOM 12438 N N . GLY E 1 268 ? 510.958 436.176 354.541 1.00 39.11 268 GLY 5 N 1
ATOM 12439 C CA . GLY E 1 268 ? 511.714 437.284 354.004 1.00 39.11 268 GLY 5 CA 1
ATOM 12440 C C . GLY E 1 268 ? 513.098 437.351 354.614 1.00 39.11 268 GLY 5 C 1
ATOM 12441 O O . GLY E 1 268 ? 513.554 436.424 355.275 1.00 39.11 268 GLY 5 O 1
ATOM 12442 N N . LEU E 1 269 ? 513.746 438.483 354.376 1.00 43.69 269 LEU 5 N 1
ATOM 12443 C CA . LEU E 1 269 ? 515.127 438.716 354.776 1.00 43.69 269 LEU 5 CA 1
ATOM 12444 C C . LEU E 1 269 ? 515.156 439.656 355.969 1.00 43.69 269 LEU 5 C 1
ATOM 12445 O O . LEU E 1 269 ? 514.844 440.843 355.841 1.00 43.69 269 LEU 5 O 1
ATOM 12450 N N . PHE E 1 270 ? 515.541 439.129 357.122 1.00 48.09 270 PHE 5 N 1
ATOM 12451 C CA . PHE E 1 270 ? 515.794 439.962 358.286 1.00 48.09 270 PHE 5 CA 1
ATOM 12452 C C . PHE E 1 270 ? 517.150 440.624 358.102 1.00 48.09 270 PHE 5 C 1
ATOM 12453 O O . PHE E 1 270 ? 518.183 439.951 358.132 1.00 48.09 270 PHE 5 O 1
ATOM 12461 N N . THR E 1 271 ? 517.152 441.933 357.892 1.00 50.50 271 THR 5 N 1
ATOM 12462 C CA . THR E 1 271 ? 518.389 442.684 357.745 1.00 50.50 271 THR 5 CA 1
ATOM 12463 C C . THR E 1 271 ? 518.901 443.060 359.128 1.00 50.50 271 THR 5 C 1
ATOM 12464 O O . THR E 1 271 ? 518.185 443.700 359.900 1.00 50.50 271 THR 5 O 1
ATOM 12468 N N . ASN E 1 272 ? 520.132 442.667 359.437 1.00 52.56 272 ASN 5 N 1
ATOM 12469 C CA . ASN E 1 272 ? 520.723 442.962 360.732 1.00 52.56 272 ASN 5 CA 1
ATOM 12470 C C . ASN E 1 272 ? 521.165 444.420 360.796 1.00 52.56 272 ASN 5 C 1
ATOM 12471 O O . ASN E 1 272 ? 521.040 445.182 359.834 1.00 52.56 272 ASN 5 O 1
ATOM 12476 N N . SER E 1 273 ? 521.705 444.809 361.952 1.00 56.72 273 SER 5 N 1
ATOM 12477 C CA . SER E 1 273 ? 522.145 446.186 362.141 1.00 56.72 273 SER 5 CA 1
ATOM 12478 C C . SER E 1 273 ? 523.393 446.495 361.330 1.00 56.72 273 SER 5 C 1
ATOM 12479 O O . SER E 1 273 ? 523.625 447.653 360.968 1.00 56.72 273 SER 5 O 1
ATOM 12482 N N . SER E 1 274 ? 524.202 445.481 361.034 1.00 57.32 274 SER 5 N 1
ATOM 12483 C CA . SER E 1 274 ? 525.382 445.662 360.205 1.00 57.32 274 SER 5 CA 1
ATOM 12484 C C . SER E 1 274 ? 525.066 445.634 358.719 1.00 57.32 274 SER 5 C 1
ATOM 12485 O O . SER E 1 274 ? 525.943 445.951 357.909 1.00 57.32 274 SER 5 O 1
ATOM 12488 N N . GLY E 1 275 ? 523.845 445.276 358.344 1.00 56.39 275 GLY 5 N 1
ATOM 12489 C CA . GLY E 1 275 ? 523.489 445.085 356.958 1.00 56.39 275 GLY 5 CA 1
ATOM 12490 C C . GLY E 1 275 ? 523.517 443.652 356.487 1.00 56.39 275 GLY 5 C 1
ATOM 12491 O O . GLY E 1 275 ? 523.279 443.406 355.301 1.00 56.39 275 GLY 5 O 1
ATOM 12492 N N . THR E 1 276 ? 523.790 442.700 357.375 1.00 53.40 276 THR 5 N 1
ATOM 12493 C CA . THR E 1 276 ? 523.936 441.298 357.006 1.00 53.40 276 THR 5 CA 1
ATOM 12494 C C . THR E 1 276 ? 522.565 440.641 357.013 1.00 53.40 276 THR 5 C 1
ATOM 12495 O O . THR E 1 276 ? 522.023 440.326 358.077 1.00 53.40 276 THR 5 O 1
ATOM 12499 N N . GLN E 1 277 ? 522.012 440.428 355.824 1.00 50.99 277 GLN 5 N 1
ATOM 12500 C CA . GLN E 1 277 ? 520.685 439.853 355.694 1.00 50.99 277 GLN 5 CA 1
ATOM 12501 C C . GLN E 1 277 ? 520.700 438.364 356.002 1.00 50.99 277 GLN 5 C 1
ATOM 12502 O O . GLN E 1 277 ? 521.693 437.669 355.781 1.00 50.99 277 GLN 5 O 1
ATOM 12508 N N . GLN E 1 278 ? 519.571 437.878 356.507 1.00 46.10 278 GLN 5 N 1
ATOM 12509 C CA . GLN E 1 278 ? 519.394 436.474 356.836 1.00 46.10 278 GLN 5 CA 1
ATOM 12510 C C . GLN E 1 278 ? 517.905 436.186 356.876 1.00 46.10 278 GLN 5 C 1
ATOM 12511 O O . GLN E 1 278 ? 517.097 437.074 357.149 1.00 46.10 278 GLN 5 O 1
ATOM 12517 N N . TRP E 1 279 ? 517.554 434.941 356.583 1.00 41.61 279 TRP 5 N 1
ATOM 12518 C CA . TRP E 1 279 ? 516.168 434.570 356.367 1.00 41.61 279 TRP 5 CA 1
ATOM 12519 C C . TRP E 1 279 ? 515.417 434.469 357.689 1.00 41.61 279 TRP 5 C 1
ATOM 12520 O O . TRP E 1 279 ? 516.003 434.470 358.770 1.00 41.61 279 TRP 5 O 1
ATOM 12531 N N . ARG E 1 280 ? 514.092 434.396 357.590 1.00 40.30 280 ARG 5 N 1
ATOM 12532 C CA . ARG E 1 280 ? 513.276 433.866 358.675 1.00 40.30 280 ARG 5 CA 1
ATOM 12533 C C . ARG E 1 280 ? 512.034 433.216 358.093 1.00 40.30 280 ARG 5 C 1
ATOM 12534 O O . ARG E 1 280 ? 511.333 433.835 357.291 1.00 40.30 280 ARG 5 O 1
ATOM 12542 N N . GLY E 1 281 ? 511.769 431.974 358.494 1.00 34.84 281 GLY 5 N 1
ATOM 12543 C CA . GLY E 1 281 ? 510.499 431.335 358.253 1.00 34.84 281 GLY 5 CA 1
ATOM 12544 C C . GLY E 1 281 ? 509.692 431.221 359.536 1.00 34.84 281 GLY 5 C 1
ATOM 12545 O O . GLY E 1 281 ? 510.171 431.479 360.636 1.00 34.84 281 GLY 5 O 1
ATOM 12546 N N . LEU E 1 282 ? 508.437 430.823 359.371 1.00 31.01 282 LEU 5 N 1
ATOM 12547 C CA . LEU E 1 282 ? 507.510 430.662 360.479 1.00 31.01 282 LEU 5 CA 1
ATOM 12548 C C . LEU E 1 282 ? 506.873 429.284 360.396 1.00 31.01 282 LEU 5 C 1
ATOM 12549 O O . LEU E 1 282 ? 507.031 428.562 359.411 1.00 31.01 282 LEU 5 O 1
ATOM 12554 N N . ALA E 1 283 ? 506.140 428.918 361.439 1.00 27.57 283 ALA 5 N 1
ATOM 12555 C CA . ALA E 1 283 ? 505.503 427.617 361.472 1.00 27.57 283 ALA 5 CA 1
ATOM 12556 C C . ALA E 1 283 ? 504.263 427.611 360.591 1.00 27.57 283 ALA 5 C 1
ATOM 12557 O O . ALA E 1 283 ? 503.838 428.635 360.054 1.00 27.57 283 ALA 5 O 1
ATOM 12559 N N . ARG E 1 284 ? 503.660 426.436 360.456 1.00 24.75 284 ARG 5 N 1
ATOM 12560 C CA . ARG E 1 284 ? 502.509 426.253 359.585 1.00 24.75 284 ARG 5 CA 1
ATOM 12561 C C . ARG E 1 284 ? 501.534 425.308 360.261 1.00 24.75 284 ARG 5 C 1
ATOM 12562 O O . ARG E 1 284 ? 501.880 424.164 360.553 1.00 24.75 284 ARG 5 O 1
ATOM 12570 N N . TYR E 1 285 ? 500.328 425.795 360.522 1.00 23.43 285 TYR 5 N 1
ATOM 12571 C CA . TYR E 1 285 ? 499.286 424.996 361.142 1.00 23.43 285 TYR 5 CA 1
ATOM 12572 C C . TYR E 1 285 ? 498.644 424.085 360.106 1.00 23.43 285 TYR 5 C 1
ATOM 12573 O O . TYR E 1 285 ? 498.620 424.393 358.917 1.00 23.43 285 TYR 5 O 1
ATOM 12582 N N . PHE E 1 286 ? 498.155 422.936 360.558 1.00 22.60 286 PHE 5 N 1
ATOM 12583 C CA . PHE E 1 286 ? 497.427 422.019 359.698 1.00 22.60 286 PHE 5 CA 1
ATOM 12584 C C . PHE E 1 286 ? 496.191 421.541 360.430 1.00 22.60 286 PHE 5 C 1
ATOM 12585 O O . PHE E 1 286 ? 496.199 421.390 361.649 1.00 22.60 286 PHE 5 O 1
ATOM 12593 N N . LYS E 1 287 ? 495.121 421.323 359.674 1.00 22.62 287 LYS 5 N 1
ATOM 12594 C CA . LYS E 1 287 ? 493.863 420.855 360.249 1.00 22.62 287 LYS 5 CA 1
ATOM 12595 C C . LYS E 1 287 ? 493.164 420.029 359.176 1.00 22.62 287 LYS 5 C 1
ATOM 12596 O O . LYS E 1 287 ? 492.440 420.580 358.346 1.00 22.62 287 LYS 5 O 1
ATOM 12602 N N . ILE E 1 288 ? 493.376 418.720 359.204 1.00 22.67 288 ILE 5 N 1
ATOM 12603 C CA . ILE E 1 288 ? 492.955 417.830 358.130 1.00 22.67 288 ILE 5 CA 1
ATOM 12604 C C . ILE E 1 288 ? 491.723 417.066 358.586 1.00 22.67 288 ILE 5 C 1
ATOM 12605 O O . ILE E 1 288 ? 491.730 416.445 359.653 1.00 22.67 288 ILE 5 O 1
ATOM 12610 N N . ARG E 1 289 ? 490.669 417.114 357.783 1.00 25.25 289 ARG 5 N 1
ATOM 12611 C CA . ARG E 1 289 ? 489.507 416.270 357.992 1.00 25.25 289 ARG 5 CA 1
ATOM 12612 C C . ARG E 1 289 ? 489.708 414.950 357.266 1.00 25.25 289 ARG 5 C 1
ATOM 12613 O O . ARG E 1 289 ? 490.060 414.929 356.086 1.00 25.25 289 ARG 5 O 1
ATOM 12621 N N . LEU E 1 290 ? 489.482 413.850 357.975 1.00 26.05 290 LEU 5 N 1
ATOM 12622 C CA . LEU E 1 290 ? 489.720 412.513 357.453 1.00 26.05 290 LEU 5 CA 1
ATOM 12623 C C . LEU E 1 290 ? 488.445 411.700 357.570 1.00 26.05 290 LEU 5 C 1
ATOM 12624 O O . LEU E 1 290 ? 487.764 411.768 358.593 1.00 26.05 290 LEU 5 O 1
ATOM 12629 N N . ARG E 1 291 ? 488.121 410.936 356.537 1.00 30.10 291 ARG 5 N 1
ATOM 12630 C CA . ARG E 1 291 ? 487.032 409.973 356.614 1.00 30.10 291 ARG 5 CA 1
ATOM 12631 C C . ARG E 1 291 ? 487.528 408.615 356.126 1.00 30.10 291 ARG 5 C 1
ATOM 12632 O O . ARG E 1 291 ? 488.722 408.406 355.923 1.00 30.10 291 ARG 5 O 1
ATOM 12640 N N . LYS E 1 292 ? 486.600 407.686 355.944 1.00 34.98 292 LYS 5 N 1
ATOM 12641 C CA . LYS E 1 292 ? 486.923 406.306 355.610 1.00 34.98 292 LYS 5 CA 1
ATOM 12642 C C . LYS E 1 292 ? 486.334 405.974 354.245 1.00 34.98 292 LYS 5 C 1
ATOM 12643 O O . LYS E 1 292 ? 485.110 405.926 354.091 1.00 34.98 292 LYS 5 O 1
ATOM 12649 N N . ARG E 1 293 ? 487.196 405.727 353.263 1.00 37.07 293 ARG 5 N 1
ATOM 12650 C CA . ARG E 1 293 ? 486.756 405.366 351.922 1.00 37.07 293 ARG 5 CA 1
ATOM 12651 C C . ARG E 1 293 ? 486.842 403.868 351.706 1.00 37.07 293 ARG 5 C 1
ATOM 12652 O O . ARG E 1 293 ? 487.867 403.251 352.002 1.00 37.07 293 ARG 5 O 1
ATOM 12660 N N . SER E 1 294 ? 485.780 403.299 351.154 1.00 43.87 294 SER 5 N 1
ATOM 12661 C CA . SER E 1 294 ? 485.781 401.907 350.730 1.00 43.87 294 SER 5 CA 1
ATOM 12662 C C . SER E 1 294 ? 486.471 401.823 349.378 1.00 43.87 294 SER 5 C 1
ATOM 12663 O O . SER E 1 294 ? 485.946 402.318 348.379 1.00 43.87 294 SER 5 O 1
ATOM 12666 N N . VAL E 1 295 ? 487.653 401.216 349.341 1.00 42.34 295 VAL 5 N 1
ATOM 12667 C CA . VAL E 1 295 ? 488.418 401.071 348.113 1.00 42.34 295 VAL 5 CA 1
ATOM 12668 C C . VAL E 1 295 ? 488.550 399.587 347.799 1.00 42.34 295 VAL 5 C 1
ATOM 12669 O O . VAL E 1 295 ? 488.205 398.725 348.603 1.00 42.34 295 VAL 5 O 1
ATOM 12673 N N . LYS E 1 296 ? 489.064 399.301 346.610 1.00 44.33 296 LYS 5 N 1
ATOM 12674 C CA . LYS E 1 296 ? 489.323 397.940 346.160 1.00 44.33 296 LYS 5 CA 1
ATOM 12675 C C . LYS E 1 296 ? 490.825 397.734 346.057 1.00 44.33 296 LYS 5 C 1
ATOM 12676 O O . LYS E 1 296 ? 491.539 398.623 345.588 1.00 44.33 296 LYS 5 O 1
ATOM 12682 N N . ASN E 1 297 ? 491.303 396.586 346.528 1.00 47.76 297 ASN 5 N 1
ATOM 12683 C CA . ASN E 1 297 ? 492.644 396.128 346.213 1.00 47.76 297 ASN 5 CA 1
ATOM 12684 C C . ASN E 1 297 ? 492.724 395.806 344.723 1.00 47.76 297 ASN 5 C 1
ATOM 12685 O O . ASN E 1 297 ? 492.032 394.889 344.259 1.00 47.76 297 ASN 5 O 1
ATOM 12690 N N . PRO E 1 298 ? 493.546 396.515 343.949 1.00 48.01 298 PRO 5 N 1
ATOM 12691 C CA . PRO E 1 298 ? 493.571 396.288 342.503 1.00 48.01 298 PRO 5 CA 1
ATOM 12692 C C . PRO E 1 298 ? 494.526 395.195 342.057 1.00 48.01 298 PRO 5 C 1
ATOM 12693 O O . PRO E 1 298 ? 494.374 394.686 340.940 1.00 48.01 298 PRO 5 O 1
ATOM 12697 N N . TYR E 1 299 ? 495.483 394.815 342.894 1.00 49.75 299 TYR 5 N 1
ATOM 12698 C CA . TYR E 1 299 ? 496.603 393.893 342.774 1.00 49.75 299 TYR 5 CA 1
ATOM 12699 C C . TYR E 1 299 ? 496.133 392.456 342.965 1.00 49.75 299 TYR 5 C 1
ATOM 12700 O O . TYR E 1 299 ? 495.301 392.187 343.834 1.00 49.75 299 TYR 5 O 1
ATOM 12709 N N . PRO E 1 300 ? 496.645 391.517 342.178 1.00 48.69 300 PRO 5 N 1
ATOM 12710 C CA . PRO E 1 300 ? 496.369 390.108 342.447 1.00 48.69 300 PRO 5 CA 1
ATOM 12711 C C . PRO E 1 300 ? 497.165 389.622 343.644 1.00 48.69 300 PRO 5 C 1
ATOM 12712 O O . PRO E 1 300 ? 498.280 390.076 343.908 1.00 48.69 300 PRO 5 O 1
ATOM 12716 N N . ILE E 1 301 ? 496.569 388.676 344.373 1.00 48.00 301 ILE 5 N 1
ATOM 12717 C CA . ILE E 1 301 ? 497.202 388.154 345.578 1.00 48.00 301 ILE 5 CA 1
ATOM 12718 C C . ILE E 1 301 ? 498.413 387.286 345.266 1.00 48.00 301 ILE 5 C 1
ATOM 12719 O O . ILE E 1 301 ? 499.250 387.063 346.146 1.00 48.00 301 ILE 5 O 1
ATOM 12724 N N . SER E 1 302 ? 498.539 386.802 344.031 1.00 47.92 302 SER 5 N 1
ATOM 12725 C CA . SER E 1 302 ? 499.748 386.091 343.638 1.00 47.92 302 SER 5 CA 1
ATOM 12726 C C . SER E 1 302 ? 500.931 387.035 343.496 1.00 47.92 302 SER 5 C 1
ATOM 12727 O O . SER E 1 302 ? 502.080 386.607 343.632 1.00 47.92 302 SER 5 O 1
ATOM 12730 N N . PHE E 1 303 ? 500.674 388.311 343.220 1.00 48.65 303 PHE 5 N 1
ATOM 12731 C CA . PHE E 1 303 ? 501.730 389.305 343.089 1.00 48.65 303 PHE 5 CA 1
ATOM 12732 C C . PHE E 1 303 ? 502.130 389.910 344.422 1.00 48.65 303 PHE 5 C 1
ATOM 12733 O O . PHE E 1 303 ? 503.300 390.257 344.606 1.00 48.65 303 PHE 5 O 1
ATOM 12741 N N . LEU E 1 304 ? 501.185 390.043 345.354 1.00 46.37 304 LEU 5 N 1
ATOM 12742 C CA . LEU E 1 304 ? 501.489 390.659 346.640 1.00 46.37 304 LEU 5 CA 1
ATOM 12743 C C . LEU E 1 304 ? 502.369 389.755 347.487 1.00 46.37 304 LEU 5 C 1
ATOM 12744 O O . LEU E 1 304 ? 503.357 390.207 348.076 1.00 46.37 304 LEU 5 O 1
ATOM 12749 N N . LEU E 1 305 ? 502.022 388.470 347.557 1.00 46.60 305 LEU 5 N 1
ATOM 12750 C CA . LEU E 1 305 ? 502.773 387.542 348.391 1.00 46.60 305 LEU 5 CA 1
ATOM 12751 C C . LEU E 1 305 ? 504.138 387.238 347.792 1.00 46.60 305 LEU 5 C 1
ATOM 12752 O O . LEU E 1 305 ? 505.145 387.234 348.506 1.00 46.60 305 LEU 5 O 1
ATOM 12757 N N . SER E 1 306 ? 504.203 387.029 346.480 1.00 47.31 306 SER 5 N 1
ATOM 12758 C CA . SER E 1 306 ? 505.456 386.679 345.827 1.00 47.31 306 SER 5 CA 1
ATOM 12759 C C . SER E 1 306 ? 506.387 387.864 345.633 1.00 47.31 306 SER 5 C 1
ATOM 12760 O O . SER E 1 306 ? 507.469 387.689 345.068 1.00 47.31 306 SER 5 O 1
ATOM 12763 N N . ASP E 1 307 ? 506.001 389.059 346.065 1.00 50.87 307 ASP 5 N 1
ATOM 12764 C CA . ASP E 1 307 ? 506.907 390.193 346.049 1.00 50.87 307 ASP 5 CA 1
ATOM 12765 C C . ASP E 1 307 ? 507.286 390.668 347.438 1.00 50.87 307 ASP 5 C 1
ATOM 12766 O O . ASP E 1 307 ? 508.390 391.174 347.619 1.00 50.87 307 ASP 5 O 1
ATOM 12771 N N . LEU E 1 308 ? 506.404 390.496 348.423 1.00 50.15 308 LEU 5 N 1
ATOM 12772 C CA . LEU E 1 308 ? 506.746 390.838 349.798 1.00 50.15 308 LEU 5 CA 1
ATOM 12773 C C . LEU E 1 308 ? 507.798 389.889 350.355 1.00 50.15 308 LEU 5 C 1
ATOM 12774 O O . LEU E 1 308 ? 508.672 390.303 351.126 1.00 50.15 308 LEU 5 O 1
ATOM 12779 N N . ILE E 1 309 ? 507.735 388.614 349.963 1.00 49.84 309 ILE 5 N 1
ATOM 12780 C CA . ILE E 1 309 ? 508.796 387.667 350.285 1.00 49.84 309 ILE 5 CA 1
ATOM 12781 C C . ILE E 1 309 ? 510.093 388.074 349.595 1.00 49.84 309 ILE 5 C 1
ATOM 12782 O O . ILE E 1 309 ? 511.184 387.926 350.159 1.00 49.84 309 ILE 5 O 1
ATOM 12787 N N . ASN E 1 310 ? 509.992 388.638 348.390 1.00 52.74 310 ASN 5 N 1
ATOM 12788 C CA . ASN E 1 310 ? 511.172 389.110 347.680 1.00 52.74 310 ASN 5 CA 1
ATOM 12789 C C . ASN E 1 310 ? 511.756 390.358 348.333 1.00 52.74 310 ASN 5 C 1
ATOM 12790 O O . ASN E 1 310 ? 512.978 390.534 348.340 1.00 52.74 310 ASN 5 O 1
ATOM 12795 N N . ARG E 1 311 ? 510.910 391.226 348.897 1.00 54.61 311 ARG 5 N 1
ATOM 12796 C CA . ARG E 1 311 ? 511.417 392.426 349.555 1.00 54.61 311 ARG 5 CA 1
ATOM 12797 C C . ARG E 1 311 ? 512.055 392.115 350.899 1.00 54.61 311 ARG 5 C 1
ATOM 12798 O O . ARG E 1 311 ? 513.067 392.727 351.252 1.00 54.61 311 ARG 5 O 1
ATOM 12806 N N . ARG E 1 312 ? 511.481 391.184 351.659 1.00 55.34 312 ARG 5 N 1
ATOM 12807 C CA . ARG E 1 312 ? 512.041 390.821 352.954 1.00 55.34 312 ARG 5 CA 1
ATOM 12808 C C . ARG E 1 312 ? 513.345 390.049 352.822 1.00 55.34 312 ARG 5 C 1
ATOM 12809 O O . ARG E 1 312 ? 514.330 390.385 353.486 1.00 55.34 312 ARG 5 O 1
ATOM 12817 N N . THR E 1 313 ? 513.371 389.018 351.985 1.00 62.04 313 THR 5 N 1
ATOM 12818 C CA . THR E 1 313 ? 514.575 388.229 351.784 1.00 62.04 313 THR 5 CA 1
ATOM 12819 C C . THR E 1 313 ? 515.601 389.022 350.989 1.00 62.04 313 THR 5 C 1
ATOM 12820 O O . THR E 1 313 ? 515.295 389.567 349.925 1.00 62.04 313 THR 5 O 1
ATOM 12824 N N . GLN E 1 314 ? 516.817 389.097 351.524 1.00 66.74 314 GLN 5 N 1
ATOM 12825 C CA . GLN E 1 314 ? 517.917 389.739 350.820 1.00 66.74 314 GLN 5 CA 1
ATOM 12826 C C . GLN E 1 314 ? 518.290 388.950 349.570 1.00 66.74 314 GLN 5 C 1
ATOM 12827 O O . GLN E 1 314 ? 518.200 387.720 349.536 1.00 66.74 314 GLN 5 O 1
ATOM 12833 N N . ARG E 1 315 ? 518.689 389.676 348.531 1.00 65.82 315 ARG 5 N 1
ATOM 12834 C CA . ARG E 1 315 ? 518.826 389.099 347.204 1.00 65.82 315 ARG 5 CA 1
ATOM 12835 C C . ARG E 1 315 ? 520.118 388.302 347.089 1.00 65.82 315 ARG 5 C 1
ATOM 12836 O O . ARG E 1 315 ? 521.171 388.723 347.575 1.00 65.82 315 ARG 5 O 1
ATOM 12844 N N . VAL E 1 316 ? 520.027 387.142 346.445 1.00 62.12 316 VAL 5 N 1
ATOM 12845 C CA . VAL E 1 316 ? 521.164 386.249 346.261 1.00 62.12 316 VAL 5 CA 1
ATOM 12846 C C . VAL E 1 316 ? 521.939 386.678 345.023 1.00 62.12 316 VAL 5 C 1
ATOM 12847 O O . VAL E 1 316 ? 521.379 386.759 343.925 1.00 62.12 316 VAL 5 O 1
ATOM 12851 N N . ASP E 1 317 ? 523.230 386.952 345.203 1.00 62.27 317 ASP 5 N 1
ATOM 12852 C CA . ASP E 1 317 ? 524.134 387.295 344.108 1.00 62.27 317 ASP 5 CA 1
ATOM 12853 C C . ASP E 1 317 ? 524.888 386.026 343.721 1.00 62.27 317 ASP 5 C 1
ATOM 12854 O O . ASP E 1 317 ? 526.066 385.848 344.025 1.00 62.27 317 ASP 5 O 1
ATOM 12859 N N . GLY E 1 318 ? 524.190 385.136 343.027 1.00 53.12 318 GLY 5 N 1
ATOM 12860 C CA . GLY E 1 318 ? 524.726 383.849 342.655 1.00 53.12 318 GLY 5 CA 1
ATOM 12861 C C . GLY E 1 318 ? 525.319 383.838 341.264 1.00 53.12 318 GLY 5 C 1
ATOM 12862 O O . GLY E 1 318 ? 525.650 384.878 340.685 1.00 53.12 318 GLY 5 O 1
ATOM 12863 N N . GLN E 1 319 ? 525.466 382.633 340.723 1.00 45.63 319 GLN 5 N 1
ATOM 12864 C CA . GLN E 1 319 ? 525.956 382.478 339.369 1.00 45.63 319 GLN 5 CA 1
ATOM 12865 C C . GLN E 1 319 ? 524.856 382.846 338.376 1.00 45.63 319 GLN 5 C 1
ATOM 12866 O O . GLN E 1 319 ? 523.673 382.639 338.651 1.00 45.63 319 GLN 5 O 1
ATOM 12872 N N . PRO E 1 320 ? 525.219 383.417 337.216 1.00 44.01 320 PRO 5 N 1
ATOM 12873 C CA . PRO E 1 320 ? 524.197 383.930 336.295 1.00 44.01 320 PRO 5 CA 1
ATOM 12874 C C . PRO E 1 320 ? 523.355 382.865 335.613 1.00 44.01 320 PRO 5 C 1
ATOM 12875 O O . PRO E 1 320 ? 523.839 382.116 334.764 1.00 44.01 320 PRO 5 O 1
ATOM 12879 N N . MET E 1 321 ? 522.078 382.804 335.984 1.00 45.33 321 MET 5 N 1
ATOM 12880 C CA . MET E 1 321 ? 521.106 381.928 335.351 1.00 45.33 321 MET 5 CA 1
ATOM 12881 C C . MET E 1 321 ? 520.300 382.642 334.275 1.00 45.33 321 MET 5 C 1
ATOM 12882 O O . MET E 1 321 ? 519.239 382.151 333.881 1.00 45.33 321 MET 5 O 1
ATOM 12887 N N . TYR E 1 322 ? 520.772 383.793 333.799 1.00 52.81 322 TYR 5 N 1
ATOM 12888 C CA . TYR E 1 322 ? 519.988 384.626 332.898 1.00 52.81 322 TYR 5 CA 1
ATOM 12889 C C . TYR E 1 322 ? 520.919 385.443 332.018 1.00 52.81 322 TYR 5 C 1
ATOM 12890 O O . TYR E 1 322 ? 522.016 385.824 332.434 1.00 52.81 322 TYR 5 O 1
ATOM 12899 N N . GLY E 1 323 ? 520.462 385.720 330.800 1.00 53.77 323 GLY 5 N 1
ATOM 12900 C CA . GLY E 1 323 ? 521.171 386.626 329.920 1.00 53.77 323 GLY 5 CA 1
ATOM 12901 C C . GLY E 1 323 ? 522.117 385.961 328.946 1.00 53.77 323 GLY 5 C 1
ATOM 12902 O O . GLY E 1 323 ? 521.907 384.814 328.542 1.00 53.77 323 GLY 5 O 1
ATOM 12903 N N . MET E 1 324 ? 523.167 386.686 328.555 1.00 60.24 324 MET 5 N 1
ATOM 12904 C CA . MET E 1 324 ? 524.119 386.152 327.589 1.00 60.24 324 MET 5 CA 1
ATOM 12905 C C . MET E 1 324 ? 525.034 385.119 328.229 1.00 60.24 324 MET 5 C 1
ATOM 12906 O O . MET E 1 324 ? 525.333 384.083 327.624 1.00 60.24 324 MET 5 O 1
ATOM 12911 N N . GLU E 1 325 ? 525.477 385.375 329.457 1.00 54.20 325 GLU 5 N 1
ATOM 12912 C CA . GLU E 1 325 ? 526.343 384.466 330.192 1.00 54.20 325 GLU 5 CA 1
ATOM 12913 C C . GLU E 1 325 ? 525.559 383.450 331.020 1.00 54.20 325 GLU 5 C 1
ATOM 12914 O O . GLU E 1 325 ? 526.090 382.924 332.004 1.00 54.20 325 GLU 5 O 1
ATOM 12920 N N . SER E 1 326 ? 524.323 383.149 330.619 1.00 47.01 326 SER 5 N 1
ATOM 12921 C CA . SER E 1 326 ? 523.447 382.270 331.381 1.00 47.01 326 SER 5 CA 1
ATOM 12922 C C . SER E 1 326 ? 523.967 380.843 331.406 1.00 47.01 326 SER 5 C 1
ATOM 12923 O O . SER E 1 326 ? 524.564 380.362 330.441 1.00 47.01 326 SER 5 O 1
ATOM 12926 N N . GLN E 1 327 ? 523.734 380.168 332.526 1.00 40.84 327 GLN 5 N 1
ATOM 12927 C CA . GLN E 1 327 ? 524.171 378.798 332.709 1.00 40.84 327 GLN 5 CA 1
ATOM 12928 C C . GLN E 1 327 ? 523.019 377.810 332.706 1.00 40.84 327 GLN 5 C 1
ATOM 12929 O O . GLN E 1 327 ? 523.255 376.610 332.851 1.00 40.84 327 GLN 5 O 1
ATOM 12935 N N . VAL E 1 328 ? 521.783 378.279 332.561 1.00 38.72 328 VAL 5 N 1
ATOM 12936 C CA . VAL E 1 328 ? 520.660 377.381 332.317 1.00 38.72 328 VAL 5 CA 1
ATOM 12937 C C . VAL E 1 328 ? 520.799 376.845 330.899 1.00 38.72 328 VAL 5 C 1
ATOM 12938 O O . VAL E 1 328 ? 520.763 377.606 329.929 1.00 38.72 328 VAL 5 O 1
ATOM 12942 N N . GLU E 1 329 ? 520.960 375.535 330.775 1.00 40.08 329 GLU 5 N 1
ATOM 12943 C CA . GLU E 1 329 ? 521.305 374.930 329.499 1.00 40.08 329 GLU 5 CA 1
ATOM 12944 C C . GLU E 1 329 ? 520.094 374.599 328.645 1.00 40.08 329 GLU 5 C 1
ATOM 12945 O O . GLU E 1 329 ? 520.122 374.816 327.430 1.00 40.08 329 GLU 5 O 1
ATOM 12951 N N . GLU E 1 330 ? 519.028 374.087 329.250 1.00 34.66 330 GLU 5 N 1
ATOM 12952 C CA . GLU E 1 330 ? 517.957 373.488 328.471 1.00 34.66 330 GLU 5 CA 1
ATOM 12953 C C . GLU E 1 330 ? 516.700 373.432 329.318 1.00 34.66 330 GLU 5 C 1
ATOM 12954 O O . GLU E 1 330 ? 516.741 372.955 330.452 1.00 34.66 330 GLU 5 O 1
ATOM 12960 N N . VAL E 1 331 ? 515.594 373.929 328.778 1.00 28.66 331 VAL 5 N 1
ATOM 12961 C CA . VAL E 1 331 ? 514.310 373.934 329.466 1.00 28.66 331 VAL 5 CA 1
ATOM 12962 C C . VAL E 1 331 ? 513.289 373.276 328.553 1.00 28.66 331 VAL 5 C 1
ATOM 12963 O O . VAL E 1 331 ? 513.176 373.644 327.381 1.00 28.66 331 VAL 5 O 1
ATOM 12967 N N . ARG E 1 332 ? 512.564 372.294 329.076 1.00 28.83 332 ARG 5 N 1
ATOM 12968 C CA . ARG E 1 332 ? 511.469 371.666 328.358 1.00 28.83 332 ARG 5 CA 1
ATOM 12969 C C . ARG E 1 332 ? 510.167 371.912 329.097 1.00 28.83 332 ARG 5 C 1
ATOM 12970 O O . ARG E 1 332 ? 510.148 372.015 330.319 1.00 28.83 332 ARG 5 O 1
ATOM 12978 N N . VAL E 1 333 ? 509.077 372.016 328.343 1.00 29.69 333 VAL 5 N 1
ATOM 12979 C CA . VAL E 1 333 ? 507.737 372.199 328.890 1.00 29.69 333 VAL 5 CA 1
ATOM 12980 C C . VAL E 1 333 ? 506.829 371.177 328.225 1.00 29.69 333 VAL 5 C 1
ATOM 12981 O O . VAL E 1 333 ? 506.797 371.089 326.993 1.00 29.69 333 VAL 5 O 1
ATOM 12985 N N . PHE E 1 334 ? 506.096 370.405 329.025 1.00 34.64 334 PHE 5 N 1
ATOM 12986 C CA . PHE E 1 334 ? 505.171 369.417 328.484 1.00 34.64 334 PHE 5 CA 1
ATOM 12987 C C . PHE E 1 334 ? 503.990 369.186 329.411 1.00 34.64 334 PHE 5 C 1
ATOM 12988 O O . PHE E 1 334 ? 504.177 368.998 330.615 1.00 34.64 334 PHE 5 O 1
ATOM 12996 N N . ASP E 1 335 ? 502.771 369.215 328.855 1.00 45.03 335 ASP 5 N 1
ATOM 12997 C CA . ASP E 1 335 ? 501.594 368.901 329.661 1.00 45.03 335 ASP 5 CA 1
ATOM 12998 C C . ASP E 1 335 ? 500.773 367.723 329.136 1.00 45.03 335 ASP 5 C 1
ATOM 12999 O O . ASP E 1 335 ? 500.424 366.819 329.900 1.00 45.03 335 ASP 5 O 1
ATOM 13004 N N . GLY E 1 336 ? 500.461 367.722 327.844 1.00 47.24 336 GLY 5 N 1
ATOM 13005 C CA . GLY E 1 336 ? 499.471 366.822 327.300 1.00 47.24 336 GLY 5 CA 1
ATOM 13006 C C . GLY E 1 336 ? 500.014 365.425 327.109 1.00 47.24 336 GLY 5 C 1
ATOM 13007 O O . GLY E 1 336 ? 501.155 365.109 327.445 1.00 47.24 336 GLY 5 O 1
ATOM 13008 N N . THR E 1 337 ? 499.169 364.569 326.551 1.00 49.63 337 THR 5 N 1
ATOM 13009 C CA . THR E 1 337 ? 499.540 363.188 326.266 1.00 49.63 337 THR 5 CA 1
ATOM 13010 C C . THR E 1 337 ? 499.398 362.941 324.770 1.00 49.63 337 THR 5 C 1
ATOM 13011 O O . THR E 1 337 ? 498.288 362.744 324.268 1.00 49.63 337 THR 5 O 1
ATOM 13015 N N . GLU E 1 338 ? 500.517 362.969 324.060 1.00 48.29 338 GLU 5 N 1
ATOM 13016 C CA . GLU E 1 338 ? 500.589 362.457 322.704 1.00 48.29 338 GLU 5 CA 1
ATOM 13017 C C . GLU E 1 338 ? 501.132 361.040 322.748 1.00 48.29 338 GLU 5 C 1
ATOM 13018 O O . GLU E 1 338 ? 501.783 360.633 323.709 1.00 48.29 338 GLU 5 O 1
ATOM 13024 N N . ARG E 1 339 ? 500.847 360.278 321.703 1.00 44.99 339 ARG 5 N 1
ATOM 13025 C CA . ARG E 1 339 ? 501.457 358.965 321.670 1.00 44.99 339 ARG 5 CA 1
ATOM 13026 C C . ARG E 1 339 ? 502.870 359.067 321.105 1.00 44.99 339 ARG 5 C 1
ATOM 13027 O O . ARG E 1 339 ? 503.249 360.070 320.499 1.00 44.99 339 ARG 5 O 1
ATOM 13035 N N . LEU E 1 340 ? 503.642 358.008 321.328 1.00 43.33 340 LEU 5 N 1
ATOM 13036 C CA . LEU E 1 340 ? 505.103 358.047 321.381 1.00 43.33 340 LEU 5 CA 1
ATOM 13037 C C . LEU E 1 340 ? 505.760 358.496 320.079 1.00 43.33 340 LEU 5 C 1
ATOM 13038 O O . LEU E 1 340 ? 505.574 357.842 319.043 1.00 43.33 340 LEU 5 O 1
ATOM 13043 N N . PRO E 1 341 ? 506.508 359.597 320.082 1.00 46.12 341 PRO 5 N 1
ATOM 13044 C CA . PRO E 1 341 ? 507.256 359.991 318.889 1.00 46.12 341 PRO 5 CA 1
ATOM 13045 C C . PRO E 1 341 ? 508.423 359.056 318.638 1.00 46.12 341 PRO 5 C 1
ATOM 13046 O O . PRO E 1 341 ? 508.904 358.362 319.532 1.00 46.12 341 PRO 5 O 1
ATOM 13050 N N . GLY E 1 342 ? 508.888 359.057 317.395 1.00 51.02 342 GLY 5 N 1
ATOM 13051 C CA . GLY E 1 342 ? 510.008 358.216 317.031 1.00 51.02 342 GLY 5 CA 1
ATOM 13052 C C . GLY E 1 342 ? 511.338 358.934 317.091 1.00 51.02 342 GLY 5 C 1
ATOM 13053 O O . GLY E 1 342 ? 512.310 358.498 316.469 1.00 51.02 342 GLY 5 O 1
ATOM 13054 N N . ASP E 1 343 ? 511.403 360.027 317.841 1.00 54.33 343 ASP 5 N 1
ATOM 13055 C CA . ASP E 1 343 ? 512.615 360.829 317.874 1.00 54.33 343 ASP 5 CA 1
ATOM 13056 C C . ASP E 1 343 ? 512.745 361.481 319.244 1.00 54.33 343 ASP 5 C 1
ATOM 13057 O O . ASP E 1 343 ? 511.985 362.397 319.569 1.00 54.33 343 ASP 5 O 1
ATOM 13062 N N . PRO E 1 344 ? 513.667 361.013 320.087 1.00 56.45 344 PRO 5 N 1
ATOM 13063 C CA . PRO E 1 344 ? 513.912 361.709 321.358 1.00 56.45 344 PRO 5 CA 1
ATOM 13064 C C . PRO E 1 344 ? 514.661 363.018 321.204 1.00 56.45 344 PRO 5 C 1
ATOM 13065 O O . PRO E 1 344 ? 514.618 363.841 322.125 1.00 56.4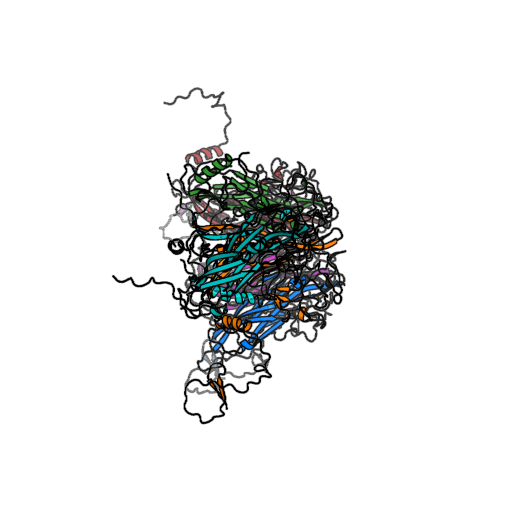5 344 PRO 5 O 1
ATOM 13069 N N . ASP E 1 345 ? 515.352 363.239 320.082 1.00 59.28 345 ASP 5 N 1
ATOM 13070 C CA . ASP E 1 345 ? 516.041 364.497 319.818 1.00 59.28 345 ASP 5 CA 1
ATOM 13071 C C . ASP E 1 345 ? 515.191 365.475 319.024 1.00 59.28 345 ASP 5 C 1
ATOM 13072 O O . ASP E 1 345 ? 515.732 366.316 318.296 1.00 59.28 345 ASP 5 O 1
ATOM 13077 N N . MET E 1 346 ? 513.875 365.374 319.137 1.00 57.74 346 MET 5 N 1
ATOM 13078 C CA . MET E 1 346 ? 512.958 366.321 318.531 1.00 57.74 346 MET 5 CA 1
ATOM 13079 C C . MET E 1 346 ? 513.060 367.677 319.214 1.00 57.74 346 MET 5 C 1
ATOM 13080 O O . MET E 1 346 ? 513.425 367.778 320.388 1.00 57.74 346 MET 5 O 1
ATOM 13085 N N . ILE E 1 347 ? 512.762 368.731 318.461 1.00 55.64 347 ILE 5 N 1
ATOM 13086 C CA . ILE E 1 347 ? 512.738 370.090 318.989 1.00 55.64 347 ILE 5 CA 1
ATOM 13087 C C . ILE E 1 347 ? 511.376 370.682 318.673 1.00 55.64 347 ILE 5 C 1
ATOM 13088 O O . ILE E 1 347 ? 511.017 370.849 317.502 1.00 55.64 347 ILE 5 O 1
ATOM 13093 N N . ARG E 1 348 ? 510.612 370.978 319.713 1.00 54.65 348 ARG 5 N 1
ATOM 13094 C CA . ARG E 1 348 ? 509.364 371.700 319.573 1.00 54.65 348 ARG 5 CA 1
ATOM 13095 C C . ARG E 1 348 ? 509.577 373.173 319.884 1.00 54.65 348 ARG 5 C 1
ATOM 13096 O O . ARG E 1 348 ? 510.412 373.539 320.714 1.00 54.65 348 ARG 5 O 1
ATOM 13104 N N . TYR E 1 349 ? 508.811 374.019 319.206 1.00 61.25 349 TYR 5 N 1
ATOM 13105 C CA . TYR E 1 349 ? 508.770 375.437 319.524 1.00 61.25 349 TYR 5 CA 1
ATOM 13106 C C . TYR E 1 349 ? 507.417 375.973 319.093 1.00 61.25 349 TYR 5 C 1
ATOM 13107 O O . TYR E 1 349 ? 506.560 375.230 318.611 1.00 61.25 349 TYR 5 O 1
ATOM 13116 N N . ILE E 1 350 ? 507.236 377.276 319.277 1.00 67.66 350 ILE 5 N 1
ATOM 13117 C CA . ILE E 1 350 ? 506.013 377.968 318.893 1.00 67.66 350 ILE 5 CA 1
ATOM 13118 C C . ILE E 1 350 ? 506.408 379.121 317.984 1.00 67.66 350 ILE 5 C 1
ATOM 13119 O O . ILE E 1 350 ? 507.190 379.996 318.380 1.00 67.66 350 ILE 5 O 1
ATOM 13124 N N . ASP E 1 351 ? 505.871 379.123 316.763 1.00 72.37 351 ASP 5 N 1
ATOM 13125 C CA . ASP E 1 351 ? 506.226 380.146 315.785 1.00 72.37 351 ASP 5 CA 1
ATOM 13126 C C . ASP E 1 351 ? 505.533 381.477 316.078 1.00 72.37 351 ASP 5 C 1
ATOM 13127 O O . ASP E 1 351 ? 506.191 382.479 316.378 1.00 72.37 351 ASP 5 O 1
ATOM 13132 N N . LYS E 1 352 ? 504.218 381.508 315.987 1.00 77.05 352 LYS 5 N 1
ATOM 13133 C CA . LYS E 1 352 ? 503.367 382.622 316.367 1.00 77.05 352 LYS 5 CA 1
ATOM 13134 C C . LYS E 1 352 ? 502.202 382.192 317.249 1.00 77.05 352 LYS 5 C 1
ATOM 13135 O O . LYS E 1 352 ? 501.870 382.898 318.203 1.00 77.05 352 LYS 5 O 1
ATOM 13141 N N . GLN E 1 353 ? 501.578 381.049 316.959 1.00 79.91 353 GLN 5 N 1
ATOM 13142 C CA . GLN E 1 353 ? 500.493 380.529 317.783 1.00 79.91 353 GLN 5 CA 1
ATOM 13143 C C . GLN E 1 353 ? 500.513 379.024 317.987 1.00 79.91 353 GLN 5 C 1
ATOM 13144 O O . GLN E 1 353 ? 499.942 378.558 318.978 1.00 79.91 353 GLN 5 O 1
ATOM 13150 N N . GLY E 1 354 ? 501.139 378.239 317.108 1.00 72.57 354 GLY 5 N 1
ATOM 13151 C CA . GLY E 1 354 ? 501.027 376.797 317.151 1.00 72.57 354 GLY 5 CA 1
ATOM 13152 C C . GLY E 1 354 ? 502.385 376.136 317.292 1.00 72.57 354 GLY 5 C 1
ATOM 13153 O O . GLY E 1 354 ? 503.427 376.787 317.227 1.00 72.57 354 GLY 5 O 1
ATOM 13154 N N . GLN E 1 355 ? 502.341 374.821 317.486 1.00 67.77 355 GLN 5 N 1
ATOM 13155 C CA . GLN E 1 355 ? 503.551 374.025 317.646 1.00 67.77 355 GLN 5 CA 1
ATOM 13156 C C . GLN E 1 355 ? 504.118 373.700 316.275 1.00 67.77 355 GLN 5 C 1
ATOM 13157 O O . GLN E 1 355 ? 503.522 372.929 315.518 1.00 67.77 355 GLN 5 O 1
ATOM 13163 N N . LEU E 1 356 ? 505.265 374.277 315.951 1.00 62.71 356 LEU 5 N 1
ATOM 13164 C CA . LEU E 1 356 ? 506.034 373.852 314.790 1.00 62.71 356 LEU 5 CA 1
ATOM 13165 C C . LEU E 1 356 ? 507.157 372.967 315.304 1.00 62.71 356 LEU 5 C 1
ATOM 13166 O O . LEU E 1 356 ? 507.914 373.357 316.194 1.00 62.71 356 LEU 5 O 1
ATOM 13171 N N . GLN E 1 357 ? 507.257 371.768 314.749 1.00 60.40 357 GLN 5 N 1
ATOM 13172 C CA . GLN E 1 357 ? 508.287 370.833 315.164 1.00 60.40 357 GLN 5 CA 1
ATOM 13173 C C . GLN E 1 357 ? 509.383 370.735 314.116 1.00 60.40 357 GLN 5 C 1
ATOM 13174 O O . GLN E 1 357 ? 509.116 370.444 312.948 1.00 60.40 357 GLN 5 O 1
ATOM 13180 N N . THR E 1 358 ? 510.618 370.962 314.542 1.00 59.11 358 THR 5 N 1
ATOM 13181 C CA . THR E 1 358 ? 511.771 370.952 313.660 1.00 59.11 358 THR 5 CA 1
ATOM 13182 C C . THR E 1 358 ? 512.783 369.947 314.183 1.00 59.11 358 THR 5 C 1
ATOM 13183 O O . THR E 1 358 ? 513.066 369.912 315.382 1.00 59.11 358 THR 5 O 1
ATOM 13187 N N . LYS E 1 359 ? 513.285 369.112 313.284 1.00 61.37 359 LYS 5 N 1
ATOM 13188 C CA . LYS E 1 359 ? 514.350 368.181 313.610 1.00 61.37 359 LYS 5 CA 1
ATOM 13189 C C . LYS E 1 359 ? 515.624 368.936 313.973 1.00 61.37 359 LYS 5 C 1
ATOM 13190 O O . LYS E 1 359 ? 515.919 369.993 313.410 1.00 61.37 359 LYS 5 O 1
ATOM 13196 N N . MET E 1 360 ? 516.359 368.405 314.944 1.00 66.46 360 MET 5 N 1
ATOM 13197 C CA . MET E 1 360 ? 517.625 368.985 315.376 1.00 66.46 360 MET 5 CA 1
ATOM 13198 C C . MET E 1 360 ? 518.681 368.948 314.275 1.00 66.46 360 MET 5 C 1
ATOM 13199 O O . MET E 1 360 ? 518.686 368.044 313.441 1.00 66.46 360 MET 5 O 1
ATOM 13204 N N . LYS F 1 15 ? 388.921 489.516 336.717 1.00 82.82 15 LYS 6 N 1
ATOM 13205 C CA . LYS F 1 15 ? 389.694 488.330 337.058 1.00 82.82 15 LYS 6 CA 1
ATOM 13206 C C . LYS F 1 15 ? 390.755 488.656 338.099 1.00 82.82 15 LYS 6 C 1
ATOM 13207 O O . LYS F 1 15 ? 390.923 489.811 338.485 1.00 82.82 15 LYS 6 O 1
ATOM 13213 N N . LYS F 1 16 ? 391.474 487.631 338.543 1.00 78.60 16 LYS 6 N 1
ATOM 13214 C CA . LYS F 1 16 ? 392.441 487.818 339.609 1.00 78.60 16 LYS 6 CA 1
ATOM 13215 C C . LYS F 1 16 ? 393.866 487.741 339.069 1.00 78.60 16 LYS 6 C 1
ATOM 13216 O O . LYS F 1 16 ? 394.108 487.131 338.023 1.00 78.60 16 LYS 6 O 1
ATOM 13222 N N . PRO F 1 17 ? 394.835 488.367 339.735 1.00 74.12 17 PRO 6 N 1
ATOM 13223 C CA . PRO F 1 17 ? 396.234 488.206 339.326 1.00 74.12 17 PRO 6 CA 1
ATOM 13224 C C . PRO F 1 17 ? 396.783 486.847 339.734 1.00 74.12 17 PRO 6 C 1
ATOM 13225 O O . PRO F 1 17 ? 396.108 486.014 340.341 1.00 74.12 17 PRO 6 O 1
ATOM 13229 N N . LYS F 1 18 ? 398.048 486.638 339.395 1.00 66.68 18 LYS 6 N 1
ATOM 13230 C CA . LYS F 1 18 ? 398.720 485.372 339.628 1.00 66.68 18 LYS 6 CA 1
ATOM 13231 C C . LYS F 1 18 ? 399.630 485.448 340.848 1.00 66.68 18 LYS 6 C 1
ATOM 13232 O O . LYS F 1 18 ? 399.901 486.524 341.386 1.00 66.68 18 LYS 6 O 1
ATOM 13238 N N . GLU F 1 19 ? 400.079 484.275 341.286 1.00 59.29 19 GLU 6 N 1
ATOM 13239 C CA . GLU F 1 19 ? 400.992 484.177 342.414 1.00 59.29 19 GLU 6 CA 1
ATOM 13240 C C . GLU F 1 19 ? 402.332 484.797 342.025 1.00 59.29 19 GLU 6 C 1
ATOM 13241 O O . GLU F 1 19 ? 402.779 484.626 340.885 1.00 59.29 19 GLU 6 O 1
ATOM 13247 N N . PRO F 1 20 ? 402.965 485.563 342.914 1.00 51.27 20 PRO 6 N 1
ATOM 13248 C CA . PRO F 1 20 ? 404.161 486.318 342.528 1.00 51.27 20 PRO 6 CA 1
ATOM 13249 C C . PRO F 1 20 ? 405.360 485.436 342.214 1.00 51.27 20 PRO 6 C 1
ATOM 13250 O O . PRO F 1 20 ? 405.410 484.248 342.536 1.00 51.27 20 PRO 6 O 1
ATOM 13254 N N . VAL F 1 21 ? 406.338 486.059 341.560 1.00 46.68 21 VAL 6 N 1
ATOM 13255 C CA . VAL F 1 21 ? 407.489 485.343 341.031 1.00 46.68 21 VAL 6 CA 1
ATOM 13256 C C . VAL F 1 21 ? 408.440 484.994 342.166 1.00 46.68 21 VAL 6 C 1
ATOM 13257 O O . VAL F 1 21 ? 408.688 485.808 343.064 1.00 46.68 21 VAL 6 O 1
ATOM 13261 N N . GLN F 1 22 ? 408.962 483.769 342.145 1.00 42.38 22 GLN 6 N 1
ATOM 13262 C CA . GLN F 1 22 ? 409.941 483.339 343.134 1.00 42.38 22 GLN 6 CA 1
ATOM 13263 C C . GLN F 1 22 ? 411.261 484.076 342.930 1.00 42.38 22 GLN 6 C 1
ATOM 13264 O O . GLN F 1 22 ? 411.933 483.895 341.912 1.00 42.38 22 GLN 6 O 1
ATOM 13270 N N . VAL F 1 23 ? 411.636 484.896 343.905 1.00 36.02 23 VAL 6 N 1
ATOM 13271 C CA . VAL F 1 23 ? 412.893 485.638 343.895 1.00 36.02 23 VAL 6 CA 1
ATOM 13272 C C . VAL F 1 23 ? 413.778 485.038 344.983 1.00 36.02 23 VAL 6 C 1
ATOM 13273 O O . VAL F 1 23 ? 413.254 484.321 345.844 1.00 36.02 23 VAL 6 O 1
ATOM 13277 N N . PRO F 1 24 ? 415.102 485.243 344.979 1.00 31.28 24 PRO 6 N 1
ATOM 13278 C CA . PRO F 1 24 ? 415.926 484.672 346.052 1.00 31.28 24 PRO 6 CA 1
ATOM 13279 C C . PRO F 1 24 ? 415.686 485.332 347.402 1.00 31.28 24 PRO 6 C 1
ATOM 13280 O O . PRO F 1 24 ? 415.585 486.555 347.516 1.00 31.28 24 PRO 6 O 1
ATOM 13284 N N . LYS F 1 25 ? 415.617 484.494 348.432 1.00 27.12 25 LYS 6 N 1
ATOM 13285 C CA . LYS F 1 25 ? 415.189 484.900 349.765 1.00 27.12 25 LYS 6 CA 1
ATOM 13286 C C . LYS F 1 25 ? 416.349 485.523 350.519 1.00 27.12 25 LYS 6 C 1
ATOM 13287 O O . LYS F 1 25 ? 417.293 484.820 350.885 1.00 27.12 25 LYS 6 O 1
ATOM 13293 N N . LEU F 1 26 ? 416.261 486.823 350.794 1.00 23.32 26 LEU 6 N 1
ATOM 13294 C CA . LEU F 1 26 ? 417.297 487.502 351.561 1.00 23.32 26 LEU 6 CA 1
ATOM 13295 C C . LEU F 1 26 ? 417.310 486.998 352.993 1.00 23.32 26 LEU 6 C 1
ATOM 13296 O O . LEU F 1 26 ? 416.259 486.856 353.620 1.00 23.32 26 LEU 6 O 1
ATOM 13301 N N . LEU F 1 27 ? 418.502 486.706 353.500 1.00 23.36 27 LEU 6 N 1
ATOM 13302 C CA . LEU F 1 27 ? 418.669 486.176 354.842 1.00 23.36 27 LEU 6 CA 1
ATOM 13303 C C . LEU F 1 27 ? 419.228 487.211 355.806 1.00 23.36 27 LEU 6 C 1
ATOM 13304 O O . LEU F 1 27 ? 418.693 487.369 356.905 1.00 23.36 27 LEU 6 O 1
ATOM 13309 N N . ILE F 1 28 ? 420.270 487.944 355.414 1.00 22.74 28 ILE 6 N 1
ATOM 13310 C CA . ILE F 1 28 ? 420.818 489.019 356.236 1.00 22.74 28 ILE 6 CA 1
ATOM 13311 C C . ILE F 1 28 ? 421.522 490.021 355.331 1.00 22.74 28 ILE 6 C 1
ATOM 13312 O O . ILE F 1 28 ? 422.192 489.646 354.369 1.00 22.74 28 ILE 6 O 1
ATOM 13317 N N . LYS F 1 29 ? 421.324 491.307 355.617 1.00 22.42 29 LYS 6 N 1
ATOM 13318 C CA . LYS F 1 29 ? 422.074 492.400 355.018 1.00 22.42 29 LYS 6 CA 1
ATOM 13319 C C . LYS F 1 29 ? 422.848 493.111 356.115 1.00 22.42 29 LYS 6 C 1
ATOM 13320 O O . LYS F 1 29 ? 422.313 493.346 357.199 1.00 22.42 29 LYS 6 O 1
ATOM 13326 N N . GLY F 1 30 ? 424.102 493.455 355.841 1.00 22.92 30 GLY 6 N 1
ATOM 13327 C CA . GLY F 1 30 ? 424.862 494.214 356.812 1.00 22.92 30 GLY 6 CA 1
ATOM 13328 C C . GLY F 1 30 ? 426.281 494.515 356.395 1.00 22.92 30 GLY 6 C 1
ATOM 13329 O O . GLY F 1 30 ? 426.519 494.935 355.265 1.00 22.92 30 GLY 6 O 1
ATOM 13330 N N . GLY F 1 31 ? 427.232 494.316 357.299 1.00 24.95 31 GLY 6 N 1
ATOM 13331 C CA . GLY F 1 31 ? 428.614 494.645 357.020 1.00 24.95 31 GLY 6 CA 1
ATOM 13332 C C . GLY F 1 31 ? 429.487 493.430 356.802 1.00 24.95 31 GLY 6 C 1
ATOM 13333 O O . GLY F 1 31 ? 429.023 492.416 356.282 1.00 24.95 31 GLY 6 O 1
ATOM 13334 N N . VAL F 1 32 ? 430.756 493.517 357.201 1.00 28.15 32 VAL 6 N 1
ATOM 13335 C CA . VAL F 1 32 ? 431.688 492.422 356.961 1.00 28.15 32 VAL 6 CA 1
ATOM 13336 C C . VAL F 1 32 ? 431.457 491.251 357.915 1.00 28.15 32 VAL 6 C 1
ATOM 13337 O O . VAL F 1 32 ? 431.695 490.098 357.536 1.00 28.15 32 VAL 6 O 1
ATOM 13341 N N . GLU F 1 33 ? 430.919 491.489 359.111 1.00 30.79 33 GLU 6 N 1
ATOM 13342 C CA . GLU F 1 33 ? 430.666 490.411 360.062 1.00 30.79 33 GLU 6 CA 1
ATOM 13343 C C . GLU F 1 33 ? 429.398 489.625 359.747 1.00 30.79 33 GLU 6 C 1
ATOM 13344 O O . GLU F 1 33 ? 429.001 488.760 360.531 1.00 30.79 33 GLU 6 O 1
ATOM 13350 N N . VAL F 1 34 ? 428.762 489.928 358.622 1.00 26.01 34 VAL 6 N 1
ATOM 13351 C CA . VAL F 1 34 ? 427.594 489.215 358.135 1.00 26.01 34 VAL 6 CA 1
ATOM 13352 C C . VAL F 1 34 ? 427.972 487.992 357.303 1.00 26.01 34 VAL 6 C 1
ATOM 13353 O O . VAL F 1 34 ? 427.182 487.041 357.221 1.00 26.01 34 VAL 6 O 1
ATOM 13357 N N . LEU F 1 35 ? 429.198 487.951 356.766 1.00 25.32 35 LEU 6 N 1
ATOM 13358 C CA . LEU F 1 35 ? 429.633 486.872 355.879 1.00 25.32 35 LEU 6 CA 1
ATOM 13359 C C . LEU F 1 35 ? 429.667 485.514 356.565 1.00 25.32 35 LEU 6 C 1
ATOM 13360 O O . LEU F 1 35 ? 429.522 484.484 355.900 1.00 25.32 35 LEU 6 O 1
ATOM 13365 N N . GLU F 1 36 ? 429.821 485.489 357.889 1.00 28.52 36 GLU 6 N 1
ATOM 13366 C CA . GLU F 1 36 ? 430.061 484.264 358.640 1.00 28.52 36 GLU 6 CA 1
ATOM 13367 C C . GLU F 1 36 ? 428.784 483.555 359.072 1.00 28.52 36 GLU 6 C 1
ATOM 13368 O O . GLU F 1 36 ? 428.811 482.784 360.037 1.00 28.52 36 GLU 6 O 1
ATOM 13374 N N . VAL F 1 37 ? 427.667 483.779 358.383 1.00 28.03 37 VAL 6 N 1
ATOM 13375 C CA . VAL F 1 37 ? 426.445 483.038 358.672 1.00 28.03 37 VAL 6 CA 1
ATOM 13376 C C . VAL F 1 37 ? 426.597 481.607 358.183 1.00 28.03 37 VAL 6 C 1
ATOM 13377 O O . VAL F 1 37 ? 426.966 481.370 357.027 1.00 28.03 37 VAL 6 O 1
ATOM 13381 N N . LYS F 1 38 ? 426.313 480.646 359.055 1.00 30.58 38 LYS 6 N 1
ATOM 13382 C CA . LYS F 1 38 ? 426.235 479.252 358.633 1.00 30.58 38 LYS 6 CA 1
ATOM 13383 C C . LYS F 1 38 ? 425.002 479.077 357.759 1.00 30.58 38 LYS 6 C 1
ATOM 13384 O O . LYS F 1 38 ? 423.872 479.056 358.251 1.00 30.58 38 LYS 6 O 1
ATOM 13390 N N . THR F 1 39 ? 425.216 478.956 356.455 1.00 29.79 39 THR 6 N 1
ATOM 13391 C CA . THR F 1 39 ? 424.155 478.798 355.475 1.00 29.79 39 THR 6 CA 1
ATOM 13392 C C . THR F 1 39 ? 424.170 477.384 354.907 1.00 29.79 39 THR 6 C 1
ATOM 13393 O O . THR F 1 39 ? 424.897 476.504 355.378 1.00 29.79 39 THR 6 O 1
ATOM 13397 N N . GLY F 1 40 ? 423.347 477.168 353.887 1.00 29.24 40 GLY 6 N 1
ATOM 13398 C CA . GLY F 1 40 ? 423.336 475.921 353.159 1.00 29.24 40 GLY 6 CA 1
ATOM 13399 C C . GLY F 1 40 ? 424.355 475.915 352.038 1.00 29.24 40 GLY 6 C 1
ATOM 13400 O O . GLY F 1 40 ? 425.245 476.761 351.950 1.00 29.24 40 GLY 6 O 1
ATOM 13401 N N . VAL F 1 41 ? 424.203 474.933 351.153 1.00 28.40 41 VAL 6 N 1
ATOM 13402 C CA . VAL F 1 41 ? 425.165 474.750 350.073 1.00 28.40 41 VAL 6 CA 1
ATOM 13403 C C . VAL F 1 41 ? 424.885 475.717 348.929 1.00 28.40 41 VAL 6 C 1
ATOM 13404 O O . VAL F 1 41 ? 425.811 476.285 348.341 1.00 28.40 41 VAL 6 O 1
ATOM 13408 N N . ASP F 1 42 ? 423.610 475.961 348.624 1.00 29.33 42 ASP 6 N 1
ATOM 13409 C CA . ASP F 1 42 ? 423.223 476.800 347.496 1.00 29.33 42 ASP 6 CA 1
ATOM 13410 C C . ASP F 1 42 ? 423.091 478.270 347.865 1.00 29.33 42 ASP 6 C 1
ATOM 13411 O O . ASP F 1 42 ? 422.314 478.993 347.233 1.00 29.33 42 ASP 6 O 1
ATOM 13416 N N . ALA F 1 43 ? 423.817 478.734 348.873 1.00 26.00 43 ALA 6 N 1
ATOM 13417 C CA . ALA F 1 43 ? 423.789 480.141 349.226 1.00 26.00 43 ALA 6 CA 1
ATOM 13418 C C . ALA F 1 43 ? 424.697 480.937 348.305 1.00 26.00 43 ALA 6 C 1
ATOM 13419 O O . ALA F 1 43 ? 425.734 480.454 347.849 1.00 26.00 43 ALA 6 O 1
ATOM 13421 N N . ILE F 1 44 ? 424.289 482.169 348.024 1.00 20.93 44 ILE 6 N 1
ATOM 13422 C CA . ILE F 1 44 ? 425.068 483.096 347.215 1.00 20.93 44 ILE 6 CA 1
ATOM 13423 C C . ILE F 1 44 ? 425.138 484.431 347.942 1.00 20.93 44 ILE 6 C 1
ATOM 13424 O O . ILE F 1 44 ? 424.127 484.924 348.449 1.00 20.93 44 ILE 6 O 1
ATOM 13429 N N . THR F 1 45 ? 426.341 484.988 348.039 1.00 18.32 45 THR 6 N 1
ATOM 13430 C CA . THR F 1 45 ? 426.569 486.234 348.750 1.00 18.32 45 THR 6 CA 1
ATOM 13431 C C . THR F 1 45 ? 427.056 487.293 347.776 1.00 18.32 45 THR 6 C 1
ATOM 13432 O O . THR F 1 45 ? 427.686 486.981 346.766 1.00 18.32 45 THR 6 O 1
ATOM 13436 N N . GLU F 1 46 ? 426.768 488.551 348.090 1.00 15.69 46 GLU 6 N 1
ATOM 13437 C CA . GLU F 1 46 ? 427.147 489.677 347.240 1.00 15.69 46 GLU 6 CA 1
ATOM 13438 C C . GLU F 1 46 ? 427.900 490.691 348.091 1.00 15.69 46 GLU 6 C 1
ATOM 13439 O O . GLU F 1 46 ? 427.294 491.419 348.878 1.00 15.69 46 GLU 6 O 1
ATOM 13445 N N . VAL F 1 47 ? 429.212 490.742 347.927 1.00 14.27 47 VAL 6 N 1
ATOM 13446 C CA . VAL F 1 47 ? 430.064 491.620 348.716 1.00 14.27 47 VAL 6 CA 1
ATOM 13447 C C . VAL F 1 47 ? 430.261 492.916 347.947 1.00 14.27 47 VAL 6 C 1
ATOM 13448 O O . VAL F 1 47 ? 430.573 492.894 346.753 1.00 14.27 47 VAL 6 O 1
ATOM 13452 N N . GLU F 1 48 ? 430.071 494.047 348.619 1.00 13.23 48 GLU 6 N 1
ATOM 13453 C CA . GLU F 1 48 ? 430.194 495.356 347.997 1.00 13.23 48 GLU 6 CA 1
ATOM 13454 C C . GLU F 1 48 ? 431.266 496.147 348.728 1.00 13.23 48 GLU 6 C 1
ATOM 13455 O O . GLU F 1 48 ? 431.226 496.251 349.955 1.00 13.23 48 GLU 6 O 1
ATOM 13461 N N . CYS F 1 49 ? 432.221 496.701 347.987 1.00 12.01 49 CYS 6 N 1
ATOM 13462 C CA . CYS F 1 49 ? 433.350 497.382 348.603 1.00 12.01 49 CYS 6 CA 1
ATOM 13463 C C . CYS F 1 49 ? 433.894 498.430 347.645 1.00 12.01 49 CYS 6 C 1
ATOM 13464 O O . CYS F 1 49 ? 433.418 498.576 346.519 1.00 12.01 49 CYS 6 O 1
ATOM 13467 N N . PHE F 1 50 ? 434.903 499.165 348.105 1.00 12.72 50 PHE 6 N 1
ATOM 13468 C CA . PHE F 1 50 ? 435.553 500.177 347.290 1.00 12.72 50 PHE 6 CA 1
ATOM 13469 C C . PHE F 1 50 ? 437.043 500.186 347.586 1.00 12.72 50 PHE 6 C 1
ATOM 13470 O O . PHE F 1 50 ? 437.513 499.572 348.543 1.00 12.72 50 PHE 6 O 1
ATOM 13478 N N . LEU F 1 51 ? 437.785 500.908 346.752 1.00 14.06 51 LEU 6 N 1
ATOM 13479 C CA . LEU F 1 51 ? 439.219 501.085 346.919 1.00 14.06 51 LEU 6 CA 1
ATOM 13480 C C . LEU F 1 51 ? 439.580 502.534 346.664 1.00 14.06 51 LEU 6 C 1
ATOM 13481 O O . LEU F 1 51 ? 439.280 503.066 345.596 1.00 14.06 51 LEU 6 O 1
ATOM 13486 N N . ASN F 1 52 ? 440.232 503.152 347.614 1.00 18.90 52 ASN 6 N 1
ATOM 13487 C CA . ASN F 1 52 ? 440.702 504.510 347.405 1.00 18.90 52 ASN 6 CA 1
ATOM 13488 C C . ASN F 1 52 ? 441.945 504.494 346.521 1.00 18.90 52 ASN 6 C 1
ATOM 13489 O O . ASN F 1 52 ? 442.802 503.624 346.678 1.00 18.90 52 ASN 6 O 1
ATOM 13494 N N . PRO F 1 53 ? 442.072 505.434 345.589 1.00 22.34 53 PRO 6 N 1
ATOM 13495 C CA . PRO F 1 53 ? 443.293 505.510 344.792 1.00 22.34 53 PRO 6 CA 1
ATOM 13496 C C . PRO F 1 53 ? 444.428 506.102 345.601 1.00 22.34 53 PRO 6 C 1
ATOM 13497 O O . PRO F 1 53 ? 444.263 507.083 346.331 1.00 22.34 53 PRO 6 O 1
ATOM 13501 N N . GLU F 1 54 ? 445.594 505.482 345.478 1.00 27.29 54 GLU 6 N 1
ATOM 13502 C CA . GLU F 1 54 ? 446.778 505.959 346.171 1.00 27.29 54 GLU 6 CA 1
ATOM 13503 C C . GLU F 1 54 ? 447.635 506.711 345.159 1.00 27.29 54 GLU 6 C 1
ATOM 13504 O O . GLU F 1 54 ? 448.611 506.200 344.617 1.00 27.29 54 GLU 6 O 1
ATOM 13510 N N . MET F 1 55 ? 447.247 507.959 344.914 1.00 28.38 55 MET 6 N 1
ATOM 13511 C CA . MET F 1 55 ? 447.886 508.814 343.924 1.00 28.38 55 MET 6 CA 1
ATOM 13512 C C . MET F 1 55 ? 449.129 509.508 344.448 1.00 28.38 55 MET 6 C 1
ATOM 13513 O O . MET F 1 55 ? 449.688 510.345 343.740 1.00 28.38 55 MET 6 O 1
ATOM 13518 N N . GLY F 1 56 ? 449.570 509.200 345.660 1.00 33.39 56 GLY 6 N 1
ATOM 13519 C CA . GLY F 1 56 ? 450.761 509.819 346.200 1.00 33.39 56 GLY 6 CA 1
ATOM 13520 C C . GLY F 1 56 ? 450.476 510.644 347.434 1.00 33.39 56 GLY 6 C 1
ATOM 13521 O O . GLY F 1 56 ? 451.207 510.540 348.422 1.00 33.39 56 GLY 6 O 1
ATOM 13522 N N . ASP F 1 57 ? 449.394 511.439 347.388 1.00 35.48 57 ASP 6 N 1
ATOM 13523 C CA . ASP F 1 57 ? 448.837 512.231 348.483 1.00 35.48 57 ASP 6 CA 1
ATOM 13524 C C . ASP F 1 57 ? 449.874 513.140 349.132 1.00 35.48 57 ASP 6 C 1
ATOM 13525 O O . ASP F 1 57 ? 450.365 512.825 350.222 1.00 35.48 57 ASP 6 O 1
ATOM 13530 N N . PRO F 1 58 ? 450.247 514.250 348.488 1.00 38.77 58 PRO 6 N 1
ATOM 13531 C CA . PRO F 1 58 ? 451.377 515.049 348.986 1.00 38.77 58 PRO 6 CA 1
ATOM 13532 C C . PRO F 1 58 ? 451.118 515.762 350.297 1.00 38.77 58 PRO 6 C 1
ATOM 13533 O O . PRO F 1 58 ? 452.084 516.131 350.975 1.00 38.77 58 PRO 6 O 1
ATOM 13537 N N . ASP F 1 59 ? 449.865 515.954 350.687 1.00 45.71 59 ASP 6 N 1
ATOM 13538 C CA . ASP F 1 59 ? 449.536 516.554 351.968 1.00 45.71 59 ASP 6 CA 1
ATOM 13539 C C . ASP F 1 59 ? 448.502 515.702 352.684 1.00 45.71 59 ASP 6 C 1
ATOM 13540 O O . ASP F 1 59 ? 447.904 514.785 352.116 1.00 45.71 59 ASP 6 O 1
ATOM 13545 N N . GLU F 1 60 ? 448.302 516.022 353.957 1.00 52.09 60 GLU 6 N 1
ATOM 13546 C CA . GLU F 1 60 ? 447.120 515.581 354.680 1.00 52.09 60 GLU 6 CA 1
ATOM 13547 C C . GLU F 1 60 ? 445.910 516.429 354.335 1.00 52.09 60 GLU 6 C 1
ATOM 13548 O O . GLU F 1 60 ? 444.790 516.082 354.717 1.00 52.09 60 GLU 6 O 1
ATOM 13554 N N . ASN F 1 61 ? 446.130 517.524 353.618 1.00 47.17 61 ASN 6 N 1
ATOM 13555 C CA . ASN F 1 61 ? 445.131 518.514 353.273 1.00 47.17 61 ASN 6 CA 1
ATOM 13556 C C . ASN F 1 61 ? 444.627 518.340 351.848 1.00 47.17 61 ASN 6 C 1
ATOM 13557 O O . ASN F 1 61 ? 443.613 518.940 351.483 1.00 47.17 61 ASN 6 O 1
ATOM 13562 N N . LEU F 1 62 ? 445.315 517.535 351.045 1.00 37.38 62 LEU 6 N 1
ATOM 13563 C CA . LEU F 1 62 ? 445.102 517.448 349.604 1.00 37.38 62 LEU 6 CA 1
ATOM 13564 C C . LEU F 1 62 ? 445.125 515.979 349.181 1.00 37.38 62 LEU 6 C 1
ATOM 13565 O O . LEU F 1 62 ? 445.831 515.573 348.260 1.00 37.38 62 LEU 6 O 1
ATOM 13570 N N . ARG F 1 63 ? 444.357 515.155 349.891 1.00 33.53 63 ARG 6 N 1
ATOM 13571 C CA . ARG F 1 63 ? 444.381 513.715 349.674 1.00 33.53 63 ARG 6 CA 1
ATOM 13572 C C . ARG F 1 63 ? 443.552 513.352 348.452 1.00 33.53 63 ARG 6 C 1
ATOM 13573 O O . ARG F 1 63 ? 442.338 513.552 348.433 1.00 33.53 63 ARG 6 O 1
ATOM 13581 N N . GLY F 1 64 ? 444.204 512.793 347.443 1.00 28.76 64 GLY 6 N 1
ATOM 13582 C CA . GLY F 1 64 ? 443.504 512.390 346.243 1.00 28.76 64 GLY 6 CA 1
ATOM 13583 C C . GLY F 1 64 ? 444.227 512.827 344.992 1.00 28.76 64 GLY 6 C 1
ATOM 13584 O O . GLY F 1 64 ? 443.926 512.346 343.898 1.00 28.76 64 GLY 6 O 1
ATOM 13585 N N . PHE F 1 65 ? 445.183 513.736 345.136 1.00 29.09 65 PHE 6 N 1
ATOM 13586 C CA . PHE F 1 65 ? 445.969 514.223 344.016 1.00 29.09 65 PHE 6 CA 1
ATOM 13587 C C . PHE F 1 65 ? 447.359 513.611 344.123 1.00 29.09 65 PHE 6 C 1
ATOM 13588 O O . PHE F 1 65 ? 447.612 512.742 344.959 1.00 29.09 65 PHE 6 O 1
ATOM 13596 N N . SER F 1 66 ? 448.266 514.066 343.273 1.00 31.55 66 SER 6 N 1
ATOM 13597 C CA . SER F 1 66 ? 449.684 513.750 343.381 1.00 31.55 66 SER 6 CA 1
ATOM 13598 C C . SER F 1 66 ? 450.456 515.028 343.677 1.00 31.55 66 SER 6 C 1
ATOM 13599 O O . SER F 1 66 ? 449.900 516.124 343.699 1.00 31.55 66 SER 6 O 1
ATOM 13602 N N . LEU F 1 67 ? 451.753 514.879 343.906 1.00 34.77 67 LEU 6 N 1
ATOM 13603 C CA . LEU F 1 67 ? 452.617 516.042 343.968 1.00 34.77 67 LEU 6 CA 1
ATOM 13604 C C . LEU F 1 67 ? 452.875 516.525 342.544 1.00 34.77 67 LEU 6 C 1
ATOM 13605 O O . LEU F 1 67 ? 452.655 515.792 341.577 1.00 34.77 67 LEU 6 O 1
ATOM 13610 N N . LYS F 1 68 ? 453.291 517.788 342.415 1.00 36.58 68 LYS 6 N 1
ATOM 13611 C CA . LYS F 1 68 ? 453.509 518.403 341.108 1.00 36.58 68 LYS 6 CA 1
ATOM 13612 C C . LYS F 1 68 ? 454.612 517.693 340.330 1.00 36.58 68 LYS 6 C 1
ATOM 13613 O O . LYS F 1 68 ? 455.505 517.085 340.925 1.00 36.58 68 LYS 6 O 1
ATOM 13619 N N . LEU F 1 69 ? 454.550 517.736 339.005 1.00 36.75 69 LEU 6 N 1
ATOM 13620 C CA . LEU F 1 69 ? 455.373 516.875 338.169 1.00 36.75 69 LEU 6 CA 1
ATOM 13621 C C . LEU F 1 69 ? 456.663 517.575 337.770 1.00 36.75 69 LEU 6 C 1
ATOM 13622 O O . LEU F 1 69 ? 456.661 518.765 337.450 1.00 36.75 69 LEU 6 O 1
ATOM 13627 N N . SER F 1 70 ? 457.762 516.824 337.792 1.00 47.02 70 SER 6 N 1
ATOM 13628 C CA . SER F 1 70 ? 459.004 517.280 337.190 1.00 47.02 70 SER 6 CA 1
ATOM 13629 C C . SER F 1 70 ? 458.911 517.173 335.672 1.00 47.02 70 SER 6 C 1
ATOM 13630 O O . SER F 1 70 ? 458.082 516.442 335.127 1.00 47.02 70 SER 6 O 1
ATOM 13633 N N . ALA F 1 71 ? 459.778 517.909 334.979 1.00 51.57 71 ALA 6 N 1
ATOM 13634 C CA . ALA F 1 71 ? 459.598 518.121 333.550 1.00 51.57 71 ALA 6 CA 1
ATOM 13635 C C . ALA F 1 71 ? 460.683 517.494 332.684 1.00 51.57 71 ALA 6 C 1
ATOM 13636 O O . ALA F 1 71 ? 460.384 516.628 331.859 1.00 51.57 71 ALA 6 O 1
ATOM 13638 N N . GLU F 1 72 ? 461.946 517.892 332.852 1.00 57.08 72 GLU 6 N 1
ATOM 13639 C CA . GLU F 1 72 ? 462.935 517.635 331.811 1.00 57.08 72 GLU 6 CA 1
ATOM 13640 C C . GLU F 1 72 ? 464.277 517.174 332.357 1.00 57.08 72 GLU 6 C 1
ATOM 13641 O O . GLU F 1 72 ? 465.317 517.457 331.754 1.00 57.08 72 GLU 6 O 1
ATOM 13647 N N . ASN F 1 73 ? 464.290 516.474 333.482 1.00 57.07 73 ASN 6 N 1
ATOM 13648 C CA . ASN F 1 73 ? 465.548 515.933 333.971 1.00 57.07 73 ASN 6 CA 1
ATOM 13649 C C . ASN F 1 73 ? 465.979 514.729 333.137 1.00 57.07 73 ASN 6 C 1
ATOM 13650 O O . ASN F 1 73 ? 465.153 514.014 332.564 1.00 57.07 73 ASN 6 O 1
ATOM 13655 N N . ASP F 1 74 ? 467.295 514.528 333.067 1.00 58.27 74 ASP 6 N 1
ATOM 13656 C CA . ASP F 1 74 ? 467.927 513.606 332.133 1.00 58.27 74 ASP 6 CA 1
ATOM 13657 C C . ASP F 1 74 ? 467.608 512.157 332.505 1.00 58.27 74 ASP 6 C 1
ATOM 13658 O O . ASP F 1 74 ? 467.141 511.858 333.606 1.00 58.27 74 ASP 6 O 1
ATOM 13663 N N . PHE F 1 75 ? 467.927 511.248 331.593 1.00 52.78 75 PHE 6 N 1
ATOM 13664 C CA . PHE F 1 75 ? 467.716 509.837 331.854 1.00 52.78 75 PHE 6 CA 1
ATOM 13665 C C . PHE F 1 75 ? 468.713 509.374 332.916 1.00 52.78 75 PHE 6 C 1
ATOM 13666 O O . PHE F 1 75 ? 468.360 508.592 333.796 1.00 52.78 75 PHE 6 O 1
ATOM 13674 N N . SER F 1 76 ? 469.956 509.852 332.844 1.00 55.23 76 SER 6 N 1
ATOM 13675 C CA . SER F 1 76 ? 470.941 509.480 333.851 1.00 55.23 76 SER 6 CA 1
ATOM 13676 C C . SER F 1 76 ? 470.868 510.341 335.103 1.00 55.23 76 SER 6 C 1
ATOM 13677 O O . SER F 1 76 ? 471.708 510.182 335.994 1.00 55.23 76 SER 6 O 1
ATOM 13680 N N . SER F 1 77 ? 469.898 511.245 335.192 1.00 56.91 77 SER 6 N 1
ATOM 13681 C CA . SER F 1 77 ? 469.759 512.134 336.336 1.00 56.91 77 SER 6 CA 1
ATOM 13682 C C . SER F 1 77 ? 468.300 512.256 336.735 1.00 56.91 77 SER 6 C 1
ATOM 13683 O O . SER F 1 77 ? 467.806 513.351 337.020 1.00 56.91 77 SER 6 O 1
ATOM 13686 N N . ASP F 1 78 ? 467.588 511.135 336.764 1.00 51.82 78 ASP 6 N 1
ATOM 13687 C CA . ASP F 1 78 ? 466.159 511.121 337.042 1.00 51.82 78 ASP 6 CA 1
ATOM 13688 C C . ASP F 1 78 ? 465.935 510.490 338.407 1.00 51.82 78 ASP 6 C 1
ATOM 13689 O O . ASP F 1 78 ? 466.276 509.322 338.619 1.00 51.82 78 ASP 6 O 1
ATOM 13694 N N . SER F 1 79 ? 465.356 511.260 339.325 1.00 47.26 79 SER 6 N 1
ATOM 13695 C CA . SER F 1 79 ? 465.070 510.782 340.675 1.00 47.26 79 SER 6 CA 1
ATOM 13696 C C . SER F 1 79 ? 463.726 511.338 341.114 1.00 47.26 79 SER 6 C 1
ATOM 13697 O O . SER F 1 79 ? 463.644 512.438 341.675 1.00 47.26 79 SER 6 O 1
ATOM 13700 N N . PRO F 1 80 ? 462.644 510.611 340.863 1.00 43.49 80 PRO 6 N 1
ATOM 13701 C CA . PRO F 1 80 ? 461.333 511.034 341.353 1.00 43.49 80 PRO 6 CA 1
ATOM 13702 C C . PRO F 1 80 ? 461.209 510.778 342.846 1.00 43.49 80 PRO 6 C 1
ATOM 13703 O O . PRO F 1 80 ? 461.983 510.034 343.447 1.00 43.49 80 PRO 6 O 1
ATOM 13707 N N . GLU F 1 81 ? 460.211 511.417 343.440 1.00 40.99 81 GLU 6 N 1
ATOM 13708 C CA . GLU F 1 81 ? 459.843 511.179 344.824 1.00 40.99 81 GLU 6 CA 1
ATOM 13709 C C . GLU F 1 81 ? 458.544 510.389 344.881 1.00 40.99 81 GLU 6 C 1
ATOM 13710 O O . GLU F 1 81 ? 457.830 510.263 343.886 1.00 40.99 81 GLU 6 O 1
ATOM 13716 N N . ARG F 1 82 ? 458.262 509.835 346.063 1.00 37.70 82 ARG 6 N 1
ATOM 13717 C CA . ARG F 1 82 ? 457.108 508.955 346.218 1.00 37.70 82 ARG 6 CA 1
ATOM 13718 C C . ARG F 1 82 ? 455.801 509.724 346.097 1.00 37.70 82 ARG 6 C 1
ATOM 13719 O O . ARG F 1 82 ? 454.785 509.165 345.668 1.00 37.70 82 ARG 6 O 1
ATOM 13727 N N . LYS F 1 83 ? 455.820 511.013 346.421 1.00 36.02 83 LYS 6 N 1
ATOM 13728 C CA . LYS F 1 83 ? 454.598 511.800 346.450 1.00 36.02 83 LYS 6 CA 1
ATOM 13729 C C . LYS F 1 83 ? 454.070 512.123 345.059 1.00 36.02 83 LYS 6 C 1
ATOM 13730 O O . LYS F 1 83 ? 452.901 512.496 344.929 1.00 36.02 83 LYS 6 O 1
ATOM 13736 N N . MET F 1 84 ? 454.888 511.988 344.018 1.00 36.78 84 MET 6 N 1
ATOM 13737 C CA . MET F 1 84 ? 454.444 512.256 342.657 1.00 36.78 84 MET 6 CA 1
ATOM 13738 C C . MET F 1 84 ? 454.275 510.990 341.834 1.00 36.78 84 MET 6 C 1
ATOM 13739 O O . MET F 1 84 ? 454.127 511.074 340.612 1.00 36.78 84 MET 6 O 1
ATOM 13744 N N . LEU F 1 85 ? 454.279 509.825 342.464 1.00 31.76 85 LEU 6 N 1
ATOM 13745 C CA . LEU F 1 85 ? 454.107 508.578 341.735 1.00 31.76 85 LEU 6 CA 1
ATOM 13746 C C . LEU F 1 85 ? 452.783 507.943 342.119 1.00 31.76 85 LEU 6 C 1
ATOM 13747 O O . LEU F 1 85 ? 452.615 507.538 343.279 1.00 31.76 85 LEU 6 O 1
ATOM 13752 N N . PRO F 1 86 ? 451.815 507.857 341.208 1.00 26.45 86 PRO 6 N 1
ATOM 13753 C CA . PRO F 1 86 ? 450.615 507.064 341.483 1.00 26.45 86 PRO 6 CA 1
ATOM 13754 C C . PRO F 1 86 ? 450.955 505.590 341.586 1.00 26.45 86 PRO 6 C 1
ATOM 13755 O O . PRO F 1 86 ? 451.777 505.072 340.830 1.00 26.45 86 PRO 6 O 1
ATOM 13759 N N . CYS F 1 87 ? 450.322 504.920 342.536 1.00 23.82 87 CYS 6 N 1
ATOM 13760 C CA . CYS F 1 87 ? 450.588 503.522 342.823 1.00 23.82 87 CYS 6 CA 1
ATOM 13761 C C . CYS F 1 87 ? 449.320 502.708 342.610 1.00 23.82 87 CYS 6 C 1
ATOM 13762 O O . CYS F 1 87 ? 448.275 503.232 342.231 1.00 23.82 87 CYS 6 O 1
ATOM 13765 N N . TYR F 1 88 ? 449.425 501.410 342.852 1.00 19.11 88 TYR 6 N 1
ATOM 13766 C CA . TYR F 1 88 ? 448.282 500.517 342.772 1.00 19.11 88 TYR 6 CA 1
ATOM 13767 C C . TYR F 1 88 ? 447.570 500.424 344.109 1.00 19.11 88 TYR 6 C 1
ATOM 13768 O O . TYR F 1 88 ? 448.186 500.504 345.172 1.00 19.11 88 TYR 6 O 1
ATOM 13777 N N . SER F 1 89 ? 446.260 500.241 344.042 1.00 15.94 89 SER 6 N 1
ATOM 13778 C CA . SER F 1 89 ? 445.448 499.924 345.202 1.00 15.94 89 SER 6 CA 1
ATOM 13779 C C . SER F 1 89 ? 445.200 498.427 345.221 1.00 15.94 89 SER 6 C 1
ATOM 13780 O O . SER F 1 89 ? 445.038 497.808 344.170 1.00 15.94 89 SER 6 O 1
ATOM 13783 N N . THR F 1 90 ? 445.177 497.847 346.415 1.00 14.89 90 THR 6 N 1
ATOM 13784 C CA . THR F 1 90 ? 444.908 496.426 346.553 1.00 14.89 90 THR 6 CA 1
ATOM 13785 C C . THR F 1 90 ? 444.258 496.185 347.904 1.00 14.89 90 THR 6 C 1
ATOM 13786 O O . THR F 1 90 ? 444.334 497.022 348.804 1.00 14.89 90 THR 6 O 1
ATOM 13790 N N . ALA F 1 91 ? 443.603 495.033 348.029 1.00 13.02 91 ALA 6 N 1
ATOM 13791 C CA . ALA F 1 91 ? 442.937 494.659 349.267 1.00 13.02 91 ALA 6 CA 1
ATOM 13792 C C . ALA F 1 91 ? 442.691 493.164 349.284 1.00 13.02 91 ALA 6 C 1
ATOM 13793 O O . ALA F 1 91 ? 442.461 492.548 348.243 1.00 13.02 91 ALA 6 O 1
ATOM 13795 N N . ARG F 1 92 ? 442.720 492.596 350.482 1.00 13.50 92 ARG 6 N 1
ATOM 13796 C CA . ARG F 1 92 ? 442.329 491.215 350.713 1.00 13.50 92 ARG 6 CA 1
ATOM 13797 C C . ARG F 1 92 ? 441.052 491.225 351.534 1.00 13.50 92 ARG 6 C 1
ATOM 13798 O O . ARG F 1 92 ? 440.983 491.896 352.569 1.00 13.50 92 ARG 6 O 1
ATOM 13806 N N . ILE F 1 93 ? 440.046 490.492 351.074 1.00 14.63 93 ILE 6 N 1
ATOM 13807 C CA . ILE F 1 93 ? 438.761 490.396 351.761 1.00 14.63 93 ILE 6 CA 1
ATOM 13808 C C . ILE F 1 93 ? 438.697 489.032 352.420 1.00 14.63 93 ILE 6 C 1
ATOM 13809 O O . ILE F 1 93 ? 438.599 488.014 351.713 1.00 14.63 93 ILE 6 O 1
ATOM 13814 N N . PRO F 1 94 ? 438.774 488.934 353.750 1.00 15.54 94 PRO 6 N 1
ATOM 13815 C CA . PRO F 1 94 ? 438.711 487.628 354.411 1.00 15.54 94 PRO 6 CA 1
ATOM 13816 C C . PRO F 1 94 ? 437.326 487.011 354.286 1.00 15.54 94 PRO 6 C 1
ATOM 13817 O O . PRO F 1 94 ? 436.315 487.675 354.512 1.00 15.54 94 PRO 6 O 1
ATOM 13821 N N . LEU F 1 95 ? 437.287 485.738 353.914 1.00 18.58 95 LEU 6 N 1
ATOM 13822 C CA . LEU F 1 95 ? 436.045 484.999 353.790 1.00 18.58 95 LEU 6 CA 1
ATOM 13823 C C . LEU F 1 95 ? 436.002 483.877 354.821 1.00 18.58 95 LEU 6 C 1
ATOM 13824 O O . LEU F 1 95 ? 437.048 483.361 355.216 1.00 18.58 95 LEU 6 O 1
ATOM 13829 N N . PRO F 1 96 ? 434.823 483.508 355.311 1.00 22.70 96 PRO 6 N 1
ATOM 13830 C CA . PRO F 1 96 ? 434.753 482.440 356.307 1.00 22.70 96 PRO 6 CA 1
ATOM 13831 C C . PRO F 1 96 ? 434.975 481.067 355.702 1.00 22.70 96 PRO 6 C 1
ATOM 13832 O O . PRO F 1 96 ? 434.722 480.829 354.521 1.00 22.70 96 PRO 6 O 1
ATOM 13836 N N . ASN F 1 97 ? 435.467 480.161 356.537 1.00 27.87 97 ASN 6 N 1
ATOM 13837 C CA . ASN F 1 97 ? 435.629 478.776 356.132 1.00 27.87 97 ASN 6 CA 1
ATOM 13838 C C . ASN F 1 97 ? 434.260 478.124 355.970 1.00 27.87 97 ASN 6 C 1
ATOM 13839 O O . ASN F 1 97 ? 433.307 478.448 356.679 1.00 27.87 97 ASN 6 O 1
ATOM 13844 N N . LEU F 1 98 ? 434.170 477.187 355.027 1.00 27.63 98 LEU 6 N 1
ATOM 13845 C CA . LEU F 1 98 ? 432.884 476.686 354.565 1.00 27.63 98 LEU 6 CA 1
ATOM 13846 C C . LEU F 1 98 ? 432.649 475.231 354.919 1.00 27.63 98 LEU 6 C 1
ATOM 13847 O O . LEU F 1 98 ? 431.533 474.738 354.731 1.00 27.63 98 LEU 6 O 1
ATOM 13852 N N . ASN F 1 99 ? 433.667 474.528 355.393 1.00 35.37 99 ASN 6 N 1
ATOM 13853 C CA . ASN F 1 99 ? 433.595 473.094 355.642 1.00 35.37 99 ASN 6 CA 1
ATOM 13854 C C . ASN F 1 99 ? 433.695 472.883 357.146 1.00 35.37 99 ASN 6 C 1
ATOM 13855 O O . ASN F 1 99 ? 434.776 472.641 357.685 1.00 35.37 99 ASN 6 O 1
ATOM 13860 N N . GLU F 1 100 ? 432.556 472.984 357.822 1.00 46.01 100 GLU 6 N 1
ATOM 13861 C CA . GLU F 1 100 ? 432.503 472.790 359.263 1.00 46.01 100 GLU 6 CA 1
ATOM 13862 C C . GLU F 1 100 ? 431.394 471.807 359.594 1.00 46.01 100 GLU 6 C 1
ATOM 13863 O O . GLU F 1 100 ? 431.442 471.125 360.622 1.00 46.01 100 GLU 6 O 1
ATOM 13869 N N . ASP F 1 101 ? 430.396 471.721 358.718 1.00 51.49 101 ASP 6 N 1
ATOM 13870 C CA . ASP F 1 101 ? 429.208 470.926 358.972 1.00 51.49 101 ASP 6 CA 1
ATOM 13871 C C . ASP F 1 101 ? 428.893 469.939 357.859 1.00 51.49 101 ASP 6 C 1
ATOM 13872 O O . ASP F 1 101 ? 427.873 469.245 357.943 1.00 51.49 101 ASP 6 O 1
ATOM 13877 N N . LEU F 1 102 ? 429.727 469.848 356.827 1.00 56.01 102 LEU 6 N 1
ATOM 13878 C CA . LEU F 1 102 ? 429.486 468.920 355.729 1.00 56.01 102 LEU 6 CA 1
ATOM 13879 C C . LEU F 1 102 ? 429.960 467.521 356.112 1.00 56.01 102 LEU 6 C 1
ATOM 13880 O O . LEU F 1 102 ? 430.336 467.249 357.255 1.00 56.01 102 LEU 6 O 1
ATOM 13885 N N . THR F 1 103 ? 429.953 466.611 355.145 1.00 64.21 103 THR 6 N 1
ATOM 13886 C CA . THR F 1 103 ? 430.383 465.243 355.378 1.00 64.21 103 THR 6 CA 1
ATOM 13887 C C . THR F 1 103 ? 431.892 465.144 355.170 1.00 64.21 103 THR 6 C 1
ATOM 13888 O O . THR F 1 103 ? 432.598 466.149 355.057 1.00 64.21 103 THR 6 O 1
ATOM 13892 N N . CYS F 1 104 ? 432.400 463.923 355.110 1.00 66.66 104 CYS 6 N 1
ATOM 13893 C CA . CYS F 1 104 ? 433.827 463.678 354.994 1.00 66.66 104 CYS 6 CA 1
ATOM 13894 C C . CYS F 1 104 ? 434.205 463.428 353.541 1.00 66.66 104 CYS 6 C 1
ATOM 13895 O O . CYS F 1 104 ? 433.425 462.866 352.767 1.00 66.66 104 CYS 6 O 1
ATOM 13898 N N . GLY F 1 105 ? 435.415 463.845 353.183 1.00 61.08 105 GLY 6 N 1
ATOM 13899 C CA . GLY F 1 105 ? 435.878 463.726 351.811 1.00 61.08 105 GLY 6 CA 1
ATOM 13900 C C . GLY F 1 105 ? 435.112 464.623 350.866 1.00 61.08 105 GLY 6 C 1
ATOM 13901 O O . GLY F 1 105 ? 434.862 464.243 349.716 1.00 61.08 105 GLY 6 O 1
ATOM 13902 N N . ASN F 1 106 ? 434.729 465.807 351.332 1.00 53.24 106 ASN 6 N 1
ATOM 13903 C CA . ASN F 1 106 ? 433.817 466.684 350.610 1.00 53.24 106 ASN 6 CA 1
ATOM 13904 C C . ASN F 1 106 ? 434.312 468.109 350.811 1.00 53.24 106 ASN 6 C 1
ATOM 13905 O O . ASN F 1 106 ? 434.171 468.665 351.903 1.00 53.24 106 ASN 6 O 1
ATOM 13910 N N . LEU F 1 107 ? 434.893 468.694 349.770 1.00 34.51 107 LEU 6 N 1
ATOM 13911 C CA . LEU F 1 107 ? 435.577 469.972 349.873 1.00 34.51 107 LEU 6 CA 1
ATOM 13912 C C . LEU F 1 107 ? 434.836 470.982 349.008 1.00 34.51 107 LEU 6 C 1
ATOM 13913 O O . LEU F 1 107 ? 434.264 470.620 347.978 1.00 34.51 107 LEU 6 O 1
ATOM 13918 N N . LEU F 1 108 ? 434.845 472.244 349.426 1.00 26.22 108 LEU 6 N 1
ATOM 13919 C CA . LEU F 1 108 ? 433.961 473.247 348.850 1.00 26.22 108 LEU 6 CA 1
ATOM 13920 C C . LEU F 1 108 ? 434.518 474.631 349.144 1.00 26.22 108 LEU 6 C 1
ATOM 13921 O O . LEU F 1 108 ? 434.713 474.977 350.310 1.00 26.22 108 LEU 6 O 1
ATOM 13926 N N . MET F 1 109 ? 434.782 475.414 348.098 1.00 23.24 109 MET 6 N 1
ATOM 13927 C CA . MET F 1 109 ? 435.391 476.731 348.246 1.00 23.24 109 MET 6 CA 1
ATOM 13928 C C . MET F 1 109 ? 434.477 477.801 347.671 1.00 23.24 109 MET 6 C 1
ATOM 13929 O O . MET F 1 109 ? 433.407 477.516 347.132 1.00 23.24 109 MET 6 O 1
ATOM 13934 N N . TRP F 1 110 ? 434.924 479.050 347.775 1.00 20.34 110 TRP 6 N 1
ATOM 13935 C CA . TRP F 1 110 ? 434.201 480.167 347.194 1.00 20.34 110 TRP 6 CA 1
ATOM 13936 C C . TRP F 1 110 ? 434.497 480.268 345.705 1.00 20.34 110 TRP 6 C 1
ATOM 13937 O O . TRP F 1 110 ? 435.380 479.596 345.174 1.00 20.34 110 TRP 6 O 1
ATOM 13948 N N . GLU F 1 111 ? 433.760 481.138 345.023 1.00 18.78 111 GLU 6 N 1
ATOM 13949 C CA . GLU F 1 111 ? 433.905 481.303 343.581 1.00 18.78 111 GLU 6 CA 1
ATOM 13950 C C . GLU F 1 111 ? 433.343 482.654 343.190 1.00 18.78 111 GLU 6 C 1
ATOM 13951 O O . GLU F 1 111 ? 432.135 482.867 343.302 1.00 18.78 111 GLU 6 O 1
ATOM 13957 N N . ALA F 1 112 ? 434.196 483.555 342.723 1.00 15.56 112 ALA 6 N 1
ATOM 13958 C CA . ALA F 1 112 ? 433.724 484.822 342.186 1.00 15.56 112 ALA 6 CA 1
ATOM 13959 C C . ALA F 1 112 ? 433.083 484.566 340.832 1.00 15.56 112 ALA 6 C 1
ATOM 13960 O O . ALA F 1 112 ? 433.722 484.021 339.932 1.00 15.56 112 ALA 6 O 1
ATOM 13962 N N . VAL F 1 113 ? 431.822 484.945 340.685 1.00 14.74 113 VAL 6 N 1
ATOM 13963 C CA . VAL F 1 113 ? 431.075 484.682 339.467 1.00 14.74 113 VAL 6 CA 1
ATOM 13964 C C . VAL F 1 113 ? 430.935 485.935 338.616 1.00 14.74 113 VAL 6 C 1
ATOM 13965 O O . VAL F 1 113 ? 431.057 485.882 337.393 1.00 14.74 113 VAL 6 O 1
ATOM 13969 N N . THR F 1 114 ? 430.728 487.076 339.257 1.00 13.42 114 THR 6 N 1
ATOM 13970 C CA . THR F 1 114 ? 430.343 488.295 338.564 1.00 13.42 114 THR 6 CA 1
ATOM 13971 C C . THR F 1 114 ? 430.848 489.486 339.355 1.00 13.42 114 THR 6 C 1
ATOM 13972 O O . THR F 1 114 ? 430.572 489.587 340.550 1.00 13.42 114 THR 6 O 1
ATOM 13976 N N . VAL F 1 115 ? 431.582 490.374 338.706 1.00 11.70 115 VAL 6 N 1
ATOM 13977 C CA . VAL F 1 115 ? 431.928 491.657 339.297 1.00 11.70 115 VAL 6 CA 1
ATOM 13978 C C . VAL F 1 115 ? 431.119 492.732 338.588 1.00 11.70 115 VAL 6 C 1
ATOM 13979 O O . VAL F 1 115 ? 430.802 492.616 337.398 1.00 11.70 115 VAL 6 O 1
ATOM 13983 N N . GLN F 1 116 ? 430.709 493.741 339.342 1.00 12.05 116 GLN 6 N 1
ATOM 13984 C CA . GLN F 1 116 ? 430.029 494.912 338.808 1.00 12.05 116 GLN 6 CA 1
ATOM 13985 C C . GLN F 1 116 ? 430.768 496.124 339.350 1.00 12.05 116 GLN 6 C 1
ATOM 13986 O O . GLN F 1 116 ? 430.626 496.472 340.523 1.00 12.05 116 GLN 6 O 1
ATOM 13992 N N . THR F 1 117 ? 431.577 496.747 338.508 1.00 12.28 117 THR 6 N 1
ATOM 13993 C CA . THR F 1 117 ? 432.443 497.828 338.937 1.00 12.28 117 THR 6 CA 1
ATOM 13994 C C . THR F 1 117 ? 431.935 499.155 338.397 1.00 12.28 117 THR 6 C 1
ATOM 13995 O O . THR F 1 117 ? 431.093 499.204 337.495 1.00 12.28 117 THR 6 O 1
ATOM 13999 N N . GLU F 1 118 ? 432.482 500.227 338.965 1.00 14.45 118 GLU 6 N 1
ATOM 14000 C CA . GLU F 1 118 ? 432.041 501.599 338.776 1.00 14.45 118 GLU 6 CA 1
ATOM 14001 C C . GLU F 1 118 ? 433.020 502.503 339.506 1.00 14.45 118 GLU 6 C 1
ATOM 14002 O O . GLU F 1 118 ? 433.581 502.114 340.528 1.00 14.45 118 GLU 6 O 1
ATOM 14008 N N . VAL F 1 119 ? 433.225 503.703 338.977 1.00 14.97 119 VAL 6 N 1
ATOM 14009 C CA . VAL F 1 119 ? 434.148 504.672 339.554 1.00 14.97 119 VAL 6 CA 1
ATOM 14010 C C . VAL F 1 119 ? 433.339 505.746 340.268 1.00 14.97 119 VAL 6 C 1
ATOM 14011 O O . VAL F 1 119 ? 432.438 506.346 339.672 1.00 14.97 119 VAL 6 O 1
ATOM 14015 N N . ILE F 1 120 ? 433.654 505.989 341.541 1.00 15.90 120 ILE 6 N 1
ATOM 14016 C CA . ILE F 1 120 ? 432.912 506.951 342.349 1.00 15.90 120 ILE 6 CA 1
ATOM 14017 C C . ILE F 1 120 ? 433.543 508.322 342.183 1.00 15.90 120 ILE 6 C 1
ATOM 14018 O O . ILE F 1 120 ? 434.767 508.466 342.236 1.00 15.90 120 ILE 6 O 1
ATOM 14023 N N . GLY F 1 121 ? 432.713 509.336 341.988 1.00 19.40 121 GLY 6 N 1
ATOM 14024 C CA . GLY F 1 121 ? 433.161 510.705 342.056 1.00 19.40 121 GLY 6 CA 1
ATOM 14025 C C . GLY F 1 121 ? 433.468 511.355 340.737 1.00 19.40 121 GLY 6 C 1
ATOM 14026 O O . GLY F 1 121 ? 434.246 512.313 340.709 1.00 19.40 121 GLY 6 O 1
ATOM 14027 N N . ILE F 1 122 ? 432.862 510.886 339.652 1.00 21.37 122 ILE 6 N 1
ATOM 14028 C CA . ILE F 1 122 ? 433.323 511.266 338.326 1.00 21.37 122 ILE 6 CA 1
ATOM 14029 C C . ILE F 1 122 ? 432.775 512.628 337.928 1.00 21.37 122 ILE 6 C 1
ATOM 14030 O O . ILE F 1 122 ? 433.358 513.323 337.093 1.00 21.37 122 ILE 6 O 1
ATOM 14035 N N . THR F 1 123 ? 431.672 513.046 338.535 1.00 22.61 123 THR 6 N 1
ATOM 14036 C CA . THR F 1 123 ? 431.088 514.341 338.223 1.00 22.61 123 THR 6 CA 1
ATOM 14037 C C . THR F 1 123 ? 431.786 515.482 338.940 1.00 22.61 123 THR 6 C 1
ATOM 14038 O O . THR F 1 123 ? 431.414 516.638 338.732 1.00 22.61 123 THR 6 O 1
ATOM 14042 N N . SER F 1 124 ? 432.779 515.191 339.780 1.00 23.72 124 SER 6 N 1
ATOM 14043 C CA . SER F 1 124 ? 433.524 516.229 340.476 1.00 23.72 124 SER 6 CA 1
ATOM 14044 C C . SER F 1 124 ? 434.503 516.951 339.571 1.00 23.72 124 SER 6 C 1
ATOM 14045 O O . SER F 1 124 ? 435.055 517.975 339.979 1.00 23.72 124 SER 6 O 1
ATOM 14048 N N . MET F 1 125 ? 434.720 516.452 338.356 1.00 25.36 125 MET 6 N 1
ATOM 14049 C CA . MET F 1 125 ? 435.558 517.121 337.374 1.00 25.36 125 MET 6 CA 1
ATOM 14050 C C . MET F 1 125 ? 434.893 518.357 336.793 1.00 25.36 125 MET 6 C 1
ATOM 14051 O O . MET F 1 125 ? 435.568 519.150 336.132 1.00 25.36 125 MET 6 O 1
ATOM 14056 N N . LEU F 1 126 ? 433.593 518.534 337.024 1.00 26.58 126 LEU 6 N 1
ATOM 14057 C CA . LEU F 1 126 ? 432.853 519.734 336.665 1.00 26.58 126 LEU 6 CA 1
ATOM 14058 C C . LEU F 1 126 ? 433.140 520.905 337.594 1.00 26.58 126 LEU 6 C 1
ATOM 14059 O O . LEU F 1 126 ? 432.624 522.001 337.359 1.00 26.58 126 LEU 6 O 1
ATOM 14064 N N . ASN F 1 127 ? 433.931 520.699 338.645 1.00 31.55 127 ASN 6 N 1
ATOM 14065 C CA . ASN F 1 127 ? 434.389 521.772 339.522 1.00 31.55 127 ASN 6 CA 1
ATOM 14066 C C . ASN F 1 127 ? 435.481 522.541 338.786 1.00 31.55 127 ASN 6 C 1
ATOM 14067 O O . ASN F 1 127 ? 436.680 522.323 338.971 1.00 31.55 127 ASN 6 O 1
ATOM 14072 N N . LEU F 1 128 ? 435.052 523.468 337.936 1.00 33.76 128 LEU 6 N 1
ATOM 14073 C CA . LEU F 1 128 ? 435.980 524.306 337.194 1.00 33.76 128 LEU 6 CA 1
ATOM 14074 C C . LEU F 1 128 ? 436.280 525.614 337.903 1.00 33.76 128 LEU 6 C 1
ATOM 14075 O O . LEU F 1 128 ? 437.131 526.375 337.436 1.00 33.76 128 LEU 6 O 1
ATOM 14080 N N . HIS F 1 129 ? 435.597 525.894 339.009 1.00 36.14 129 HIS 6 N 1
ATOM 14081 C CA . HIS F 1 129 ? 435.814 527.095 339.797 1.00 36.14 129 HIS 6 CA 1
ATOM 14082 C C . HIS F 1 129 ? 436.809 526.876 340.922 1.00 36.14 129 HIS 6 C 1
ATOM 14083 O O . HIS F 1 129 ? 436.833 527.659 341.873 1.00 36.14 129 HIS 6 O 1
ATOM 14090 N N . ALA F 1 130 ? 437.598 525.814 340.853 1.00 37.44 130 ALA 6 N 1
ATOM 14091 C CA . ALA F 1 130 ? 438.612 525.514 341.848 1.00 37.44 130 ALA 6 CA 1
ATOM 14092 C C . ALA F 1 130 ? 439.904 526.220 341.455 1.00 37.44 130 ALA 6 C 1
ATOM 14093 O O . ALA F 1 130 ? 439.905 527.149 340.645 1.00 37.44 130 ALA 6 O 1
ATOM 14095 N N . GLY F 1 131 ? 441.024 525.798 342.028 1.00 37.66 131 GLY 6 N 1
ATOM 14096 C CA . GLY F 1 131 ? 442.303 526.362 341.641 1.00 37.66 131 GLY 6 CA 1
ATOM 14097 C C . GLY F 1 131 ? 442.875 525.806 340.351 1.00 37.66 131 GLY 6 C 1
ATOM 14098 O O . GLY F 1 131 ? 444.030 525.374 340.324 1.00 37.66 131 GLY 6 O 1
ATOM 14099 N N . SER F 1 132 ? 442.089 525.818 339.276 1.00 38.78 132 SER 6 N 1
ATOM 14100 C CA . SER F 1 132 ? 442.520 525.318 337.981 1.00 38.78 132 SER 6 CA 1
ATOM 14101 C C . SER F 1 132 ? 443.233 526.435 337.228 1.00 38.78 132 SER 6 C 1
ATOM 14102 O O . SER F 1 132 ? 443.425 527.536 337.747 1.00 38.78 132 SER 6 O 1
ATOM 14105 N N . GLN F 1 133 ? 443.632 526.169 335.992 1.00 42.65 133 GLN 6 N 1
ATOM 14106 C CA . GLN F 1 133 ? 444.239 527.195 335.164 1.00 42.65 133 GLN 6 CA 1
ATOM 14107 C C . GLN F 1 133 ? 443.164 527.855 334.315 1.00 42.65 133 GLN 6 C 1
ATOM 14108 O O . GLN F 1 133 ? 442.260 527.197 333.796 1.00 42.65 133 GLN 6 O 1
ATOM 14114 N N . LYS F 1 134 ? 443.267 529.170 334.194 1.00 50.89 134 LYS 6 N 1
ATOM 14115 C CA . LYS F 1 134 ? 442.330 529.953 333.409 1.00 50.89 134 LYS 6 CA 1
ATOM 14116 C C . LYS F 1 134 ? 442.555 529.688 331.925 1.00 50.89 134 LYS 6 C 1
ATOM 14117 O O . LYS F 1 134 ? 443.675 529.805 331.423 1.00 50.89 134 LYS 6 O 1
ATOM 14123 N N . VAL F 1 135 ? 441.483 529.318 331.223 1.00 51.60 135 VAL 6 N 1
ATOM 14124 C CA . VAL F 1 135 ? 441.635 528.767 329.877 1.00 51.60 135 VAL 6 CA 1
ATOM 14125 C C . VAL F 1 135 ? 441.887 529.858 328.822 1.00 51.60 135 VAL 6 C 1
ATOM 14126 O O . VAL F 1 135 ? 442.736 529.683 327.940 1.00 51.60 135 VAL 6 O 1
ATOM 14130 N N . HIS F 1 136 ? 441.209 530.996 328.904 1.00 56.49 136 HIS 6 N 1
ATOM 14131 C CA . HIS F 1 136 ? 441.501 532.151 328.057 1.00 56.49 136 HIS 6 CA 1
ATOM 14132 C C . HIS F 1 136 ? 441.360 533.380 328.947 1.00 56.49 136 HIS 6 C 1
ATOM 14133 O O . HIS F 1 136 ? 441.387 533.256 330.173 1.00 56.49 136 HIS 6 O 1
ATOM 14140 N N . GLU F 1 137 ? 441.241 534.567 328.343 1.00 61.11 137 GLU 6 N 1
ATOM 14141 C CA . GLU F 1 137 ? 441.455 535.822 329.070 1.00 61.11 137 GLU 6 CA 1
ATOM 14142 C C . GLU F 1 137 ? 440.409 536.055 330.158 1.00 61.11 137 GLU 6 C 1
ATOM 14143 O O . GLU F 1 137 ? 440.740 536.482 331.270 1.00 61.11 137 GLU 6 O 1
ATOM 14149 N N . HIS F 1 138 ? 439.149 535.772 329.871 1.00 60.29 138 HIS 6 N 1
ATOM 14150 C CA . HIS F 1 138 ? 438.107 535.768 330.895 1.00 60.29 138 HIS 6 CA 1
ATOM 14151 C C . HIS F 1 138 ? 437.343 534.464 330.740 1.00 60.29 138 HIS 6 C 1
ATOM 14152 O O . HIS F 1 138 ? 436.292 534.426 330.113 1.00 60.29 138 HIS 6 O 1
ATOM 14159 N N . GLY F 1 139 ? 437.859 533.394 331.329 1.00 51.50 139 GLY 6 N 1
ATOM 14160 C CA . GLY F 1 139 ? 437.259 532.100 331.094 1.00 51.50 139 GLY 6 CA 1
ATOM 14161 C C . GLY F 1 139 ? 437.221 531.287 332.363 1.00 51.50 139 GLY 6 C 1
ATOM 14162 O O . GLY F 1 139 ? 437.711 531.708 333.410 1.00 51.50 139 GLY 6 O 1
ATOM 14163 N N . GLY F 1 140 ? 436.632 530.103 332.259 1.00 45.08 140 GLY 6 N 1
ATOM 14164 C CA . GLY F 1 140 ? 436.579 529.192 333.375 1.00 45.08 140 GLY 6 CA 1
ATOM 14165 C C . GLY F 1 140 ? 437.902 528.496 333.601 1.00 45.08 140 GLY 6 C 1
ATOM 14166 O O . GLY F 1 140 ? 438.920 528.786 332.976 1.00 45.08 140 GLY 6 O 1
ATOM 14167 N N . GLY F 1 141 ? 437.884 527.550 334.529 1.00 39.39 141 GLY 6 N 1
ATOM 14168 C CA . GLY F 1 141 ? 439.068 526.772 334.789 1.00 39.39 141 GLY 6 CA 1
ATOM 14169 C C . GLY F 1 141 ? 439.279 525.709 333.732 1.00 39.39 141 GLY 6 C 1
ATOM 14170 O O . GLY F 1 141 ? 438.347 525.260 333.071 1.00 39.39 141 GLY 6 O 1
ATOM 14171 N N . LYS F 1 142 ? 440.525 525.322 333.564 1.00 37.06 142 LYS 6 N 1
ATOM 14172 C CA . LYS F 1 142 ? 440.839 524.221 332.671 1.00 37.06 142 LYS 6 CA 1
ATOM 14173 C C . LYS F 1 142 ? 440.387 522.912 333.306 1.00 37.06 142 LYS 6 C 1
ATOM 14174 O O . LYS F 1 142 ? 440.720 522.648 334.464 1.00 37.06 142 LYS 6 O 1
ATOM 14180 N N . PRO F 1 143 ? 439.629 522.087 332.603 1.00 31.91 143 PRO 6 N 1
ATOM 14181 C CA . PRO F 1 143 ? 439.208 520.801 333.160 1.00 31.91 143 PRO 6 CA 1
ATOM 14182 C C . PRO F 1 143 ? 440.359 519.803 333.161 1.00 31.91 143 PRO 6 C 1
ATOM 14183 O O . PRO F 1 143 ? 441.441 520.055 332.642 1.00 31.91 143 PRO 6 O 1
ATOM 14187 N N . ILE F 1 144 ? 440.099 518.652 333.763 1.00 27.10 144 ILE 6 N 1
ATOM 14188 C CA . ILE F 1 144 ? 441.106 517.613 333.924 1.00 27.10 144 ILE 6 CA 1
ATOM 14189 C C . ILE F 1 144 ? 441.170 516.804 332.642 1.00 27.10 144 ILE 6 C 1
ATOM 14190 O O . ILE F 1 144 ? 440.167 516.224 332.214 1.00 27.10 144 ILE 6 O 1
ATOM 14195 N N . GLN F 1 145 ? 442.347 516.764 332.029 1.00 27.04 145 GLN 6 N 1
ATOM 14196 C CA . GLN F 1 145 ? 442.538 516.032 330.791 1.00 27.04 145 GLN 6 CA 1
ATOM 14197 C C . GLN F 1 145 ? 444.002 515.646 330.672 1.00 27.04 145 GLN 6 C 1
ATOM 14198 O O . GLN F 1 145 ? 444.892 516.380 331.106 1.00 27.04 145 GLN 6 O 1
ATOM 14204 N N . GLY F 1 146 ? 444.238 514.481 330.110 1.00 23.14 146 GLY 6 N 1
ATOM 14205 C CA . GLY F 1 146 ? 445.577 513.953 329.990 1.00 23.14 146 GLY 6 CA 1
ATOM 14206 C C . GLY F 1 146 ? 445.522 512.443 329.997 1.00 23.14 146 GLY 6 C 1
ATOM 14207 O O . GLY F 1 146 ? 444.454 511.851 329.917 1.00 23.14 146 GLY 6 O 1
ATOM 14208 N N . SER F 1 147 ? 446.703 511.840 330.117 1.00 22.49 147 SER 6 N 1
ATOM 14209 C CA . SER F 1 147 ? 446.843 510.389 330.073 1.00 22.49 147 SER 6 CA 1
ATOM 14210 C C . SER F 1 147 ? 446.178 509.768 331.292 1.00 22.49 147 SER 6 C 1
ATOM 14211 O O . SER F 1 147 ? 446.702 509.850 332.405 1.00 22.49 147 SER 6 O 1
ATOM 14214 N N . ASN F 1 148 ? 445.022 509.159 331.088 1.00 19.30 148 ASN 6 N 1
ATOM 14215 C CA . ASN F 1 148 ? 444.320 508.457 332.143 1.00 19.30 148 ASN 6 CA 1
ATOM 14216 C C . ASN F 1 148 ? 444.668 506.973 332.089 1.00 19.30 148 ASN 6 C 1
ATOM 14217 O O . ASN F 1 148 ? 445.362 506.519 331.184 1.00 19.30 148 ASN 6 O 1
ATOM 14222 N N . PHE F 1 149 ? 444.198 506.223 333.084 1.00 15.27 149 PHE 6 N 1
ATOM 14223 C CA . PHE F 1 149 ? 444.421 504.779 333.166 1.00 15.27 149 PHE 6 CA 1
ATOM 14224 C C . PHE F 1 149 ? 443.402 504.192 334.125 1.00 15.27 149 PHE 6 C 1
ATOM 14225 O O . PHE F 1 149 ? 443.334 504.616 335.278 1.00 15.27 149 PHE 6 O 1
ATOM 14233 N N . HIS F 1 150 ? 442.614 503.229 333.660 1.00 14.44 150 HIS 6 N 1
ATOM 14234 C CA . HIS F 1 150 ? 441.598 502.599 334.487 1.00 14.44 150 HIS 6 CA 1
ATOM 14235 C C . HIS F 1 150 ? 441.802 501.095 334.468 1.00 14.44 150 HIS 6 C 1
ATOM 14236 O O . HIS F 1 150 ? 441.978 500.505 333.402 1.00 14.44 150 HIS 6 O 1
ATOM 14243 N N . PHE F 1 151 ? 441.767 500.480 335.645 1.00 11.74 151 PHE 6 N 1
ATOM 14244 C CA . PHE F 1 151 ? 442.164 499.092 335.811 1.00 11.74 151 PHE 6 CA 1
ATOM 14245 C C . PHE F 1 151 ? 441.454 498.517 337.023 1.00 11.74 151 PHE 6 C 1
ATOM 14246 O O . PHE F 1 151 ? 441.266 499.219 338.014 1.00 11.74 151 PHE 6 O 1
ATOM 14254 N N . PHE F 1 152 ? 441.062 497.247 336.940 1.00 10.87 152 PHE 6 N 1
ATOM 14255 C CA . PHE F 1 152 ? 440.602 496.522 338.115 1.00 10.87 152 PHE 6 CA 1
ATOM 14256 C C . PHE F 1 152 ? 440.846 495.036 337.914 1.00 10.87 152 PHE 6 C 1
ATOM 14257 O O . PHE F 1 152 ? 440.844 494.541 336.788 1.00 10.87 152 PHE 6 O 1
ATOM 14265 N N . ALA F 1 153 ? 441.061 494.331 339.021 1.00 10.81 153 ALA 6 N 1
ATOM 14266 C CA . ALA F 1 153 ? 441.341 492.904 338.995 1.00 10.81 153 ALA 6 CA 1
ATOM 14267 C C . ALA F 1 153 ? 440.635 492.237 340.159 1.00 10.81 153 ALA 6 C 1
ATOM 14268 O O . ALA F 1 153 ? 440.680 492.741 341.282 1.00 10.81 153 ALA 6 O 1
ATOM 14270 N N . VAL F 1 154 ? 439.984 491.112 339.890 1.00 12.32 154 VAL 6 N 1
ATOM 14271 C CA . VAL F 1 154 ? 439.267 490.346 340.901 1.00 12.32 154 VAL 6 CA 1
ATOM 14272 C C . VAL F 1 154 ? 439.759 488.913 340.832 1.00 12.32 154 VAL 6 C 1
ATOM 14273 O O . VAL F 1 154 ? 439.644 488.269 339.785 1.00 12.32 154 VAL 6 O 1
ATOM 14277 N N . GLY F 1 155 ? 440.294 488.407 341.937 1.00 13.34 155 GLY 6 N 1
ATOM 14278 C CA . GLY F 1 155 ? 440.756 487.034 341.917 1.00 13.34 155 GLY 6 CA 1
ATOM 14279 C C . GLY F 1 155 ? 440.873 486.448 343.301 1.00 13.34 155 GLY 6 C 1
ATOM 14280 O O . GLY F 1 155 ? 440.774 487.145 344.309 1.00 13.34 155 GLY 6 O 1
ATOM 14281 N N . GLY F 1 156 ? 441.085 485.137 343.329 1.00 15.03 156 GLY 6 N 1
ATOM 14282 C CA . GLY F 1 156 ? 441.335 484.420 344.559 1.00 15.03 156 GLY 6 CA 1
ATOM 14283 C C . GLY F 1 156 ? 442.775 484.401 344.998 1.00 15.03 156 GLY 6 C 1
ATOM 14284 O O . GLY F 1 156 ? 443.072 483.963 346.112 1.00 15.03 156 GLY 6 O 1
ATOM 14285 N N . ASP F 1 157 ? 443.675 484.867 344.147 1.00 17.28 157 ASP 6 N 1
ATOM 14286 C CA . ASP F 1 157 ? 445.094 485.001 344.411 1.00 17.28 157 ASP 6 CA 1
ATOM 14287 C C . ASP F 1 157 ? 445.490 486.463 344.301 1.00 17.28 157 ASP 6 C 1
ATOM 14288 O O . ASP F 1 157 ? 444.760 487.257 343.699 1.00 17.28 157 ASP 6 O 1
ATOM 14293 N N . PRO F 1 158 ? 446.613 486.869 344.902 1.00 15.69 158 PRO 6 N 1
ATOM 14294 C CA . PRO F 1 158 ? 447.100 488.231 344.680 1.00 15.69 158 PRO 6 CA 1
ATOM 14295 C C . PRO F 1 158 ? 447.482 488.443 343.226 1.00 15.69 158 PRO 6 C 1
ATOM 14296 O O . PRO F 1 158 ? 447.855 487.507 342.518 1.00 15.69 158 PRO 6 O 1
ATOM 14300 N N . LEU F 1 159 ? 447.343 489.684 342.775 1.00 16.91 159 LEU 6 N 1
ATOM 14301 C CA . LEU F 1 159 ? 447.606 490.009 341.381 1.00 16.91 159 LEU 6 CA 1
ATOM 14302 C C . LEU F 1 159 ? 449.101 489.936 341.135 1.00 16.91 159 LEU 6 C 1
ATOM 14303 O O . LEU F 1 159 ? 449.891 490.540 341.863 1.00 16.91 159 LEU 6 O 1
ATOM 14308 N N . GLU F 1 160 ? 449.489 489.186 340.118 1.00 18.66 160 GLU 6 N 1
ATOM 14309 C CA . GLU F 1 160 ? 450.889 488.907 339.857 1.00 18.66 160 GLU 6 CA 1
ATOM 14310 C C . GLU F 1 160 ? 451.362 489.839 338.754 1.00 18.66 160 GLU 6 C 1
ATOM 14311 O O . GLU F 1 160 ? 450.755 489.901 337.682 1.00 18.66 160 GLU 6 O 1
ATOM 14317 N N . MET F 1 161 ? 452.423 490.580 339.035 1.00 19.47 161 MET 6 N 1
ATOM 14318 C CA . MET F 1 161 ? 452.834 491.725 338.247 1.00 19.47 161 MET 6 CA 1
ATOM 14319 C C . MET F 1 161 ? 453.996 491.390 337.322 1.00 19.47 161 MET 6 C 1
ATOM 14320 O O . MET F 1 161 ? 454.552 490.293 337.336 1.00 19.47 161 MET 6 O 1
ATOM 14325 N N . GLN F 1 162 ? 454.358 492.371 336.502 1.00 21.31 162 GLN 6 N 1
ATOM 14326 C CA . GLN F 1 162 ? 455.471 492.290 335.571 1.00 21.31 162 GLN 6 CA 1
ATOM 14327 C C . GLN F 1 162 ? 456.110 493.662 335.476 1.00 21.31 162 GLN 6 C 1
ATOM 14328 O O . GLN F 1 162 ? 455.416 494.653 335.244 1.00 21.31 162 GLN 6 O 1
ATOM 14334 N N . GLY F 1 163 ? 457.419 493.720 335.659 1.00 23.83 163 GLY 6 N 1
ATOM 14335 C CA . GLY F 1 163 ? 458.088 494.998 335.735 1.00 23.83 163 GLY 6 CA 1
ATOM 14336 C C . GLY F 1 163 ? 458.674 495.469 334.427 1.00 23.83 163 GLY 6 C 1
ATOM 14337 O O . GLY F 1 163 ? 459.729 494.995 334.003 1.00 23.83 163 GLY 6 O 1
ATOM 14338 N N . VAL F 1 164 ? 457.993 496.401 333.770 1.00 27.09 164 VAL 6 N 1
ATOM 14339 C CA . VAL F 1 164 ? 458.493 497.048 332.564 1.00 27.09 164 VAL 6 CA 1
ATOM 14340 C C . VAL F 1 164 ? 458.496 498.544 332.817 1.00 27.09 164 VAL 6 C 1
ATOM 14341 O O . VAL F 1 164 ? 457.491 499.099 333.271 1.00 27.09 164 VAL 6 O 1
ATOM 14345 N N . LEU F 1 165 ? 459.622 499.193 332.540 1.00 31.98 165 LEU 6 N 1
ATOM 14346 C CA . LEU F 1 165 ? 459.722 500.627 332.750 1.00 31.98 165 LEU 6 CA 1
ATOM 14347 C C . LEU F 1 165 ? 460.741 501.208 331.788 1.00 31.98 165 LEU 6 C 1
ATOM 14348 O O . LEU F 1 165 ? 461.819 500.643 331.614 1.00 31.98 165 LEU 6 O 1
ATOM 14353 N N . MET F 1 166 ? 460.402 502.333 331.165 1.00 35.44 166 MET 6 N 1
ATOM 14354 C CA . MET F 1 166 ? 461.424 503.065 330.436 1.00 35.44 166 MET 6 CA 1
ATOM 14355 C C . MET F 1 166 ? 462.365 503.744 331.421 1.00 35.44 166 MET 6 C 1
ATOM 14356 O O . MET F 1 166 ? 462.026 503.940 332.593 1.00 35.44 166 MET 6 O 1
ATOM 14361 N N . ASN F 1 167 ? 463.558 504.096 330.925 1.00 43.01 167 ASN 6 N 1
ATOM 14362 C CA . ASN F 1 167 ? 464.596 504.807 331.678 1.00 43.01 167 ASN 6 CA 1
ATOM 14363 C C . ASN F 1 167 ? 464.983 504.033 332.941 1.00 43.01 167 ASN 6 C 1
ATOM 14364 O O . ASN F 1 167 ? 464.646 504.414 334.058 1.00 43.01 167 ASN 6 O 1
ATOM 14369 N N . TYR F 1 168 ? 465.678 502.917 332.732 1.00 40.23 168 TYR 6 N 1
ATOM 14370 C CA . TYR F 1 168 ? 466.016 502.014 333.829 1.00 40.23 168 TYR 6 CA 1
ATOM 14371 C C . TYR F 1 168 ? 466.976 502.607 334.864 1.00 40.23 168 TYR 6 C 1
ATOM 14372 O O . TYR F 1 168 ? 467.254 501.966 335.880 1.00 40.23 168 TYR 6 O 1
ATOM 14381 N N . ARG F 1 169 ? 467.482 503.816 334.638 1.00 44.38 169 ARG 6 N 1
ATOM 14382 C CA . ARG F 1 169 ? 468.311 504.511 335.607 1.00 44.38 169 ARG 6 CA 1
ATOM 14383 C C . ARG F 1 169 ? 467.535 505.523 336.442 1.00 44.38 169 ARG 6 C 1
ATOM 14384 O O . ARG F 1 169 ? 468.146 506.429 337.014 1.00 44.38 169 ARG 6 O 1
ATOM 14392 N N . THR F 1 170 ? 466.213 505.407 336.517 1.00 44.06 170 THR 6 N 1
ATOM 14393 C CA . THR F 1 170 ? 465.461 506.222 337.461 1.00 44.06 170 THR 6 CA 1
ATOM 14394 C C . THR F 1 170 ? 465.689 505.718 338.876 1.00 44.06 170 THR 6 C 1
ATOM 14395 O O . THR F 1 170 ? 465.600 504.517 339.142 1.00 44.06 170 THR 6 O 1
ATOM 14399 N N . LYS F 1 171 ? 465.985 506.641 339.784 1.00 44.74 171 LYS 6 N 1
ATOM 14400 C CA . LYS F 1 171 ? 466.236 506.303 341.177 1.00 44.74 171 LYS 6 CA 1
ATOM 14401 C C . LYS F 1 171 ? 464.945 506.470 341.964 1.00 44.74 171 LYS 6 C 1
ATOM 14402 O O . LYS F 1 171 ? 464.451 507.590 342.124 1.00 44.74 171 LYS 6 O 1
ATOM 14408 N N . TYR F 1 172 ? 464.410 505.370 342.458 1.00 38.45 172 TYR 6 N 1
ATOM 14409 C CA . TYR F 1 172 ? 463.157 505.459 343.174 1.00 38.45 172 TYR 6 CA 1
ATOM 14410 C C . TYR F 1 172 ? 463.393 505.522 344.678 1.00 38.45 172 TYR 6 C 1
ATOM 14411 O O . TYR F 1 172 ? 464.388 504.988 345.178 1.00 38.45 172 TYR 6 O 1
ATOM 14420 N N . PRO F 1 173 ? 462.502 506.179 345.432 1.00 40.88 173 PRO 6 N 1
ATOM 14421 C CA . PRO F 1 173 ? 462.694 506.272 346.885 1.00 40.88 173 PRO 6 CA 1
ATOM 14422 C C . PRO F 1 173 ? 462.456 504.965 347.619 1.00 40.88 173 PRO 6 C 1
ATOM 14423 O O . PRO F 1 173 ? 462.119 503.943 347.014 1.00 40.88 173 PRO 6 O 1
ATOM 14427 N N . ASP F 1 174 ? 462.621 505.004 348.941 1.00 43.42 174 ASP 6 N 1
ATOM 14428 C CA . ASP F 1 174 ? 462.537 503.797 349.750 1.00 43.42 174 ASP 6 CA 1
ATOM 14429 C C . ASP F 1 174 ? 461.113 503.281 349.908 1.00 43.42 174 ASP 6 C 1
ATOM 14430 O O . ASP F 1 174 ? 460.928 502.081 350.137 1.00 43.42 174 ASP 6 O 1
ATOM 14435 N N . GLY F 1 175 ? 460.111 504.154 349.797 1.00 39.23 175 GLY 6 N 1
ATOM 14436 C CA . GLY F 1 175 ? 458.743 503.733 350.040 1.00 39.23 175 GLY 6 CA 1
ATOM 14437 C C . GLY F 1 175 ? 458.172 502.862 348.943 1.00 39.23 175 GLY 6 C 1
ATOM 14438 O O . GLY F 1 175 ? 457.281 502.046 349.197 1.00 39.23 175 GLY 6 O 1
ATOM 14439 N N . THR F 1 176 ? 458.674 503.007 347.722 1.00 34.52 176 THR 6 N 1
ATOM 14440 C CA . THR F 1 176 ? 458.160 502.283 346.570 1.00 34.52 176 THR 6 CA 1
ATOM 14441 C C . THR F 1 176 ? 458.995 501.039 346.319 1.00 34.52 176 THR 6 C 1
ATOM 14442 O O . THR F 1 176 ? 460.227 501.108 346.304 1.00 34.52 176 THR 6 O 1
ATOM 14446 N N . ILE F 1 177 ? 458.324 499.911 346.116 1.00 29.60 177 ILE 6 N 1
ATOM 14447 C CA . ILE F 1 177 ? 458.996 498.656 345.797 1.00 29.60 177 ILE 6 CA 1
ATOM 14448 C C . ILE F 1 177 ? 458.853 498.445 344.289 1.00 29.60 177 ILE 6 C 1
ATOM 14449 O O . ILE F 1 177 ? 457.912 497.837 343.782 1.00 29.60 177 ILE 6 O 1
ATOM 14454 N N . THR F 1 178 ? 459.812 498.979 343.567 1.00 31.46 178 THR 6 N 1
ATOM 14455 C CA . THR F 1 178 ? 460.048 498.997 342.135 1.00 31.46 178 THR 6 CA 1
ATOM 14456 C C . THR F 1 178 ? 460.923 497.804 341.764 1.00 31.46 178 THR 6 C 1
ATOM 14457 O O . THR F 1 178 ? 461.563 497.225 342.647 1.00 31.46 178 THR 6 O 1
ATOM 14461 N N . PRO F 1 179 ? 460.956 497.359 340.495 1.00 29.81 179 PRO 6 N 1
ATOM 14462 C CA . PRO F 1 179 ? 461.647 496.094 340.202 1.00 29.81 179 PRO 6 CA 1
ATOM 14463 C C . PRO F 1 179 ? 463.161 496.226 340.297 1.00 29.81 179 PRO 6 C 1
ATOM 14464 O O . PRO F 1 179 ? 463.768 497.122 339.707 1.00 29.81 179 PRO 6 O 1
ATOM 14468 N N . LYS F 1 180 ? 463.759 495.317 341.061 1.00 33.95 180 LYS 6 N 1
ATOM 14469 C CA . LYS F 1 180 ? 465.153 495.451 341.444 1.00 33.95 180 LYS 6 CA 1
ATOM 14470 C C . LYS F 1 180 ? 466.065 494.947 340.338 1.00 33.95 180 LYS 6 C 1
ATOM 14471 O O . LYS F 1 180 ? 465.670 494.135 339.498 1.00 33.95 180 LYS 6 O 1
ATOM 14477 N N . ASN F 1 181 ? 467.304 495.437 340.367 1.00 36.58 181 ASN 6 N 1
ATOM 14478 C CA . ASN F 1 181 ? 468.366 495.232 339.384 1.00 36.58 181 ASN 6 CA 1
ATOM 14479 C C . ASN F 1 181 ? 467.904 495.477 337.952 1.00 36.58 181 ASN 6 C 1
ATOM 14480 O O . ASN F 1 181 ? 467.784 494.520 337.178 1.00 36.58 181 ASN 6 O 1
ATOM 14485 N N . PRO F 1 182 ? 467.634 496.718 337.551 1.00 36.18 182 PRO 6 N 1
ATOM 14486 C CA . PRO F 1 182 ? 467.208 496.946 336.171 1.00 36.18 182 PRO 6 CA 1
ATOM 14487 C C . PRO F 1 182 ? 468.397 497.006 335.227 1.00 36.18 182 PRO 6 C 1
ATOM 14488 O O . PRO F 1 182 ? 469.470 497.511 335.566 1.00 36.18 182 PRO 6 O 1
ATOM 14492 N N . THR F 1 183 ? 468.203 496.459 334.039 1.00 35.91 183 THR 6 N 1
ATOM 14493 C CA . THR F 1 183 ? 469.158 496.565 332.950 1.00 35.91 183 THR 6 CA 1
ATOM 14494 C C . THR F 1 183 ? 468.486 497.303 331.799 1.00 35.91 183 THR 6 C 1
ATOM 14495 O O . THR F 1 183 ? 467.374 497.814 331.932 1.00 35.91 183 THR 6 O 1
ATOM 14499 N N . ALA F 1 184 ? 469.164 497.343 330.652 1.00 35.35 184 ALA 6 N 1
ATOM 14500 C CA . ALA F 1 184 ? 468.553 497.907 329.456 1.00 35.35 184 ALA 6 CA 1
ATOM 14501 C C . ALA F 1 184 ? 467.426 497.037 328.923 1.00 35.35 184 ALA 6 C 1
ATOM 14502 O O . ALA F 1 184 ? 466.606 497.521 328.140 1.00 35.35 184 ALA 6 O 1
ATOM 14504 N N . GLN F 1 185 ? 467.370 495.770 329.324 1.00 34.34 185 GLN 6 N 1
ATOM 14505 C CA . GLN F 1 185 ? 466.256 494.900 328.990 1.00 34.34 185 GLN 6 CA 1
ATOM 14506 C C . GLN F 1 185 ? 465.033 495.145 329.858 1.00 34.34 185 GLN 6 C 1
ATOM 14507 O O . GLN F 1 185 ? 464.001 494.511 329.630 1.00 34.34 185 GLN 6 O 1
ATOM 14513 N N . SER F 1 186 ? 465.122 496.016 330.862 1.00 32.43 186 SER 6 N 1
ATOM 14514 C CA . SER F 1 186 ? 463.938 496.368 331.631 1.00 32.43 186 SER 6 CA 1
ATOM 14515 C C . SER F 1 186 ? 463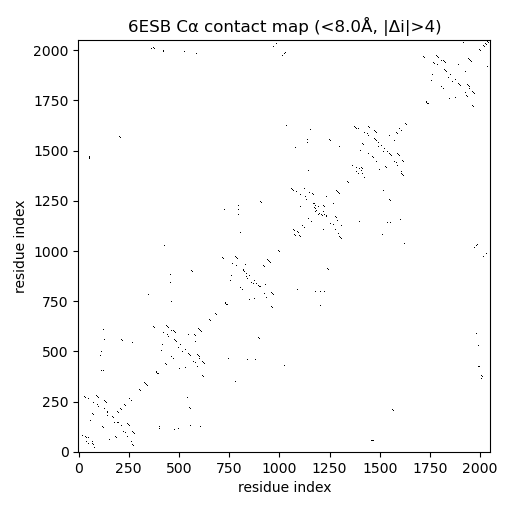.093 497.423 330.940 1.00 32.43 186 SER 6 C 1
ATOM 14516 O O . SER F 1 186 ? 461.962 497.661 331.367 1.00 32.43 186 SER 6 O 1
ATOM 14519 N N . GLN F 1 187 ? 463.610 498.052 329.889 1.00 32.19 187 GLN 6 N 1
ATOM 14520 C CA . GLN F 1 187 ? 462.822 498.928 329.037 1.00 32.19 187 GLN 6 CA 1
ATOM 14521 C C . GLN F 1 187 ? 462.004 498.153 328.022 1.00 32.19 187 GLN 6 C 1
ATOM 14522 O O . GLN F 1 187 ? 461.236 498.752 327.265 1.00 32.19 187 GLN 6 O 1
ATOM 14528 N N . VAL F 1 188 ? 462.166 496.839 328.002 1.00 31.18 188 VAL 6 N 1
ATOM 14529 C CA . VAL F 1 188 ? 461.486 495.918 327.112 1.00 31.18 188 VAL 6 CA 1
ATOM 14530 C C . VAL F 1 188 ? 461.067 494.783 328.046 1.00 31.18 188 VAL 6 C 1
ATOM 14531 O O . VAL F 1 188 ? 461.187 494.928 329.267 1.00 31.18 188 VAL 6 O 1
ATOM 14535 N N . MET F 1 189 ? 460.514 493.690 327.526 1.00 29.54 189 MET 6 N 1
ATOM 14536 C CA . MET F 1 189 ? 460.154 492.556 328.373 1.00 29.54 189 MET 6 CA 1
ATOM 14537 C C . MET F 1 189 ? 461.384 491.900 328.988 1.00 29.54 189 MET 6 C 1
ATOM 14538 O O . MET F 1 189 ? 462.264 491.411 328.276 1.00 29.54 189 MET 6 O 1
ATOM 14543 N N . ASN F 1 190 ? 461.437 491.893 330.317 1.00 30.00 190 ASN 6 N 1
ATOM 14544 C CA . ASN F 1 190 ? 462.462 491.199 331.083 1.00 30.00 190 ASN 6 CA 1
ATOM 14545 C C . ASN F 1 190 ? 461.765 490.229 332.022 1.00 30.00 190 ASN 6 C 1
ATOM 14546 O O . ASN F 1 190 ? 460.888 490.628 332.795 1.00 30.00 190 ASN 6 O 1
ATOM 14551 N N . THR F 1 191 ? 462.160 488.959 331.952 1.00 28.27 191 THR 6 N 1
ATOM 14552 C CA . THR F 1 191 ? 461.500 487.906 332.710 1.00 28.27 191 THR 6 CA 1
ATOM 14553 C C . THR F 1 191 ? 461.837 487.977 334.197 1.00 28.27 191 THR 6 C 1
ATOM 14554 O O . THR F 1 191 ? 461.042 487.530 335.029 1.00 28.27 191 THR 6 O 1
ATOM 14558 N N . ASP F 1 192 ? 462.960 488.590 334.560 1.00 29.94 192 ASP 6 N 1
ATOM 14559 C CA . ASP F 1 192 ? 463.408 488.622 335.946 1.00 29.94 192 ASP 6 CA 1
ATOM 14560 C C . ASP F 1 192 ? 462.726 489.696 336.789 1.00 29.94 192 ASP 6 C 1
ATOM 14561 O O . ASP F 1 192 ? 463.245 490.020 337.862 1.00 29.94 192 ASP 6 O 1
ATOM 14566 N N . HIS F 1 193 ? 461.597 490.258 336.361 1.00 26.34 193 HIS 6 N 1
ATOM 14567 C CA . HIS F 1 193 ? 460.916 491.258 337.172 1.00 26.34 193 HIS 6 CA 1
ATOM 14568 C C . HIS F 1 193 ? 459.509 490.812 337.545 1.00 26.34 193 HIS 6 C 1
ATOM 14569 O O . HIS F 1 193 ? 458.552 491.575 337.399 1.00 26.34 193 HIS 6 O 1
ATOM 14576 N N . LYS F 1 194 ? 459.375 489.580 338.020 1.00 22.44 194 LYS 6 N 1
ATOM 14577 C CA . LYS F 1 194 ? 458.104 489.093 338.527 1.00 22.44 194 LYS 6 CA 1
ATOM 14578 C C . LYS F 1 194 ? 457.906 489.555 339.962 1.00 22.44 194 LYS 6 C 1
ATOM 14579 O O . LYS F 1 194 ? 458.864 489.637 340.735 1.00 22.44 194 LYS 6 O 1
ATOM 14585 N N . ALA F 1 195 ? 456.657 489.841 340.322 1.00 21.97 195 ALA 6 N 1
ATOM 14586 C CA . ALA F 1 195 ? 456.306 490.204 341.689 1.00 21.97 195 ALA 6 CA 1
ATOM 14587 C C . ALA F 1 195 ? 454.832 489.916 341.914 1.00 21.97 195 ALA 6 C 1
ATOM 14588 O O . ALA F 1 195 ? 454.122 489.458 341.018 1.00 21.97 195 ALA 6 O 1
ATOM 14590 N N . TYR F 1 196 ? 454.382 490.189 343.132 1.00 21.32 196 TYR 6 N 1
ATOM 14591 C CA . TYR F 1 196 ? 452.982 490.151 343.509 1.00 21.32 196 TYR 6 CA 1
ATOM 14592 C C . TYR F 1 196 ? 452.535 491.557 343.867 1.00 21.32 196 TYR 6 C 1
ATOM 14593 O O . TYR F 1 196 ? 453.334 492.391 344.296 1.00 21.32 196 TYR 6 O 1
ATOM 14602 N N . LEU F 1 197 ? 451.246 491.820 343.690 1.00 21.98 197 LEU 6 N 1
ATOM 14603 C CA . LEU F 1 197 ? 450.665 493.070 344.170 1.00 21.98 197 LEU 6 CA 1
ATOM 14604 C C . LEU F 1 197 ? 450.191 492.796 345.588 1.00 21.98 197 LEU 6 C 1
ATOM 14605 O O . LEU F 1 197 ? 449.055 492.385 345.820 1.00 21.98 197 LEU 6 O 1
ATOM 14610 N N . ASP F 1 198 ? 451.090 493.008 346.552 1.00 24.66 198 ASP 6 N 1
ATOM 14611 C CA . ASP F 1 198 ? 450.858 492.591 347.929 1.00 24.66 198 ASP 6 CA 1
ATOM 14612 C C . ASP F 1 198 ? 451.076 493.714 348.936 1.00 24.66 198 ASP 6 C 1
ATOM 14613 O O . ASP F 1 198 ? 451.273 493.438 350.121 1.00 24.66 198 ASP 6 O 1
ATOM 14618 N N . LYS F 1 199 ? 451.048 494.969 348.498 1.00 25.22 199 LYS 6 N 1
ATOM 14619 C CA . LYS F 1 199 ? 451.168 496.094 349.421 1.00 25.22 199 LYS 6 CA 1
ATOM 14620 C C . LYS F 1 199 ? 450.509 497.305 348.786 1.00 25.22 199 LYS 6 C 1
ATOM 14621 O O . LYS F 1 199 ? 450.822 497.648 347.643 1.00 25.22 199 LYS 6 O 1
ATOM 14627 N N . ASN F 1 200 ? 449.595 497.937 349.513 1.00 25.61 200 ASN 6 N 1
ATOM 14628 C CA . ASN F 1 200 ? 448.959 499.150 349.029 1.00 25.61 200 ASN 6 CA 1
ATOM 14629 C C . ASN F 1 200 ? 449.951 500.305 349.021 1.00 25.61 200 ASN 6 C 1
ATOM 14630 O O . ASN F 1 200 ? 450.825 500.396 349.886 1.00 25.61 200 ASN 6 O 1
ATOM 14635 N N . ASN F 1 201 ? 449.800 501.185 348.021 1.00 27.21 201 ASN 6 N 1
ATOM 14636 C CA . ASN F 1 201 ? 450.523 502.458 347.903 1.00 27.21 201 ASN 6 CA 1
ATOM 14637 C C . ASN F 1 201 ? 452.034 502.237 347.827 1.00 27.21 201 ASN 6 C 1
ATOM 14638 O O . ASN F 1 201 ? 452.831 503.056 348.290 1.00 27.21 201 ASN 6 O 1
ATOM 14643 N N . ALA F 1 202 ? 452.448 501.109 347.262 1.00 27.39 202 ALA 6 N 1
ATOM 14644 C CA . ALA F 1 202 ? 453.861 500.784 347.173 1.00 27.39 202 ALA 6 CA 1
ATOM 14645 C C . ALA F 1 202 ? 454.329 500.596 345.744 1.00 27.39 202 ALA 6 C 1
ATOM 14646 O O . ALA F 1 202 ? 455.323 501.200 345.343 1.00 27.39 202 ALA 6 O 1
ATOM 14648 N N . TYR F 1 203 ? 453.632 499.788 344.964 1.00 24.12 203 TYR 6 N 1
ATOM 14649 C CA . TYR F 1 203 ? 454.010 499.476 343.596 1.00 24.12 203 TYR 6 CA 1
ATOM 14650 C C . TYR F 1 203 ? 453.512 500.575 342.671 1.00 24.12 203 TYR 6 C 1
ATOM 14651 O O . TYR F 1 203 ? 452.298 500.697 342.478 1.00 24.12 203 TYR 6 O 1
ATOM 14660 N N . PRO F 1 204 ? 454.390 501.384 342.085 1.00 23.71 204 PRO 6 N 1
ATOM 14661 C CA . PRO F 1 204 ? 453.923 502.475 341.228 1.00 23.71 204 PRO 6 CA 1
ATOM 14662 C C . PRO F 1 204 ? 453.384 501.945 339.911 1.00 23.71 204 PRO 6 C 1
ATOM 14663 O O . PRO F 1 204 ? 453.742 500.859 339.458 1.00 23.71 204 PRO 6 O 1
ATOM 14667 N N . VAL F 1 205 ? 452.485 502.721 339.303 1.00 23.79 205 VAL 6 N 1
ATOM 14668 C CA . VAL F 1 205 ? 451.840 502.248 338.084 1.00 23.79 205 VAL 6 CA 1
ATOM 14669 C C . VAL F 1 205 ? 452.753 502.350 336.875 1.00 23.79 205 VAL 6 C 1
ATOM 14670 O O . VAL F 1 205 ? 452.569 501.600 335.913 1.00 23.79 205 VAL 6 O 1
ATOM 14674 N N . GLU F 1 206 ? 453.757 503.225 336.903 1.00 28.00 206 GLU 6 N 1
ATOM 14675 C CA . GLU F 1 206 ? 454.620 503.406 335.748 1.00 28.00 206 GLU 6 CA 1
ATOM 14676 C C . GLU F 1 206 ? 455.672 502.320 335.624 1.00 28.00 206 GLU 6 C 1
ATOM 14677 O O . GLU F 1 206 ? 456.418 502.313 334.641 1.00 28.00 206 GLU 6 O 1
ATOM 14683 N N . CYS F 1 207 ? 455.757 501.413 336.593 1.00 25.84 207 CYS 6 N 1
ATOM 14684 C CA . CYS F 1 207 ? 456.761 500.368 336.597 1.00 25.84 207 CYS 6 CA 1
ATOM 14685 C C . CYS F 1 207 ? 456.181 498.978 336.425 1.00 25.84 207 CYS 6 C 1
ATOM 14686 O O . CYS F 1 207 ? 456.905 498.076 335.997 1.00 25.84 207 CYS 6 O 1
ATOM 14689 N N . TRP F 1 208 ? 454.902 498.780 336.726 1.00 21.96 208 TRP 6 N 1
ATOM 14690 C CA . TRP F 1 208 ? 454.339 497.448 336.863 1.00 21.96 208 TRP 6 CA 1
ATOM 14691 C C . TRP F 1 208 ? 453.087 497.310 336.019 1.00 21.96 208 TRP 6 C 1
ATOM 14692 O O . TRP F 1 208 ? 452.152 498.101 336.156 1.00 21.96 208 TRP 6 O 1
ATOM 14703 N N . VAL F 1 209 ? 453.071 496.301 335.159 1.00 18.75 209 VAL 6 N 1
ATOM 14704 C CA . VAL F 1 209 ? 451.865 495.899 334.446 1.00 18.75 209 VAL 6 CA 1
ATOM 14705 C C . VAL F 1 209 ? 451.462 494.538 334.995 1.00 18.75 209 VAL 6 C 1
ATOM 14706 O O . VAL F 1 209 ? 452.322 493.817 335.514 1.00 18.75 209 VAL 6 O 1
ATOM 14710 N N . PRO F 1 210 ? 450.184 494.162 334.958 1.00 16.48 210 PRO 6 N 1
ATOM 14711 C CA . PRO F 1 210 ? 449.815 492.802 335.362 1.00 16.48 210 PRO 6 CA 1
ATOM 14712 C C . PRO F 1 210 ? 450.364 491.781 334.380 1.00 16.48 210 PRO 6 C 1
ATOM 14713 O O . PRO F 1 210 ? 450.272 491.959 333.166 1.00 16.48 210 PRO 6 O 1
ATOM 14717 N N . ASP F 1 211 ? 450.951 490.725 334.924 1.00 18.20 211 ASP 6 N 1
ATOM 14718 C CA . ASP F 1 211 ? 451.693 489.747 334.140 1.00 18.20 211 ASP 6 CA 1
ATOM 14719 C C . ASP F 1 211 ? 450.720 488.911 333.326 1.00 18.20 211 ASP 6 C 1
ATOM 14720 O O . ASP F 1 211 ? 449.886 488.214 333.911 1.00 18.20 211 ASP 6 O 1
ATOM 14725 N N . PRO F 1 212 ? 450.787 488.941 331.992 1.00 16.76 212 PRO 6 N 1
ATOM 14726 C CA . PRO F 1 212 ? 449.777 488.240 331.192 1.00 16.76 212 PRO 6 CA 1
ATOM 14727 C C . PRO F 1 212 ? 449.952 486.741 331.139 1.00 16.76 212 PRO 6 C 1
ATOM 14728 O O . PRO F 1 212 ? 449.089 486.061 330.574 1.00 16.76 212 PRO 6 O 1
ATOM 14732 N N . SER F 1 213 ? 451.018 486.196 331.713 1.00 18.93 213 SER 6 N 1
ATOM 14733 C CA . SER F 1 213 ? 451.256 484.764 331.681 1.00 18.93 213 SER 6 CA 1
ATOM 14734 C C . SER F 1 213 ? 450.958 484.060 332.994 1.00 18.93 213 SER 6 C 1
ATOM 14735 O O . SER F 1 213 ? 450.839 482.833 332.999 1.00 18.93 213 SER 6 O 1
ATOM 14738 N N . ARG F 1 214 ? 450.809 484.789 334.096 1.00 19.66 214 ARG 6 N 1
ATOM 14739 C CA . ARG F 1 214 ? 450.771 484.174 335.412 1.00 19.66 214 ARG 6 CA 1
ATOM 14740 C C . ARG F 1 214 ? 449.444 484.311 336.146 1.00 19.66 214 ARG 6 C 1
ATOM 14741 O O . ARG F 1 214 ? 449.290 483.720 337.218 1.00 19.66 214 ARG 6 O 1
ATOM 14749 N N . ASN F 1 215 ? 448.486 485.071 335.628 1.00 18.12 215 ASN 6 N 1
ATOM 14750 C CA . ASN F 1 215 ? 447.262 485.355 336.375 1.00 18.12 215 ASN 6 CA 1
ATOM 14751 C C . ASN F 1 215 ? 446.156 484.411 335.921 1.00 18.12 215 ASN 6 C 1
ATOM 14752 O O . ASN F 1 215 ? 445.243 484.783 335.190 1.00 18.12 215 ASN 6 O 1
ATOM 14757 N N . GLU F 1 216 ? 446.239 483.166 336.377 1.00 22.21 216 GLU 6 N 1
ATOM 14758 C CA . GLU F 1 216 ? 445.237 482.177 336.005 1.00 22.21 216 GLU 6 CA 1
ATOM 14759 C C . GLU F 1 216 ? 444.048 482.148 336.946 1.00 22.21 216 GLU 6 C 1
ATOM 14760 O O . GLU F 1 216 ? 443.009 481.587 336.585 1.00 22.21 216 GLU 6 O 1
ATOM 14766 N N . ASN F 1 217 ? 444.170 482.728 338.136 1.00 17.65 217 ASN 6 N 1
ATOM 14767 C CA . ASN F 1 217 ? 443.092 482.717 339.113 1.00 17.65 217 ASN 6 CA 1
ATOM 14768 C C . ASN F 1 217 ? 442.534 484.114 339.357 1.00 17.65 217 ASN 6 C 1
ATOM 14769 O O . ASN F 1 217 ? 441.699 484.292 340.241 1.00 17.65 217 ASN 6 O 1
ATOM 14774 N N . THR F 1 218 ? 442.980 485.113 338.608 1.00 15.32 218 THR 6 N 1
ATOM 14775 C CA . THR F 1 218 ? 442.368 486.430 338.641 1.00 15.32 218 THR 6 CA 1
ATOM 14776 C C . THR F 1 218 ? 441.790 486.740 337.273 1.00 15.32 218 THR 6 C 1
ATOM 14777 O O . THR F 1 218 ? 441.998 486.010 336.306 1.00 15.32 218 THR 6 O 1
ATOM 14781 N N . ARG F 1 219 ? 441.042 487.837 337.209 1.00 13.85 219 ARG 6 N 1
ATOM 14782 C CA . ARG F 1 219 ? 440.475 488.352 335.967 1.00 13.85 219 ARG 6 CA 1
ATOM 14783 C C . ARG F 1 219 ? 440.727 489.850 336.019 1.00 13.85 219 ARG 6 C 1
ATOM 14784 O O . ARG F 1 219 ? 440.119 490.546 336.832 1.00 13.85 219 ARG 6 O 1
ATOM 14792 N N . TYR F 1 220 ? 441.619 490.360 335.187 1.00 11.97 220 TYR 6 N 1
ATOM 14793 C CA . TYR F 1 220 ? 441.905 491.782 335.207 1.00 11.97 220 TYR 6 CA 1
ATOM 14794 C C . TYR F 1 220 ? 441.453 492.438 333.911 1.00 11.97 220 TYR 6 C 1
ATOM 14795 O O . TYR F 1 220 ? 441.491 491.833 332.839 1.00 11.97 220 TYR 6 O 1
ATOM 14804 N N . PHE F 1 221 ? 441.017 493.687 334.033 1.00 10.69 221 PHE 6 N 1
ATOM 14805 C CA . PHE F 1 221 ? 440.476 494.465 332.932 1.00 10.69 221 PHE 6 CA 1
ATOM 14806 C C . PHE F 1 221 ? 441.094 495.846 333.000 1.00 10.69 221 PHE 6 C 1
ATOM 14807 O O . PHE F 1 221 ? 441.000 496.510 334.033 1.00 10.69 221 PHE 6 O 1
ATOM 14815 N N . GLY F 1 222 ? 441.714 496.285 331.917 1.00 13.10 222 GLY 6 N 1
ATOM 14816 C CA . GLY F 1 222 ? 442.362 497.577 331.951 1.00 13.10 222 GLY 6 CA 1
ATOM 14817 C C . GLY F 1 222 ? 442.373 498.294 330.622 1.00 13.10 222 GLY 6 C 1
ATOM 14818 O O . GLY F 1 222 ? 442.660 497.692 329.588 1.00 13.10 222 GLY 6 O 1
ATOM 14819 N N . THR F 1 223 ? 442.019 499.576 330.631 1.00 16.49 223 THR 6 N 1
ATOM 14820 C CA . THR F 1 223 ? 441.997 500.412 329.440 1.00 16.49 223 THR 6 CA 1
ATOM 14821 C C . THR F 1 223 ? 442.717 501.705 329.763 1.00 16.49 223 THR 6 C 1
ATOM 14822 O O . THR F 1 223 ? 442.554 502.241 330.860 1.00 16.49 223 THR 6 O 1
ATOM 14826 N N . PHE F 1 224 ? 443.488 502.231 328.816 1.00 19.27 224 PHE 6 N 1
ATOM 14827 C CA . PHE F 1 224 ? 443.977 503.584 329.018 1.00 19.27 224 PHE 6 CA 1
ATOM 14828 C C . PHE F 1 224 ? 444.143 504.289 327.685 1.00 19.27 224 PHE 6 C 1
ATOM 14829 O O . PHE F 1 224 ? 444.416 503.666 326.657 1.00 19.27 224 PHE 6 O 1
ATOM 14837 N N . THR F 1 225 ? 444.005 505.609 327.733 1.00 21.02 225 THR 6 N 1
ATOM 14838 C CA . THR F 1 225 ? 444.125 506.484 326.574 1.00 21.02 225 THR 6 CA 1
ATOM 14839 C C . THR F 1 225 ? 445.189 507.515 326.922 1.00 21.02 225 THR 6 C 1
ATOM 14840 O O . THR F 1 225 ? 444.938 508.420 327.720 1.00 21.02 225 THR 6 O 1
ATOM 14844 N N . GLY F 1 226 ? 446.371 507.384 326.337 1.00 21.81 226 GLY 6 N 1
ATOM 14845 C CA . GLY F 1 226 ? 447.473 508.233 326.733 1.00 21.81 226 GLY 6 CA 1
ATOM 14846 C C . GLY F 1 226 ? 447.760 509.372 325.785 1.00 21.81 226 GLY 6 C 1
ATOM 14847 O O . GLY F 1 226 ? 448.378 509.176 324.742 1.00 21.81 226 GLY 6 O 1
ATOM 14848 N N . GLY F 1 227 ? 447.346 510.580 326.142 1.00 25.11 227 GLY 6 N 1
ATOM 14849 C CA . GLY F 1 227 ? 447.575 511.710 325.269 1.00 25.11 227 GLY 6 CA 1
ATOM 14850 C C . GLY F 1 227 ? 447.876 512.959 326.062 1.00 25.11 227 GLY 6 C 1
ATOM 14851 O O . GLY F 1 227 ? 447.708 513.007 327.281 1.00 25.11 227 GLY 6 O 1
ATOM 14852 N N . GLU F 1 228 ? 448.349 513.972 325.340 1.00 29.89 228 GLU 6 N 1
ATOM 14853 C CA . GLU F 1 228 ? 448.586 515.279 325.936 1.00 29.89 228 GLU 6 CA 1
ATOM 14854 C C . GLU F 1 228 ? 447.287 515.902 326.416 1.00 29.89 228 GLU 6 C 1
ATOM 14855 O O . GLU F 1 228 ? 447.245 516.528 327.481 1.00 29.89 228 GLU 6 O 1
ATOM 14861 N N . ASN F 1 229 ? 446.213 515.725 325.651 1.00 28.26 229 ASN 6 N 1
ATOM 14862 C CA . ASN F 1 229 ? 444.902 516.242 326.034 1.00 28.26 229 ASN 6 CA 1
ATOM 14863 C C . ASN F 1 229 ? 443.824 515.316 325.462 1.00 28.26 229 ASN 6 C 1
ATOM 14864 O O . ASN F 1 229 ? 443.318 515.523 324.357 1.00 28.26 229 ASN 6 O 1
ATOM 14869 N N . VAL F 1 230 ? 443.457 514.307 326.244 1.00 25.14 230 VAL 6 N 1
ATOM 14870 C CA . VAL F 1 230 ? 442.337 513.445 325.880 1.00 25.14 230 VAL 6 CA 1
ATOM 14871 C C . VAL F 1 230 ? 441.287 513.572 326.977 1.00 25.14 230 VAL 6 C 1
ATOM 14872 O O . VAL F 1 230 ? 441.636 513.821 328.139 1.00 25.14 230 VAL 6 O 1
ATOM 14876 N N . PRO F 1 231 ? 440.003 513.459 326.664 1.00 24.89 231 PRO 6 N 1
ATOM 14877 C CA . PRO F 1 231 ? 438.989 513.594 327.694 1.00 24.89 231 PRO 6 CA 1
ATOM 14878 C C . PRO F 1 231 ? 438.790 512.291 328.442 1.00 24.89 231 PRO 6 C 1
ATOM 14879 O O . PRO F 1 231 ? 438.770 511.211 327.836 1.00 24.89 231 PRO 6 O 1
ATOM 14883 N N . PRO F 1 232 ? 438.670 512.341 329.753 1.00 22.86 232 PRO 6 N 1
ATOM 14884 C CA . PRO F 1 232 ? 438.178 511.166 330.473 1.00 22.86 232 PRO 6 CA 1
ATOM 14885 C C . PRO F 1 232 ? 436.708 510.910 330.198 1.00 22.86 232 PRO 6 C 1
ATOM 14886 O O . PRO F 1 232 ? 435.837 511.648 330.663 1.00 22.86 232 PRO 6 O 1
ATOM 14890 N N . VAL F 1 233 ? 436.431 509.862 329.433 1.00 21.15 233 VAL 6 N 1
ATOM 14891 C CA . VAL F 1 233 ? 435.071 509.436 329.134 1.00 21.15 233 VAL 6 CA 1
ATOM 14892 C C . VAL F 1 233 ? 434.709 508.348 330.134 1.00 21.15 233 VAL 6 C 1
ATOM 14893 O O . VAL F 1 233 ? 435.280 507.257 330.104 1.00 21.15 233 VAL 6 O 1
ATOM 14897 N N . LEU F 1 234 ? 433.760 508.633 331.021 1.00 19.63 234 LEU 6 N 1
ATOM 14898 C CA . LEU F 1 234 ? 433.446 507.740 332.129 1.00 19.63 234 LEU 6 CA 1
ATOM 14899 C C . LEU F 1 234 ? 431.948 507.500 332.198 1.00 19.63 234 LEU 6 C 1
ATOM 14900 O O . LEU F 1 234 ? 431.178 508.434 332.431 1.00 19.63 234 LEU 6 O 1
ATOM 14905 N N . HIS F 1 235 ? 431.543 506.251 332.007 1.00 20.36 235 HIS 6 N 1
ATOM 14906 C CA . HIS F 1 235 ? 430.161 505.844 332.179 1.00 20.36 235 HIS 6 CA 1
ATOM 14907 C C . HIS F 1 235 ? 429.864 505.588 333.650 1.00 20.36 235 HIS 6 C 1
ATOM 14908 O O . HIS F 1 235 ? 430.758 505.325 334.456 1.00 20.36 235 HIS 6 O 1
ATOM 14915 N N . VAL F 1 236 ? 428.584 505.665 333.996 1.00 18.51 236 VAL 6 N 1
ATOM 14916 C CA . VAL F 1 236 ? 428.116 505.377 335.346 1.00 18.51 236 VAL 6 CA 1
ATOM 14917 C C . VAL F 1 236 ? 426.726 504.751 335.234 1.00 18.51 236 VAL 6 C 1
ATOM 14918 O O . VAL F 1 236 ? 425.791 505.382 334.734 1.00 18.51 236 VAL 6 O 1
ATOM 14922 N N . THR F 1 237 ? 426.612 503.482 335.619 1.00 16.91 237 THR 6 N 1
ATOM 14923 C CA . THR F 1 237 ? 425.435 502.672 335.334 1.00 16.91 237 THR 6 CA 1
ATOM 14924 C C . THR F 1 237 ? 425.398 501.521 336.330 1.00 16.91 237 THR 6 C 1
ATOM 14925 O O . THR F 1 237 ? 426.431 500.905 336.593 1.00 16.91 237 THR 6 O 1
ATOM 14929 N N . ASN F 1 238 ? 424.220 501.231 336.885 1.00 16.09 238 ASN 6 N 1
ATOM 14930 C CA . ASN F 1 238 ? 424.081 500.102 337.793 1.00 16.09 238 ASN 6 CA 1
ATOM 14931 C C . ASN F 1 238 ? 423.513 498.849 337.137 1.00 16.09 238 ASN 6 C 1
ATOM 14932 O O . ASN F 1 238 ? 423.222 497.880 337.841 1.00 16.09 238 ASN 6 O 1
ATOM 14937 N N . THR F 1 239 ? 423.338 498.839 335.819 1.00 16.10 239 THR 6 N 1
ATOM 14938 C CA . THR F 1 239 ? 422.826 497.660 335.140 1.00 16.10 239 THR 6 CA 1
ATOM 14939 C C . THR F 1 239 ? 423.887 496.911 334.353 1.00 16.10 239 THR 6 C 1
ATOM 14940 O O . THR F 1 239 ? 423.568 495.896 333.730 1.00 16.10 239 THR 6 O 1
ATOM 14944 N N . ALA F 1 240 ? 425.127 497.385 334.349 1.00 16.08 240 ALA 6 N 1
ATOM 14945 C CA . ALA F 1 240 ? 426.195 496.682 333.659 1.00 16.08 240 ALA 6 CA 1
ATOM 14946 C C . ALA F 1 240 ? 426.753 495.584 334.551 1.00 16.08 240 ALA 6 C 1
ATOM 14947 O O . ALA F 1 240 ? 426.694 495.673 335.777 1.00 16.08 240 ALA 6 O 1
ATOM 14949 N N . THR F 1 241 ? 427.307 494.547 333.932 1.00 15.74 241 THR 6 N 1
ATOM 14950 C CA . THR F 1 241 ? 427.663 493.318 334.632 1.00 15.74 241 THR 6 CA 1
ATOM 14951 C C . THR F 1 241 ? 428.768 492.604 333.873 1.00 15.74 241 THR 6 C 1
ATOM 14952 O O . THR F 1 241 ? 428.620 492.316 332.683 1.00 15.74 241 THR 6 O 1
ATOM 14956 N N . THR F 1 242 ? 429.873 492.325 334.557 1.00 13.06 242 THR 6 N 1
ATOM 14957 C CA . THR F 1 242 ? 430.998 491.602 333.983 1.00 13.06 242 THR 6 CA 1
ATOM 14958 C C . THR F 1 242 ? 430.984 490.182 334.524 1.00 13.06 242 THR 6 C 1
ATOM 14959 O O . THR F 1 242 ? 430.944 489.982 335.740 1.00 13.06 242 THR 6 O 1
ATOM 14963 N N . VAL F 1 243 ? 431.012 489.205 333.629 1.00 13.00 243 VAL 6 N 1
ATOM 14964 C CA . VAL F 1 243 ? 431.037 487.798 334.008 1.00 13.00 243 VAL 6 CA 1
ATOM 14965 C C . VAL F 1 243 ? 432.490 487.360 334.123 1.00 13.00 243 VAL 6 C 1
ATOM 14966 O O . VAL F 1 243 ? 433.309 487.662 333.249 1.00 13.00 243 VAL 6 O 1
ATOM 14970 N N . LEU F 1 244 ? 432.820 486.665 335.210 1.00 13.53 244 LEU 6 N 1
ATOM 14971 C CA . LEU F 1 244 ? 434.194 486.306 335.515 1.00 13.53 244 LEU 6 CA 1
ATOM 14972 C C . LEU F 1 244 ? 434.519 484.854 335.201 1.00 13.53 244 LEU 6 C 1
ATOM 14973 O O . LEU F 1 244 ? 435.615 484.396 335.527 1.00 13.53 244 LEU 6 O 1
ATOM 14978 N N . LEU F 1 245 ? 433.608 484.124 334.575 1.00 17.18 245 LEU 6 N 1
ATOM 14979 C CA . LEU F 1 245 ? 433.806 482.700 334.371 1.00 17.18 245 LEU 6 CA 1
ATOM 14980 C C . LEU F 1 245 ? 434.756 482.446 333.205 1.00 17.18 245 LEU 6 C 1
ATOM 14981 O O . LEU F 1 245 ? 434.866 483.250 332.278 1.00 17.18 245 LEU 6 O 1
ATOM 14986 N N . ASP F 1 246 ? 435.465 481.320 333.273 1.00 22.92 246 ASP 6 N 1
ATOM 14987 C CA . ASP F 1 246 ? 436.426 480.941 332.248 1.00 22.92 246 ASP 6 CA 1
ATOM 14988 C C . ASP F 1 246 ? 435.755 480.037 331.212 1.00 22.92 246 ASP 6 C 1
ATOM 14989 O O . ASP F 1 246 ? 434.528 479.974 331.119 1.00 22.92 246 ASP 6 O 1
ATOM 14994 N N . GLU F 1 247 ? 436.569 479.343 330.409 1.00 27.66 247 GLU 6 N 1
ATOM 14995 C CA . GLU F 1 247 ? 436.051 478.421 329.401 1.00 27.66 247 GLU 6 CA 1
ATOM 14996 C C . GLU F 1 247 ? 435.294 477.257 330.021 1.00 27.66 247 GLU 6 C 1
ATOM 14997 O O . GLU F 1 247 ? 434.309 476.786 329.444 1.00 27.66 247 GLU 6 O 1
ATOM 15003 N N . GLN F 1 248 ? 435.736 476.781 331.183 1.00 26.86 248 GLN 6 N 1
ATOM 15004 C CA . GLN F 1 248 ? 435.119 475.621 331.806 1.00 26.86 248 GLN 6 CA 1
ATOM 15005 C C . GLN F 1 248 ? 433.888 475.977 332.623 1.00 26.86 248 GLN 6 C 1
ATOM 15006 O O . GLN F 1 248 ? 433.149 475.077 333.027 1.00 26.86 248 GLN 6 O 1
ATOM 15012 N N . GLY F 1 249 ? 433.651 477.256 332.872 1.00 22.53 249 GLY 6 N 1
ATOM 15013 C CA . GLY F 1 249 ? 432.515 477.681 333.650 1.00 22.53 249 GLY 6 CA 1
ATOM 15014 C C . GLY F 1 249 ? 432.796 477.980 335.103 1.00 22.53 249 GLY 6 C 1
ATOM 15015 O O . GLY F 1 249 ? 431.846 478.105 335.881 1.00 22.53 249 GLY 6 O 1
ATOM 15016 N N . VAL F 1 250 ? 434.059 478.093 335.498 1.00 20.24 250 VAL 6 N 1
ATOM 15017 C CA . VAL F 1 250 ? 434.409 478.411 336.874 1.00 20.24 250 VAL 6 CA 1
ATOM 15018 C C . VAL F 1 250 ? 435.017 479.805 336.908 1.00 20.24 250 VAL 6 C 1
ATOM 15019 O O . VAL F 1 250 ? 435.590 480.282 335.926 1.00 20.24 250 VAL 6 O 1
ATOM 15023 N N . GLY F 1 251 ? 434.858 480.477 338.036 1.00 17.02 251 GLY 6 N 1
ATOM 15024 C CA . GLY F 1 251 ? 435.409 481.796 338.186 1.00 17.02 251 GLY 6 CA 1
ATOM 15025 C C . GLY F 1 251 ? 436.698 481.741 338.965 1.00 17.02 251 GLY 6 C 1
ATOM 15026 O O . GLY F 1 251 ? 437.330 480.690 339.078 1.00 17.02 251 GLY 6 O 1
ATOM 15027 N N . PRO F 1 252 ? 437.130 482.873 339.489 1.00 15.04 252 PRO 6 N 1
ATOM 15028 C CA . PRO F 1 252 ? 438.239 482.860 340.445 1.00 15.04 252 PRO 6 CA 1
ATOM 15029 C C . PRO F 1 252 ? 437.908 482.122 341.732 1.00 15.04 252 PRO 6 C 1
ATOM 15030 O O . PRO F 1 252 ? 437.079 482.579 342.521 1.00 15.04 252 PRO 6 O 1
ATOM 15034 N N . LEU F 1 253 ? 438.551 480.979 341.953 1.00 18.13 253 LEU 6 N 1
ATOM 15035 C CA . LEU F 1 253 ? 438.380 480.239 343.194 1.00 18.13 253 LEU 6 CA 1
ATOM 15036 C C . LEU F 1 253 ? 439.232 480.855 344.289 1.00 18.13 253 LEU 6 C 1
ATOM 15037 O O . LEU F 1 253 ? 440.394 481.201 344.071 1.00 18.13 253 LEU 6 O 1
ATOM 15042 N N . CYS F 1 254 ? 438.650 480.985 345.472 1.00 20.18 254 CYS 6 N 1
ATOM 15043 C CA . CYS F 1 254 ? 439.356 481.531 346.624 1.00 20.18 254 CYS 6 CA 1
ATOM 15044 C C . CYS F 1 254 ? 440.071 480.377 347.315 1.00 20.18 254 CYS 6 C 1
ATOM 15045 O O . CYS F 1 254 ? 439.482 479.670 348.136 1.00 20.18 254 CYS 6 O 1
ATOM 15048 N N . LYS F 1 255 ? 441.346 480.184 346.963 1.00 25.19 255 LYS 6 N 1
ATOM 15049 C CA . LYS F 1 255 ? 442.189 479.101 347.461 1.00 25.19 255 LYS 6 CA 1
ATOM 15050 C C . LYS F 1 255 ? 442.376 479.168 348.966 1.00 25.19 255 LYS 6 C 1
ATOM 15051 O O . LYS F 1 255 ? 441.861 478.328 349.709 1.00 25.19 255 LYS 6 O 1
ATOM 15057 N N . ALA F 1 256 ? 443.107 480.174 349.420 1.00 23.15 256 ALA 6 N 1
ATOM 15058 C CA . ALA F 1 256 ? 442.931 480.606 350.786 1.00 23.15 256 ALA 6 CA 1
ATOM 15059 C C . ALA F 1 256 ? 441.594 481.313 350.870 1.00 23.15 256 ALA 6 C 1
ATOM 15060 O O . ALA F 1 256 ? 441.099 481.864 349.884 1.00 23.15 256 ALA 6 O 1
ATOM 15062 N N . ASP F 1 257 ? 440.996 481.297 352.055 1.00 22.46 257 ASP 6 N 1
ATOM 15063 C CA . ASP F 1 257 ? 439.687 481.919 352.236 1.00 22.46 257 ASP 6 CA 1
ATOM 15064 C C . ASP F 1 257 ? 439.883 483.432 352.214 1.00 22.46 257 ASP 6 C 1
ATOM 15065 O O . ASP F 1 257 ? 439.951 484.107 353.242 1.00 22.46 257 ASP 6 O 1
ATOM 15070 N N . SER F 1 258 ? 439.990 483.966 350.999 1.00 17.43 258 SER 6 N 1
ATOM 15071 C CA . SER F 1 258 ? 440.398 485.340 350.763 1.00 17.43 258 SER 6 CA 1
ATOM 15072 C C . SER F 1 258 ? 440.007 485.725 349.348 1.00 17.43 258 SER 6 C 1
ATOM 15073 O O . SER F 1 258 ? 440.164 484.932 348.420 1.00 17.43 258 SER 6 O 1
ATOM 15076 N N . LEU F 1 259 ? 439.498 486.941 349.196 1.00 15.01 259 LEU 6 N 1
ATOM 15077 C CA . LEU F 1 259 ? 439.130 487.501 347.904 1.00 15.01 259 LEU 6 CA 1
ATOM 15078 C C . LEU F 1 259 ? 440.001 488.719 347.667 1.00 15.01 259 LEU 6 C 1
ATOM 15079 O O . LEU F 1 259 ? 439.980 489.663 348.461 1.00 15.01 259 LEU 6 O 1
ATOM 15084 N N . TYR F 1 260 ? 440.770 488.698 346.593 1.00 13.28 260 TYR 6 N 1
ATOM 15085 C CA . TYR F 1 260 ? 441.755 489.734 346.335 1.00 13.28 260 TYR 6 CA 1
ATOM 15086 C C . TYR F 1 260 ? 441.207 490.701 345.304 1.00 13.28 260 TYR 6 C 1
ATOM 15087 O O . TYR F 1 260 ? 440.873 490.305 344.185 1.00 13.28 260 TYR 6 O 1
ATOM 15096 N N . VAL F 1 261 ? 441.127 491.966 345.686 1.00 12.67 261 VAL 6 N 1
ATOM 15097 C CA . VAL F 1 261 ? 440.539 493.022 344.881 1.00 12.67 261 VAL 6 CA 1
ATOM 15098 C C . VAL F 1 261 ? 441.577 494.116 344.727 1.00 12.67 261 VAL 6 C 1
ATOM 15099 O O . VAL F 1 261 ? 442.123 494.601 345.722 1.00 12.67 261 VAL 6 O 1
ATOM 15103 N N . SER F 1 262 ? 441.870 494.489 343.487 1.00 12.11 262 SER 6 N 1
ATOM 15104 C CA . SER F 1 262 ? 442.887 495.489 343.217 1.00 12.11 262 SER 6 CA 1
ATOM 15105 C C . SER F 1 262 ? 442.445 496.351 342.049 1.00 12.11 262 SER 6 C 1
ATOM 15106 O O . SER F 1 262 ? 441.687 495.903 341.189 1.00 12.11 262 SER 6 O 1
ATOM 15109 N N . ALA F 1 263 ? 442.926 497.592 342.027 1.00 12.42 263 ALA 6 N 1
ATOM 15110 C CA . ALA F 1 263 ? 442.483 498.573 341.048 1.00 12.42 263 ALA 6 CA 1
ATOM 15111 C C . ALA F 1 263 ? 443.484 499.711 340.996 1.00 12.42 263 ALA 6 C 1
ATOM 15112 O O . ALA F 1 263 ? 444.290 499.891 341.906 1.00 12.42 263 ALA 6 O 1
ATOM 15114 N N . ALA F 1 264 ? 443.412 500.486 339.918 1.00 13.84 264 ALA 6 N 1
ATOM 15115 C CA . ALA F 1 264 ? 444.235 501.684 339.771 1.00 13.84 264 ALA 6 CA 1
ATOM 15116 C C . ALA F 1 264 ? 443.530 502.597 338.784 1.00 13.84 264 ALA 6 C 1
ATOM 15117 O O . ALA F 1 264 ? 443.461 502.273 337.598 1.00 13.84 264 ALA 6 O 1
ATOM 15119 N N . ASP F 1 265 ? 443.020 503.726 339.259 1.00 15.53 265 ASP 6 N 1
ATOM 15120 C CA . ASP F 1 265 ? 442.269 504.648 338.412 1.00 15.53 265 ASP 6 CA 1
ATOM 15121 C C . ASP F 1 265 ? 442.945 506.010 338.395 1.00 15.53 265 ASP 6 C 1
ATOM 15122 O O . ASP F 1 265 ? 442.718 506.826 339.286 1.00 15.53 265 ASP 6 O 1
ATOM 15127 N N . ILE F 1 266 ? 443.756 506.263 337.378 1.00 17.13 266 ILE 6 N 1
ATOM 15128 C CA . ILE F 1 266 ? 444.262 507.600 337.094 1.00 17.13 266 ILE 6 CA 1
ATOM 15129 C C . ILE F 1 266 ? 443.283 508.266 336.140 1.00 17.13 266 ILE 6 C 1
ATOM 15130 O O . ILE F 1 266 ? 442.898 507.669 335.133 1.00 17.13 266 ILE 6 O 1
ATOM 15135 N N . CYS F 1 267 ? 442.859 509.491 336.456 1.00 19.24 267 CYS 6 N 1
ATOM 15136 C CA . CYS F 1 267 ? 441.795 510.145 335.702 1.00 19.24 267 CYS 6 CA 1
ATOM 15137 C C . CYS F 1 267 ? 442.232 511.470 335.086 1.00 19.24 267 CYS 6 C 1
ATOM 15138 O O . CYS F 1 267 ? 441.398 512.336 334.828 1.00 19.24 267 CYS 6 O 1
ATOM 15141 N N . GLY F 1 268 ? 443.520 511.647 334.843 1.00 22.18 268 GLY 6 N 1
ATOM 15142 C CA . GLY F 1 268 ? 444.009 512.790 334.102 1.00 22.18 268 GLY 6 CA 1
ATOM 15143 C C . GLY F 1 268 ? 444.906 513.674 334.939 1.00 22.18 268 GLY 6 C 1
ATOM 15144 O O . GLY F 1 268 ? 445.323 513.323 336.044 1.00 22.18 268 GLY 6 O 1
ATOM 15145 N N . LEU F 1 269 ? 445.193 514.853 334.399 1.00 27.00 269 LEU 6 N 1
ATOM 15146 C CA . LEU F 1 269 ? 446.134 515.797 334.989 1.00 27.00 269 LEU 6 CA 1
ATOM 15147 C C . LEU F 1 269 ? 445.407 517.074 335.386 1.00 27.00 269 LEU 6 C 1
ATOM 15148 O O . LEU F 1 269 ? 444.943 517.824 334.523 1.00 27.00 269 LEU 6 O 1
ATOM 15153 N N . PHE F 1 270 ? 445.327 517.327 336.686 1.00 31.09 270 PHE 6 N 1
ATOM 15154 C CA . PHE F 1 270 ? 444.858 518.609 337.183 1.00 31.09 270 PHE 6 CA 1
ATOM 15155 C C . PHE F 1 270 ? 445.962 519.638 336.999 1.00 31.09 270 PHE 6 C 1
ATOM 15156 O O . PHE F 1 270 ? 447.092 519.424 337.439 1.00 31.09 270 PHE 6 O 1
ATOM 15164 N N . THR F 1 271 ? 445.641 520.750 336.349 1.00 34.68 271 THR 6 N 1
ATOM 15165 C CA . THR F 1 271 ? 446.599 521.823 336.123 1.00 34.68 271 THR 6 CA 1
ATOM 15166 C C . THR F 1 271 ? 446.305 522.975 337.070 1.00 34.68 271 THR 6 C 1
ATOM 15167 O O . THR F 1 271 ? 445.193 523.510 337.075 1.00 34.68 271 THR 6 O 1
ATOM 15171 N N . ASN F 1 272 ? 447.308 523.372 337.849 1.00 38.05 272 ASN 6 N 1
ATOM 15172 C CA . ASN F 1 272 ? 447.134 524.377 338.887 1.00 38.05 272 ASN 6 CA 1
ATOM 15173 C C . ASN F 1 272 ? 447.045 525.771 338.272 1.00 38.05 272 ASN 6 C 1
ATOM 15174 O O . ASN F 1 272 ? 447.035 525.948 337.052 1.00 38.05 272 ASN 6 O 1
ATOM 15179 N N . SER F 1 273 ? 446.984 526.786 339.136 1.00 40.82 273 SER 6 N 1
ATOM 15180 C CA . SER F 1 273 ? 446.863 528.162 338.669 1.00 40.82 273 SER 6 CA 1
ATOM 15181 C C . SER F 1 273 ? 448.154 528.637 338.020 1.00 40.82 273 SER 6 C 1
ATOM 15182 O O . SER F 1 273 ? 448.123 529.382 337.035 1.00 40.82 273 SER 6 O 1
ATOM 15185 N N . SER F 1 274 ? 449.295 528.214 338.559 1.00 41.60 274 SER 6 N 1
ATOM 15186 C CA . SER F 1 274 ? 450.589 528.527 337.973 1.00 41.60 274 SER 6 CA 1
ATOM 15187 C C . SER F 1 274 ? 450.955 527.595 336.830 1.00 41.60 274 SER 6 C 1
ATOM 15188 O O . SER F 1 274 ? 452.000 527.789 336.204 1.00 41.60 274 SER 6 O 1
ATOM 15191 N N . GLY F 1 275 ? 450.131 526.592 336.552 1.00 39.40 275 GLY 6 N 1
ATOM 15192 C CA . GLY F 1 275 ? 450.389 525.642 335.497 1.00 39.40 275 GLY 6 CA 1
ATOM 15193 C C . GLY F 1 275 ? 450.897 524.298 335.965 1.00 39.40 275 GLY 6 C 1
ATOM 15194 O O . GLY F 1 275 ? 450.904 523.355 335.167 1.00 39.40 275 GLY 6 O 1
ATOM 15195 N N . THR F 1 276 ? 451.312 524.185 337.229 1.00 38.35 276 THR 6 N 1
ATOM 15196 C CA . THR F 1 276 ? 451.992 522.998 337.744 1.00 38.35 276 THR 6 CA 1
ATOM 15197 C C . THR F 1 276 ? 451.033 521.818 337.781 1.00 38.35 276 THR 6 C 1
ATOM 15198 O O . THR F 1 276 ? 450.135 521.761 338.624 1.00 38.35 276 THR 6 O 1
ATOM 15202 N N . GLN F 1 277 ? 451.228 520.873 336.871 1.00 33.07 277 GLN 6 N 1
ATOM 15203 C CA . GLN F 1 277 ? 450.319 519.752 336.731 1.00 33.07 277 GLN 6 CA 1
ATOM 15204 C C . GLN F 1 277 ? 450.536 518.720 337.825 1.00 33.07 277 GLN 6 C 1
ATOM 15205 O O . GLN F 1 277 ? 451.631 518.585 338.373 1.00 33.07 277 GLN 6 O 1
ATOM 15211 N N . GLN F 1 278 ? 449.474 517.979 338.125 1.00 30.63 278 GLN 6 N 1
ATOM 15212 C CA . GLN F 1 278 ? 449.506 516.910 339.110 1.00 30.63 278 GLN 6 CA 1
ATOM 15213 C C . GLN F 1 278 ? 448.349 515.968 338.824 1.00 30.63 278 GLN 6 C 1
ATOM 15214 O O . GLN F 1 278 ? 447.336 516.374 338.255 1.00 30.63 278 GLN 6 O 1
ATOM 15220 N N . TRP F 1 279 ? 448.517 514.707 339.210 1.00 26.24 279 TRP 6 N 1
ATOM 15221 C CA . TRP F 1 279 ? 447.557 513.672 338.865 1.00 26.24 279 TRP 6 CA 1
ATOM 15222 C C . TRP F 1 279 ? 446.291 513.805 339.705 1.00 26.24 279 TRP 6 C 1
ATOM 15223 O O . TRP F 1 279 ? 446.227 514.571 340.665 1.00 26.24 279 TRP 6 O 1
ATOM 15234 N N . ARG F 1 280 ? 445.268 513.043 339.330 1.00 24.24 280 ARG 6 N 1
ATOM 15235 C CA . ARG F 1 280 ? 444.076 512.929 340.157 1.00 24.24 280 ARG 6 CA 1
ATOM 15236 C C . ARG F 1 280 ? 443.420 511.585 339.908 1.00 24.24 280 ARG 6 C 1
ATOM 15237 O O . ARG F 1 280 ? 443.193 511.211 338.756 1.00 24.24 280 ARG 6 O 1
ATOM 15245 N N . GLY F 1 281 ? 443.112 510.875 340.986 1.00 21.68 281 GLY 6 N 1
ATOM 15246 C CA . GLY F 1 281 ? 442.425 509.611 340.881 1.00 21.68 281 GLY 6 CA 1
ATOM 15247 C C . GLY F 1 281 ? 441.111 509.590 341.621 1.00 21.68 281 GLY 6 C 1
ATOM 15248 O O . GLY F 1 281 ? 440.826 510.478 342.425 1.00 21.68 281 GLY 6 O 1
ATOM 15249 N N . LEU F 1 282 ? 440.301 508.573 341.353 1.00 19.21 282 LEU 6 N 1
ATOM 15250 C CA . LEU F 1 282 ? 438.992 508.424 341.964 1.00 19.21 282 LEU 6 CA 1
ATOM 15251 C C . LEU F 1 282 ? 438.811 506.995 342.446 1.00 19.21 282 LEU 6 C 1
ATOM 15252 O O . LEU F 1 282 ? 439.432 506.066 341.928 1.00 19.21 282 LEU 6 O 1
ATOM 15257 N N . ALA F 1 283 ? 437.956 506.827 343.446 1.00 15.70 283 ALA 6 N 1
ATOM 15258 C CA . ALA F 1 283 ? 437.742 505.511 344.013 1.00 15.70 283 ALA 6 CA 1
ATOM 15259 C C . ALA F 1 283 ? 436.902 504.649 343.086 1.00 15.70 283 ALA 6 C 1
ATOM 15260 O O . ALA F 1 283 ? 436.179 505.142 342.221 1.00 15.70 283 ALA 6 O 1
ATOM 15262 N N . ARG F 1 284 ? 437.003 503.342 343.280 1.00 12.65 284 ARG 6 N 1
ATOM 15263 C CA . ARG F 1 284 ? 436.382 502.376 342.392 1.00 12.65 284 ARG 6 CA 1
ATOM 15264 C C . ARG F 1 284 ? 435.522 501.405 343.178 1.00 12.65 284 ARG 6 C 1
ATOM 15265 O O . ARG F 1 284 ? 436.007 500.743 344.096 1.00 12.65 284 ARG 6 O 1
ATOM 15273 N N . TYR F 1 285 ? 434.257 501.310 342.794 1.00 11.72 285 TYR 6 N 1
ATOM 15274 C CA . TYR F 1 285 ? 433.295 500.441 343.445 1.00 11.72 285 TYR 6 CA 1
ATOM 15275 C C . TYR F 1 285 ? 433.435 499.017 342.931 1.00 11.72 285 TYR 6 C 1
ATOM 15276 O O . TYR F 1 285 ? 433.791 498.787 341.777 1.00 11.72 285 TYR 6 O 1
ATOM 15285 N N . PHE F 1 286 ? 433.176 498.055 343.809 1.00 11.11 286 PHE 6 N 1
ATOM 15286 C CA . PHE F 1 286 ? 433.212 496.642 343.464 1.00 11.11 286 PHE 6 CA 1
ATOM 15287 C C . PHE F 1 286 ? 431.969 495.975 344.019 1.00 11.11 286 PHE 6 C 1
ATOM 15288 O O . PHE F 1 286 ? 431.575 496.247 345.151 1.00 11.11 286 PHE 6 O 1
ATOM 15296 N N . LYS F 1 287 ? 431.352 495.108 343.226 1.00 11.75 287 LYS 6 N 1
ATOM 15297 C CA . LYS F 1 287 ? 430.232 494.293 343.696 1.00 11.75 287 LYS 6 CA 1
ATOM 15298 C C . LYS F 1 287 ? 430.442 492.877 343.174 1.00 11.75 287 LYS 6 C 1
ATOM 15299 O O . LYS F 1 287 ? 430.095 492.577 342.030 1.00 11.75 287 LYS 6 O 1
ATOM 15305 N N . ILE F 1 288 ? 431.000 492.013 344.010 1.00 12.83 288 ILE 6 N 1
ATOM 15306 C CA . ILE F 1 288 ? 431.379 490.667 343.607 1.00 12.83 288 ILE 6 CA 1
ATOM 15307 C C . ILE F 1 288 ? 430.291 489.707 344.059 1.00 12.83 288 ILE 6 C 1
ATOM 15308 O O . ILE F 1 288 ? 429.891 489.718 345.226 1.00 12.83 288 ILE 6 O 1
ATOM 15313 N N . ARG F 1 289 ? 429.810 488.882 343.137 1.00 16.25 289 ARG 6 N 1
ATOM 15314 C CA . ARG F 1 289 ? 428.784 487.883 343.408 1.00 16.25 289 ARG 6 CA 1
ATOM 15315 C C . ARG F 1 289 ? 429.467 486.536 343.595 1.00 16.25 289 ARG 6 C 1
ATOM 15316 O O . ARG F 1 289 ? 429.983 485.962 342.635 1.00 16.25 289 ARG 6 O 1
ATOM 15324 N N . LEU F 1 290 ? 429.466 486.028 344.822 1.00 16.61 290 LEU 6 N 1
ATOM 15325 C CA . LEU F 1 290 ? 430.164 484.800 345.166 1.00 16.61 290 LEU 6 CA 1
ATOM 15326 C C . LEU F 1 290 ? 429.189 483.636 345.231 1.00 16.61 290 LEU 6 C 1
ATOM 15327 O O . LEU F 1 290 ? 427.981 483.824 345.375 1.00 16.61 290 LEU 6 O 1
ATOM 15332 N N . ARG F 1 291 ? 429.727 482.424 345.134 1.00 19.74 291 ARG 6 N 1
ATOM 15333 C CA . ARG F 1 291 ? 428.946 481.223 345.399 1.00 19.74 291 ARG 6 CA 1
ATOM 15334 C C . ARG F 1 291 ? 429.885 480.126 345.878 1.00 19.74 291 ARG 6 C 1
ATOM 15335 O O . ARG F 1 291 ? 431.103 480.306 345.933 1.00 19.74 291 ARG 6 O 1
ATOM 15343 N N . LYS F 1 292 ? 429.308 478.977 346.209 1.00 22.94 292 LYS 6 N 1
ATOM 15344 C CA . LYS F 1 292 ? 430.020 477.864 346.820 1.00 22.94 292 LYS 6 CA 1
ATOM 15345 C C . LYS F 1 292 ? 430.282 476.806 345.759 1.00 22.94 292 LYS 6 C 1
ATOM 15346 O O . LYS F 1 292 ? 429.375 476.057 345.386 1.00 22.94 292 LYS 6 O 1
ATOM 15352 N N . ARG F 1 293 ? 431.520 476.735 345.286 1.00 21.92 293 ARG 6 N 1
ATOM 15353 C CA . ARG F 1 293 ? 431.924 475.766 344.278 1.00 21.92 293 ARG 6 CA 1
ATOM 15354 C C . ARG F 1 293 ? 432.456 474.515 344.961 1.00 21.92 293 ARG 6 C 1
ATOM 15355 O O . ARG F 1 293 ? 433.358 474.598 345.798 1.00 21.92 293 ARG 6 O 1
ATOM 15363 N N . SER F 1 294 ? 431.898 473.363 344.603 1.00 25.07 294 SER 6 N 1
ATOM 15364 C CA . SER F 1 294 ? 432.407 472.090 345.091 1.00 25.07 294 SER 6 CA 1
ATOM 15365 C C . SER F 1 294 ? 433.635 471.689 344.290 1.00 25.07 294 SER 6 C 1
ATOM 15366 O O . SER F 1 294 ? 433.566 471.555 343.065 1.00 25.07 294 SER 6 O 1
ATOM 15369 N N . VAL F 1 295 ? 434.761 471.509 344.976 1.00 28.80 295 VAL 6 N 1
ATOM 15370 C CA . VAL F 1 295 ? 436.028 471.171 344.347 1.00 28.80 295 VAL 6 CA 1
ATOM 15371 C C . VAL F 1 295 ? 436.554 469.881 344.962 1.00 28.80 295 VAL 6 C 1
ATOM 15372 O O . VAL F 1 295 ? 435.990 469.344 345.913 1.00 28.80 295 VAL 6 O 1
ATOM 15376 N N . LYS F 1 296 ? 437.652 469.389 344.401 1.00 35.28 296 LYS 6 N 1
ATOM 15377 C CA . LYS F 1 296 ? 438.325 468.200 344.900 1.00 35.28 296 LYS 6 CA 1
ATOM 15378 C C . LYS F 1 296 ? 439.492 468.610 345.785 1.00 35.28 296 LYS 6 C 1
ATOM 15379 O O . LYS F 1 296 ? 440.217 469.552 345.462 1.00 35.28 296 LYS 6 O 1
ATOM 15385 N N . ASN F 1 297 ? 439.651 467.908 346.914 1.00 39.08 297 ASN 6 N 1
ATOM 15386 C CA . ASN F 1 297 ? 440.764 468.084 347.840 1.00 39.08 297 ASN 6 CA 1
ATOM 15387 C C . ASN F 1 297 ? 442.069 467.751 347.134 1.00 39.08 297 ASN 6 C 1
ATOM 15388 O O . ASN F 1 297 ? 442.299 466.591 346.773 1.00 39.08 297 ASN 6 O 1
ATOM 15393 N N . PRO F 1 298 ? 442.943 468.723 346.926 1.00 41.21 298 PRO 6 N 1
ATOM 15394 C CA . PRO F 1 298 ? 444.174 468.442 346.184 1.00 41.21 298 PRO 6 CA 1
ATOM 15395 C C . PRO F 1 298 ? 445.235 467.773 347.042 1.00 41.21 298 PRO 6 C 1
ATOM 15396 O O . PRO F 1 298 ? 446.119 467.089 346.520 1.00 41.21 298 PRO 6 O 1
ATOM 15400 N N . TYR F 1 299 ? 445.169 467.974 348.361 1.00 41.43 299 TYR 6 N 1
ATOM 15401 C CA . TYR F 1 299 ? 446.256 467.645 349.282 1.00 41.43 299 TYR 6 CA 1
ATOM 15402 C C . TYR F 1 299 ? 445.744 466.684 350.346 1.00 41.43 299 TYR 6 C 1
ATOM 15403 O O . TYR F 1 299 ? 445.210 467.117 351.379 1.00 41.43 299 TYR 6 O 1
ATOM 15412 N N . PRO F 1 300 ? 445.897 465.380 350.152 1.00 45.35 300 PRO 6 N 1
ATOM 15413 C CA . PRO F 1 300 ? 445.549 464.426 351.214 1.00 45.35 300 PRO 6 CA 1
ATOM 15414 C C . PRO F 1 300 ? 446.543 464.431 352.363 1.00 45.35 300 PRO 6 C 1
ATOM 15415 O O . PRO F 1 300 ? 447.471 465.244 352.391 1.00 45.35 300 PRO 6 O 1
ATOM 15419 N N . ILE F 1 301 ? 446.376 463.512 353.316 1.00 44.36 301 ILE 6 N 1
ATOM 15420 C CA . ILE F 1 301 ? 447.294 463.446 354.447 1.00 44.36 301 ILE 6 CA 1
ATOM 15421 C C . ILE F 1 301 ? 448.671 462.928 354.071 1.00 44.36 301 ILE 6 C 1
ATOM 15422 O O . ILE F 1 301 ? 449.594 463.022 354.883 1.00 44.36 301 ILE 6 O 1
ATOM 15427 N N . SER F 1 302 ? 448.834 462.378 352.868 1.00 43.52 302 SER 6 N 1
ATOM 15428 C CA . SER F 1 302 ? 450.166 462.042 352.386 1.00 43.52 302 SER 6 CA 1
ATOM 15429 C C . SER F 1 302 ? 450.961 463.302 352.072 1.00 43.52 302 SER 6 C 1
ATOM 15430 O O . SER F 1 302 ? 452.158 463.377 352.369 1.00 43.52 302 SER 6 O 1
ATOM 15433 N N . PHE F 1 303 ? 450.310 464.303 351.471 1.00 40.73 303 PHE 6 N 1
ATOM 15434 C CA . PHE F 1 303 ? 450.946 465.603 351.293 1.00 40.73 303 PHE 6 CA 1
ATOM 15435 C C . PHE F 1 303 ? 451.134 466.295 352.631 1.00 40.73 303 PHE 6 C 1
ATOM 15436 O O . PHE F 1 303 ? 452.068 467.084 352.802 1.00 40.73 303 PHE 6 O 1
ATOM 15444 N N . LEU F 1 304 ? 450.257 466.009 353.582 1.00 42.82 304 LEU 6 N 1
ATOM 15445 C CA . LEU F 1 304 ? 450.208 466.758 354.824 1.00 42.82 304 LEU 6 CA 1
ATOM 15446 C C . LEU F 1 304 ? 451.196 466.217 355.846 1.00 42.82 304 LEU 6 C 1
ATOM 15447 O O . LEU F 1 304 ? 451.797 466.998 356.591 1.00 42.82 304 LEU 6 O 1
ATOM 15452 N N . LEU F 1 305 ? 451.354 464.891 355.906 1.00 43.09 305 LEU 6 N 1
ATOM 15453 C CA . LEU F 1 305 ? 452.425 464.292 356.695 1.00 43.09 305 LEU 6 CA 1
ATOM 15454 C C . LEU F 1 305 ? 453.794 464.700 356.180 1.00 43.09 305 LEU 6 C 1
ATOM 15455 O O . LEU F 1 305 ? 454.688 465.011 356.973 1.00 43.09 305 LEU 6 O 1
ATOM 15460 N N . SER F 1 306 ? 453.964 464.740 354.859 1.00 41.48 306 SER 6 N 1
ATOM 15461 C CA . SER F 1 306 ? 455.261 465.006 354.256 1.00 41.48 306 SER 6 CA 1
ATOM 15462 C C . SER F 1 306 ? 455.722 466.445 354.432 1.00 41.48 306 SER 6 C 1
ATOM 15463 O O . SER F 1 306 ? 456.885 466.738 354.138 1.00 41.48 306 SER 6 O 1
ATOM 15466 N N . ASP F 1 307 ? 454.853 467.341 354.895 1.00 42.08 307 ASP 6 N 1
ATOM 15467 C CA . ASP F 1 307 ? 455.278 468.683 355.254 1.00 42.08 307 ASP 6 CA 1
ATOM 15468 C C . ASP F 1 307 ? 455.802 468.749 356.686 1.00 42.08 307 ASP 6 C 1
ATOM 15469 O O . ASP F 1 307 ? 456.547 469.674 357.019 1.00 42.08 307 ASP 6 O 1
ATOM 15474 N N . LEU F 1 308 ? 455.433 467.791 357.543 1.00 42.53 308 LEU 6 N 1
ATOM 15475 C CA . LEU F 1 308 ? 456.071 467.690 358.852 1.00 42.53 308 LEU 6 CA 1
ATOM 15476 C C . LEU F 1 308 ? 457.520 467.254 358.733 1.00 42.53 308 LEU 6 C 1
ATOM 15477 O O . LEU F 1 308 ? 458.390 467.801 359.417 1.00 42.53 308 LEU 6 O 1
ATOM 15482 N N . ILE F 1 309 ? 457.783 466.256 357.887 1.00 38.57 309 ILE 6 N 1
ATOM 15483 C CA . ILE F 1 309 ? 459.143 465.796 357.636 1.00 38.57 309 ILE 6 CA 1
ATOM 15484 C C . ILE F 1 309 ? 459.949 466.894 356.954 1.00 38.57 309 ILE 6 C 1
ATOM 15485 O O . ILE F 1 309 ? 461.157 467.028 357.185 1.00 38.57 309 ILE 6 O 1
ATOM 15490 N N . ASN F 1 310 ? 459.289 467.695 356.116 1.00 40.18 310 ASN 6 N 1
ATOM 15491 C CA . ASN F 1 310 ? 459.868 468.925 355.589 1.00 40.18 310 ASN 6 CA 1
ATOM 15492 C C . ASN F 1 310 ? 460.263 469.885 356.705 1.00 40.18 310 ASN 6 C 1
ATOM 15493 O O . ASN F 1 310 ? 461.345 470.472 356.664 1.00 40.18 310 ASN 6 O 1
ATOM 15498 N N . ARG F 1 311 ? 459.422 470.050 357.718 1.00 42.97 311 ARG 6 N 1
ATOM 15499 C CA . ARG F 1 311 ? 459.720 470.975 358.801 1.00 42.97 311 ARG 6 CA 1
ATOM 15500 C C . ARG F 1 311 ? 460.539 470.341 359.915 1.00 42.97 311 ARG 6 C 1
ATOM 15501 O O . ARG F 1 311 ? 460.563 470.877 361.025 1.00 42.97 311 ARG 6 O 1
ATOM 15509 N N . ARG F 1 312 ? 461.179 469.198 359.661 1.00 41.95 312 ARG 6 N 1
ATOM 15510 C CA . ARG F 1 312 ? 462.064 468.561 360.625 1.00 41.95 312 ARG 6 CA 1
ATOM 15511 C C . ARG F 1 312 ? 463.374 468.079 360.028 1.00 41.95 312 ARG 6 C 1
ATOM 15512 O O . ARG F 1 312 ? 464.278 467.717 360.788 1.00 41.95 312 ARG 6 O 1
ATOM 15520 N N . THR F 1 313 ? 463.505 468.063 358.707 1.00 39.23 313 THR 6 N 1
ATOM 15521 C CA . THR F 1 313 ? 464.733 467.625 358.066 1.00 39.23 313 THR 6 CA 1
ATOM 15522 C C . THR F 1 313 ? 465.782 468.728 358.163 1.00 39.23 313 THR 6 C 1
ATOM 15523 O O . THR F 1 313 ? 465.462 469.917 358.154 1.00 39.23 313 THR 6 O 1
ATOM 15527 N N . GLN F 1 314 ? 467.040 468.320 358.313 1.00 38.54 314 GLN 6 N 1
ATOM 15528 C CA . GLN F 1 314 ? 468.155 469.254 358.326 1.00 38.54 314 GLN 6 CA 1
ATOM 15529 C C . GLN F 1 314 ? 468.297 469.948 356.976 1.00 38.54 314 GLN 6 C 1
ATOM 15530 O O . GLN F 1 314 ? 468.237 469.310 355.924 1.00 38.54 314 GLN 6 O 1
ATOM 15536 N N . ARG F 1 315 ? 468.473 471.264 357.005 1.00 39.91 315 ARG 6 N 1
ATOM 15537 C CA . ARG F 1 315 ? 468.609 472.041 355.776 1.00 39.91 315 ARG 6 CA 1
ATOM 15538 C C . ARG F 1 315 ? 470.049 471.957 355.312 1.00 39.91 315 ARG 6 C 1
ATOM 15539 O O . ARG F 1 315 ? 470.952 472.493 355.957 1.00 39.91 315 ARG 6 O 1
ATOM 15547 N N . VAL F 1 316 ? 470.270 471.295 354.189 1.00 35.03 316 VAL 6 N 1
ATOM 15548 C CA . VAL F 1 316 ? 471.601 471.269 353.605 1.00 35.03 316 VAL 6 CA 1
ATOM 15549 C C . VAL F 1 316 ? 471.749 472.453 352.660 1.00 35.03 316 VAL 6 C 1
ATOM 15550 O O . VAL F 1 316 ? 470.773 472.974 352.109 1.00 35.03 316 VAL 6 O 1
ATOM 15554 N N . ASP F 1 317 ? 472.982 472.918 352.512 1.00 35.64 317 ASP 6 N 1
ATOM 15555 C CA . ASP F 1 317 ? 473.328 474.016 351.616 1.00 35.64 317 ASP 6 CA 1
ATOM 15556 C C . ASP F 1 317 ? 474.425 473.499 350.702 1.00 35.64 317 ASP 6 C 1
ATOM 15557 O O . ASP F 1 317 ? 475.612 473.715 350.948 1.00 35.64 317 ASP 6 O 1
ATOM 15562 N N . GLY F 1 318 ? 474.021 472.823 349.636 1.00 29.40 318 GLY 6 N 1
ATOM 15563 C CA . GLY F 1 318 ? 474.969 472.108 348.814 1.00 29.40 318 GLY 6 CA 1
ATOM 15564 C C . GLY F 1 318 ? 475.175 472.694 347.438 1.00 29.40 318 GLY 6 C 1
ATOM 15565 O O . GLY F 1 318 ? 475.220 473.914 347.270 1.00 29.40 318 GLY 6 O 1
ATOM 15566 N N . GLN F 1 319 ? 475.308 471.855 346.480 1.00 25.20 319 GLN 6 N 1
ATOM 15567 C CA . GLN F 1 319 ? 475.584 472.289 345.125 1.00 25.20 319 GLN 6 CA 1
ATOM 15568 C C . GLN F 1 319 ? 474.277 472.495 344.364 1.00 25.20 319 GLN 6 C 1
ATOM 15569 O O . GLN F 1 319 ? 473.268 471.859 344.678 1.00 25.20 319 GLN 6 O 1
ATOM 15575 N N . PRO F 1 320 ? 474.257 473.392 343.362 1.00 25.14 320 PRO 6 N 1
ATOM 15576 C CA . PRO F 1 320 ? 472.981 473.817 342.770 1.00 25.14 320 PRO 6 CA 1
ATOM 15577 C C . PRO F 1 320 ? 472.289 472.768 341.924 1.00 25.14 320 PRO 6 C 1
ATOM 15578 O O . PRO F 1 320 ? 472.619 472.626 340.750 1.00 25.14 320 PRO 6 O 1
ATOM 15582 N N . MET F 1 321 ? 471.397 471.977 342.509 1.00 24.63 321 MET 6 N 1
ATOM 15583 C CA . MET F 1 321 ? 470.685 470.956 341.756 1.00 24.63 321 MET 6 CA 1
ATOM 15584 C C . MET F 1 321 ? 469.354 471.433 341.195 1.00 24.63 321 MET 6 C 1
ATOM 15585 O O . MET F 1 321 ? 468.507 470.598 340.868 1.00 24.63 321 MET 6 O 1
ATOM 15590 N N . TYR F 1 322 ? 469.142 472.742 341.087 1.00 30.70 322 TYR 6 N 1
ATOM 15591 C CA . TYR F 1 322 ? 467.929 473.279 340.486 1.00 30.70 322 TYR 6 CA 1
ATOM 15592 C C . TYR F 1 322 ? 468.222 474.681 339.979 1.00 30.70 322 TYR 6 C 1
ATOM 15593 O O . TYR F 1 322 ? 469.129 475.356 340.471 1.00 30.70 322 TYR 6 O 1
ATOM 15602 N N . GLY F 1 323 ? 467.447 475.110 338.988 1.00 33.49 323 GLY 6 N 1
ATOM 15603 C CA . GLY F 1 323 ? 467.531 476.478 338.521 1.00 33.49 323 GLY 6 CA 1
ATOM 15604 C C . GLY F 1 323 ? 468.293 476.669 337.228 1.00 33.49 323 GLY 6 C 1
ATOM 15605 O O . GLY F 1 323 ? 468.302 475.789 336.364 1.00 33.49 323 GLY 6 O 1
ATOM 15606 N N . MET F 1 324 ? 468.933 477.829 337.082 1.00 39.79 324 MET 6 N 1
ATOM 15607 C CA . MET F 1 324 ? 469.668 478.126 335.859 1.00 39.79 324 MET 6 CA 1
ATOM 15608 C C . MET F 1 324 ? 471.039 477.469 335.862 1.00 39.79 324 MET 6 C 1
ATOM 15609 O O . MET F 1 324 ? 471.495 476.968 334.830 1.00 39.79 324 MET 6 O 1
ATOM 15614 N N . GLU F 1 325 ? 471.701 477.458 337.016 1.00 34.35 325 GLU 6 N 1
ATOM 15615 C CA . GLU F 1 325 ? 473.035 476.898 337.171 1.00 34.35 325 GLU 6 CA 1
ATOM 15616 C C . GLU F 1 325 ? 473.007 475.440 337.621 1.00 34.35 325 GLU 6 C 1
ATOM 15617 O O . GLU F 1 325 ? 473.948 474.977 338.280 1.00 34.35 325 GLU 6 O 1
ATOM 15623 N N . SER F 1 326 ? 471.962 474.703 337.244 1.00 27.34 326 SER 6 N 1
ATOM 15624 C CA . SER F 1 326 ? 471.724 473.352 337.734 1.00 27.34 326 SER 6 CA 1
ATOM 15625 C C . SER F 1 326 ? 472.802 472.377 337.282 1.00 27.34 326 SER 6 C 1
ATOM 15626 O O . SER F 1 326 ? 473.465 472.573 336.261 1.00 27.34 326 SER 6 O 1
ATOM 15629 N N . GLN F 1 327 ? 472.975 471.317 338.068 1.00 21.71 327 GLN 6 N 1
ATOM 15630 C CA . GLN F 1 327 ? 473.958 470.286 337.779 1.00 21.71 327 GLN 6 CA 1
ATOM 15631 C C . GLN F 1 327 ? 473.336 468.949 337.412 1.00 21.71 327 GLN 6 C 1
ATOM 15632 O O . GLN F 1 327 ? 474.070 467.996 337.146 1.00 21.71 327 GLN 6 O 1
ATOM 15638 N N . VAL F 1 328 ? 472.010 468.847 337.398 1.00 21.60 328 VAL 6 N 1
ATOM 15639 C CA . VAL F 1 328 ? 471.352 467.655 336.875 1.00 21.60 328 VAL 6 CA 1
ATOM 15640 C C . VAL F 1 328 ? 471.457 467.701 335.358 1.00 21.60 328 VAL 6 C 1
ATOM 15641 O O . VAL F 1 328 ? 470.937 468.616 334.716 1.00 21.60 328 VAL 6 O 1
ATOM 15645 N N . GLU F 1 329 ? 472.136 466.716 334.782 1.00 22.72 329 GLU 6 N 1
ATOM 15646 C CA . GLU F 1 329 ? 472.419 466.729 333.355 1.00 22.72 329 GLU 6 CA 1
ATOM 15647 C C . GLU F 1 329 ? 471.239 466.227 332.539 1.00 22.72 329 GLU 6 C 1
ATOM 15648 O O . GLU F 1 329 ? 470.965 466.750 331.456 1.00 22.72 329 GLU 6 O 1
ATOM 15654 N N . GLU F 1 330 ? 470.525 465.229 333.046 1.00 23.60 330 GLU 6 N 1
ATOM 15655 C CA . GLU F 1 330 ? 469.512 464.548 332.259 1.00 23.60 330 GLU 6 CA 1
ATOM 15656 C C . GLU F 1 330 ? 468.569 463.820 333.198 1.00 23.60 330 GLU 6 C 1
ATOM 15657 O O . GLU F 1 330 ? 469.008 463.239 334.189 1.00 23.60 330 GLU 6 O 1
ATOM 15663 N N . VAL F 1 331 ? 467.277 463.867 332.892 1.00 22.03 331 VAL 6 N 1
ATOM 15664 C CA . VAL F 1 331 ? 466.271 463.078 333.589 1.00 22.03 331 VAL 6 CA 1
ATOM 15665 C C . VAL F 1 331 ? 465.471 462.306 332.554 1.00 22.03 331 VAL 6 C 1
ATOM 15666 O O . VAL F 1 331 ? 464.860 462.906 331.666 1.00 22.03 331 VAL 6 O 1
ATOM 15670 N N . ARG F 1 332 ? 465.495 460.984 332.652 1.00 22.16 332 ARG 6 N 1
ATOM 15671 C CA . ARG F 1 332 ? 464.615 460.117 331.886 1.00 22.16 332 ARG 6 CA 1
ATOM 15672 C C . ARG F 1 332 ? 463.409 459.797 332.748 1.00 22.16 332 ARG 6 C 1
ATOM 15673 O O . ARG F 1 332 ? 463.532 459.697 333.966 1.00 22.16 332 ARG 6 O 1
ATOM 15681 N N . VAL F 1 333 ? 462.240 459.665 332.129 1.00 22.27 333 VAL 6 N 1
ATOM 15682 C CA . VAL F 1 333 ? 461.020 459.254 332.818 1.00 22.27 333 VAL 6 CA 1
ATOM 15683 C C . VAL F 1 333 ? 460.378 458.156 331.987 1.00 22.27 333 VAL 6 C 1
ATOM 15684 O O . VAL F 1 333 ? 460.121 458.348 330.794 1.00 22.27 333 VAL 6 O 1
ATOM 15688 N N . PHE F 1 334 ? 460.123 457.010 332.604 1.00 23.62 334 PHE 6 N 1
ATOM 15689 C CA . PHE F 1 334 ? 459.534 455.866 331.927 1.00 23.62 334 PHE 6 CA 1
ATOM 15690 C C . PHE F 1 334 ? 458.168 455.575 332.530 1.00 23.62 334 PHE 6 C 1
ATOM 15691 O O . PHE F 1 334 ? 457.969 455.772 333.727 1.00 23.62 334 PHE 6 O 1
ATOM 15699 N N . ASP F 1 335 ? 457.217 455.135 331.709 1.00 30.73 335 ASP 6 N 1
ATOM 15700 C CA . ASP F 1 335 ? 455.884 454.840 332.225 1.00 30.73 335 ASP 6 CA 1
ATOM 15701 C C . ASP F 1 335 ? 455.418 453.414 331.971 1.00 30.73 335 ASP 6 C 1
ATOM 15702 O O . ASP F 1 335 ? 454.925 452.760 332.896 1.00 30.73 335 ASP 6 O 1
ATOM 15707 N N . GLY F 1 336 ? 455.540 452.909 330.751 1.00 30.75 336 GLY 6 N 1
ATOM 15708 C CA . GLY F 1 336 ? 454.943 451.627 330.441 1.00 30.75 336 GLY 6 CA 1
ATOM 15709 C C . GLY F 1 336 ? 455.862 450.744 329.634 1.00 30.75 336 GLY 6 C 1
ATOM 15710 O O . GLY F 1 336 ? 457.059 450.682 329.912 1.00 30.75 336 GLY 6 O 1
ATOM 15711 N N . THR F 1 337 ? 455.321 450.051 328.641 1.00 32.78 337 THR 6 N 1
ATOM 15712 C CA . THR F 1 337 ? 456.129 449.267 327.725 1.00 32.78 337 THR 6 CA 1
ATOM 15713 C C . THR F 1 337 ? 456.002 449.835 326.320 1.00 32.78 337 THR 6 C 1
ATOM 15714 O O . THR F 1 337 ? 455.075 450.585 326.008 1.00 32.78 337 THR 6 O 1
ATOM 15718 N N . GLU F 1 338 ? 456.949 449.453 325.473 1.00 33.29 338 GLU 6 N 1
ATOM 15719 C CA . GLU F 1 338 ? 457.042 449.980 324.122 1.00 33.29 338 GLU 6 CA 1
ATOM 15720 C C . GLU F 1 338 ? 457.853 448.991 323.305 1.00 33.29 338 GLU 6 C 1
ATOM 15721 O O . GLU F 1 338 ? 458.775 448.359 323.821 1.00 33.29 338 GLU 6 O 1
ATOM 15727 N N . ARG F 1 339 ? 457.483 448.844 322.033 1.00 35.07 339 ARG 6 N 1
ATOM 15728 C CA . ARG F 1 339 ? 458.325 448.128 321.086 1.00 35.07 339 ARG 6 CA 1
ATOM 15729 C C . ARG F 1 339 ? 459.659 448.844 320.973 1.00 35.07 339 ARG 6 C 1
ATOM 15730 O O . ARG F 1 339 ? 459.714 450.075 321.033 1.00 35.07 339 ARG 6 O 1
ATOM 15738 N N . LEU F 1 340 ? 460.727 448.060 320.847 1.00 32.75 340 LEU 6 N 1
ATOM 15739 C CA . LEU F 1 340 ? 462.101 448.544 320.921 1.00 32.75 340 LEU 6 CA 1
ATOM 15740 C C . LEU F 1 340 ? 462.396 449.576 319.843 1.00 32.75 340 LEU 6 C 1
ATOM 15741 O O . LEU F 1 340 ? 462.371 449.239 318.652 1.00 32.75 340 LEU 6 O 1
ATOM 15746 N N . PRO F 1 341 ? 462.656 450.825 320.204 1.00 33.28 341 PRO 6 N 1
ATOM 15747 C CA . PRO F 1 341 ? 462.923 451.843 319.193 1.00 33.28 341 PRO 6 CA 1
ATOM 15748 C C . PRO F 1 341 ? 464.304 451.674 318.590 1.00 33.28 341 PRO 6 C 1
ATOM 15749 O O . PRO F 1 341 ? 465.263 451.294 319.262 1.00 33.28 341 PRO 6 O 1
ATOM 15753 N N . GLY F 1 342 ? 464.395 451.973 317.300 1.00 34.01 342 GLY 6 N 1
ATOM 15754 C CA . GLY F 1 342 ? 465.662 451.927 316.605 1.00 34.01 342 GLY 6 CA 1
ATOM 15755 C C . GLY F 1 342 ? 466.529 453.142 316.788 1.00 34.01 342 GLY 6 C 1
ATOM 15756 O O . GLY F 1 342 ? 467.522 453.310 316.077 1.00 34.01 342 GLY 6 O 1
ATOM 15757 N N . ASP F 1 343 ? 466.174 453.998 317.740 1.00 37.12 343 ASP 6 N 1
ATOM 15758 C CA . ASP F 1 343 ? 466.840 455.272 317.982 1.00 37.12 343 ASP 6 CA 1
ATOM 15759 C C . ASP F 1 343 ? 467.018 455.373 319.492 1.00 37.12 343 ASP 6 C 1
ATOM 15760 O O . ASP F 1 343 ? 466.103 455.843 320.187 1.00 37.12 343 ASP 6 O 1
ATOM 15765 N N . PRO F 1 344 ? 468.145 454.900 320.040 1.00 34.89 344 PRO 6 N 1
ATOM 15766 C CA . PRO F 1 344 ? 468.297 454.862 321.506 1.00 34.89 344 PRO 6 CA 1
ATOM 15767 C C . PRO F 1 344 ? 468.361 456.225 322.175 1.00 34.89 344 PRO 6 C 1
ATOM 15768 O O . PRO F 1 344 ? 468.018 456.325 323.358 1.00 34.89 344 PRO 6 O 1
ATOM 15772 N N . ASP F 1 345 ? 468.787 457.270 321.475 1.00 37.93 345 ASP 6 N 1
ATOM 15773 C CA . ASP F 1 345 ? 468.531 458.643 321.895 1.00 37.93 345 ASP 6 CA 1
ATOM 15774 C C . ASP F 1 345 ? 467.283 459.116 321.158 1.00 37.93 345 ASP 6 C 1
ATOM 15775 O O . ASP F 1 345 ? 467.362 459.621 320.033 1.00 37.93 345 ASP 6 O 1
ATOM 15780 N N . MET F 1 346 ? 466.128 458.947 321.803 1.00 38.52 346 MET 6 N 1
ATOM 15781 C CA . MET F 1 346 ? 464.827 459.116 321.159 1.00 38.52 346 MET 6 CA 1
ATOM 15782 C C . MET F 1 346 ? 464.584 460.603 320.927 1.00 38.52 346 MET 6 C 1
ATOM 15783 O O . MET F 1 346 ? 463.891 461.285 321.685 1.00 38.52 346 MET 6 O 1
ATOM 15788 N N . ILE F 1 347 ? 465.171 461.107 319.847 1.00 36.84 347 ILE 6 N 1
ATOM 15789 C CA . ILE F 1 347 ? 465.121 462.528 319.531 1.00 36.84 347 ILE 6 CA 1
ATOM 15790 C C . ILE F 1 347 ? 463.758 462.871 318.940 1.00 36.84 347 ILE 6 C 1
ATOM 15791 O O . ILE F 1 347 ? 463.250 462.175 318.053 1.00 36.84 347 ILE 6 O 1
ATOM 15796 N N . ARG F 1 348 ? 463.141 463.926 319.468 1.00 36.45 348 ARG 6 N 1
ATOM 15797 C CA . ARG F 1 348 ? 461.784 464.313 319.110 1.00 36.45 348 ARG 6 CA 1
ATOM 15798 C C . ARG F 1 348 ? 461.730 465.372 318.024 1.00 36.45 348 ARG 6 C 1
ATOM 15799 O O . ARG F 1 348 ? 460.977 465.228 317.059 1.00 36.45 348 ARG 6 O 1
ATOM 15807 N N . TYR F 1 349 ? 462.502 466.438 318.170 1.00 37.24 349 TYR 6 N 1
ATOM 15808 C CA . TYR F 1 349 ? 462.473 467.525 317.207 1.00 37.24 349 TYR 6 CA 1
ATOM 15809 C C . TYR F 1 349 ? 463.201 467.111 315.940 1.00 37.24 349 TYR 6 C 1
ATOM 15810 O O . TYR F 1 349 ? 464.393 466.792 315.976 1.00 37.24 349 TYR 6 O 1
ATOM 15819 N N . ILE F 1 350 ? 462.481 467.113 314.819 1.00 39.77 350 ILE 6 N 1
ATOM 15820 C CA . ILE F 1 350 ? 463.104 466.842 313.530 1.00 39.77 350 ILE 6 CA 1
ATOM 15821 C C . ILE F 1 350 ? 464.009 468.001 313.112 1.00 39.77 350 ILE 6 C 1
ATOM 15822 O O . ILE F 1 350 ? 464.989 467.802 312.386 1.00 39.77 350 ILE 6 O 1
ATOM 15827 N N . ASP F 1 351 ? 463.730 469.212 313.590 1.00 42.09 351 ASP 6 N 1
ATOM 15828 C CA . ASP F 1 351 ? 464.612 470.353 313.361 1.00 42.09 351 ASP 6 CA 1
ATOM 15829 C C . ASP F 1 351 ? 464.415 471.317 314.525 1.00 42.09 351 ASP 6 C 1
ATOM 15830 O O . ASP F 1 351 ? 463.493 472.134 314.499 1.00 42.09 351 ASP 6 O 1
ATOM 15835 N N . LYS F 1 352 ? 465.281 471.232 315.526 1.00 38.48 352 LYS 6 N 1
ATOM 15836 C CA . LYS F 1 352 ? 465.180 472.158 316.641 1.00 38.48 352 LYS 6 CA 1
ATOM 15837 C C . LYS F 1 352 ? 466.015 473.406 316.418 1.00 38.48 352 LYS 6 C 1
ATOM 15838 O O . LYS F 1 352 ? 465.561 474.515 316.710 1.00 38.48 352 LYS 6 O 1
ATOM 15844 N N . GLN F 1 353 ? 467.221 473.250 315.880 1.00 39.55 353 GLN 6 N 1
ATOM 15845 C CA . GLN F 1 353 ? 468.109 474.385 315.685 1.00 39.55 353 GLN 6 CA 1
ATOM 15846 C C . GLN F 1 353 ? 467.747 475.207 314.464 1.00 39.55 353 GLN 6 C 1
ATOM 15847 O O . GLN F 1 353 ? 468.095 476.390 314.404 1.00 39.55 353 GLN 6 O 1
ATOM 15853 N N . GLY F 1 354 ? 467.054 474.614 313.501 1.00 41.40 354 GLY 6 N 1
ATOM 15854 C CA . GLY F 1 354 ? 466.780 475.260 312.240 1.00 41.40 354 GLY 6 CA 1
ATOM 15855 C C . GLY F 1 354 ? 467.684 474.826 311.113 1.00 41.40 354 GLY 6 C 1
ATOM 15856 O O . GLY F 1 354 ? 467.594 475.395 310.020 1.00 41.40 354 GLY 6 O 1
ATOM 15857 N N . GLN F 1 355 ? 468.552 473.844 311.346 1.00 45.14 355 GLN 6 N 1
ATOM 15858 C CA . GLN F 1 355 ? 469.483 473.379 310.332 1.00 45.14 355 GLN 6 CA 1
ATOM 15859 C C . GLN F 1 355 ? 468.737 472.631 309.234 1.00 45.14 355 GLN 6 C 1
ATOM 15860 O O . GLN F 1 355 ? 467.601 472.192 309.416 1.00 45.14 355 GLN 6 O 1
ATOM 15866 N N . LEU F 1 356 ? 469.408 472.494 308.086 1.00 43.01 356 LEU 6 N 1
ATOM 15867 C CA . LEU F 1 356 ? 468.879 471.880 306.857 1.00 43.01 356 LEU 6 CA 1
ATOM 15868 C C . LEU F 1 356 ? 467.533 472.472 306.427 1.00 43.01 356 LEU 6 C 1
ATOM 15869 O O . LEU F 1 356 ? 466.659 471.779 305.909 1.00 43.01 356 LEU 6 O 1
ATOM 15874 N N . GLN F 1 357 ? 467.376 473.779 306.616 1.00 41.48 357 GLN 6 N 1
ATOM 15875 C CA . GLN F 1 357 ? 466.302 474.534 305.990 1.00 41.48 357 GLN 6 CA 1
ATOM 15876 C C . GLN F 1 357 ? 466.864 475.458 304.920 1.00 41.48 357 GLN 6 C 1
ATOM 15877 O O . GLN F 1 357 ? 468.028 475.863 304.958 1.00 41.48 357 GLN 6 O 1
ATOM 15883 N N . THR F 1 358 ? 466.007 475.785 303.961 1.00 42.46 358 THR 6 N 1
ATOM 15884 C CA . THR F 1 358 ? 466.391 476.597 302.817 1.00 42.46 358 THR 6 CA 1
ATOM 15885 C C . THR F 1 358 ? 466.540 478.057 303.226 1.00 42.46 358 THR 6 C 1
ATOM 15886 O O . THR F 1 358 ? 465.672 478.611 303.906 1.00 42.46 358 THR 6 O 1
ATOM 15890 N N . LYS F 1 359 ? 467.646 478.675 302.828 1.00 43.32 359 LYS 6 N 1
ATOM 15891 C CA . LYS F 1 359 ? 467.785 480.119 302.948 1.00 43.32 359 LYS 6 CA 1
ATOM 15892 C C . LYS F 1 359 ? 467.785 480.774 301.572 1.00 43.32 359 LYS 6 C 1
ATOM 15893 O O . LYS F 1 359 ? 466.973 480.434 300.715 1.00 43.32 359 LYS 6 O 1
ATOM 15899 N N . THR G 2 288 ? 431.490 493.905 329.352 0.20 0.00 288 THR 7 N 1
ATOM 15900 C CA . THR G 2 288 ? 430.368 493.933 330.282 0.20 0.00 288 THR 7 CA 1
ATOM 15901 C C . THR G 2 288 ? 429.060 493.579 329.577 0.20 0.00 288 THR 7 C 1
ATOM 15902 O O . THR G 2 288 ? 429.018 493.458 328.355 0.20 0.00 288 THR 7 O 1
ATOM 15906 N N . ALA G 2 289 ? 427.993 493.423 330.355 0.20 0.00 289 ALA 7 N 1
ATOM 15907 C CA . ALA G 2 289 ? 426.728 492.899 329.859 0.20 0.00 289 ALA 7 CA 1
ATOM 15908 C C . ALA G 2 289 ? 425.603 493.479 330.706 0.20 0.00 289 ALA 7 C 1
ATOM 15909 O O . ALA G 2 289 ? 425.825 493.844 331.863 0.20 0.00 289 ALA 7 O 1
ATOM 15911 N N . PRO G 2 290 ? 424.391 493.607 330.149 0.20 0.00 290 PRO 7 N 1
ATOM 15912 C CA . PRO G 2 290 ? 423.258 494.084 330.959 0.20 0.00 290 PRO 7 CA 1
ATOM 15913 C C . PRO G 2 290 ? 422.803 493.086 332.012 0.20 0.00 290 PRO 7 C 1
ATOM 15914 O O . PRO G 2 290 ? 423.045 491.885 331.874 0.20 0.00 290 PRO 7 O 1
ATOM 15918 N N . GLN G 2 291 ? 422.137 493.572 333.066 0.20 0.00 291 GLN 7 N 1
ATOM 15919 C CA . GLN G 2 291 ? 421.711 492.689 334.148 0.20 0.00 291 GLN 7 CA 1
ATOM 15920 C C . GLN G 2 291 ? 420.537 491.804 333.764 0.20 0.00 291 GLN 7 C 1
ATOM 15921 O O . GLN G 2 291 ? 420.374 490.736 334.357 0.20 0.00 291 GLN 7 O 1
ATOM 15927 N N . TRP G 2 292 ? 419.716 492.210 332.799 0.20 0.00 292 TRP 7 N 1
ATOM 15928 C CA . TRP G 2 292 ? 418.493 491.464 332.539 0.20 0.00 292 TRP 7 CA 1
ATOM 15929 C C . TRP G 2 292 ? 418.735 490.170 331.771 0.20 0.00 292 TRP 7 C 1
ATOM 15930 O O . TRP G 2 292 ? 417.849 489.310 331.750 0.20 0.00 292 TRP 7 O 1
ATOM 15941 N N . MET G 2 293 ? 419.903 490.007 331.148 0.20 0.00 293 MET 7 N 1
ATOM 15942 C CA . MET G 2 293 ? 420.251 488.782 330.440 0.20 0.00 293 MET 7 CA 1
ATOM 15943 C C . MET G 2 293 ? 421.177 487.881 331.251 0.20 0.00 293 MET 7 C 1
ATOM 15944 O O . MET G 2 293 ? 421.752 486.938 330.700 0.20 0.00 293 MET 7 O 1
ATOM 15949 N N . LEU G 2 294 ? 421.317 488.139 332.542 0.20 0.00 294 LEU 7 N 1
ATOM 15950 C CA . LEU G 2 294 ? 422.250 487.417 333.404 0.20 0.00 294 LEU 7 CA 1
ATOM 15951 C C . LEU G 2 294 ? 421.863 485.965 333.721 0.20 0.00 294 LEU 7 C 1
ATOM 15952 O O . LEU G 2 294 ? 422.777 485.137 333.818 0.20 0.00 294 LEU 7 O 1
ATOM 15957 N N . PRO G 2 295 ? 420.584 485.579 333.918 0.20 0.00 295 PRO 7 N 1
ATOM 15958 C CA . PRO G 2 295 ? 420.321 484.130 334.029 0.20 0.00 295 PRO 7 CA 1
ATOM 15959 C C . PRO G 2 295 ? 420.480 483.378 332.718 0.20 0.00 295 PRO 7 C 1
ATOM 15960 O O . PRO G 2 295 ? 420.673 482.156 332.729 0.20 0.00 295 PRO 7 O 1
ATOM 15964 N N . LEU G 2 296 ? 420.405 484.079 331.585 0.20 0.00 296 LEU 7 N 1
ATOM 15965 C CA . LEU G 2 296 ? 420.608 483.434 330.293 0.20 0.00 296 LEU 7 CA 1
ATOM 15966 C C . LEU G 2 296 ? 422.078 483.096 330.077 0.20 0.00 296 LEU 7 C 1
ATOM 15967 O O . LEU G 2 296 ? 422.409 482.045 329.517 0.20 0.00 296 LEU 7 O 1
ATOM 15972 N N . LEU G 2 297 ? 422.977 483.979 330.516 0.20 0.00 297 LEU 7 N 1
ATOM 15973 C CA . LEU G 2 297 ? 424.404 483.763 330.296 0.20 0.00 297 LEU 7 CA 1
ATOM 15974 C C . LEU G 2 297 ? 424.950 482.678 331.214 0.20 0.00 297 LEU 7 C 1
ATOM 15975 O O . LEU G 2 297 ? 425.758 481.844 330.793 0.20 0.00 297 LEU 7 O 1
ATOM 15980 N N . LEU G 2 298 ? 424.520 482.673 332.479 0.20 0.00 298 LEU 7 N 1
ATOM 15981 C CA . LEU G 2 298 ? 425.005 481.666 333.419 0.20 0.00 298 LEU 7 CA 1
ATOM 15982 C C . LEU G 2 298 ? 424.351 480.308 333.185 0.20 0.00 298 LEU 7 C 1
ATOM 15983 O O . LEU G 2 298 ? 424.871 479.285 333.643 0.20 0.00 298 LEU 7 O 1
ATOM 15988 N N . GLY G 2 299 ? 423.217 480.277 332.490 0.20 0.00 299 GLY 7 N 1
ATOM 15989 C CA . GLY G 2 299 ? 422.437 479.063 332.342 0.20 0.00 299 GLY 7 CA 1
ATOM 15990 C C . GLY G 2 299 ? 423.011 478.028 331.398 0.20 0.00 299 GLY 7 C 1
ATOM 15991 O O . GLY G 2 299 ? 422.633 476.853 331.456 0.20 0.00 299 GLY 7 O 1
ATOM 15992 N N . LEU G 2 300 ? 423.930 478.446 330.525 0.20 0.00 300 LEU 7 N 1
ATOM 15993 C CA . LEU G 2 300 ? 424.443 477.546 329.495 0.20 0.00 300 LEU 7 CA 1
ATOM 15994 C C . LEU G 2 300 ? 425.498 476.592 330.050 0.20 0.00 300 LEU 7 C 1
ATOM 15995 O O . LEU G 2 300 ? 425.926 475.656 329.366 0.20 0.00 300 LEU 7 O 1
ATOM 16000 N N . TYR G 2 301 ? 425.932 476.816 331.284 0.20 0.00 301 TYR 7 N 1
ATOM 16001 C CA . TYR G 2 301 ? 426.962 475.985 331.882 0.20 0.00 301 TYR 7 CA 1
ATOM 16002 C C . TYR G 2 301 ? 426.327 474.797 332.592 0.20 0.00 301 TYR 7 C 1
ATOM 16003 O O . TYR G 2 301 ? 425.535 474.969 333.517 0.20 0.00 301 TYR 7 O 1
#

Radius of gyration: 46.67 Å; Cα contacts (8 Å, |Δi|>4): 5051; chains: 7; bounding box: 144×178×134 Å

Solvent-accessible surface area: 103816 Å² total; per-residue (Å²): 180,140,111,19,164,153,38,87,164,80,95,172,134,143,86,168,54,55,108,127,39,33,127,56,177,58,48,107,142,23,100,33,77,18,72,32,70,19,41,6,21,3,7,32,29,66,139,68,28,47,0,2,0,53,110,9,42,9,79,46,86,21,47,76,0,72,8,68,79,71,4,5,8,6,0,6,18,42,136,17,73,10,26,72,46,39,126,96,119,122,97,48,66,14,38,26,10,0,0,14,22,0,29,33,17,18,4,0,6,0,1,6,9,5,4,3,0,9,1,50,85,35,56,129,102,0,0,1,46,10,4,10,0,1,9,0,28,0,24,0,0,0,1,29,30,4,28,0,0,0,1,2,2,1,30,65,11,104,47,30,146,34,4,63,21,11,142,124,57,62,35,97,0,0,2,15,10,34,102,3,29,25,114,3,102,121,61,42,0,16,0,2,6,0,4,4,2,3,13,36,37,7,127,24,3,20,0,37,4,57,0,29,0,1,60,90,18,43,0,103,15,123,7,13,26,61,58,63,42,88,1,62,52,142,105,32,23,4,0,40,4,127,54,65,6,0,47,1,4,3,6,8,2,0,0,11,3,4,31,49,77,4,21,12,15,5,4,0,2,0,15,12,0,52,0,79,0,78,25,68,78,36,181,50,80,168,92,138,64,183,159,110,99,64,120,72,81,127,92,77,108,174,126,144,45,122,55,98,184,58,191,108,41,93,85,170,116,120,145,133,169,142,69,145,100,222,168,47,87,59,115,108,34,81,94,97,115,53,189,162,29,117,85,102,61,175,205,117,186,129,30,158,114,7,70,100,12,40,84,22,63,69,91,19,29,13,128,13,9,78,47,131,31,45,21,103,2,35,5,21,0,7,0,9,3,11,7,17,3,6,31,26,71,139,50,30,38,0,0,0,47,115,9,30,20,70,41,94,27,55,77,0,66,7,66,59,71,2,3,10,4,0,2,2,0,19,0,2,2,2,8,15,36,58,85,35,96,113,28,19,12,10,22,8,0,0,20,20,0,32,34,16,15,2,0,2,0,0,4,9,5,2,5,0,8,0,56,85,35,53,149,113,3,0,2,44,11,6,11,0,1,13,0,26,0,25,2,0,1,1,27,6,3,36,0,0,0,1,2,2,1,37,65,12,117,45,37,149,39,6,64,28,7,135,135,47,70,24,70,0,2,0,12,17,74,124,5,49,29,92,0,30,94,26,36,5,12,0,0,7,0,5,6,4,0,16,30,110,13,123,26,4,18,0,26,4,52,1,29,0,2,68,90,10,57,0,97,14,110,4,15,27,58,61,83,44,88,0,60,54,133,81,31,28,3,0,40,0,97,6,13,3,0,5,0,2,4,4,4,1,0,0,14,3,4,35,46,78,3,18,12,11,6,0,0,2,2,14,4,0,50,0,60,0,79,27,30,14,25,127,26,81,113,71,88,63,102,22,96,51,40,90,99,120,162,189,95,157,195,112,123,55,126,62,105,192,61,186,125,44,88,79,166,136,118,152,134,172,141,71,143,107,225,173,51,83,52,111,122,41,94,97,95,111,66,184,162,33,130,64,111,57,201,216,25,170,132,36,80,171,79,92,167,135,127,88,173,53,55,96,118,38,18,121,64,168,53,47,88,140,22,101,32,85,20,74,31,73,16,37,5,22,3,6,28,28,72,139,60,30,42,0,1,0,49,113,15,38,16,74,52,78,29,68,75,0,76,7,58,62,87,1,3,9,4,0,6,22,43,125,16,72,9,40,99,36,52,133,86,76,25,92,28,17,20,25,11,14,0,0,18,16,0,33,28,17,14,4,0,2,0,0,4,6,5,3,4,0,9,1,49,88,27,56,132,95,1,0,2,45,8,5,23,1,1,10,0,27,0,23,3,0,1,0,20,26,2,15,1,0,0,0,2,1,0,38,69,12,103,44,29,150,35,10,75,33,6,153,121,48,70,20,70,0,1,1,1,21,62,122,6,70,28,99,2,104,119,62,35,3,14,0,0,7,0,4,4,2,1,14,8,99,12,54,7,3,19,0,25,3,61,0,31,2,0,54,95,15,50,0,78,15,124,4,31,28,64,56,66,45,87,0,61,56,130,58,29,13,3,0,3,3,37,52,60,6,0,39,0,3,3,5,6,2,0,0,12,2,6,29,40,82,2,29,18,14,6,0,0,2,1,14,12,0,57,0,83,0,73,37,36,10,0,53,16,27,100,44,92,73,72,103,96,45,36,72,98,12,120,190,59,107,65,121,139,52,130,52,104,77,61,150,119,42,87,81,88,79,107,130,138,171,147,65,147,122,162,54,32,9,13,58,60,41,92,32,25,26,15,61,116,14,124,17,85,125,128,166,152,40,87,167,83,91,175,140,133,87,163,49,47,110,115,33,22,143,65,167,33,42,39,139,22,88,35,83,20,77,30,75,16,36,6,17,2,10,28,35,65,135,61,34,40,0,0,0,53,109,11,38,13,72,48,85,29,77,68,0,74,6,66,69,78,3,4,8,5,0,5,27,36,118,18,80,11,30,121,36,122,60,142,42,84,107,34,25,65,5,43,7,0,0,17,24,0,28,29,16,12,5,0,2,0,0,4,10,5,4,4,0,9,0,54,83,42,53,138,126,2,0,2,40,10,3,10,1,0,12,0,24,0,22,1,0,0,0,26,34,7,28,0,0,0,0,4,1,0,27,73,13,99,43,37,150,30,8,66,29,7,129,130,51,68,22,78,0,0,1,15,24,72,119,6,70,17,111,5,102,128,62,37,5,13,0,1,9,0,5,5,2,0,17,28,55,14,133,24,4,24,0,41,4,59,0,29,2,1,57,85,13,54,0,79,13,122,5,34,28,57,59,67,38,90,1,64,51,124,89,28,28,4,0,42,0,124,57,48,0,0,49,0,4,3,5,6,2,0,0,15,2,4,28,46,80,2,14,12,10,8,0,0,2,1,14,10,0,56,0,75,0,80,26,33,15,25,127,32,92,125,81,102,92,111,76,111,75,45,92,100,64,187,189,67,166,152,136,149,63,130,51,105,186,59,207,132,43,83,74,171,115,118,173,140,226,146,87,166,128,110,97,141,64,29,113,114,39,24,143,64,180,36,40,72,117,25,91,30,71,19,69,31,77,17,43,8,18,2,16,32,26,78,134,48,39,58,1,1,0,52,112,11,46,8,73,46,88,28,75,78,2,76,6,63,80,92,2,3,10,5,0,5,25,37,134,16,81,9,39,87,36,59,139,145,162,126,95,60,67,44,36,34,7,0,0,19,26,0,26,35,14,14,5,0,1,0,0,7,10,4,3,4,0,10,1,54,84,40,54,136,101,2,0,2,46,9,3,10,0,1,11,0,25,0,23,2,0,0,2,28,29,5,27,0,0,0,1,4,2,0,34,67,12,154,38,36,148,34,16,74,30,11,155,118,56,67,26,72,0,3,1,14,25,74,122,4,72,24,107,3,100,122,60,43,3,13,0,0,8,0,4,5,2,0,16,32,56,14,121,23,4,18,0,35,4,46,1,33,1,1,58,94,11,51,0,79,13,119,4,28,27,55,65,71,45,90,0,59,54,130,88,29,29,3,0,40,0,116,66,44,0,0,43,0,5,2,3,6,1,1,0,10,4,3,30,45,84,0,20,13,10,6,1,0,3,1,12,10,0,48,0,85,0,84,34,31,10,23,141,55,108,127,85,116,82,110,70,116,75,55,93,96,98,194,190,84,160,186,124,138,50,132,44,100,154,63,196,118,44,89,76,172,116,115,160,142,170,147,61,141,102,231,168,50,87,41,126,90,43,71,95,96,120,73,181,164,33,132,86,95,67,158,151,249,160,111,181,126,101,125,154,112,115,194,134,126,82,177,57,53,113,138,30,27,118,54,145,55,50,80,140,26,81,34,82,20,101,31,123,19,71,13,16,0,9,26,21,71,172,136,65,119,13,50,0,45,102,57,70,96,167,68,93,96,70,71,29,70,17,73,73,93,19,8,10,1,2,4,25,36,129,19,70,12,36,87,27,46,110,114,65,105,129,93,62,52,10,11,7,0,0,3,10,0,16,34,46,13,82,32,23,97,50,26,141,70,66,162,49,43,12,62,123,82,118,130,160,30,46,11,53,60,17,60,0,41,12,45,23,4,21,3,0,1,1,16,34,6,20,0,2,0,49,7,150,4,58,94,22,103,45,41,150,20,9,78,23,9,150,123,54,72,61,105,0,77,82,87,24,77,125,5,60,26,117,3,96,106,64,35,0,14,0,32,91,0,7,68,20,1,106,32,114,23,65,6,6,45,73,82,48,98,139,76,52,22,164,98,30,95,28,113,46,154,91,66,108,57,32,5,18,44,2,24,48,162,155,2,20,3,0,4,0,67,63,48,4,0,44,0,4,3,2,3,6,0,0,25,20,8,31,82,108,26,51,75,14,48,35,6,15,18,15,58,0,52,0,64,0,71,38,59,70,12,70,74,20,58,27,82,12,21,89,7,8,41,13,29,13,79,176,17,30,92,14,68,30,11,53,1,69,43,136,122,35,18,12,40,4,0,25,4,26,52,36,96,17,81,10,17,0,20,34,45,58,133,200,136,68,36,93,110,17,112,99,43,68,153,133,24,42,71,189,67,30,102,133,57,37,59,124,123

Nearest PDB structures (foldseek):
  1sva-assembly1_1  TM=9.723E-01  e=1.348E-53  Betapolyomavirus macacae
  6esb-assembly1_4  TM=8.909E-01  e=1.542E-55  Betapolyomavirus hominis
  6gg0-assembly1_3  TM=8.351E-01  e=2.943E-55  Betapolyomavirus hominis
  1sva-assembly1_4  TM=8.660E-01  e=1.350E-49  Betapolyomavirus macacae
  8ah1-assembly2_III  TM=9.646E-01  e=3.376E-45  Betapolyomavirus hominis

Secondary structure (DSSP, 8-state):
-----PPP--PPP----SGGGGGS---TT---EEEEEE--BS--SBTTB-SB-PPPP----SSS----GGG--B-EEEEE--------TTS--EEEEEEEEE--EEE-GGGGG--SSSBPB-SSS--B---BS-EEEEEEEESS--EEEE--S-TT----SSS---SS--GGGSS--TT-EEE--STTSSBTTTEEE-TTT-SSEEEEEEEE--SSPPPEEEEESS--EE---TTS---B-SSS-EEEEEEEE-EEEEBTTS-EEEE--EEEEEEEEEEEEE--SSSS------SSSSS------S--SSTT----------S-----S-TT-EEEE-SSSEEEE--/-PPPPPPPEEEEE---BSGGGGG----TT-EEEEEEEE--B----STT-TTB-PPPP----SSS----GGG--B-EEEEEE--------STTEEEEEEEEEE--EEETGGGGG--SSSBPBSSTT--BPPPBS-EEEEEEEESS---EEE--S-TT----SSS---SS--GGGGS--GGGEE---BTTTSBTTTEEE-TTT-SSEEEEEEEE--SS---EEEEESS--EE---TTS---B-SSSEEEEEEEEEEEEEEBTTS-EEEEE-EEEEEEEEEEEEEE--S-GGGHHHHHHTTTSPP------SSTT----------S--PPPS-TT-EEEE-SSSEEEE-/---PPPP-PPP----SGGGTTS---TT-EEEEEEEE--BS---BTTB-SB-PPPP----SSSB---GGGS-B-EEEEEE------S--SSB--EEEEEEE--EEE-GGGGG--SSSBPB-SSS--BPP-BS-EEEEEEEESS---EEE--S-TTB---SSS---SS--GGGGS--TT-EE---STT-SBTTTEEE-TTT-SSEEEEEEEE--SS---EEEEESS--EE---TTS---B-SSSEEEEEEEEE-EEEEBSSS-EEEE--EEEEEEEEEEE--B-SS-HHHHHHHHHHHTSB----S--SSSS----------S--PPBS-SS----S-SS---B-/-PPPPP--------SGGGGGS---TT--EEEEEEE--B----STTSTTB-PPPP----SSS----GGG--B-EEEEEEPPP----S-SS-EEEEEEEEE--EEE-GGGGG--SSSBPB-STT--BPP-BS-EEEEEEEESS--EEEE--S-TT----TTS---SS--GGGGS--TT-EEE--STTTSBTTTEEE-TTT-SSEEEEEEEE--SSPPPEEEEESS--EE---TTS---EESSSEEEEEEEEEEEEEEBTTS-EEEEE-EEEEEEEEEEEEE---S-HHHHHHHHHHHHSPPP--S--SSTT---------/--------SGGGTTS---SS--EEEEEEE--B----SGGGTTB-PPPP----SSS----GGG--B-EEEEE--------SSSS---EEEEEEE--EEE-GGGGG--SSSBPB-SSS--B---BS-EEEEEEEESS---EE---S-TT----TTS-PPSS--GGGGS--TT-EE---STTTSBGGG-EE-TTT-SSEEEEEEEE--SS---EEEEESS--EE---TTS---EESSS-EEEEEEEE-EEEEBTTS-EEEE--EEEEEEEEEEE-----S-HHHHHHHHHHHHSPPP--S--SSTT----------S-PPPPS-TTEEEEESSSSEEEEE-/---PPPP---------SGGGTT----TT-EEEEEEEE--------SSSBTB-PPPP----GGG----GGG--B-EEEEEE-----SSS-TT-EEEEEEEEE--EETTGGGGG--SSS--B-STT--BPPP-S--EEEEEEESSPPEEEE--S-TT----TTS-PPSS--GGGGS--TT-EEE--STTTSBTTTEEE-TTT-SSEEEEEE----SS--------SSEEEE---TTS---EESSSEEEEEEEEEEEEEE-SSS-EEEEE--EEEEEEEEEEEEB----HHHHHHHHHHTTSB--B-S--SSTT--EEEEEEEEEEEE-BS-SS----SSSS-TT-B-/-EEGGGHHHHHTT-

B-factor: mean 37.62, std 14.13, range [10.69, 99.85]